Protein 8VSZ (pdb70)

Radius of gyration: 36.68 Å; Cα contacts (8 Å, |Δi|>4): 3116; chains: 5; bounding box: 72×72×105 Å

Structure (mmCIF, N/CA/C/O backbone):
data_8VSZ
#
_entry.id   8VSZ
#
_cell.length_a   1.00
_cell.length_b   1.00
_cell.length_c   1.00
_cell.angle_alpha   90.00
_cell.angle_beta   90.00
_cell.angle_gamma   90.00
#
_symmetry.space_group_name_H-M   'P 1'
#
loop_
_entity.id
_entity.type
_entity.pdbx_description
1 polymer 'Gamma-aminobutyric acid receptor subunit pi'
2 branched alpha-D-mannopyranose-(1-4)-beta-D-mannopyranose-(1-4)-2-acetamido-2-deoxy-beta-D-glucopyranose-(1-4)-2-acetamido-2-deoxy-beta-D-glucopyranose
3 non-polymer 2-acetamido-2-deoxy-beta-D-glucopyranose
#
loop_
_atom_site.group_PDB
_atom_site.id
_atom_site.type_symbol
_atom_site.label_atom_id
_atom_site.label_alt_id
_atom_site.label_comp_id
_atom_site.label_asym_id
_atom_site.label_entity_id
_atom_site.label_seq_id
_atom_site.pdbx_PDB_ins_code
_atom_site.Cartn_x
_atom_site.Cartn_y
_atom_site.Cartn_z
_atom_site.occupancy
_atom_site.B_iso_or_equiv
_atom_site.auth_seq_id
_atom_site.auth_comp_id
_atom_site.auth_asym_id
_atom_site.auth_atom_id
_atom_site.pdbx_PDB_model_num
ATOM 1 N N . THR A 1 45 ? 131.400 133.512 177.078 1.00 51.44 45 THR A N 1
ATOM 2 C CA . THR A 1 45 ? 130.550 134.559 177.633 1.00 50.39 45 THR A CA 1
ATOM 3 C C . THR A 1 45 ? 131.060 135.942 177.245 1.00 51.70 45 THR A C 1
ATOM 4 O O . THR A 1 45 ? 131.858 136.545 177.963 1.00 52.13 45 THR A O 1
ATOM 8 N N . ALA A 1 46 ? 130.594 136.441 176.102 1.00 52.04 46 ALA A N 1
ATOM 9 C CA . ALA A 1 46 ? 130.985 137.748 175.596 1.00 52.13 46 ALA A CA 1
ATOM 10 C C . ALA A 1 46 ? 129.742 138.558 175.263 1.00 52.77 46 ALA A C 1
ATOM 11 O O . ALA A 1 46 ? 128.747 138.012 174.775 1.00 49.49 46 ALA A O 1
ATOM 13 N N . GLY A 1 47 ? 129.804 139.860 175.529 1.00 57.91 47 GLY A N 1
ATOM 14 C CA . GLY A 1 47 ? 128.681 140.738 175.267 1.00 57.29 47 GLY A CA 1
ATOM 15 C C . GLY A 1 47 ? 128.897 141.654 174.080 1.00 59.75 47 GLY A C 1
ATOM 16 O O . GLY A 1 47 ? 128.971 141.195 172.937 1.00 62.01 47 GLY A O 1
ATOM 17 N N . TYR A 1 48 ? 129.000 142.955 174.342 1.00 61.66 48 TYR A N 1
ATOM 18 C CA . TYR A 1 48 ? 129.190 143.952 173.297 1.00 63.97 48 TYR A CA 1
ATOM 19 C C . TYR A 1 48 ? 130.657 144.246 173.013 1.00 63.53 48 TYR A C 1
ATOM 20 O O . TYR A 1 48 ? 130.950 145.097 172.167 1.00 58.13 48 TYR A O 1
ATOM 29 N N . ASN A 1 49 ? 131.582 143.568 173.693 1.00 61.44 49 ASN A N 1
ATOM 30 C CA . ASN A 1 49 ? 133.004 143.826 173.512 1.00 59.95 49 ASN A CA 1
ATOM 31 C C . ASN A 1 49 ? 133.621 143.026 172.372 1.00 59.16 49 ASN A C 1
ATOM 32 O O . ASN A 1 49 ? 134.816 143.187 172.104 1.00 57.15 49 ASN A O 1
ATOM 37 N N . LYS A 1 50 ? 132.847 142.173 171.699 1.00 56.87 50 LYS A N 1
ATOM 38 C CA . LYS A 1 50 ? 133.374 141.344 170.624 1.00 53.70 50 LYS A CA 1
ATOM 39 C C . LYS A 1 50 ? 132.506 141.310 169.375 1.00 58.37 50 LYS A C 1
ATOM 40 O O . LYS A 1 50 ? 132.953 140.769 168.357 1.00 53.98 50 LYS A O 1
ATOM 46 N N . PHE A 1 51 ? 131.294 141.861 169.411 1.00 61.13 51 PHE A N 1
ATOM 47 C CA . PHE A 1 51 ? 130.379 141.786 168.279 1.00 59.56 51 PHE A CA 1
ATOM 48 C C . PHE A 1 51 ? 130.307 143.073 167.470 1.00 55.37 51 PHE A C 1
ATOM 49 O O . PHE A 1 51 ? 130.033 143.019 166.267 1.00 47.29 51 PHE A O 1
ATOM 57 N N . LEU A 1 52 ? 130.546 144.222 168.095 1.00 55.76 52 LEU A N 1
ATOM 58 C CA . LEU A 1 52 ? 130.398 145.497 167.409 1.00 52.72 52 LEU A CA 1
ATOM 59 C C . LEU A 1 52 ? 131.494 145.695 166.367 1.00 50.76 52 LEU A C 1
ATOM 60 O O . LEU A 1 52 ? 132.608 145.178 166.493 1.00 51.23 52 LEU A O 1
ATOM 65 N N . ARG A 1 53 ? 131.159 146.451 165.325 1.00 42.54 53 ARG A N 1
ATOM 66 C CA . ARG A 1 53 ? 132.131 146.800 164.304 1.00 39.29 53 ARG A CA 1
ATOM 67 C C . ARG A 1 53 ? 133.224 147.685 164.904 1.00 40.50 53 ARG A C 1
ATOM 68 O O . ARG A 1 53 ? 132.956 148.490 165.801 1.00 38.17 53 ARG A O 1
ATOM 76 N N . PRO A 1 54 ? 134.468 147.537 164.444 1.00 44.21 54 PRO A N 1
ATOM 77 C CA . PRO A 1 54 ? 135.563 148.337 165.008 1.00 45.07 54 PRO A CA 1
ATOM 78 C C . PRO A 1 54 ? 135.291 149.829 164.879 1.00 47.49 54 PRO A C 1
ATOM 79 O O . PRO A 1 54 ? 134.794 150.302 163.855 1.00 43.11 54 PRO A O 1
ATOM 83 N N . ASN A 1 55 ? 135.631 150.565 165.936 1.00 45.62 55 ASN A N 1
ATOM 84 C CA . ASN A 1 55 ? 135.392 152.004 166.023 1.00 44.52 55 ASN A CA 1
ATOM 85 C C . ASN A 1 55 ? 133.924 152.331 165.750 1.00 44.59 55 ASN A C 1
ATOM 86 O O . ASN A 1 55 ? 133.583 153.149 164.893 1.00 48.18 55 ASN A O 1
ATOM 91 N N . PHE A 1 56 ? 133.050 151.665 166.502 1.00 39.70 56 PHE A N 1
ATOM 92 C CA . PHE A 1 56 ? 131.609 151.875 166.380 1.00 38.03 56 PHE A CA 1
ATOM 93 C C . PHE A 1 56 ? 131.268 153.242 166.958 1.00 38.61 56 PHE A C 1
ATOM 94 O O . PHE A 1 56 ? 131.150 153.407 168.174 1.00 37.66 56 PHE A O 1
ATOM 102 N N . GLY A 1 57 ? 131.107 154.229 166.082 1.00 38.46 57 GLY A N 1
ATOM 103 C CA . GLY A 1 57 ? 130.867 155.593 166.510 1.00 37.67 57 GLY A CA 1
ATOM 104 C C . GLY A 1 57 ? 132.132 156.426 166.493 1.00 41.50 57 GLY A C 1
ATOM 105 O O . GLY A 1 57 ? 132.989 156.284 167.3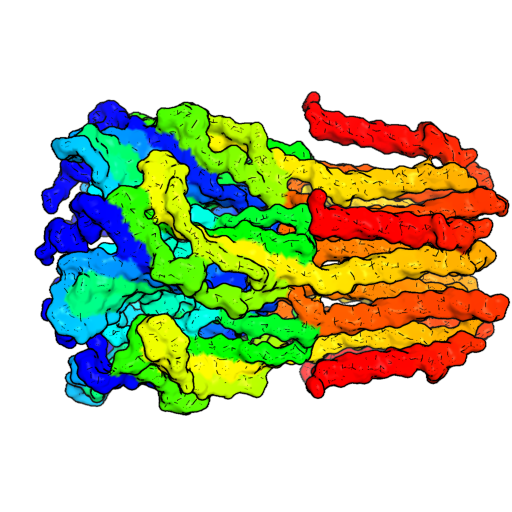70 1.00 43.42 57 GLY A O 1
ATOM 106 N N . GLY A 1 58 ? 132.259 157.300 165.499 1.00 41.72 58 GLY A N 1
ATOM 107 C CA . GLY A 1 58 ? 133.448 158.116 165.359 1.00 39.78 58 GLY A CA 1
ATOM 108 C C . GLY A 1 58 ? 134.126 157.945 164.016 1.00 44.70 58 GLY A C 1
ATOM 109 O O . GLY A 1 58 ? 133.482 158.065 162.969 1.00 42.69 58 GLY A O 1
ATOM 110 N N . GLU A 1 59 ? 135.424 157.670 164.032 1.00 50.56 59 GLU A N 1
ATOM 111 C CA . GLU A 1 59 ? 136.161 157.482 162.788 1.00 45.07 59 GLU A CA 1
ATOM 112 C C . GLU A 1 59 ? 135.714 156.194 162.105 1.00 47.10 59 GLU A C 1
ATOM 113 O O . GLU A 1 59 ? 135.622 155.150 162.761 1.00 51.35 59 GLU A O 1
ATOM 119 N N . PRO A 1 60 ? 135.426 156.223 160.806 1.00 38.87 60 PRO A N 1
ATOM 120 C CA . PRO A 1 60 ? 135.005 155.001 160.111 1.00 40.01 60 PRO A CA 1
ATOM 121 C C . PRO A 1 60 ? 136.157 154.016 159.973 1.00 39.04 60 PRO A C 1
ATOM 122 O O . PRO A 1 60 ? 137.329 154.341 160.172 1.00 44.37 60 PRO A O 1
ATOM 126 N N . VAL A 1 61 ? 135.799 152.785 159.623 1.00 33.09 61 VAL A N 1
ATOM 127 C CA . VAL A 1 61 ? 136.778 151.712 159.477 1.00 32.71 61 VAL A CA 1
ATOM 128 C C . VAL A 1 61 ? 137.487 151.871 158.138 1.00 32.15 61 VAL A C 1
ATOM 129 O O . VAL A 1 61 ? 136.845 151.912 157.083 1.00 33.40 61 VAL A O 1
ATOM 133 N N . GLN A 1 62 ? 138.814 151.962 158.179 1.00 20.16 62 GLN A N 1
ATOM 134 C CA . GLN A 1 62 ? 139.632 152.063 156.972 1.00 19.95 62 GLN A CA 1
ATOM 135 C C . GLN A 1 62 ? 140.035 150.653 156.557 1.00 14.50 62 GLN A C 1
ATOM 136 O O . GLN A 1 62 ? 140.981 150.078 157.101 1.00 17.61 62 GLN A O 1
ATOM 142 N N . ILE A 1 63 ? 139.315 150.092 155.590 1.00 6.11 63 ILE A N 1
ATOM 143 C CA . ILE A 1 63 ? 139.573 148.745 155.094 1.00 4.64 63 ILE A CA 1
ATOM 144 C C . ILE A 1 63 ? 140.306 148.860 153.765 1.00 14.24 63 ILE A C 1
ATOM 145 O O . ILE A 1 63 ? 139.789 149.451 152.810 1.00 24.96 63 ILE A O 1
ATOM 150 N N . ALA A 1 64 ? 141.509 148.295 153.703 1.00 6.17 64 ALA A N 1
ATOM 151 C CA . ALA A 1 64 ? 142.320 148.321 152.493 1.00 0.00 64 ALA A CA 1
ATOM 152 C C . ALA A 1 64 ? 142.133 147.012 151.736 1.00 0.00 64 ALA A C 1
ATOM 153 O O . ALA A 1 64 ? 142.351 145.930 152.292 1.00 5.20 64 ALA A O 1
ATOM 155 N N . LEU A 1 65 ? 141.732 147.112 150.472 1.00 0.00 65 LEU A N 1
ATOM 156 C CA . LEU A 1 65 ? 141.430 145.949 149.651 1.00 0.00 65 LEU A CA 1
ATOM 157 C C . LEU A 1 65 ? 142.578 145.648 148.697 1.00 0.00 65 LEU A C 1
ATOM 158 O O . LEU A 1 65 ? 143.168 146.558 148.108 1.00 9.80 65 LEU A O 1
ATOM 163 N N . THR A 1 66 ? 142.887 144.363 148.554 1.00 0.00 66 THR A N 1
ATOM 164 C CA . THR A 1 66 ? 143.843 143.880 147.570 1.00 0.00 66 THR A CA 1
ATOM 165 C C . THR A 1 66 ? 143.185 142.764 146.774 1.00 0.00 66 THR A C 1
ATOM 166 O O . THR A 1 66 ? 142.537 141.883 147.347 1.00 1.76 66 THR A O 1
ATOM 170 N N . LEU A 1 67 ? 143.347 142.804 145.456 1.00 0.00 67 LEU A N 1
ATOM 171 C CA . LEU A 1 67 ? 142.682 141.870 144.561 1.00 0.00 67 LEU A CA 1
ATOM 172 C C . LEU A 1 67 ? 143.712 141.098 143.751 1.00 7.70 67 LEU A C 1
ATOM 173 O O . LEU A 1 67 ? 144.768 141.633 143.397 1.00 16.29 67 LEU A O 1
ATOM 178 N N . ASP A 1 68 ? 143.398 139.836 143.466 1.00 5.58 68 ASP A N 1
ATOM 179 C CA . ASP A 1 68 ? 144.274 138.958 142.690 1.00 0.00 68 ASP A CA 1
ATOM 180 C C . ASP A 1 68 ? 143.381 138.097 141.803 1.00 0.79 68 ASP A C 1
ATOM 181 O O . ASP A 1 68 ? 142.824 137.095 142.261 1.00 13.99 68 ASP A O 1
ATOM 186 N N . ILE A 1 69 ? 143.247 138.490 140.538 1.00 11.83 69 ILE A N 1
ATOM 187 C CA . ILE A 1 69 ? 142.397 137.762 139.601 1.00 0.00 69 ILE A CA 1
ATOM 188 C C . ILE A 1 69 ? 143.100 136.456 139.243 1.00 0.00 69 ILE A C 1
ATOM 189 O O . ILE A 1 69 ? 144.134 136.460 138.569 1.00 16.37 69 ILE A O 1
ATOM 194 N N . ALA A 1 70 ? 142.553 135.335 139.717 1.00 0.00 70 ALA A N 1
ATOM 195 C CA . ALA A 1 70 ? 143.128 134.039 139.374 1.00 2.15 70 ALA A CA 1
ATOM 196 C C . ALA A 1 70 ? 142.833 133.667 137.927 1.00 12.52 70 ALA A C 1
ATOM 197 O O . ALA A 1 70 ? 143.728 133.220 137.200 1.00 18.54 70 ALA A O 1
ATOM 199 N N . SER A 1 71 ? 141.588 133.845 137.490 1.00 6.17 71 SER A N 1
ATOM 200 C CA . SER A 1 71 ? 141.199 133.490 136.132 1.00 0.00 71 SER A CA 1
ATOM 201 C C . SER A 1 71 ? 139.979 134.303 135.732 1.00 0.00 71 SER A C 1
ATOM 202 O O . SER A 1 71 ? 139.217 134.776 136.579 1.00 16.82 71 SER A O 1
ATOM 205 N N . ILE A 1 72 ? 139.812 134.465 134.421 1.00 8.17 72 ILE A N 1
ATOM 206 C CA . ILE A 1 72 ? 138.614 135.044 133.825 1.00 12.26 72 ILE A CA 1
ATOM 207 C C . ILE A 1 72 ? 138.162 134.111 132.712 1.00 9.72 72 ILE A C 1
ATOM 208 O O . ILE A 1 72 ? 138.968 133.730 131.856 1.00 23.53 72 ILE A O 1
ATOM 213 N N . SER A 1 73 ? 136.887 133.736 132.726 1.00 0.00 73 SER A N 1
ATOM 214 C CA . SER A 1 73 ? 136.372 132.776 131.758 1.00 0.00 73 SER A CA 1
ATOM 215 C C . SER A 1 73 ? 134.859 132.923 131.675 1.00 9.86 73 SER A C 1
ATOM 216 O O . SER A 1 73 ? 134.255 133.752 132.361 1.00 29.58 73 SER A O 1
ATOM 219 N N . SER A 1 74 ? 134.252 132.101 130.815 1.00 12.95 74 SER A N 1
ATOM 220 C CA . SER A 1 74 ? 132.799 132.056 130.640 1.00 21.22 74 SER A CA 1
ATOM 221 C C . SER A 1 74 ? 132.230 133.429 130.288 1.00 17.61 74 SER A C 1
ATOM 222 O O . SER A 1 74 ? 131.167 133.824 130.771 1.00 18.25 74 SER A O 1
ATOM 225 N N . ILE A 1 75 ? 132.944 134.166 129.439 1.00 10.46 75 ILE A N 1
ATOM 226 C CA . ILE A 1 75 ? 132.473 135.461 128.953 1.00 17.93 75 ILE A CA 1
ATOM 227 C C . ILE A 1 75 ? 131.470 135.182 127.838 1.00 26.01 75 ILE A C 1
ATOM 228 O O . ILE A 1 75 ? 131.847 134.825 126.721 1.00 25.72 75 ILE A O 1
ATOM 233 N N . SER A 1 76 ? 130.185 135.345 128.139 1.00 20.60 76 SER A N 1
ATOM 234 C CA . SER A 1 76 ? 129.112 135.049 127.200 1.00 21.69 76 SER A CA 1
ATOM 235 C C . SER A 1 76 ? 128.523 136.347 126.667 1.00 28.31 76 SER A C 1
ATOM 236 O O . SER A 1 76 ? 128.140 137.228 127.445 1.00 30.88 76 SER A O 1
ATOM 239 N N . GLU A 1 77 ? 128.457 136.462 125.339 1.00 27.92 77 GLU A N 1
ATOM 240 C CA . GLU A 1 77 ? 127.833 137.625 124.721 1.00 29.09 77 GLU A CA 1
ATOM 241 C C . GLU A 1 77 ? 126.315 137.589 124.834 1.00 33.46 77 GLU A C 1
ATOM 242 O O . GLU A 1 77 ? 125.671 138.636 124.709 1.00 38.07 77 GLU A O 1
ATOM 248 N N . SER A 1 78 ? 125.734 136.410 125.064 1.00 27.10 78 SER A N 1
ATOM 249 C CA . SER A 1 78 ? 124.284 136.304 125.191 1.00 28.98 78 SER A CA 1
ATOM 250 C C . SER A 1 78 ? 123.807 136.876 126.521 1.00 36.30 78 SER A C 1
ATOM 251 O O . SER A 1 78 ? 122.992 137.805 126.557 1.00 36.22 78 SER A O 1
ATOM 254 N N . ASN A 1 79 ? 124.307 136.329 127.629 1.00 32.68 79 ASN A N 1
ATOM 255 C CA . ASN A 1 79 ? 123.916 136.797 128.953 1.00 25.89 79 ASN A CA 1
ATOM 256 C C . ASN A 1 79 ? 124.622 138.082 129.363 1.00 26.57 79 ASN A C 1
ATOM 257 O O . ASN A 1 79 ? 124.222 138.691 130.362 1.00 29.87 79 ASN A O 1
ATOM 262 N N . MET A 1 80 ? 125.650 138.502 128.623 1.00 24.18 80 MET A N 1
ATOM 263 C CA . MET A 1 80 ? 126.397 139.728 128.905 1.00 22.94 80 MET A CA 1
ATOM 264 C C . MET A 1 80 ? 126.971 139.707 130.323 1.00 28.77 80 MET A C 1
ATOM 265 O O . MET A 1 80 ? 126.642 140.536 131.174 1.00 32.08 80 MET A O 1
ATOM 270 N N . ASP A 1 81 ? 127.844 138.731 130.563 1.00 24.45 81 ASP A N 1
ATOM 271 C CA . ASP A 1 81 ? 128.462 138.552 131.869 1.00 9.64 81 ASP A CA 1
ATOM 272 C C . ASP A 1 81 ? 129.852 137.955 131.684 1.00 15.45 81 ASP A C 1
ATOM 273 O O . ASP A 1 81 ? 130.276 137.649 130.566 1.00 26.30 81 ASP A O 1
ATOM 278 N N . TYR A 1 82 ? 130.562 137.791 132.798 1.00 16.35 82 TYR A N 1
ATOM 279 C CA . TYR A 1 82 ? 131.874 137.162 132.791 1.00 4.08 82 TYR A CA 1
ATOM 280 C C . TYR A 1 82 ? 132.110 136.511 134.145 1.00 1.59 82 TYR A C 1
ATOM 281 O O . TYR A 1 82 ? 131.729 137.063 135.181 1.00 18.73 82 TYR A O 1
ATOM 290 N N . THR A 1 83 ? 132.737 135.338 134.129 1.00 0.00 83 THR A N 1
ATOM 291 C CA . THR A 1 83 ? 133.045 134.597 135.345 1.00 3.22 83 THR A CA 1
ATOM 292 C C . THR A 1 83 ? 134.522 134.757 135.678 1.00 3.27 83 THR A C 1
ATOM 293 O O . THR A 1 83 ? 135.387 134.465 134.845 1.00 17.25 83 THR A O 1
ATOM 297 N N . ALA A 1 84 ? 134.806 135.220 136.893 1.00 0.00 84 ALA A N 1
ATOM 298 C CA . ALA A 1 84 ? 136.172 135.482 137.319 1.00 0.23 84 ALA A CA 1
ATOM 299 C C . ALA A 1 84 ? 136.391 134.940 138.722 1.00 0.00 84 ALA A C 1
ATOM 300 O O . ALA A 1 84 ? 135.509 135.035 139.580 1.00 12.18 84 ALA A O 1
ATOM 302 N N . THR A 1 85 ? 137.573 134.371 138.947 1.00 0.00 85 THR A N 1
ATOM 303 C CA . THR A 1 85 ? 137.994 133.911 140.264 1.00 0.00 85 THR A CA 1
ATOM 304 C C . THR A 1 85 ? 139.016 134.898 140.812 1.00 0.00 85 THR A C 1
ATOM 305 O O . THR A 1 85 ? 140.024 135.182 140.155 1.00 13.95 85 THR A O 1
ATOM 309 N N . ILE A 1 86 ? 138.757 135.419 142.010 1.00 0.00 86 ILE A N 1
ATOM 310 C CA . ILE A 1 86 ? 139.570 136.480 142.586 1.00 0.00 86 ILE A CA 1
ATOM 311 C C . ILE A 1 86 ? 139.983 136.097 143.999 1.00 0.00 86 ILE A C 1
ATOM 312 O O . ILE A 1 86 ? 139.317 135.302 144.670 1.00 0.87 86 ILE A O 1
ATOM 317 N N . TYR A 1 87 ? 141.097 136.672 144.447 1.00 0.00 87 TYR A N 1
ATOM 318 C CA . TYR A 1 87 ? 141.585 136.520 145.817 1.00 0.00 87 TYR A CA 1
ATOM 319 C C . TYR A 1 87 ? 141.350 137.852 146.521 1.00 0.00 87 TYR A C 1
ATOM 320 O O . TYR A 1 87 ? 142.137 138.792 146.371 1.00 12.71 87 TYR A O 1
ATOM 329 N N . LEU A 1 88 ? 140.266 137.931 147.288 1.00 0.00 88 LEU A N 1
ATOM 330 C CA . LEU A 1 88 ? 139.867 139.170 147.949 1.00 0.00 88 LEU A CA 1
ATOM 331 C C . LEU A 1 88 ? 140.592 139.276 149.284 1.00 0.00 88 LEU A C 1
ATOM 332 O O . LEU A 1 88 ? 140.250 138.578 150.244 1.00 1.31 88 LEU A O 1
ATOM 337 N N . ARG A 1 89 ? 141.592 140.150 149.347 1.00 0.00 89 ARG A N 1
ATOM 338 C CA . ARG A 1 89 ? 142.326 140.418 150.576 1.00 0.00 89 ARG A CA 1
ATOM 339 C C . ARG A 1 89 ? 141.864 141.746 151.159 1.00 0.00 89 ARG A C 1
ATOM 340 O O . ARG A 1 89 ? 141.903 142.776 150.476 1.00 7.81 89 ARG A O 1
ATOM 348 N N . GLN A 1 90 ? 141.428 141.719 152.416 1.00 0.00 90 GLN A N 1
ATOM 349 C CA . GLN A 1 90 ? 140.947 142.903 153.113 1.00 0.00 90 GLN A CA 1
ATOM 350 C C . GLN A 1 90 ? 141.820 143.154 154.333 1.00 0.00 90 GLN A C 1
ATOM 351 O O . GLN A 1 90 ? 142.047 142.242 155.135 1.00 24.48 90 GLN A O 1
ATOM 357 N N . ARG A 1 91 ? 142.305 144.387 154.471 1.00 7.16 91 ARG A N 1
ATOM 358 C CA . ARG A 1 91 ? 143.175 144.768 155.576 1.00 5.42 91 ARG A CA 1
ATOM 359 C C . ARG A 1 91 ? 142.578 145.972 156.287 1.00 4.25 91 ARG A C 1
ATOM 360 O O . ARG A 1 91 ? 142.386 147.026 155.672 1.00 22.20 91 ARG A O 1
ATOM 368 N N . TRP A 1 92 ? 142.286 145.814 157.576 1.00 3.66 92 TRP A N 1
ATOM 369 C CA . TRP A 1 92 ? 141.803 146.898 158.418 1.00 16.10 92 TRP A CA 1
ATOM 370 C C . TRP A 1 92 ? 142.465 146.794 159.786 1.00 26.50 92 TRP A C 1
ATOM 371 O O . TRP A 1 92 ? 143.109 145.794 160.116 1.00 35.37 92 TRP A O 1
ATOM 382 N N . MET A 1 93 ? 142.303 147.843 160.588 1.00 32.94 93 MET A N 1
ATOM 383 C CA . MET A 1 93 ? 142.904 147.923 161.913 1.00 33.11 93 MET A CA 1
ATOM 384 C C . MET A 1 93 ? 141.807 147.837 162.964 1.00 38.26 93 MET A C 1
ATOM 385 O O . MET A 1 93 ? 140.843 148.609 162.926 1.00 37.58 93 MET A O 1
ATOM 390 N N . ASP A 1 94 ? 141.958 146.901 163.898 1.00 46.97 94 ASP A N 1
ATOM 391 C CA . ASP A 1 94 ? 141.038 146.732 165.013 1.00 44.90 94 ASP A CA 1
ATOM 392 C C . ASP A 1 94 ? 141.811 146.896 166.314 1.00 47.83 94 ASP A C 1
ATOM 393 O O . ASP A 1 94 ? 142.872 146.288 166.490 1.00 45.35 94 ASP A O 1
ATOM 398 N N . GLN A 1 95 ? 141.277 147.713 167.219 1.00 54.97 95 GLN A N 1
ATOM 399 C CA . GLN A 1 95 ? 141.975 148.061 168.449 1.00 55.01 95 GLN A CA 1
ATOM 400 C C . GLN A 1 95 ? 141.713 147.091 169.594 1.00 61.01 95 GLN A C 1
ATOM 401 O O . GLN A 1 95 ? 142.369 147.201 170.635 1.00 63.65 95 GLN A O 1
ATOM 407 N N . ARG A 1 96 ? 140.782 146.150 169.437 1.00 56.87 96 ARG A N 1
ATOM 408 C CA . ARG A 1 96 ? 140.401 145.271 170.535 1.00 54.70 96 ARG A CA 1
ATOM 409 C C . ARG A 1 96 ? 141.132 143.932 170.533 1.00 50.07 96 ARG A C 1
ATOM 410 O O . ARG A 1 96 ? 140.926 143.136 171.455 1.00 53.92 96 ARG A O 1
ATOM 418 N N . LEU A 1 97 ? 141.977 143.662 169.541 1.00 45.29 97 LEU A N 1
ATOM 419 C CA . LEU A 1 97 ? 142.717 142.407 169.462 1.00 50.87 97 LEU A CA 1
ATOM 420 C C . LEU A 1 97 ? 144.221 142.653 169.441 1.00 53.28 97 LEU A C 1
ATOM 421 O O . LEU A 1 97 ? 144.955 142.070 168.640 1.00 52.36 97 LEU A O 1
ATOM 426 N N . VAL A 1 98 ? 144.696 143.526 170.324 1.00 49.49 98 VAL A N 1
ATOM 427 C CA . VAL A 1 98 ? 146.124 143.799 170.446 1.00 51.53 98 VAL A CA 1
ATOM 428 C C . VAL A 1 98 ? 146.731 142.797 171.421 1.00 50.52 98 VAL A C 1
ATOM 429 O O . VAL A 1 98 ? 146.391 142.787 172.608 1.00 48.71 98 VAL A O 1
ATOM 433 N N . PHE A 1 99 ? 147.630 141.951 170.922 1.00 52.47 99 PHE A N 1
ATOM 434 C CA . PHE A 1 99 ? 148.318 140.963 171.740 1.00 50.16 99 PHE A CA 1
ATOM 435 C C . PHE A 1 99 ? 149.815 141.236 171.724 1.00 51.88 99 PHE A C 1
ATOM 436 O O . PHE A 1 99 ? 150.376 141.625 170.694 1.00 48.72 99 PHE A O 1
ATOM 444 N N . GLU A 1 100 ? 150.453 141.037 172.874 1.00 54.28 100 GLU A N 1
ATOM 445 C CA . GLU A 1 100 ? 151.869 141.342 173.021 1.00 54.54 100 GLU A CA 1
ATOM 446 C C . GLU A 1 100 ? 152.724 140.383 172.199 1.00 52.94 100 GLU A C 1
ATOM 447 O O . GLU A 1 100 ? 152.397 139.204 172.034 1.00 54.18 100 GLU A O 1
ATOM 453 N N . GLY A 1 101 ? 153.833 140.906 171.680 1.00 50.99 101 GLY A N 1
ATOM 454 C CA . GLY A 1 101 ? 154.764 140.107 170.907 1.00 51.67 101 GLY A CA 1
ATOM 455 C C . GLY A 1 101 ? 154.498 140.154 169.418 1.00 51.66 101 GLY A C 1
ATOM 456 O O . GLY A 1 101 ? 153.378 139.886 168.973 1.00 52.53 101 GLY A O 1
ATOM 457 N N . ASN A 1 102 ? 155.519 140.495 168.634 1.00 52.91 102 ASN A N 1
ATOM 458 C CA . ASN A 1 102 ? 155.364 140.551 167.186 1.00 55.98 102 ASN A CA 1
ATOM 459 C C . ASN A 1 102 ? 155.316 139.136 166.616 1.00 58.64 102 ASN A C 1
ATOM 460 O O . ASN A 1 102 ? 156.253 138.349 166.791 1.00 57.73 102 ASN A O 1
ATOM 465 N N . LYS A 1 103 ? 154.206 138.808 165.960 1.00 58.43 103 LYS A N 1
ATOM 466 C CA . LYS A 1 103 ? 153.959 137.486 165.396 1.00 56.25 103 LYS A CA 1
ATOM 467 C C . LYS A 1 103 ? 152.638 137.555 164.639 1.00 56.16 103 LYS A C 1
ATOM 468 O O . LYS A 1 103 ? 151.899 138.540 164.732 1.00 59.42 103 LYS A O 1
ATOM 474 N N . SER A 1 104 ? 152.351 136.497 163.889 1.00 51.82 104 SER A N 1
ATOM 475 C CA . SER A 1 104 ? 151.117 136.384 163.128 1.00 50.60 104 SER A CA 1
ATOM 476 C C . SER A 1 104 ? 150.318 135.176 163.601 1.00 48.40 104 SER A C 1
ATOM 477 O O . SER A 1 104 ? 150.881 134.132 163.943 1.00 48.02 104 SER A O 1
ATOM 480 N N . PHE A 1 105 ? 148.997 135.330 163.618 1.00 39.39 105 PHE A N 1
ATOM 481 C CA . PHE A 1 105 ? 148.070 134.283 164.043 1.00 41.89 105 PHE A CA 1
ATOM 482 C C . PHE A 1 105 ? 147.183 133.929 162.854 1.00 38.97 105 PHE A C 1
ATOM 483 O O . PHE A 1 105 ? 146.117 134.519 162.662 1.00 43.11 105 PHE A O 1
ATOM 491 N N . THR A 1 106 ? 147.626 132.959 162.057 1.00 33.61 106 THR A N 1
ATOM 492 C CA . THR A 1 106 ? 146.874 132.511 160.885 1.00 28.87 106 THR A CA 1
ATOM 493 C C . THR A 1 106 ? 145.708 131.640 161.350 1.00 28.35 106 THR A C 1
ATOM 494 O O . THR A 1 106 ? 145.846 130.443 161.606 1.00 33.58 106 THR A O 1
ATOM 498 N N . LEU A 1 107 ? 144.539 132.261 161.469 1.00 31.49 107 LEU A N 1
ATOM 499 C CA . LEU A 1 107 ? 143.348 131.558 161.917 1.00 33.36 107 LEU A CA 1
ATOM 500 C C . LEU A 1 107 ? 142.725 130.766 160.771 1.00 33.30 107 LEU A C 1
ATOM 501 O O . LEU A 1 107 ? 142.976 131.022 159.590 1.00 31.97 107 LEU A O 1
ATOM 506 N N . ASP A 1 108 ? 141.900 129.788 161.138 1.00 31.05 108 ASP A N 1
ATOM 507 C CA . ASP A 1 108 ? 141.213 128.952 160.170 1.00 24.99 108 ASP A CA 1
ATOM 508 C C . ASP A 1 108 ? 139.890 129.597 159.761 1.00 10.55 108 ASP A C 1
ATOM 509 O O . ASP A 1 108 ? 139.531 130.688 160.212 1.00 19.42 108 ASP A O 1
ATOM 514 N N . ALA A 1 109 ? 139.151 128.912 158.888 1.00 14.54 109 ALA A N 1
ATOM 515 C CA . ALA A 1 109 ? 137.841 129.386 158.462 1.00 16.96 109 ALA A CA 1
ATOM 516 C C . ALA A 1 109 ? 136.768 129.193 159.522 1.00 21.82 109 ALA A C 1
ATOM 517 O O . ALA A 1 109 ? 135.715 129.835 159.439 1.00 18.47 109 ALA A O 1
ATOM 519 N N . ARG A 1 110 ? 137.006 128.328 160.509 1.00 28.50 110 ARG A N 1
ATOM 520 C CA . ARG A 1 110 ? 136.029 128.108 161.567 1.00 25.33 110 ARG A CA 1
ATOM 521 C C . ARG A 1 110 ? 135.992 129.262 162.560 1.00 28.73 110 ARG A C 1
ATOM 522 O O . ARG A 1 110 ? 134.943 129.523 163.161 1.00 31.02 110 ARG A O 1
ATOM 530 N N . LEU A 1 111 ? 137.111 129.959 162.744 1.00 29.04 111 LEU A N 1
ATOM 531 C CA . LEU A 1 111 ? 137.186 131.093 163.655 1.00 28.17 111 LEU A CA 1
ATOM 532 C C . LEU A 1 111 ? 136.892 132.422 162.972 1.00 29.48 111 LEU A C 1
ATOM 533 O O . LEU A 1 111 ? 136.934 133.464 163.634 1.00 34.59 111 LEU A O 1
ATOM 538 N N . VAL A 1 112 ? 136.603 132.412 161.669 1.00 25.41 112 VAL A N 1
ATOM 539 C CA . VAL A 1 112 ? 136.245 133.647 160.977 1.00 20.75 112 VAL A CA 1
ATOM 540 C C . VAL A 1 112 ? 134.923 134.188 161.507 1.00 27.78 112 VAL A C 1
ATOM 541 O O . VAL A 1 112 ? 134.770 135.397 161.720 1.00 28.57 112 VAL A O 1
ATOM 545 N N . GLU A 1 113 ? 133.952 133.302 161.742 1.00 33.55 113 GLU A N 1
ATOM 546 C CA . GLU A 1 113 ? 132.645 133.716 162.236 1.00 33.20 113 GLU A CA 1
ATOM 547 C C . GLU A 1 113 ? 132.695 134.280 163.650 1.00 34.26 113 GLU A C 1
ATOM 548 O O . GLU A 1 113 ? 131.742 134.950 164.062 1.00 28.79 113 GLU A O 1
ATOM 554 N N . PHE A 1 114 ? 133.769 134.030 164.398 1.00 32.46 114 PHE A N 1
ATOM 555 C CA . PHE A 1 114 ? 133.894 134.537 165.757 1.00 31.28 114 PHE A CA 1
ATOM 556 C C . PHE A 1 114 ? 134.410 135.968 165.816 1.00 30.67 114 PHE A C 1
ATOM 557 O O . PHE A 1 114 ? 134.354 136.586 166.885 1.00 34.76 114 PHE A O 1
ATOM 565 N N . LEU A 1 115 ? 134.906 136.507 164.707 1.00 22.06 115 LEU A N 1
ATOM 566 C CA . LEU A 1 115 ? 135.396 137.874 164.640 1.00 23.66 115 LEU A CA 1
ATOM 567 C C . LEU A 1 115 ? 134.556 138.673 163.652 1.00 30.46 115 LEU A C 1
ATOM 568 O O . LEU A 1 115 ? 133.702 138.133 162.944 1.00 28.92 115 LEU A O 1
ATOM 573 N N . TRP A 1 116 ? 134.809 139.978 163.611 1.00 25.51 116 TRP A N 1
ATOM 574 C CA . TRP A 1 116 ? 134.095 140.876 162.713 1.00 20.77 116 TRP A CA 1
ATOM 575 C C . TRP A 1 116 ? 134.827 140.937 161.379 1.00 24.10 116 TRP A C 1
ATOM 576 O O . TRP A 1 116 ? 136.041 141.168 161.340 1.00 27.23 116 TRP A O 1
ATOM 587 N N . VAL A 1 117 ? 134.091 140.731 160.292 1.00 16.35 117 VAL A N 1
ATOM 588 C CA . VAL A 1 117 ? 134.654 140.798 158.947 1.00 9.73 117 VAL A CA 1
ATOM 589 C C . VAL A 1 117 ? 133.802 141.756 158.121 1.00 13.02 117 VAL A C 1
ATOM 590 O O . VAL A 1 117 ? 132.605 141.915 158.402 1.00 18.74 117 VAL A O 1
ATOM 594 N N . PRO A 1 118 ? 134.364 142.417 157.112 1.00 10.84 118 PRO A N 1
ATOM 595 C CA . PRO A 1 118 ? 133.574 143.359 156.313 1.00 9.90 118 PRO A CA 1
ATOM 596 C C . PRO A 1 118 ? 132.496 142.642 155.515 1.00 19.38 118 PRO A C 1
ATOM 597 O O . PRO A 1 118 ? 132.496 141.421 155.347 1.00 24.67 118 PRO A O 1
ATOM 601 N N . ASP A 1 119 ? 131.558 143.441 155.014 1.00 8.47 119 ASP A N 1
ATOM 602 C CA . ASP A 1 119 ? 130.411 142.958 154.254 1.00 4.23 119 ASP A CA 1
ATOM 603 C C . ASP A 1 119 ? 130.538 143.321 152.778 1.00 7.24 119 ASP A C 1
ATOM 604 O O . ASP A 1 119 ? 129.570 143.727 152.133 1.00 4.28 119 ASP A O 1
ATOM 609 N N . THR A 1 120 ? 131.750 143.189 152.239 1.00 0.00 120 THR A N 1
ATOM 610 C CA . THR A 1 120 ? 132.002 143.510 150.840 1.00 0.00 120 THR A CA 1
ATOM 611 C C . THR A 1 120 ? 131.123 142.662 149.929 1.00 0.00 120 THR A C 1
ATOM 612 O O . THR A 1 120 ? 130.902 141.475 150.181 1.00 14.27 120 THR A O 1
ATOM 616 N N . TYR A 1 121 ? 130.615 143.279 148.863 1.00 0.00 121 TYR A N 1
ATOM 617 C CA . TYR A 1 121 ? 129.819 142.561 147.879 1.00 0.00 121 TYR A CA 1
ATOM 618 C C . TYR A 1 121 ? 130.158 143.077 146.491 1.00 0.00 121 TYR A C 1
ATOM 619 O O . TYR A 1 121 ? 130.541 144.239 146.329 1.00 13.11 121 TYR A O 1
ATOM 628 N N . ILE A 1 122 ? 130.026 142.207 145.497 1.00 0.00 122 ILE A N 1
ATOM 629 C CA . ILE A 1 122 ? 130.198 142.611 144.108 1.00 0.00 122 ILE A CA 1
ATOM 630 C C . ILE A 1 122 ? 128.886 143.205 143.615 1.00 5.16 122 ILE A C 1
ATOM 631 O O . ILE A 1 122 ? 127.828 142.573 143.715 1.00 12.47 122 ILE A O 1
ATOM 636 N N . VAL A 1 123 ? 128.957 144.427 143.082 1.00 0.00 123 VAL A N 1
ATOM 637 C CA . VAL A 1 123 ? 127.753 145.222 142.855 1.00 0.00 123 VAL A CA 1
ATOM 638 C C . VAL A 1 123 ? 126.831 144.544 141.846 1.00 5.29 123 VAL A C 1
ATOM 639 O O . VAL A 1 123 ? 125.620 144.429 142.069 1.00 31.94 123 VAL A O 1
ATOM 643 N N . GLU A 1 124 ? 127.386 144.075 140.729 1.00 0.00 124 GLU A N 1
ATOM 644 C CA . GLU A 1 124 ? 126.587 143.524 139.641 1.00 0.00 124 GLU A CA 1
ATOM 645 C C . GLU A 1 124 ? 126.799 142.022 139.464 1.00 1.25 124 GLU A C 1
ATOM 646 O O . GLU A 1 124 ? 126.738 141.510 138.344 1.00 9.17 124 GLU A O 1
ATOM 652 N N . SER A 1 125 ? 127.045 141.305 140.558 1.00 6.21 125 SER A N 1
ATOM 653 C CA . SER A 1 125 ? 127.216 139.858 140.498 1.00 0.00 125 SER A CA 1
ATOM 654 C C . SER A 1 125 ? 125.859 139.191 140.310 1.00 0.00 125 SER A C 1
ATOM 655 O O . SER A 1 125 ? 124.909 139.485 141.044 1.00 6.44 125 SER A O 1
ATOM 658 N N . LYS A 1 126 ? 125.766 138.296 139.325 1.00 0.00 126 LYS A N 1
ATOM 659 C CA . LYS A 1 126 ? 124.524 137.562 139.108 1.00 0.00 126 LYS A CA 1
ATOM 660 C C . LYS A 1 126 ? 124.506 136.252 139.888 1.00 2.92 126 LYS A C 1
ATOM 661 O O . LYS A 1 126 ? 123.456 135.845 140.398 1.00 17.27 126 LYS A O 1
ATOM 667 N N . LYS A 1 127 ? 125.652 135.583 139.988 1.00 4.58 127 LYS A N 1
ATOM 668 C CA . LYS A 1 127 ? 125.761 134.346 140.752 1.00 0.00 127 LYS A CA 1
ATOM 669 C C . LYS A 1 127 ? 127.215 134.161 141.157 1.00 1.09 127 LYS A C 1
ATOM 670 O O . LYS A 1 127 ? 128.109 134.245 140.310 1.00 11.70 127 LYS A O 1
ATOM 676 N N . SER A 1 128 ? 127.446 133.913 142.444 1.00 2.48 128 SER A N 1
ATOM 677 C CA . SER A 1 128 ? 128.802 133.785 142.953 1.00 5.56 128 SER A CA 1
ATOM 678 C C . SER A 1 128 ? 128.806 132.867 144.165 1.00 0.00 128 SER A C 1
ATOM 679 O O . SER A 1 128 ? 127.776 132.641 144.804 1.00 9.37 128 SER A O 1
ATOM 682 N N . PHE A 1 129 ? 129.988 132.338 144.472 1.00 0.00 129 PHE A N 1
ATOM 683 C CA . PHE A 1 129 ? 130.150 131.414 145.583 1.00 4.33 129 PHE A CA 1
ATOM 684 C C . PHE A 1 129 ? 131.590 131.472 146.069 1.00 0.00 129 PHE A C 1
ATOM 685 O O . PHE A 1 129 ? 132.506 131.772 145.300 1.00 0.00 129 PHE A O 1
ATOM 693 N N . LEU A 1 130 ? 131.775 131.183 147.353 1.00 5.54 130 LEU A N 1
ATOM 694 C CA . LEU A 1 130 ? 133.106 131.058 147.928 1.00 0.00 130 LEU A CA 1
ATOM 695 C C . LEU A 1 130 ? 133.580 129.617 147.803 1.00 8.95 130 LEU A C 1
ATOM 696 O O . LEU A 1 130 ? 132.815 128.676 148.037 1.00 9.26 130 LEU A O 1
ATOM 701 N N . HIS A 1 131 ? 134.847 129.449 147.433 1.00 3.48 131 HIS A N 1
ATOM 702 C CA . HIS A 1 131 ? 135.376 128.119 147.165 1.00 0.00 131 HIS A CA 1
ATOM 703 C C . HIS A 1 131 ? 135.507 127.317 148.453 1.00 4.31 131 HIS A C 1
ATOM 704 O O . HIS A 1 131 ? 136.008 127.817 149.464 1.00 0.86 131 HIS A O 1
ATOM 711 N N . GLU A 1 132 ? 135.050 126.063 148.410 1.00 4.91 132 GLU A N 1
ATOM 712 C CA . GLU A 1 132 ? 135.223 125.099 149.498 1.00 1.92 132 GLU A CA 1
ATOM 713 C C . GLU A 1 132 ? 135.795 123.832 148.867 1.00 11.34 132 GLU A C 1
ATOM 714 O O . GLU A 1 132 ? 135.056 122.913 148.506 1.00 21.36 132 GLU A O 1
ATOM 720 N N . VAL A 1 133 ? 137.119 123.789 148.733 1.00 8.11 133 VAL A N 1
ATOM 721 C CA . VAL A 1 133 ? 137.788 122.686 148.054 1.00 1.05 133 VAL A CA 1
ATOM 722 C C . VAL A 1 133 ? 138.057 121.551 149.039 1.00 6.87 133 VAL A C 1
ATOM 723 O O . VAL A 1 133 ? 137.663 120.404 148.799 1.00 23.53 133 VAL A O 1
ATOM 727 N N . THR A 1 134 ? 138.728 121.858 150.147 1.00 5.25 134 THR A N 1
ATOM 728 C CA . THR A 1 134 ? 138.921 120.928 151.253 1.00 10.65 134 THR A CA 1
ATOM 729 C C . THR A 1 134 ? 138.444 121.519 152.568 1.00 13.03 134 THR A C 1
ATOM 730 O O . THR A 1 134 ? 137.794 120.827 153.361 1.00 5.44 134 THR A O 1
ATOM 734 N N . VAL A 1 135 ? 138.741 122.793 152.811 1.00 9.75 135 VAL A N 1
ATOM 735 C CA . VAL A 1 135 ? 138.222 123.550 153.936 1.00 0.00 135 VAL A CA 1
ATOM 736 C C . VAL A 1 135 ? 137.669 124.868 153.403 1.00 7.75 135 VAL A C 1
ATOM 737 O O . VAL A 1 135 ? 137.693 125.132 152.201 1.00 16.27 135 VAL A O 1
ATOM 741 N N . GLY A 1 136 ? 137.164 125.695 154.313 1.00 8.00 136 GLY A N 1
ATOM 742 C CA . GLY A 1 136 ? 136.665 127.002 153.917 1.00 3.08 136 GLY A CA 1
ATOM 743 C C . GLY A 1 136 ? 137.809 127.914 153.512 1.00 0.00 136 GLY A C 1
ATOM 744 O O . GLY A 1 136 ? 138.833 127.994 154.201 1.00 0.00 136 GLY A O 1
ATOM 745 N N . ASN A 1 137 ? 137.641 128.609 152.386 1.00 2.19 137 ASN A N 1
ATOM 746 C CA . ASN A 1 137 ? 138.658 129.540 151.897 1.00 2.17 137 ASN A CA 1
ATOM 747 C C . ASN A 1 137 ? 138.438 130.908 152.546 1.00 5.92 137 ASN A C 1
ATOM 748 O O . ASN A 1 137 ? 138.094 131.904 151.905 1.00 3.04 137 ASN A O 1
ATOM 753 N N . ARG A 1 138 ? 138.648 130.937 153.863 1.00 7.15 138 ARG A N 1
ATOM 754 C CA . ARG A 1 138 ? 138.497 132.158 154.654 1.00 0.51 138 ARG A CA 1
ATOM 755 C C . ARG A 1 138 ? 139.581 132.132 155.731 1.00 12.36 138 ARG A C 1
ATOM 756 O O . ARG A 1 138 ? 139.502 131.328 156.664 1.00 25.65 138 ARG A O 1
ATOM 764 N N . LEU A 1 139 ? 140.586 132.994 155.596 1.00 4.50 139 LEU A N 1
ATOM 765 C CA . LEU A 1 139 ? 141.653 133.089 156.582 1.00 11.36 139 LEU A CA 1
ATOM 766 C C . LEU A 1 139 ? 141.656 134.471 157.218 1.00 14.52 139 LEU A C 1
ATOM 767 O O . LEU A 1 139 ? 141.366 135.471 156.555 1.00 11.42 139 LEU A O 1
ATOM 772 N N . ILE A 1 140 ? 141.985 134.516 158.505 1.00 16.37 140 ILE A N 1
ATOM 773 C CA . ILE A 1 140 ? 142.220 135.761 159.224 1.00 22.58 140 ILE A CA 1
ATOM 774 C C . ILE A 1 140 ? 143.592 135.655 159.870 1.00 16.40 140 ILE A C 1
ATOM 775 O O . ILE A 1 140 ? 143.842 134.738 160.663 1.00 32.05 140 ILE A O 1
ATOM 780 N N . ARG A 1 141 ? 144.483 136.584 159.528 1.00 16.03 141 ARG A N 1
ATOM 781 C CA . ARG A 1 141 ? 145.857 136.592 160.029 1.00 22.54 141 ARG A CA 1
ATOM 782 C C . ARG A 1 141 ? 146.039 137.862 160.854 1.00 27.39 141 ARG A C 1
ATOM 783 O O . ARG A 1 141 ? 146.401 138.914 160.322 1.00 33.43 141 ARG A O 1
ATOM 791 N N . LEU A 1 142 ? 145.782 137.758 162.154 1.00 31.35 142 LEU A N 1
ATOM 792 C CA . LEU A 1 142 ? 145.933 138.900 163.040 1.00 33.54 142 LEU A CA 1
ATOM 793 C C . LEU A 1 142 ? 147.410 139.208 163.270 1.00 35.88 142 LEU A C 1
ATOM 794 O O . LEU A 1 142 ? 148.285 138.350 163.123 1.00 38.17 142 LEU A O 1
ATOM 799 N N . PHE A 1 143 ? 147.680 140.457 163.639 1.00 32.73 143 PHE A N 1
ATOM 800 C CA . PHE A 1 143 ? 149.035 140.919 163.896 1.00 39.04 143 PHE A CA 1
ATOM 801 C C . PHE A 1 143 ? 149.072 141.671 165.219 1.00 47.01 143 PHE A C 1
ATOM 802 O O . PHE A 1 143 ? 148.044 141.893 165.865 1.00 45.39 143 PHE A O 1
ATOM 810 N N . SER A 1 144 ? 150.286 142.060 165.619 1.00 49.79 144 SER A N 1
ATOM 811 C CA . SER A 1 144 ? 150.496 142.599 166.959 1.00 47.42 144 SER A CA 1
ATOM 812 C C . SER A 1 144 ? 149.720 143.892 167.180 1.00 46.84 144 SER A C 1
ATOM 813 O O . SER A 1 144 ? 149.107 144.081 168.236 1.00 42.48 144 SER A O 1
ATOM 816 N N . ASN A 1 145 ? 149.727 144.791 166.199 1.00 39.44 145 ASN A N 1
ATOM 817 C CA . ASN A 1 145 ? 149.120 146.105 166.363 1.00 43.95 145 ASN A CA 1
ATOM 818 C C . ASN A 1 145 ? 147.632 146.121 166.031 1.00 46.96 145 ASN A C 1
ATOM 819 O O . ASN A 1 145 ? 147.001 147.179 166.128 1.00 44.85 145 ASN A O 1
ATOM 824 N N . GLY A 1 146 ? 147.061 144.983 165.643 1.00 37.02 146 GLY A N 1
ATOM 825 C CA . GLY A 1 146 ? 145.652 144.900 165.320 1.00 39.91 146 GLY A CA 1
ATOM 826 C C . GLY A 1 146 ? 145.330 144.773 163.848 1.00 35.08 146 GLY A C 1
ATOM 827 O O . GLY A 1 146 ? 144.146 144.798 163.490 1.00 32.06 146 GLY A O 1
ATOM 828 N N . THR A 1 147 ? 146.335 144.644 162.986 1.00 30.73 147 THR A N 1
ATOM 829 C CA . THR A 1 147 ? 146.081 144.472 161.562 1.00 29.60 147 THR A CA 1
ATOM 830 C C . THR A 1 147 ? 145.460 143.106 161.302 1.00 25.77 147 THR A C 1
ATOM 831 O O . THR A 1 147 ? 145.950 142.084 161.794 1.00 31.88 147 THR A O 1
ATOM 835 N N . VAL A 1 148 ? 144.376 143.088 160.532 1.00 17.77 148 VAL A N 1
ATOM 836 C CA . VAL A 1 148 ? 143.650 141.865 160.210 1.00 14.96 148 VAL A CA 1
ATOM 837 C C . VAL A 1 148 ? 143.704 141.664 158.702 1.00 15.31 148 VAL A C 1
ATOM 838 O O . VAL A 1 148 ? 143.308 142.551 157.936 1.00 31.63 148 VAL A O 1
ATOM 842 N N . LEU A 1 149 ? 144.190 140.500 158.278 1.00 10.88 149 LEU A N 1
ATOM 843 C CA . LEU A 1 149 ? 144.279 140.141 156.866 1.00 7.22 149 LEU A CA 1
ATOM 844 C C . LEU A 1 149 ? 143.228 139.076 156.582 1.00 8.10 149 LEU A C 1
ATOM 845 O O . LEU A 1 149 ? 143.375 137.923 157.001 1.00 19.22 149 LEU A O 1
ATOM 850 N N . TYR A 1 150 ? 142.173 139.462 155.869 1.00 1.65 150 TYR A N 1
ATOM 851 C CA . TYR A 1 150 ? 141.048 138.584 155.567 1.00 0.00 150 TYR A CA 1
ATOM 852 C C . TYR A 1 150 ? 141.092 138.251 154.081 1.00 6.73 150 TYR A C 1
ATOM 853 O O . TYR A 1 150 ? 140.791 139.104 153.239 1.00 17.51 150 TYR A O 1
ATOM 862 N N . ALA A 1 151 ? 141.465 137.016 153.761 1.00 5.32 151 ALA A N 1
ATOM 863 C CA . ALA A 1 151 ? 141.615 136.569 152.384 1.00 0.00 151 ALA A CA 1
ATOM 864 C C . ALA A 1 151 ? 140.543 135.544 152.043 1.00 0.00 151 ALA A C 1
ATOM 865 O O . ALA A 1 151 ? 140.261 134.638 152.834 1.00 14.20 151 ALA A O 1
ATOM 867 N N . LEU A 1 152 ? 139.947 135.695 150.862 1.00 0.00 152 LEU A N 1
ATOM 868 C CA . LEU A 1 152 ? 138.906 134.796 150.389 1.00 0.00 152 LEU A CA 1
ATOM 869 C C . LEU A 1 152 ? 139.168 134.438 148.934 1.00 0.00 152 LEU A C 1
ATOM 870 O O . LEU A 1 152 ? 139.795 135.200 148.195 1.00 4.54 152 LEU A O 1
ATOM 875 N N . ARG A 1 153 ? 138.673 133.271 148.529 1.00 0.00 153 ARG A N 1
ATOM 876 C CA . ARG A 1 153 ? 138.713 132.830 147.139 1.00 0.00 153 ARG A CA 1
ATOM 877 C C . ARG A 1 153 ? 137.275 132.757 146.642 1.00 0.00 153 ARG A C 1
ATOM 878 O O . ARG A 1 153 ? 136.516 131.870 147.049 1.00 15.59 153 ARG A O 1
ATOM 886 N N . ILE A 1 154 ? 136.901 133.688 145.767 1.00 0.00 154 ILE A N 1
ATOM 887 C CA . ILE A 1 154 ? 135.521 133.855 145.327 1.00 0.00 154 ILE A CA 1
ATOM 888 C C . ILE A 1 154 ? 135.475 133.770 143.809 1.00 0.00 154 ILE A C 1
ATOM 889 O O . ILE A 1 154 ? 136.272 134.419 143.120 1.00 14.61 154 ILE A O 1
ATOM 894 N N . THR A 1 155 ? 134.542 132.975 143.292 1.00 0.00 155 THR A N 1
ATOM 895 C CA . THR A 1 155 ? 134.246 132.924 141.866 1.00 0.00 155 THR A CA 1
ATOM 896 C C . THR A 1 155 ? 132.960 133.706 141.626 1.00 0.78 155 THR A C 1
ATOM 897 O O . THR A 1 155 ? 131.910 133.360 142.176 1.00 16.94 155 THR A O 1
ATOM 901 N N . THR A 1 156 ? 133.044 134.757 140.814 1.00 3.67 156 THR A N 1
ATOM 902 C CA . THR A 1 156 ? 131.942 135.687 140.619 1.00 4.10 156 THR A CA 1
ATOM 903 C C . THR A 1 156 ? 131.538 135.739 139.154 1.00 6.21 156 THR A C 1
ATOM 904 O O . THR A 1 156 ? 132.390 135.690 138.262 1.00 6.34 156 THR A O 1
ATOM 908 N N . THR A 1 157 ? 130.234 135.842 138.912 1.00 11.62 157 THR A N 1
ATOM 909 C CA . THR A 1 157 ? 129.684 136.062 137.578 1.00 0.30 157 THR A CA 1
ATOM 910 C C . THR A 1 157 ? 129.103 137.474 137.580 1.00 0.00 157 THR A C 1
ATOM 911 O O . THR A 1 157 ? 127.938 137.696 137.917 1.00 13.58 157 THR A O 1
ATOM 915 N N . VAL A 1 158 ? 129.942 138.441 137.230 1.00 0.00 158 VAL A N 1
ATOM 916 C CA . VAL A 1 158 ? 129.532 139.839 137.218 1.00 0.00 158 VAL A CA 1
ATOM 917 C C . VAL A 1 158 ? 128.909 140.169 135.868 1.00 4.35 158 VAL A C 1
ATOM 918 O O . VAL A 1 158 ? 129.253 139.578 134.839 1.00 10.95 158 VAL A O 1
ATOM 922 N N . ALA A 1 159 ? 127.982 141.122 135.868 1.00 7.36 159 ALA A N 1
ATOM 923 C CA . ALA A 1 159 ? 127.252 141.503 134.667 1.00 12.68 159 ALA A CA 1
ATOM 924 C C . ALA A 1 159 ? 127.839 142.792 134.106 1.00 20.82 159 ALA A C 1
ATOM 925 O O . ALA A 1 159 ? 127.859 143.821 134.789 1.00 23.28 159 ALA A O 1
ATOM 927 N N . CYS A 1 160 ? 128.319 142.729 132.866 1.00 19.46 160 CYS A N 1
ATOM 928 C CA . CYS A 1 160 ? 128.818 143.894 132.152 1.00 26.20 160 CYS A CA 1
ATOM 929 C C . CYS A 1 160 ? 128.197 143.925 130.763 1.00 27.44 160 CYS A C 1
ATOM 930 O O . CYS A 1 160 ? 128.023 142.881 130.127 1.00 27.88 160 CYS A O 1
ATOM 933 N N . ASN A 1 161 ? 127.852 145.125 130.305 1.00 33.93 161 ASN A N 1
ATOM 934 C CA . ASN A 1 161 ? 127.151 145.285 129.038 1.00 31.06 161 ASN A CA 1
ATOM 935 C C . ASN A 1 161 ? 128.085 144.998 127.868 1.00 29.64 161 ASN A C 1
ATOM 936 O O . ASN A 1 161 ? 129.234 145.450 127.852 1.00 39.08 161 ASN A O 1
ATOM 941 N N . MET A 1 162 ? 127.584 144.248 126.889 1.00 32.32 162 MET A N 1
ATOM 942 C CA . MET A 1 162 ? 128.334 143.915 125.678 1.00 39.07 162 MET A CA 1
ATOM 943 C C . MET A 1 162 ? 127.739 144.713 124.521 1.00 45.28 162 MET A C 1
ATOM 944 O O . MET A 1 162 ? 126.832 144.255 123.826 1.00 46.34 162 MET A O 1
ATOM 949 N N . ASP A 1 163 ? 128.260 145.921 124.316 1.00 46.04 163 ASP A N 1
ATOM 950 C CA . ASP A 1 163 ? 127.829 146.773 123.208 1.00 46.36 163 ASP A CA 1
ATOM 951 C C . ASP A 1 163 ? 128.478 146.240 121.938 1.00 44.44 163 ASP A C 1
ATOM 952 O O . ASP A 1 163 ? 129.539 146.700 121.510 1.00 47.85 163 ASP A O 1
ATOM 957 N N . LEU A 1 164 ? 127.829 145.254 121.327 1.00 41.55 164 LEU A N 1
ATOM 958 C CA . LEU A 1 164 ? 128.378 144.564 120.160 1.00 43.50 164 LEU A CA 1
ATOM 959 C C . LEU A 1 164 ? 127.969 145.238 118.853 1.00 46.69 164 LEU A C 1
ATOM 960 O O . LEU A 1 164 ? 127.451 144.602 117.937 1.00 46.39 164 LEU A O 1
ATOM 965 N N . SER A 1 165 ? 128.204 146.548 118.761 1.00 43.08 165 SER A N 1
ATOM 966 C CA . SER A 1 165 ? 127.994 147.245 117.497 1.00 42.21 165 SER A CA 1
ATOM 967 C C . SER A 1 165 ? 129.058 146.849 116.480 1.00 45.52 165 SER A C 1
ATOM 968 O O . SER A 1 165 ? 128.758 146.631 115.301 1.00 48.62 165 SER A O 1
ATOM 971 N N . LYS A 1 166 ? 130.310 146.753 116.924 1.00 42.46 166 LYS A N 1
ATOM 972 C CA . LYS A 1 166 ? 131.421 146.275 116.102 1.00 40.49 166 LYS A CA 1
ATOM 973 C C . LYS A 1 166 ? 131.879 144.955 116.715 1.00 41.08 166 LYS A C 1
ATOM 974 O O . LYS A 1 166 ? 132.776 144.921 117.558 1.00 40.63 166 LYS A O 1
ATOM 980 N N . TYR A 1 167 ? 131.254 143.861 116.279 1.00 37.84 167 TYR A N 1
ATOM 981 C CA . TYR A 1 167 ? 131.438 142.575 116.951 1.00 36.54 167 TYR A CA 1
ATOM 982 C C . TYR A 1 167 ? 132.886 142.097 116.983 1.00 41.07 167 TYR A C 1
ATOM 983 O O . TYR A 1 167 ? 133.354 141.707 118.067 1.00 51.68 167 TYR A O 1
ATOM 992 N N . PRO A 1 168 ? 133.644 142.086 115.880 1.00 39.07 168 PRO A N 1
ATOM 993 C CA . PRO A 1 168 ? 135.013 141.560 115.943 1.00 39.89 168 PRO A CA 1
ATOM 994 C C . PRO A 1 168 ? 136.073 142.564 116.364 1.00 43.27 168 PRO A C 1
ATOM 995 O O . PRO A 1 168 ? 137.208 142.150 116.636 1.00 49.20 168 PRO A O 1
ATOM 999 N N . MET A 1 169 ? 135.749 143.853 116.433 1.00 38.86 169 MET A N 1
ATOM 1000 C CA . MET A 1 169 ? 136.717 144.903 116.740 1.00 39.18 169 MET A CA 1
ATOM 1001 C C . MET A 1 169 ? 136.216 145.772 117.886 1.00 39.57 169 MET A C 1
ATOM 1002 O O . MET A 1 169 ? 136.233 147.003 117.823 1.00 44.96 169 MET A O 1
ATOM 1007 N N . ASP A 1 170 ? 135.760 145.132 118.958 1.00 32.92 170 ASP A N 1
ATOM 1008 C CA . ASP A 1 170 ? 135.227 145.827 120.120 1.00 35.21 170 ASP A CA 1
ATOM 1009 C C . ASP A 1 170 ? 136.135 145.628 121.327 1.00 40.25 170 ASP A C 1
ATOM 1010 O O . ASP A 1 170 ? 136.762 144.578 121.491 1.00 47.48 170 ASP A O 1
ATOM 1015 N N . THR A 1 171 ? 136.197 146.655 122.170 1.00 38.51 171 THR A N 1
ATOM 1016 C CA . THR A 1 171 ? 136.920 146.613 123.438 1.00 39.62 171 THR A CA 1
ATOM 1017 C C . THR A 1 171 ? 135.889 146.836 124.541 1.00 36.91 171 THR A C 1
ATOM 1018 O O . THR A 1 171 ? 135.629 147.973 124.942 1.00 37.18 171 THR A O 1
ATOM 1022 N N . GLN A 1 172 ? 135.302 145.745 125.028 1.00 35.39 172 GLN A N 1
ATOM 1023 C CA . GLN A 1 172 ? 134.270 145.839 126.053 1.00 38.08 172 GLN A CA 1
ATOM 1024 C C . GLN A 1 172 ? 134.886 146.284 127.373 1.00 32.99 172 GLN A C 1
ATOM 1025 O O . GLN A 1 172 ? 135.848 145.678 127.856 1.00 32.16 172 GLN A O 1
ATOM 1031 N N . THR A 1 173 ? 134.330 147.344 127.956 1.00 29.36 173 THR A N 1
ATOM 1032 C CA . THR A 1 173 ? 134.804 147.876 129.231 1.00 23.15 173 THR A CA 1
ATOM 1033 C C . THR A 1 173 ? 133.929 147.297 130.336 1.00 31.13 173 THR A C 1
ATOM 1034 O O . THR A 1 173 ? 132.827 147.786 130.595 1.00 35.51 173 THR A O 1
ATOM 1038 N N . CYS A 1 174 ? 134.420 146.249 130.990 1.00 15.63 174 CYS A N 1
ATOM 1039 C CA . CYS A 1 174 ? 133.697 145.575 132.058 1.00 13.02 174 CYS A CA 1
ATOM 1040 C C . CYS A 1 174 ? 134.373 145.853 133.393 1.00 14.60 174 CYS A C 1
ATOM 1041 O O . CYS A 1 174 ? 135.604 145.844 133.492 1.00 12.90 174 CYS A O 1
ATOM 1044 N N . LYS A 1 175 ? 133.561 146.100 134.416 1.00 7.85 175 LYS A N 1
ATOM 1045 C CA . LYS A 1 175 ? 134.048 146.470 135.735 1.00 0.00 175 LYS A CA 1
ATOM 1046 C C . LYS A 1 175 ? 133.752 145.370 136.745 1.00 0.00 175 LYS A C 1
ATOM 1047 O O . LYS A 1 175 ? 132.873 144.527 136.546 1.00 15.26 175 LYS A O 1
ATOM 1053 N N . LEU A 1 176 ? 134.509 145.391 137.842 1.00 1.62 176 LEU A N 1
ATOM 1054 C CA . LEU A 1 176 ? 134.302 144.498 138.983 1.00 7.69 176 LEU A CA 1
ATOM 1055 C C . LEU A 1 176 ? 134.290 145.385 140.224 1.00 0.00 176 LEU A C 1
ATOM 1056 O O . LEU A 1 176 ? 135.333 145.638 140.832 1.00 1.64 176 LEU A O 1
ATOM 1061 N N . GLN A 1 177 ? 133.105 145.858 140.593 1.00 0.00 177 GLN A N 1
ATOM 1062 C CA . GLN A 1 177 ? 132.958 146.803 141.689 1.00 0.00 177 GLN A CA 1
ATOM 1063 C C . GLN A 1 177 ? 132.736 146.070 143.005 1.00 0.00 177 GLN A C 1
ATOM 1064 O O . GLN A 1 177 ? 131.971 145.104 143.072 1.00 11.64 177 GLN A O 1
ATOM 1070 N N . LEU A 1 178 ? 133.413 146.538 144.050 1.00 1.03 178 LEU A N 1
ATOM 1071 C CA . LEU A 1 178 ? 133.278 145.993 145.394 1.00 8.19 178 LEU A CA 1
ATOM 1072 C C . LEU A 1 178 ? 132.822 147.101 146.329 1.00 4.76 178 LEU A C 1
ATOM 1073 O O . LEU A 1 178 ? 133.355 148.215 146.285 1.00 16.98 178 LEU A O 1
ATOM 1078 N N . GLU A 1 179 ? 131.840 146.794 147.173 1.00 0.00 179 GLU A N 1
ATOM 1079 C CA . GLU A 1 179 ? 131.223 147.798 148.024 1.00 0.00 179 GLU A CA 1
ATOM 1080 C C . GLU A 1 179 ? 130.798 147.160 149.337 1.00 0.00 179 GLU A C 1
ATOM 1081 O O . GLU A 1 179 ? 130.481 145.970 149.398 1.00 6.30 179 GLU A O 1
ATOM 1087 N N . SER A 1 180 ? 130.799 147.969 150.394 1.00 3.87 180 SER A N 1
ATOM 1088 C CA . SER A 1 180 ? 130.240 147.564 151.675 1.00 0.00 180 SER A CA 1
ATOM 1089 C C . SER A 1 180 ? 128.723 147.554 151.559 1.00 8.42 180 SER A C 1
ATOM 1090 O O . SER A 1 180 ? 128.088 148.612 151.565 1.00 29.33 180 SER A O 1
ATOM 1093 N N . TRP A 1 181 ? 128.150 146.356 151.452 1.00 4.16 181 TRP A N 1
ATOM 1094 C CA . TRP A 1 181 ? 126.766 146.236 151.007 1.00 9.49 181 TRP A CA 1
ATOM 1095 C C . TRP A 1 181 ? 125.800 146.797 152.045 1.00 12.54 181 TRP A C 1
ATOM 1096 O O . TRP A 1 181 ? 124.782 147.406 151.694 1.00 8.75 181 TRP A O 1
ATOM 1107 N N . GLY A 1 182 ? 126.102 146.605 153.326 1.00 8.45 182 GLY A N 1
ATOM 1108 C CA . GLY A 1 182 ? 125.215 147.045 154.387 1.00 2.80 182 GLY A CA 1
ATOM 1109 C C . GLY A 1 182 ? 125.613 148.347 155.052 1.00 15.39 182 GLY A C 1
ATOM 1110 O O . GLY A 1 182 ? 124.772 149.227 155.259 1.00 25.10 182 GLY A O 1
ATOM 1111 N N . TYR A 1 183 ? 126.891 148.480 155.397 1.00 12.93 183 TYR A N 1
ATOM 1112 C CA . TYR A 1 183 ? 127.353 149.661 156.113 1.00 12.04 183 TYR A CA 1
ATOM 1113 C C . TYR A 1 183 ? 127.655 150.787 155.133 1.00 15.08 183 TYR A C 1
ATOM 1114 O O . TYR A 1 183 ? 128.300 150.572 154.102 1.00 18.55 183 TYR A O 1
ATOM 1123 N N . ASP A 1 184 ? 127.196 151.991 155.462 1.00 26.66 184 ASP A N 1
ATOM 1124 C CA . ASP A 1 184 ? 127.322 153.135 154.569 1.00 29.42 184 ASP A CA 1
ATOM 1125 C C . ASP A 1 184 ? 128.736 153.710 154.657 1.00 28.07 184 ASP A C 1
ATOM 1126 O O . ASP A 1 184 ? 129.628 153.146 155.298 1.00 32.04 184 ASP A O 1
ATOM 1131 N N . GLY A 1 185 ? 128.954 154.851 154.000 1.00 30.67 185 GLY A N 1
ATOM 1132 C CA . GLY A 1 185 ? 130.285 155.435 153.966 1.00 33.19 185 GLY A CA 1
ATOM 1133 C C . GLY A 1 185 ? 130.760 155.919 155.322 1.00 32.53 185 GLY A C 1
ATOM 1134 O O . GLY A 1 185 ? 131.940 155.789 155.658 1.00 32.69 185 GLY A O 1
ATOM 1135 N N . ASN A 1 186 ? 129.853 156.486 156.120 1.00 33.47 186 ASN A N 1
ATOM 1136 C CA . ASN A 1 186 ? 130.225 156.988 157.437 1.00 35.95 186 ASN A CA 1
ATOM 1137 C C . ASN A 1 186 ? 130.592 155.877 158.412 1.00 38.15 186 ASN A C 1
ATOM 1138 O O . ASN A 1 186 ? 131.199 156.165 159.449 1.00 39.17 186 ASN A O 1
ATOM 1143 N N . ASP A 1 187 ? 130.244 154.627 158.110 1.00 35.37 187 ASP A N 1
ATOM 1144 C CA . ASP A 1 187 ? 130.587 153.488 158.952 1.00 29.18 187 ASP A CA 1
ATOM 1145 C C . ASP A 1 187 ? 131.813 152.737 158.446 1.00 33.79 187 ASP A C 1
ATOM 1146 O O . ASP A 1 187 ? 132.770 152.536 159.198 1.00 35.89 187 ASP A O 1
ATOM 1151 N N . VAL A 1 188 ? 131.803 152.318 157.183 1.00 31.98 188 VAL A N 1
ATOM 1152 C CA . VAL A 1 188 ? 132.908 151.584 156.577 1.00 26.38 188 VAL A CA 1
ATOM 1153 C C . VAL A 1 188 ? 133.419 152.384 155.386 1.00 28.92 188 VAL A C 1
ATOM 1154 O O . VAL A 1 188 ? 132.635 152.777 154.514 1.00 21.00 188 VAL A O 1
ATOM 1158 N N . GLU A 1 189 ? 134.728 152.631 155.357 1.00 21.38 189 GLU A N 1
ATOM 1159 C CA . GLU A 1 189 ? 135.375 153.382 154.285 1.00 19.44 189 GLU A CA 1
ATOM 1160 C C . GLU A 1 189 ? 136.352 152.460 153.565 1.00 14.07 189 GLU A C 1
ATOM 1161 O O . GLU A 1 189 ? 137.419 152.141 154.100 1.00 17.90 189 GLU A O 1
ATOM 1167 N N . PHE A 1 190 ? 135.987 152.034 152.359 1.00 5.83 190 PHE A N 1
ATOM 1168 C CA . PHE A 1 190 ? 136.854 151.174 151.569 1.00 5.90 190 PHE A CA 1
ATOM 1169 C C . PHE A 1 190 ? 137.988 151.975 150.942 1.00 13.13 190 PHE A C 1
ATOM 1170 O O . PHE A 1 190 ? 137.843 153.161 150.629 1.00 18.98 190 PHE A O 1
ATOM 1178 N N . THR A 1 191 ? 139.128 151.312 150.762 1.00 7.13 191 THR A N 1
ATOM 1179 C CA . THR A 1 191 ? 140.294 151.937 150.156 1.00 4.51 191 THR A CA 1
ATOM 1180 C C . THR A 1 191 ? 141.115 150.866 149.452 1.00 0.00 191 THR A C 1
ATOM 1181 O O . THR A 1 191 ? 141.098 149.696 149.842 1.00 15.06 191 THR A O 1
ATOM 1185 N N . TRP A 1 192 ? 141.823 151.276 148.403 1.00 0.00 192 TRP A N 1
ATOM 1186 C CA . TRP A 1 192 ? 142.782 150.398 147.750 1.00 4.17 192 TRP A CA 1
ATOM 1187 C C . TRP A 1 192 ? 144.108 150.443 148.498 1.00 5.13 192 TRP A C 1
ATOM 1188 O O . TRP A 1 192 ? 144.575 151.514 148.898 1.00 9.06 192 TRP A O 1
ATOM 1199 N N . LEU A 1 193 ? 144.712 149.269 148.692 1.00 0.00 193 LEU A N 1
ATOM 1200 C CA . LEU A 1 193 ? 145.905 149.180 149.529 1.00 0.00 193 LEU A CA 1
ATOM 1201 C C . LEU A 1 193 ? 147.073 149.952 148.925 1.00 12.54 193 LEU A C 1
ATOM 1202 O O . LEU A 1 193 ? 147.760 150.706 149.624 1.00 12.07 193 LEU A O 1
ATOM 1207 N N . ARG A 1 194 ? 147.312 149.783 147.627 1.00 18.20 194 ARG A N 1
ATOM 1208 C CA . ARG A 1 194 ? 148.476 150.364 146.968 1.00 7.54 194 ARG A CA 1
ATOM 1209 C C . ARG A 1 194 ? 148.096 150.992 145.634 1.00 16.28 194 ARG A C 1
ATOM 1210 O O . ARG A 1 194 ? 148.807 150.850 144.635 1.00 20.17 194 ARG A O 1
ATOM 1218 N N . GLY A 1 195 ? 146.974 151.703 145.601 1.00 11.29 195 GLY A N 1
ATOM 1219 C CA . GLY A 1 195 ? 146.605 152.436 144.398 1.00 4.10 195 GLY A CA 1
ATOM 1220 C C . GLY A 1 195 ? 146.288 151.512 143.238 1.00 6.58 195 GLY A C 1
ATOM 1221 O O . GLY A 1 195 ? 145.519 150.553 143.368 1.00 9.78 195 GLY A O 1
ATOM 1222 N N . ASN A 1 196 ? 146.888 151.803 142.080 1.00 14.08 196 ASN A N 1
ATOM 1223 C CA . ASN A 1 196 ? 146.568 151.052 140.870 1.00 14.91 196 ASN A CA 1
ATOM 1224 C C . ASN A 1 196 ? 147.113 149.632 140.920 1.00 18.04 196 ASN A C 1
ATOM 1225 O O . ASN A 1 196 ? 146.501 148.716 140.357 1.00 22.98 196 ASN A O 1
ATOM 1230 N N . ASP A 1 197 ? 148.250 149.425 141.579 1.00 10.48 197 ASP A N 1
ATOM 1231 C CA . ASP A 1 197 ? 148.912 148.128 141.595 1.00 8.06 197 ASP A CA 1
ATOM 1232 C C . ASP A 1 197 ? 148.361 147.195 142.666 1.00 17.75 197 ASP A C 1
ATOM 1233 O O . ASP A 1 197 ? 148.919 146.111 142.870 1.00 25.07 197 ASP A O 1
ATOM 1238 N N . SER A 1 198 ? 147.290 147.593 143.358 1.00 13.37 198 SER A N 1
ATOM 1239 C CA . SER A 1 198 ? 146.654 146.693 144.314 1.00 2.91 198 SER A CA 1
ATOM 1240 C C . SER A 1 198 ? 146.099 145.458 143.616 1.00 0.00 198 SER A C 1
ATOM 1241 O O . SER A 1 198 ? 146.212 144.339 144.132 1.00 2.74 198 SER A O 1
ATOM 1244 N N . VAL A 1 199 ? 145.497 145.640 142.447 1.00 4.87 199 VAL A N 1
ATOM 1245 C CA . VAL A 1 199 ? 144.993 144.522 141.659 1.00 8.59 199 VAL A CA 1
ATOM 1246 C C . VAL A 1 199 ? 146.157 143.867 140.930 1.00 15.09 199 VAL A C 1
ATOM 1247 O O . VAL A 1 199 ? 146.930 144.539 140.236 1.00 5.82 199 VAL A O 1
ATOM 1251 N N . ARG A 1 200 ? 146.286 142.551 141.086 1.00 17.35 200 ARG A N 1
ATOM 1252 C CA . ARG A 1 200 ? 147.357 141.792 140.462 1.00 7.55 200 ARG A CA 1
ATOM 1253 C C . ARG A 1 200 ? 146.776 140.599 139.717 1.00 8.44 200 ARG A C 1
ATOM 1254 O O . ARG A 1 200 ? 145.636 140.187 139.948 1.00 6.58 200 ARG A O 1
ATOM 1262 N N . GLY A 1 201 ? 147.580 140.050 138.809 1.00 17.70 201 GLY A N 1
ATOM 1263 C CA . GLY A 1 201 ? 147.207 138.878 138.052 1.00 21.20 201 GLY A CA 1
ATOM 1264 C C . GLY A 1 201 ? 146.537 139.151 136.724 1.00 19.62 201 GLY A C 1
ATOM 1265 O O . GLY A 1 201 ? 146.438 138.232 135.903 1.00 14.28 201 GLY A O 1
ATOM 1266 N N . LEU A 1 202 ? 146.088 140.384 136.476 1.00 22.02 202 LEU A N 1
ATOM 1267 C CA . LEU A 1 202 ? 145.400 140.687 135.227 1.00 21.36 202 LEU A CA 1
ATOM 1268 C C . LEU A 1 202 ? 146.338 140.680 134.028 1.00 25.98 202 LEU A C 1
ATOM 1269 O O . LEU A 1 202 ? 145.879 140.467 132.901 1.00 22.09 202 LEU A O 1
ATOM 1274 N N . GLU A 1 203 ? 147.636 140.906 134.240 1.00 27.88 203 GLU A N 1
ATOM 1275 C CA . GLU A 1 203 ? 148.580 140.925 133.129 1.00 22.13 203 GLU A CA 1
ATOM 1276 C C . GLU A 1 203 ? 148.884 139.530 132.594 1.00 21.51 203 GLU A C 1
ATOM 1277 O O . GLU A 1 203 ? 149.384 139.410 131.470 1.00 29.92 203 GLU A O 1
ATOM 1283 N N . HIS A 1 204 ? 148.599 138.480 133.363 1.00 26.80 204 HIS A N 1
ATOM 1284 C CA . HIS A 1 204 ? 148.841 137.108 132.936 1.00 26.73 204 HIS A CA 1
ATOM 1285 C C . HIS A 1 204 ? 147.612 136.455 132.317 1.00 32.47 204 HIS A C 1
ATOM 1286 O O . HIS A 1 204 ? 147.660 135.270 131.974 1.00 27.05 204 HIS A O 1
ATOM 1293 N N . LEU A 1 205 ? 146.515 137.193 132.166 1.00 37.31 205 LEU A N 1
ATOM 1294 C CA . LEU A 1 205 ? 145.276 136.642 131.627 1.00 33.93 205 LEU A CA 1
ATOM 1295 C C . LEU A 1 205 ? 145.319 136.685 130.104 1.00 34.78 205 LEU A C 1
ATOM 1296 O O . LEU A 1 205 ? 145.199 137.755 129.498 1.00 26.86 205 LEU A O 1
ATOM 1301 N N . ARG A 1 206 ? 145.493 135.518 129.489 1.00 42.82 206 ARG A N 1
ATOM 1302 C CA . ARG A 1 206 ? 145.314 135.339 128.054 1.00 41.09 206 ARG A CA 1
ATOM 1303 C C . ARG A 1 206 ? 144.129 134.407 127.854 1.00 42.47 206 ARG A C 1
ATOM 1304 O O . ARG A 1 206 ? 144.174 133.243 128.269 1.00 39.83 206 ARG A O 1
ATOM 1312 N N . LEU A 1 207 ? 143.077 134.914 127.226 1.00 37.89 207 LEU A N 1
ATOM 1313 C CA . LEU A 1 207 ? 141.802 134.220 127.138 1.00 37.90 207 LEU A CA 1
ATOM 1314 C C . LEU A 1 207 ? 141.610 133.638 125.741 1.00 40.93 207 LEU A C 1
ATOM 1315 O O . LEU A 1 207 ? 142.477 133.742 124.869 1.00 39.50 207 LEU A O 1
ATOM 1320 N N . ALA A 1 208 ? 140.448 133.009 125.542 1.00 42.43 208 ALA A N 1
ATOM 1321 C CA . ALA A 1 208 ? 140.164 132.355 124.269 1.00 42.07 208 ALA A CA 1
ATOM 1322 C C . ALA A 1 208 ? 140.092 133.362 123.128 1.00 44.76 208 ALA A C 1
ATOM 1323 O O . ALA A 1 208 ? 140.658 133.129 122.054 1.00 50.12 208 ALA A O 1
ATOM 1325 N N . GLN A 1 209 ? 139.406 134.482 123.337 1.00 40.74 209 GLN A N 1
ATOM 1326 C CA . GLN A 1 209 ? 139.324 135.537 122.335 1.00 44.38 209 GLN A CA 1
ATOM 1327 C C . GLN A 1 209 ? 139.973 136.830 122.795 1.00 49.02 209 GLN A C 1
ATOM 1328 O O . GLN A 1 209 ? 140.818 137.385 122.084 1.00 49.86 209 GLN A O 1
ATOM 1334 N N . TYR A 1 210 ? 139.603 137.321 123.971 1.00 35.91 210 TYR A N 1
ATOM 1335 C CA . TYR A 1 210 ? 139.956 138.664 124.397 1.00 36.37 210 TYR A CA 1
ATOM 1336 C C . TYR A 1 210 ? 141.369 138.710 124.969 1.00 37.75 210 TYR A C 1
ATOM 1337 O O . TYR A 1 210 ? 141.912 137.711 125.445 1.00 44.89 210 TYR A O 1
ATOM 1346 N N . THR A 1 211 ? 141.967 139.897 124.895 1.00 28.32 211 THR A N 1
ATOM 1347 C CA . THR A 1 211 ? 143.242 140.195 125.535 1.00 31.15 211 THR A CA 1
ATOM 1348 C C . THR A 1 211 ? 143.087 141.489 126.318 1.00 37.71 211 THR A C 1
ATOM 1349 O O . THR A 1 211 ? 142.576 142.479 125.785 1.00 41.21 211 THR A O 1
ATOM 1353 N N . ILE A 1 212 ? 143.518 141.480 127.578 1.00 34.13 212 ILE A N 1
ATOM 1354 C CA . ILE A 1 212 ? 143.430 142.681 128.402 1.00 29.88 212 ILE A CA 1
ATOM 1355 C C . ILE A 1 212 ? 144.407 143.717 127.861 1.00 37.23 212 ILE A C 1
ATOM 1356 O O . ILE A 1 212 ? 145.608 143.452 127.729 1.00 40.06 212 ILE A O 1
ATOM 1361 N N . GLU A 1 213 ? 143.890 144.901 127.528 1.00 41.83 213 GLU A N 1
ATOM 1362 C CA . GLU A 1 213 ? 144.713 145.990 127.024 1.00 45.12 213 GLU A CA 1
ATOM 1363 C C . GLU A 1 213 ? 144.899 147.123 128.020 1.00 41.46 213 GLU A C 1
ATOM 1364 O O . GLU A 1 213 ? 145.848 147.899 127.875 1.00 42.86 213 GLU A O 1
ATOM 1370 N N . ARG A 1 214 ? 144.026 147.237 129.017 1.00 31.02 214 ARG A N 1
ATOM 1371 C CA . ARG A 1 214 ? 144.158 148.266 130.038 1.00 33.60 214 ARG A CA 1
ATOM 1372 C C . ARG A 1 214 ? 143.449 147.799 131.298 1.00 35.78 214 ARG A C 1
ATOM 1373 O O . ARG A 1 214 ? 142.543 146.963 131.251 1.00 38.18 214 ARG A O 1
ATOM 1381 N N . TYR A 1 215 ? 143.875 148.357 132.429 1.00 29.61 215 TYR A N 1
ATOM 1382 C CA . TYR A 1 215 ? 143.240 148.083 133.709 1.00 21.59 215 TYR A CA 1
ATOM 1383 C C . TYR A 1 215 ? 143.611 149.195 134.678 1.00 23.24 215 TYR A C 1
ATOM 1384 O O . TYR A 1 215 ? 144.753 149.663 134.685 1.00 37.80 215 TYR A O 1
ATOM 1393 N N . PHE A 1 216 ? 142.639 149.623 135.480 1.00 8.32 216 PHE A N 1
ATOM 1394 C CA . PHE A 1 216 ? 142.865 150.680 136.454 1.00 10.03 216 PHE A CA 1
ATOM 1395 C C . PHE A 1 216 ? 141.831 150.562 137.563 1.00 7.79 216 PHE A C 1
ATOM 1396 O O . PHE A 1 216 ? 140.691 150.158 137.320 1.00 26.18 216 PHE A O 1
ATOM 1404 N N . THR A 1 217 ? 142.242 150.915 138.778 1.00 2.12 217 THR A N 1
ATOM 1405 C CA . THR A 1 217 ? 141.401 150.820 139.963 1.00 3.81 217 THR A CA 1
ATOM 1406 C C . THR A 1 217 ? 141.128 152.217 140.501 1.00 11.26 217 THR A C 1
ATOM 1407 O O . THR A 1 217 ? 142.046 153.037 140.604 1.00 8.76 217 THR A O 1
ATOM 1411 N N . LEU A 1 218 ? 139.870 152.483 140.839 1.00 16.44 218 LEU A N 1
ATOM 1412 C CA . LEU A 1 218 ? 139.454 153.779 141.353 1.00 9.33 218 LEU A CA 1
ATOM 1413 C C . LEU A 1 218 ? 138.473 153.582 142.502 1.00 4.88 218 LEU A C 1
ATOM 1414 O O . LEU A 1 218 ? 137.870 152.518 142.664 1.00 16.73 218 LEU A O 1
ATOM 1419 N N . VAL A 1 219 ? 138.322 154.632 143.306 1.00 2.90 219 VAL A N 1
ATOM 1420 C CA . VAL A 1 219 ? 137.387 154.655 144.423 1.00 3.98 219 VAL A CA 1
ATOM 1421 C C . VAL A 1 219 ? 136.359 155.747 144.164 1.00 15.85 219 VAL A C 1
ATOM 1422 O O . VAL A 1 219 ? 136.712 156.873 143.795 1.00 32.76 219 VAL A O 1
ATOM 1426 N N . THR A 1 220 ? 135.087 155.407 144.335 1.00 13.36 220 THR A N 1
ATOM 1427 C CA . THR A 1 220 ? 133.986 156.309 144.027 1.00 13.31 220 THR A CA 1
ATOM 1428 C C . THR A 1 220 ? 133.195 156.626 145.297 1.00 19.34 220 THR A C 1
ATOM 1429 O O . THR A 1 220 ? 133.566 156.235 146.408 1.00 24.93 220 THR A O 1
ATOM 1433 N N . ARG A 1 221 ? 132.092 157.346 145.115 1.00 19.94 221 ARG A N 1
ATOM 1434 C CA . ARG A 1 221 ? 131.194 157.784 146.179 1.00 23.11 221 ARG A CA 1
ATOM 1435 C C . ARG A 1 221 ? 129.751 157.489 145.784 1.00 24.88 221 ARG A C 1
ATOM 1436 O O . ARG A 1 221 ? 128.878 158.360 145.803 1.00 27.43 221 ARG A O 1
ATOM 1444 N N . SER A 1 222 ? 129.504 156.242 145.378 1.00 25.50 222 SER A N 1
ATOM 1445 C CA . SER A 1 222 ? 128.215 155.845 144.824 1.00 31.91 222 SER A CA 1
ATOM 1446 C C . SER A 1 222 ? 127.069 156.201 145.763 1.00 33.76 222 SER A C 1
ATOM 1447 O O . SER A 1 222 ? 127.096 155.878 146.955 1.00 25.31 222 SER A O 1
ATOM 1450 N N . GLN A 1 223 ? 126.061 156.871 145.209 1.00 44.09 223 GLN A N 1
ATOM 1451 C CA . GLN A 1 223 ? 124.900 157.335 145.955 1.00 39.01 223 GLN A CA 1
ATOM 1452 C C . GLN A 1 223 ? 123.692 156.486 145.584 1.00 41.42 223 GLN A C 1
ATOM 1453 O O . GLN A 1 223 ? 123.400 156.301 144.397 1.00 40.83 223 GLN A O 1
ATOM 1459 N N . GLN A 1 224 ? 122.997 155.971 146.594 1.00 39.80 224 GLN A N 1
ATOM 1460 C CA . GLN A 1 224 ? 121.789 155.188 146.374 1.00 35.98 224 GLN A CA 1
ATOM 1461 C C . GLN A 1 224 ? 120.800 155.500 147.493 1.00 38.34 224 GLN A C 1
ATOM 1462 O O . GLN A 1 224 ? 121.004 156.418 148.293 1.00 43.32 224 GLN A O 1
ATOM 1468 N N . GLU A 1 225 ? 119.714 154.724 147.538 1.00 38.49 225 GLU A N 1
ATOM 1469 C CA . GLU A 1 225 ? 118.634 154.999 148.481 1.00 34.67 225 GLU A CA 1
ATOM 1470 C C . GLU A 1 225 ? 119.092 154.846 149.927 1.00 38.00 225 GLU A C 1
ATOM 1471 O O . GLU A 1 225 ? 118.717 155.650 150.789 1.00 37.20 225 GLU A O 1
ATOM 1477 N N . THR A 1 226 ? 119.897 153.821 150.213 1.00 38.01 226 THR A N 1
ATOM 1478 C CA . THR A 1 226 ? 120.278 153.544 151.595 1.00 36.76 226 THR A CA 1
ATOM 1479 C C . THR A 1 226 ? 121.175 154.632 152.175 1.00 38.28 226 THR A C 1
ATOM 1480 O O . THR A 1 226 ? 121.072 154.943 153.367 1.00 34.11 226 THR A O 1
ATOM 1484 N N . GLY A 1 227 ? 122.046 155.214 151.371 1.00 36.04 227 GLY A N 1
ATOM 1485 C CA . GLY A 1 227 ? 122.907 156.279 151.852 1.00 33.58 227 GLY A CA 1
ATOM 1486 C C . GLY A 1 227 ? 124.149 156.400 150.984 1.00 32.76 227 GLY A C 1
ATOM 1487 O O . GLY A 1 227 ? 124.135 156.034 149.810 1.00 31.32 227 GLY A O 1
ATOM 1488 N N . ASN A 1 228 ? 125.212 156.918 151.594 1.00 35.68 228 ASN A N 1
ATOM 1489 C CA . ASN A 1 228 ? 126.481 157.149 150.915 1.00 29.86 228 ASN A CA 1
ATOM 1490 C C . ASN A 1 228 ? 127.390 155.944 151.109 1.00 36.89 228 ASN A C 1
ATOM 1491 O O . ASN A 1 228 ? 127.508 155.421 152.222 1.00 43.33 228 ASN A O 1
ATOM 1496 N N . TYR A 1 229 ? 128.028 155.505 150.027 1.00 25.33 229 TYR A N 1
ATOM 1497 C CA . TYR A 1 229 ? 128.858 154.312 150.051 1.00 18.49 229 TYR A CA 1
ATOM 1498 C C . TYR A 1 229 ? 130.134 154.552 149.259 1.00 19.22 229 TYR A C 1
ATOM 1499 O O . TYR A 1 229 ? 130.163 155.359 148.326 1.00 25.58 229 TYR A O 1
ATOM 1508 N N . THR A 1 230 ? 131.188 153.838 149.643 1.00 15.27 230 THR A N 1
ATOM 1509 C CA . THR A 1 230 ? 132.454 153.846 148.921 1.00 12.97 230 THR A CA 1
ATOM 1510 C C . THR A 1 230 ? 132.542 152.575 148.087 1.00 10.06 230 THR A C 1
ATOM 1511 O O . THR A 1 230 ? 132.496 151.466 148.631 1.00 15.20 230 THR A O 1
ATOM 1515 N N . ARG A 1 231 ? 132.668 152.737 146.774 1.00 0.00 231 ARG A N 1
ATOM 1516 C CA . ARG A 1 231 ? 132.712 151.619 145.843 1.00 5.11 231 ARG A CA 1
ATOM 1517 C C . ARG A 1 231 ? 134.093 151.541 145.209 1.00 12.39 231 ARG A C 1
ATOM 1518 O O . ARG A 1 231 ? 134.578 152.525 144.641 1.00 17.73 231 ARG A O 1
ATOM 1526 N N . LEU A 1 232 ? 134.720 150.371 145.306 1.00 3.54 232 LEU A N 1
ATOM 1527 C CA . LEU A 1 232 ? 136.031 150.125 144.715 1.00 0.00 232 LEU A CA 1
ATOM 1528 C C . LEU A 1 232 ? 135.821 149.458 143.361 1.00 1.74 232 LEU A C 1
ATOM 1529 O O . LEU A 1 232 ? 135.387 148.304 143.290 1.00 14.62 232 LEU A O 1
ATOM 1534 N N . VAL A 1 233 ? 136.133 150.183 142.291 1.00 4.71 233 VAL A N 1
ATOM 1535 C CA . VAL A 1 233 ? 135.862 149.746 140.927 1.00 0.00 233 VAL A CA 1
ATOM 1536 C C . VAL A 1 233 ? 137.175 149.370 140.258 1.00 3.23 233 VAL A C 1
ATOM 1537 O O . VAL A 1 233 ? 138.122 150.165 140.240 1.00 10.18 233 VAL A O 1
ATOM 1541 N N . LEU A 1 234 ? 137.230 148.159 139.712 1.00 4.11 234 LEU A N 1
ATOM 1542 C CA . LEU A 1 234 ? 138.330 147.716 138.866 1.00 3.50 234 LEU A CA 1
ATOM 1543 C C . LEU A 1 234 ? 137.818 147.640 137.435 1.00 13.44 234 LEU A C 1
ATOM 1544 O O . LEU A 1 234 ? 136.917 146.849 137.135 1.00 30.66 234 LEU A O 1
ATOM 1549 N N . GLN A 1 235 ? 138.386 148.463 136.559 1.00 5.20 235 GLN A N 1
ATOM 1550 C CA . GLN A 1 235 ? 137.924 148.596 135.184 1.00 9.00 235 GLN A CA 1
ATOM 1551 C C . GLN A 1 235 ? 138.979 148.025 134.247 1.00 6.75 235 GLN A C 1
ATOM 1552 O O . GLN A 1 235 ? 140.131 148.470 134.260 1.00 17.05 235 GLN A O 1
ATOM 1558 N N . PHE A 1 236 ? 138.583 147.047 133.435 1.00 9.88 236 PHE A N 1
ATOM 1559 C CA . PHE A 1 236 ? 139.476 146.434 132.464 1.00 15.98 236 PHE A CA 1
ATOM 1560 C C . PHE A 1 236 ? 138.755 146.303 131.131 1.00 24.65 236 PHE A C 1
ATOM 1561 O O . PHE A 1 236 ? 137.539 146.099 131.083 1.00 42.14 236 PHE A O 1
ATOM 1569 N N . GLU A 1 237 ? 139.518 146.422 130.049 1.00 24.70 237 GLU A N 1
ATOM 1570 C CA . GLU A 1 237 ? 138.991 146.350 128.693 1.00 25.05 237 GLU A CA 1
ATOM 1571 C C . GLU A 1 237 ? 139.404 145.032 128.054 1.00 30.65 237 GLU A C 1
ATOM 1572 O O . GLU A 1 237 ? 140.571 144.633 128.141 1.00 36.33 237 GLU A O 1
ATOM 1578 N N . LEU A 1 238 ? 138.449 144.363 127.416 1.00 37.00 238 LEU A N 1
ATOM 1579 C CA . LEU A 1 238 ? 138.662 143.062 126.785 1.00 35.74 238 LEU A CA 1
ATOM 1580 C C . LEU A 1 238 ? 138.654 143.260 125.270 1.00 36.80 238 LEU A C 1
ATOM 1581 O O . LEU A 1 238 ? 137.609 143.175 124.623 1.00 35.97 238 LEU A O 1
ATOM 1586 N N . ARG A 1 239 ? 139.830 143.530 124.708 1.00 38.75 239 ARG A N 1
ATOM 1587 C CA . ARG A 1 239 ? 139.960 143.697 123.266 1.00 37.17 239 ARG A CA 1
ATOM 1588 C C . ARG A 1 239 ? 139.940 142.336 122.581 1.00 40.11 239 ARG A C 1
ATOM 1589 O O . ARG A 1 239 ? 140.668 141.421 122.979 1.00 43.58 239 ARG A O 1
ATOM 1597 N N . ARG A 1 240 ? 139.114 142.208 121.546 1.00 36.22 240 ARG A N 1
ATOM 1598 C CA . ARG A 1 240 ? 138.969 140.948 120.836 1.00 35.84 240 ARG A CA 1
ATOM 1599 C C . ARG A 1 240 ? 140.158 140.708 119.907 1.00 35.61 240 ARG A C 1
ATOM 1600 O O . ARG A 1 240 ? 140.958 141.604 119.624 1.00 41.42 240 ARG A O 1
ATOM 1608 N N . ASN A 1 241 ? 140.266 139.469 119.430 1.00 34.59 241 ASN A N 1
ATOM 1609 C CA . ASN A 1 241 ? 141.314 139.065 118.494 1.00 43.00 241 ASN A CA 1
ATOM 1610 C C . ASN A 1 241 ? 140.755 139.196 117.082 1.00 42.45 241 ASN A C 1
ATOM 1611 O O . ASN A 1 241 ? 140.036 138.316 116.601 1.00 43.94 241 ASN A O 1
ATOM 1616 N N . VAL A 1 242 ? 141.090 140.303 116.417 1.00 39.35 242 VAL A N 1
ATOM 1617 C CA . VAL A 1 242 ? 140.576 140.561 115.076 1.00 38.18 242 VAL A CA 1
ATOM 1618 C C . VAL A 1 242 ? 141.254 139.695 114.021 1.00 42.31 242 VAL A C 1
ATOM 1619 O O . VAL A 1 242 ? 140.661 139.440 112.965 1.00 42.84 242 VAL A O 1
ATOM 1623 N N . LEU A 1 243 ? 142.476 139.222 114.283 1.00 46.22 243 LEU A N 1
ATOM 1624 C CA . LEU A 1 243 ? 143.227 138.491 113.266 1.00 43.90 243 LEU A CA 1
ATOM 1625 C C . LEU A 1 243 ? 142.519 137.203 112.860 1.00 43.07 243 LEU A C 1
ATOM 1626 O O . LEU A 1 243 ? 142.477 136.860 111.673 1.00 48.61 243 LEU A O 1
ATOM 1631 N N . TYR A 1 244 ? 141.964 136.472 113.830 1.00 40.98 244 TYR A N 1
ATOM 1632 C CA . TYR A 1 244 ? 141.239 135.247 113.504 1.00 43.27 244 TYR A CA 1
ATOM 1633 C C . TYR A 1 244 ? 140.011 135.549 112.655 1.00 40.64 244 TYR A C 1
ATOM 1634 O O . TYR A 1 244 ? 139.729 134.847 111.676 1.00 43.13 244 TYR A O 1
ATOM 1643 N N . PHE A 1 245 ? 139.265 136.595 113.017 1.00 36.97 245 PHE A N 1
ATOM 1644 C CA . PHE A 1 245 ? 138.047 136.923 112.285 1.00 42.81 245 PHE A CA 1
ATOM 1645 C C . PHE A 1 245 ? 138.348 137.465 110.895 1.00 47.26 245 PHE A C 1
ATOM 1646 O O . PHE A 1 245 ? 137.547 137.273 109.974 1.00 43.69 245 PHE A O 1
ATOM 1654 N N . ILE A 1 246 ? 139.482 138.149 110.725 1.00 49.10 246 ILE A N 1
ATOM 1655 C CA . ILE A 1 246 ? 139.843 138.665 109.407 1.00 46.20 246 ILE A CA 1
ATOM 1656 C C . ILE A 1 246 ? 140.022 137.514 108.425 1.00 41.07 246 ILE A C 1
ATOM 1657 O O . ILE A 1 246 ? 139.377 137.466 107.370 1.00 42.98 246 ILE A O 1
ATOM 1662 N N . LEU A 1 247 ? 140.856 136.539 108.790 1.00 35.43 247 LEU A N 1
ATOM 1663 C CA . LEU A 1 247 ? 141.132 135.385 107.946 1.00 42.40 247 LEU A CA 1
ATOM 1664 C C . LEU A 1 247 ? 139.934 134.457 107.805 1.00 46.10 247 LEU A C 1
ATOM 1665 O O . LEU A 1 247 ? 139.828 133.758 106.792 1.00 48.87 247 LEU A O 1
ATOM 1670 N N . GLU A 1 248 ? 139.032 134.439 108.784 1.00 44.48 248 GLU A N 1
ATOM 1671 C CA . GLU A 1 248 ? 137.874 133.555 108.738 1.00 45.59 248 GLU A CA 1
ATOM 1672 C C . GLU A 1 248 ? 136.816 134.025 107.748 1.00 45.43 248 GLU A C 1
ATOM 1673 O O . GLU A 1 248 ? 136.280 133.213 106.986 1.00 45.44 248 GLU A O 1
ATOM 1679 N N . THR A 1 249 ? 136.496 135.318 107.743 1.00 41.92 249 THR A N 1
ATOM 1680 C CA . THR A 1 249 ? 135.418 135.841 106.912 1.00 45.73 249 THR A CA 1
ATOM 1681 C C . THR A 1 249 ? 135.874 136.899 105.921 1.00 48.38 249 THR A C 1
ATOM 1682 O O . THR A 1 249 ? 135.503 136.830 104.743 1.00 51.09 249 THR A O 1
ATOM 1686 N N . TYR A 1 250 ? 136.663 137.884 106.357 1.00 47.09 250 TYR A N 1
ATOM 1687 C CA . TYR A 1 250 ? 136.997 138.998 105.474 1.00 45.60 250 TYR A CA 1
ATOM 1688 C C . TYR A 1 250 ? 137.893 138.549 104.325 1.00 43.32 250 TYR A C 1
ATOM 1689 O O . TYR A 1 250 ? 137.649 138.898 103.165 1.00 42.17 250 TYR A O 1
ATOM 1698 N N . VAL A 1 251 ? 138.936 137.772 104.626 1.00 48.70 251 VAL A N 1
ATOM 1699 C CA . VAL A 1 251 ? 139.838 137.302 103.571 1.00 48.81 251 VAL A CA 1
ATOM 1700 C C . VAL A 1 251 ? 139.127 136.403 102.562 1.00 51.65 251 VAL A C 1
ATOM 1701 O O . VAL A 1 251 ? 139.282 136.632 101.350 1.00 51.20 251 VAL A O 1
ATOM 1705 N N . PRO A 1 252 ? 138.359 135.380 102.965 1.00 47.49 252 PRO A N 1
ATOM 1706 C CA . PRO A 1 252 ? 137.676 134.559 101.946 1.00 48.62 252 PRO A CA 1
ATOM 1707 C C . PRO A 1 252 ? 136.693 135.344 101.096 1.00 45.70 252 PRO A C 1
ATOM 1708 O O . PRO A 1 252 ? 136.661 135.172 99.870 1.00 47.05 252 PRO A O 1
ATOM 1712 N N . SER A 1 253 ? 135.883 136.206 101.716 1.00 40.81 253 SER A N 1
ATOM 1713 C CA . SER A 1 253 ? 134.924 136.998 100.952 1.00 44.54 253 SER A CA 1
ATOM 1714 C C . SER A 1 253 ? 135.632 137.960 100.007 1.00 50.79 253 SER A C 1
ATOM 1715 O O . SER A 1 253 ? 135.207 138.140 98.858 1.00 49.01 253 SER A O 1
ATOM 1718 N N . THR A 1 254 ? 136.712 138.590 100.477 1.00 53.62 254 THR A N 1
ATOM 1719 C CA . THR A 1 254 ? 137.473 139.494 99.620 1.00 50.47 254 THR A CA 1
ATOM 1720 C C . THR A 1 254 ? 138.068 138.750 98.432 1.00 45.62 254 THR A C 1
ATOM 1721 O O . THR A 1 254 ? 138.016 139.238 97.298 1.00 44.57 254 THR A O 1
ATOM 1725 N N . PHE A 1 255 ? 138.625 137.561 98.667 1.00 48.34 255 PHE A N 1
ATOM 1726 C CA . PHE A 1 255 ? 139.175 136.781 97.563 1.00 52.49 255 PHE A CA 1
ATOM 1727 C C . PHE A 1 255 ? 138.083 136.368 96.584 1.00 52.01 255 PHE A C 1
ATOM 1728 O O . PHE A 1 255 ? 138.286 136.401 95.364 1.00 52.70 255 PHE A O 1
ATOM 1736 N N . LEU A 1 256 ? 136.914 135.980 97.101 1.00 46.39 256 LEU A N 1
ATOM 1737 C CA . LEU A 1 256 ? 135.812 135.573 96.234 1.00 48.76 256 LEU A CA 1
ATOM 1738 C C . LEU A 1 256 ? 135.354 136.723 95.345 1.00 48.63 256 LEU A C 1
ATOM 1739 O O . LEU A 1 256 ? 135.179 136.556 94.133 1.00 47.39 256 LEU A O 1
ATOM 1744 N N . VAL A 1 257 ? 135.167 137.908 95.928 1.00 49.87 257 VAL A N 1
ATOM 1745 C CA . VAL A 1 257 ? 134.692 139.037 95.131 1.00 53.84 257 VAL A CA 1
ATOM 1746 C C . VAL A 1 257 ? 135.783 139.517 94.177 1.00 55.28 257 VAL A C 1
ATOM 1747 O O . VAL A 1 257 ? 135.492 139.996 93.074 1.00 50.56 257 VAL A O 1
ATOM 1751 N N . VAL A 1 258 ? 137.054 139.397 94.578 1.00 55.40 258 VAL A N 1
ATOM 1752 C CA . VAL A 1 258 ? 138.151 139.742 93.677 1.00 53.03 258 VAL A CA 1
ATOM 1753 C C . VAL A 1 258 ? 138.139 138.826 92.462 1.00 55.70 258 VAL A C 1
ATOM 1754 O O . VAL A 1 258 ? 138.244 139.281 91.317 1.00 53.44 258 VAL A O 1
ATOM 1758 N N . LEU A 1 259 ? 137.991 137.520 92.696 1.00 56.10 259 LEU A N 1
ATOM 1759 C CA . LEU A 1 259 ? 137.865 136.580 91.587 1.00 56.96 259 LEU A CA 1
ATOM 1760 C C . LEU A 1 259 ? 136.640 136.900 90.739 1.00 57.44 259 LEU A C 1
ATOM 1761 O O . LEU A 1 259 ? 136.659 136.730 89.514 1.00 55.17 259 LEU A O 1
ATOM 1766 N N . SER A 1 260 ? 135.565 137.367 91.378 1.00 53.56 260 SER A N 1
ATOM 1767 C CA . SER A 1 260 ? 134.359 137.722 90.640 1.00 55.91 260 SER A CA 1
ATOM 1768 C C . SER A 1 260 ? 134.586 138.904 89.704 1.00 57.19 260 SER A C 1
ATOM 1769 O O . SER A 1 260 ? 134.160 138.862 88.545 1.00 58.19 260 SER A O 1
ATOM 1772 N N . TRP A 1 261 ? 135.247 139.965 90.176 1.00 54.27 261 TRP A N 1
ATOM 1773 C CA . TRP A 1 261 ? 135.383 141.149 89.334 1.00 56.87 261 TRP A CA 1
ATOM 1774 C C . TRP A 1 261 ? 136.589 141.096 88.405 1.00 61.39 261 TRP A C 1
ATOM 1775 O O . TRP A 1 261 ? 136.652 141.888 87.458 1.00 62.82 261 TRP A O 1
ATOM 1786 N N . VAL A 1 262 ? 137.545 140.187 88.635 1.00 59.01 262 VAL A N 1
ATOM 1787 C CA . VAL A 1 262 ? 138.615 139.989 87.656 1.00 63.44 262 VAL A CA 1
ATOM 1788 C C . VAL A 1 262 ? 138.201 139.056 86.534 1.00 64.13 262 VAL A C 1
ATOM 1789 O O . VAL A 1 262 ? 138.927 138.943 85.537 1.00 60.44 262 VAL A O 1
ATOM 1793 N N . SER A 1 263 ? 137.057 138.382 86.660 1.00 60.48 263 SER A N 1
ATOM 1794 C CA . SER A 1 263 ? 136.537 137.557 85.579 1.00 57.50 263 SER A CA 1
ATOM 1795 C C . SER A 1 263 ? 135.941 138.382 84.448 1.00 60.35 263 SER A C 1
ATOM 1796 O O . SER A 1 263 ? 135.606 137.818 83.401 1.00 62.08 263 SER A O 1
ATOM 1799 N N . PHE A 1 264 ? 135.791 139.695 84.637 1.00 58.22 264 PHE A N 1
ATOM 1800 C CA . PHE A 1 264 ? 135.329 140.549 83.548 1.00 60.40 264 PHE A CA 1
ATOM 1801 C C . PHE A 1 264 ? 136.366 140.639 82.436 1.00 60.80 264 PHE A C 1
ATOM 1802 O O . PHE A 1 264 ? 136.012 140.901 81.281 1.00 58.91 264 PHE A O 1
ATOM 1810 N N . TRP A 1 265 ? 137.646 140.439 82.766 1.00 63.50 265 TRP A N 1
ATOM 1811 C CA . TRP A 1 265 ? 138.675 140.379 81.733 1.00 63.71 265 TRP A CA 1
ATOM 1812 C C . TRP A 1 265 ? 138.427 139.230 80.767 1.00 65.95 265 TRP A C 1
ATOM 1813 O O . TRP A 1 265 ? 138.821 139.306 79.597 1.00 64.88 265 TRP A O 1
ATOM 1824 N N . ILE A 1 266 ? 137.783 138.159 81.233 1.00 62.47 266 ILE A N 1
ATOM 1825 C CA . ILE A 1 266 ? 137.360 137.092 80.337 1.00 62.05 266 ILE A CA 1
ATOM 1826 C C . ILE A 1 266 ? 136.285 137.631 79.405 1.00 62.11 266 ILE A C 1
ATOM 1827 O O . ILE A 1 266 ? 135.327 138.282 79.844 1.00 58.61 266 ILE A O 1
ATOM 1832 N N . SER A 1 267 ? 136.441 137.367 78.111 1.00 58.50 267 SER A N 1
ATOM 1833 C CA . SER A 1 267 ? 135.566 137.956 77.111 1.00 57.94 267 SER A CA 1
ATOM 1834 C C . SER A 1 267 ? 134.146 137.408 77.232 1.00 58.16 267 SER A C 1
ATOM 1835 O O . SER A 1 267 ? 133.910 136.312 77.749 1.00 57.75 267 SER A O 1
ATOM 1838 N N . LEU A 1 268 ? 133.190 138.202 76.744 1.00 53.29 268 LEU A N 1
ATOM 1839 C CA . LEU A 1 268 ? 131.792 137.789 76.737 1.00 54.46 268 LEU A CA 1
ATOM 1840 C C . LEU A 1 268 ? 131.550 136.598 75.818 1.00 52.86 268 LEU A C 1
ATOM 1841 O O . LEU A 1 268 ? 130.527 135.920 75.957 1.00 50.58 268 LEU A O 1
ATOM 1846 N N . ASP A 1 269 ? 132.476 136.321 74.894 1.00 53.51 269 ASP A N 1
ATOM 1847 C CA . ASP A 1 269 ? 132.316 135.185 73.992 1.00 55.71 269 ASP A CA 1
ATOM 1848 C C . ASP A 1 269 ? 132.211 133.870 74.753 1.00 53.64 269 ASP A C 1
ATOM 1849 O O . ASP A 1 269 ? 131.434 132.989 74.366 1.00 50.35 269 ASP A O 1
ATOM 1854 N N . SER A 1 270 ? 132.975 133.718 75.834 1.00 49.67 270 SER A N 1
ATOM 1855 C CA . SER A 1 270 ? 132.913 132.514 76.664 1.00 52.13 270 SER A CA 1
ATOM 1856 C C . SER A 1 270 ? 131.779 132.657 77.680 1.00 52.73 270 SER A C 1
ATOM 1857 O O . SER A 1 270 ? 131.984 132.830 78.883 1.00 51.52 270 SER A O 1
ATOM 1860 N N . VAL A 1 271 ? 130.552 132.592 77.158 1.00 52.11 271 VAL A N 1
ATOM 1861 C CA . VAL A 1 271 ? 129.372 132.722 78.016 1.00 53.51 271 VAL A CA 1
ATOM 1862 C C . VAL A 1 271 ? 129.286 131.606 79.053 1.00 53.21 271 VAL A C 1
ATOM 1863 O O . VAL A 1 271 ? 129.178 131.917 80.251 1.00 48.84 271 VAL A O 1
ATOM 1867 N N . PRO A 1 272 ? 129.344 130.313 78.687 1.00 56.96 272 PRO A N 1
ATOM 1868 C CA . PRO A 1 272 ? 129.167 129.270 79.715 1.00 57.92 272 PRO A CA 1
ATOM 1869 C C . PRO A 1 272 ? 130.188 129.348 80.834 1.00 54.77 272 PRO A C 1
ATOM 1870 O O . PRO A 1 272 ? 129.849 129.083 81.994 1.00 51.58 272 PRO A O 1
ATOM 1874 N N . ALA A 1 273 ? 131.429 129.721 80.519 1.00 50.17 273 ALA A N 1
ATOM 1875 C CA . ALA A 1 273 ? 132.434 129.889 81.562 1.00 51.81 273 ALA A CA 1
ATOM 1876 C C . ALA A 1 273 ? 132.030 130.990 82.535 1.00 52.01 273 ALA A C 1
ATOM 1877 O O . ALA A 1 273 ? 132.138 130.823 83.755 1.00 50.16 273 ALA A O 1
ATOM 1879 N N . ARG A 1 274 ? 131.555 132.123 82.011 1.00 54.31 274 ARG A N 1
ATOM 1880 C CA . ARG A 1 274 ? 131.139 133.219 82.880 1.00 55.04 274 ARG A CA 1
ATOM 1881 C C . ARG A 1 274 ? 129.958 132.818 83.753 1.00 53.23 274 ARG A C 1
ATOM 1882 O O . ARG A 1 274 ? 129.926 133.141 84.948 1.00 52.76 274 ARG A O 1
ATOM 1890 N N . THR A 1 275 ? 128.974 132.119 83.179 1.00 52.07 275 THR A N 1
ATOM 1891 C CA . THR A 1 275 ? 127.849 131.651 83.986 1.00 55.87 275 THR A CA 1
ATOM 1892 C C . THR A 1 275 ? 128.314 130.690 85.072 1.00 50.70 275 THR A C 1
ATOM 1893 O O . THR A 1 275 ? 127.835 130.743 86.209 1.00 49.13 275 THR A O 1
ATOM 1897 N N . CYS A 1 276 ? 129.253 129.801 84.738 1.00 45.87 276 CYS A N 1
ATOM 1898 C CA . CYS A 1 276 ? 129.769 128.866 85.733 1.00 49.63 276 CYS A CA 1
ATOM 1899 C C . CYS A 1 276 ? 130.460 129.597 86.878 1.00 48.95 276 CYS A C 1
ATOM 1900 O O . CYS A 1 276 ? 130.200 129.304 88.053 1.00 47.13 276 CYS A O 1
ATOM 1903 N N . ILE A 1 277 ? 131.333 130.558 86.559 1.00 49.51 277 ILE A N 1
ATOM 1904 C CA . ILE A 1 277 ? 132.030 131.301 87.610 1.00 47.37 277 ILE A CA 1
ATOM 1905 C C . ILE A 1 277 ? 131.033 132.071 88.466 1.00 46.61 277 ILE A C 1
ATOM 1906 O O . ILE A 1 277 ? 131.123 132.073 89.700 1.00 45.34 277 ILE A O 1
ATOM 1911 N N . GLY A 1 278 ? 130.068 132.736 87.827 1.00 44.24 278 GLY A N 1
ATOM 1912 C CA . GLY A 1 278 ? 129.097 133.510 88.583 1.00 40.75 278 GLY A CA 1
ATOM 1913 C C . GLY A 1 278 ? 128.255 132.647 89.503 1.00 42.60 278 GLY A C 1
ATOM 1914 O O . GLY A 1 278 ? 128.045 132.984 90.672 1.00 42.29 278 GLY A O 1
ATOM 1915 N N . VAL A 1 279 ? 127.771 131.514 88.990 1.00 42.51 279 VAL A N 1
ATOM 1916 C CA . VAL A 1 279 ? 126.939 130.623 89.794 1.00 43.76 279 VAL A CA 1
ATOM 1917 C C . VAL A 1 279 ? 127.740 130.055 90.958 1.00 43.00 279 VAL A C 1
ATOM 1918 O O . VAL A 1 279 ? 127.261 130.008 92.098 1.00 38.81 279 VAL A O 1
ATOM 1922 N N . THR A 1 280 ? 128.975 129.617 90.691 1.00 42.09 280 THR A N 1
ATOM 1923 C CA . THR A 1 280 ? 129.798 129.056 91.757 1.00 42.60 280 THR A CA 1
ATOM 1924 C C . THR A 1 280 ? 130.097 130.096 92.829 1.00 44.23 280 THR A C 1
ATOM 1925 O O . THR A 1 280 ? 130.013 129.802 94.027 1.00 40.95 280 THR A O 1
ATOM 1929 N N . THR A 1 281 ? 130.437 131.323 92.421 1.00 45.69 281 THR A N 1
ATOM 1930 C CA . THR A 1 281 ? 130.728 132.369 93.396 1.00 43.60 281 THR A CA 1
ATOM 1931 C C . THR A 1 281 ? 129.494 132.724 94.215 1.00 41.06 281 THR A C 1
ATOM 1932 O O . THR A 1 281 ? 129.584 132.902 95.436 1.00 40.97 281 THR A O 1
ATOM 1936 N N . VAL A 1 282 ? 128.332 132.827 93.566 1.00 41.90 282 VAL A N 1
ATOM 1937 C CA . VAL A 1 282 ? 127.107 133.173 94.284 1.00 45.83 282 VAL A CA 1
ATOM 1938 C C . VAL A 1 282 ? 126.749 132.078 95.282 1.00 45.99 282 VAL A C 1
ATOM 1939 O O . VAL A 1 282 ? 126.385 132.355 96.433 1.00 44.40 282 VAL A O 1
ATOM 1943 N N . LEU A 1 283 ? 126.852 130.815 94.858 1.00 45.59 283 LEU A N 1
ATOM 1944 C CA . LEU A 1 283 ? 126.539 129.706 95.753 1.00 46.11 283 LEU A CA 1
ATOM 1945 C C . LEU A 1 283 ? 127.515 129.648 96.922 1.00 47.65 283 LEU A C 1
ATOM 1946 O O . LEU A 1 283 ? 127.110 129.410 98.067 1.00 42.73 283 LEU A O 1
ATOM 1951 N N . SER A 1 284 ? 128.806 129.868 96.655 1.00 46.72 284 SER A N 1
ATOM 1952 C CA . SER A 1 284 ? 129.791 129.879 97.731 1.00 48.56 284 SER A CA 1
ATOM 1953 C C . SER A 1 284 ? 129.513 131.007 98.716 1.00 50.72 284 SER A C 1
ATOM 1954 O O . SER A 1 284 ? 129.619 130.818 99.933 1.00 46.79 284 SER A O 1
ATOM 1957 N N . MET A 1 285 ? 129.149 132.186 98.207 1.00 50.03 285 MET A N 1
ATOM 1958 C CA . MET A 1 285 ? 128.840 133.310 99.083 1.00 47.32 285 MET A CA 1
ATOM 1959 C C . MET A 1 285 ? 127.613 133.023 99.941 1.00 48.33 285 MET A C 1
ATOM 1960 O O . MET A 1 285 ? 127.603 133.322 101.142 1.00 50.97 285 MET A O 1
ATOM 1965 N N . THR A 1 286 ? 126.570 132.441 99.342 1.00 47.10 286 THR A N 1
ATOM 1966 C CA . THR A 1 286 ? 125.371 132.107 100.106 1.00 51.20 286 THR A CA 1
ATOM 1967 C C . THR A 1 286 ? 125.672 131.069 101.180 1.00 51.06 286 THR A C 1
ATOM 1968 O O . THR A 1 286 ? 125.199 131.186 102.318 1.00 48.77 286 THR A O 1
ATOM 1972 N N . THR A 1 287 ? 126.456 130.043 100.836 1.00 47.66 287 THR A N 1
ATOM 1973 C CA . THR A 1 287 ? 126.809 129.026 101.820 1.00 51.04 287 THR A CA 1
ATOM 1974 C C . THR A 1 287 ? 127.649 129.618 102.944 1.00 49.47 287 THR A C 1
ATOM 1975 O O . THR A 1 287 ? 127.468 129.264 104.114 1.00 46.52 287 THR A O 1
ATOM 1979 N N . LEU A 1 288 ? 128.575 130.521 102.608 1.00 45.16 288 LEU A N 1
ATOM 1980 C CA . LEU A 1 288 ? 129.373 131.179 103.637 1.00 43.99 288 LEU A CA 1
ATOM 1981 C C . LEU A 1 288 ? 128.497 132.010 104.565 1.00 44.87 288 LEU A C 1
ATOM 1982 O O . LEU A 1 288 ? 128.675 131.980 105.788 1.00 46.40 288 LEU A O 1
ATOM 1987 N N . MET A 1 289 ? 127.540 132.751 104.002 1.00 45.01 289 MET A N 1
ATOM 1988 C CA . MET A 1 289 ? 126.638 133.551 104.826 1.00 47.88 289 MET A CA 1
ATOM 1989 C C . MET A 1 289 ? 125.810 132.666 105.751 1.00 48.37 289 MET A C 1
ATOM 1990 O O . MET A 1 289 ? 125.658 132.962 106.943 1.00 41.21 289 MET A O 1
ATOM 1995 N N . ILE A 1 290 ? 125.275 131.565 105.219 1.00 48.96 290 ILE A N 1
ATOM 1996 C CA . ILE A 1 290 ? 124.452 130.672 106.031 1.00 48.92 290 ILE A CA 1
ATOM 1997 C C . ILE A 1 290 ? 125.282 130.031 107.137 1.00 50.98 290 ILE A C 1
ATOM 1998 O O . ILE A 1 290 ? 124.848 129.958 108.295 1.00 52.04 290 ILE A O 1
ATOM 2003 N N . GLY A 1 291 ? 126.487 129.562 106.806 1.00 50.47 291 GLY A N 1
ATOM 2004 C CA . GLY A 1 291 ? 127.344 128.970 107.818 1.00 49.53 291 GLY A CA 1
ATOM 2005 C C . GLY A 1 291 ? 127.737 129.957 108.898 1.00 45.87 291 GLY A C 1
ATOM 2006 O O . GLY A 1 291 ? 127.746 129.621 110.084 1.00 44.04 291 GLY A O 1
ATOM 2007 N N . SER A 1 292 ? 128.057 131.193 108.504 1.00 45.36 292 SER A N 1
ATOM 2008 C CA . SER A 1 292 ? 128.373 132.229 109.482 1.00 46.02 292 SER A CA 1
ATOM 2009 C C . SER A 1 292 ? 127.182 132.507 110.388 1.00 48.28 292 SER A C 1
ATOM 2010 O O . SER A 1 292 ? 127.342 132.694 111.599 1.00 48.28 292 SER A O 1
ATOM 2013 N N . ARG A 1 293 ? 125.977 132.544 109.815 1.00 50.42 293 ARG A N 1
ATOM 2014 C CA . ARG A 1 293 ? 124.780 132.710 110.632 1.00 51.37 293 ARG A CA 1
ATOM 2015 C C . ARG A 1 293 ? 124.632 131.562 111.622 1.00 54.82 293 ARG A C 1
ATOM 2016 O O . ARG A 1 293 ? 124.237 131.771 112.775 1.00 54.83 293 ARG A O 1
ATOM 2024 N N . THR A 1 294 ? 124.946 130.339 111.188 1.00 53.46 294 THR A N 1
ATOM 2025 C CA . THR A 1 294 ? 124.833 129.183 112.070 1.00 52.54 294 THR A CA 1
ATOM 2026 C C . THR A 1 294 ? 126.090 128.967 112.910 1.00 52.84 294 THR A C 1
ATOM 2027 O O . THR A 1 294 ? 126.043 128.231 113.903 1.00 54.25 294 THR A O 1
ATOM 2031 N N . SER A 1 295 ? 127.211 129.596 112.545 1.00 52.40 295 SER A N 1
ATOM 2032 C CA . SER A 1 295 ? 128.465 129.338 113.250 1.00 55.16 295 SER A CA 1
ATOM 2033 C C . SER A 1 295 ? 128.418 129.862 114.681 1.00 56.51 295 SER A C 1
ATOM 2034 O O . SER A 1 295 ? 128.780 129.152 115.625 1.00 54.30 295 SER A O 1
ATOM 2037 N N . LEU A 1 296 ? 127.976 131.108 114.863 1.00 53.82 296 LEU A N 1
ATOM 2038 C CA . LEU A 1 296 ? 127.889 131.679 116.198 1.00 51.28 296 LEU A CA 1
ATOM 2039 C C . LEU A 1 296 ? 126.428 131.810 116.603 1.00 49.88 296 LEU A C 1
ATOM 2040 O O . LEU A 1 296 ? 125.743 132.735 116.138 1.00 50.41 296 LEU A O 1
ATOM 2045 N N . PRO A 1 297 ? 125.899 130.911 117.447 1.00 48.68 297 PRO A N 1
ATOM 2046 C CA . PRO A 1 297 ? 124.511 131.010 117.912 1.00 49.85 297 PRO A CA 1
ATOM 2047 C C . PRO A 1 297 ? 124.373 131.829 119.194 1.00 47.87 297 PRO A C 1
ATOM 2048 O O . PRO A 1 297 ? 123.794 131.377 120.188 1.00 46.35 297 PRO A O 1
ATOM 2052 N N . ASN A 1 298 ? 124.906 133.046 119.180 1.00 44.76 298 ASN A N 1
ATOM 2053 C CA . ASN A 1 298 ? 124.878 133.919 120.342 1.00 47.94 298 ASN A CA 1
ATOM 2054 C C . ASN A 1 298 ? 123.618 134.775 120.339 1.00 44.28 298 ASN A C 1
ATOM 2055 O O . ASN A 1 298 ? 123.171 135.258 119.295 1.00 42.00 298 ASN A O 1
ATOM 2060 N N . THR A 1 299 ? 123.045 134.951 121.527 1.00 40.98 299 THR A N 1
ATOM 2061 C CA . THR A 1 299 ? 121.813 135.717 121.700 1.00 42.77 299 THR A CA 1
ATOM 2062 C C . THR A 1 299 ? 122.163 137.171 122.017 1.00 42.51 299 THR A C 1
ATOM 2063 O O . THR A 1 299 ? 121.974 137.670 123.126 1.00 45.49 299 THR A O 1
ATOM 2067 N N . ASN A 1 300 ? 122.699 137.848 121.004 1.00 39.29 300 ASN A N 1
ATOM 2068 C CA . ASN A 1 300 ? 123.262 139.187 121.162 1.00 38.04 300 ASN A CA 1
ATOM 2069 C C . ASN A 1 300 ? 122.840 140.089 120.005 1.00 40.67 300 ASN A C 1
ATOM 2070 O O . ASN A 1 300 ? 123.667 140.733 119.357 1.00 42.94 300 ASN A O 1
ATOM 2075 N N . CYS A 1 301 ? 121.538 140.141 119.726 1.00 42.93 301 CYS A N 1
ATOM 2076 C CA . CYS A 1 301 ? 121.053 140.861 118.554 1.00 40.34 301 CYS A CA 1
ATOM 2077 C C . CYS A 1 301 ? 121.351 142.352 118.657 1.00 39.99 301 CYS A C 1
ATOM 2078 O O . CYS A 1 301 ? 120.676 143.079 119.393 1.00 38.74 301 CYS A O 1
ATOM 2081 N N . PHE A 1 302 ? 122.361 142.816 117.913 1.00 43.51 302 PHE A N 1
ATOM 2082 C CA . PHE A 1 302 ? 122.762 144.219 117.927 1.00 39.62 302 PHE A CA 1
ATOM 2083 C C . PHE A 1 302 ? 123.181 144.702 116.543 1.00 42.58 302 PHE A C 1
ATOM 2084 O O . PHE A 1 302 ? 123.969 145.649 116.435 1.00 46.47 302 PHE A O 1
ATOM 2092 N N . ILE A 1 303 ? 122.630 144.093 115.485 1.00 38.40 303 ILE A N 1
ATOM 2093 C CA . ILE A 1 303 ? 123.085 144.210 114.095 1.00 37.63 303 ILE A CA 1
ATOM 2094 C C . ILE A 1 303 ? 124.594 144.448 114.041 1.00 45.98 303 ILE A C 1
ATOM 2095 O O . ILE A 1 303 ? 125.068 145.590 114.013 1.00 44.58 303 ILE A O 1
ATOM 2100 N N . LYS A 1 304 ? 125.355 143.358 114.010 1.00 44.65 304 LYS A N 1
ATOM 2101 C CA . LYS A 1 304 ? 126.792 143.405 114.240 1.00 37.72 304 LYS A CA 1
ATOM 2102 C C . LYS A 1 304 ? 127.529 143.849 112.976 1.00 38.81 304 LYS A C 1
ATOM 2103 O O . LYS A 1 304 ? 126.927 144.244 111.974 1.00 38.59 304 LYS A O 1
ATOM 2109 N N . ALA A 1 305 ? 128.862 143.782 113.023 1.00 43.48 305 ALA A N 1
ATOM 2110 C CA . ALA A 1 305 ? 129.695 144.250 111.921 1.00 40.23 305 ALA A CA 1
ATOM 2111 C C . ALA A 1 305 ? 129.866 143.184 110.846 1.00 38.96 305 ALA A C 1
ATOM 2112 O O . ALA A 1 305 ? 129.875 143.499 109.647 1.00 36.50 305 ALA A O 1
ATOM 2114 N N . ILE A 1 306 ? 130.020 141.922 111.258 1.00 38.80 306 ILE A N 1
ATOM 2115 C CA . ILE A 1 306 ? 130.134 140.836 110.291 1.00 40.46 306 ILE A CA 1
ATOM 2116 C C . ILE A 1 306 ? 128.880 140.756 109.438 1.00 41.73 306 ILE A C 1
ATOM 2117 O O . ILE A 1 306 ? 128.953 140.438 108.246 1.00 42.06 306 ILE A O 1
ATOM 2122 N N . ASP A 1 307 ? 127.718 141.059 110.019 1.00 40.51 307 ASP A N 1
ATOM 2123 C CA . ASP A 1 307 ? 126.486 141.101 109.239 1.00 40.26 307 ASP A CA 1
ATOM 2124 C C . ASP A 1 307 ? 126.568 142.159 108.146 1.00 41.18 307 ASP A C 1
ATOM 2125 O O . ASP A 1 307 ? 126.183 141.913 106.999 1.00 40.65 307 ASP A O 1
ATOM 2130 N N . VAL A 1 308 ? 127.086 143.343 108.483 1.00 41.29 308 VAL A N 1
ATOM 2131 C CA . VAL A 1 308 ? 127.186 144.424 107.503 1.00 42.31 308 VAL A CA 1
ATOM 2132 C C . VAL A 1 308 ? 128.147 144.042 106.383 1.00 43.39 308 VAL A C 1
ATOM 2133 O O . VAL A 1 308 ? 127.846 144.215 105.195 1.00 45.91 308 VAL A O 1
ATOM 2137 N N . TYR A 1 309 ? 129.319 143.511 106.744 1.00 43.74 309 TYR A N 1
ATOM 2138 C CA . TYR A 1 309 ? 130.294 143.139 105.720 1.00 43.39 309 TYR A CA 1
ATOM 2139 C C . TYR A 1 309 ? 129.766 142.014 104.836 1.00 45.77 309 TYR A C 1
ATOM 2140 O O . TYR A 1 309 ? 129.948 142.034 103.611 1.00 47.22 309 TYR A O 1
ATOM 2149 N N . LEU A 1 310 ? 129.110 141.022 105.441 1.00 43.35 310 LEU A N 1
ATOM 2150 C CA . LEU A 1 310 ? 128.562 139.911 104.675 1.00 42.01 310 LEU A CA 1
ATOM 2151 C C . LEU A 1 310 ? 127.450 140.382 103.750 1.00 43.19 310 LEU A C 1
ATOM 2152 O O . LEU A 1 310 ? 127.330 139.904 102.617 1.00 43.49 310 LEU A O 1
ATOM 2157 N N . GLY A 1 311 ? 126.623 141.320 104.218 1.00 40.34 311 GLY A N 1
ATOM 2158 C CA . GLY A 1 311 ? 125.611 141.897 103.351 1.00 41.70 311 GLY A CA 1
ATOM 2159 C C . GLY A 1 311 ? 126.219 142.662 102.194 1.00 40.02 311 GLY A C 1
ATOM 2160 O O . GLY A 1 311 ? 125.706 142.627 101.076 1.00 40.08 311 GLY A O 1
ATOM 2161 N N . ILE A 1 312 ? 127.329 143.359 102.447 1.00 43.44 312 ILE A N 1
ATOM 2162 C CA . ILE A 1 312 ? 128.021 144.070 101.373 1.00 46.64 312 ILE A CA 1
ATOM 2163 C C . ILE A 1 312 ? 128.532 143.085 100.327 1.00 45.61 312 ILE A C 1
ATOM 2164 O O . ILE A 1 312 ? 128.380 143.298 99.116 1.00 41.89 312 ILE A O 1
ATOM 2169 N N . CYS A 1 313 ? 129.143 141.988 100.780 1.00 46.84 313 CYS A N 1
ATOM 2170 C CA . CYS A 1 313 ? 129.664 140.992 99.845 1.00 43.86 313 CYS A CA 1
ATOM 2171 C C . CYS A 1 313 ? 128.539 140.321 99.060 1.00 48.85 313 CYS A C 1
ATOM 2172 O O . CYS A 1 313 ? 128.663 140.082 97.852 1.00 45.08 313 CYS A O 1
ATOM 2175 N N . PHE A 1 314 ? 127.431 140.002 99.736 1.00 49.21 314 PHE A N 1
ATOM 2176 C CA . PHE A 1 314 ? 126.277 139.423 99.053 1.00 47.10 314 PHE A CA 1
ATOM 2177 C C . PHE A 1 314 ? 125.706 140.396 98.029 1.00 48.04 314 PHE A C 1
ATOM 2178 O O . PHE A 1 314 ? 125.330 139.999 96.915 1.00 50.31 314 PHE A O 1
ATOM 2186 N N . SER A 1 315 ? 125.629 141.677 98.393 1.00 45.32 315 SER A N 1
ATOM 2187 C CA . SER A 1 315 ? 125.171 142.694 97.459 1.00 47.97 315 SER A CA 1
ATOM 2188 C C . SER A 1 315 ? 126.068 142.737 96.234 1.00 49.76 315 SER A C 1
ATOM 2189 O O . SER A 1 315 ? 125.584 142.775 95.100 1.00 49.22 315 SER A O 1
ATOM 2192 N N . PHE A 1 316 ? 127.383 142.698 96.442 1.00 48.97 316 PHE A N 1
ATOM 2193 C CA . PHE A 1 316 ? 128.291 142.764 95.305 1.00 50.67 316 PHE A CA 1
ATOM 2194 C C . PHE A 1 316 ? 128.176 141.530 94.418 1.00 51.17 316 PHE A C 1
ATOM 2195 O O . PHE A 1 316 ? 128.199 141.649 93.189 1.00 46.15 316 PHE A O 1
ATOM 2203 N N . VAL A 1 317 ? 128.025 140.341 95.004 1.00 49.80 317 VAL A N 1
ATOM 2204 C CA . VAL A 1 317 ? 127.975 139.143 94.165 1.00 49.52 317 VAL A CA 1
ATOM 2205 C C . VAL A 1 317 ? 126.668 139.079 93.371 1.00 50.08 317 VAL A C 1
ATOM 2206 O O . VAL A 1 317 ? 126.678 138.803 92.159 1.00 50.40 317 VAL A O 1
ATOM 2210 N N . PHE A 1 318 ? 125.522 139.351 94.010 1.00 49.65 318 PHE A N 1
ATOM 2211 C CA . PHE A 1 318 ? 124.295 139.246 93.225 1.00 53.71 318 PHE A CA 1
ATOM 2212 C C . PHE A 1 318 ? 124.144 140.444 92.295 1.00 52.66 318 PHE A C 1
ATOM 2213 O O . PHE A 1 318 ? 123.493 140.335 91.250 1.00 50.36 318 PHE A O 1
ATOM 2221 N N . GLY A 1 319 ? 124.774 141.576 92.625 1.00 50.20 319 GLY A N 1
ATOM 2222 C CA . GLY A 1 319 ? 124.857 142.668 91.675 1.00 52.28 319 GLY A CA 1
ATOM 2223 C C . GLY A 1 319 ? 125.730 142.330 90.485 1.00 51.71 319 GLY A C 1
ATOM 2224 O O . GLY A 1 319 ? 125.460 142.764 89.370 1.00 48.47 319 GLY A O 1
ATOM 2225 N N . ALA A 1 320 ? 126.793 141.555 90.708 1.00 50.43 320 ALA A N 1
ATOM 2226 C CA . ALA A 1 320 ? 127.607 141.076 89.596 1.00 53.75 320 ALA A CA 1
ATOM 2227 C C . ALA A 1 320 ? 126.794 140.168 88.683 1.00 53.36 320 ALA A C 1
ATOM 2228 O O . ALA A 1 320 ? 126.891 140.254 87.454 1.00 50.94 320 ALA A O 1
ATOM 2230 N N . LEU A 1 321 ? 125.978 139.292 89.270 1.00 52.27 321 LEU A N 1
ATOM 2231 C CA . LEU A 1 321 ? 125.099 138.445 88.461 1.00 54.16 321 LEU A CA 1
ATOM 2232 C C . LEU A 1 321 ? 124.088 139.284 87.675 1.00 57.15 321 LEU A C 1
ATOM 2233 O O . LEU A 1 321 ? 123.899 139.097 86.459 1.00 54.26 321 LEU A O 1
ATOM 2238 N N . LEU A 1 322 ? 123.435 140.227 88.358 1.00 55.28 322 LEU A N 1
ATOM 2239 C CA . LEU A 1 322 ? 122.456 141.090 87.706 1.00 52.04 322 LEU A CA 1
ATOM 2240 C C . LEU A 1 322 ? 123.104 141.919 86.605 1.00 51.79 322 LEU A C 1
ATOM 2241 O O . LEU A 1 322 ? 122.509 142.139 85.547 1.00 50.46 322 LEU A O 1
ATOM 2246 N N . GLU A 1 323 ? 124.333 142.386 86.837 1.00 53.58 323 GLU A N 1
ATOM 2247 C CA . GLU A 1 323 ? 125.027 143.185 85.838 1.00 58.99 323 GLU A CA 1
ATOM 2248 C C . GLU A 1 323 ? 125.529 142.332 84.686 1.00 57.95 323 GLU A C 1
ATOM 2249 O O . GLU A 1 323 ? 125.653 142.833 83.571 1.00 54.47 323 GLU A O 1
ATOM 2255 N N . TYR A 1 324 ? 125.813 141.051 84.922 1.00 55.47 324 TYR A N 1
ATOM 2256 C CA . TYR A 1 324 ? 126.037 140.135 83.808 1.00 55.72 324 TYR A CA 1
ATOM 2257 C C . TYR A 1 324 ? 124.807 140.083 82.909 1.00 54.48 324 TYR A C 1
ATOM 2258 O O . TYR A 1 324 ? 124.904 140.234 81.682 1.00 50.99 324 TYR A O 1
ATOM 2267 N N . ALA A 1 325 ? 123.632 139.895 83.516 1.00 53.36 325 ALA A N 1
ATOM 2268 C CA . ALA A 1 325 ? 122.402 139.860 82.725 1.00 55.95 325 ALA A CA 1
ATOM 2269 C C . ALA A 1 325 ? 122.168 141.183 81.995 1.00 56.82 325 ALA A C 1
ATOM 2270 O O . ALA A 1 325 ? 121.841 141.200 80.800 1.00 54.80 325 ALA A O 1
ATOM 2272 N N . VAL A 1 326 ? 122.353 142.303 82.698 1.00 55.41 326 VAL A N 1
ATOM 2273 C CA . VAL A 1 326 ? 122.091 143.618 82.117 1.00 54.60 326 VAL A CA 1
ATOM 2274 C C . VAL A 1 326 ? 123.104 143.929 81.020 1.00 55.12 326 VAL A C 1
ATOM 2275 O O . VAL A 1 326 ? 122.774 144.553 80.007 1.00 54.04 326 VAL A O 1
ATOM 2279 N N . ALA A 1 327 ? 124.356 143.507 81.210 1.00 55.04 327 ALA A N 1
ATOM 2280 C CA . ALA A 1 327 ? 125.378 143.710 80.193 1.00 56.64 327 ALA A CA 1
ATOM 2281 C C . ALA A 1 327 ? 125.067 142.912 78.939 1.00 56.07 327 ALA A C 1
ATOM 2282 O O . ALA A 1 327 ? 125.257 143.406 77.824 1.00 53.56 327 ALA A O 1
ATOM 2284 N N . HIS A 1 328 ? 124.589 141.675 79.097 1.00 57.15 328 HIS A N 1
ATOM 2285 C CA . HIS A 1 328 ? 124.154 140.917 77.927 1.00 59.03 328 HIS A CA 1
ATOM 2286 C C . HIS A 1 328 ? 123.009 141.630 77.216 1.00 55.38 328 HIS A C 1
ATOM 2287 O O . HIS A 1 328 ? 123.013 141.770 75.984 1.00 50.59 328 HIS A O 1
ATOM 2294 N N . TYR A 1 329 ? 122.031 142.116 77.986 1.00 54.92 329 TYR A N 1
ATOM 2295 C CA . TYR A 1 329 ? 120.890 142.808 77.391 1.00 55.98 329 TYR A CA 1
ATOM 2296 C C . TYR A 1 329 ? 121.322 144.069 76.648 1.00 54.85 329 TYR A C 1
ATOM 2297 O O . TYR A 1 329 ? 120.814 144.362 75.559 1.00 51.55 329 TYR A O 1
ATOM 2306 N N . SER A 1 330 ? 122.258 144.828 77.221 1.00 53.37 330 SER A N 1
ATOM 2307 C CA . SER A 1 330 ? 122.681 146.084 76.611 1.00 52.16 330 SER A CA 1
ATOM 2308 C C . SER A 1 330 ? 123.588 145.843 75.410 1.00 52.69 330 SER A C 1
ATOM 2309 O O . SER A 1 330 ? 123.539 146.595 74.430 1.00 51.03 330 SER A O 1
ATOM 2312 N N . SER A 1 331 ? 124.429 144.807 75.470 1.00 53.44 331 SER A N 1
ATOM 2313 C CA . SER A 1 331 ? 125.248 144.451 74.319 1.00 51.34 331 SER A CA 1
ATOM 2314 C C . SER A 1 331 ? 124.380 143.998 73.155 1.00 52.26 331 SER A C 1
ATOM 2315 O O . SER A 1 331 ? 124.674 144.313 71.996 1.00 48.55 331 SER A O 1
ATOM 2318 N N . LEU A 1 332 ? 123.305 143.262 73.451 1.00 53.15 332 LEU A N 1
ATOM 2319 C CA . LEU A 1 332 ? 122.303 142.833 72.466 1.00 52.42 332 LEU A CA 1
ATOM 2320 C C . LEU A 1 332 ? 122.902 142.355 71.143 1.00 51.39 332 LEU A C 1
ATOM 2321 O O . LEU A 1 332 ? 123.921 141.665 71.124 1.00 48.57 332 LEU A O 1
ATOM 2326 N N . ASN A 1 413 ? 131.916 146.755 76.058 1.00 62.52 413 ASN A N 1
ATOM 2327 C CA . ASN A 1 413 ? 132.933 145.922 76.687 1.00 61.88 413 ASN A CA 1
ATOM 2328 C C . ASN A 1 413 ? 132.574 145.633 78.141 1.00 59.95 413 ASN A C 1
ATOM 2329 O O . ASN A 1 413 ? 132.303 146.549 78.916 1.00 61.13 413 ASN A O 1
ATOM 2334 N N . VAL A 1 414 ? 132.571 144.349 78.504 1.00 57.40 414 VAL A N 1
ATOM 2335 C CA . VAL A 1 414 ? 132.283 143.974 79.884 1.00 62.23 414 VAL A CA 1
ATOM 2336 C C . VAL A 1 414 ? 133.403 144.435 80.810 1.00 60.93 414 VAL A C 1
ATOM 2337 O O . VAL A 1 414 ? 133.157 144.810 81.963 1.00 55.11 414 VAL A O 1
ATOM 2341 N N . ASP A 1 415 ? 134.649 144.422 80.326 1.00 63.73 415 ASP A N 1
ATOM 2342 C CA . ASP A 1 415 ? 135.765 144.879 81.146 1.00 63.03 415 ASP A CA 1
ATOM 2343 C C . ASP A 1 415 ? 135.754 146.389 81.337 1.00 62.89 415 ASP A C 1
ATOM 2344 O O . ASP A 1 415 ? 136.475 146.899 82.202 1.00 60.42 415 ASP A O 1
ATOM 2349 N N . HIS A 1 416 ? 134.968 147.119 80.541 1.00 62.82 416 HIS A N 1
ATOM 2350 C CA . HIS A 1 416 ? 134.789 148.542 80.800 1.00 63.96 416 HIS A CA 1
ATOM 2351 C C . HIS A 1 416 ? 134.019 148.773 82.093 1.00 65.44 416 HIS A C 1
ATOM 2352 O O . HIS A 1 416 ? 134.155 149.832 82.717 1.00 66.58 416 HIS A O 1
ATOM 2359 N N . TYR A 1 417 ? 133.213 147.797 82.513 1.00 62.21 417 TYR A N 1
ATOM 2360 C CA . TYR A 1 417 ? 132.514 147.841 83.790 1.00 64.09 417 TYR A CA 1
ATOM 2361 C C . TYR A 1 417 ? 133.328 147.224 84.922 1.00 63.04 417 TYR A C 1
ATOM 2362 O O . TYR A 1 417 ? 132.780 146.975 86.002 1.00 59.68 417 TYR A O 1
ATOM 2371 N N . SER A 1 418 ? 134.611 146.947 84.690 1.00 59.83 418 SER A N 1
ATOM 2372 C CA . SER A 1 418 ? 135.478 146.390 85.720 1.00 60.56 418 SER A CA 1
ATOM 2373 C C . SER A 1 418 ? 136.714 147.251 85.922 1.00 62.48 418 SER A C 1
ATOM 2374 O O . SER A 1 418 ? 137.234 147.349 87.036 1.00 64.73 418 SER A O 1
ATOM 2377 N N . LYS A 1 419 ? 137.206 147.854 84.843 1.00 56.45 419 LYS A N 1
ATOM 2378 C CA . LYS A 1 419 ? 138.418 148.658 84.918 1.00 53.74 419 LYS A CA 1
ATOM 2379 C C . LYS A 1 419 ? 138.230 149.821 85.885 1.00 54.22 419 LYS A C 1
ATOM 2380 O O . LYS A 1 419 ? 139.145 150.151 86.643 1.00 51.46 419 LYS A O 1
ATOM 2386 N N . LEU A 1 420 ? 137.058 150.456 85.874 1.00 53.62 420 LEU A N 1
ATOM 2387 C CA . LEU A 1 420 ? 136.788 151.571 86.770 1.00 56.37 420 LEU A CA 1
ATOM 2388 C C . LEU A 1 420 ? 135.360 151.505 87.320 1.00 58.42 420 LEU A C 1
ATOM 2389 O O . LEU A 1 420 ? 134.720 152.521 87.607 1.00 58.71 420 LEU A O 1
ATOM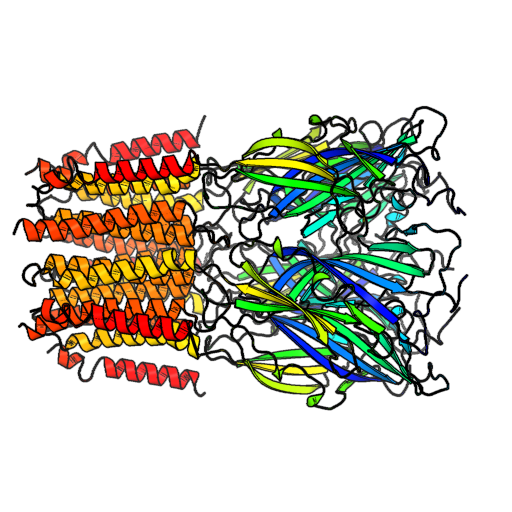 2394 N N . LEU A 1 421 ? 134.814 150.303 87.468 1.00 57.48 421 LEU A N 1
ATOM 2395 C CA . LEU A 1 421 ? 133.518 150.276 88.124 1.00 59.88 421 LEU A CA 1
ATOM 2396 C C . LEU A 1 421 ? 133.503 149.412 89.375 1.00 58.57 421 LEU A C 1
ATOM 2397 O O . LEU A 1 421 ? 133.352 149.936 90.480 1.00 55.78 421 LEU A O 1
ATOM 2402 N N . PHE A 1 422 ? 133.716 148.108 89.238 1.00 58.37 422 PHE A N 1
ATOM 2403 C CA . PHE A 1 422 ? 133.403 147.245 90.376 1.00 58.23 422 PHE A CA 1
ATOM 2404 C C . PHE A 1 422 ? 134.456 147.258 91.480 1.00 56.72 422 PHE A C 1
ATOM 2405 O O . PHE A 1 422 ? 134.110 147.538 92.636 1.00 51.74 422 PHE A O 1
ATOM 2413 N N . PRO A 1 423 ? 135.733 146.977 91.193 1.00 56.95 423 PRO A N 1
ATOM 2414 C CA . PRO A 1 423 ? 136.719 147.030 92.281 1.00 53.10 423 PRO A CA 1
ATOM 2415 C C . PRO A 1 423 ? 136.769 148.394 92.935 1.00 53.47 423 PRO A C 1
ATOM 2416 O O . PRO A 1 423 ? 137.019 148.483 94.138 1.00 54.59 423 PRO A O 1
ATOM 2420 N N . LEU A 1 424 ? 136.501 149.463 92.179 1.00 53.20 424 LEU A N 1
ATOM 2421 C CA . LEU A 1 424 ? 136.520 150.800 92.764 1.00 55.13 424 LEU A CA 1
ATOM 2422 C C . LEU A 1 424 ? 135.359 151.013 93.732 1.00 54.84 424 LEU A C 1
ATOM 2423 O O . LEU A 1 424 ? 135.545 151.592 94.809 1.00 53.50 424 LEU A O 1
ATOM 2428 N N . ILE A 1 425 ? 134.152 150.561 93.373 1.00 52.57 425 ILE A N 1
ATOM 2429 C CA . ILE A 1 425 ? 133.034 150.651 94.313 1.00 52.85 425 ILE A CA 1
ATOM 2430 C C . ILE A 1 425 ? 133.302 149.802 95.549 1.00 52.80 425 ILE A C 1
ATOM 2431 O O . ILE A 1 425 ? 132.990 150.208 96.674 1.00 53.62 425 ILE A O 1
ATOM 2436 N N . PHE A 1 426 ? 133.873 148.608 95.369 1.00 50.55 426 PHE A N 1
ATOM 2437 C CA . PHE A 1 426 ? 134.142 147.794 96.550 1.00 49.01 426 PHE A CA 1
ATOM 2438 C C . PHE A 1 426 ? 135.226 148.427 97.411 1.00 50.15 426 PHE A C 1
ATOM 2439 O O . PHE A 1 426 ? 135.189 148.326 98.643 1.00 52.42 426 PHE A O 1
ATOM 2447 N N . MET A 1 427 ? 136.204 149.079 96.782 1.00 48.12 427 MET A N 1
ATOM 2448 C CA . MET A 1 427 ? 137.239 149.777 97.533 1.00 47.64 427 MET A CA 1
ATOM 2449 C C . MET A 1 427 ? 136.641 150.921 98.337 1.00 51.48 427 MET A C 1
ATOM 2450 O O . MET A 1 427 ? 136.993 151.125 99.502 1.00 50.27 427 MET A O 1
ATOM 2455 N N . LEU A 1 428 ? 135.720 151.672 97.729 1.00 51.77 428 LEU A N 1
ATOM 2456 C CA . LEU A 1 428 ? 135.040 152.743 98.453 1.00 50.25 428 LEU A CA 1
ATOM 2457 C C . LEU A 1 428 ? 134.212 152.186 99.607 1.00 50.79 428 LEU A C 1
ATOM 2458 O O . LEU A 1 428 ? 134.176 152.765 100.700 1.00 48.55 428 LEU A O 1
ATOM 2463 N N . ALA A 1 429 ? 133.532 151.059 99.377 1.00 50.12 429 ALA A N 1
ATOM 2464 C CA . ALA A 1 429 ? 132.740 150.439 100.435 1.00 47.95 429 ALA A CA 1
ATOM 2465 C C . ALA A 1 429 ? 133.620 149.985 101.593 1.00 50.07 429 ALA A C 1
ATOM 2466 O O . ALA A 1 429 ? 133.272 150.182 102.762 1.00 50.74 429 ALA A O 1
ATOM 2468 N N . ASN A 1 430 ? 134.769 149.377 101.287 1.00 50.44 430 ASN A N 1
ATOM 2469 C CA . ASN A 1 430 ? 135.692 148.961 102.338 1.00 50.31 430 ASN A CA 1
ATOM 2470 C C . ASN A 1 430 ? 136.281 150.162 103.064 1.00 50.62 430 ASN A C 1
ATOM 2471 O O . ASN A 1 430 ? 136.506 150.113 104.279 1.00 49.98 430 ASN A O 1
ATOM 2476 N N . VAL A 1 431 ? 136.549 151.248 102.335 1.00 49.14 431 VAL A N 1
ATOM 2477 C CA . VAL A 1 431 ? 137.044 152.467 102.968 1.00 49.80 431 VAL A CA 1
ATOM 2478 C C . VAL A 1 431 ? 136.014 153.002 103.954 1.00 52.62 431 VAL A C 1
ATOM 2479 O O . VAL A 1 431 ? 136.349 153.384 105.079 1.00 52.73 431 VAL A O 1
ATOM 2483 N N . PHE A 1 432 ? 134.742 153.026 103.547 1.00 48.06 432 PHE A N 1
ATOM 2484 C CA . PHE A 1 432 ? 133.686 153.482 104.448 1.00 46.98 432 PHE A CA 1
ATOM 2485 C C . PHE A 1 432 ? 133.543 152.556 105.652 1.00 50.72 432 PHE A C 1
ATOM 2486 O O . PHE A 1 432 ? 133.362 153.019 106.784 1.00 49.54 432 PHE A O 1
ATOM 2494 N N . TYR A 1 433 ? 133.624 151.244 105.422 1.00 50.18 433 TYR A N 1
ATOM 2495 C CA . TYR A 1 433 ? 133.540 150.266 106.503 1.00 48.17 433 TYR A CA 1
ATOM 2496 C C . TYR A 1 433 ? 134.645 150.491 107.531 1.00 52.42 433 TYR A C 1
ATOM 2497 O O . TYR A 1 433 ? 134.391 150.579 108.743 1.00 52.23 433 TYR A O 1
ATOM 2506 N N . TRP A 1 434 ? 135.885 150.615 107.054 1.00 52.44 434 TRP A N 1
ATOM 2507 C CA . TRP A 1 434 ? 137.017 150.773 107.957 1.00 51.61 434 TRP A CA 1
ATOM 2508 C C . TRP A 1 434 ? 137.012 152.146 108.617 1.00 52.40 434 TRP A C 1
ATOM 2509 O O . TRP A 1 434 ? 137.440 152.286 109.763 1.00 55.52 434 TRP A O 1
ATOM 2520 N N . ALA A 1 435 ? 136.509 153.169 107.922 1.00 51.11 435 ALA A N 1
ATOM 2521 C CA . ALA A 1 435 ? 136.365 154.478 108.551 1.00 50.37 435 ALA A CA 1
ATOM 2522 C C . ALA A 1 435 ? 135.327 154.438 109.663 1.00 51.16 435 ALA A C 1
ATOM 2523 O O . ALA A 1 435 ? 135.500 155.075 110.709 1.00 50.73 435 ALA A O 1
ATOM 2525 N N . TYR A 1 436 ? 134.236 153.699 109.450 1.00 48.77 436 TYR A N 1
ATOM 2526 C CA . TYR A 1 436 ? 133.228 153.529 110.490 1.00 49.06 436 TYR A CA 1
ATOM 2527 C C . TYR A 1 436 ? 133.821 152.828 111.707 1.00 51.06 436 TYR A C 1
ATOM 2528 O O . TYR A 1 436 ? 133.579 153.229 112.851 1.00 50.13 436 TYR A O 1
ATOM 2537 N N . TYR A 1 437 ? 134.618 151.786 111.478 1.00 48.23 437 TYR A N 1
ATOM 2538 C CA . TYR A 1 437 ? 135.116 150.963 112.584 1.00 46.22 437 TYR A CA 1
ATOM 2539 C C . TYR A 1 437 ? 136.519 151.391 113.029 1.00 46.91 437 TYR A C 1
ATOM 2540 O O . TYR A 1 437 ? 137.203 150.706 113.788 1.00 50.94 437 TYR A O 1
ATOM 2549 N N . MET A 1 438 ? 136.942 152.553 112.535 1.00 49.66 438 MET A N 1
ATOM 2550 C CA . MET A 1 438 ? 138.216 153.134 112.942 1.00 50.28 438 MET A CA 1
ATOM 2551 C C . MET A 1 438 ? 138.015 154.362 113.821 1.00 53.17 438 MET A C 1
ATOM 2552 O O . MET A 1 438 ? 138.560 154.436 114.927 1.00 55.27 438 MET A O 1
ATOM 2557 N N . TYR A 1 439 ? 137.236 155.329 113.338 1.00 57.67 439 TYR A N 1
ATOM 2558 C CA . TYR A 1 439 ? 137.061 156.587 114.052 1.00 56.51 439 TYR A CA 1
ATOM 2559 C C . TYR A 1 439 ? 135.587 156.894 114.284 1.00 57.44 439 TYR A C 1
ATOM 2560 O O . TYR A 1 439 ? 134.717 156.075 113.970 1.00 58.20 439 TYR A O 1
ATOM 2569 N N . PHE A 1 440 ? 135.302 158.071 114.832 1.00 62.82 440 PHE A N 1
ATOM 2570 C CA . PHE A 1 440 ? 133.930 158.490 115.092 1.00 62.14 440 PHE A CA 1
ATOM 2571 C C . PHE A 1 440 ? 133.633 159.828 114.422 1.00 63.61 440 PHE A C 1
ATOM 2572 O O . PHE A 1 440 ? 134.545 160.551 114.019 1.00 60.94 440 PHE A O 1
ATOM 2581 N N . THR B 1 45 ? 135.172 119.464 177.022 1.00 51.44 45 THR B N 1
ATOM 2582 C CA . THR B 1 45 ? 135.901 120.595 177.584 1.00 50.39 45 THR B CA 1
ATOM 2583 C C . THR B 1 45 ? 137.378 120.537 177.207 1.00 51.70 45 THR B C 1
ATOM 2584 O O . THR B 1 45 ? 138.191 119.963 177.930 1.00 52.13 45 THR B O 1
ATOM 2588 N N . ALA B 1 46 ? 137.717 121.136 176.068 1.00 52.04 46 ALA B N 1
ATOM 2589 C CA . ALA B 1 46 ? 139.084 121.168 175.572 1.00 52.13 46 ALA B CA 1
ATOM 2590 C C . ALA B 1 46 ? 139.473 122.602 175.243 1.00 52.77 46 ALA B C 1
ATOM 2591 O O . ALA B 1 46 ? 138.651 123.380 174.751 1.00 49.49 46 ALA B O 1
ATOM 2593 N N . GLY B 1 47 ? 140.728 122.944 175.519 1.00 57.91 47 GLY B N 1
ATOM 2594 C CA . GLY B 1 47 ? 141.219 124.284 175.263 1.00 57.29 47 GLY B CA 1
ATOM 2595 C C . GLY B 1 47 ? 142.166 124.363 174.084 1.00 59.75 47 GLY B C 1
ATOM 2596 O O . GLY B 1 47 ? 141.760 124.152 172.936 1.00 62.01 47 GLY B O 1
ATOM 2597 N N . TYR B 1 48 ? 143.432 124.666 174.355 1.00 61.66 48 TYR B N 1
ATOM 2598 C CA . TYR B 1 48 ? 144.447 124.795 173.318 1.00 63.97 48 TYR B CA 1
ATOM 2599 C C . TYR B 1 48 ? 145.182 123.491 173.038 1.00 63.53 48 TYR B C 1
ATOM 2600 O O . TYR B 1 48 ? 146.089 123.477 172.199 1.00 58.13 48 TYR B O 1
ATOM 2609 N N . ASN B 1 49 ? 144.818 122.401 173.713 1.00 61.44 49 ASN B N 1
ATOM 2610 C CA . ASN B 1 49 ? 145.504 121.128 173.537 1.00 59.95 49 ASN B CA 1
ATOM 2611 C C . ASN B 1 49 ? 144.942 120.296 172.391 1.00 59.16 49 ASN B C 1
ATOM 2612 O O . ASN B 1 49 ? 145.467 119.209 172.125 1.00 57.15 49 ASN B O 1
ATOM 2617 N N . LYS B 1 50 ? 143.897 120.770 171.710 1.00 56.87 50 LYS B N 1
ATOM 2618 C CA . LYS B 1 50 ? 143.280 120.014 170.630 1.00 53.70 50 LYS B CA 1
ATOM 2619 C C . LYS B 1 50 ? 142.989 120.831 169.379 1.00 58.37 50 LYS B C 1
ATOM 2620 O O . LYS B 1 50 ? 142.620 120.240 168.358 1.00 53.98 50 LYS B O 1
ATOM 2626 N N . PHE B 1 51 ? 143.138 122.154 169.418 1.00 61.13 51 PHE B N 1
ATOM 2627 C CA . PHE B 1 51 ? 142.793 123.002 168.285 1.00 59.56 51 PHE B CA 1
ATOM 2628 C C . PHE B 1 51 ? 144.001 123.469 167.486 1.00 55.37 51 PHE B C 1
ATOM 2629 O O . PHE B 1 51 ? 143.874 123.715 166.282 1.00 47.29 51 PHE B O 1
ATOM 2637 N N . LEU B 1 52 ? 145.163 123.596 168.120 1.00 55.76 52 LEU B N 1
ATOM 2638 C CA . LEU B 1 52 ? 146.335 124.132 167.443 1.00 52.72 52 LEU B CA 1
ATOM 2639 C C . LEU B 1 52 ? 146.869 123.152 166.404 1.00 50.76 52 LEU B C 1
ATOM 2640 O O . LEU B 1 52 ? 146.721 121.932 166.527 1.00 51.23 52 LEU B O 1
ATOM 2645 N N . ARG B 1 53 ? 147.493 123.706 165.367 1.00 42.54 53 ARG B N 1
ATOM 2646 C CA . ARG B 1 53 ? 148.133 122.890 164.350 1.00 39.29 53 ARG B CA 1
ATOM 2647 C C . ARG B 1 53 ? 149.308 122.123 164.958 1.00 40.50 53 ARG B C 1
ATOM 2648 O O . ARG B 1 53 ? 149.984 122.625 165.861 1.00 38.17 53 ARG B O 1
ATOM 2656 N N . PRO B 1 54 ? 149.555 120.894 164.498 1.00 44.21 54 PRO B N 1
ATOM 2657 C CA . PRO B 1 54 ? 150.649 120.100 165.070 1.00 45.07 54 PRO B CA 1
ATOM 2658 C C . PRO B 1 54 ? 151.985 120.819 164.951 1.00 47.49 54 PRO B C 1
ATOM 2659 O O . PRO B 1 54 ? 152.289 121.440 163.931 1.00 43.11 54 PRO B O 1
ATOM 2663 N N . ASN B 1 55 ? 152.782 120.722 166.014 1.00 45.62 55 ASN B N 1
ATOM 2664 C CA . ASN B 1 55 ? 154.076 121.393 166.112 1.00 44.52 55 ASN B CA 1
ATOM 2665 C C . ASN B 1 55 ? 153.936 122.891 165.840 1.00 44.59 55 ASN B C 1
ATOM 2666 O O . ASN B 1 55 ? 154.615 123.470 164.989 1.00 48.18 55 ASN B O 1
ATOM 2671 N N . PHE B 1 56 ? 153.027 123.516 166.586 1.00 39.70 56 PHE B N 1
ATOM 2672 C CA . PHE B 1 56 ? 152.783 124.951 166.464 1.00 38.03 56 PHE B CA 1
ATOM 2673 C C . PHE B 1 56 ? 153.973 125.697 167.052 1.00 38.61 56 PHE B C 1
ATOM 2674 O O . PHE B 1 56 ? 154.084 125.859 168.269 1.00 37.66 56 PHE B O 1
ATOM 2682 N N . GLY B 1 57 ? 154.869 126.156 166.184 1.00 38.46 57 GLY B N 1
ATOM 2683 C CA . GLY B 1 57 ? 156.088 126.805 166.622 1.00 37.67 57 GLY B CA 1
ATOM 2684 C C . GLY B 1 57 ? 157.271 125.860 166.613 1.00 41.50 57 GLY B C 1
ATOM 2685 O O . GLY B 1 57 ? 157.394 124.999 167.489 1.00 43.42 57 GLY B O 1
ATOM 2686 N N . GLY B 1 58 ? 158.150 126.010 165.625 1.00 41.72 58 GLY B N 1
ATOM 2687 C CA . GLY B 1 58 ? 159.294 125.131 165.493 1.00 39.78 58 GLY B CA 1
ATOM 2688 C C . GLY B 1 58 ? 159.351 124.435 164.149 1.00 44.70 58 GLY B C 1
ATOM 2689 O O . GLY B 1 58 ? 159.273 125.087 163.102 1.00 42.69 58 GLY B O 1
ATOM 2690 N N . GLU B 1 59 ? 159.490 123.116 164.164 1.00 50.56 59 GLU B N 1
ATOM 2691 C CA . GLU B 1 59 ? 159.549 122.359 162.919 1.00 45.07 59 GLU B CA 1
ATOM 2692 C C . GLU B 1 59 ? 158.190 122.387 162.226 1.00 47.10 59 GLU B C 1
ATOM 2693 O O . GLU B 1 59 ? 157.164 122.151 162.875 1.00 51.35 59 GLU B O 1
ATOM 2699 N N . PRO B 1 60 ? 158.138 122.671 160.928 1.00 38.87 60 PRO B N 1
ATOM 2700 C CA . PRO B 1 60 ? 156.852 122.696 160.222 1.00 40.01 60 PRO B CA 1
ATOM 2701 C C . PRO B 1 60 ? 156.272 121.296 160.079 1.00 39.04 60 PRO B C 1
ATOM 2702 O O . PRO B 1 60 ? 156.942 120.281 160.281 1.00 44.37 60 PRO B O 1
ATOM 2706 N N . VAL B 1 61 ? 154.993 121.256 159.719 1.00 33.09 61 VAL B N 1
ATOM 2707 C CA . VAL B 1 61 ? 154.276 119.995 159.565 1.00 32.71 61 VAL B CA 1
ATOM 2708 C C . VAL B 1 61 ? 154.657 119.371 158.228 1.00 32.15 61 VAL B C 1
ATOM 2709 O O . VAL B 1 61 ? 154.505 119.996 157.173 1.00 33.40 61 VAL B O 1
ATOM 2713 N N . GLN B 1 62 ? 155.153 118.137 158.272 1.00 20.16 62 GLN B N 1
ATOM 2714 C CA . GLN B 1 62 ? 155.510 117.392 157.066 1.00 19.95 62 GLN B CA 1
ATOM 2715 C C . GLN B 1 62 ? 154.297 116.574 156.640 1.00 14.50 62 GLN B C 1
ATOM 2716 O O . GLN B 1 62 ? 154.038 115.496 157.182 1.00 17.61 62 GLN B O 1
ATOM 2722 N N . ILE B 1 63 ? 153.549 117.086 155.669 1.00 6.11 63 ILE B N 1
ATOM 2723 C CA . ILE B 1 63 ? 152.351 116.426 155.163 1.00 4.64 63 ILE B CA 1
ATOM 2724 C C . ILE B 1 63 ? 152.696 115.766 153.836 1.00 14.24 63 ILE B C 1
ATOM 2725 O O . ILE B 1 63 ? 153.106 116.441 152.884 1.00 24.96 63 ILE B O 1
ATOM 2730 N N . ALA B 1 64 ? 152.531 114.447 153.770 1.00 6.17 64 ALA B N 1
ATOM 2731 C CA . ALA B 1 64 ? 152.816 113.685 152.562 1.00 0.00 64 ALA B CA 1
ATOM 2732 C C . ALA B 1 64 ? 151.519 113.461 151.794 1.00 0.00 64 ALA B C 1
ATOM 2733 O O . ALA B 1 64 ? 150.553 112.918 152.342 1.00 5.20 64 ALA B O 1
ATOM 2735 N N . LEU B 1 65 ? 151.499 113.874 150.531 1.00 0.00 65 LEU B N 1
ATOM 2736 C CA . LEU B 1 65 ? 150.306 113.803 149.700 1.00 0.00 65 LEU B CA 1
ATOM 2737 C C . LEU B 1 65 ? 150.382 112.620 148.745 1.00 0.00 65 LEU B C 1
ATOM 2738 O O . LEU B 1 65 ? 151.434 112.341 148.163 1.00 9.80 65 LEU B O 1
ATOM 2743 N N . THR B 1 66 ? 149.256 111.929 148.593 1.00 0.00 66 THR B N 1
ATOM 2744 C CA . THR B 1 66 ? 149.099 110.872 147.606 1.00 0.00 66 THR B CA 1
ATOM 2745 C C . THR B 1 66 ? 147.841 111.155 146.801 1.00 0.00 66 THR B C 1
ATOM 2746 O O . THR B 1 66 ? 146.798 111.498 147.367 1.00 1.76 66 THR B O 1
ATOM 2750 N N . LEU B 1 67 ? 147.939 111.014 145.483 1.00 0.00 67 LEU B N 1
ATOM 2751 C CA . LEU B 1 67 ? 146.852 111.360 144.581 1.00 0.00 67 LEU B CA 1
ATOM 2752 C C . LEU B 1 67 ? 146.442 110.143 143.766 1.00 7.70 67 LEU B C 1
ATOM 2753 O O . LEU B 1 67 ? 147.279 109.305 143.417 1.00 16.29 67 LEU B O 1
ATOM 2758 N N . ASP B 1 68 ? 145.147 110.052 143.471 1.00 5.58 68 ASP B N 1
ATOM 2759 C CA . ASP B 1 68 ? 144.588 108.949 142.689 1.00 0.00 68 ASP B CA 1
ATOM 2760 C C . ASP B 1 68 ? 143.500 109.533 141.794 1.00 0.79 68 ASP B C 1
ATOM 2761 O O . ASP B 1 68 ? 142.372 109.754 142.244 1.00 13.99 68 ASP B O 1
ATOM 2766 N N . ILE B 1 69 ? 143.843 109.784 140.533 1.00 11.83 69 ILE B N 1
ATOM 2767 C CA . ILE B 1 69 ? 142.894 110.369 139.589 1.00 0.00 69 ILE B CA 1
ATOM 2768 C C . ILE B 1 69 ? 141.872 109.298 139.222 1.00 0.00 69 ILE B C 1
ATOM 2769 O O . ILE B 1 69 ? 142.200 108.317 138.549 1.00 16.37 69 ILE B O 1
ATOM 2774 N N . ALA B 1 70 ? 140.633 109.471 139.687 1.00 0.00 70 ALA B N 1
ATOM 2775 C CA . ALA B 1 70 ? 139.581 108.524 139.335 1.00 2.15 70 ALA B CA 1
ATOM 2776 C C . ALA B 1 70 ? 139.148 108.692 137.884 1.00 12.52 70 ALA B C 1
ATOM 2777 O O . ALA B 1 70 ? 139.004 107.703 137.155 1.00 18.54 70 ALA B O 1
ATOM 2779 N N . SER B 1 71 ? 138.935 109.932 137.447 1.00 6.17 71 SER B N 1
ATOM 2780 C CA . SER B 1 71 ? 138.487 110.193 136.087 1.00 0.00 71 SER B CA 1
ATOM 2781 C C . SER B 1 71 ? 138.887 111.607 135.691 1.00 0.00 71 SER B C 1
ATOM 2782 O O . SER B 1 71 ? 139.095 112.476 136.542 1.00 16.82 71 SER B O 1
ATOM 2785 N N . ILE B 1 72 ? 138.999 111.817 134.381 1.00 8.17 72 ILE B N 1
ATOM 2786 C CA . ILE B 1 72 ? 139.185 113.136 133.789 1.00 12.26 72 ILE B CA 1
ATOM 2787 C C . ILE B 1 72 ? 138.166 113.279 132.668 1.00 9.72 72 ILE B C 1
ATOM 2788 O O . ILE B 1 72 ? 138.059 112.396 131.810 1.00 23.53 72 ILE B O 1
ATOM 2793 N N . SER B 1 73 ? 137.416 114.376 132.678 1.00 0.00 73 SER B N 1
ATOM 2794 C CA . SER B 1 73 ? 136.351 114.570 131.703 1.00 0.00 73 SER B CA 1
ATOM 2795 C C . SER B 1 73 ? 136.024 116.055 131.619 1.00 9.86 73 SER B C 1
ATOM 2796 O O . SER B 1 73 ? 136.621 116.885 132.311 1.00 29.58 73 SER B O 1
ATOM 2799 N N . SER B 1 74 ? 135.061 116.380 130.752 1.00 12.95 74 SER B N 1
ATOM 2800 C CA . SER B 1 74 ? 134.571 117.748 130.575 1.00 21.22 74 SER B CA 1
ATOM 2801 C C . SER B 1 74 ? 135.704 118.714 130.233 1.00 17.61 74 SER B C 1
ATOM 2802 O O . SER B 1 74 ? 135.748 119.846 130.718 1.00 18.25 74 SER B O 1
ATOM 2805 N N . ILE B 1 75 ? 136.632 118.263 129.390 1.00 10.46 75 ILE B N 1
ATOM 2806 C CA . ILE B 1 75 ? 137.722 119.112 128.914 1.00 17.93 75 ILE B CA 1
ATOM 2807 C C . ILE B 1 75 ? 137.155 119.982 127.796 1.00 26.01 75 ILE B C 1
ATOM 2808 O O . ILE B 1 75 ? 136.941 119.514 126.676 1.00 25.72 75 ILE B O 1
ATOM 2813 N N . SER B 1 76 ? 136.910 121.253 128.097 1.00 20.60 76 SER B N 1
ATOM 2814 C CA . SER B 1 76 ? 136.305 122.184 127.155 1.00 21.69 76 SER B CA 1
ATOM 2815 C C . SER B 1 76 ? 137.362 123.146 126.631 1.00 28.31 76 SER B C 1
ATOM 2816 O O . SER B 1 76 ? 138.075 123.781 127.415 1.00 30.88 76 SER B O 1
ATOM 2819 N N . GLU B 1 77 ? 137.461 123.246 125.304 1.00 27.92 77 GLU B N 1
ATOM 2820 C CA . GLU B 1 77 ? 138.378 124.200 124.694 1.00 29.09 77 GLU B CA 1
ATOM 2821 C C . GLU B 1 77 ? 137.874 125.632 124.805 1.00 33.46 77 GLU B C 1
ATOM 2822 O O . GLU B 1 77 ? 138.672 126.568 124.688 1.00 38.07 77 GLU B O 1
ATOM 2828 N N . SER B 1 78 ? 136.572 125.821 125.026 1.00 27.10 78 SER B N 1
ATOM 2829 C CA . SER B 1 78 ? 136.022 127.167 125.150 1.00 28.98 78 SER B CA 1
ATOM 2830 C C . SER B 1 78 ? 136.409 127.795 126.484 1.00 36.30 78 SER B C 1
ATOM 2831 O O . SER B 1 78 ? 137.041 128.857 126.527 1.00 36.22 78 SER B O 1
ATOM 2834 N N . ASN B 1 79 ? 136.035 127.149 127.589 1.00 32.68 79 ASN B N 1
ATOM 2835 C CA . ASN B 1 79 ? 136.349 127.663 128.915 1.00 25.89 79 ASN B CA 1
ATOM 2836 C C . ASN B 1 79 ? 137.786 127.389 129.336 1.00 26.57 79 ASN B C 1
ATOM 2837 O O . ASN B 1 79 ? 138.234 127.955 130.340 1.00 29.87 79 ASN B O 1
ATOM 2842 N N . MET B 1 80 ? 138.509 126.542 128.601 1.00 24.18 80 MET B N 1
ATOM 2843 C CA . MET B 1 80 ? 139.904 126.209 128.892 1.00 22.94 80 MET B CA 1
ATOM 2844 C C . MET B 1 80 ? 140.050 125.654 130.311 1.00 28.77 80 MET B C 1
ATOM 2845 O O . MET B 1 80 ? 140.730 126.222 131.168 1.00 32.08 80 MET B O 1
ATOM 2850 N N . ASP B 1 81 ? 139.390 124.522 130.545 1.00 24.45 81 ASP B N 1
ATOM 2851 C CA . ASP B 1 81 ? 139.401 123.878 131.849 1.00 9.64 81 ASP B CA 1
ATOM 2852 C C . ASP B 1 81 ? 139.264 122.372 131.661 1.00 15.45 81 ASP B C 1
ATOM 2853 O O . ASP B 1 81 ? 139.111 121.875 130.542 1.00 26.30 81 ASP B O 1
ATOM 2858 N N . TYR B 1 82 ? 139.318 121.644 132.775 1.00 16.35 82 TYR B N 1
ATOM 2859 C CA . TYR B 1 82 ? 139.125 120.202 132.764 1.00 4.08 82 TYR B CA 1
ATOM 2860 C C . TYR B 1 82 ? 138.568 119.774 134.114 1.00 1.59 82 TYR B C 1
ATOM 2861 O O . TYR B 1 82 ? 138.968 120.306 135.153 1.00 18.73 82 TYR B O 1
ATOM 2870 N N . THR B 1 83 ? 137.647 118.816 134.089 1.00 0.00 83 THR B N 1
ATOM 2871 C CA . THR B 1 83 ? 137.028 118.292 135.299 1.00 3.22 83 THR B CA 1
ATOM 2872 C C . THR B 1 83 ? 137.634 116.936 135.635 1.00 3.27 83 THR B C 1
ATOM 2873 O O . THR B 1 83 ? 137.630 116.025 134.801 1.00 17.25 83 THR B O 1
ATOM 2877 N N . ALA B 1 84 ? 138.153 116.808 136.855 1.00 0.00 84 ALA B N 1
ATOM 2878 C CA . ALA B 1 84 ? 138.821 115.589 137.284 1.00 0.23 84 ALA B CA 1
ATOM 2879 C C . ALA B 1 84 ? 138.362 115.211 138.683 1.00 0.00 84 ALA B C 1
ATOM 2880 O O . ALA B 1 84 ? 138.173 116.078 139.540 1.00 12.18 84 ALA B O 1
ATOM 2882 N N . THR B 1 85 ? 138.184 113.911 138.905 1.00 0.00 85 THR B N 1
ATOM 2883 C CA . THR B 1 85 ? 137.867 113.366 140.218 1.00 0.00 85 THR B CA 1
ATOM 2884 C C . THR B 1 85 ? 139.118 112.699 140.775 1.00 0.00 85 THR B C 1
ATOM 2885 O O . THR B 1 85 ? 139.703 111.829 140.121 1.00 13.95 85 THR B O 1
ATOM 2889 N N . ILE B 1 86 ? 139.524 113.104 141.976 1.00 0.00 86 ILE B N 1
ATOM 2890 C CA . ILE B 1 86 ? 140.780 112.657 142.561 1.00 0.00 86 ILE B CA 1
ATOM 2891 C C . ILE B 1 86 ? 140.532 112.145 143.972 1.00 0.00 86 ILE B C 1
ATOM 2892 O O . ILE B 1 86 ? 139.565 112.531 144.636 1.00 0.87 86 ILE B O 1
ATOM 2897 N N . TYR B 1 87 ? 141.419 111.263 144.426 1.00 0.00 87 TYR B N 1
ATOM 2898 C CA . TYR B 1 87 ? 141.416 110.749 145.794 1.00 0.00 87 TYR B CA 1
ATOM 2899 C C . TYR B 1 87 ? 142.605 111.384 146.508 1.00 0.00 87 TYR B C 1
ATOM 2900 O O . TYR B 1 87 ? 143.742 110.925 146.366 1.00 12.71 87 TYR B O 1
ATOM 2909 N N . LEU B 1 88 ? 142.339 112.437 147.276 1.00 0.00 88 LEU B N 1
ATOM 2910 C CA . LEU B 1 88 ? 143.389 113.199 147.945 1.00 0.00 88 LEU B CA 1
ATOM 2911 C C . LEU B 1 88 ? 143.703 112.540 149.282 1.00 0.00 88 LEU B C 1
ATOM 2912 O O . LEU B 1 88 ? 142.927 112.648 150.236 1.00 1.31 88 LEU B O 1
ATOM 2917 N N . ARG B 1 89 ? 144.843 111.859 149.352 1.00 0.00 89 ARG B N 1
ATOM 2918 C CA . ARG B 1 89 ? 145.315 111.242 150.584 1.00 0.00 89 ARG B CA 1
ATOM 2919 C C . ARG B 1 89 ? 146.431 112.091 151.177 1.00 0.00 89 ARG B C 1
ATOM 2920 O O . ARG B 1 89 ? 147.428 112.373 150.502 1.00 7.81 89 ARG B O 1
ATOM 2928 N N . GLN B 1 90 ? 146.261 112.495 152.433 1.00 0.00 90 GLN B N 1
ATOM 2929 C CA . GLN B 1 90 ? 147.234 113.317 153.139 1.00 0.00 90 GLN B CA 1
ATOM 2930 C C . GLN B 1 90 ? 147.733 112.563 154.361 1.00 0.00 90 GLN B C 1
ATOM 2931 O O . GLN B 1 90 ? 146.930 112.064 155.157 1.00 24.48 90 GLN B O 1
ATOM 2937 N N . ARG B 1 91 ? 149.054 112.482 154.509 1.00 7.16 91 ARG B N 1
ATOM 2938 C CA . ARG B 1 91 ? 149.678 111.770 155.618 1.00 5.42 91 ARG B CA 1
ATOM 2939 C C . ARG B 1 91 ? 150.632 112.709 156.338 1.00 4.25 91 ARG B C 1
ATOM 2940 O O . ARG B 1 91 ? 151.580 113.218 155.730 1.00 22.20 91 ARG B O 1
ATOM 2948 N N . TRP B 1 92 ? 150.382 112.937 157.625 1.00 3.66 92 TRP B N 1
ATOM 2949 C CA . TRP B 1 92 ? 151.258 113.730 158.475 1.00 16.10 92 TRP B CA 1
ATOM 2950 C C . TRP B 1 92 ? 151.353 113.066 159.843 1.00 26.50 92 TRP B C 1
ATOM 2951 O O . TRP B 1 92 ? 150.598 112.144 160.166 1.00 35.37 92 TRP B O 1
ATOM 2962 N N . MET B 1 93 ? 152.295 113.543 160.652 1.00 32.94 93 MET B N 1
ATOM 2963 C CA . MET B 1 93 ? 152.546 112.995 161.979 1.00 33.11 93 MET B CA 1
ATOM 2964 C C . MET B 1 93 ? 152.118 114.009 163.028 1.00 38.26 93 MET B C 1
ATOM 2965 O O . MET B 1 93 ? 152.554 115.165 162.994 1.00 37.58 93 MET B O 1
ATOM 2970 N N . ASP B 1 94 ? 151.267 113.575 163.955 1.00 46.97 94 ASP B N 1
ATOM 2971 C CA . ASP B 1 94 ? 150.814 114.397 165.068 1.00 44.90 94 ASP B CA 1
ATOM 2972 C C . ASP B 1 94 ? 151.198 113.711 166.370 1.00 47.83 94 ASP B C 1
ATOM 2973 O O . ASP B 1 94 ? 150.947 112.513 166.543 1.00 45.35 94 ASP B O 1
ATOM 2978 N N . GLN B 1 95 ? 151.804 114.469 167.281 1.00 54.97 95 GLN B N 1
ATOM 2979 C CA . GLN B 1 95 ? 152.341 113.911 168.514 1.00 55.01 95 GLN B CA 1
ATOM 2980 C C . GLN B 1 95 ? 151.328 113.859 169.652 1.00 61.01 95 GLN B C 1
ATOM 2981 O O . GLN B 1 95 ? 151.628 113.268 170.695 1.00 63.65 95 GLN B O 1
ATOM 2987 N N . ARG B 1 96 ? 150.148 114.454 169.487 1.00 56.87 96 ARG B N 1
ATOM 2988 C CA . ARG B 1 96 ? 149.185 114.543 170.577 1.00 54.70 96 ARG B CA 1
ATOM 2989 C C . ARG B 1 96 ? 148.138 113.435 170.566 1.00 50.07 96 ARG B C 1
ATOM 2990 O O . ARG B 1 96 ? 147.311 113.383 171.482 1.00 53.92 96 ARG B O 1
ATOM 2998 N N . LEU B 1 97 ? 148.150 112.549 169.573 1.00 45.29 97 LEU B N 1
ATOM 2999 C CA . LEU B 1 97 ? 147.186 111.458 169.485 1.00 50.87 97 LEU B CA 1
ATOM 3000 C C . LEU B 1 97 ? 147.884 110.103 169.467 1.00 53.28 97 LEU B C 1
ATOM 3001 O O . LEU B 1 97 ? 147.562 109.226 168.663 1.00 52.36 97 LEU B O 1
ATOM 3006 N N . VAL B 1 98 ? 148.854 109.920 170.357 1.00 49.49 98 VAL B N 1
ATOM 3007 C CA . VAL B 1 98 ? 149.554 108.645 170.483 1.00 51.53 98 VAL B CA 1
ATOM 3008 C C . VAL B 1 98 ? 148.781 107.758 171.451 1.00 50.52 98 VAL B C 1
ATOM 3009 O O . VAL B 1 98 ? 148.658 108.077 172.638 1.00 48.71 98 VAL B O 1
ATOM 3013 N N . PHE B 1 99 ? 148.258 106.642 170.946 1.00 52.47 99 PHE B N 1
ATOM 3014 C CA . PHE B 1 99 ? 147.524 105.682 171.758 1.00 50.16 99 PHE B CA 1
ATOM 3015 C C . PHE B 1 99 ? 148.247 104.342 171.745 1.00 51.88 99 PHE B C 1
ATOM 3016 O O . PHE B 1 99 ? 148.798 103.930 170.719 1.00 48.72 99 PHE B O 1
ATOM 3024 N N . GLU B 1 100 ? 148.246 103.672 172.894 1.00 54.28 100 GLU B N 1
ATOM 3025 C CA . GLU B 1 100 ? 148.972 102.420 173.045 1.00 54.54 100 GLU B CA 1
ATOM 3026 C C . GLU B 1 100 ? 148.330 101.311 172.217 1.00 52.94 100 GLU B C 1
ATOM 3027 O O . GLU B 1 100 ? 147.110 101.258 172.042 1.00 54.18 100 GLU B O 1
ATOM 3033 N N . GLY B 1 101 ? 149.174 100.419 171.702 1.00 50.99 101 GLY B N 1
ATOM 3034 C CA . GLY B 1 101 ? 148.708 99.288 170.925 1.00 51.67 101 GLY B CA 1
ATOM 3035 C C . GLY B 1 101 ? 148.682 99.557 169.436 1.00 51.66 101 GLY B C 1
ATOM 3036 O O . GLY B 1 101 ? 148.084 100.540 168.988 1.00 52.53 101 GLY B O 1
ATOM 3037 N N . ASN B 1 102 ? 149.327 98.692 168.655 1.00 52.91 102 ASN B N 1
ATOM 3038 C CA . ASN B 1 102 ? 149.343 98.859 167.208 1.00 55.98 102 ASN B CA 1
ATOM 3039 C C . ASN B 1 102 ? 147.987 98.469 166.627 1.00 58.64 102 ASN B C 1
ATOM 3040 O O . ASN B 1 102 ? 147.527 97.334 166.796 1.00 57.73 102 ASN B O 1
ATOM 3045 N N . LYS B 1 103 ? 147.337 99.424 165.967 1.00 58.43 103 LYS B N 1
ATOM 3046 C CA . LYS B 1 103 ? 146.008 99.251 165.393 1.00 56.25 103 LYS B CA 1
ATOM 3047 C C . LYS B 1 103 ? 145.672 100.530 164.635 1.00 56.16 103 LYS B C 1
ATOM 3048 O O . LYS B 1 103 ? 146.379 101.537 164.735 1.00 59.42 103 LYS B O 1
ATOM 3054 N N . SER B 1 104 ? 144.582 100.478 163.876 1.00 51.82 104 SER B N 1
ATOM 3055 C CA . SER B 1 104 ? 144.099 101.617 163.114 1.00 50.60 104 SER B CA 1
ATOM 3056 C C . SER B 1 104 ? 142.700 102.003 163.577 1.00 48.40 104 SER B C 1
ATOM 3057 O O . SER B 1 104 ? 141.878 101.145 163.911 1.00 48.02 104 SER B O 1
ATOM 3060 N N . PHE B 1 105 ? 142.439 103.308 163.593 1.00 39.39 105 PHE B N 1
ATOM 3061 C CA . PHE B 1 105 ? 141.153 103.864 164.010 1.00 41.89 105 PHE B CA 1
ATOM 3062 C C . PHE B 1 105 ? 140.551 104.601 162.817 1.00 38.97 105 PHE B C 1
ATOM 3063 O O . PHE B 1 105 ? 140.784 105.797 162.629 1.00 43.11 105 PHE B O 1
ATOM 3071 N N . THR B 1 106 ? 139.772 103.881 162.013 1.00 33.61 106 THR B N 1
ATOM 3072 C CA . THR B 1 106 ? 139.122 104.460 160.837 1.00 28.87 106 THR B CA 1
ATOM 3073 C C . THR B 1 106 ? 137.930 105.298 161.294 1.00 28.35 106 THR B C 1
ATOM 3074 O O . THR B 1 106 ? 136.832 104.798 161.541 1.00 33.58 106 THR B O 1
ATOM 3078 N N . LEU B 1 107 ? 138.159 106.603 161.417 1.00 31.49 107 LEU B N 1
ATOM 3079 C CA . LEU B 1 107 ? 137.119 107.517 161.858 1.00 33.36 107 LEU B CA 1
ATOM 3080 C C . LEU B 1 107 ? 136.182 107.867 160.705 1.00 33.30 107 LEU B C 1
ATOM 3081 O O . LEU B 1 107 ? 136.512 107.709 159.527 1.00 31.97 107 LEU B O 1
ATOM 3086 N N . ASP B 1 108 ? 134.995 108.349 161.065 1.00 31.05 108 ASP B N 1
ATOM 3087 C CA . ASP B 1 108 ? 133.994 108.745 160.089 1.00 24.99 108 ASP B CA 1
ATOM 3088 C C . ASP B 1 108 ? 134.202 110.204 159.684 1.00 10.55 108 ASP B C 1
ATOM 3089 O O . ASP B 1 108 ? 135.125 110.881 160.143 1.00 19.42 108 ASP B O 1
ATOM 3094 N N . ALA B 1 109 ? 133.329 110.696 158.805 1.00 14.54 109 ALA B N 1
ATOM 3095 C CA . ALA B 1 109 ? 133.379 112.089 158.381 1.00 16.96 109 ALA B CA 1
ATOM 3096 C C . ALA B 1 109 ? 132.855 113.049 159.439 1.00 21.82 109 ALA B C 1
ATOM 3097 O O . ALA B 1 109 ? 133.142 114.248 159.360 1.00 18.47 109 ALA B O 1
ATOM 3099 N N . ARG B 1 110 ? 132.099 112.554 160.419 1.00 28.50 110 ARG B N 1
ATOM 3100 C CA . ARG B 1 110 ? 131.580 113.413 161.475 1.00 25.33 110 ARG B CA 1
ATOM 3101 C C . ARG B 1 110 ? 132.659 113.804 162.476 1.00 28.73 110 ARG B C 1
ATOM 3102 O O . ARG B 1 110 ? 132.578 114.881 163.078 1.00 31.02 110 ARG B O 1
ATOM 3110 N N . LEU B 1 111 ? 133.665 112.954 162.667 1.00 29.04 111 LEU B N 1
ATOM 3111 C CA . LEU B 1 111 ? 134.760 113.232 163.586 1.00 28.17 111 LEU B CA 1
ATOM 3112 C C . LEU B 1 111 ? 135.939 113.923 162.913 1.00 29.48 111 LEU B C 1
ATOM 3113 O O . LEU B 1 111 ? 136.938 114.204 163.583 1.00 34.59 111 LEU B O 1
ATOM 3118 N N . VAL B 1 112 ? 135.850 114.196 161.610 1.00 25.41 112 VAL B N 1
ATOM 3119 C CA . VAL B 1 112 ? 136.919 114.919 160.927 1.00 20.75 112 VAL B CA 1
ATOM 3120 C C . VAL B 1 112 ? 137.021 116.343 161.459 1.00 27.78 112 VAL B C 1
ATOM 3121 O O . VAL B 1 112 ? 138.122 116.862 161.682 1.00 28.57 112 VAL B O 1
ATOM 3125 N N . GLU B 1 113 ? 135.877 116.992 161.687 1.00 33.55 113 GLU B N 1
ATOM 3126 C CA . GLU B 1 113 ? 135.863 118.363 162.183 1.00 33.20 113 GLU B CA 1
ATOM 3127 C C . GLU B 1 113 ? 136.404 118.488 163.601 1.00 34.26 113 GLU B C 1
ATOM 3128 O O . GLU B 1 113 ? 136.744 119.600 164.018 1.00 28.79 113 GLU B O 1
ATOM 3134 N N . PHE B 1 114 ? 136.492 117.388 164.348 1.00 32.46 114 PHE B N 1
ATOM 3135 C CA . PHE B 1 114 ? 137.003 117.424 165.712 1.00 31.28 114 PHE B CA 1
ATOM 3136 C C . PHE B 1 114 ? 138.524 117.375 165.782 1.00 30.67 114 PHE B C 1
ATOM 3137 O O . PHE B 1 114 ? 139.086 117.618 166.855 1.00 34.76 114 PHE B O 1
ATOM 3145 N N . LEU B 1 115 ? 139.197 117.071 164.677 1.00 22.06 115 LEU B N 1
ATOM 3146 C CA . LEU B 1 115 ? 140.650 117.027 164.622 1.00 23.66 115 LEU B CA 1
ATOM 3147 C C . LEU B 1 115 ? 141.157 118.074 163.639 1.00 30.46 115 LEU B C 1
ATOM 3148 O O . LEU B 1 115 ? 140.385 118.721 162.925 1.00 28.92 115 LEU B O 1
ATOM 3153 N N . TRP B 1 116 ? 142.477 118.237 163.608 1.00 25.51 116 TRP B N 1
ATOM 3154 C CA . TRP B 1 116 ? 143.117 119.195 162.716 1.00 20.77 116 TRP B CA 1
ATOM 3155 C C . TRP B 1 116 ? 143.412 118.519 161.383 1.00 24.10 116 TRP B C 1
ATOM 3156 O O . TRP B 1 116 ? 144.006 117.436 161.347 1.00 27.23 116 TRP B O 1
ATOM 3167 N N . VAL B 1 117 ? 142.996 119.157 160.294 1.00 16.35 117 VAL B N 1
ATOM 3168 C CA . VAL B 1 117 ? 143.244 118.644 158.950 1.00 9.73 117 VAL B CA 1
ATOM 3169 C C . VAL B 1 117 ? 143.898 119.751 158.131 1.00 13.02 117 VAL B C 1
ATOM 3170 O O . VAL B 1 117 ? 143.677 120.938 158.412 1.00 18.74 117 VAL B O 1
ATOM 3174 N N . PRO B 1 118 ? 144.708 119.422 157.127 1.00 10.84 118 PRO B N 1
ATOM 3175 C CA . PRO B 1 118 ? 145.366 120.466 156.334 1.00 9.90 118 PRO B CA 1
ATOM 3176 C C . PRO B 1 118 ? 144.357 121.271 155.530 1.00 19.38 118 PRO B C 1
ATOM 3177 O O . PRO B 1 118 ? 143.197 120.894 155.353 1.00 24.67 118 PRO B O 1
ATOM 3181 N N . ASP B 1 119 ? 144.831 122.411 155.034 1.00 8.47 119 ASP B N 1
ATOM 3182 C CA . ASP B 1 119 ? 144.023 123.354 154.270 1.00 4.23 119 ASP B CA 1
ATOM 3183 C C . ASP B 1 119 ? 144.419 123.347 152.796 1.00 7.24 119 ASP B C 1
ATOM 3184 O O . ASP B 1 119 ? 144.511 124.393 152.154 1.00 4.28 119 ASP B O 1
ATOM 3189 N N . THR B 1 120 ? 144.672 122.155 152.258 1.00 0.00 120 THR B N 1
ATOM 3190 C CA . THR B 1 120 ? 145.066 122.016 150.861 1.00 0.00 120 THR B CA 1
ATOM 3191 C C . THR B 1 120 ? 143.995 122.591 149.943 1.00 0.00 120 THR B C 1
ATOM 3192 O O . THR B 1 120 ? 142.795 122.434 150.186 1.00 14.27 120 THR B O 1
ATOM 3196 N N . TYR B 1 121 ? 144.432 123.266 148.881 1.00 0.00 121 TYR B N 1
ATOM 3197 C CA . TYR B 1 121 ? 143.511 123.803 147.891 1.00 0.00 121 TYR B CA 1
ATOM 3198 C C . TYR B 1 121 ? 144.117 123.642 146.507 1.00 0.00 121 TYR B C 1
ATOM 3199 O O . TYR B 1 121 ? 145.342 123.636 146.354 1.00 13.11 121 TYR B O 1
ATOM 3208 N N . ILE B 1 122 ? 143.256 123.500 145.507 1.00 0.00 122 ILE B N 1
ATOM 3209 C CA . ILE B 1 122 ? 143.705 123.463 144.120 1.00 0.00 122 ILE B CA 1
ATOM 3210 C C . ILE B 1 122 ? 143.868 124.895 143.631 1.00 5.16 122 ILE B C 1
ATOM 3211 O O . ILE B 1 122 ? 142.939 125.706 143.726 1.00 12.47 122 ILE B O 1
ATOM 3216 N N . VAL B 1 123 ? 145.056 125.206 143.107 1.00 0.00 123 VAL B N 1
ATOM 3217 C CA . VAL B 1 123 ? 145.442 126.597 142.885 1.00 0.00 123 VAL B CA 1
ATOM 3218 C C . VAL B 1 123 ? 144.520 127.266 141.870 1.00 5.29 123 VAL B C 1
ATOM 3219 O O . VAL B 1 123 ? 144.035 128.382 142.091 1.00 31.94 123 VAL B O 1
ATOM 3223 N N . GLU B 1 124 ? 144.254 126.595 140.750 1.00 0.00 124 GLU B N 1
ATOM 3224 C CA . GLU B 1 124 ? 143.491 127.186 139.657 1.00 0.00 124 GLU B CA 1
ATOM 3225 C C . GLU B 1 124 ? 142.130 126.521 139.469 1.00 1.25 124 GLU B C 1
ATOM 3226 O O . GLU B 1 124 ? 141.632 126.422 138.345 1.00 9.17 124 GLU B O 1
ATOM 3232 N N . SER B 1 125 ? 141.515 126.063 140.558 1.00 6.21 125 SER B N 1
ATOM 3233 C CA . SER B 1 125 ? 140.193 125.454 140.487 1.00 0.00 125 SER B CA 1
ATOM 3234 C C . SER B 1 125 ? 139.141 126.539 140.293 1.00 0.00 125 SER B C 1
ATOM 3235 O O . SER B 1 125 ? 139.121 127.532 141.028 1.00 6.44 125 SER B O 1
ATOM 3238 N N . LYS B 1 126 ? 138.267 126.352 139.301 1.00 0.00 126 LYS B N 1
ATOM 3239 C CA . LYS B 1 126 ? 137.188 127.307 139.077 1.00 0.00 126 LYS B CA 1
ATOM 3240 C C . LYS B 1 126 ? 135.931 126.919 139.847 1.00 2.92 126 LYS B C 1
ATOM 3241 O O . LYS B 1 126 ? 135.215 127.791 140.352 1.00 17.27 126 LYS B O 1
ATOM 3247 N N . LYS B 1 127 ? 135.647 125.621 139.943 1.00 4.58 127 LYS B N 1
ATOM 3248 C CA . LYS B 1 127 ? 134.499 125.135 140.697 1.00 0.00 127 LYS B CA 1
ATOM 3249 C C . LYS B 1 127 ? 134.769 123.695 141.102 1.00 1.09 127 LYS B C 1
ATOM 3250 O O . LYS B 1 127 ? 135.131 122.872 140.257 1.00 11.70 127 LYS B O 1
ATOM 3256 N N . SER B 1 128 ? 134.594 123.396 142.387 1.00 2.48 128 SER B N 1
ATOM 3257 C CA . SER B 1 128 ? 134.888 122.066 142.897 1.00 5.56 128 SER B CA 1
ATOM 3258 C C . SER B 1 128 ? 134.006 121.777 144.102 1.00 0.00 128 SER B C 1
ATOM 3259 O O . SER B 1 128 ? 133.468 122.687 144.738 1.00 9.37 128 SER B O 1
ATOM 3262 N N . PHE B 1 129 ? 133.867 120.489 144.406 1.00 0.00 129 PHE B N 1
ATOM 3263 C CA . PHE B 1 129 ? 133.029 120.048 145.510 1.00 4.33 129 PHE B CA 1
ATOM 3264 C C . PHE B 1 129 ? 133.525 118.696 145.998 1.00 0.00 129 PHE B C 1
ATOM 3265 O O . PHE B 1 129 ? 134.099 117.918 145.232 1.00 0.00 129 PHE B O 1
ATOM 3273 N N . LEU B 1 130 ? 133.298 118.429 147.280 1.00 5.54 130 LEU B N 1
ATOM 3274 C CA . LEU B 1 130 ? 133.586 117.124 147.856 1.00 0.00 130 LEU B CA 1
ATOM 3275 C C . LEU B 1 130 ? 132.363 116.228 147.720 1.00 8.95 130 LEU B C 1
ATOM 3276 O O . LEU B 1 130 ? 131.230 116.664 147.946 1.00 9.26 130 LEU B O 1
ATOM 3281 N N . HIS B 1 131 ? 132.597 114.972 147.350 1.00 3.48 131 HIS B N 1
ATOM 3282 C CA . HIS B 1 131 ? 131.498 114.058 147.072 1.00 0.00 131 HIS B CA 1
ATOM 3283 C C . HIS B 1 131 ? 130.766 113.684 148.354 1.00 4.31 131 HIS B C 1
ATOM 3284 O O . HIS B 1 131 ? 131.389 113.360 149.369 1.00 0.86 131 HIS B O 1
ATOM 3291 N N . GLU B 1 132 ? 129.432 113.732 148.301 1.00 4.91 132 GLU B N 1
ATOM 3292 C CA . GLU B 1 132 ? 128.560 113.267 149.383 1.00 1.92 132 GLU B CA 1
ATOM 3293 C C . GLU B 1 132 ? 127.537 112.333 148.742 1.00 11.34 132 GLU B C 1
ATOM 3294 O O . GLU B 1 132 ? 126.437 112.752 148.373 1.00 21.36 132 GLU B O 1
ATOM 3300 N N . VAL B 1 133 ? 127.906 111.061 148.609 1.00 8.11 133 VAL B N 1
ATOM 3301 C CA . VAL B 1 133 ? 127.068 110.084 147.923 1.00 1.05 133 VAL B CA 1
ATOM 3302 C C . VAL B 1 133 ? 126.065 109.477 148.899 1.00 6.87 133 VAL B C 1
ATOM 3303 O O . VAL B 1 133 ? 124.854 109.498 148.650 1.00 23.53 133 VAL B O 1
ATOM 3307 N N . THR B 1 134 ? 126.555 108.932 150.010 1.00 5.25 134 THR B N 1
ATOM 3308 C CA . THR B 1 134 ? 125.723 108.459 151.109 1.00 10.65 134 THR B CA 1
ATOM 3309 C C . THR B 1 134 ? 126.128 109.094 152.428 1.00 13.03 134 THR B C 1
ATOM 3310 O O . THR B 1 134 ? 125.262 109.497 153.215 1.00 5.44 134 THR B O 1
ATOM 3314 N N . VAL B 1 135 ? 127.429 109.205 152.681 1.00 9.75 135 VAL B N 1
ATOM 3315 C CA . VAL B 1 135 ? 127.980 109.930 153.811 1.00 0.00 135 VAL B CA 1
ATOM 3316 C C . VAL B 1 135 ? 129.067 110.864 153.288 1.00 7.75 135 VAL B C 1
ATOM 3317 O O . VAL B 1 135 ? 129.334 110.925 152.088 1.00 16.27 135 VAL B O 1
ATOM 3321 N N . GLY B 1 136 ? 129.690 111.599 154.204 1.00 8.00 136 GLY B N 1
ATOM 3322 C CA . GLY B 1 136 ? 130.782 112.478 153.817 1.00 3.08 136 GLY B CA 1
ATOM 3323 C C . GLY B 1 136 ? 132.006 111.672 153.420 1.00 0.00 136 GLY B C 1
ATOM 3324 O O . GLY B 1 136 ? 132.393 110.721 154.110 1.00 0.00 136 GLY B O 1
ATOM 3325 N N . ASN B 1 137 ? 132.624 112.048 152.299 1.00 2.19 137 ASN B N 1
ATOM 3326 C CA . ASN B 1 137 ? 133.827 111.369 151.818 1.00 2.17 137 ASN B CA 1
ATOM 3327 C C . ASN B 1 137 ? 135.055 112.000 152.477 1.00 5.92 137 ASN B C 1
ATOM 3328 O O . ASN B 1 137 ? 135.901 112.635 151.843 1.00 3.04 137 ASN B O 1
ATOM 3333 N N . ARG B 1 138 ? 135.137 111.807 153.795 1.00 7.15 138 ARG B N 1
ATOM 3334 C CA . ARG B 1 138 ? 136.246 112.326 154.595 1.00 0.51 138 ARG B CA 1
ATOM 3335 C C . ARG B 1 138 ? 136.548 111.286 155.673 1.00 12.36 138 ARG B C 1
ATOM 3336 O O . ARG B 1 138 ? 135.752 111.111 156.600 1.00 25.65 138 ARG B O 1
ATOM 3344 N N . LEU B 1 139 ? 137.680 110.597 155.545 1.00 4.50 139 LEU B N 1
ATOM 3345 C CA . LEU B 1 139 ? 138.092 109.610 156.534 1.00 11.36 139 LEU B CA 1
ATOM 3346 C C . LEU B 1 139 ? 139.402 110.033 157.179 1.00 14.52 139 LEU B C 1
ATOM 3347 O O . LEU B 1 139 ? 140.269 110.618 156.524 1.00 11.42 139 LEU B O 1
ATOM 3352 N N . ILE B 1 140 ? 139.537 109.732 158.467 1.00 16.37 140 ILE B N 1
ATOM 3353 C CA . ILE B 1 140 ? 140.788 109.892 159.196 1.00 22.58 140 ILE B CA 1
ATOM 3354 C C . ILE B 1 140 ? 141.106 108.553 159.843 1.00 16.40 140 ILE B C 1
ATOM 3355 O O . ILE B 1 140 ? 140.305 108.032 160.629 1.00 32.05 140 ILE B O 1
ATOM 3360 N N . ARG B 1 141 ? 142.267 107.994 159.509 1.00 16.03 141 ARG B N 1
ATOM 3361 C CA . ARG B 1 141 ? 142.696 106.688 160.011 1.00 22.54 141 ARG B CA 1
ATOM 3362 C C . ARG B 1 141 ? 143.953 106.906 160.846 1.00 27.39 141 ARG B C 1
ATOM 3363 O O . ARG B 1 141 ? 145.070 106.888 160.322 1.00 33.43 141 ARG B O 1
ATOM 3371 N N . LEU B 1 142 ? 143.766 107.117 162.145 1.00 31.35 142 LEU B N 1
ATOM 3372 C CA . LEU B 1 142 ? 144.891 107.324 163.040 1.00 33.54 142 LEU B CA 1
ATOM 3373 C C . LEU B 1 142 ? 145.639 106.015 163.274 1.00 35.88 142 LEU B C 1
ATOM 3374 O O . LEU B 1 142 ? 145.095 104.918 163.121 1.00 38.17 142 LEU B O 1
ATOM 3379 N N . PHE B 1 143 ? 146.908 106.143 163.652 1.00 32.73 143 PHE B N 1
ATOM 3380 C CA . PHE B 1 143 ? 147.763 104.997 163.915 1.00 39.04 143 PHE B CA 1
ATOM 3381 C C . PHE B 1 143 ? 148.480 105.192 165.243 1.00 47.01 143 PHE B C 1
ATOM 3382 O O . PHE B 1 143 ? 148.369 106.238 165.890 1.00 45.39 143 PHE B O 1
ATOM 3390 N N . SER B 1 144 ? 149.222 104.157 165.647 1.00 49.79 144 SER B N 1
ATOM 3391 C CA . SER B 1 144 ? 149.789 104.122 166.992 1.00 47.42 144 SER B CA 1
ATOM 3392 C C . SER B 1 144 ? 150.778 105.259 167.221 1.00 46.84 144 SER B C 1
ATOM 3393 O O . SER B 1 144 ? 150.761 105.899 168.279 1.00 42.48 144 SER B O 1
ATOM 3396 N N . ASN B 1 145 ? 151.643 105.531 166.247 1.00 39.44 145 ASN B N 1
ATOM 3397 C CA . ASN B 1 145 ? 152.703 106.514 166.421 1.00 43.95 145 ASN B CA 1
ATOM 3398 C C . ASN B 1 145 ? 152.262 107.935 166.087 1.00 46.96 145 ASN B C 1
ATOM 3399 O O . ASN B 1 145 ? 153.072 108.862 166.192 1.00 44.85 145 ASN B O 1
ATOM 3404 N N . GLY B 1 146 ? 151.006 108.128 165.691 1.00 37.02 146 GLY B N 1
ATOM 3405 C CA . GLY B 1 146 ? 150.495 109.442 165.365 1.00 39.91 146 GLY B CA 1
ATOM 3406 C C . GLY B 1 146 ? 150.285 109.712 163.892 1.00 35.08 146 GLY B C 1
ATOM 3407 O O . GLY B 1 146 ? 149.946 110.846 163.533 1.00 32.06 146 GLY B O 1
ATOM 3408 N N . THR B 1 147 ? 150.479 108.717 163.030 1.00 30.73 147 THR B N 1
ATOM 3409 C CA . THR B 1 147 ? 150.248 108.907 161.604 1.00 29.60 147 THR B CA 1
ATOM 3410 C C . THR B 1 147 ? 148.759 109.076 161.333 1.00 25.77 147 THR B C 1
ATOM 3411 O O . THR B 1 147 ? 147.935 108.294 161.818 1.00 31.88 147 THR B O 1
ATOM 3415 N N . VAL B 1 148 ? 148.413 110.102 160.562 1.00 17.77 148 VAL B N 1
ATOM 3416 C CA . VAL B 1 148 ? 147.027 110.416 160.230 1.00 14.96 148 VAL B CA 1
ATOM 3417 C C . VAL B 1 148 ? 146.865 110.305 158.721 1.00 15.31 148 VAL B C 1
ATOM 3418 O O . VAL B 1 148 ? 147.592 110.956 157.961 1.00 31.63 148 VAL B O 1
ATOM 3422 N N . LEU B 1 149 ? 145.912 109.483 158.288 1.00 10.88 149 LEU B N 1
ATOM 3423 C CA . LEU B 1 149 ? 145.608 109.290 156.874 1.00 7.22 149 LEU B CA 1
ATOM 3424 C C . LEU B 1 149 ? 144.272 109.961 156.580 1.00 8.10 149 LEU B C 1
ATOM 3425 O O . LEU B 1 149 ? 143.218 109.464 156.991 1.00 19.22 149 LEU B O 1
ATOM 3430 N N . TYR B 1 150 ? 144.319 111.084 155.869 1.00 1.65 150 TYR B N 1
ATOM 3431 C CA . TYR B 1 150 ? 143.138 111.884 155.560 1.00 0.00 150 TYR B CA 1
ATOM 3432 C C . TYR B 1 150 ? 142.847 111.741 154.071 1.00 6.73 150 TYR B C 1
ATOM 3433 O O . TYR B 1 150 ? 143.572 112.292 153.236 1.00 17.51 150 TYR B O 1
ATOM 3442 N N . ALA B 1 151 ? 141.790 111.005 153.742 1.00 5.32 151 ALA B N 1
ATOM 3443 C CA . ALA B 1 151 ? 141.422 110.726 152.362 1.00 0.00 151 ALA B CA 1
ATOM 3444 C C . ALA B 1 151 ? 140.119 111.430 152.012 1.00 0.00 151 ALA B C 1
ATOM 3445 O O . ALA B 1 151 ? 139.164 111.417 152.796 1.00 14.20 151 ALA B O 1
ATOM 3447 N N . LEU B 1 152 ? 140.087 112.045 150.831 1.00 0.00 152 LEU B N 1
ATOM 3448 C CA . LEU B 1 152 ? 138.913 112.758 150.351 1.00 0.00 152 LEU B CA 1
ATOM 3449 C C . LEU B 1 152 ? 138.665 112.401 148.893 1.00 0.00 152 LEU B C 1
ATOM 3450 O O . LEU B 1 152 ? 139.589 112.040 148.161 1.00 4.54 152 LEU B O 1
ATOM 3455 N N . ARG B 1 153 ? 137.406 112.512 148.479 1.00 0.00 153 ARG B N 1
ATOM 3456 C CA . ARG B 1 153 ? 137.009 112.339 147.086 1.00 0.00 153 ARG B CA 1
ATOM 3457 C C . ARG B 1 153 ? 136.499 113.685 146.587 1.00 0.00 153 ARG B C 1
ATOM 3458 O O . ARG B 1 153 ? 135.418 114.132 146.986 1.00 15.59 153 ARG B O 1
ATOM 3466 N N . ILE B 1 154 ? 137.275 114.329 145.718 1.00 0.00 154 ILE B N 1
ATOM 3467 C CA . ILE B 1 154 ? 137.012 115.694 145.279 1.00 0.00 154 ILE B CA 1
ATOM 3468 C C . ILE B 1 154 ? 136.929 115.714 143.759 1.00 0.00 154 ILE B C 1
ATOM 3469 O O . ILE B 1 154 ? 137.797 115.157 143.077 1.00 14.61 154 ILE B O 1
ATOM 3474 N N . THR B 1 155 ? 135.888 116.356 143.235 1.00 0.00 155 THR B N 1
ATOM 3475 C CA . THR B 1 155 ? 135.759 116.625 141.809 1.00 0.00 155 THR B CA 1
ATOM 3476 C C . THR B 1 155 ? 136.107 118.089 141.574 1.00 0.78 155 THR B C 1
ATOM 3477 O O . THR B 1 155 ? 135.449 118.981 142.120 1.00 16.94 155 THR B O 1
ATOM 3481 N N . THR B 1 156 ? 137.138 118.335 140.770 1.00 3.67 156 THR B N 1
ATOM 3482 C CA . THR B 1 156 ? 137.684 119.671 140.581 1.00 4.10 156 THR B CA 1
ATOM 3483 C C . THR B 1 156 ? 137.620 120.073 139.115 1.00 6.21 156 THR B C 1
ATOM 3484 O O . THR B 1 156 ? 137.843 119.248 138.224 1.00 6.34 156 THR B O 1
ATOM 3488 N N . THR B 1 157 ? 137.317 121.345 138.874 1.00 11.62 157 THR B N 1
ATOM 3489 C CA . THR B 1 157 ? 137.366 121.938 137.540 1.00 0.30 157 THR B CA 1
ATOM 3490 C C . THR B 1 157 ? 138.530 122.927 137.552 1.00 0.00 157 THR B C 1
ATOM 3491 O O . THR B 1 157 ? 138.379 124.103 137.890 1.00 13.58 157 THR B O 1
ATOM 3495 N N . VAL B 1 158 ? 139.711 122.428 137.211 1.00 0.00 158 VAL B N 1
ATOM 3496 C CA . VAL B 1 158 ? 140.914 123.250 137.209 1.00 0.00 158 VAL B CA 1
ATOM 3497 C C . VAL B 1 158 ? 141.046 123.946 135.862 1.00 4.35 158 VAL B C 1
ATOM 3498 O O . VAL B 1 158 ? 140.597 123.438 134.828 1.00 10.95 158 VAL B O 1
ATOM 3502 N N . ALA B 1 159 ? 141.666 125.123 135.868 1.00 7.36 159 ALA B N 1
ATOM 3503 C CA . ALA B 1 159 ? 141.812 125.936 134.669 1.00 12.68 159 ALA B CA 1
ATOM 3504 C C . ALA B 1 159 ? 143.223 125.776 134.118 1.00 20.82 159 ALA B C 1
ATOM 3505 O O . ALA B 1 159 ? 144.203 126.075 134.809 1.00 23.28 159 ALA B O 1
ATOM 3507 N N . CYS B 1 160 ? 143.322 125.303 132.878 1.00 19.46 160 CYS B N 1
ATOM 3508 C CA . CYS B 1 160 ? 144.589 125.189 132.173 1.00 26.20 160 CYS B CA 1
ATOM 3509 C C . CYS B 1 160 ? 144.437 125.791 130.784 1.00 27.44 160 CYS B C 1
ATOM 3510 O O . CYS B 1 160 ? 143.396 125.634 130.141 1.00 27.88 160 CYS B O 1
ATOM 3513 N N . ASN B 1 161 ? 145.476 126.490 130.335 1.00 33.93 161 ASN B N 1
ATOM 3514 C CA . ASN B 1 161 ? 145.420 127.208 129.068 1.00 31.06 161 ASN B CA 1
ATOM 3515 C C . ASN B 1 161 ? 145.445 126.233 127.898 1.00 29.64 161 ASN B C 1
ATOM 3516 O O . ASN B 1 161 ? 146.230 125.279 127.886 1.00 39.08 161 ASN B O 1
ATOM 3521 N N . MET B 1 162 ? 144.584 126.479 126.912 1.00 32.32 162 MET B N 1
ATOM 3522 C CA . MET B 1 162 ? 144.508 125.665 125.699 1.00 39.07 162 MET B CA 1
ATOM 3523 C C . MET B 1 162 ? 145.093 126.478 124.548 1.00 45.28 162 MET B C 1
ATOM 3524 O O . MET B 1 162 ? 144.382 127.200 123.848 1.00 46.34 162 MET B O 1
ATOM 3529 N N . ASP B 1 163 ? 146.404 126.356 124.352 1.00 46.04 163 ASP B N 1
ATOM 3530 C CA . ASP B 1 163 ? 147.089 127.031 123.251 1.00 46.36 163 ASP B CA 1
ATOM 3531 C C . ASP B 1 163 ? 146.792 126.251 121.977 1.00 44.44 163 ASP B C 1
ATOM 3532 O O . ASP B 1 163 ? 147.560 125.385 121.554 1.00 47.85 163 ASP B O 1
ATOM 3537 N N . LEU B 1 164 ? 145.658 126.564 121.359 1.00 41.55 164 LEU B N 1
ATOM 3538 C CA . LEU B 1 164 ? 145.181 125.831 120.186 1.00 43.50 164 LEU B CA 1
ATOM 3539 C C . LEU B 1 164 ? 145.705 126.430 118.885 1.00 46.69 164 LEU B C 1
ATOM 3540 O O . LEU B 1 164 ? 144.947 126.727 117.963 1.00 46.39 164 LEU B O 1
ATOM 3545 N N . SER B 1 165 ? 147.025 126.611 118.803 1.00 43.08 165 SER B N 1
ATOM 3546 C CA . SER B 1 165 ? 147.632 127.028 117.543 1.00 42.21 165 SER B CA 1
ATOM 3547 C C . SER B 1 165 ? 147.592 125.895 116.525 1.00 45.52 165 SER B C 1
ATOM 3548 O O . SER B 1 165 ? 147.301 126.115 115.344 1.00 48.62 165 SER B O 1
ATOM 3551 N N . LYS B 1 166 ? 147.883 124.674 116.969 1.00 42.46 166 LYS B N 1
ATOM 3552 C CA . LYS B 1 166 ? 147.778 123.471 116.145 1.00 40.49 166 LYS B CA 1
ATOM 3553 C C . LYS B 1 166 ? 146.660 122.627 116.749 1.00 41.08 166 LYS B C 1
ATOM 3554 O O . LYS B 1 166 ? 146.898 121.762 117.592 1.00 40.63 166 LYS B O 1
ATOM 3560 N N . TYR B 1 167 ? 145.430 122.884 116.303 1.00 37.84 167 TYR B N 1
ATOM 3561 C CA . TYR B 1 167 ? 144.258 122.311 116.965 1.00 36.54 167 TYR B CA 1
ATOM 3562 C C . TYR B 1 167 ? 144.251 120.786 116.995 1.00 41.07 167 TYR B C 1
ATOM 3563 O O . TYR B 1 167 ? 144.017 120.218 118.076 1.00 51.68 167 TYR B O 1
ATOM 3572 N N . PRO B 1 168 ? 144.483 120.063 115.893 1.00 39.07 168 PRO B N 1
ATOM 3573 C CA . PRO B 1 168 ? 144.405 118.598 115.953 1.00 39.89 168 PRO B CA 1
ATOM 3574 C C . PRO B 1 168 ? 145.684 117.900 116.383 1.00 43.27 168 PRO B C 1
ATOM 3575 O O . PRO B 1 168 ? 145.639 116.692 116.653 1.00 49.20 168 PRO B O 1
ATOM 3579 N N . MET B 1 169 ? 146.809 118.606 116.461 1.00 38.86 169 MET B N 1
ATOM 3580 C CA . MET B 1 169 ? 148.105 118.009 116.777 1.00 39.18 169 MET B CA 1
ATOM 3581 C C . MET B 1 169 ? 148.768 118.753 117.930 1.00 39.57 169 MET B C 1
ATOM 3582 O O . MET B 1 169 ? 149.945 119.117 117.876 1.00 44.96 169 MET B O 1
ATOM 3587 N N . ASP B 1 170 ? 148.010 118.987 118.997 1.00 32.92 170 ASP B N 1
ATOM 3588 C CA . ASP B 1 170 ? 148.498 119.707 120.163 1.00 35.21 170 ASP B CA 1
ATOM 3589 C C . ASP B 1 170 ? 148.580 118.781 121.369 1.00 40.25 170 ASP B C 1
ATOM 3590 O O . ASP B 1 170 ? 147.774 117.859 121.526 1.00 47.48 170 ASP B O 1
ATOM 3595 N N . THR B 1 171 ? 149.569 119.037 122.220 1.00 38.51 171 THR B N 1
ATOM 3596 C CA . THR B 1 171 ? 149.743 118.335 123.489 1.00 39.62 171 THR B CA 1
ATOM 3597 C C . THR B 1 171 ? 149.628 119.382 124.593 1.00 36.91 171 THR B C 1
ATOM 3598 O O . THR B 1 171 ? 150.626 119.981 125.001 1.00 37.18 171 THR B O 1
ATOM 3602 N N . GLN B 1 172 ? 148.406 119.603 125.071 1.00 35.39 172 GLN B N 1
ATOM 3603 C CA . GLN B 1 172 ? 148.169 120.612 126.095 1.00 38.08 172 GLN B CA 1
ATOM 3604 C C . GLN B 1 172 ? 148.773 120.162 127.419 1.00 32.99 172 GLN B C 1
ATOM 3605 O O . GLN B 1 172 ? 148.489 119.059 127.898 1.00 32.16 172 GLN B O 1
ATOM 3611 N N . THR B 1 173 ? 149.604 121.017 128.009 1.00 29.36 173 THR B N 1
ATOM 3612 C CA . THR B 1 173 ? 150.247 120.730 129.289 1.00 23.15 173 THR B CA 1
ATOM 3613 C C . THR B 1 173 ? 149.418 121.381 130.389 1.00 31.13 173 THR B C 1
ATOM 3614 O O . THR B 1 173 ? 149.541 122.580 130.650 1.00 35.51 173 THR B O 1
ATOM 3618 N N . CYS B 1 174 ? 148.567 120.590 131.035 1.00 15.63 174 CYS B N 1
ATOM 3619 C CA . CYS B 1 174 ? 147.695 121.067 132.097 1.00 13.02 174 CYS B CA 1
ATOM 3620 C C . CYS B 1 174 ? 148.158 120.509 133.435 1.00 14.60 174 CYS B C 1
ATOM 3621 O O . CYS B 1 174 ? 148.529 119.335 133.536 1.00 12.90 174 CYS B O 1
ATOM 3624 N N . LYS B 1 175 ? 148.134 121.355 134.459 1.00 7.85 175 LYS B N 1
ATOM 3625 C CA . LYS B 1 175 ? 148.627 121.005 135.781 1.00 0.00 175 LYS B CA 1
ATOM 3626 C C . LYS B 1 175 ? 147.482 120.946 136.783 1.00 0.00 175 LYS B C 1
ATOM 3627 O O . LYS B 1 175 ? 146.410 121.521 136.577 1.00 15.26 175 LYS B O 1
ATOM 3633 N N . LEU B 1 176 ? 147.727 120.231 137.881 1.00 1.62 176 LEU B N 1
ATOM 3634 C CA . LEU B 1 176 ? 146.806 120.149 139.015 1.00 7.69 176 LEU B CA 1
ATOM 3635 C C . LEU B 1 176 ? 147.636 120.433 140.262 1.00 0.00 176 LEU B C 1
ATOM 3636 O O . LEU B 1 176 ? 148.194 119.518 140.873 1.00 1.64 176 LEU B O 1
ATOM 3641 N N . GLN B 1 177 ? 147.717 121.706 140.634 1.00 0.00 177 GLN B N 1
ATOM 3642 C CA . GLN B 1 177 ? 148.562 122.136 141.737 1.00 0.00 177 GLN B CA 1
ATOM 3643 C C . GLN B 1 177 ? 147.786 122.120 143.046 1.00 0.00 177 GLN B C 1
ATOM 3644 O O . GLN B 1 177 ? 146.631 122.549 143.105 1.00 11.64 177 GLN B O 1
ATOM 3650 N N . LEU B 1 178 ? 148.432 121.618 144.096 1.00 1.03 178 LEU B N 1
ATOM 3651 C CA . LEU B 1 178 ? 147.862 121.576 145.435 1.00 8.19 178 LEU B CA 1
ATOM 3652 C C . LEU B 1 178 ? 148.769 122.351 146.379 1.00 4.76 178 LEU B C 1
ATOM 3653 O O . LEU B 1 178 ? 149.993 122.188 146.344 1.00 16.98 178 LEU B O 1
ATOM 3658 N N . GLU B 1 179 ? 148.166 123.189 147.219 1.00 0.00 179 GLU B N 1
ATOM 3659 C CA . GLU B 1 179 ? 148.925 124.085 148.077 1.00 0.00 179 GLU B CA 1
ATOM 3660 C C . GLU B 1 179 ? 148.176 124.291 149.385 1.00 0.00 179 GLU B C 1
ATOM 3661 O O . GLU B 1 179 ? 146.946 124.224 149.436 1.00 6.30 179 GLU B O 1
ATOM 3667 N N . SER B 1 180 ? 148.938 124.538 150.448 1.00 3.87 180 SER B N 1
ATOM 3668 C CA . SER B 1 180 ? 148.371 124.942 151.726 1.00 0.00 180 SER B CA 1
ATOM 3669 C C . SER B 1 180 ? 147.894 126.382 151.608 1.00 8.42 180 SER B C 1
ATOM 3670 O O . SER B 1 180 ? 148.704 127.313 151.621 1.00 29.33 180 SER B O 1
ATOM 3673 N N . TRP B 1 181 ? 146.578 126.558 151.491 1.00 4.16 181 TRP B N 1
ATOM 3674 C CA . TRP B 1 181 ? 146.040 127.838 151.044 1.00 9.49 181 TRP B CA 1
ATOM 3675 C C . TRP B 1 181 ? 146.267 128.928 152.085 1.00 12.54 181 TRP B C 1
ATOM 3676 O O . TRP B 1 181 ? 146.534 130.085 151.737 1.00 8.75 181 TRP B O 1
ATOM 3687 N N . GLY B 1 182 ? 146.168 128.580 153.365 1.00 8.45 182 GLY B N 1
ATOM 3688 C CA . GLY B 1 182 ? 146.305 129.558 154.428 1.00 2.80 182 GLY B CA 1
ATOM 3689 C C . GLY B 1 182 ? 147.661 129.580 155.104 1.00 15.39 182 GLY B C 1
ATOM 3690 O O . GLY B 1 182 ? 148.236 130.651 155.316 1.00 25.10 182 GLY B O 1
ATOM 3691 N N . TYR B 1 183 ? 148.179 128.406 155.451 1.00 12.93 183 TYR B N 1
ATOM 3692 C CA . TYR B 1 183 ? 149.440 128.329 156.177 1.00 12.04 183 TYR B CA 1
ATOM 3693 C C . TYR B 1 183 ? 150.612 128.391 155.205 1.00 15.08 183 TYR B C 1
ATOM 3694 O O . TYR B 1 183 ? 150.614 127.713 154.173 1.00 18.55 183 TYR B O 1
ATOM 3703 N N . ASP B 1 184 ? 151.613 129.200 155.543 1.00 26.66 184 ASP B N 1
ATOM 3704 C CA . ASP B 1 184 ? 152.746 129.434 154.659 1.00 29.42 184 ASP B CA 1
ATOM 3705 C C . ASP B 1 184 ? 153.729 128.267 154.753 1.00 28.07 184 ASP B C 1
ATOM 3706 O O . ASP B 1 184 ? 153.463 127.244 155.390 1.00 32.04 184 ASP B O 1
ATOM 3711 N N . GLY B 1 185 ? 154.886 128.413 154.104 1.00 30.67 185 GLY B N 1
ATOM 3712 C CA . GLY B 1 185 ? 155.853 127.327 154.076 1.00 33.19 185 GLY B CA 1
ATOM 3713 C C . GLY B 1 185 ? 156.450 127.023 155.437 1.00 32.53 185 GLY B C 1
ATOM 3714 O O . GLY B 1 185 ? 156.688 125.860 155.773 1.00 32.69 185 GLY B O 1
ATOM 3715 N N . ASN B 1 186 ? 156.703 128.060 156.238 1.00 33.47 186 ASN B N 1
ATOM 3716 C CA . ASN B 1 186 ? 157.285 127.860 157.559 1.00 35.95 186 ASN B CA 1
ATOM 3717 C C . ASN B 1 186 ? 156.335 127.166 158.526 1.00 38.15 186 ASN B C 1
ATOM 3718 O O . ASN B 1 186 ? 156.788 126.676 159.566 1.00 39.17 186 ASN B O 1
ATOM 3723 N N . ASP B 1 187 ? 155.041 127.111 158.214 1.00 35.37 187 ASP B N 1
ATOM 3724 C CA . ASP B 1 187 ? 154.057 126.432 159.047 1.00 29.18 187 ASP B CA 1
ATOM 3725 C C . ASP B 1 187 ? 153.726 125.035 158.537 1.00 33.79 187 ASP B C 1
ATOM 3726 O O . ASP B 1 187 ? 153.825 124.061 159.289 1.00 35.89 187 ASP B O 1
ATOM 3731 N N . VAL B 1 188 ? 153.333 124.916 157.271 1.00 31.98 188 VAL B N 1
ATOM 3732 C CA . VAL B 1 188 ? 152.981 123.640 156.661 1.00 26.38 188 VAL B CA 1
ATOM 3733 C C . VAL B 1 188 ? 153.909 123.403 155.477 1.00 28.92 188 VAL B C 1
ATOM 3734 O O . VAL B 1 188 ? 154.047 124.271 154.607 1.00 21.00 188 VAL B O 1
ATOM 3738 N N . GLU B 1 189 ? 154.548 122.234 155.450 1.00 21.38 189 GLU B N 1
ATOM 3739 C CA . GLU B 1 189 ? 155.470 121.852 154.384 1.00 19.44 189 GLU B CA 1
ATOM 3740 C C . GLU B 1 189 ? 154.901 120.639 153.659 1.00 14.07 189 GLU B C 1
ATOM 3741 O O . GLU B 1 189 ? 154.923 119.524 154.192 1.00 17.90 189 GLU B O 1
ATOM 3747 N N . PHE B 1 190 ? 154.392 120.856 152.450 1.00 5.83 190 PHE B N 1
ATOM 3748 C CA . PHE B 1 190 ? 153.847 119.767 151.654 1.00 5.90 190 PHE B CA 1
ATOM 3749 C C . PHE B 1 190 ? 154.965 118.937 151.034 1.00 13.13 190 PHE B C 1
ATOM 3750 O O . PHE B 1 190 ? 156.050 119.441 150.730 1.00 18.98 190 PHE B O 1
ATOM 3758 N N . THR B 1 191 ? 154.688 117.648 150.850 1.00 7.13 191 THR B N 1
ATOM 3759 C CA . THR B 1 191 ? 155.646 116.732 150.250 1.00 4.51 191 THR B CA 1
ATOM 3760 C C . THR B 1 191 ? 154.887 115.622 149.539 1.00 0.00 191 THR B C 1
ATOM 3761 O O . THR B 1 191 ? 153.766 115.276 149.919 1.00 15.06 191 THR B O 1
ATOM 3765 N N . TRP B 1 192 ? 155.504 115.077 148.494 1.00 0.00 192 TRP B N 1
ATOM 3766 C CA . TRP B 1 192 ? 154.970 113.894 147.835 1.00 4.17 192 TRP B CA 1
ATOM 3767 C C . TRP B 1 192 ? 155.417 112.646 148.584 1.00 5.13 192 TRP B C 1
ATOM 3768 O O . TRP B 1 192 ? 156.576 112.533 148.993 1.00 9.06 192 TRP B O 1
ATOM 3779 N N . LEU B 1 193 ? 154.485 111.708 148.770 1.00 0.00 193 LEU B N 1
ATOM 3780 C CA . LEU B 1 193 ? 154.762 110.545 149.608 1.00 0.00 193 LEU B CA 1
ATOM 3781 C C . LEU B 1 193 ? 155.862 109.674 149.011 1.00 12.54 193 LEU B C 1
ATOM 3782 O O . LEU B 1 193 ? 156.786 109.252 149.716 1.00 12.07 193 LEU B O 1
ATOM 3787 N N . ARG B 1 194 ? 155.784 109.396 147.712 1.00 18.20 194 ARG B N 1
ATOM 3788 C CA . ARG B 1 194 ? 156.702 108.469 147.058 1.00 7.54 194 ARG B CA 1
ATOM 3789 C C . ARG B 1 194 ? 157.192 109.027 145.729 1.00 16.28 194 ARG B C 1
ATOM 3790 O O . ARG B 1 194 ? 157.284 108.308 144.729 1.00 20.17 194 ARG B O 1
ATOM 3798 N N . GLY B 1 195 ? 157.522 110.314 145.700 1.00 11.29 195 GLY B N 1
ATOM 3799 C CA . GLY B 1 195 ? 158.114 110.892 144.502 1.00 4.10 195 GLY B CA 1
ATOM 3800 C C . GLY B 1 195 ? 157.146 110.910 143.335 1.00 6.58 195 GLY B C 1
ATOM 3801 O O . GLY B 1 195 ? 155.995 111.345 143.457 1.00 9.78 195 GLY B O 1
ATOM 3802 N N . ASN B 1 196 ? 157.617 110.431 142.179 1.00 14.08 196 ASN B N 1
ATOM 3803 C CA . ASN B 1 196 ? 156.813 110.505 140.963 1.00 14.91 196 ASN B CA 1
ATOM 3804 C C . ASN B 1 196 ? 155.630 109.548 141.003 1.00 18.04 196 ASN B C 1
ATOM 3805 O O . ASN B 1 196 ? 154.575 109.848 140.433 1.00 22.98 196 ASN B O 1
ATOM 3810 N N . ASP B 1 197 ? 155.780 108.401 141.662 1.00 10.48 197 ASP B N 1
ATOM 3811 C CA . ASP B 1 197 ? 154.751 107.371 141.669 1.00 8.06 197 ASP B CA 1
ATOM 3812 C C . ASP B 1 197 ? 153.685 107.606 142.732 1.00 17.75 197 ASP B C 1
ATOM 3813 O O . ASP B 1 197 ? 152.825 106.741 142.929 1.00 25.07 197 ASP B O 1
ATOM 3818 N N . SER B 1 198 ? 153.728 108.747 143.426 1.00 13.37 198 SER B N 1
ATOM 3819 C CA . SER B 1 198 ? 152.668 109.072 144.374 1.00 2.91 198 SER B CA 1
ATOM 3820 C C . SER B 1 198 ? 151.327 109.219 143.667 1.00 0.00 198 SER B C 1
ATOM 3821 O O . SER B 1 198 ? 150.294 108.766 144.174 1.00 2.74 198 SER B O 1
ATOM 3824 N N . VAL B 1 199 ? 151.323 109.851 142.498 1.00 4.87 199 VAL B N 1
ATOM 3825 C CA . VAL B 1 199 ? 150.110 109.985 141.702 1.00 8.59 199 VAL B CA 1
ATOM 3826 C C . VAL B 1 199 ? 149.852 108.677 140.969 1.00 15.09 199 VAL B C 1
ATOM 3827 O O . VAL B 1 199 ? 150.735 108.150 140.281 1.00 5.82 199 VAL B O 1
ATOM 3831 N N . ARG B 1 200 ? 148.640 108.147 141.114 1.00 17.35 200 ARG B N 1
ATOM 3832 C CA . ARG B 1 200 ? 148.252 106.895 140.486 1.00 7.55 200 ARG B CA 1
ATOM 3833 C C . ARG B 1 200 ? 146.944 107.081 139.731 1.00 8.44 200 ARG B C 1
ATOM 3834 O O . ARG B 1 200 ? 146.199 108.037 139.958 1.00 6.58 200 ARG B O 1
ATOM 3842 N N . GLY B 1 201 ? 146.678 106.147 138.820 1.00 17.70 201 GLY B N 1
ATOM 3843 C CA . GLY B 1 201 ? 145.454 106.141 138.054 1.00 21.20 201 GLY B CA 1
ATOM 3844 C C . GLY B 1 201 ? 145.516 106.865 136.727 1.00 19.62 201 GLY B C 1
ATOM 3845 O O . GLY B 1 201 ? 144.618 106.676 135.899 1.00 14.28 201 GLY B O 1
ATOM 3846 N N . LEU B 1 202 ? 146.552 107.672 136.488 1.00 22.02 202 LEU B N 1
ATOM 3847 C CA . LEU B 1 202 ? 146.637 108.423 135.241 1.00 21.36 202 LEU B CA 1
ATOM 3848 C C . LEU B 1 202 ? 146.929 107.530 134.042 1.00 25.98 202 LEU B C 1
ATOM 3849 O O . LEU B 1 202 ? 146.593 107.903 132.913 1.00 22.09 202 LEU B O 1
ATOM 3854 N N . GLU B 1 203 ? 147.544 106.365 134.258 1.00 27.88 203 GLU B N 1
ATOM 3855 C CA . GLU B 1 203 ? 147.861 105.474 133.148 1.00 22.13 203 GLU B CA 1
ATOM 3856 C C . GLU B 1 203 ? 146.633 104.755 132.602 1.00 21.51 203 GLU B C 1
ATOM 3857 O O . GLU B 1 203 ? 146.681 104.244 131.478 1.00 29.92 203 GLU B O 1
ATOM 3863 N N . HIS B 1 204 ? 145.540 104.701 133.363 1.00 26.80 204 HIS B N 1
ATOM 3864 C CA . HIS B 1 204 ? 144.313 104.048 132.926 1.00 26.73 204 HIS B CA 1
ATOM 3865 C C . HIS B 1 204 ? 143.318 105.016 132.301 1.00 32.47 204 HIS B C 1
ATOM 3866 O O . HIS B 1 204 ? 142.208 104.604 131.949 1.00 27.05 204 HIS B O 1
ATOM 3873 N N . LEU B 1 205 ? 143.682 106.287 132.155 1.00 37.31 205 LEU B N 1
ATOM 3874 C CA . LEU B 1 205 ? 142.779 107.297 131.610 1.00 33.93 205 LEU B CA 1
ATOM 3875 C C . LEU B 1 205 ? 142.845 107.270 130.087 1.00 34.78 205 LEU B C 1
ATOM 3876 O O . LEU B 1 205 ? 143.830 107.716 129.490 1.00 26.86 205 LEU B O 1
ATOM 3881 N N . ARG B 1 206 ? 141.793 106.746 129.463 1.00 42.82 206 ARG B N 1
ATOM 3882 C CA . ARG B 1 206 ? 141.578 106.862 128.027 1.00 41.09 206 ARG B CA 1
ATOM 3883 C C . ARG B 1 206 ? 140.327 107.702 127.819 1.00 42.47 206 ARG B C 1
ATOM 3884 O O . ARG B 1 206 ? 139.231 107.299 128.225 1.00 39.83 206 ARG B O 1
ATOM 3892 N N . LEU B 1 207 ? 140.490 108.860 127.193 1.00 37.89 207 LEU B N 1
ATOM 3893 C CA . LEU B 1 207 ? 139.436 109.858 127.099 1.00 37.90 207 LEU B CA 1
ATOM 3894 C C . LEU B 1 207 ? 138.834 109.864 125.697 1.00 40.93 207 LEU B C 1
ATOM 3895 O O . LEU B 1 207 ? 139.208 109.072 124.827 1.00 39.50 207 LEU B O 1
ATOM 3900 N N . ALA B 1 208 ? 137.879 110.774 125.492 1.00 42.43 208 ALA B N 1
ATOM 3901 C CA . ALA B 1 208 ? 137.179 110.845 124.214 1.00 42.07 208 ALA B CA 1
ATOM 3902 C C . ALA B 1 208 ? 138.122 111.225 123.080 1.00 44.76 208 ALA B C 1
ATOM 3903 O O . ALA B 1 208 ? 138.084 110.616 122.005 1.00 50.12 208 ALA B O 1
ATOM 3905 N N . GLN B 1 209 ? 138.974 112.223 123.298 1.00 40.74 209 GLN B N 1
ATOM 3906 C CA . GLN B 1 209 ? 139.960 112.628 122.303 1.00 44.38 209 GLN B CA 1
ATOM 3907 C C . GLN B 1 209 ? 141.386 112.410 122.775 1.00 49.02 209 GLN B C 1
ATOM 3908 O O . GLN B 1 209 ? 142.181 111.779 122.068 1.00 49.86 209 GLN B O 1
ATOM 3914 N N . TYR B 1 210 ? 141.730 112.912 123.953 1.00 35.91 210 TYR B N 1
ATOM 3915 C CA . TYR B 1 210 ? 143.113 112.991 124.391 1.00 36.37 210 TYR B CA 1
ATOM 3916 C C . TYR B 1 210 ? 143.589 111.661 124.963 1.00 37.75 210 TYR B C 1
ATOM 3917 O O . TYR B 1 210 ? 142.803 110.835 125.432 1.00 44.89 210 TYR B O 1
ATOM 3926 N N . THR B 1 211 ? 144.904 111.458 124.900 1.00 28.32 211 THR B N 1
ATOM 3927 C CA . THR B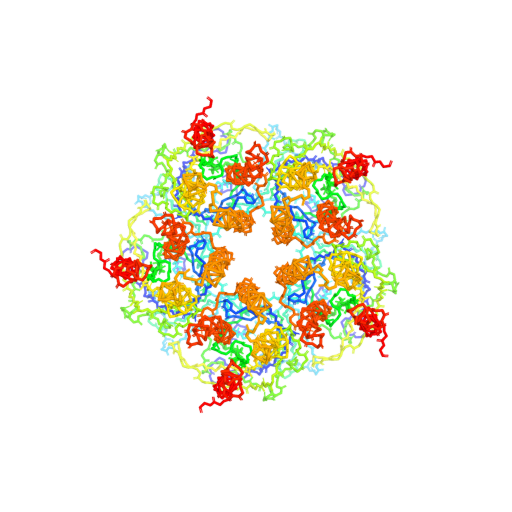 1 211 ? 145.575 110.337 125.543 1.00 31.15 211 THR B CA 1
ATOM 3928 C C . THR B 1 211 ? 146.752 110.883 126.336 1.00 37.71 211 THR B C 1
ATOM 3929 O O . THR B 1 211 ? 147.540 111.675 125.810 1.00 41.21 211 THR B O 1
ATOM 3933 N N . ILE B 1 212 ? 146.868 110.468 127.596 1.00 34.13 212 ILE B N 1
ATOM 3934 C CA . ILE B 1 212 ? 147.977 110.922 128.429 1.00 29.88 212 ILE B CA 1
ATOM 3935 C C . ILE B 1 212 ? 149.268 110.313 127.897 1.00 37.23 212 ILE B C 1
ATOM 3936 O O . ILE B 1 212 ? 149.388 109.089 127.764 1.00 40.06 212 ILE B O 1
ATOM 3941 N N . GLU B 1 213 ? 150.237 111.171 127.572 1.00 41.83 213 GLU B N 1
ATOM 3942 C CA . GLU B 1 213 ? 151.530 110.725 127.077 1.00 45.12 213 GLU B CA 1
ATOM 3943 C C . GLU B 1 213 ? 152.658 110.897 128.082 1.00 41.46 213 GLU B C 1
ATOM 3944 O O . GLU B 1 213 ? 153.690 110.234 127.944 1.00 42.86 213 GLU B O 1
ATOM 3950 N N . ARG B 1 214 ? 152.489 111.761 129.080 1.00 31.02 214 ARG B N 1
ATOM 3951 C CA . ARG B 1 214 ? 153.501 111.952 130.108 1.00 33.60 214 ARG B CA 1
ATOM 3952 C C . ARG B 1 214 ? 152.828 112.481 131.364 1.00 35.78 214 ARG B C 1
ATOM 3953 O O . ARG B 1 214 ? 151.753 113.084 131.309 1.00 38.18 214 ARG B O 1
ATOM 3961 N N . TYR B 1 215 ? 153.482 112.246 132.500 1.00 29.61 215 TYR B N 1
ATOM 3962 C CA . TYR B 1 215 ? 153.016 112.764 133.777 1.00 21.59 215 TYR B CA 1
ATOM 3963 C C . TYR B 1 215 ? 154.181 112.753 134.755 1.00 23.24 215 TYR B C 1
ATOM 3964 O O . TYR B 1 215 ? 154.978 111.811 134.766 1.00 37.80 215 TYR B O 1
ATOM 3973 N N . PHE B 1 216 ? 154.281 113.808 135.559 1.00 8.32 216 PHE B N 1
ATOM 3974 C CA . PHE B 1 216 ? 155.349 113.919 136.541 1.00 10.03 216 PHE B CA 1
ATOM 3975 C C . PHE B 1 216 ? 154.909 114.863 137.649 1.00 7.79 216 PHE B C 1
ATOM 3976 O O . PHE B 1 216 ? 154.175 115.824 137.401 1.00 26.18 216 PHE B O 1
ATOM 3984 N N . THR B 1 217 ? 155.362 114.580 138.866 1.00 2.12 217 THR B N 1
ATOM 3985 C CA . THR B 1 217 ? 155.003 115.349 140.050 1.00 3.81 217 THR B CA 1
ATOM 3986 C C . THR B 1 217 ? 156.243 116.040 140.598 1.00 11.26 217 THR B C 1
ATOM 3987 O O . THR B 1 217 ? 157.306 115.419 140.708 1.00 8.76 217 THR B O 1
ATOM 3991 N N . LEU B 1 218 ? 156.106 117.318 140.937 1.00 16.44 218 LEU B N 1
ATOM 3992 C CA . LEU B 1 218 ? 157.205 118.113 141.460 1.00 9.33 218 LEU B CA 1
ATOM 3993 C C . LEU B 1 218 ? 156.707 118.984 142.607 1.00 4.88 218 LEU B C 1
ATOM 3994 O O . LEU B 1 218 ? 155.507 119.228 142.760 1.00 16.73 218 LEU B O 1
ATOM 3999 N N . VAL B 1 219 ? 157.652 119.451 143.418 1.00 2.90 219 VAL B N 1
ATOM 4000 C CA . VAL B 1 219 ? 157.377 120.345 144.535 1.00 3.98 219 VAL B CA 1
ATOM 4001 C C . VAL B 1 219 ? 158.100 121.661 144.283 1.00 15.85 219 VAL B C 1
ATOM 4002 O O . VAL B 1 219 ? 159.282 121.673 143.923 1.00 32.76 219 VAL B O 1
ATOM 4006 N N . THR B 1 220 ? 157.382 122.765 144.450 1.00 13.36 220 THR B N 1
ATOM 4007 C CA . THR B 1 220 ? 157.902 124.091 144.148 1.00 13.31 220 THR B CA 1
ATOM 4008 C C . THR B 1 220 ? 157.950 124.940 145.420 1.00 19.34 220 THR B C 1
ATOM 4009 O O . THR B 1 220 ? 157.684 124.464 146.528 1.00 24.93 220 THR B O 1
ATOM 4013 N N . ARG B 1 221 ? 158.295 126.212 145.242 1.00 19.94 221 ARG B N 1
ATOM 4014 C CA . ARG B 1 221 ? 158.427 127.200 146.308 1.00 23.11 221 ARG B CA 1
ATOM 4015 C C . ARG B 1 221 ? 157.704 128.482 145.910 1.00 24.88 221 ARG B C 1
ATOM 4016 O O . ARG B 1 221 ? 158.262 129.580 145.935 1.00 27.43 221 ARG B O 1
ATOM 4024 N N . SER B 1 222 ? 156.445 128.332 145.494 1.00 25.50 222 SER B N 1
ATOM 4025 C CA . SER B 1 222 ? 155.673 129.436 144.936 1.00 31.91 222 SER B CA 1
ATOM 4026 C C . SER B 1 222 ? 155.651 130.634 145.876 1.00 33.76 222 SER B C 1
ATOM 4027 O O . SER B 1 222 ? 155.342 130.507 147.066 1.00 25.31 222 SER B O 1
ATOM 4030 N N . GLN B 1 223 ? 155.981 131.800 145.326 1.00 44.09 223 GLN B N 1
ATOM 4031 C CA . GLN B 1 223 ? 156.057 133.047 146.074 1.00 39.01 223 GLN B CA 1
ATOM 4032 C C . GLN B 1 223 ? 154.880 133.934 145.696 1.00 41.42 223 GLN B C 1
ATOM 4033 O O . GLN B 1 223 ? 154.622 134.157 144.508 1.00 40.83 223 GLN B O 1
ATOM 4039 N N . GLN B 1 224 ? 154.167 134.435 146.701 1.00 39.80 224 GLN B N 1
ATOM 4040 C CA . GLN B 1 224 ? 153.051 135.343 146.474 1.00 35.98 224 GLN B CA 1
ATOM 4041 C C . GLN B 1 224 ? 153.034 136.378 147.594 1.00 38.34 224 GLN B C 1
ATOM 4042 O O . GLN B 1 224 ? 153.965 136.466 148.402 1.00 43.32 224 GLN B O 1
ATOM 4048 N N . GLU B 1 225 ? 151.961 137.171 147.633 1.00 38.49 225 GLU B N 1
ATOM 4049 C CA . GLU B 1 225 ? 151.882 138.282 148.576 1.00 34.67 225 GLU B CA 1
ATOM 4050 C C . GLU B 1 225 ? 151.867 137.797 150.022 1.00 38.00 225 GLU B C 1
ATOM 4051 O O . GLU B 1 225 ? 152.509 138.400 150.890 1.00 37.20 225 GLU B O 1
ATOM 4057 N N . THR B 1 226 ? 151.139 136.714 150.301 1.00 38.01 226 THR B N 1
ATOM 4058 C CA . THR B 1 226 ? 150.982 136.264 151.681 1.00 36.76 226 THR B CA 1
ATOM 4059 C C . THR B 1 226 ? 152.290 135.746 152.270 1.00 38.28 226 THR B C 1
ATOM 4060 O O . THR B 1 226 ? 152.545 135.938 153.464 1.00 34.11 226 THR B O 1
ATOM 4064 N N . GLY B 1 227 ? 153.118 135.099 151.471 1.00 36.04 227 GLY B N 1
ATOM 4065 C CA . GLY B 1 227 ? 154.393 134.609 151.962 1.00 33.58 227 GLY B CA 1
ATOM 4066 C C . GLY B 1 227 ? 154.899 133.466 151.096 1.00 32.76 227 GLY B C 1
ATOM 4067 O O . GLY B 1 227 ? 154.555 133.368 149.919 1.00 31.32 227 GLY B O 1
ATOM 4068 N N . ASN B 1 228 ? 155.715 132.614 151.711 1.00 35.68 228 ASN B N 1
ATOM 4069 C CA . ASN B 1 228 ? 156.331 131.479 151.035 1.00 29.86 228 ASN B CA 1
ATOM 4070 C C . ASN B 1 228 ? 155.465 130.242 151.221 1.00 36.89 228 ASN B C 1
ATOM 4071 O O . ASN B 1 228 ? 154.996 129.967 152.330 1.00 43.33 228 ASN B O 1
ATOM 4076 N N . TYR B 1 229 ? 155.252 129.502 150.135 1.00 25.33 229 TYR B N 1
ATOM 4077 C CA . TYR B 1 229 ? 154.374 128.343 150.152 1.00 18.49 229 TYR B CA 1
ATOM 4078 C C . TYR B 1 229 ? 155.002 127.205 149.362 1.00 19.22 229 TYR B C 1
ATOM 4079 O O . TYR B 1 229 ? 155.786 127.428 148.436 1.00 25.58 229 TYR B O 1
ATOM 4088 N N . THR B 1 230 ? 154.646 125.981 149.742 1.00 15.27 230 THR B N 1
ATOM 4089 C CA . THR B 1 230 ? 155.050 124.781 149.022 1.00 12.97 230 THR B CA 1
ATOM 4090 C C . THR B 1 230 ? 153.875 124.306 148.178 1.00 10.06 230 THR B C 1
ATOM 4091 O O . THR B 1 230 ? 152.802 124.006 148.713 1.00 15.20 230 THR B O 1
ATOM 4095 N N . ARG B 1 231 ? 154.077 124.237 146.867 1.00 0.00 231 ARG B N 1
ATOM 4096 C CA . ARG B 1 231 ? 153.035 123.852 145.927 1.00 5.11 231 ARG B CA 1
ATOM 4097 C C . ARG B 1 231 ? 153.392 122.515 145.293 1.00 12.39 231 ARG B C 1
ATOM 4098 O O . ARG B 1 231 ? 154.482 122.359 144.734 1.00 17.73 231 ARG B O 1
ATOM 4106 N N . LEU B 1 232 ? 152.472 121.557 145.382 1.00 3.54 232 LEU B N 1
ATOM 4107 C CA . LEU B 1 232 ? 152.648 120.235 144.791 1.00 0.00 232 LEU B CA 1
ATOM 4108 C C . LEU B 1 232 ? 151.959 120.231 143.432 1.00 1.74 232 LEU B C 1
ATOM 4109 O O . LEU B 1 232 ? 150.728 120.288 143.352 1.00 14.62 232 LEU B O 1
ATOM 4114 N N . VAL B 1 233 ? 152.753 120.160 142.368 1.00 4.71 233 VAL B N 1
ATOM 4115 C CA . VAL B 1 233 ? 152.264 120.284 141.000 1.00 0.00 233 VAL B CA 1
ATOM 4116 C C . VAL B 1 233 ? 152.316 118.920 140.330 1.00 3.23 233 VAL B C 1
ATOM 4117 O O . VAL B 1 233 ? 153.366 118.265 140.319 1.00 10.18 233 VAL B O 1
ATOM 4121 N N . LEU B 1 234 ? 151.186 118.495 139.775 1.00 4.11 234 LEU B N 1
ATOM 4122 C CA . LEU B 1 234 ? 151.111 117.313 138.926 1.00 3.50 234 LEU B CA 1
ATOM 4123 C C . LEU B 1 234 ? 150.892 117.779 137.494 1.00 13.44 234 LEU B C 1
ATOM 4124 O O . LEU B 1 234 ? 149.863 118.391 137.187 1.00 30.66 234 LEU B O 1
ATOM 4129 N N . GLN B 1 235 ? 151.856 117.494 136.625 1.00 5.20 235 GLN B N 1
ATOM 4130 C CA . GLN B 1 235 ? 151.850 117.975 135.250 1.00 9.00 235 GLN B CA 1
ATOM 4131 C C . GLN B 1 235 ? 151.640 116.798 134.310 1.00 6.75 235 GLN B C 1
ATOM 4132 O O . GLN B 1 235 ? 152.419 115.839 134.327 1.00 17.05 235 GLN B O 1
ATOM 4138 N N . PHE B 1 236 ? 150.594 116.873 133.490 1.00 9.88 236 PHE B N 1
ATOM 4139 C CA . PHE B 1 236 ? 150.294 115.836 132.516 1.00 15.98 236 PHE B CA 1
ATOM 4140 C C . PHE B 1 236 ? 149.956 116.483 131.181 1.00 24.65 236 PHE B C 1
ATOM 4141 O O . PHE B 1 236 ? 149.388 117.577 131.130 1.00 42.14 236 PHE B O 1
ATOM 4149 N N . GLU B 1 237 ? 150.314 115.795 130.100 1.00 24.70 237 GLU B N 1
ATOM 4150 C CA . GLU B 1 237 ? 150.093 116.277 128.743 1.00 25.05 237 GLU B CA 1
ATOM 4151 C C . GLU B 1 237 ? 148.972 115.477 128.095 1.00 30.65 237 GLU B C 1
ATOM 4152 O O . GLU B 1 237 ? 148.952 114.244 128.180 1.00 36.33 237 GLU B O 1
ATOM 4158 N N . LEU B 1 238 ? 148.045 116.180 127.451 1.00 37.00 238 LEU B N 1
ATOM 4159 C CA . LEU B 1 238 ? 146.879 115.576 126.810 1.00 35.74 238 LEU B CA 1
ATOM 4160 C C . LEU B 1 238 ? 147.076 115.647 125.297 1.00 36.80 238 LEU B C 1
ATOM 4161 O O . LEU B 1 238 ? 146.677 116.616 124.648 1.00 35.97 238 LEU B O 1
ATOM 4166 N N . ARG B 1 239 ? 147.700 114.613 124.738 1.00 38.75 239 ARG B N 1
ATOM 4167 C CA . ARG B 1 239 ? 147.910 114.544 123.298 1.00 37.17 239 ARG B CA 1
ATOM 4168 C C . ARG B 1 239 ? 146.615 114.143 122.603 1.00 40.11 239 ARG B C 1
ATOM 4169 O O . ARG B 1 239 ? 145.967 113.167 122.994 1.00 43.58 239 ARG B O 1
ATOM 4177 N N . ARG B 1 240 ? 146.246 114.890 121.565 1.00 36.22 240 ARG B N 1
ATOM 4178 C CA . ARG B 1 240 ? 145.008 114.640 120.845 1.00 35.84 240 ARG B CA 1
ATOM 4179 C C . ARG B 1 240 ? 145.154 113.436 119.916 1.00 35.61 240 ARG B C 1
ATOM 4180 O O . ARG B 1 240 ? 146.255 112.952 119.640 1.00 41.42 240 ARG B O 1
ATOM 4188 N N . ASN B 1 241 ? 144.013 112.951 119.430 1.00 34.59 241 ASN B N 1
ATOM 4189 C CA . ASN B 1 241 ? 143.959 111.831 118.492 1.00 43.00 241 ASN B CA 1
ATOM 4190 C C . ASN B 1 241 ? 143.921 112.405 117.080 1.00 42.45 241 ASN B C 1
ATOM 4191 O O . ASN B 1 241 ? 142.866 112.818 116.592 1.00 43.94 241 ASN B O 1
ATOM 4196 N N . VAL B 1 242 ? 145.083 112.430 116.424 1.00 39.35 242 VAL B N 1
ATOM 4197 C CA . VAL B 1 242 ? 145.179 113.000 115.084 1.00 38.18 242 VAL B CA 1
ATOM 4198 C C . VAL B 1 242 ? 144.573 112.089 114.023 1.00 42.31 242 VAL B C 1
ATOM 4199 O O . VAL B 1 242 ? 144.156 112.576 112.965 1.00 42.84 242 VAL B O 1
ATOM 4203 N N . LEU B 1 243 ? 144.499 110.780 114.284 1.00 46.22 243 LEU B N 1
ATOM 4204 C CA . LEU B 1 243 ? 144.043 109.842 113.262 1.00 43.90 243 LEU B CA 1
ATOM 4205 C C . LEU B 1 243 ? 142.603 110.118 112.845 1.00 43.07 243 LEU B C 1
ATOM 4206 O O . LEU B 1 243 ? 142.272 110.054 111.655 1.00 48.61 243 LEU B O 1
ATOM 4211 N N . TYR B 1 244 ? 141.729 110.419 113.809 1.00 40.98 244 TYR B N 1
ATOM 4212 C CA . TYR B 1 244 ? 140.343 110.730 113.473 1.00 43.27 244 TYR B CA 1
ATOM 4213 C C . TYR B 1 244 ? 140.256 111.993 112.625 1.00 40.64 244 TYR B C 1
ATOM 4214 O O . TYR B 1 244 ? 139.510 112.045 111.640 1.00 43.13 244 TYR B O 1
ATOM 4223 N N . PHE B 1 245 ? 141.018 113.025 112.994 1.00 36.97 245 PHE B N 1
ATOM 4224 C CA . PHE B 1 245 ? 140.959 114.286 112.264 1.00 42.81 245 PHE B CA 1
ATOM 4225 C C . PHE B 1 245 ? 141.578 114.169 110.878 1.00 47.26 245 PHE B C 1
ATOM 4226 O O . PHE B 1 245 ? 141.156 114.873 109.954 1.00 43.69 245 PHE B O 1
ATOM 4234 N N . ILE B 1 246 ? 142.581 113.302 110.714 1.00 49.10 246 ILE B N 1
ATOM 4235 C CA . ILE B 1 246 ? 143.193 113.119 109.400 1.00 46.20 246 ILE B CA 1
ATOM 4236 C C . ILE B 1 246 ? 142.161 112.595 108.410 1.00 41.07 246 ILE B C 1
ATOM 4237 O O . ILE B 1 246 ? 141.924 113.196 107.354 1.00 42.98 246 ILE B O 1
ATOM 4242 N N . LEU B 1 247 ? 141.488 111.500 108.768 1.00 35.43 247 LEU B N 1
ATOM 4243 C CA . LEU B 1 247 ? 140.483 110.883 107.915 1.00 42.40 247 LEU B CA 1
ATOM 4244 C C . LEU B 1 247 ? 139.231 111.736 107.767 1.00 46.10 247 LEU B C 1
ATOM 4245 O O . LEU B 1 247 ? 138.541 111.622 106.748 1.00 48.87 247 LEU B O 1
ATOM 4250 N N . GLU B 1 248 ? 138.927 112.587 108.745 1.00 44.48 248 GLU B N 1
ATOM 4251 C CA . GLU B 1 248 ? 137.730 113.415 108.690 1.00 45.59 248 GLU B CA 1
ATOM 4252 C C . GLU B 1 248 ? 137.857 114.568 107.703 1.00 45.43 248 GLU B C 1
ATOM 4253 O O . GLU B 1 248 ? 136.925 114.827 106.934 1.00 45.44 248 GLU B O 1
ATOM 4259 N N . THR B 1 249 ? 138.989 115.271 107.708 1.00 41.92 249 THR B N 1
ATOM 4260 C CA . THR B 1 249 ? 139.159 116.459 106.880 1.00 45.73 249 THR B CA 1
ATOM 4261 C C . THR B 1 249 ? 140.314 116.354 105.897 1.00 48.38 249 THR B C 1
ATOM 4262 O O . THR B 1 249 ? 140.142 116.687 104.719 1.00 51.09 249 THR B O 1
ATOM 4266 N N . TYR B 1 250 ? 141.491 115.907 106.341 1.00 47.09 250 TYR B N 1
ATOM 4267 C CA . TYR B 1 250 ? 142.660 115.934 105.467 1.00 45.60 250 TYR B CA 1
ATOM 4268 C C . TYR B 1 250 ? 142.519 114.946 104.316 1.00 43.32 250 TYR B C 1
ATOM 4269 O O . TYR B 1 250 ? 142.784 115.287 103.158 1.00 42.17 250 TYR B O 1
ATOM 4278 N N . VAL B 1 251 ? 142.100 113.713 104.612 1.00 48.70 251 VAL B N 1
ATOM 4279 C CA . VAL B 1 251 ? 141.939 112.712 103.554 1.00 48.81 251 VAL B CA 1
ATOM 4280 C C . VAL B 1 251 ? 140.873 113.111 102.537 1.00 51.65 251 VAL B C 1
ATOM 4281 O O . VAL B 1 251 ? 141.147 113.037 101.328 1.00 51.20 251 VAL B O 1
ATOM 4285 N N . PRO B 1 252 ? 139.659 113.526 102.933 1.00 47.49 252 PRO B N 1
ATOM 4286 C CA . PRO B 1 252 ? 138.675 113.922 101.906 1.00 48.62 252 PRO B CA 1
ATOM 4287 C C . PRO B 1 252 ? 139.124 115.102 101.061 1.00 45.70 252 PRO B C 1
ATOM 4288 O O . PRO B 1 252 ? 138.960 115.080 99.834 1.00 47.05 252 PRO B O 1
ATOM 4292 N N . SER B 1 253 ? 139.689 116.137 101.686 1.00 40.81 253 SER B N 1
ATOM 4293 C CA . SER B 1 253 ? 140.152 117.295 100.928 1.00 44.54 253 SER B CA 1
ATOM 4294 C C . SER B 1 253 ? 141.292 116.920 99.991 1.00 50.79 253 SER B C 1
ATOM 4295 O O . SER B 1 253 ? 141.341 117.381 98.843 1.00 49.01 253 SER B O 1
ATOM 4298 N N . THR B 1 254 ? 142.223 116.086 100.467 1.00 53.62 254 THR B N 1
ATOM 4299 C CA . THR B 1 254 ? 143.323 115.643 99.618 1.00 50.47 254 THR B CA 1
ATOM 4300 C C . THR B 1 254 ? 142.809 114.850 98.425 1.00 45.62 254 THR B C 1
ATOM 4301 O O . THR B 1 254 ? 143.266 115.051 97.295 1.00 44.57 254 THR B O 1
ATOM 4305 N N . PHE B 1 255 ? 141.847 113.952 98.651 1.00 48.34 255 PHE B N 1
ATOM 4306 C CA . PHE B 1 255 ? 141.285 113.189 97.542 1.00 52.49 255 PHE B CA 1
ATOM 4307 C C . PHE B 1 255 ? 140.561 114.102 96.558 1.00 52.01 255 PHE B C 1
ATOM 4308 O O . PHE B 1 255 ? 140.665 113.921 95.339 1.00 52.70 255 PHE B O 1
ATOM 4316 N N . LEU B 1 256 ? 139.827 115.093 97.071 1.00 46.39 256 LEU B N 1
ATOM 4317 C CA . LEU B 1 256 ? 139.106 116.017 96.200 1.00 48.76 256 LEU B CA 1
ATOM 4318 C C . LEU B 1 256 ? 140.066 116.809 95.320 1.00 48.63 256 LEU B C 1
ATOM 4319 O O . LEU B 1 256 ? 139.862 116.925 94.106 1.00 47.39 256 LEU B O 1
ATOM 4324 N N . VAL B 1 257 ? 141.131 117.352 95.911 1.00 49.87 257 VAL B N 1
ATOM 4325 C CA . VAL B 1 257 ? 142.064 118.153 95.122 1.00 53.84 257 VAL B CA 1
ATOM 4326 C C . VAL B 1 257 ? 142.865 117.265 94.174 1.00 55.28 257 VAL B C 1
ATOM 4327 O O . VAL B 1 257 ? 143.239 117.692 93.073 1.00 50.56 257 VAL B O 1
ATOM 4331 N N . VAL B 1 258 ? 143.140 116.019 94.575 1.00 55.40 258 VAL B N 1
ATOM 4332 C CA . VAL B 1 258 ? 143.814 115.084 93.677 1.00 53.03 258 VAL B CA 1
ATOM 4333 C C . VAL B 1 258 ? 142.948 114.813 92.456 1.00 55.70 258 VAL B C 1
ATOM 4334 O O . VAL B 1 258 ? 143.421 114.856 91.314 1.00 53.44 258 VAL B O 1
ATOM 4338 N N . LEU B 1 259 ? 141.658 114.551 92.679 1.00 56.10 259 LEU B N 1
ATOM 4339 C CA . LEU B 1 259 ? 140.734 114.382 91.563 1.00 56.96 259 LEU B CA 1
ATOM 4340 C C . LEU B 1 259 ? 140.666 115.647 90.717 1.00 57.44 259 LEU B C 1
ATOM 4341 O O . LEU B 1 259 ? 140.520 115.578 89.491 1.00 55.17 259 LEU B O 1
ATOM 4346 N N . SER B 1 260 ? 140.774 116.812 91.358 1.00 53.56 260 SER B N 1
ATOM 4347 C CA . SER B 1 260 ? 140.744 118.071 90.622 1.00 55.91 260 SER B CA 1
ATOM 4348 C C . SER B 1 260 ? 141.946 118.221 89.695 1.00 57.19 260 SER B C 1
ATOM 4349 O O . SER B 1 260 ? 141.782 118.615 88.535 1.00 58.19 260 SER B O 1
ATOM 4352 N N . TRP B 1 261 ? 143.155 117.919 90.175 1.00 54.27 261 TRP B N 1
ATOM 4353 C CA . TRP B 1 261 ? 144.330 118.157 89.342 1.00 56.87 261 TRP B CA 1
ATOM 4354 C C . TRP B 1 261 ? 144.658 116.994 88.414 1.00 61.39 261 TRP B C 1
ATOM 4355 O O . TRP B 1 261 ? 145.439 117.181 87.473 1.00 62.82 261 TRP B O 1
ATOM 4366 N N . VAL B 1 262 ? 144.088 115.804 88.639 1.00 59.01 262 VAL B N 1
ATOM 4367 C CA . VAL B 1 262 ? 144.237 114.727 87.659 1.00 63.44 262 VAL B CA 1
ATOM 4368 C C . VAL B 1 262 ? 143.230 114.834 86.529 1.00 64.13 262 VAL B C 1
ATOM 4369 O O . VAL B 1 262 ? 143.355 114.110 85.533 1.00 60.44 262 VAL B O 1
ATOM 4373 N N . SER B 1 263 ? 142.235 115.714 86.649 1.00 60.48 263 SER B N 1
ATOM 4374 C CA . SER B 1 263 ? 141.298 115.955 85.562 1.00 57.50 263 SER B CA 1
ATOM 4375 C C . SER B 1 263 ? 141.907 116.779 84.436 1.00 60.35 263 SER B C 1
ATOM 4376 O O . SER B 1 263 ? 141.275 116.925 83.385 1.00 62.08 263 SER B O 1
ATOM 4379 N N . PHE B 1 264 ? 143.108 117.327 84.635 1.00 58.22 264 PHE B N 1
ATOM 4380 C CA . PHE B 1 264 ? 143.786 118.031 83.552 1.00 60.40 264 PHE B CA 1
ATOM 4381 C C . PHE B 1 264 ? 144.200 117.074 82.442 1.00 60.80 264 PHE B C 1
ATOM 4382 O O . PHE B 1 264 ? 144.349 117.493 81.289 1.00 58.91 264 PHE B O 1
ATOM 4390 N N . TRP B 1 265 ? 144.403 115.794 82.771 1.00 63.50 265 TRP B N 1
ATOM 4391 C CA . TRP B 1 265 ? 144.672 114.798 81.739 1.00 63.71 265 TRP B CA 1
ATOM 4392 C C . TRP B 1 265 ? 143.509 114.681 80.764 1.00 65.95 265 TRP B C 1
ATOM 4393 O O . TRP B 1 265 ? 143.712 114.331 79.595 1.00 64.88 265 TRP B O 1
ATOM 4404 N N . ILE B 1 266 ? 142.289 114.962 81.222 1.00 62.47 266 ILE B N 1
ATOM 4405 C CA . ILE B 1 266 ? 141.150 115.036 80.317 1.00 62.05 266 ILE B CA 1
ATOM 4406 C C . ILE B 1 266 ? 141.338 116.226 79.388 1.00 62.11 266 ILE B C 1
ATOM 4407 O O . ILE B 1 266 ? 141.657 117.337 79.831 1.00 58.61 266 ILE B O 1
ATOM 4412 N N . SER B 1 267 ? 141.145 115.998 78.092 1.00 58.50 267 SER B N 1
ATOM 4413 C CA . SER B 1 267 ? 141.442 117.014 77.095 1.00 57.94 267 SER B CA 1
ATOM 4414 C C . SER B 1 267 ? 140.481 118.195 77.211 1.00 58.16 267 SER B C 1
ATOM 4415 O O . SER B 1 267 ? 139.362 118.080 77.719 1.00 57.75 267 SER B O 1
ATOM 4418 N N . LEU B 1 268 ? 140.945 119.350 76.728 1.00 53.29 268 LEU B N 1
ATOM 4419 C CA . LEU B 1 268 ? 140.120 120.552 76.717 1.00 54.46 268 LEU B CA 1
ATOM 4420 C C . LEU B 1 268 ? 138.919 120.415 75.788 1.00 52.86 268 LEU B C 1
ATOM 4421 O O . LEU B 1 268 ? 137.957 121.179 75.921 1.00 50.58 268 LEU B O 1
ATOM 4426 N N . ASP B 1 269 ? 138.949 119.451 74.863 1.00 53.51 269 ASP B N 1
ATOM 4427 C CA . ASP B 1 269 ? 137.826 119.254 73.952 1.00 55.71 269 ASP B CA 1
ATOM 4428 C C . ASP B 1 269 ? 136.537 118.946 74.704 1.00 53.64 269 ASP B C 1
ATOM 4429 O O . ASP B 1 269 ? 135.463 119.413 74.309 1.00 50.35 269 ASP B O 1
ATOM 4434 N N . SER B 1 270 ? 136.621 118.170 75.784 1.00 49.67 270 SER B N 1
ATOM 4435 C CA . SER B 1 270 ? 135.450 117.856 76.605 1.00 52.13 270 SER B CA 1
ATOM 4436 C C . SER B 1 270 ? 135.228 118.978 77.621 1.00 52.73 270 SER B C 1
ATOM 4437 O O . SER B 1 270 ? 135.447 118.835 78.825 1.00 51.52 270 SER B O 1
ATOM 4440 N N . VAL B 1 271 ? 134.791 120.126 77.096 1.00 52.11 271 VAL B N 1
ATOM 4441 C CA . VAL B 1 271 ? 134.544 121.286 77.955 1.00 53.51 271 VAL B CA 1
ATOM 4442 C C . VAL B 1 271 ? 133.448 121.022 78.983 1.00 53.21 271 VAL B C 1
ATOM 4443 O O . VAL B 1 271 ? 133.701 121.220 80.183 1.00 48.84 271 VAL B O 1
ATOM 4447 N N . PRO B 1 272 ? 132.239 120.568 78.607 1.00 56.96 272 PRO B N 1
ATOM 4448 C CA . PRO B 1 272 ? 131.185 120.413 79.627 1.00 57.92 272 PRO B CA 1
ATOM 4449 C C . PRO B 1 272 ? 131.566 119.465 80.747 1.00 54.77 272 PRO B C 1
ATOM 4450 O O . PRO B 1 272 ? 131.200 119.703 81.905 1.00 51.58 272 PRO B O 1
ATOM 4454 N N . ALA B 1 273 ? 132.307 118.400 80.437 1.00 50.17 273 ALA B N 1
ATOM 4455 C CA . ALA B 1 273 ? 132.769 117.495 81.482 1.00 51.81 273 ALA B CA 1
ATOM 4456 C C . ALA B 1 273 ? 133.683 118.217 82.463 1.00 52.01 273 ALA B C 1
ATOM 4457 O O . ALA B 1 273 ? 133.549 118.061 83.682 1.00 50.16 273 ALA B O 1
ATOM 4459 N N . ARG B 1 274 ? 134.618 119.020 81.947 1.00 54.31 274 ARG B N 1
ATOM 4460 C CA . ARG B 1 274 ? 135.526 119.753 82.824 1.00 55.04 274 ARG B CA 1
ATOM 4461 C C . ARG B 1 274 ? 134.773 120.751 83.693 1.00 53.23 274 ARG B C 1
ATOM 4462 O O . ARG B 1 274 ? 135.061 120.880 84.890 1.00 52.76 274 ARG B O 1
ATOM 4470 N N . THR B 1 275 ? 133.808 121.472 83.112 1.00 52.07 275 THR B N 1
ATOM 4471 C CA . THR B 1 275 ? 133.010 122.397 83.914 1.00 55.87 275 THR B CA 1
ATOM 4472 C C . THR B 1 275 ? 132.231 121.655 84.994 1.00 50.70 275 THR B C 1
ATOM 4473 O O . THR B 1 275 ? 132.125 122.126 86.131 1.00 49.13 275 THR B O 1
ATOM 4477 N N . CYS B 1 276 ? 131.678 120.488 84.654 1.00 45.87 276 CYS B N 1
ATOM 4478 C CA . CYS B 1 276 ? 130.941 119.708 85.642 1.00 49.63 276 CYS B CA 1
ATOM 4479 C C . CYS B 1 276 ? 131.841 119.274 86.793 1.00 48.95 276 CYS B C 1
ATOM 4480 O O . CYS B 1 276 ? 131.473 119.430 87.966 1.00 47.13 276 CYS B O 1
ATOM 4483 N N . ILE B 1 277 ? 133.027 118.742 86.482 1.00 49.51 277 ILE B N 1
ATOM 4484 C CA . ILE B 1 277 ? 133.941 118.306 87.540 1.00 47.37 277 ILE B CA 1
ATOM 4485 C C . ILE B 1 277 ? 134.359 119.491 88.401 1.00 46.61 277 ILE B C 1
ATOM 4486 O O . ILE B 1 277 ? 134.379 119.405 89.635 1.00 45.34 277 ILE B O 1
ATOM 4491 N N . GLY B 1 278 ? 134.698 120.615 87.766 1.00 44.24 278 GLY B N 1
ATOM 4492 C CA . GLY B 1 278 ? 135.128 121.777 88.527 1.00 40.75 278 GLY B CA 1
ATOM 4493 C C . GLY B 1 278 ? 134.041 122.310 89.440 1.00 42.60 278 GLY B C 1
ATOM 4494 O O . GLY B 1 278 ? 134.288 122.612 90.611 1.00 42.29 278 GLY B O 1
ATOM 4495 N N . VAL B 1 279 ? 132.817 122.421 88.918 1.00 42.51 279 VAL B N 1
ATOM 4496 C CA . VAL B 1 279 ? 131.707 122.936 89.713 1.00 43.76 279 VAL B CA 1
ATOM 4497 C C . VAL B 1 279 ? 131.405 121.997 90.874 1.00 43.00 279 VAL B C 1
ATOM 4498 O O . VAL B 1 279 ? 131.205 122.436 92.013 1.00 38.81 279 VAL B O 1
ATOM 4502 N N . THR B 1 280 ? 131.372 120.687 90.605 1.00 42.09 280 THR B N 1
ATOM 4503 C CA . THR B 1 280 ? 131.085 119.730 91.668 1.00 42.60 280 THR B CA 1
ATOM 4504 C C . THR B 1 280 ? 132.159 119.765 92.748 1.00 44.23 280 THR B C 1
ATOM 4505 O O . THR B 1 280 ? 131.843 119.753 93.943 1.00 40.95 280 THR B O 1
ATOM 4509 N N . THR B 1 281 ? 133.433 119.822 92.349 1.00 45.69 281 THR B N 1
ATOM 4510 C CA . THR B 1 281 ? 134.511 119.866 93.332 1.00 43.60 281 THR B CA 1
ATOM 4511 C C . THR B 1 281 ? 134.461 121.149 94.154 1.00 41.06 281 THR B C 1
ATOM 4512 O O . THR B 1 281 ? 134.648 121.117 95.375 1.00 40.97 281 THR B O 1
ATOM 4516 N N . VAL B 1 282 ? 134.205 122.287 93.504 1.00 41.90 282 VAL B N 1
ATOM 4517 C CA . VAL B 1 282 ? 134.150 123.558 94.223 1.00 45.83 282 VAL B CA 1
ATOM 4518 C C . VAL B 1 282 ? 132.991 123.559 95.213 1.00 45.99 282 VAL B C 1
ATOM 4519 O O . VAL B 1 282 ? 133.133 123.988 96.365 1.00 44.40 282 VAL B O 1
ATOM 4523 N N . LEU B 1 283 ? 131.825 123.071 94.779 1.00 45.59 283 LEU B N 1
ATOM 4524 C CA . LEU B 1 283 ? 130.667 123.025 95.665 1.00 46.11 283 LEU B CA 1
ATOM 4525 C C . LEU B 1 283 ? 130.904 122.077 96.835 1.00 47.65 283 LEU B C 1
ATOM 4526 O O . LEU B 1 283 ? 130.544 122.387 97.977 1.00 42.73 283 LEU B O 1
ATOM 4531 N N . SER B 1 284 ? 131.514 120.918 96.571 1.00 46.72 284 SER B N 1
ATOM 4532 C CA . SER B 1 284 ? 131.821 119.983 97.648 1.00 48.56 284 SER B CA 1
ATOM 4533 C C . SER B 1 284 ? 132.799 120.594 98.641 1.00 50.72 284 SER B C 1
ATOM 4534 O O . SER B 1 284 ? 132.643 120.433 99.856 1.00 46.79 284 SER B O 1
ATOM 4537 N N . MET B 1 285 ? 133.813 121.306 98.141 1.00 50.03 285 MET B N 1
ATOM 4538 C CA . MET B 1 285 ? 134.780 121.946 99.025 1.00 47.32 285 MET B CA 1
ATOM 4539 C C . MET B 1 285 ? 134.121 123.022 99.880 1.00 48.33 285 MET B C 1
ATOM 4540 O O . MET B 1 285 ? 134.394 123.122 101.083 1.00 50.97 285 MET B O 1
ATOM 4545 N N . THR B 1 286 ? 133.250 123.836 99.275 1.00 47.10 286 THR B N 1
ATOM 4546 C CA . THR B 1 286 ? 132.556 124.872 100.035 1.00 51.20 286 THR B CA 1
ATOM 4547 C C . THR B 1 286 ? 131.654 124.263 101.101 1.00 51.06 286 THR B C 1
ATOM 4548 O O . THR B 1 286 ? 131.610 124.747 102.240 1.00 48.77 286 THR B O 1
ATOM 4552 N N . THR B 1 287 ? 130.923 123.201 100.751 1.00 47.66 287 THR B N 1
ATOM 4553 C CA . THR B 1 287 ? 130.057 122.550 101.727 1.00 51.04 287 THR B CA 1
ATOM 4554 C C . THR B 1 287 ? 130.871 121.932 102.856 1.00 49.47 287 THR B C 1
ATOM 4555 O O . THR B 1 287 ? 130.470 121.994 104.023 1.00 46.52 287 THR B O 1
ATOM 4559 N N . LEU B 1 288 ? 132.018 121.331 102.529 1.00 45.16 288 LEU B N 1
ATOM 4560 C CA . LEU B 1 288 ? 132.883 120.774 103.563 1.00 43.99 288 LEU B CA 1
ATOM 4561 C C . LEU B 1 288 ? 133.395 121.862 104.497 1.00 44.87 288 LEU B C 1
ATOM 4562 O O . LEU B 1 288 ? 133.413 121.682 105.720 1.00 46.40 288 LEU B O 1
ATOM 4567 N N . MET B 1 289 ? 133.809 123.002 103.938 1.00 45.01 289 MET B N 1
ATOM 4568 C CA . MET B 1 289 ? 134.285 124.106 104.767 1.00 47.88 289 MET B CA 1
ATOM 4569 C C . MET B 1 289 ? 133.181 124.618 105.685 1.00 48.37 289 MET B C 1
ATOM 4570 O O . MET B 1 289 ? 133.407 124.853 106.879 1.00 41.21 289 MET B O 1
ATOM 4575 N N . ILE B 1 290 ? 131.972 124.788 105.144 1.00 48.96 290 ILE B N 1
ATOM 4576 C CA . ILE B 1 290 ? 130.863 125.294 105.948 1.00 48.92 290 ILE B CA 1
ATOM 4577 C C . ILE B 1 290 ? 130.501 124.305 107.050 1.00 50.98 290 ILE B C 1
ATOM 4578 O O . ILE B 1 290 ? 130.289 124.693 108.207 1.00 52.04 290 ILE B O 1
ATOM 4583 N N . GLY B 1 291 ? 130.430 123.014 106.716 1.00 50.47 291 GLY B N 1
ATOM 4584 C CA . GLY B 1 291 ? 130.123 122.015 107.725 1.00 49.53 291 GLY B CA 1
ATOM 4585 C C . GLY B 1 291 ? 131.176 121.945 108.813 1.00 45.87 291 GLY B C 1
ATOM 4586 O O . GLY B 1 291 ? 130.849 121.831 109.996 1.00 44.04 291 GLY B O 1
ATOM 4587 N N . SER B 1 292 ? 132.453 122.022 108.429 1.00 45.36 292 SER B N 1
ATOM 4588 C CA . SER B 1 292 ? 133.528 122.041 109.414 1.00 46.02 292 SER B CA 1
ATOM 4589 C C . SER B 1 292 ? 133.418 123.258 110.321 1.00 48.28 292 SER B C 1
ATOM 4590 O O . SER B 1 292 ? 133.636 123.162 111.534 1.00 48.28 292 SER B O 1
ATOM 4593 N N . ARG B 1 293 ? 133.086 124.417 109.748 1.00 50.42 293 ARG B N 1
ATOM 4594 C CA . ARG B 1 293 ? 132.868 125.605 110.565 1.00 51.37 293 ARG B CA 1
ATOM 4595 C C . ARG B 1 293 ? 131.722 125.390 111.546 1.00 54.82 293 ARG B C 1
ATOM 4596 O O . ARG B 1 293 ? 131.790 125.829 112.700 1.00 54.83 293 ARG B O 1
ATOM 4604 N N . THR B 1 294 ? 130.660 124.714 111.103 1.00 53.46 294 THR B N 1
ATOM 4605 C CA . THR B 1 294 ? 129.519 124.463 111.976 1.00 52.54 294 THR B CA 1
ATOM 4606 C C . THR B 1 294 ? 129.695 123.200 112.816 1.00 52.84 294 THR B C 1
ATOM 4607 O O . THR B 1 294 ? 128.973 123.016 113.803 1.00 54.25 294 THR B O 1
ATOM 4611 N N . SER B 1 295 ? 130.642 122.328 112.456 1.00 52.40 295 SER B N 1
ATOM 4612 C CA . SER B 1 295 ? 130.779 121.055 113.161 1.00 55.16 295 SER B CA 1
ATOM 4613 C C . SER B 1 295 ? 131.252 121.260 114.595 1.00 56.51 295 SER B C 1
ATOM 4614 O O . SER B 1 295 ? 130.681 120.694 115.535 1.00 54.30 295 SER B O 1
ATOM 4617 N N . LEU B 1 296 ? 132.299 122.065 114.787 1.00 53.82 296 LEU B N 1
ATOM 4618 C CA . LEU B 1 296 ? 132.805 122.322 116.126 1.00 51.28 296 LEU B CA 1
ATOM 4619 C C . LEU B 1 296 ? 132.475 123.752 116.531 1.00 49.88 296 LEU B C 1
ATOM 4620 O O . LEU B 1 296 ? 133.147 124.689 116.071 1.00 50.41 296 LEU B O 1
ATOM 4625 N N . PRO B 1 297 ? 131.451 123.975 117.367 1.00 48.68 297 PRO B N 1
ATOM 4626 C CA . PRO B 1 297 ? 131.113 125.325 117.832 1.00 49.85 297 PRO B CA 1
ATOM 4627 C C . PRO B 1 297 ? 131.839 125.708 119.119 1.00 47.87 297 PRO B C 1
ATOM 4628 O O . PRO B 1 297 ? 131.223 126.117 120.109 1.00 46.35 297 PRO B O 1
ATOM 4632 N N . ASN B 1 298 ? 133.161 125.577 119.115 1.00 44.76 298 ASN B N 1
ATOM 4633 C CA . ASN B 1 298 ? 133.974 125.871 120.284 1.00 47.94 298 ASN B CA 1
ATOM 4634 C C . ASN B 1 298 ? 134.399 127.335 120.286 1.00 44.28 298 ASN B C 1
ATOM 4635 O O . ASN B 1 298 ? 134.728 127.910 119.246 1.00 42.00 298 ASN B O 1
ATOM 4640 N N . THR B 1 299 ? 134.380 127.932 121.475 1.00 40.98 299 THR B N 1
ATOM 4641 C CA . THR B 1 299 ? 134.727 129.341 121.652 1.00 42.77 299 THR B CA 1
ATOM 4642 C C . THR B 1 299 ? 136.216 129.456 121.981 1.00 42.51 299 THR B C 1
ATOM 4643 O O . THR B 1 299 ? 136.624 129.788 123.094 1.00 45.49 299 THR B O 1
ATOM 4647 N N . ASN B 1 300 ? 137.033 129.156 120.974 1.00 39.29 300 ASN B N 1
ATOM 4648 C CA . ASN B 1 300 ? 138.480 129.035 121.143 1.00 38.04 300 ASN B CA 1
ATOM 4649 C C . ASN B 1 300 ? 139.215 129.716 119.992 1.00 40.67 300 ASN B C 1
ATOM 4650 O O . ASN B 1 300 ? 140.088 129.130 119.350 1.00 42.94 300 ASN B O 1
ATOM 4655 N N . CYS B 1 301 ? 138.865 130.971 119.712 1.00 42.93 301 CYS B N 1
ATOM 4656 C CA . CYS B 1 301 ? 139.409 131.656 118.545 1.00 40.34 301 CYS B CA 1
ATOM 4657 C C . CYS B 1 301 ? 140.918 131.833 118.660 1.00 39.99 301 CYS B C 1
ATOM 4658 O O . CYS B 1 301 ? 141.396 132.699 119.401 1.00 38.74 301 CYS B O 1
ATOM 4661 N N . PHE B 1 302 ? 141.677 131.017 117.920 1.00 43.51 302 PHE B N 1
ATOM 4662 C CA . PHE B 1 302 ? 143.135 131.069 117.946 1.00 39.62 302 PHE B CA 1
ATOM 4663 C C . PHE B 1 302 ? 143.734 130.822 116.566 1.00 42.58 302 PHE B C 1
ATOM 4664 O O . PHE B 1 302 ? 144.879 130.365 116.466 1.00 46.47 302 PHE B O 1
ATOM 4672 N N . ILE B 1 303 ? 142.993 131.159 115.503 1.00 38.40 303 ILE B N 1
ATOM 4673 C CA . ILE B 1 303 ? 143.255 130.764 114.114 1.00 37.63 303 ILE B CA 1
ATOM 4674 C C . ILE B 1 303 ? 143.948 129.403 114.063 1.00 45.98 303 ILE B C 1
ATOM 4675 O O . ILE B 1 303 ? 145.181 129.304 114.044 1.00 44.58 303 ILE B O 1
ATOM 4680 N N . LYS B 1 304 ? 143.146 128.342 114.024 1.00 44.65 304 LYS B N 1
ATOM 4681 C CA . LYS B 1 304 ? 143.633 126.989 114.257 1.00 37.72 304 LYS B CA 1
ATOM 4682 C C . LYS B 1 304 ? 144.293 126.428 112.997 1.00 38.81 304 LYS B C 1
ATOM 4683 O O . LYS B 1 304 ? 144.490 127.124 111.997 1.00 38.59 304 LYS B O 1
ATOM 4689 N N . ALA B 1 305 ? 144.641 125.139 113.045 1.00 43.48 305 ALA B N 1
ATOM 4690 C CA . ALA B 1 305 ? 145.352 124.493 111.947 1.00 40.23 305 ALA B CA 1
ATOM 4691 C C . ALA B 1 305 ? 144.398 124.002 110.864 1.00 38.96 305 ALA B C 1
ATOM 4692 O O . ALA B 1 305 ? 144.709 124.093 109.668 1.00 36.50 305 ALA B O 1
ATOM 4694 N N . ILE B 1 306 ? 143.243 123.466 111.267 1.00 38.80 306 ILE B N 1
ATOM 4695 C CA . ILE B 1 306 ? 142.253 123.023 110.292 1.00 40.46 306 ILE B CA 1
ATOM 4696 C C . ILE B 1 306 ? 141.796 124.192 109.436 1.00 41.73 306 ILE B C 1
ATOM 4697 O O . ILE B 1 306 ? 141.524 124.026 108.242 1.00 42.06 306 ILE B O 1
ATOM 4702 N N . ASP B 1 307 ? 141.720 125.391 110.019 1.00 40.51 307 ASP B N 1
ATOM 4703 C CA . ASP B 1 307 ? 141.385 126.576 109.237 1.00 40.26 307 ASP B CA 1
ATOM 4704 C C . ASP B 1 307 ? 142.426 126.826 108.153 1.00 41.18 307 ASP B C 1
ATOM 4705 O O . ASP B 1 307 ? 142.081 127.119 107.003 1.00 40.65 307 ASP B O 1
ATOM 4710 N N . VAL B 1 308 ? 143.709 126.699 108.500 1.00 41.29 308 VAL B N 1
ATOM 4711 C CA . VAL B 1 308 ? 144.775 126.939 107.528 1.00 42.31 308 VAL B CA 1
ATOM 4712 C C . VAL B 1 308 ? 144.717 125.909 106.406 1.00 43.39 308 VAL B C 1
ATOM 4713 O O . VAL B 1 308 ? 144.798 126.251 105.218 1.00 45.91 308 VAL B O 1
ATOM 4717 N N . TYR B 1 309 ? 144.572 124.629 106.764 1.00 43.74 309 TYR B N 1
ATOM 4718 C CA . TYR B 1 309 ? 144.527 123.589 105.738 1.00 43.39 309 TYR B CA 1
ATOM 4719 C C . TYR B 1 309 ? 143.300 123.744 104.845 1.00 45.77 309 TYR B C 1
ATOM 4720 O O . TYR B 1 309 ? 143.385 123.579 103.620 1.00 47.22 309 TYR B O 1
ATOM 4729 N N . LEU B 1 310 ? 142.150 124.061 105.441 1.00 43.35 310 LEU B N 1
ATOM 4730 C CA . LEU B 1 310 ? 140.929 124.240 104.667 1.00 42.01 310 LEU B CA 1
ATOM 4731 C C . LEU B 1 310 ? 141.041 125.445 103.744 1.00 43.19 310 LEU B C 1
ATOM 4732 O O . LEU B 1 310 ? 140.558 125.413 102.607 1.00 43.49 310 LEU B O 1
ATOM 4737 N N . GLY B 1 311 ? 141.674 126.521 104.219 1.00 40.34 311 GLY B N 1
ATOM 4738 C CA . GLY B 1 311 ? 141.917 127.662 103.355 1.00 41.70 311 GLY B CA 1
ATOM 4739 C C . GLY B 1 311 ? 142.841 127.322 102.204 1.00 40.02 311 GLY B C 1
ATOM 4740 O O . GLY B 1 311 ? 142.658 127.801 101.086 1.00 40.08 311 GLY B O 1
ATOM 4741 N N . ILE B 1 312 ? 143.845 126.481 102.464 1.00 43.44 312 ILE B N 1
ATOM 4742 C CA . ILE B 1 312 ? 144.743 126.044 101.396 1.00 46.64 312 ILE B CA 1
ATOM 4743 C C . ILE B 1 312 ? 143.972 125.255 100.343 1.00 45.61 312 ILE B C 1
ATOM 4744 O O . ILE B 1 312 ? 144.136 125.467 99.134 1.00 41.89 312 ILE B O 1
ATOM 4749 N N . CYS B 1 313 ? 143.114 124.335 100.788 1.00 46.84 313 CYS B N 1
ATOM 4750 C CA . CYS B 1 313 ? 142.334 123.533 99.846 1.00 43.86 313 CYS B CA 1
ATOM 4751 C C . CYS B 1 313 ? 141.355 124.397 99.055 1.00 48.85 313 CYS B C 1
ATOM 4752 O O . CYS B 1 313 ? 141.175 124.207 97.845 1.00 45.08 313 CYS B O 1
ATOM 4755 N N . PHE B 1 314 ? 140.704 125.351 99.727 1.00 49.21 314 PHE B N 1
ATOM 4756 C CA . PHE B 1 314 ? 139.802 126.271 99.039 1.00 47.10 314 PHE B CA 1
ATOM 4757 C C . PHE B 1 314 ? 140.558 127.116 98.022 1.00 48.04 314 PHE B C 1
ATOM 4758 O O . PHE B 1 314 ? 140.073 127.352 96.905 1.00 50.31 314 PHE B O 1
ATOM 4766 N N . SER B 1 315 ? 141.751 127.584 98.396 1.00 45.32 315 SER B N 1
ATOM 4767 C CA . SER B 1 315 ? 142.584 128.335 97.469 1.00 47.97 315 SER B CA 1
ATOM 4768 C C . SER B 1 315 ? 142.910 127.497 96.245 1.00 49.76 315 SER B C 1
ATOM 4769 O O . SER B 1 315 ? 142.806 127.971 95.111 1.00 49.22 315 SER B O 1
ATOM 4772 N N . PHE B 1 316 ? 143.278 126.234 96.454 1.00 48.97 316 PHE B N 1
ATOM 4773 C CA . PHE B 1 316 ? 143.630 125.393 95.318 1.00 50.67 316 PHE B CA 1
ATOM 4774 C C . PHE B 1 316 ? 142.428 125.122 94.422 1.00 51.17 316 PHE B C 1
ATOM 4775 O O . PHE B 1 316 ? 142.557 125.139 93.194 1.00 46.15 316 PHE B O 1
ATOM 4783 N N . VAL B 1 317 ? 141.245 124.898 94.999 1.00 49.80 317 VAL B N 1
ATOM 4784 C CA . VAL B 1 317 ? 140.097 124.576 94.150 1.00 49.52 317 VAL B CA 1
ATOM 4785 C C . VAL B 1 317 ? 139.639 125.800 93.354 1.00 50.08 317 VAL B C 1
ATOM 4786 O O . VAL B 1 317 ? 139.388 125.707 92.141 1.00 50.40 317 VAL B O 1
ATOM 4790 N N . PHE B 1 318 ? 139.539 126.973 93.995 1.00 49.65 318 PHE B N 1
ATOM 4791 C CA . PHE B 1 318 ? 139.066 128.109 93.208 1.00 53.71 318 PHE B CA 1
ATOM 4792 C C . PHE B 1 318 ? 140.166 128.625 92.287 1.00 52.66 318 PHE B C 1
ATOM 4793 O O . PHE B 1 318 ? 139.869 129.211 91.240 1.00 50.36 318 PHE B O 1
ATOM 4801 N N . GLY B 1 319 ? 141.434 128.374 92.626 1.00 50.20 319 GLY B N 1
ATOM 4802 C CA . GLY B 1 319 ? 142.506 128.634 91.685 1.00 52.28 319 GLY B CA 1
ATOM 4803 C C . GLY B 1 319 ? 142.463 127.701 90.493 1.00 51.71 319 GLY B C 1
ATOM 4804 O O . GLY B 1 319 ? 142.801 128.093 89.381 1.00 48.47 319 GLY B O 1
ATOM 4805 N N . ALA B 1 320 ? 142.052 126.450 90.711 1.00 50.43 320 ALA B N 1
ATOM 4806 C CA . ALA B 1 320 ? 141.856 125.530 89.596 1.00 53.75 320 ALA B CA 1
ATOM 4807 C C . ALA B 1 320 ? 140.749 126.024 88.675 1.00 53.36 320 ALA B C 1
ATOM 4808 O O . ALA B 1 320 ? 140.870 125.960 87.448 1.00 50.94 320 ALA B O 1
ATOM 4810 N N . LEU B 1 321 ? 139.659 126.529 89.255 1.00 52.27 321 LEU B N 1
ATOM 4811 C CA . LEU B 1 321 ? 138.588 127.104 88.438 1.00 54.16 321 LEU B CA 1
ATOM 4812 C C . LEU B 1 321 ? 139.080 128.326 87.658 1.00 57.15 321 LEU B C 1
ATOM 4813 O O . LEU B 1 321 ? 138.853 128.449 86.440 1.00 54.26 321 LEU B O 1
ATOM 4818 N N . LEU B 1 322 ? 139.770 129.237 88.348 1.00 55.28 322 LEU B N 1
ATOM 4819 C CA . LEU B 1 322 ? 140.293 130.436 87.701 1.00 52.04 322 LEU B CA 1
ATOM 4820 C C . LEU B 1 322 ? 141.290 130.077 86.607 1.00 51.79 322 LEU B C 1
ATOM 4821 O O . LEU B 1 322 ? 141.324 130.712 85.550 1.00 50.46 322 LEU B O 1
ATOM 4826 N N . GLU B 1 323 ? 142.112 129.052 86.844 1.00 53.58 323 GLU B N 1
ATOM 4827 C CA . GLU B 1 323 ? 143.094 128.641 85.852 1.00 58.99 323 GLU B CA 1
ATOM 4828 C C . GLU B 1 323 ? 142.446 127.901 84.694 1.00 57.95 323 GLU B C 1
ATOM 4829 O O . GLU B 1 323 ? 142.970 127.940 83.583 1.00 54.47 323 GLU B O 1
ATOM 4835 N N . TYR B 1 324 ? 141.314 127.234 84.920 1.00 55.47 324 TYR B N 1
ATOM 4836 C CA . TYR B 1 324 ? 140.520 126.740 83.799 1.00 55.72 324 TYR B CA 1
ATOM 4837 C C . TYR B 1 324 ? 140.098 127.895 82.899 1.00 54.48 324 TYR B C 1
ATOM 4838 O O . TYR B 1 324 ? 140.281 127.851 81.673 1.00 50.99 324 TYR B O 1
ATOM 4847 N N . ALA B 1 325 ? 139.551 128.954 83.503 1.00 53.36 325 ALA B N 1
ATOM 4848 C CA . ALA B 1 325 ? 139.145 130.115 82.710 1.00 55.95 325 ALA B CA 1
ATOM 4849 C C . ALA B 1 325 ? 140.336 130.746 81.991 1.00 56.82 325 ALA B C 1
ATOM 4850 O O . ALA B 1 325 ? 140.260 131.065 80.795 1.00 54.80 325 ALA B O 1
ATOM 4852 N N . VAL B 1 326 ? 141.453 130.916 82.702 1.00 55.41 326 VAL B N 1
ATOM 4853 C CA . VAL B 1 326 ? 142.627 131.571 82.131 1.00 54.60 326 VAL B CA 1
ATOM 4854 C C . VAL B 1 326 ? 143.244 130.706 81.038 1.00 55.12 326 VAL B C 1
ATOM 4855 O O . VAL B 1 326 ? 143.743 131.214 80.029 1.00 54.04 326 VAL B O 1
ATOM 4859 N N . ALA B 1 327 ? 143.228 129.385 81.226 1.00 55.04 327 ALA B N 1
ATOM 4860 C CA . ALA B 1 327 ? 143.745 128.476 80.212 1.00 56.64 327 ALA B CA 1
ATOM 4861 C C . ALA B 1 327 ? 142.899 128.528 78.951 1.00 56.07 327 ALA B C 1
ATOM 4862 O O . ALA B 1 327 ? 143.435 128.501 77.839 1.00 53.56 327 ALA B O 1
ATOM 4864 N N . HIS B 1 328 ? 141.573 128.600 79.099 1.00 57.15 328 HIS B N 1
ATOM 4865 C CA . HIS B 1 328 ? 140.726 128.781 77.923 1.00 59.03 328 HIS B CA 1
ATOM 4866 C C . HIS B 1 328 ? 141.057 130.091 77.216 1.00 55.38 328 HIS B C 1
ATOM 4867 O O . HIS B 1 328 ? 141.200 130.132 75.985 1.00 50.59 328 HIS B O 1
ATOM 4874 N N . TYR B 1 329 ? 141.211 131.171 77.989 1.00 54.92 329 TYR B N 1
ATOM 4875 C CA . TYR B 1 329 ? 141.522 132.471 77.398 1.00 55.98 329 TYR B CA 1
ATOM 4876 C C . TYR B 1 329 ? 142.859 132.450 76.665 1.00 54.85 329 TYR B C 1
ATOM 4877 O O . TYR B 1 329 ? 142.990 133.026 75.578 1.00 51.55 329 TYR B O 1
ATOM 4886 N N . SER B 1 330 ? 143.866 131.793 77.245 1.00 53.37 330 SER B N 1
ATOM 4887 C CA . SER B 1 330 ? 145.196 131.780 76.645 1.00 52.16 330 SER B CA 1
ATOM 4888 C C . SER B 1 330 ? 145.256 130.845 75.443 1.00 52.69 330 SER B C 1
ATOM 4889 O O . SER B 1 330 ? 145.964 131.125 74.468 1.00 51.03 330 SER B O 1
ATOM 4892 N N . SER B 1 331 ? 144.530 129.725 75.496 1.00 53.44 331 SER B N 1
ATOM 4893 C CA . SER B 1 331 ? 144.454 128.837 74.343 1.00 51.34 331 SER B CA 1
ATOM 4894 C C . SER B 1 331 ? 143.763 129.525 73.175 1.00 52.26 331 SER B C 1
ATOM 4895 O O . SER B 1 331 ? 144.163 129.343 72.018 1.00 48.55 331 SER B O 1
ATOM 4898 N N . LEU B 1 332 ? 142.729 130.319 73.464 1.00 53.15 332 LEU B N 1
ATOM 4899 C CA . LEU B 1 332 ? 142.018 131.141 72.474 1.00 52.42 332 LEU B CA 1
ATOM 4900 C C . LEU B 1 332 ? 141.760 130.425 71.148 1.00 51.39 332 LEU B C 1
ATOM 4901 O O . LEU B 1 332 ? 141.418 129.243 71.126 1.00 48.57 332 LEU B O 1
ATOM 4906 N N . ASN B 1 413 ? 148.691 123.204 76.106 1.00 62.52 413 ASN B N 1
ATOM 4907 C CA . ASN B 1 413 ? 148.208 121.979 76.730 1.00 61.88 413 ASN B CA 1
ATOM 4908 C C . ASN B 1 413 ? 147.811 122.229 78.181 1.00 59.95 413 ASN B C 1
ATOM 4909 O O . ASN B 1 413 ? 148.593 122.769 78.963 1.00 61.13 413 ASN B O 1
ATOM 4914 N N . VAL B 1 414 ? 146.586 121.835 78.534 1.00 57.40 414 VAL B N 1
ATOM 4915 C CA . VAL B 1 414 ? 146.131 121.991 79.912 1.00 62.23 414 VAL B CA 1
ATOM 4916 C C . VAL B 1 414 ? 146.908 121.067 80.842 1.00 60.93 414 VAL B C 1
ATOM 4917 O O . VAL B 1 414 ? 147.180 121.415 81.998 1.00 55.11 414 VAL B O 1
ATOM 4921 N N . ASP B 1 415 ? 147.284 119.879 80.359 1.00 63.73 415 ASP B N 1
ATOM 4922 C CA . ASP B 1 415 ? 148.057 118.958 81.183 1.00 63.03 415 ASP B CA 1
ATOM 4923 C C . ASP B 1 415 ? 149.489 119.434 81.386 1.00 62.89 415 ASP B C 1
ATOM 4924 O O . ASP B 1 415 ? 150.189 118.904 82.256 1.00 60.42 415 ASP B O 1
ATOM 4929 N N . HIS B 1 416 ? 149.945 120.408 80.595 1.00 62.82 416 HIS B N 1
ATOM 4930 C CA . HIS B 1 416 ? 151.242 121.017 80.864 1.00 63.96 416 HIS B CA 1
ATOM 4931 C C . HIS B 1 416 ? 151.215 121.819 82.159 1.00 65.44 416 HIS B C 1
ATOM 4932 O O . HIS B 1 416 ? 152.259 122.016 82.791 1.00 66.58 416 HIS B O 1
ATOM 4939 N N . TYR B 1 417 ? 150.034 122.284 82.570 1.00 62.21 417 TYR B N 1
ATOM 4940 C CA . TYR B 1 417 ? 149.850 122.960 83.847 1.00 64.09 417 TYR B CA 1
ATOM 4941 C C . TYR B 1 417 ? 149.506 121.994 84.975 1.00 63.04 417 TYR B C 1
ATOM 4942 O O . TYR B 1 417 ? 149.091 122.437 86.053 1.00 59.68 417 TYR B O 1
ATOM 4951 N N . SER B 1 418 ? 149.640 120.689 84.742 1.00 59.83 418 SER B N 1
ATOM 4952 C CA . SER B 1 418 ? 149.371 119.690 85.768 1.00 60.56 418 SER B CA 1
ATOM 4953 C C . SER B 1 418 ? 150.570 118.780 85.978 1.00 62.48 418 SER B C 1
ATOM 4954 O O . SER B 1 418 ? 150.815 118.315 87.094 1.00 64.73 418 SER B O 1
ATOM 4957 N N . LYS B 1 419 ? 151.304 118.500 84.905 1.00 56.45 419 LYS B N 1
ATOM 4958 C CA . LYS B 1 419 ? 152.442 117.596 84.987 1.00 53.74 419 LYS B CA 1
ATOM 4959 C C . LYS B 1 419 ? 153.483 118.133 85.962 1.00 54.22 419 LYS B C 1
ATOM 4960 O O . LYS B 1 419 ? 154.073 117.363 86.724 1.00 51.46 419 LYS B O 1
ATOM 4966 N N . LEU B 1 420 ? 153.725 119.443 85.955 1.00 53.62 420 LEU B N 1
ATOM 4967 C CA . LEU B 1 420 ? 154.695 120.043 86.859 1.00 56.37 420 LEU B CA 1
ATOM 4968 C C . LEU B 1 420 ? 154.187 121.380 87.408 1.00 58.42 420 LEU B C 1
ATOM 4969 O O . LEU B 1 420 ? 154.954 122.302 87.701 1.00 58.71 420 LEU B O 1
ATOM 4974 N N . LEU B 1 421 ? 152.874 121.528 87.546 1.00 57.48 421 LEU B N 1
ATOM 4975 C CA . LEU B 1 421 ? 152.443 122.752 88.200 1.00 59.88 421 LEU B CA 1
ATOM 4976 C C . LEU B 1 421 ? 151.608 122.497 89.445 1.00 58.57 421 LEU B C 1
ATOM 4977 O O . LEU B 1 421 ? 152.051 122.801 90.553 1.00 55.78 421 LEU B O 1
ATOM 4982 N N . PHE B 1 422 ? 150.435 121.892 89.298 1.00 58.37 422 PHE B N 1
ATOM 4983 C CA . PHE B 1 422 ? 149.508 121.921 90.429 1.00 58.23 422 PHE B CA 1
ATOM 4984 C C . PHE B 1 422 ? 149.837 120.922 91.535 1.00 56.72 422 PHE B C 1
ATOM 4985 O O . PHE B 1 422 ? 149.988 121.336 92.692 1.00 51.74 422 PHE B O 1
ATOM 4993 N N . PRO B 1 423 ? 149.967 119.621 91.246 1.00 56.95 423 PRO B N 1
ATOM 4994 C CA . PRO B 1 423 ? 150.314 118.698 92.336 1.00 53.10 423 PRO B CA 1
ATOM 4995 C C . PRO B 1 423 ? 151.621 119.071 93.000 1.00 53.47 423 PRO B C 1
ATOM 4996 O O . PRO B 1 423 ? 151.773 118.859 94.204 1.00 54.59 423 PRO B O 1
ATOM 5000 N N . LEU B 1 424 ? 152.561 119.657 92.252 1.00 53.20 424 LEU B N 1
ATOM 5001 C CA . LEU B 1 424 ? 153.834 120.051 92.847 1.00 55.13 424 LEU B CA 1
ATOM 5002 C C . LEU B 1 424 ? 153.670 121.220 93.815 1.00 54.84 424 LEU B C 1
ATOM 5003 O O . LEU B 1 424 ? 154.271 121.221 94.897 1.00 53.50 424 LEU B O 1
ATOM 5008 N N . ILE B 1 425 ? 152.870 122.229 93.452 1.00 52.57 425 ILE B N 1
ATOM 5009 C CA . ILE B 1 425 ? 152.603 123.318 94.391 1.00 52.85 425 ILE B CA 1
ATOM 5010 C C . ILE B 1 425 ? 151.870 122.800 95.621 1.00 52.80 425 ILE B C 1
ATOM 5011 O O . ILE B 1 425 ? 152.151 123.221 96.749 1.00 53.62 425 ILE B O 1
ATOM 5016 N N . PHE B 1 426 ? 150.912 121.888 95.433 1.00 50.55 426 PHE B N 1
ATOM 5017 C CA . PHE B 1 426 ? 150.212 121.379 96.608 1.00 49.01 426 PHE B CA 1
ATOM 5018 C C . PHE B 1 426 ? 151.142 120.543 97.475 1.00 50.15 426 PHE B C 1
ATOM 5019 O O . PHE B 1 426 ? 151.025 120.545 98.705 1.00 52.42 426 PHE B O 1
ATOM 5027 N N . MET B 1 427 ? 152.069 119.814 96.851 1.00 48.12 427 MET B N 1
ATOM 5028 C CA . MET B 1 427 ? 153.047 119.045 97.609 1.00 47.64 427 MET B CA 1
ATOM 5029 C C . MET B 1 427 ? 153.944 119.966 98.421 1.00 51.48 427 MET B C 1
ATOM 5030 O O . MET B 1 427 ? 154.238 119.692 99.588 1.00 50.27 427 MET B O 1
ATOM 5035 N N . LEU B 1 428 ? 154.379 121.075 97.818 1.00 51.77 428 LEU B N 1
ATOM 5036 C CA . LEU B 1 428 ? 155.182 122.051 98.549 1.00 50.25 428 LEU B CA 1
ATOM 5037 C C . LEU B 1 428 ? 154.387 122.665 99.698 1.00 50.79 428 LEU B C 1
ATOM 5038 O O . LEU B 1 428 ? 154.918 122.876 100.795 1.00 48.55 428 LEU B O 1
ATOM 5043 N N . ALA B 1 429 ? 153.107 122.964 99.459 1.00 50.12 429 ALA B N 1
ATOM 5044 C CA . ALA B 1 429 ? 152.265 123.524 100.511 1.00 47.95 429 ALA B CA 1
ATOM 5045 C C . ALA B 1 429 ? 152.096 122.545 101.666 1.00 50.07 429 ALA B C 1
ATOM 5046 O O . ALA B 1 429 ? 152.167 122.936 102.837 1.00 50.74 429 ALA B O 1
ATOM 5048 N N . ASN B 1 430 ? 151.875 121.265 101.357 1.00 50.44 430 ASN B N 1
ATOM 5049 C CA . ASN B 1 430 ? 151.756 120.257 102.406 1.00 50.31 430 ASN B CA 1
ATOM 5050 C C . ASN B 1 430 ? 153.075 120.067 103.142 1.00 50.62 430 ASN B C 1
ATOM 5051 O O . ASN B 1 430 ? 153.089 119.837 104.357 1.00 49.98 430 ASN B O 1
ATOM 5056 N N . VAL B 1 431 ? 154.196 120.149 102.422 1.00 49.14 431 VAL B N 1
ATOM 5057 C CA . VAL B 1 431 ? 155.504 120.053 103.064 1.00 49.80 431 VAL B CA 1
ATOM 5058 C C . VAL B 1 431 ? 155.688 121.197 104.053 1.00 52.62 431 VAL B C 1
ATOM 5059 O O . VAL B 1 431 ? 156.145 120.995 105.182 1.00 52.73 431 VAL B O 1
ATOM 5063 N N . PHE B 1 432 ? 155.320 122.415 103.645 1.00 48.06 432 PHE B N 1
ATOM 5064 C CA . PHE B 1 432 ? 155.421 123.559 104.548 1.00 46.98 432 PHE B CA 1
ATOM 5065 C C . PHE B 1 432 ? 154.487 123.407 105.745 1.00 50.72 432 PHE B C 1
ATOM 5066 O O . PHE B 1 432 ? 154.862 123.721 106.880 1.00 49.54 432 PHE B O 1
ATOM 5074 N N . TYR B 1 433 ? 153.266 122.925 105.505 1.00 50.18 433 TYR B N 1
ATOM 5075 C CA . TYR B 1 433 ? 152.301 122.701 106.579 1.00 48.17 433 TYR B CA 1
ATOM 5076 C C . TYR B 1 433 ? 152.849 121.718 107.610 1.00 52.42 433 TYR B C 1
ATOM 5077 O O . TYR B 1 433 ? 152.845 121.986 108.822 1.00 52.23 433 TYR B O 1
ATOM 5086 N N . TRP B 1 434 ? 153.353 120.578 107.135 1.00 52.44 434 TRP B N 1
ATOM 5087 C CA . TRP B 1 434 ? 153.846 119.549 108.040 1.00 51.61 434 TRP B CA 1
ATOM 5088 C C . TRP B 1 434 ? 155.145 119.977 108.710 1.00 52.40 434 TRP B C 1
ATOM 5089 O O . TRP B 1 434 ? 155.403 119.612 109.858 1.00 55.52 434 TRP B O 1
ATOM 5100 N N . ALA B 1 435 ? 155.969 120.772 108.023 1.00 51.11 435 ALA B N 1
ATOM 5101 C CA . ALA B 1 435 ? 157.164 121.312 108.661 1.00 50.37 435 ALA B CA 1
ATOM 5102 C C . ALA B 1 435 ? 156.797 122.286 109.773 1.00 51.16 435 ALA B C 1
ATOM 5103 O O . ALA B 1 435 ? 157.448 122.317 110.824 1.00 50.73 435 ALA B O 1
ATOM 5105 N N . TYR B 1 436 ? 155.759 123.096 109.553 1.00 48.77 436 TYR B N 1
ATOM 5106 C CA . TYR B 1 436 ? 155.279 124.001 110.590 1.00 49.06 436 TYR B CA 1
ATOM 5107 C C . TYR B 1 436 ? 154.786 123.219 111.802 1.00 51.06 436 TYR B C 1
ATOM 5108 O O . TYR B 1 436 ? 155.084 123.571 112.949 1.00 50.13 436 TYR B O 1
ATOM 5117 N N . TYR B 1 437 ? 154.042 122.139 111.566 1.00 48.23 437 TYR B N 1
ATOM 5118 C CA . TYR B 1 437 ? 153.405 121.409 112.666 1.00 46.22 437 TYR B CA 1
ATOM 5119 C C . TYR B 1 437 ? 154.242 120.207 113.116 1.00 46.91 437 TYR B C 1
ATOM 5120 O O . TYR B 1 437 ? 153.797 119.343 113.870 1.00 50.94 437 TYR B O 1
ATOM 5129 N N . MET B 1 438 ? 155.482 120.163 112.631 1.00 49.66 438 MET B N 1
ATOM 5130 C CA . MET B 1 438 ? 156.424 119.131 113.044 1.00 50.28 438 MET B CA 1
ATOM 5131 C C . MET B 1 438 ? 157.524 119.700 113.932 1.00 53.17 438 MET B C 1
ATOM 5132 O O . MET B 1 438 ? 157.754 119.203 115.039 1.00 55.27 438 MET B O 1
ATOM 5137 N N . TYR B 1 439 ? 158.207 120.740 113.456 1.00 57.67 439 TYR B N 1
ATOM 5138 C CA . TYR B 1 439 ? 159.344 121.294 114.179 1.00 56.51 439 TYR B CA 1
ATOM 5139 C C . TYR B 1 439 ? 159.178 122.790 114.412 1.00 57.44 439 TYR B C 1
ATOM 5140 O O . TYR B 1 439 ? 158.133 123.366 114.091 1.00 58.20 439 TYR B O 1
ATOM 5149 N N . PHE B 1 440 ? 160.205 123.425 114.968 1.00 62.82 440 PHE B N 1
ATOM 5150 C CA . PHE B 1 440 ? 160.178 124.858 115.230 1.00 62.14 440 PHE B CA 1
ATOM 5151 C C . PHE B 1 440 ? 161.364 125.555 114.570 1.00 63.61 440 PHE B C 1
ATOM 5152 O O . PHE B 1 440 ? 162.336 124.912 114.174 1.00 60.94 440 PHE B O 1
ATOM 5161 N N . THR C 1 45 ? 123.202 111.543 177.013 1.00 51.44 45 THR C N 1
ATOM 5162 C CA . THR C 1 45 ? 124.502 111.200 177.576 1.00 50.39 45 THR C CA 1
ATOM 5163 C C . THR C 1 45 ? 124.904 109.778 177.199 1.00 51.70 45 THR C C 1
ATOM 5164 O O . THR C 1 45 ? 124.609 108.826 177.923 1.00 52.13 45 THR C O 1
ATOM 5168 N N . ALA C 1 46 ? 125.579 109.640 176.060 1.00 52.04 46 ALA C N 1
ATOM 5169 C CA . ALA C 1 46 ? 126.032 108.349 175.564 1.00 52.13 46 ALA C CA 1
ATOM 5170 C C . ALA C 1 46 ? 127.515 108.422 175.236 1.00 52.77 46 ALA C C 1
ATOM 5171 O O . ALA C 1 46 ? 128.001 109.444 174.743 1.00 49.49 46 ALA C O 1
ATOM 5173 N N . GLY C 1 47 ? 128.229 107.334 175.513 1.00 57.91 47 GLY C N 1
ATOM 5174 C CA . GLY C 1 47 ? 129.654 107.281 175.257 1.00 57.29 47 GLY C CA 1
ATOM 5175 C C . GLY C 1 47 ? 130.022 106.405 174.078 1.00 59.75 47 GLY C C 1
ATOM 5176 O O . GLY C 1 47 ? 129.697 106.725 172.930 1.00 62.01 47 GLY C O 1
ATOM 5177 N N . TYR C 1 48 ? 130.702 105.294 174.349 1.00 61.66 48 TYR C N 1
ATOM 5178 C CA . TYR C 1 48 ? 131.139 104.368 173.313 1.00 63.97 48 TYR C CA 1
ATOM 5179 C C . TYR C 1 48 ? 130.125 103.266 173.033 1.00 63.53 48 TYR C C 1
ATOM 5180 O O . TYR C 1 48 ? 130.392 102.399 172.194 1.00 58.13 48 TYR C O 1
ATOM 5189 N N . ASN C 1 49 ? 128.976 103.276 173.708 1.00 61.44 49 ASN C N 1
ATOM 5190 C CA . ASN C 1 49 ? 127.978 102.230 173.532 1.00 59.95 49 ASN C CA 1
ATOM 5191 C C . ASN C 1 49 ? 127.013 102.507 172.386 1.00 59.16 49 ASN C C 1
ATOM 5192 O O . ASN C 1 49 ? 126.141 101.672 172.121 1.00 57.15 49 ASN C O 1
ATOM 5197 N N . LYS C 1 50 ? 127.141 103.647 171.704 1.00 56.87 50 LYS C N 1
ATOM 5198 C CA . LYS C 1 50 ? 126.231 104.000 170.624 1.00 53.70 50 LYS C CA 1
ATOM 5199 C C . LYS C 1 50 ? 126.918 104.529 169.373 1.00 58.37 50 LYS C C 1
ATOM 5200 O O . LYS C 1 50 ? 126.242 104.696 168.352 1.00 53.98 50 LYS C O 1
ATOM 5206 N N . PHE C 1 51 ? 128.222 104.796 169.413 1.00 61.13 51 PHE C N 1
ATOM 5207 C CA . PHE C 1 51 ? 128.922 105.386 168.279 1.00 59.56 51 PHE C CA 1
ATOM 5208 C C . PHE C 1 51 ? 129.740 104.381 167.480 1.00 55.37 51 PHE C C 1
ATOM 5209 O O . PHE C 1 51 ? 129.935 104.578 166.276 1.00 47.29 51 PHE C O 1
ATOM 5217 N N . LEU C 1 52 ? 130.219 103.315 168.115 1.00 55.76 52 LEU C N 1
ATOM 5218 C CA . LEU C 1 52 ? 131.091 102.366 167.439 1.00 52.72 52 LEU C CA 1
ATOM 5219 C C . LEU C 1 52 ? 130.325 101.554 166.400 1.00 50.76 52 LEU C C 1
ATOM 5220 O O . LEU C 1 52 ? 129.119 101.319 166.523 1.00 51.23 52 LEU C O 1
ATOM 5225 N N . ARG C 1 53 ? 131.044 101.132 165.363 1.00 42.54 53 ARG C N 1
ATOM 5226 C CA . ARG C 1 53 ? 130.466 100.271 164.347 1.00 39.29 53 ARG C CA 1
ATOM 5227 C C . ARG C 1 53 ? 130.100 98.917 164.955 1.00 40.50 53 ARG C C 1
ATOM 5228 O O . ARG C 1 53 ? 130.786 98.429 165.857 1.00 38.17 53 ARG C O 1
ATOM 5236 N N . PRO C 1 54 ? 129.008 98.302 164.495 1.00 44.21 54 PRO C N 1
ATOM 5237 C CA . PRO C 1 54 ? 128.590 97.016 165.067 1.00 45.07 54 PRO C CA 1
ATOM 5238 C C . PRO C 1 54 ? 129.687 95.968 164.949 1.00 47.49 54 PRO C C 1
ATOM 5239 O O . PRO C 1 54 ? 130.371 95.870 163.928 1.00 43.11 54 PRO C O 1
ATOM 5243 N N . ASN C 1 55 ? 129.841 95.180 166.012 1.00 45.62 55 ASN C N 1
ATOM 5244 C CA . ASN C 1 55 ? 130.879 94.156 166.111 1.00 44.52 55 ASN C CA 1
ATOM 5245 C C . ASN C 1 55 ? 132.261 94.753 165.838 1.00 44.59 55 ASN C C 1
ATOM 5246 O O . ASN C 1 55 ? 133.021 94.286 164.988 1.00 48.18 55 ASN C O 1
ATOM 5251 N N . PHE C 1 56 ? 132.574 95.811 166.584 1.00 39.70 56 PHE C N 1
ATOM 5252 C CA . PHE C 1 56 ? 133.864 96.486 166.462 1.00 38.03 56 PHE C CA 1
ATOM 5253 C C . PHE C 1 56 ? 134.940 95.585 167.051 1.00 38.61 56 PHE C C 1
ATOM 5254 O O . PHE C 1 56 ? 135.129 95.530 168.268 1.00 37.66 56 PHE C O 1
ATOM 5262 N N . GLY C 1 57 ? 135.654 94.874 166.182 1.00 38.46 57 GLY C N 1
ATOM 5263 C CA . GLY C 1 57 ? 136.647 93.916 166.621 1.00 37.67 57 GLY C CA 1
ATOM 5264 C C . GLY C 1 57 ? 136.115 92.498 166.612 1.00 41.50 57 GLY C C 1
ATOM 5265 O O . GLY C 1 57 ? 135.334 92.116 167.489 1.00 43.42 57 GLY C O 1
ATOM 5266 N N . GLY C 1 58 ? 136.529 91.709 165.625 1.00 41.72 58 GLY C N 1
ATOM 5267 C CA . GLY C 1 58 ? 136.046 90.349 165.493 1.00 39.78 58 GLY C CA 1
ATOM 5268 C C . GLY C 1 58 ? 135.403 90.080 164.149 1.00 44.70 58 GLY C C 1
ATOM 5269 O O . GLY C 1 58 ? 135.998 90.354 163.103 1.00 42.69 58 GLY C O 1
ATOM 5270 N N . GLU C 1 59 ? 134.191 89.540 164.164 1.00 50.56 59 GLU C N 1
ATOM 5271 C CA . GLU C 1 59 ? 133.489 89.249 162.920 1.00 45.07 59 GLU C CA 1
ATOM 5272 C C . GLU C 1 59 ? 133.096 90.550 162.226 1.00 47.10 59 GLU C C 1
ATOM 5273 O O . GLU C 1 59 ? 132.554 91.453 162.874 1.00 51.35 59 GLU C O 1
ATOM 5279 N N . PRO C 1 60 ? 133.351 90.686 160.928 1.00 38.87 60 PRO C N 1
ATOM 5280 C CA . PRO C 1 60 ? 132.976 91.917 160.222 1.00 40.01 60 PRO C CA 1
ATOM 5281 C C . PRO C 1 60 ? 131.466 92.036 160.078 1.00 39.04 60 PRO C C 1
ATOM 5282 O O . PRO C 1 60 ? 130.707 91.086 160.280 1.00 44.37 60 PRO C O 1
ATOM 5286 N N . VAL C 1 61 ? 131.033 93.240 159.717 1.00 33.09 61 VAL C N 1
ATOM 5287 C CA . VAL C 1 61 ? 129.612 93.532 159.564 1.00 32.71 61 VAL C CA 1
ATOM 5288 C C . VAL C 1 61 ? 129.136 92.977 158.227 1.00 32.15 61 VAL C C 1
ATOM 5289 O O . VAL C 1 61 ? 129.683 93.314 157.172 1.00 33.40 61 VAL C O 1
ATOM 5293 N N . GLN C 1 62 ? 128.116 92.124 158.2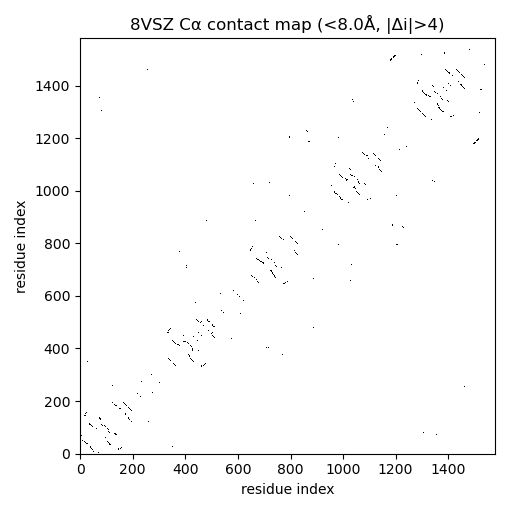70 1.00 20.16 62 GLN C N 1
ATOM 5294 C CA . GLN C 1 62 ? 127.518 91.553 157.065 1.00 19.95 62 GLN C CA 1
ATOM 5295 C C . GLN C 1 62 ? 126.365 92.454 156.639 1.00 14.50 62 GLN C C 1
ATOM 5296 O O . GLN C 1 62 ? 125.260 92.367 157.180 1.00 17.61 62 GLN C O 1
ATOM 5302 N N . ILE C 1 63 ? 126.621 93.324 155.667 1.00 6.11 63 ILE C N 1
ATOM 5303 C CA . ILE C 1 63 ? 125.623 94.258 155.161 1.00 4.64 63 ILE C CA 1
ATOM 5304 C C . ILE C 1 63 ? 125.102 93.726 153.834 1.00 14.24 63 ILE C C 1
ATOM 5305 O O . ILE C 1 63 ? 125.871 93.544 152.882 1.00 24.96 63 ILE C O 1
ATOM 5310 N N . ALA C 1 64 ? 123.797 93.475 153.768 1.00 6.17 64 ALA C N 1
ATOM 5311 C CA . ALA C 1 64 ? 123.161 92.969 152.560 1.00 0.00 64 ALA C CA 1
ATOM 5312 C C . ALA C 1 64 ? 122.546 94.133 151.792 1.00 0.00 64 ALA C C 1
ATOM 5313 O O . ALA C 1 64 ? 121.732 94.883 152.339 1.00 5.20 64 ALA C O 1
ATOM 5315 N N . LEU C 1 65 ? 122.934 94.278 150.528 1.00 0.00 65 LEU C N 1
ATOM 5316 C CA . LEU C 1 65 ? 122.497 95.391 149.698 1.00 0.00 65 LEU C CA 1
ATOM 5317 C C . LEU C 1 65 ? 121.396 94.953 148.743 1.00 0.00 65 LEU C C 1
ATOM 5318 O O . LEU C 1 65 ? 121.455 93.866 148.161 1.00 9.80 65 LEU C O 1
ATOM 5323 N N . THR C 1 66 ? 120.391 95.810 148.589 1.00 0.00 66 THR C N 1
ATOM 5324 C CA . THR C 1 66 ? 119.337 95.632 147.603 1.00 0.00 66 THR C CA 1
ATOM 5325 C C . THR C 1 66 ? 119.217 96.916 146.797 1.00 0.00 66 THR C C 1
ATOM 5326 O O . THR C 1 66 ? 119.221 98.014 147.363 1.00 1.76 66 THR C O 1
ATOM 5330 N N . LEU C 1 67 ? 119.114 96.779 145.480 1.00 0.00 67 LEU C N 1
ATOM 5331 C CA . LEU C 1 67 ? 119.107 97.920 144.577 1.00 0.00 67 LEU C CA 1
ATOM 5332 C C . LEU C 1 67 ? 117.823 97.932 143.762 1.00 7.70 67 LEU C C 1
ATOM 5333 O O . LEU C 1 67 ? 117.284 96.877 143.413 1.00 16.29 67 LEU C O 1
ATOM 5338 N N . ASP C 1 68 ? 117.336 99.136 143.466 1.00 5.58 68 ASP C N 1
ATOM 5339 C CA . ASP C 1 68 ? 116.115 99.326 142.684 1.00 0.00 68 ASP C CA 1
ATOM 5340 C C . ASP C 1 68 ? 116.334 100.541 141.789 1.00 0.79 68 ASP C C 1
ATOM 5341 O O . ASP C 1 68 ? 116.195 101.683 142.238 1.00 13.99 68 ASP C O 1
ATOM 5346 N N . ILE C 1 69 ? 116.679 100.293 140.528 1.00 11.83 69 ILE C N 1
ATOM 5347 C CA . ILE C 1 69 ? 116.942 101.375 139.584 1.00 0.00 69 ILE C CA 1
ATOM 5348 C C . ILE C 1 69 ? 115.607 102.016 139.216 1.00 0.00 69 ILE C C 1
ATOM 5349 O O . ILE C 1 69 ? 114.776 101.400 138.543 1.00 16.37 69 ILE C O 1
ATOM 5354 N N . ALA C 1 70 ? 115.389 103.248 139.680 1.00 0.00 70 ALA C N 1
ATOM 5355 C CA . ALA C 1 70 ? 114.164 103.956 139.328 1.00 2.15 70 ALA C CA 1
ATOM 5356 C C . ALA C 1 70 ? 114.189 104.420 137.877 1.00 12.52 70 ALA C C 1
ATOM 5357 O O . ALA C 1 70 ? 113.205 104.250 137.148 1.00 18.54 70 ALA C O 1
ATOM 5359 N N . SER C 1 71 ? 115.303 105.005 137.440 1.00 6.17 71 SER C N 1
ATOM 5360 C CA . SER C 1 71 ? 115.413 105.511 136.079 1.00 0.00 71 SER C CA 1
ATOM 5361 C C . SER C 1 71 ? 116.881 105.567 135.684 1.00 0.00 71 SER C C 1
ATOM 5362 O O . SER C 1 71 ? 117.772 105.638 136.535 1.00 16.82 71 SER C O 1
ATOM 5365 N N . ILE C 1 72 ? 117.116 105.525 134.374 1.00 8.17 72 ILE C N 1
ATOM 5366 C CA . ILE C 1 72 ? 118.428 105.756 133.782 1.00 12.26 72 ILE C CA 1
ATOM 5367 C C . ILE C 1 72 ? 118.249 106.768 132.661 1.00 9.72 72 ILE C C 1
ATOM 5368 O O . ILE C 1 72 ? 117.376 106.597 131.802 1.00 23.53 72 ILE C O 1
ATOM 5373 N N . SER C 1 73 ? 119.060 107.821 132.670 1.00 0.00 73 SER C N 1
ATOM 5374 C CA . SER C 1 73 ? 118.916 108.894 131.695 1.00 0.00 73 SER C CA 1
ATOM 5375 C C . SER C 1 73 ? 120.227 109.664 131.611 1.00 9.86 73 SER C C 1
ATOM 5376 O O . SER C 1 73 ? 121.201 109.352 132.303 1.00 29.58 73 SER C O 1
ATOM 5379 N N . SER C 1 74 ? 120.239 110.679 130.744 1.00 12.95 74 SER C N 1
ATOM 5380 C CA . SER C 1 74 ? 121.389 111.568 130.566 1.00 21.22 74 SER C CA 1
ATOM 5381 C C . SER C 1 74 ? 122.657 110.789 130.225 1.00 17.61 74 SER C C 1
ATOM 5382 O O . SER C 1 74 ? 123.748 111.097 130.710 1.00 18.25 74 SER C O 1
ATOM 5385 N N . ILE C 1 75 ? 122.515 109.767 129.382 1.00 10.46 75 ILE C N 1
ATOM 5386 C CA . ILE C 1 75 ? 123.660 108.992 128.906 1.00 17.93 75 ILE C CA 1
ATOM 5387 C C . ILE C 1 75 ? 124.312 109.800 127.788 1.00 26.01 75 ILE C C 1
ATOM 5388 O O . ILE C 1 75 ? 123.801 109.859 126.668 1.00 25.72 75 ILE C O 1
ATOM 5393 N N . SER C 1 76 ? 125.445 110.425 128.089 1.00 20.60 76 SER C N 1
ATOM 5394 C CA . SER C 1 76 ? 126.143 111.288 127.147 1.00 21.69 76 SER C CA 1
ATOM 5395 C C . SER C 1 76 ? 127.385 110.580 126.623 1.00 28.31 76 SER C C 1
ATOM 5396 O O . SER C 1 76 ? 128.209 110.098 127.408 1.00 30.88 76 SER C O 1
ATOM 5399 N N . GLU C 1 77 ? 127.511 110.517 125.296 1.00 27.92 77 GLU C N 1
ATOM 5400 C CA . GLU C 1 77 ? 128.702 109.938 124.686 1.00 29.09 77 GLU C CA 1
ATOM 5401 C C . GLU C 1 77 ? 129.908 110.860 124.797 1.00 33.46 77 GLU C C 1
ATOM 5402 O O . GLU C 1 77 ? 131.045 110.391 124.680 1.00 38.07 77 GLU C O 1
ATOM 5408 N N . SER C 1 78 ? 129.685 112.157 125.017 1.00 27.10 78 SER C N 1
ATOM 5409 C CA . SER C 1 78 ? 130.795 113.096 125.141 1.00 28.98 78 SER C CA 1
ATOM 5410 C C . SER C 1 78 ? 131.512 112.923 126.475 1.00 36.30 78 SER C C 1
ATOM 5411 O O . SER C 1 78 ? 132.717 112.650 126.518 1.00 36.22 78 SER C O 1
ATOM 5414 N N . ASN C 1 79 ? 130.782 113.079 127.580 1.00 32.68 79 ASN C N 1
ATOM 5415 C CA . ASN C 1 79 ? 131.368 112.941 128.907 1.00 25.89 79 ASN C CA 1
ATOM 5416 C C . ASN C 1 79 ? 131.551 111.489 129.329 1.00 26.57 79 ASN C C 1
ATOM 5417 O O . ASN C 1 79 ? 132.228 111.238 130.332 1.00 29.87 79 ASN C O 1
ATOM 5422 N N . MET C 1 80 ? 130.969 110.540 128.593 1.00 24.18 80 MET C N 1
ATOM 5423 C CA . MET C 1 80 ? 131.083 109.110 128.885 1.00 22.94 80 MET C CA 1
ATOM 5424 C C . MET C 1 80 ? 130.601 108.800 130.304 1.00 28.77 80 MET C C 1
ATOM 5425 O O . MET C 1 80 ? 131.351 108.329 131.161 1.00 32.08 80 MET C O 1
ATOM 5430 N N . ASP C 1 81 ? 129.320 109.078 130.538 1.00 24.45 81 ASP C N 1
ATOM 5431 C CA . ASP C 1 81 ? 128.711 108.869 131.842 1.00 9.64 81 ASP C CA 1
ATOM 5432 C C . ASP C 1 81 ? 127.236 108.534 131.654 1.00 15.45 81 ASP C C 1
ATOM 5433 O O . ASP C 1 81 ? 126.717 108.525 130.535 1.00 26.30 81 ASP C O 1
ATOM 5438 N N . TYR C 1 82 ? 126.561 108.258 132.768 1.00 16.35 82 TYR C N 1
ATOM 5439 C CA . TYR C 1 82 ? 125.130 107.996 132.757 1.00 4.08 82 TYR C CA 1
ATOM 5440 C C . TYR C 1 82 ? 124.551 108.394 134.106 1.00 1.59 82 TYR C C 1
ATOM 5441 O O . TYR C 1 82 ? 125.180 108.178 135.146 1.00 18.73 82 TYR C O 1
ATOM 5450 N N . THR C 1 83 ? 123.354 108.973 134.082 1.00 0.00 83 THR C N 1
ATOM 5451 C CA . THR C 1 83 ? 122.665 109.401 135.291 1.00 3.22 83 THR C CA 1
ATOM 5452 C C . THR C 1 83 ? 121.563 108.406 135.628 1.00 3.27 83 THR C C 1
ATOM 5453 O O . THR C 1 83 ? 120.695 108.128 134.794 1.00 17.25 83 THR C O 1
ATOM 5457 N N . ALA C 1 84 ? 121.601 107.873 136.847 1.00 0.00 84 ALA C N 1
ATOM 5458 C CA . ALA C 1 84 ? 120.648 106.861 137.277 1.00 0.23 84 ALA C CA 1
ATOM 5459 C C . ALA C 1 84 ? 120.146 107.181 138.676 1.00 0.00 84 ALA C C 1
ATOM 5460 O O . ALA C 1 84 ? 120.913 107.629 139.533 1.00 12.18 84 ALA C O 1
ATOM 5462 N N . THR C 1 85 ? 118.855 106.949 138.897 1.00 0.00 85 THR C N 1
ATOM 5463 C CA . THR C 1 85 ? 118.239 107.083 140.211 1.00 0.00 85 THR C CA 1
ATOM 5464 C C . THR C 1 85 ? 117.991 105.687 140.768 1.00 0.00 85 THR C C 1
ATOM 5465 O O . THR C 1 85 ? 117.344 104.861 140.114 1.00 13.95 85 THR C O 1
ATOM 5469 N N . ILE C 1 86 ? 118.501 105.427 141.969 1.00 0.00 86 ILE C N 1
ATOM 5470 C CA . ILE C 1 86 ? 118.465 104.094 142.555 1.00 0.00 86 ILE C CA 1
ATOM 5471 C C . ILE C 1 86 ? 117.900 104.172 143.965 1.00 0.00 86 ILE C C 1
ATOM 5472 O O . ILE C 1 86 ? 117.969 105.211 144.629 1.00 0.87 86 ILE C O 1
ATOM 5477 N N . TYR C 1 87 ? 117.335 103.056 144.420 1.00 0.00 87 TYR C N 1
ATOM 5478 C CA . TYR C 1 87 ? 116.846 102.901 145.788 1.00 0.00 87 TYR C CA 1
ATOM 5479 C C . TYR C 1 87 ? 117.817 101.967 146.503 1.00 0.00 87 TYR C C 1
ATOM 5480 O O . TYR C 1 87 ? 117.732 100.743 146.361 1.00 12.71 87 TYR C O 1
ATOM 5489 N N . LEU C 1 88 ? 118.736 102.545 147.270 1.00 0.00 88 LEU C N 1
ATOM 5490 C CA . LEU C 1 88 ? 119.785 101.782 147.939 1.00 0.00 88 LEU C CA 1
ATOM 5491 C C . LEU C 1 88 ? 119.256 101.280 149.277 1.00 0.00 88 LEU C C 1
ATOM 5492 O O . LEU C 1 88 ? 119.118 102.052 150.231 1.00 1.31 88 LEU C O 1
ATOM 5497 N N . ARG C 1 89 ? 118.960 99.985 149.347 1.00 0.00 89 ARG C N 1
ATOM 5498 C CA . ARG C 1 89 ? 118.519 99.346 150.579 1.00 0.00 89 ARG C CA 1
ATOM 5499 C C . ARG C 1 89 ? 119.671 98.547 151.172 1.00 0.00 89 ARG C C 1
ATOM 5500 O O . ARG C 1 89 ? 120.247 97.686 150.498 1.00 7.81 89 ARG C O 1
ATOM 5508 N N . GLN C 1 90 ? 120.003 98.835 152.429 1.00 0.00 90 GLN C N 1
ATOM 5509 C CA . GLN C 1 90 ? 121.086 98.163 153.135 1.00 0.00 90 GLN C CA 1
ATOM 5510 C C . GLN C 1 90 ? 120.522 97.456 154.357 1.00 0.00 90 GLN C C 1
ATOM 5511 O O . GLN C 1 90 ? 119.799 98.066 155.153 1.00 24.48 90 GLN C O 1
ATOM 5517 N N . ARG C 1 91 ? 120.853 96.175 154.506 1.00 7.16 91 ARG C N 1
ATOM 5518 C CA . ARG C 1 91 ? 120.369 95.363 155.615 1.00 5.42 91 ARG C CA 1
ATOM 5519 C C . ARG C 1 91 ? 121.557 94.745 156.335 1.00 4.25 91 ARG C C 1
ATOM 5520 O O . ARG C 1 91 ? 122.334 94.001 155.728 1.00 22.20 91 ARG C O 1
ATOM 5528 N N . TRP C 1 92 ? 121.696 95.054 157.622 1.00 3.66 92 TRP C N 1
ATOM 5529 C CA . TRP C 1 92 ? 122.721 94.466 158.473 1.00 16.10 92 TRP C CA 1
ATOM 5530 C C . TRP C 1 92 ? 122.119 94.171 159.840 1.00 26.50 92 TRP C C 1
ATOM 5531 O O . TRP C 1 92 ? 121.009 94.604 160.163 1.00 35.37 92 TRP C O 1
ATOM 5542 N N . MET C 1 93 ? 122.863 93.423 160.650 1.00 32.94 93 MET C N 1
ATOM 5543 C CA . MET C 1 93 ? 122.420 93.015 161.977 1.00 33.11 93 MET C CA 1
ATOM 5544 C C . MET C 1 93 ? 123.252 93.736 163.026 1.00 38.26 93 MET C C 1
ATOM 5545 O O . MET C 1 93 ? 124.486 93.678 162.992 1.00 37.58 93 MET C O 1
ATOM 5550 N N . ASP C 1 94 ? 122.576 94.411 163.952 1.00 46.97 94 ASP C N 1
ATOM 5551 C CA . ASP C 1 94 ? 123.217 95.097 165.065 1.00 44.90 94 ASP C CA 1
ATOM 5552 C C . ASP C 1 94 ? 122.683 94.520 166.368 1.00 47.83 94 ASP C C 1
ATOM 5553 O O . ASP C 1 94 ? 121.467 94.389 166.540 1.00 45.35 94 ASP C O 1
ATOM 5558 N N . GLN C 1 95 ? 123.592 94.178 167.278 1.00 54.97 95 GLN C N 1
ATOM 5559 C CA . GLN C 1 95 ? 123.227 93.496 168.512 1.00 55.01 95 GLN C CA 1
ATOM 5560 C C . GLN C 1 95 ? 122.865 94.443 169.649 1.00 61.01 95 GLN C C 1
ATOM 5561 O O . GLN C 1 95 ? 122.395 93.976 170.692 1.00 63.65 95 GLN C O 1
ATOM 5567 N N . ARG C 1 96 ? 123.066 95.750 169.484 1.00 56.87 96 ARG C N 1
ATOM 5568 C CA . ARG C 1 96 ? 122.853 96.693 170.574 1.00 54.70 96 ARG C CA 1
ATOM 5569 C C . ARG C 1 96 ? 121.475 97.347 170.562 1.00 50.07 96 ARG C C 1
ATOM 5570 O O . ARG C 1 96 ? 121.170 98.118 171.478 1.00 53.92 96 ARG C O 1
ATOM 5578 N N . LEU C 1 97 ? 120.637 97.061 169.569 1.00 45.29 97 LEU C N 1
ATOM 5579 C CA . LEU C 1 97 ? 119.301 97.641 169.481 1.00 50.87 97 LEU C CA 1
ATOM 5580 C C . LEU C 1 97 ? 118.228 96.558 169.463 1.00 53.28 97 LEU C C 1
ATOM 5581 O O . LEU C 1 97 ? 117.294 96.593 168.659 1.00 52.36 97 LEU C O 1
ATOM 5586 N N . VAL C 1 98 ? 118.353 95.579 170.354 1.00 49.49 98 VAL C N 1
ATOM 5587 C CA . VAL C 1 98 ? 117.358 94.520 170.480 1.00 51.53 98 VAL C CA 1
ATOM 5588 C C . VAL C 1 98 ? 116.274 94.981 171.447 1.00 50.52 98 VAL C C 1
ATOM 5589 O O . VAL C 1 98 ? 116.539 95.197 172.634 1.00 48.71 98 VAL C O 1
ATOM 5593 N N . PHE C 1 99 ? 115.052 95.133 170.943 1.00 52.47 99 PHE C N 1
ATOM 5594 C CA . PHE C 1 99 ? 113.912 95.535 171.754 1.00 50.16 99 PHE C CA 1
ATOM 5595 C C . PHE C 1 99 ? 112.860 94.434 171.742 1.00 51.88 99 PHE C C 1
ATOM 5596 O O . PHE C 1 99 ? 112.639 93.782 170.716 1.00 48.72 99 PHE C O 1
ATOM 5604 N N . GLU C 1 100 ? 112.223 94.228 172.891 1.00 54.28 100 GLU C N 1
ATOM 5605 C CA . GLU C 1 100 ? 111.257 93.150 173.042 1.00 54.54 100 GLU C CA 1
ATOM 5606 C C . GLU C 1 100 ? 110.004 93.418 172.213 1.00 52.94 100 GLU C C 1
ATOM 5607 O O . GLU C 1 100 ? 109.576 94.562 172.039 1.00 54.18 100 GLU C O 1
ATOM 5613 N N . GLY C 1 101 ? 109.416 92.340 171.699 1.00 50.99 101 GLY C N 1
ATOM 5614 C CA . GLY C 1 101 ? 108.196 92.433 170.922 1.00 51.67 101 GLY C CA 1
ATOM 5615 C C . GLY C 1 101 ? 108.445 92.540 169.432 1.00 51.66 101 GLY C C 1
ATOM 5616 O O . GLY C 1 101 ? 109.195 93.413 168.984 1.00 52.53 101 GLY C O 1
ATOM 5617 N N . ASN C 1 102 ? 107.822 91.660 168.653 1.00 52.91 102 ASN C N 1
ATOM 5618 C CA . ASN C 1 102 ? 107.985 91.695 167.205 1.00 55.98 102 ASN C CA 1
ATOM 5619 C C . ASN C 1 102 ? 107.195 92.864 166.623 1.00 58.64 102 ASN C C 1
ATOM 5620 O O . ASN C 1 102 ? 105.974 92.951 166.793 1.00 57.73 102 ASN C O 1
ATOM 5625 N N . LYS C 1 103 ? 107.903 93.777 165.963 1.00 58.43 103 LYS C N 1
ATOM 5626 C CA . LYS C 1 103 ? 107.328 94.987 165.388 1.00 56.25 103 LYS C CA 1
ATOM 5627 C C . LYS C 1 103 ? 108.440 95.702 164.631 1.00 56.16 103 LYS C C 1
ATOM 5628 O O . LYS C 1 103 ? 109.616 95.341 164.731 1.00 59.42 103 LYS C O 1
ATOM 5634 N N . SER C 1 104 ? 108.054 96.722 163.872 1.00 51.82 104 SER C N 1
ATOM 5635 C CA . SER C 1 104 ? 108.988 97.533 163.109 1.00 50.60 104 SER C CA 1
ATOM 5636 C C . SER C 1 104 ? 108.923 98.983 163.572 1.00 48.40 104 SER C C 1
ATOM 5637 O O . SER C 1 104 ? 107.853 99.500 163.906 1.00 48.02 104 SER C O 1
ATOM 5640 N N . PHE C 1 105 ? 110.083 99.635 163.588 1.00 39.39 105 PHE C N 1
ATOM 5641 C CA . PHE C 1 105 ? 110.215 101.030 164.004 1.00 41.89 105 PHE C CA 1
ATOM 5642 C C . PHE C 1 105 ? 110.730 101.830 162.811 1.00 38.97 105 PHE C C 1
ATOM 5643 O O . PHE C 1 105 ? 111.939 101.977 162.623 1.00 43.11 105 PHE C O 1
ATOM 5651 N N . THR C 1 106 ? 109.805 102.348 162.006 1.00 33.61 106 THR C N 1
ATOM 5652 C CA . THR C 1 106 ? 110.154 103.144 160.831 1.00 28.87 106 THR C CA 1
ATOM 5653 C C . THR C 1 106 ? 110.583 104.537 161.287 1.00 28.35 106 THR C C 1
ATOM 5654 O O . THR C 1 106 ? 109.768 105.427 161.533 1.00 33.58 106 THR C O 1
ATOM 5658 N N . LEU C 1 107 ? 111.895 104.723 161.410 1.00 31.49 107 LEU C N 1
ATOM 5659 C CA . LEU C 1 107 ? 112.443 105.995 161.851 1.00 33.36 107 LEU C CA 1
ATOM 5660 C C . LEU C 1 107 ? 112.485 106.994 160.697 1.00 33.30 107 LEU C C 1
ATOM 5661 O O . LEU C 1 107 ? 112.438 106.630 159.519 1.00 31.97 107 LEU C O 1
ATOM 5666 N N . ASP C 1 108 ? 112.577 108.271 161.056 1.00 31.05 108 ASP C N 1
ATOM 5667 C CA . ASP C 1 108 ? 112.645 109.346 160.081 1.00 24.99 108 ASP C CA 1
ATOM 5668 C C . ASP C 1 108 ? 114.097 109.598 159.675 1.00 10.55 108 ASP C C 1
ATOM 5669 O O . ASP C 1 108 ? 115.026 108.929 160.135 1.00 19.42 108 ASP C O 1
ATOM 5674 N N . ALA C 1 109 ? 114.295 110.580 158.796 1.00 14.54 109 ALA C N 1
ATOM 5675 C CA . ALA C 1 109 ? 115.635 110.963 158.372 1.00 16.96 109 ALA C CA 1
ATOM 5676 C C . ALA C 1 109 ? 116.386 111.758 159.430 1.00 21.82 109 ALA C C 1
ATOM 5677 O O . ALA C 1 109 ? 117.616 111.856 159.351 1.00 18.47 109 ALA C O 1
ATOM 5679 N N . ARG C 1 110 ? 115.682 112.325 160.409 1.00 28.50 110 ARG C N 1
ATOM 5680 C CA . ARG C 1 110 ? 116.339 113.085 161.465 1.00 25.33 110 ARG C CA 1
ATOM 5681 C C . ARG C 1 110 ? 117.044 112.180 162.467 1.00 28.73 110 ARG C C 1
ATOM 5682 O O . ARG C 1 110 ? 118.043 112.589 163.068 1.00 31.02 110 ARG C O 1
ATOM 5690 N N . LEU C 1 111 ? 116.546 110.960 162.658 1.00 29.04 111 LEU C N 1
ATOM 5691 C CA . LEU C 1 111 ? 117.149 110.004 163.578 1.00 28.17 111 LEU C CA 1
ATOM 5692 C C . LEU C 1 111 ? 118.170 109.097 162.905 1.00 29.48 111 LEU C C 1
ATOM 5693 O O . LEU C 1 111 ? 118.746 108.234 163.575 1.00 34.59 111 LEU C O 1
ATOM 5698 N N . VAL C 1 112 ? 118.403 109.265 161.601 1.00 25.41 112 VAL C N 1
ATOM 5699 C CA . VAL C 1 112 ? 119.421 108.472 160.919 1.00 20.75 112 VAL C CA 1
ATOM 5700 C C . VAL C 1 112 ? 120.807 108.815 161.452 1.00 27.78 112 VAL C C 1
ATOM 5701 O O . VAL C 1 112 ? 121.640 107.928 161.675 1.00 28.57 112 VAL C O 1
ATOM 5705 N N . GLU C 1 113 ? 121.070 110.104 161.679 1.00 33.55 113 GLU C N 1
ATOM 5706 C CA . GLU C 1 113 ? 122.369 110.541 162.175 1.00 33.20 113 GLU C CA 1
ATOM 5707 C C . GLU C 1 113 ? 122.655 110.065 163.593 1.00 34.26 113 GLU C C 1
ATOM 5708 O O . GLU C 1 113 ? 123.819 110.086 164.010 1.00 28.79 113 GLU C O 1
ATOM 5714 N N . PHE C 1 114 ? 121.637 109.642 164.340 1.00 32.46 114 PHE C N 1
ATOM 5715 C CA . PHE C 1 114 ? 121.828 109.167 165.704 1.00 31.28 114 PHE C CA 1
ATOM 5716 C C . PHE C 1 114 ? 122.252 107.706 165.774 1.00 30.67 114 PHE C C 1
ATOM 5717 O O . PHE C 1 114 ? 122.656 107.247 166.848 1.00 34.76 114 PHE C O 1
ATOM 5725 N N . LEU C 1 115 ? 122.171 106.971 164.670 1.00 22.06 115 LEU C N 1
ATOM 5726 C CA . LEU C 1 115 ? 122.578 105.576 164.615 1.00 23.66 115 LEU C CA 1
ATOM 5727 C C . LEU C 1 115 ? 123.731 105.417 163.632 1.00 30.46 115 LEU C C 1
ATOM 5728 O O . LEU C 1 115 ? 124.107 106.351 162.919 1.00 28.92 115 LEU C O 1
ATOM 5733 N N . TRP C 1 116 ? 124.294 104.212 163.602 1.00 25.51 116 TRP C N 1
ATOM 5734 C CA . TRP C 1 116 ? 125.403 103.899 162.711 1.00 20.77 116 TRP C CA 1
ATOM 5735 C C . TRP C 1 116 ? 124.851 103.410 161.377 1.00 24.10 116 TRP C C 1
ATOM 5736 O O . TRP C 1 116 ? 124.005 102.509 161.342 1.00 27.23 116 TRP C O 1
ATOM 5747 N N . VAL C 1 117 ? 125.329 104.001 160.288 1.00 16.35 117 VAL C N 1
ATOM 5748 C CA . VAL C 1 117 ? 124.919 103.606 158.944 1.00 9.73 117 VAL C CA 1
ATOM 5749 C C . VAL C 1 117 ? 126.173 103.327 158.125 1.00 13.02 117 VAL C C 1
ATOM 5750 O O . VAL C 1 117 ? 127.234 103.903 158.407 1.00 18.74 117 VAL C O 1
ATOM 5754 N N . PRO C 1 118 ? 126.111 102.454 157.122 1.00 10.84 118 PRO C N 1
ATOM 5755 C CA . PRO C 1 118 ? 127.307 102.151 156.329 1.00 9.90 118 PRO C CA 1
ATOM 5756 C C . PRO C 1 118 ? 127.761 103.359 155.524 1.00 19.38 118 PRO C C 1
ATOM 5757 O O . PRO C 1 118 ? 127.044 104.345 155.347 1.00 24.67 118 PRO C O 1
ATOM 5761 N N . ASP C 1 119 ? 128.991 103.260 155.029 1.00 8.47 119 ASP C N 1
ATOM 5762 C CA . ASP C 1 119 ? 129.638 104.319 154.264 1.00 4.23 119 ASP C CA 1
ATOM 5763 C C . ASP C 1 119 ? 129.754 103.940 152.791 1.00 7.24 119 ASP C C 1
ATOM 5764 O O . ASP C 1 119 ? 130.778 104.176 152.149 1.00 4.28 119 ASP C O 1
ATOM 5769 N N . THR C 1 120 ? 128.699 103.331 152.253 1.00 0.00 120 THR C N 1
ATOM 577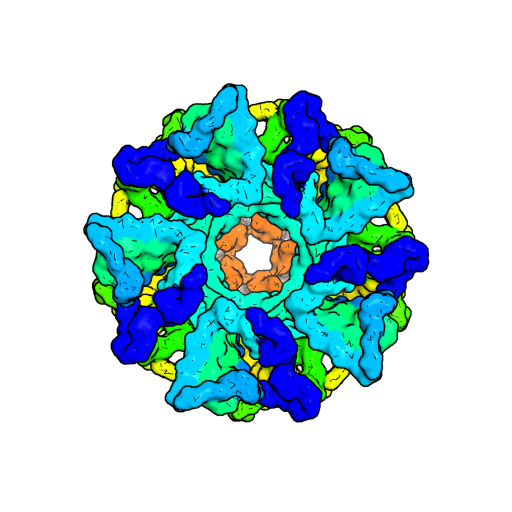0 C CA . THR C 1 120 ? 128.689 102.913 150.857 1.00 0.00 120 THR C CA 1
ATOM 5771 C C . THR C 1 120 ? 128.905 104.109 149.937 1.00 0.00 120 THR C C 1
ATOM 5772 O O . THR C 1 120 ? 128.385 105.201 150.180 1.00 14.27 120 THR C O 1
ATOM 5776 N N . TYR C 1 121 ? 129.682 103.901 148.876 1.00 0.00 121 TYR C N 1
ATOM 5777 C CA . TYR C 1 121 ? 129.908 104.943 147.885 1.00 0.00 121 TYR C CA 1
ATOM 5778 C C . TYR C 1 121 ? 129.942 104.316 146.502 1.00 0.00 121 TYR C C 1
ATOM 5779 O O . TYR C 1 121 ? 130.315 103.150 146.349 1.00 13.11 121 TYR C O 1
ATOM 5788 N N . ILE C 1 122 ? 129.542 105.091 145.501 1.00 0.00 122 ILE C N 1
ATOM 5789 C CA . ILE C 1 122 ? 129.645 104.652 144.115 1.00 0.00 122 ILE C CA 1
ATOM 5790 C C . ILE C 1 122 ? 131.057 104.939 143.625 1.00 5.16 122 ILE C C 1
ATOM 5791 O O . ILE C 1 122 ? 131.542 106.073 143.720 1.00 12.47 122 ILE C O 1
ATOM 5796 N N . VAL C 1 123 ? 131.720 103.905 143.102 1.00 0.00 123 VAL C N 1
ATOM 5797 C CA . VAL C 1 123 ? 133.163 103.968 142.880 1.00 0.00 123 VAL C CA 1
ATOM 5798 C C . VAL C 1 123 ? 133.514 105.051 141.865 1.00 5.29 123 VAL C C 1
ATOM 5799 O O . VAL C 1 123 ? 134.425 105.857 142.086 1.00 31.94 123 VAL C O 1
ATOM 5803 N N . GLU C 1 124 ? 132.793 105.097 140.745 1.00 0.00 124 GLU C N 1
ATOM 5804 C CA . GLU C 1 124 ? 133.120 106.004 139.651 1.00 0.00 124 GLU C CA 1
ATOM 5805 C C . GLU C 1 124 ? 132.067 107.093 139.463 1.00 1.25 124 GLU C C 1
ATOM 5806 O O . GLU C 1 124 ? 131.819 107.535 138.338 1.00 9.17 124 GLU C O 1
ATOM 5812 N N . SER C 1 125 ? 131.442 107.537 140.551 1.00 6.21 125 SER C N 1
ATOM 5813 C CA . SER C 1 125 ? 130.454 108.606 140.480 1.00 0.00 125 SER C CA 1
ATOM 5814 C C . SER C 1 125 ? 131.161 109.942 140.285 1.00 0.00 125 SER C C 1
ATOM 5815 O O . SER C 1 125 ? 132.099 110.267 141.021 1.00 6.44 125 SER C O 1
ATOM 5818 N N . LYS C 1 126 ? 130.713 110.714 139.293 1.00 0.00 126 LYS C N 1
ATOM 5819 C CA . LYS C 1 126 ? 131.287 112.036 139.069 1.00 0.00 126 LYS C CA 1
ATOM 5820 C C . LYS C 1 126 ? 130.530 113.112 139.838 1.00 2.92 126 LYS C C 1
ATOM 5821 O O . LYS C 1 126 ? 131.138 114.062 140.343 1.00 17.27 126 LYS C O 1
ATOM 5827 N N . LYS C 1 127 ? 129.208 112.981 139.934 1.00 4.58 127 LYS C N 1
ATOM 5828 C CA . LYS C 1 127 ? 128.390 113.923 140.688 1.00 0.00 127 LYS C CA 1
ATOM 5829 C C . LYS C 1 127 ? 127.104 113.222 141.094 1.00 1.09 127 LYS C C 1
ATOM 5830 O O . LYS C 1 127 ? 126.434 112.622 140.249 1.00 11.70 127 LYS C O 1
ATOM 5836 N N . SER C 1 128 ? 126.766 113.295 142.378 1.00 2.48 128 SER C N 1
ATOM 5837 C CA . SER C 1 128 ? 125.592 112.606 142.888 1.00 5.56 128 SER C CA 1
ATOM 5838 C C . SER C 1 128 ? 125.044 113.355 144.093 1.00 0.00 128 SER C C 1
ATOM 5839 O O . SER C 1 128 ? 125.743 114.148 144.729 1.00 9.37 128 SER C O 1
ATOM 5842 N N . PHE C 1 129 ? 123.777 113.090 144.397 1.00 0.00 129 PHE C N 1
ATOM 5843 C CA . PHE C 1 129 ? 123.098 113.751 145.501 1.00 4.33 129 PHE C CA 1
ATOM 5844 C C . PHE C 1 129 ? 121.966 112.861 145.989 1.00 0.00 129 PHE C C 1
ATOM 5845 O O . PHE C 1 129 ? 121.403 112.075 145.223 1.00 0.00 129 PHE C O 1
ATOM 5853 N N . LEU C 1 130 ? 121.641 112.995 147.271 1.00 5.54 130 LEU C N 1
ATOM 5854 C CA . LEU C 1 130 ? 120.489 112.318 147.846 1.00 0.00 130 LEU C CA 1
ATOM 5855 C C . LEU C 1 130 ? 119.259 113.205 147.710 1.00 8.95 130 LEU C C 1
ATOM 5856 O O . LEU C 1 130 ? 119.324 114.417 147.936 1.00 9.26 130 LEU C O 1
ATOM 5861 N N . HIS C 1 131 ? 118.137 112.593 147.341 1.00 3.48 131 HIS C N 1
ATOM 5862 C CA . HIS C 1 131 ? 116.928 113.357 147.062 1.00 0.00 131 HIS C CA 1
ATOM 5863 C C . HIS C 1 131 ? 116.346 113.938 148.344 1.00 4.31 131 HIS C C 1
ATOM 5864 O O . HIS C 1 131 ? 116.230 113.245 149.359 1.00 0.86 131 HIS C O 1
ATOM 5871 N N . GLU C 1 132 ? 115.979 115.220 148.291 1.00 4.91 132 GLU C N 1
ATOM 5872 C CA . GLU C 1 132 ? 115.268 115.907 149.372 1.00 1.92 132 GLU C CA 1
ATOM 5873 C C . GLU C 1 132 ? 114.063 116.591 148.730 1.00 11.34 132 GLU C C 1
ATOM 5874 O O . GLU C 1 132 ? 114.122 117.766 148.361 1.00 21.36 132 GLU C O 1
ATOM 5880 N N . VAL C 1 133 ? 112.967 115.847 148.598 1.00 8.11 133 VAL C N 1
ATOM 5881 C CA . VAL C 1 133 ? 111.780 116.341 147.911 1.00 1.05 133 VAL C CA 1
ATOM 5882 C C . VAL C 1 133 ? 110.892 117.109 148.887 1.00 6.87 133 VAL C C 1
ATOM 5883 O O . VAL C 1 133 ? 110.538 118.266 148.638 1.00 23.53 133 VAL C O 1
ATOM 5887 N N . THR C 1 134 ? 110.525 116.474 149.998 1.00 5.25 134 THR C N 1
ATOM 5888 C CA . THR C 1 134 ? 109.818 117.120 151.097 1.00 10.65 134 THR C CA 1
ATOM 5889 C C . THR C 1 134 ? 110.547 116.932 152.416 1.00 13.03 134 THR C C 1
ATOM 5890 O O . THR C 1 134 ? 110.663 117.880 153.203 1.00 5.44 134 THR C O 1
ATOM 5894 N N . VAL C 1 135 ? 111.055 115.728 152.670 1.00 9.75 135 VAL C N 1
ATOM 5895 C CA . VAL C 1 135 ? 111.914 115.429 153.800 1.00 0.00 135 VAL C CA 1
ATOM 5896 C C . VAL C 1 135 ? 113.138 114.684 153.277 1.00 7.75 135 VAL C C 1
ATOM 5897 O O . VAL C 1 135 ? 113.279 114.448 152.078 1.00 16.27 135 VAL C O 1
ATOM 5901 N N . GLY C 1 136 ? 114.030 114.318 154.193 1.00 8.00 136 GLY C N 1
ATOM 5902 C CA . GLY C 1 136 ? 115.203 113.551 153.807 1.00 3.08 136 GLY C CA 1
ATOM 5903 C C . GLY C 1 136 ? 114.815 112.138 153.410 1.00 0.00 136 GLY C C 1
ATOM 5904 O O . GLY C 1 136 ? 114.030 111.476 154.101 1.00 0.00 136 GLY C O 1
ATOM 5905 N N . ASN C 1 137 ? 115.364 111.667 152.290 1.00 2.19 137 ASN C N 1
ATOM 5906 C CA . ASN C 1 137 ? 115.089 110.312 151.809 1.00 2.17 137 ASN C CA 1
ATOM 5907 C C . ASN C 1 137 ? 116.069 109.339 152.469 1.00 5.92 137 ASN C C 1
ATOM 5908 O O . ASN C 1 137 ? 116.935 108.731 151.835 1.00 3.04 137 ASN C O 1
ATOM 5913 N N . ARG C 1 138 ? 115.911 109.202 153.787 1.00 7.15 138 ARG C N 1
ATOM 5914 C CA . ARG C 1 138 ? 116.747 108.308 154.587 1.00 0.51 138 ARG C CA 1
ATOM 5915 C C . ARG C 1 138 ? 115.852 107.700 155.665 1.00 12.36 138 ARG C C 1
ATOM 5916 O O . ARG C 1 138 ? 115.439 108.403 156.592 1.00 25.65 138 ARG C O 1
ATOM 5924 N N . LEU C 1 139 ? 115.546 106.411 155.538 1.00 4.50 139 LEU C N 1
ATOM 5925 C CA . LEU C 1 139 ? 114.734 105.714 156.526 1.00 11.36 139 LEU C CA 1
ATOM 5926 C C . LEU C 1 139 ? 115.541 104.599 157.173 1.00 14.52 139 LEU C C 1
ATOM 5927 O O . LEU C 1 139 ? 116.366 103.955 156.517 1.00 11.42 139 LEU C O 1
ATOM 5932 N N . ILE C 1 140 ? 115.296 104.378 158.460 1.00 16.37 140 ILE C N 1
ATOM 5933 C CA . ILE C 1 140 ? 115.836 103.238 159.190 1.00 22.58 140 ILE C CA 1
ATOM 5934 C C . ILE C 1 140 ? 114.660 102.522 159.837 1.00 16.40 140 ILE C C 1
ATOM 5935 O O . ILE C 1 140 ? 113.917 103.123 160.623 1.00 32.05 140 ILE C O 1
ATOM 5940 N N . ARG C 1 141 ? 114.487 101.244 159.503 1.00 16.03 141 ARG C N 1
ATOM 5941 C CA . ARG C 1 141 ? 113.378 100.433 160.006 1.00 22.54 141 ARG C CA 1
ATOM 5942 C C . ARG C 1 141 ? 113.974 99.305 160.841 1.00 27.39 141 ARG C C 1
ATOM 5943 O O . ARG C 1 141 ? 114.301 98.238 160.318 1.00 33.43 141 ARG C O 1
ATOM 5951 N N . LEU C 1 142 ? 114.116 99.550 162.140 1.00 31.35 142 LEU C N 1
ATOM 5952 C CA . LEU C 1 142 ? 114.661 98.543 163.035 1.00 33.54 142 LEU C CA 1
ATOM 5953 C C . LEU C 1 142 ? 113.647 97.428 163.269 1.00 35.88 142 LEU C C 1
ATOM 5954 O O . LEU C 1 142 ? 112.435 97.606 163.117 1.00 38.17 142 LEU C O 1
ATOM 5959 N N . PHE C 1 143 ? 114.161 96.261 163.648 1.00 32.73 143 PHE C N 1
ATOM 5960 C CA . PHE C 1 143 ? 113.335 95.093 163.911 1.00 39.04 143 PHE C CA 1
ATOM 5961 C C . PHE C 1 143 ? 113.742 94.472 165.240 1.00 47.01 143 PHE C C 1
ATOM 5962 O O . PHE C 1 143 ? 114.702 94.901 165.887 1.00 45.39 143 PHE C O 1
ATOM 5970 N N . SER C 1 144 ? 112.987 93.447 165.644 1.00 49.79 144 SER C N 1
ATOM 5971 C CA . SER C 1 144 ? 113.129 92.897 166.989 1.00 47.42 144 SER C CA 1
ATOM 5972 C C . SER C 1 144 ? 114.515 92.308 167.219 1.00 46.84 144 SER C C 1
ATOM 5973 O O . SER C 1 144 ? 115.118 92.523 168.276 1.00 42.48 144 SER C O 1
ATOM 5976 N N . ASN C 1 145 ? 115.041 91.569 166.245 1.00 39.44 145 ASN C N 1
ATOM 5977 C CA . ASN C 1 145 ? 116.304 90.865 166.419 1.00 43.95 145 ASN C CA 1
ATOM 5978 C C . ASN C 1 145 ? 117.519 91.723 166.085 1.00 46.96 145 ASN C C 1
ATOM 5979 O O . ASN C 1 145 ? 118.651 91.240 166.191 1.00 44.85 145 ASN C O 1
ATOM 5984 N N . GLY C 1 146 ? 117.314 92.977 165.688 1.00 37.02 146 GLY C N 1
ATOM 5985 C CA . GLY C 1 146 ? 118.406 93.869 165.363 1.00 39.91 146 GLY C CA 1
ATOM 5986 C C . GLY C 1 146 ? 118.598 94.151 163.889 1.00 35.08 146 GLY C C 1
ATOM 5987 O O . GLY C 1 146 ? 119.572 94.825 163.530 1.00 32.06 146 GLY C O 1
ATOM 5988 N N . THR C 1 147 ? 117.712 93.659 163.027 1.00 30.73 147 THR C N 1
ATOM 5989 C CA . THR C 1 147 ? 117.822 93.937 161.601 1.00 29.60 147 THR C CA 1
ATOM 5990 C C . THR C 1 147 ? 117.522 95.406 161.330 1.00 25.77 147 THR C C 1
ATOM 5991 O O . THR C 1 147 ? 116.524 95.948 161.814 1.00 31.88 147 THR C O 1
ATOM 5995 N N . VAL C 1 148 ? 118.391 96.052 160.558 1.00 17.77 148 VAL C N 1
ATOM 5996 C CA . VAL C 1 148 ? 118.262 97.466 160.226 1.00 14.96 148 VAL C CA 1
ATOM 5997 C C . VAL C 1 148 ? 118.106 97.586 158.717 1.00 15.31 148 VAL C C 1
ATOM 5998 O O . VAL C 1 148 ? 118.950 97.095 157.957 1.00 31.63 148 VAL C O 1
ATOM 6002 N N . LEU C 1 149 ? 117.030 98.238 158.284 1.00 10.88 149 LEU C N 1
ATOM 6003 C CA . LEU C 1 149 ? 116.753 98.467 156.869 1.00 7.22 149 LEU C CA 1
ATOM 6004 C C . LEU C 1 149 ? 116.978 99.945 156.575 1.00 8.10 149 LEU C C 1
ATOM 6005 O O . LEU C 1 149 ? 116.180 100.794 156.986 1.00 19.22 149 LEU C O 1
ATOM 6010 N N . TYR C 1 150 ? 118.061 100.247 155.864 1.00 1.65 150 TYR C N 1
ATOM 6011 C CA . TYR C 1 150 ? 118.457 101.617 155.554 1.00 0.00 150 TYR C CA 1
ATOM 6012 C C . TYR C 1 150 ? 118.231 101.849 154.066 1.00 6.73 150 TYR C C 1
ATOM 6013 O O . TYR C 1 150 ? 118.979 101.330 153.230 1.00 17.51 150 TYR C O 1
ATOM 6022 N N . ALA C 1 151 ? 117.204 102.627 153.736 1.00 5.32 151 ALA C N 1
ATOM 6023 C CA . ALA C 1 151 ? 116.826 102.890 152.356 1.00 0.00 151 ALA C CA 1
ATOM 6024 C C . ALA C 1 151 ? 117.092 104.347 152.006 1.00 0.00 151 ALA C C 1
ATOM 6025 O O . ALA C 1 151 ? 116.785 105.252 152.789 1.00 14.20 151 ALA C O 1
ATOM 6027 N N . LEU C 1 152 ? 117.667 104.567 150.825 1.00 0.00 152 LEU C N 1
ATOM 6028 C CA . LEU C 1 152 ? 117.983 105.903 150.344 1.00 0.00 152 LEU C CA 1
ATOM 6029 C C . LEU C 1 152 ? 117.567 106.029 148.886 1.00 0.00 152 LEU C C 1
ATOM 6030 O O . LEU C 1 152 ? 117.509 105.038 148.154 1.00 4.54 152 LEU C O 1
ATOM 6035 N N . ARG C 1 153 ? 117.283 107.260 148.472 1.00 0.00 153 ARG C N 1
ATOM 6036 C CA . ARG C 1 153 ? 116.996 107.584 147.078 1.00 0.00 153 ARG C CA 1
ATOM 6037 C C . ARG C 1 153 ? 118.119 108.485 146.579 1.00 0.00 153 ARG C C 1
ATOM 6038 O O . ARG C 1 153 ? 118.210 109.651 146.978 1.00 15.59 153 ARG C O 1
ATOM 6046 N N . ILE C 1 154 ? 118.971 107.945 145.710 1.00 0.00 154 ILE C N 1
ATOM 6047 C CA . ILE C 1 154 ? 120.188 108.617 145.271 1.00 0.00 154 ILE C CA 1
ATOM 6048 C C . ILE C 1 154 ? 120.181 108.702 143.751 1.00 0.00 154 ILE C C 1
ATOM 6049 O O . ILE C 1 154 ? 119.920 107.704 143.069 1.00 14.61 154 ILE C O 1
ATOM 6054 N N . THR C 1 155 ? 120.470 109.890 143.227 1.00 0.00 155 THR C N 1
ATOM 6055 C CA . THR C 1 155 ? 120.686 110.095 141.801 1.00 0.00 155 THR C CA 1
ATOM 6056 C C . THR C 1 155 ? 122.187 110.216 141.565 1.00 0.78 155 THR C C 1
ATOM 6057 O O . THR C 1 155 ? 122.831 111.117 142.111 1.00 16.94 155 THR C O 1
ATOM 6061 N N . THR C 1 156 ? 122.739 109.311 140.762 1.00 3.67 156 THR C N 1
ATOM 6062 C CA . THR C 1 156 ? 124.179 109.205 140.574 1.00 4.10 156 THR C CA 1
ATOM 6063 C C . THR C 1 156 ? 124.541 109.389 139.108 1.00 6.21 156 THR C C 1
ATOM 6064 O O . THR C 1 156 ? 123.826 108.923 138.217 1.00 6.34 156 THR C O 1
ATOM 6068 N N . THR C 1 157 ? 125.657 110.071 138.866 1.00 11.62 157 THR C N 1
ATOM 6069 C CA . THR C 1 157 ? 126.237 110.207 137.532 1.00 0.30 157 THR C CA 1
ATOM 6070 C C . THR C 1 157 ? 127.537 109.406 137.545 1.00 0.00 157 THR C C 1
ATOM 6071 O O . THR C 1 157 ? 128.608 109.913 137.882 1.00 13.58 157 THR C O 1
ATOM 6075 N N . VAL C 1 158 ? 127.427 108.128 137.204 1.00 0.00 158 VAL C N 1
ATOM 6076 C CA . VAL C 1 158 ? 128.581 107.238 137.203 1.00 0.00 158 VAL C CA 1
ATOM 6077 C C . VAL C 1 158 ? 129.284 107.327 135.855 1.00 4.35 158 VAL C C 1
ATOM 6078 O O . VAL C 1 158 ? 128.662 107.596 134.821 1.00 10.95 158 VAL C O 1
ATOM 6082 N N . ALA C 1 159 ? 130.594 107.101 135.862 1.00 7.36 159 ALA C N 1
ATOM 6083 C CA . ALA C 1 159 ? 131.413 107.213 134.662 1.00 12.68 159 ALA C CA 1
ATOM 6084 C C . ALA C 1 159 ? 131.697 105.821 134.112 1.00 20.82 159 ALA C C 1
ATOM 6085 O O . ALA C 1 159 ? 132.284 104.982 134.804 1.00 23.28 159 ALA C O 1
ATOM 6087 N N . CYS C 1 160 ? 131.277 105.581 132.872 1.00 19.46 160 CYS C N 1
ATOM 6088 C CA . CYS C 1 160 ? 131.561 104.340 132.168 1.00 26.20 160 CYS C CA 1
ATOM 6089 C C . CYS C 1 160 ? 132.086 104.670 130.779 1.00 27.44 160 CYS C C 1
ATOM 6090 O O . CYS C 1 160 ? 131.616 105.612 130.135 1.00 27.88 160 CYS C O 1
ATOM 6093 N N . ASN C 1 161 ? 133.073 103.898 130.330 1.00 33.93 161 ASN C N 1
ATOM 6094 C CA . ASN C 1 161 ? 133.738 104.172 129.063 1.00 31.06 161 ASN C CA 1
ATOM 6095 C C . ASN C 1 161 ? 132.819 103.847 127.893 1.00 29.64 161 ASN C C 1
ATOM 6096 O O . ASN C 1 161 ? 132.154 102.806 127.881 1.00 39.08 161 ASN C O 1
ATOM 6101 N N . MET C 1 162 ? 132.787 104.742 126.907 1.00 32.32 162 MET C N 1
ATOM 6102 C CA . MET C 1 162 ? 131.989 104.562 125.694 1.00 39.07 162 MET C CA 1
ATOM 6103 C C . MET C 1 162 ? 132.944 104.257 124.543 1.00 45.28 162 MET C C 1
ATOM 6104 O O . MET C 1 162 ? 133.410 105.156 123.843 1.00 46.34 162 MET C O 1
ATOM 6109 N N . ASP C 1 163 ? 133.233 102.972 124.348 1.00 46.04 163 ASP C N 1
ATOM 6110 C CA . ASP C 1 163 ? 134.086 102.528 123.246 1.00 46.36 163 ASP C CA 1
ATOM 6111 C C . ASP C 1 163 ? 133.253 102.569 121.973 1.00 44.44 163 ASP C C 1
ATOM 6112 O O . ASP C 1 163 ? 132.666 101.571 121.550 1.00 47.85 163 ASP C O 1
ATOM 6117 N N . LEU C 1 164 ? 133.200 103.744 121.354 1.00 41.55 164 LEU C N 1
ATOM 6118 C CA . LEU C 1 164 ? 132.356 103.972 120.181 1.00 43.50 164 LEU C CA 1
ATOM 6119 C C . LEU C 1 164 ? 133.087 103.657 118.880 1.00 46.69 164 LEU C C 1
ATOM 6120 O O . LEU C 1 164 ? 133.136 104.470 117.958 1.00 46.39 164 LEU C O 1
ATOM 6125 N N . SER C 1 165 ? 133.667 102.458 118.798 1.00 43.08 165 SER C N 1
ATOM 6126 C CA . SER C 1 165 ? 134.251 102.009 117.539 1.00 42.21 165 SER C CA 1
ATOM 6127 C C . SER C 1 165 ? 133.162 101.696 116.521 1.00 45.52 165 SER C C 1
ATOM 6128 O O . SER C 1 165 ? 133.281 102.041 115.340 1.00 48.62 165 SER C O 1
ATOM 6131 N N . LYS C 1 166 ? 132.091 101.042 116.966 1.00 42.46 166 LYS C N 1
ATOM 6132 C CA . LYS C 1 166 ? 130.914 100.770 116.141 1.00 40.49 166 LYS C CA 1
ATOM 6133 C C . LYS C 1 166 ? 129.765 101.573 116.744 1.00 41.08 166 LYS C C 1
ATOM 6134 O O . LYS C 1 166 ? 129.017 101.080 117.588 1.00 40.63 166 LYS C O 1
ATOM 6140 N N . TYR C 1 167 ? 129.630 102.822 116.298 1.00 37.84 167 TYR C N 1
ATOM 6141 C CA . TYR C 1 167 ? 128.723 103.760 116.960 1.00 36.54 167 TYR C CA 1
ATOM 6142 C C . TYR C 1 167 ? 127.270 103.296 116.990 1.00 41.07 167 TYR C C 1
ATOM 6143 O O . TYR C 1 167 ? 126.658 103.343 118.071 1.00 51.68 167 TYR C O 1
ATOM 6152 N N . PRO C 1 168 ? 126.654 102.851 115.888 1.00 39.07 168 PRO C N 1
ATOM 6153 C CA . PRO C 1 168 ? 125.237 102.473 115.948 1.00 39.89 168 PRO C CA 1
ATOM 6154 C C . PRO C 1 168 ? 124.968 101.040 116.378 1.00 43.27 168 PRO C C 1
ATOM 6155 O O . PRO C 1 168 ? 123.805 100.710 116.648 1.00 49.20 168 PRO C O 1
ATOM 6159 N N . MET C 1 169 ? 125.988 100.188 116.457 1.00 38.86 169 MET C N 1
ATOM 6160 C CA . MET C 1 169 ? 125.820 98.772 116.774 1.00 39.18 169 MET C CA 1
ATOM 6161 C C . MET C 1 169 ? 126.732 98.372 117.926 1.00 39.57 169 MET C C 1
ATOM 6162 O O . MET C 1 169 ? 127.442 97.365 117.873 1.00 44.96 169 MET C O 1
ATOM 6167 N N . ASP C 1 170 ? 126.721 99.165 118.993 1.00 32.92 170 ASP C N 1
ATOM 6168 C CA . ASP C 1 170 ? 127.556 98.924 120.159 1.00 35.21 170 ASP C CA 1
ATOM 6169 C C . ASP C 1 170 ? 126.700 98.560 121.365 1.00 40.25 170 ASP C C 1
ATOM 6170 O O . ASP C 1 170 ? 125.575 99.042 121.522 1.00 47.48 170 ASP C O 1
ATOM 6175 N N . THR C 1 171 ? 127.250 97.699 122.217 1.00 38.51 171 THR C N 1
ATOM 6176 C CA . THR C 1 171 ? 126.636 97.317 123.486 1.00 39.62 171 THR C CA 1
ATOM 6177 C C . THR C 1 171 ? 127.596 97.750 124.590 1.00 36.91 171 THR C C 1
ATOM 6178 O O . THR C 1 171 ? 128.474 96.986 124.998 1.00 37.18 171 THR C O 1
ATOM 6182 N N . GLN C 1 172 ? 127.429 98.981 125.067 1.00 35.39 172 GLN C N 1
ATOM 6183 C CA . GLN C 1 172 ? 128.315 99.519 126.092 1.00 38.08 172 GLN C CA 1
ATOM 6184 C C . GLN C 1 172 ? 128.074 98.806 127.416 1.00 32.99 172 GLN C C 1
ATOM 6185 O O . GLN C 1 172 ? 126.937 98.735 127.894 1.00 32.16 172 GLN C O 1
ATOM 6191 N N . THR C 1 173 ? 129.143 98.280 128.006 1.00 29.36 173 THR C N 1
ATOM 6192 C CA . THR C 1 173 ? 129.068 97.580 129.286 1.00 23.15 173 THR C CA 1
ATOM 6193 C C . THR C 1 173 ? 129.432 98.570 130.386 1.00 31.13 173 THR C C 1
ATOM 6194 O O . THR C 1 173 ? 130.610 98.824 130.647 1.00 35.51 173 THR C O 1
ATOM 6198 N N . CYS C 1 174 ? 128.416 99.135 131.031 1.00 15.63 174 CYS C N 1
ATOM 6199 C CA . CYS C 1 174 ? 128.601 100.112 132.093 1.00 13.02 174 CYS C CA 1
ATOM 6200 C C . CYS C 1 174 ? 128.213 99.500 133.432 1.00 14.60 174 CYS C C 1
ATOM 6201 O O . CYS C 1 174 ? 127.210 98.785 133.532 1.00 12.90 174 CYS C O 1
ATOM 6204 N N . LYS C 1 175 ? 129.010 99.785 134.456 1.00 7.85 175 LYS C N 1
ATOM 6205 C CA . LYS C 1 175 ? 128.829 99.208 135.777 1.00 0.00 175 LYS C CA 1
ATOM 6206 C C . LYS C 1 175 ? 128.419 100.279 136.779 1.00 0.00 175 LYS C C 1
ATOM 6207 O O . LYS C 1 175 ? 128.635 101.477 136.572 1.00 15.26 175 LYS C O 1
ATOM 6213 N N . LEU C 1 176 ? 127.815 99.825 137.877 1.00 1.62 176 LEU C N 1
ATOM 6214 C CA . LEU C 1 176 ? 127.452 100.677 139.010 1.00 7.69 176 LEU C CA 1
ATOM 6215 C C . LEU C 1 176 ? 127.979 99.976 140.258 1.00 0.00 176 LEU C C 1
ATOM 6216 O O . LEU C 1 176 ? 127.281 99.162 140.870 1.00 1.64 176 LEU C O 1
ATOM 6221 N N . GLN C 1 177 ? 129.214 100.292 140.630 1.00 0.00 177 GLN C N 1
ATOM 6222 C CA . GLN C 1 177 ? 129.884 99.622 141.733 1.00 0.00 177 GLN C CA 1
ATOM 6223 C C . GLN C 1 177 ? 129.629 100.355 143.043 1.00 0.00 177 GLN C C 1
ATOM 6224 O O . GLN C 1 177 ? 129.680 101.586 143.101 1.00 11.64 177 GLN C O 1
ATOM 6230 N N . LEU C 1 178 ? 129.351 99.586 144.092 1.00 1.03 178 LEU C N 1
ATOM 6231 C CA . LEU C 1 178 ? 129.135 100.115 145.431 1.00 8.19 178 LEU C CA 1
ATOM 6232 C C . LEU C 1 178 ? 130.152 99.493 146.376 1.00 4.76 178 LEU C C 1
ATOM 6233 O O . LEU C 1 178 ? 130.376 98.279 146.341 1.00 16.98 178 LEU C O 1
ATOM 6238 N N . GLU C 1 179 ? 130.762 100.325 147.215 1.00 0.00 179 GLU C N 1
ATOM 6239 C CA . GLU C 1 179 ? 131.849 99.881 148.074 1.00 0.00 179 GLU C CA 1
ATOM 6240 C C . GLU C 1 179 ? 131.813 100.657 149.381 1.00 0.00 179 GLU C C 1
ATOM 6241 O O . GLU C 1 179 ? 131.370 101.807 149.432 1.00 6.30 179 GLU C O 1
ATOM 6247 N N . SER C 1 180 ? 132.284 100.009 150.444 1.00 3.87 180 SER C N 1
ATOM 6248 C CA . SER C 1 180 ? 132.493 100.674 151.722 1.00 0.00 180 SER C CA 1
ATOM 6249 C C . SER C 1 180 ? 133.715 101.573 151.604 1.00 8.42 180 SER C C 1
ATOM 6250 O O . SER C 1 180 ? 134.851 101.090 151.617 1.00 29.33 180 SER C O 1
ATOM 6253 N N . TRP C 1 181 ? 133.475 102.879 151.487 1.00 4.16 181 TRP C N 1
ATOM 6254 C CA . TRP C 1 181 ? 134.526 103.786 151.039 1.00 9.49 181 TRP C CA 1
ATOM 6255 C C . TRP C 1 181 ? 135.634 103.907 152.080 1.00 12.54 181 TRP C C 1
ATOM 6256 O O . TRP C 1 181 ? 136.816 104.010 151.733 1.00 8.75 181 TRP C O 1
ATOM 6267 N N . GLY C 1 182 ? 135.272 103.894 153.360 1.00 8.45 182 GLY C N 1
ATOM 6268 C CA . GLY C 1 182 ? 136.244 104.066 154.423 1.00 2.80 182 GLY C CA 1
ATOM 6269 C C . GLY C 1 182 ? 136.684 102.784 155.100 1.00 15.39 182 GLY C C 1
ATOM 6270 O O . GLY C 1 182 ? 137.881 102.568 155.312 1.00 25.10 182 GLY C O 1
ATOM 6271 N N . TYR C 1 183 ? 135.727 101.928 155.447 1.00 12.93 183 TYR C N 1
ATOM 6272 C CA . TYR C 1 183 ? 136.044 100.705 156.173 1.00 12.04 183 TYR C CA 1
ATOM 6273 C C . TYR C 1 183 ? 136.465 99.610 155.202 1.00 15.08 183 TYR C C 1
ATOM 6274 O O . TYR C 1 183 ? 135.821 99.398 154.170 1.00 18.55 183 TYR C O 1
ATOM 6283 N N . ASP C 1 184 ? 137.543 98.908 155.540 1.00 26.66 184 ASP C N 1
ATOM 6284 C CA . ASP C 1 184 ? 138.117 97.902 154.657 1.00 29.42 184 ASP C CA 1
ATOM 6285 C C . ASP C 1 184 ? 137.310 96.607 154.751 1.00 28.07 184 ASP C C 1
ATOM 6286 O O . ASP C 1 184 ? 136.255 96.544 155.388 1.00 32.04 184 ASP C O 1
ATOM 6291 N N . GLY C 1 185 ? 137.807 95.551 154.103 1.00 30.67 185 GLY C N 1
ATOM 6292 C CA . GLY C 1 185 ? 137.073 94.296 154.075 1.00 33.19 185 GLY C CA 1
ATOM 6293 C C . GLY C 1 185 ? 136.968 93.635 155.436 1.00 32.53 185 GLY C C 1
ATOM 6294 O O . GLY C 1 185 ? 135.935 93.049 155.772 1.00 32.69 185 GLY C O 1
ATOM 6295 N N . ASN C 1 186 ? 138.033 93.715 156.237 1.00 33.47 186 ASN C N 1
ATOM 6296 C CA . ASN C 1 186 ? 138.022 93.100 157.559 1.00 35.95 186 ASN C CA 1
ATOM 6297 C C . ASN C 1 186 ? 137.068 93.789 158.525 1.00 38.15 186 ASN C C 1
ATOM 6298 O O . ASN C 1 186 ? 136.742 93.207 159.566 1.00 39.17 186 ASN C O 1
ATOM 6303 N N . ASP C 1 187 ? 136.616 95.003 158.212 1.00 35.37 187 ASP C N 1
ATOM 6304 C CA . ASP C 1 187 ? 135.666 95.730 159.046 1.00 29.18 187 ASP C CA 1
ATOM 6305 C C . ASP C 1 187 ? 134.235 95.613 158.535 1.00 33.79 187 ASP C C 1
ATOM 6306 O O . ASP C 1 187 ? 133.339 95.218 159.287 1.00 35.89 187 ASP C O 1
ATOM 6311 N N . VAL C 1 188 ? 134.001 95.949 157.269 1.00 31.98 188 VAL C N 1
ATOM 6312 C CA . VAL C 1 188 ? 132.678 95.889 156.659 1.00 26.38 188 VAL C CA 1
ATOM 6313 C C . VAL C 1 188 ? 132.740 94.933 155.475 1.00 28.92 188 VAL C C 1
ATOM 6314 O O . VAL C 1 188 ? 133.608 95.069 154.605 1.00 21.00 188 VAL C O 1
ATOM 6318 N N . GLU C 1 189 ? 131.826 93.964 155.449 1.00 21.38 189 GLU C N 1
ATOM 6319 C CA . GLU C 1 189 ? 131.747 92.968 154.383 1.00 19.44 189 GLU C CA 1
ATOM 6320 C C . GLU C 1 189 ? 130.418 93.135 153.658 1.00 14.07 189 GLU C C 1
ATOM 6321 O O . GLU C 1 189 ? 129.365 92.770 154.191 1.00 17.90 189 GLU C O 1
ATOM 6327 N N . PHE C 1 190 ? 130.467 93.686 152.448 1.00 5.83 190 PHE C N 1
ATOM 6328 C CA . PHE C 1 190 ? 129.263 93.866 151.652 1.00 5.90 190 PHE C CA 1
ATOM 6329 C C . PHE C 1 190 ? 128.820 92.547 151.033 1.00 13.13 190 PHE C C 1
ATOM 6330 O O . PHE C 1 190 ? 129.634 91.671 150.729 1.00 18.98 190 PHE C O 1
ATOM 6338 N N . THR C 1 191 ? 127.508 92.412 150.849 1.00 7.13 191 THR C N 1
ATOM 6339 C CA . THR C 1 191 ? 126.933 91.217 150.250 1.00 4.51 191 THR C CA 1
ATOM 6340 C C . THR C 1 191 ? 125.643 91.596 149.538 1.00 0.00 191 THR C C 1
ATOM 6341 O O . THR C 1 191 ? 124.967 92.555 149.918 1.00 15.06 191 THR C O 1
ATOM 6345 N N . TRP C 1 192 ? 125.315 90.841 148.493 1.00 0.00 192 TRP C N 1
ATOM 6346 C CA . TRP C 1 192 ? 124.025 90.983 147.834 1.00 4.17 192 TRP C CA 1
ATOM 6347 C C . TRP C 1 192 ? 122.976 90.172 148.584 1.00 5.13 192 TRP C C 1
ATOM 6348 O O . TRP C 1 192 ? 123.227 89.035 148.993 1.00 9.06 192 TRP C O 1
ATOM 6359 N N . LEU C 1 193 ? 121.796 90.769 148.769 1.00 0.00 193 LEU C N 1
ATOM 6360 C CA . LEU C 1 193 ? 120.776 90.146 149.607 1.00 0.00 193 LEU C CA 1
ATOM 6361 C C . LEU C 1 193 ? 120.287 88.831 149.010 1.00 12.54 193 LEU C C 1
ATOM 6362 O O . LEU C 1 193 ? 120.171 87.822 149.716 1.00 12.07 193 LEU C O 1
ATOM 6367 N N . ARG C 1 194 ? 119.999 88.818 147.711 1.00 18.20 194 ARG C N 1
ATOM 6368 C CA . ARG C 1 194 ? 119.401 87.659 147.058 1.00 7.54 194 ARG C CA 1
ATOM 6369 C C . ARG C 1 194 ? 120.083 87.364 145.729 1.00 16.28 194 ARG C C 1
ATOM 6370 O O . ARG C 1 194 ? 119.428 87.054 144.729 1.00 20.17 194 ARG C O 1
ATOM 6378 N N . GLY C 1 195 ? 121.409 87.449 145.700 1.00 11.29 195 GLY C N 1
ATOM 6379 C CA . GLY C 1 195 ? 122.142 87.064 144.502 1.00 4.10 195 GLY C CA 1
ATOM 6380 C C . GLY C 1 195 ? 121.860 87.990 143.335 1.00 6.58 195 GLY C C 1
ATOM 6381 O O . GLY C 1 195 ? 121.919 89.218 143.457 1.00 9.78 195 GLY C O 1
ATOM 6382 N N . ASN C 1 196 ? 121.550 87.393 142.179 1.00 14.08 196 ASN C N 1
ATOM 6383 C CA . ASN C 1 196 ? 121.373 88.180 140.963 1.00 14.91 196 ASN C CA 1
ATOM 6384 C C . ASN C 1 196 ? 120.097 89.010 141.003 1.00 18.04 196 ASN C C 1
ATOM 6385 O O . ASN C 1 196 ? 120.056 90.105 140.432 1.00 22.98 196 ASN C O 1
ATOM 6390 N N . ASP C 1 197 ? 119.052 88.513 141.662 1.00 10.48 197 ASP C N 1
ATOM 6391 C CA . ASP C 1 197 ? 117.755 89.173 141.668 1.00 8.06 197 ASP C CA 1
ATOM 6392 C C . ASP C 1 197 ? 117.648 90.260 142.730 1.00 17.75 197 ASP C C 1
ATOM 6393 O O . ASP C 1 197 ? 116.559 90.810 142.927 1.00 25.07 197 ASP C O 1
ATOM 6398 N N . SER C 1 198 ? 118.746 90.572 143.424 1.00 13.37 198 SER C N 1
ATOM 6399 C CA . SER C 1 198 ? 118.728 91.681 144.373 1.00 2.91 198 SER C CA 1
ATOM 6400 C C . SER C 1 198 ? 118.454 93.001 143.665 1.00 0.00 198 SER C C 1
ATOM 6401 O O . SER C 1 198 ? 117.703 93.844 144.171 1.00 2.74 198 SER C O 1
ATOM 6404 N N . VAL C 1 199 ? 119.053 93.199 142.496 1.00 4.87 199 VAL C N 1
ATOM 6405 C CA . VAL C 1 199 ? 118.806 94.395 141.699 1.00 8.59 199 VAL C CA 1
ATOM 6406 C C . VAL C 1 199 ? 117.482 94.236 140.966 1.00 15.09 199 VAL C C 1
ATOM 6407 O O . VAL C 1 199 ? 117.255 93.233 140.278 1.00 5.82 199 VAL C O 1
ATOM 6411 N N . ARG C 1 200 ? 116.604 95.225 141.111 1.00 17.35 200 ARG C N 1
ATOM 6412 C CA . ARG C 1 200 ? 115.293 95.206 140.482 1.00 7.55 200 ARG C CA 1
ATOM 6413 C C . ARG C 1 200 ? 115.066 96.507 139.727 1.00 8.44 200 ARG C C 1
ATOM 6414 O O . ARG C 1 200 ? 115.745 97.512 139.954 1.00 6.58 200 ARG C O 1
ATOM 6422 N N . GLY C 1 201 ? 114.096 96.472 138.816 1.00 17.70 201 GLY C N 1
ATOM 6423 C CA . GLY C 1 201 ? 113.712 97.634 138.049 1.00 21.20 201 GLY C CA 1
ATOM 6424 C C . GLY C 1 201 ? 114.420 97.798 136.723 1.00 19.62 201 GLY C C 1
ATOM 6425 O O . GLY C 1 201 ? 113.962 98.593 135.894 1.00 14.28 201 GLY C O 1
ATOM 6426 N N . LEU C 1 202 ? 115.508 97.062 136.484 1.00 22.02 202 LEU C N 1
ATOM 6427 C CA . LEU C 1 202 ? 116.248 97.212 135.237 1.00 21.36 202 LEU C CA 1
ATOM 6428 C C . LEU C 1 202 ? 115.489 96.659 134.038 1.00 25.98 202 LEU C C 1
ATOM 6429 O O . LEU C 1 202 ? 115.740 97.092 132.909 1.00 22.09 202 LEU C O 1
ATOM 6434 N N . GLU C 1 203 ? 114.571 95.714 134.254 1.00 27.88 203 GLU C N 1
ATOM 6435 C CA . GLU C 1 203 ? 113.822 95.137 133.144 1.00 22.13 203 GLU C CA 1
ATOM 6436 C C . GLU C 1 203 ? 112.759 96.082 132.598 1.00 21.51 203 GLU C C 1
ATOM 6437 O O . GLU C 1 203 ? 112.288 95.878 131.474 1.00 29.92 203 GLU C O 1
ATOM 6443 N N . HIS C 1 204 ? 112.370 97.105 133.359 1.00 26.80 204 HIS C N 1
ATOM 6444 C CA . HIS C 1 204 ? 111.370 98.070 132.921 1.00 26.73 204 HIS C CA 1
ATOM 6445 C C . HIS C 1 204 ? 111.983 99.316 132.295 1.00 32.47 204 HIS C C 1
ATOM 6446 O O . HIS C 1 204 ? 111.248 100.244 131.943 1.00 27.05 204 HIS C O 1
ATOM 6453 N N . LEU C 1 205 ? 113.304 99.362 132.149 1.00 37.31 205 LEU C N 1
ATOM 6454 C CA . LEU C 1 205 ? 113.985 100.532 131.604 1.00 33.93 205 LEU C CA 1
ATOM 6455 C C . LEU C 1 205 ? 113.980 100.461 130.082 1.00 34.78 205 LEU C C 1
ATOM 6456 O O . LEU C 1 205 ? 114.709 99.662 129.484 1.00 26.86 205 LEU C O 1
ATOM 6461 N N . ARG C 1 206 ? 113.157 101.299 129.457 1.00 42.82 206 ARG C N 1
ATOM 6462 C CA . ARG C 1 206 ? 113.201 101.539 128.021 1.00 41.09 206 ARG C CA 1
ATOM 6463 C C . ARG C 1 206 ? 113.613 102.988 127.812 1.00 42.47 206 ARG C C 1
ATOM 6464 O O . ARG C 1 206 ? 112.891 103.906 128.218 1.00 39.83 206 ARG C O 1
ATOM 6472 N N . LEU C 1 207 ? 114.765 103.191 127.187 1.00 37.89 207 LEU C N 1
ATOM 6473 C CA . LEU C 1 207 ? 115.389 104.501 127.092 1.00 37.90 207 LEU C CA 1
ATOM 6474 C C . LEU C 1 207 ? 115.208 105.075 125.690 1.00 40.93 207 LEU C C 1
ATOM 6475 O O . LEU C 1 207 ? 114.571 104.475 124.820 1.00 39.50 207 LEU C O 1
ATOM 6480 N N . ALA C 1 208 ? 115.779 106.265 125.485 1.00 42.43 208 ALA C N 1
ATOM 6481 C CA . ALA C 1 208 ? 115.630 106.952 124.206 1.00 42.07 208 ALA C CA 1
ATOM 6482 C C . ALA C 1 208 ? 116.283 106.172 123.073 1.00 44.76 208 ALA C C 1
ATOM 6483 O O . ALA C 1 208 ? 115.692 106.020 121.998 1.00 50.12 208 ALA C O 1
ATOM 6485 N N . GLN C 1 209 ? 117.496 105.670 123.291 1.00 40.74 209 GLN C N 1
ATOM 6486 C CA . GLN C 1 209 ? 118.186 104.858 122.297 1.00 44.38 209 GLN C CA 1
ATOM 6487 C C . GLN C 1 209 ? 118.419 103.434 122.768 1.00 49.02 209 GLN C C 1
ATOM 6488 O O . GLN C 1 209 ? 118.064 102.483 122.062 1.00 49.86 209 GLN C O 1
ATOM 6494 N N . TYR C 1 210 ? 119.002 103.262 123.947 1.00 35.91 210 TYR C N 1
ATOM 6495 C CA . TYR C 1 210 ? 119.504 101.972 124.385 1.00 36.37 210 TYR C CA 1
ATOM 6496 C C . TYR C 1 210 ? 118.386 101.108 124.958 1.00 37.75 210 TYR C C 1
ATOM 6497 O O . TYR C 1 210 ? 117.358 101.601 125.427 1.00 44.89 210 TYR C O 1
ATOM 6506 N N . THR C 1 211 ? 118.600 99.795 124.895 1.00 28.32 211 THR C N 1
ATOM 6507 C CA . THR C 1 211 ? 117.741 98.810 125.539 1.00 31.15 211 THR C CA 1
ATOM 6508 C C . THR C 1 211 ? 118.624 97.860 126.332 1.00 37.71 211 THR C C 1
ATOM 6509 O O . THR C 1 211 ? 119.621 97.355 125.806 1.00 41.21 211 THR C O 1
ATOM 6513 N N . ILE C 1 212 ? 118.265 97.622 127.592 1.00 34.13 212 ILE C N 1
ATOM 6514 C CA . ILE C 1 212 ? 119.039 96.708 128.426 1.00 29.88 212 ILE C CA 1
ATOM 6515 C C . ILE C 1 212 ? 118.859 95.292 127.894 1.00 37.23 212 ILE C C 1
ATOM 6516 O O . ILE C 1 212 ? 117.732 94.800 127.761 1.00 40.06 212 ILE C O 1
ATOM 6521 N N . GLU C 1 213 ? 119.975 94.635 127.569 1.00 41.83 213 GLU C N 1
ATOM 6522 C CA . GLU C 1 213 ? 119.950 93.267 127.075 1.00 45.12 213 GLU C CA 1
ATOM 6523 C C . GLU C 1 213 ? 120.462 92.248 128.080 1.00 41.46 213 GLU C C 1
ATOM 6524 O O . GLU C 1 213 ? 120.151 91.062 127.943 1.00 42.86 213 GLU C O 1
ATOM 6530 N N . ARG C 1 214 ? 121.232 92.676 129.078 1.00 31.02 214 ARG C N 1
ATOM 6531 C CA . ARG C 1 214 ? 121.725 91.773 130.106 1.00 33.60 214 ARG C CA 1
ATOM 6532 C C . ARG C 1 214 ? 122.021 92.577 131.363 1.00 35.78 214 ARG C C 1
ATOM 6533 O O . ARG C 1 214 ? 122.262 93.785 131.307 1.00 38.18 214 ARG C O 1
ATOM 6541 N N . TYR C 1 215 ? 121.999 91.883 132.498 1.00 29.61 215 TYR C N 1
ATOM 6542 C CA . TYR C 1 215 ? 122.348 92.487 133.775 1.00 21.59 215 TYR C CA 1
ATOM 6543 C C . TYR C 1 215 ? 122.697 91.376 134.753 1.00 23.24 215 TYR C C 1
ATOM 6544 O O . TYR C 1 215 ? 122.048 90.327 134.765 1.00 37.80 215 TYR C O 1
ATOM 6553 N N . PHE C 1 216 ? 123.732 91.607 135.558 1.00 8.32 216 PHE C N 1
ATOM 6554 C CA . PHE C 1 216 ? 124.167 90.626 136.540 1.00 10.03 216 PHE C CA 1
ATOM 6555 C C . PHE C 1 216 ? 124.929 91.336 137.648 1.00 7.79 216 PHE C C 1
ATOM 6556 O O . PHE C 1 216 ? 125.616 92.332 137.400 1.00 26.18 216 PHE C O 1
ATOM 6564 N N . THR C 1 217 ? 124.800 90.818 138.865 1.00 2.12 217 THR C N 1
ATOM 6565 C CA . THR C 1 217 ? 125.420 91.398 140.048 1.00 3.81 217 THR C CA 1
ATOM 6566 C C . THR C 1 217 ? 126.460 90.432 140.597 1.00 11.26 217 THR C C 1
ATOM 6567 O O . THR C 1 217 ? 126.198 89.229 140.708 1.00 8.76 217 THR C O 1
ATOM 6571 N N . LEU C 1 218 ? 127.633 90.958 140.937 1.00 16.44 218 LEU C N 1
ATOM 6572 C CA . LEU C 1 218 ? 128.729 90.158 141.460 1.00 9.33 218 LEU C CA 1
ATOM 6573 C C . LEU C 1 218 ? 129.403 90.901 142.606 1.00 4.88 218 LEU C C 1
ATOM 6574 O O . LEU C 1 218 ? 129.265 92.118 142.759 1.00 16.73 218 LEU C O 1
ATOM 6579 N N . VAL C 1 219 ? 130.139 90.147 143.418 1.00 2.90 219 VAL C N 1
ATOM 6580 C CA . VAL C 1 219 ? 130.904 90.685 144.535 1.00 3.98 219 VAL C CA 1
ATOM 6581 C C . VAL C 1 219 ? 132.379 90.404 144.283 1.00 15.85 219 VAL C C 1
ATOM 6582 O O . VAL C 1 219 ? 132.756 89.284 143.924 1.00 32.76 219 VAL C O 1
ATOM 6586 N N . THR C 1 220 ? 133.208 91.429 144.450 1.00 13.36 220 THR C N 1
ATOM 6587 C CA . THR C 1 220 ? 134.630 91.343 144.148 1.00 13.31 220 THR C CA 1
ATOM 6588 C C . THR C 1 220 ? 135.451 91.561 145.420 1.00 19.34 220 THR C C 1
ATOM 6589 O O . THR C 1 220 ? 134.917 91.667 146.527 1.00 24.93 220 THR C O 1
ATOM 6593 N N . ARG C 1 221 ? 136.768 91.625 145.242 1.00 19.94 221 ARG C N 1
ATOM 6594 C CA . ARG C 1 221 ? 137.748 91.806 146.308 1.00 23.11 221 ARG C CA 1
ATOM 6595 C C . ARG C 1 221 ? 138.744 92.890 145.909 1.00 24.88 221 ARG C C 1
ATOM 6596 O O . ARG C 1 221 ? 139.961 92.698 145.935 1.00 27.43 221 ARG C O 1
ATOM 6604 N N . SER C 1 222 ? 138.212 94.040 145.493 1.00 25.50 222 SER C N 1
ATOM 6605 C CA . SER C 1 222 ? 139.024 95.115 144.935 1.00 31.91 222 SER C CA 1
ATOM 6606 C C . SER C 1 222 ? 140.156 95.507 145.875 1.00 33.76 222 SER C C 1
ATOM 6607 O O . SER C 1 222 ? 139.940 95.762 147.065 1.00 25.31 222 SER C O 1
ATOM 6610 N N . GLN C 1 223 ? 141.367 95.554 145.325 1.00 44.09 223 GLN C N 1
ATOM 6611 C CA . GLN C 1 223 ? 142.577 95.867 146.073 1.00 39.01 223 GLN C CA 1
ATOM 6612 C C . GLN C 1 223 ? 143.057 97.260 145.694 1.00 41.42 223 GLN C C 1
ATOM 6613 O O . GLN C 1 223 ? 143.189 97.574 144.506 1.00 40.83 223 GLN C O 1
ATOM 6619 N N . GLN C 1 224 ? 143.313 98.093 146.699 1.00 39.80 224 GLN C N 1
ATOM 6620 C CA . GLN C 1 224 ? 143.831 99.435 146.471 1.00 35.98 224 GLN C CA 1
ATOM 6621 C C . GLN C 1 224 ? 144.810 99.771 147.592 1.00 38.34 224 GLN C C 1
ATOM 6622 O O . GLN C 1 224 ? 145.182 98.914 148.400 1.00 43.32 224 GLN C O 1
ATOM 6628 N N . GLU C 1 225 ? 145.232 101.037 147.630 1.00 38.49 225 GLU C N 1
ATOM 6629 C CA . GLU C 1 225 ? 146.265 101.456 148.574 1.00 34.67 225 GLU C CA 1
ATOM 6630 C C . GLU C 1 225 ? 145.800 101.321 150.019 1.00 38.00 225 GLU C C 1
ATOM 6631 O O . GLU C 1 225 ? 146.571 100.897 150.887 1.00 37.20 225 GLU C O 1
ATOM 6637 N N . THR C 1 226 ? 144.544 101.679 150.298 1.00 38.01 226 THR C N 1
ATOM 6638 C CA . THR C 1 226 ? 144.068 101.689 151.678 1.00 36.76 226 THR C CA 1
ATOM 6639 C C . THR C 1 226 ? 143.979 100.286 152.267 1.00 38.28 226 THR C C 1
ATOM 6640 O O . THR C 1 226 ? 144.241 100.103 153.462 1.00 34.11 226 THR C O 1
ATOM 6644 N N . GLY C 1 227 ? 143.620 99.298 151.469 1.00 36.04 227 GLY C N 1
ATOM 6645 C CA . GLY C 1 227 ? 143.547 97.934 151.960 1.00 33.58 227 GLY C CA 1
ATOM 6646 C C . GLY C 1 227 ? 142.617 97.100 151.094 1.00 32.76 227 GLY C C 1
ATOM 6647 O O . GLY C 1 227 ? 142.417 97.396 149.917 1.00 31.32 227 GLY C O 1
ATOM 6648 N N . ASN C 1 228 ? 142.058 96.060 151.710 1.00 35.68 228 ASN C N 1
ATOM 6649 C CA . ASN C 1 228 ? 141.170 95.123 151.034 1.00 29.86 228 ASN C CA 1
ATOM 6650 C C . ASN C 1 228 ? 139.725 95.565 151.220 1.00 36.89 228 ASN C C 1
ATOM 6651 O O . ASN C 1 228 ? 139.319 95.927 152.328 1.00 43.33 228 ASN C O 1
ATOM 6656 N N . TYR C 1 229 ? 138.956 95.538 150.134 1.00 25.33 229 TYR C N 1
ATOM 6657 C CA . TYR C 1 229 ? 137.583 96.015 150.150 1.00 18.49 229 TYR C CA 1
ATOM 6658 C C . TYR C 1 229 ? 136.695 95.066 149.361 1.00 19.22 229 TYR C C 1
ATOM 6659 O O . TYR C 1 229 ? 137.148 94.389 148.435 1.00 25.58 229 TYR C O 1
ATOM 6668 N N . THR C 1 230 ? 135.420 95.026 149.741 1.00 15.27 230 THR C N 1
ATOM 6669 C CA . THR C 1 230 ? 134.404 94.271 149.021 1.00 12.97 230 THR C CA 1
ATOM 6670 C C . THR C 1 230 ? 133.589 95.242 148.176 1.00 10.06 230 THR C C 1
ATOM 6671 O O . THR C 1 230 ? 132.972 96.170 148.711 1.00 15.20 230 THR C O 1
ATOM 6675 N N . ARG C 1 231 ? 133.586 95.027 146.865 1.00 0.00 231 ARG C N 1
ATOM 6676 C CA . ARG C 1 231 ? 132.898 95.899 145.925 1.00 5.11 231 ARG C CA 1
ATOM 6677 C C . ARG C 1 231 ? 131.737 95.147 145.292 1.00 12.39 231 ARG C C 1
ATOM 6678 O O . ARG C 1 231 ? 131.925 94.061 144.732 1.00 17.73 231 ARG C O 1
ATOM 6686 N N . LEU C 1 232 ? 130.541 95.726 145.380 1.00 3.54 232 LEU C N 1
ATOM 6687 C CA . LEU C 1 232 ? 129.338 95.150 144.789 1.00 0.00 232 LEU C CA 1
ATOM 6688 C C . LEU C 1 232 ? 129.122 95.803 143.430 1.00 1.74 232 LEU C C 1
ATOM 6689 O O . LEU C 1 232 ? 128.795 96.991 143.349 1.00 14.62 232 LEU C O 1
ATOM 6694 N N . VAL C 1 233 ? 129.300 95.025 142.366 1.00 4.71 233 VAL C N 1
ATOM 6695 C CA . VAL C 1 233 ? 129.267 95.529 140.998 1.00 0.00 233 VAL C CA 1
ATOM 6696 C C . VAL C 1 233 ? 127.986 95.057 140.328 1.00 3.23 233 VAL C C 1
ATOM 6697 O O . VAL C 1 233 ? 127.687 93.856 140.317 1.00 10.18 233 VAL C O 1
ATOM 6701 N N . LEU C 1 234 ? 127.232 96.001 139.772 1.00 4.11 234 LEU C N 1
ATOM 6702 C CA . LEU C 1 234 ? 126.085 95.706 138.923 1.00 3.50 234 LEU C CA 1
ATOM 6703 C C . LEU C 1 234 ? 126.460 96.058 137.491 1.00 13.44 234 LEU C C 1
ATOM 6704 O O . LEU C 1 234 ? 126.725 97.225 137.184 1.00 30.66 234 LEU C O 1
ATOM 6709 N N . GLN C 1 235 ? 126.487 95.053 136.623 1.00 5.20 235 GLN C N 1
ATOM 6710 C CA . GLN C 1 235 ? 126.944 95.206 135.248 1.00 9.00 235 GLN C CA 1
ATOM 6711 C C . GLN C 1 235 ? 125.759 95.042 134.307 1.00 6.75 235 GLN C C 1
ATOM 6712 O O . GLN C 1 235 ? 125.088 94.005 134.325 1.00 17.05 235 GLN C O 1
ATOM 6718 N N . PHE C 1 236 ? 125.508 96.060 133.487 1.00 9.88 236 PHE C N 1
ATOM 6719 C CA . PHE C 1 236 ? 124.428 96.024 132.513 1.00 15.98 236 PHE C CA 1
ATOM 6720 C C . PHE C 1 236 ? 124.940 96.545 131.178 1.00 24.65 236 PHE C C 1
ATOM 6721 O O . PHE C 1 236 ? 125.805 97.424 131.127 1.00 42.14 236 PHE C O 1
ATOM 6729 N N . GLU C 1 237 ? 124.396 95.992 130.098 1.00 24.70 237 GLU C N 1
ATOM 6730 C CA . GLU C 1 237 ? 124.786 96.350 128.741 1.00 25.05 237 GLU C CA 1
ATOM 6731 C C . GLU C 1 237 ? 123.679 97.169 128.092 1.00 30.65 237 GLU C C 1
ATOM 6732 O O . GLU C 1 237 ? 122.501 96.807 128.177 1.00 36.33 237 GLU C O 1
ATOM 6738 N N . LEU C 1 238 ? 124.062 98.268 127.448 1.00 37.00 238 LEU C N 1
ATOM 6739 C CA . LEU C 1 238 ? 123.127 99.190 126.806 1.00 35.74 238 LEU C CA 1
ATOM 6740 C C . LEU C 1 238 ? 123.255 99.024 125.293 1.00 36.80 238 LEU C C 1
ATOM 6741 O O . LEU C 1 238 ? 124.053 99.702 124.644 1.00 35.97 238 LEU C O 1
ATOM 6746 N N . ARG C 1 239 ? 122.465 98.110 124.734 1.00 38.75 239 ARG C N 1
ATOM 6747 C CA . ARG C 1 239 ? 122.464 97.889 123.294 1.00 37.17 239 ARG C CA 1
ATOM 6748 C C . ARG C 1 239 ? 121.682 98.997 122.598 1.00 40.11 239 ARG C C 1
ATOM 6749 O O . ARG C 1 239 ? 120.554 99.312 122.989 1.00 43.58 239 ARG C O 1
ATOM 6757 N N . ARG C 1 240 ? 122.279 99.578 121.561 1.00 36.22 240 ARG C N 1
ATOM 6758 C CA . ARG C 1 240 ? 121.659 100.677 120.841 1.00 35.84 240 ARG C CA 1
ATOM 6759 C C . ARG C 1 240 ? 120.559 100.167 119.911 1.00 35.61 240 ARG C C 1
ATOM 6760 O O . ARG C 1 240 ? 120.439 98.970 119.636 1.00 41.42 240 ARG C O 1
ATOM 6768 N N . ASN C 1 241 ? 119.745 101.102 119.424 1.00 34.59 241 ASN C N 1
ATOM 6769 C CA . ASN C 1 241 ? 118.664 100.807 118.487 1.00 43.00 241 ASN C CA 1
ATOM 6770 C C . ASN C 1 241 ? 119.198 101.019 117.075 1.00 42.45 241 ASN C C 1
ATOM 6771 O O . ASN C 1 241 ? 119.264 102.151 116.586 1.00 43.94 241 ASN C O 1
ATOM 6776 N N . VAL C 1 242 ? 119.580 99.922 116.419 1.00 39.35 242 VAL C N 1
ATOM 6777 C CA . VAL C 1 242 ? 120.153 100.006 115.080 1.00 38.18 242 VAL C CA 1
ATOM 6778 C C . VAL C 1 242 ? 119.099 100.300 114.018 1.00 42.31 242 VAL C C 1
ATOM 6779 O O . VAL C 1 242 ? 119.433 100.847 112.960 1.00 42.84 242 VAL C O 1
ATOM 6783 N N . LEU C 1 243 ? 117.831 99.967 114.279 1.00 46.22 243 LEU C N 1
ATOM 6784 C CA . LEU C 1 243 ? 116.798 100.110 113.256 1.00 43.90 243 LEU C CA 1
ATOM 6785 C C . LEU C 1 243 ? 116.616 101.565 112.840 1.00 43.07 243 LEU C C 1
ATOM 6786 O O . LEU C 1 243 ? 116.452 101.859 111.649 1.00 48.61 243 LEU C O 1
ATOM 6791 N N . TYR C 1 244 ? 116.631 102.489 113.803 1.00 40.98 244 TYR C N 1
ATOM 6792 C CA . TYR C 1 244 ? 116.499 103.904 113.467 1.00 43.27 244 TYR C CA 1
ATOM 6793 C C . TYR C 1 244 ? 117.673 104.376 112.618 1.00 40.64 244 TYR C C 1
ATOM 6794 O O . TYR C 1 244 ? 117.493 105.102 111.633 1.00 43.13 244 TYR C O 1
ATOM 6803 N N . PHE C 1 245 ? 118.891 103.970 112.988 1.00 36.97 245 PHE C N 1
ATOM 6804 C CA . PHE C 1 245 ? 120.072 104.416 112.257 1.00 42.81 245 PHE C CA 1
ATOM 6805 C C . PHE C 1 245 ? 120.152 103.790 110.872 1.00 47.26 245 PHE C C 1
ATOM 6806 O O . PHE C 1 245 ? 120.691 104.410 109.948 1.00 43.69 245 PHE C O 1
ATOM 6814 N N . ILE C 1 246 ? 119.637 102.569 110.709 1.00 49.10 246 ILE C N 1
ATOM 6815 C CA . ILE C 1 246 ? 119.652 101.930 109.395 1.00 46.20 246 ILE C CA 1
ATOM 6816 C C . ILE C 1 246 ? 118.835 102.749 108.404 1.00 41.07 246 ILE C C 1
ATOM 6817 O O . ILE C 1 246 ? 119.334 103.159 107.348 1.00 42.98 246 ILE C O 1
ATOM 6822 N N . LEU C 1 247 ? 117.586 103.051 108.762 1.00 35.43 247 LEU C N 1
ATOM 6823 C CA . LEU C 1 247 ? 116.688 103.816 107.909 1.00 42.40 247 LEU C CA 1
ATOM 6824 C C . LEU C 1 247 ? 117.112 105.270 107.760 1.00 46.10 247 LEU C C 1
ATOM 6825 O O . LEU C 1 247 ? 116.791 105.891 106.741 1.00 48.87 247 LEU C O 1
ATOM 6830 N N . GLU C 1 248 ? 117.828 105.822 108.738 1.00 44.48 248 GLU C N 1
ATOM 6831 C CA . GLU C 1 248 ? 118.245 107.217 108.683 1.00 45.59 248 GLU C CA 1
ATOM 6832 C C . GLU C 1 248 ? 119.382 107.451 107.695 1.00 45.43 248 GLU C C 1
ATOM 6833 O O . GLU C 1 248 ? 119.341 108.418 106.926 1.00 45.44 248 GLU C O 1
ATOM 6839 N N . THR C 1 249 ? 120.400 106.593 107.701 1.00 41.92 249 THR C N 1
ATOM 6840 C CA . THR C 1 249 ? 121.583 106.798 106.873 1.00 45.73 249 THR C CA 1
ATOM 6841 C C . THR C 1 249 ? 121.840 105.667 105.890 1.00 48.38 249 THR C C 1
ATOM 6842 O O . THR C 1 249 ? 122.104 105.932 104.712 1.00 51.09 249 THR C O 1
ATOM 6846 N N . TYR C 1 250 ? 121.778 104.409 106.335 1.00 47.09 250 TYR C N 1
ATOM 6847 C CA . TYR C 1 250 ? 122.165 103.305 105.461 1.00 45.60 250 TYR C CA 1
ATOM 6848 C C . TYR C 1 250 ? 121.182 103.134 104.310 1.00 43.32 250 TYR C C 1
ATOM 6849 O O . TYR C 1 250 ? 121.589 102.986 103.152 1.00 42.17 250 TYR C O 1
ATOM 6858 N N . VAL C 1 251 ? 119.880 103.151 104.606 1.00 48.70 251 VAL C N 1
ATOM 6859 C CA . VAL C 1 251 ? 118.878 102.995 103.548 1.00 48.81 251 VAL C CA 1
ATOM 6860 C C . VAL C 1 251 ? 118.929 104.132 102.531 1.00 51.65 251 VAL C C 1
ATOM 6861 O O . VAL C 1 251 ? 118.943 103.847 101.321 1.00 51.20 251 VAL C O 1
ATOM 6865 N N . PRO C 1 252 ? 118.948 105.414 102.926 1.00 47.49 252 PRO C N 1
ATOM 6866 C CA . PRO C 1 252 ? 119.021 106.473 101.899 1.00 48.62 252 PRO C CA 1
ATOM 6867 C C . PRO C 1 252 ? 120.282 106.409 101.054 1.00 45.70 252 PRO C C 1
ATOM 6868 O O . PRO C 1 252 ? 120.210 106.558 99.827 1.00 47.05 252 PRO C O 1
ATOM 6872 N N . SER C 1 253 ? 121.441 106.192 101.680 1.00 40.81 253 SER C N 1
ATOM 6873 C CA . SER C 1 253 ? 122.685 106.110 100.921 1.00 44.54 253 SER C CA 1
ATOM 6874 C C . SER C 1 253 ? 122.681 104.908 99.985 1.00 50.79 253 SER C C 1
ATOM 6875 O O . SER C 1 253 ? 123.135 105.004 98.836 1.00 49.01 253 SER C O 1
ATOM 6878 N N . THR C 1 254 ? 122.176 103.766 100.461 1.00 53.62 254 THR C N 1
ATOM 6879 C CA . THR C 1 254 ? 122.094 102.582 99.612 1.00 50.47 254 THR C CA 1
ATOM 6880 C C . THR C 1 254 ? 121.181 102.826 98.419 1.00 45.62 254 THR C C 1
ATOM 6881 O O . THR C 1 254 ? 121.513 102.453 97.289 1.00 44.57 254 THR C O 1
ATOM 6885 N N . PHE C 1 255 ? 120.030 103.463 98.645 1.00 48.34 255 PHE C N 1
ATOM 6886 C CA . PHE C 1 255 ? 119.131 103.762 97.535 1.00 52.49 255 PHE C CA 1
ATOM 6887 C C . PHE C 1 255 ? 119.776 104.732 96.552 1.00 52.01 255 PHE C C 1
ATOM 6888 O O . PHE C 1 255 ? 119.635 104.577 95.332 1.00 52.70 255 PHE C O 1
ATOM 6896 N N . LEU C 1 256 ? 120.491 105.736 97.064 1.00 46.39 256 LEU C N 1
ATOM 6897 C CA . LEU C 1 256 ? 121.147 106.707 96.193 1.00 48.76 256 LEU C CA 1
ATOM 6898 C C . LEU C 1 256 ? 122.196 106.039 95.313 1.00 48.63 256 LEU C C 1
ATOM 6899 O O . LEU C 1 256 ? 122.244 106.268 94.099 1.00 47.39 256 LEU C O 1
ATOM 6904 N N . VAL C 1 257 ? 123.043 105.194 95.905 1.00 49.87 257 VAL C N 1
ATOM 6905 C CA . VAL C 1 257 ? 124.093 104.554 95.116 1.00 53.84 257 VAL C CA 1
ATOM 6906 C C . VAL C 1 257 ? 123.496 103.517 94.168 1.00 55.28 257 VAL C C 1
ATOM 6907 O O . VAL C 1 257 ? 124.017 103.293 93.068 1.00 50.56 257 VAL C O 1
ATOM 6911 N N . VAL C 1 258 ? 122.395 102.871 94.569 1.00 55.40 258 VAL C N 1
ATOM 6912 C CA . VAL C 1 258 ? 121.714 101.941 93.672 1.00 53.03 258 VAL C CA 1
ATOM 6913 C C . VAL C 1 258 ? 121.190 102.680 92.450 1.00 55.70 258 VAL C C 1
ATOM 6914 O O . VAL C 1 258 ? 121.376 102.243 91.308 1.00 53.44 258 VAL C O 1
ATOM 6918 N N . LEU C 1 259 ? 120.542 103.826 92.673 1.00 56.10 259 LEU C N 1
ATOM 6919 C CA . LEU C 1 259 ? 120.096 104.652 91.557 1.00 56.96 259 LEU C CA 1
ATOM 6920 C C . LEU C 1 259 ? 121.277 105.107 90.710 1.00 57.44 259 LEU C C 1
ATOM 6921 O O . LEU C 1 259 ? 121.167 105.225 89.484 1.00 55.17 259 LEU C O 1
ATOM 6926 N N . SER C 1 260 ? 122.419 105.365 91.352 1.00 53.56 260 SER C N 1
ATOM 6927 C CA . SER C 1 260 ? 123.607 105.782 90.615 1.00 55.91 260 SER C CA 1
ATOM 6928 C C . SER C 1 260 ? 124.121 104.685 89.689 1.00 57.19 260 SER C C 1
ATOM 6929 O O . SER C 1 260 ? 124.446 104.962 88.528 1.00 58.19 260 SER C O 1
ATOM 6932 N N . TRP C 1 261 ? 124.208 103.442 90.170 1.00 54.27 261 TRP C N 1
ATOM 6933 C CA . TRP C 1 261 ? 124.797 102.398 89.337 1.00 56.87 261 TRP C CA 1
ATOM 6934 C C . TRP C 1 261 ? 123.793 101.726 88.409 1.00 61.39 261 TRP C C 1
ATOM 6935 O O . TRP C 1 261 ? 124.212 101.041 87.469 1.00 62.82 261 TRP C O 1
ATOM 6946 N N . VAL C 1 262 ? 122.485 101.901 88.634 1.00 59.01 262 VAL C N 1
ATOM 6947 C CA . VAL C 1 262 ? 121.507 101.425 87.654 1.00 63.44 262 VAL C CA 1
ATOM 6948 C C . VAL C 1 262 ? 121.297 102.416 86.524 1.00 64.13 262 VAL C C 1
ATOM 6949 O O . VAL C 1 262 ? 120.647 102.073 85.527 1.00 60.44 262 VAL C O 1
ATOM 6953 N N . SER C 1 263 ? 121.826 103.634 86.644 1.00 60.48 263 SER C N 1
ATOM 6954 C CA . SER C 1 263 ? 121.766 104.600 85.556 1.00 57.50 263 SER C CA 1
ATOM 6955 C C . SER C 1 263 ? 122.738 104.274 84.430 1.00 60.35 263 SER C C 1
ATOM 6956 O O . SER C 1 263 ? 122.682 104.920 83.379 1.00 62.08 263 SER C O 1
ATOM 6959 N N . PHE C 1 264 ? 123.630 103.302 84.629 1.00 58.22 264 PHE C N 1
ATOM 6960 C CA . PHE C 1 264 ? 124.510 102.874 83.547 1.00 60.40 264 PHE C CA 1
ATOM 6961 C C . PHE C 1 264 ? 123.728 102.184 82.437 1.00 60.80 264 PHE C C 1
ATOM 6962 O O . PHE C 1 264 ? 124.172 102.172 81.284 1.00 58.91 264 PHE C O 1
ATOM 6970 N N . TRP C 1 265 ? 122.573 101.596 82.766 1.00 63.50 265 TRP C N 1
ATOM 6971 C CA . TRP C 1 265 ? 121.709 101.032 81.734 1.00 63.71 265 TRP C CA 1
ATOM 6972 C C . TRP C 1 265 ? 121.239 102.101 80.759 1.00 65.95 265 TRP C C 1
ATOM 6973 O O . TRP C 1 265 ? 120.969 101.800 79.590 1.00 64.88 265 TRP C O 1
ATOM 6984 N N . ILE C 1 266 ? 121.129 103.349 81.216 1.00 62.47 266 ILE C N 1
ATOM 6985 C CA . ILE C 1 266 ? 120.847 104.454 80.310 1.00 62.05 266 ILE C CA 1
ATOM 6986 C C . ILE C 1 266 ? 122.037 104.644 79.381 1.00 62.11 266 ILE C C 1
ATOM 6987 O O . ILE C 1 266 ? 123.193 104.683 79.825 1.00 58.61 266 ILE C O 1
ATOM 6992 N N . SER C 1 267 ? 121.761 104.756 78.086 1.00 58.50 267 SER C N 1
ATOM 6993 C CA . SER C 1 267 ? 122.818 104.787 77.089 1.00 57.94 267 SER C CA 1
ATOM 6994 C C . SER C 1 267 ? 123.645 106.065 77.204 1.00 58.16 267 SER C C 1
ATOM 6995 O O . SER C 1 267 ? 123.190 107.094 77.712 1.00 57.75 267 SER C O 1
ATOM 6998 N N . LEU C 1 268 ? 124.887 105.981 76.722 1.00 53.29 268 LEU C N 1
ATOM 6999 C CA . LEU C 1 268 ? 125.775 107.137 76.710 1.00 54.46 268 LEU C CA 1
ATOM 7000 C C . LEU C 1 268 ? 125.274 108.237 75.781 1.00 52.86 268 LEU C C 1
ATOM 7001 O O . LEU C 1 268 ? 125.703 109.387 75.914 1.00 50.58 268 LEU C O 1
ATOM 7006 N N . ASP C 1 269 ? 124.367 107.910 74.856 1.00 53.51 269 ASP C N 1
ATOM 7007 C CA . ASP C 1 269 ? 123.832 108.917 73.944 1.00 55.71 269 ASP C CA 1
ATOM 7008 C C . ASP C 1 269 ? 123.141 110.047 74.696 1.00 53.64 269 ASP C C 1
ATOM 7009 O O . ASP C 1 269 ? 123.253 111.214 74.300 1.00 50.35 269 ASP C O 1
ATOM 7014 N N . SER C 1 270 ? 122.429 109.729 75.776 1.00 49.67 270 SER C N 1
ATOM 7015 C CA . SER C 1 270 ? 121.768 110.746 76.596 1.00 52.13 270 SER C CA 1
ATOM 7016 C C . SER C 1 270 ? 122.766 111.303 77.612 1.00 52.73 270 SER C C 1
ATOM 7017 O O . SER C 1 270 ? 122.698 111.052 78.817 1.00 51.52 270 SER C O 1
ATOM 7020 N N . VAL C 1 271 ? 123.723 112.074 77.088 1.00 52.11 271 VAL C N 1
ATOM 7021 C CA . VAL C 1 271 ? 124.751 112.668 77.946 1.00 53.51 271 VAL C CA 1
ATOM 7022 C C . VAL C 1 271 ? 124.160 113.629 78.974 1.00 53.21 271 VAL C C 1
ATOM 7023 O O . VAL C 1 271 ? 124.426 113.449 80.174 1.00 48.84 271 VAL C O 1
ATOM 7027 N N . PRO C 1 272 ? 123.355 114.638 78.597 1.00 56.96 272 PRO C N 1
ATOM 7028 C CA . PRO C 1 272 ? 122.882 115.593 79.616 1.00 57.92 272 PRO C CA 1
ATOM 7029 C C . PRO C 1 272 ? 122.098 114.938 80.737 1.00 54.77 272 PRO C C 1
ATOM 7030 O O . PRO C 1 272 ? 122.211 115.360 81.895 1.00 51.58 272 PRO C O 1
ATOM 7034 N N . ALA C 1 273 ? 121.314 113.904 80.427 1.00 50.17 273 ALA C N 1
ATOM 7035 C CA . ALA C 1 273 ? 120.595 113.186 81.473 1.00 51.81 273 ALA C CA 1
ATOM 7036 C C . ALA C 1 273 ? 121.565 112.539 82.453 1.00 52.01 273 ALA C C 1
ATOM 7037 O O . ALA C 1 273 ? 121.375 112.620 83.672 1.00 50.16 273 ALA C O 1
ATOM 7039 N N . ARG C 1 274 ? 122.618 111.898 81.938 1.00 54.31 274 ARG C N 1
ATOM 7040 C CA . ARG C 1 274 ? 123.595 111.262 82.815 1.00 55.04 274 ARG C CA 1
ATOM 7041 C C . ARG C 1 274 ? 124.312 112.287 83.684 1.00 53.23 274 ARG C C 1
ATOM 7042 O O . ARG C 1 274 ? 124.523 112.053 84.881 1.00 52.76 274 ARG C O 1
ATOM 7050 N N . THR C 1 275 ? 124.699 113.427 83.103 1.00 52.07 275 THR C N 1
ATOM 7051 C CA . THR C 1 275 ? 125.332 114.472 83.905 1.00 55.87 275 THR C CA 1
ATOM 7052 C C . THR C 1 275 ? 124.386 114.984 84.984 1.00 50.70 275 THR C C 1
ATOM 7053 O O . THR C 1 275 ? 124.800 115.231 86.121 1.00 49.13 275 THR C O 1
ATOM 7057 N N . CYS C 1 276 ? 123.105 115.149 84.644 1.00 45.87 276 CYS C N 1
ATOM 7058 C CA . CYS C 1 276 ? 122.135 115.610 85.632 1.00 49.63 276 CYS C CA 1
ATOM 7059 C C . CYS C 1 276 ? 122.001 114.620 86.784 1.00 48.95 276 CYS C C 1
ATOM 7060 O O . CYS C 1 276 ? 122.035 115.018 87.956 1.00 47.13 276 CYS C O 1
ATOM 7063 N N . ILE C 1 277 ? 121.861 113.327 86.473 1.00 49.51 277 ILE C N 1
ATOM 7064 C CA . ILE C 1 277 ? 121.729 112.324 87.531 1.00 47.37 277 ILE C CA 1
ATOM 7065 C C . ILE C 1 277 ? 122.985 112.293 88.392 1.00 46.61 277 ILE C C 1
ATOM 7066 O O . ILE C 1 277 ? 122.909 112.248 89.626 1.00 45.34 277 ILE C O 1
ATOM 7071 N N . GLY C 1 278 ? 124.159 112.317 87.757 1.00 44.24 278 GLY C N 1
ATOM 7072 C CA . GLY C 1 278 ? 125.396 112.268 88.518 1.00 40.75 278 GLY C CA 1
ATOM 7073 C C . GLY C 1 278 ? 125.567 113.466 89.431 1.00 42.60 278 GLY C C 1
ATOM 7074 O O . GLY C 1 278 ? 125.931 113.326 90.602 1.00 42.29 278 GLY C O 1
ATOM 7075 N N . VAL C 1 279 ? 125.295 114.665 88.908 1.00 42.51 279 VAL C N 1
ATOM 7076 C CA . VAL C 1 279 ? 125.442 115.880 89.703 1.00 43.76 279 VAL C CA 1
ATOM 7077 C C . VAL C 1 279 ? 124.455 115.877 90.864 1.00 43.00 279 VAL C C 1
ATOM 7078 O O . VAL C 1 279 ? 124.811 116.204 92.003 1.00 38.81 279 VAL C O 1
ATOM 7082 N N . THR C 1 280 ? 123.199 115.504 90.595 1.00 42.09 280 THR C N 1
ATOM 7083 C CA . THR C 1 280 ? 122.200 115.481 91.657 1.00 42.60 280 THR C CA 1
ATOM 7084 C C . THR C 1 280 ? 122.565 114.472 92.738 1.00 44.23 280 THR C C 1
ATOM 7085 O O . THR C 1 280 ? 122.456 114.768 93.933 1.00 40.95 280 THR C O 1
ATOM 7089 N N . THR C 1 281 ? 123.013 113.277 92.340 1.00 45.69 281 THR C N 1
ATOM 7090 C CA . THR C 1 281 ? 123.388 112.266 93.323 1.00 43.60 281 THR C CA 1
ATOM 7091 C C . THR C 1 281 ? 124.592 112.710 94.145 1.00 41.06 281 THR C C 1
ATOM 7092 O O . THR C 1 281 ? 124.620 112.522 95.366 1.00 40.97 281 THR C O 1
ATOM 7096 N N . VAL C 1 282 ? 125.596 113.305 93.495 1.00 41.90 282 VAL C N 1
ATOM 7097 C CA . VAL C 1 282 ? 126.788 113.750 94.214 1.00 45.83 282 VAL C CA 1
ATOM 7098 C C . VAL C 1 282 ? 126.430 114.853 95.203 1.00 45.99 282 VAL C C 1
ATOM 7099 O O . VAL C 1 282 ? 126.882 114.851 96.355 1.00 44.40 282 VAL C O 1
ATOM 7103 N N . LEU C 1 283 ? 125.606 115.811 94.769 1.00 45.59 283 LEU C N 1
ATOM 7104 C CA . LEU C 1 283 ? 125.204 116.899 95.655 1.00 46.11 283 LEU C CA 1
ATOM 7105 C C . LEU C 1 283 ? 124.376 116.380 96.824 1.00 47.65 283 LEU C C 1
ATOM 7106 O O . LEU C 1 283 ? 124.559 116.819 97.967 1.00 42.73 283 LEU C O 1
ATOM 7111 N N . SER C 1 284 ? 123.462 115.442 96.561 1.00 46.72 284 SER C N 1
ATOM 7112 C CA . SER C 1 284 ? 122.668 114.862 97.638 1.00 48.56 284 SER C CA 1
ATOM 7113 C C . SER C 1 284 ? 123.551 114.121 98.631 1.00 50.72 284 SER C C 1
ATOM 7114 O O . SER C 1 284 ? 123.349 114.220 99.847 1.00 46.79 284 SER C O 1
ATOM 7117 N N . MET C 1 285 ? 124.541 113.377 98.132 1.00 50.03 285 MET C N 1
ATOM 7118 C CA . MET C 1 285 ? 125.448 112.655 99.016 1.00 47.32 285 MET C CA 1
ATOM 7119 C C . MET C 1 285 ? 126.268 113.615 99.871 1.00 48.33 285 MET C C 1
ATOM 7120 O O . MET C 1 285 ? 126.448 113.386 101.074 1.00 50.97 285 MET C O 1
ATOM 7125 N N . THR C 1 286 ? 126.773 114.694 99.266 1.00 47.10 286 THR C N 1
ATOM 7126 C CA . THR C 1 286 ? 127.544 115.675 100.025 1.00 51.20 286 THR C CA 1
ATOM 7127 C C . THR C 1 286 ? 126.686 116.345 101.091 1.00 51.06 286 THR C C 1
ATOM 7128 O O . THR C 1 286 ? 127.133 116.536 102.230 1.00 48.77 286 THR C O 1
ATOM 7132 N N . THR C 1 287 ? 125.450 116.711 100.740 1.00 47.66 287 THR C N 1
ATOM 7133 C CA . THR C 1 287 ? 124.563 117.334 101.717 1.00 51.04 287 THR C CA 1
ATOM 7134 C C . THR C 1 287 ? 124.227 116.370 102.846 1.00 49.47 287 THR C C 1
ATOM 7135 O O . THR C 1 287 ? 124.162 116.771 104.013 1.00 46.52 287 THR C O 1
ATOM 7139 N N . LEU C 1 288 ? 124.010 115.092 102.519 1.00 45.16 288 LEU C N 1
ATOM 7140 C CA . LEU C 1 288 ? 123.747 114.098 103.554 1.00 43.99 288 LEU C CA 1
ATOM 7141 C C . LEU C 1 288 ? 124.940 113.948 104.487 1.00 44.87 288 LEU C C 1
ATOM 7142 O O . LEU C 1 288 ? 124.774 113.876 105.710 1.00 46.40 288 LEU C O 1
ATOM 7147 N N . MET C 1 289 ? 126.153 113.906 103.929 1.00 45.01 289 MET C N 1
ATOM 7148 C CA . MET C 1 289 ? 127.349 113.795 104.758 1.00 47.88 289 MET C CA 1
ATOM 7149 C C . MET C 1 289 ? 127.495 115.004 105.675 1.00 48.37 289 MET C C 1
ATOM 7150 O O . MET C 1 289 ? 127.788 114.862 106.869 1.00 41.21 289 MET C O 1
ATOM 7155 N N . ILE C 1 290 ? 127.283 116.206 105.134 1.00 48.96 290 ILE C N 1
ATOM 7156 C CA . ILE C 1 290 ? 127.422 117.417 105.937 1.00 48.92 290 ILE C CA 1
ATOM 7157 C C . ILE C 1 290 ? 126.369 117.456 107.040 1.00 50.98 290 ILE C C 1
ATOM 7158 O O . ILE C 1 290 ? 126.673 117.778 108.197 1.00 52.04 290 ILE C O 1
ATOM 7163 N N . GLY C 1 291 ? 125.120 117.125 106.706 1.00 50.47 291 GLY C N 1
ATOM 7164 C CA . GLY C 1 291 ? 124.075 117.108 107.714 1.00 49.53 291 GLY C CA 1
ATOM 7165 C C . GLY C 1 291 ? 124.333 116.086 108.803 1.00 45.87 291 GLY C C 1
ATOM 7166 O O . GLY C 1 291 ? 124.124 116.362 109.986 1.00 44.04 291 GLY C O 1
ATOM 7167 N N . SER C 1 292 ? 124.801 114.895 108.419 1.00 45.36 292 SER C N 1
ATOM 7168 C CA . SER C 1 292 ? 125.151 113.879 109.405 1.00 46.02 292 SER C CA 1
ATOM 7169 C C . SER C 1 292 ? 126.274 114.360 110.312 1.00 48.28 292 SER C C 1
ATOM 7170 O O . SER C 1 292 ? 126.251 114.123 111.525 1.00 48.28 292 SER C O 1
ATOM 7173 N N . ARG C 1 293 ? 127.274 115.033 109.738 1.00 50.42 293 ARG C N 1
ATOM 7174 C CA . ARG C 1 293 ? 128.337 115.609 110.555 1.00 51.37 293 ARG C CA 1
ATOM 7175 C C . ARG C 1 293 ? 127.778 116.631 111.535 1.00 54.82 293 ARG C C 1
ATOM 7176 O O . ARG C 1 293 ? 128.216 116.703 112.690 1.00 54.83 293 ARG C O 1
ATOM 7184 N N . THR C 1 294 ? 126.807 117.433 111.092 1.00 53.46 294 THR C N 1
ATOM 7185 C CA . THR C 1 294 ? 126.215 118.441 111.965 1.00 52.54 294 THR C CA 1
ATOM 7186 C C . THR C 1 294 ? 125.068 117.884 112.805 1.00 52.84 294 THR C C 1
ATOM 7187 O O . THR C 1 294 ? 124.670 118.513 113.792 1.00 54.25 294 THR C O 1
ATOM 7191 N N . SER C 1 295 ? 124.532 116.714 112.446 1.00 52.40 295 SER C N 1
ATOM 7192 C CA . SER C 1 295 ? 123.363 116.190 113.151 1.00 55.16 295 SER C CA 1
ATOM 7193 C C . SER C 1 295 ? 123.705 115.804 114.585 1.00 56.51 295 SER C C 1
ATOM 7194 O O . SER C 1 295 ? 122.990 116.172 115.524 1.00 54.30 295 SER C O 1
ATOM 7197 N N . LEU C 1 296 ? 124.794 115.057 114.777 1.00 53.82 296 LEU C N 1
ATOM 7198 C CA . LEU C 1 296 ? 125.194 114.655 116.116 1.00 51.28 296 LEU C CA 1
ATOM 7199 C C . LEU C 1 296 ? 126.452 115.411 116.521 1.00 49.88 296 LEU C C 1
ATOM 7200 O O . LEU C 1 296 ? 127.551 115.062 116.062 1.00 50.41 296 LEU C O 1
ATOM 7205 N N . PRO C 1 297 ? 126.348 116.455 117.357 1.00 48.68 297 PRO C N 1
ATOM 7206 C CA . PRO C 1 297 ? 127.527 117.194 117.821 1.00 49.85 297 PRO C CA 1
ATOM 7207 C C . PRO C 1 297 ? 128.116 116.621 119.109 1.00 47.87 297 PRO C C 1
ATOM 7208 O O . PRO C 1 297 ? 128.315 117.335 120.099 1.00 46.35 297 PRO C O 1
ATOM 7212 N N . ASN C 1 298 ? 128.399 115.324 119.106 1.00 44.76 298 ASN C N 1
ATOM 7213 C CA . ASN C 1 298 ? 128.931 114.642 120.275 1.00 47.94 298 ASN C CA 1
ATOM 7214 C C . ASN C 1 298 ? 130.454 114.690 120.277 1.00 44.28 298 ASN C C 1
ATOM 7215 O O . ASN C 1 298 ? 131.103 114.554 119.237 1.00 42.00 298 ASN C O 1
ATOM 7220 N N . THR C 1 299 ? 131.016 114.893 121.466 1.00 40.98 299 THR C N 1
ATOM 7221 C CA . THR C 1 299 ? 132.463 114.998 121.643 1.00 42.77 299 THR C CA 1
ATOM 7222 C C . THR C 1 299 ? 133.033 113.618 121.972 1.00 42.51 299 THR C C 1
ATOM 7223 O O . THR C 1 299 ? 133.474 113.334 123.086 1.00 45.49 299 THR C O 1
ATOM 7227 N N . ASN C 1 300 ? 133.000 112.748 120.966 1.00 39.29 300 ASN C N 1
ATOM 7228 C CA . ASN C 1 300 ? 133.331 111.335 121.135 1.00 38.04 300 ASN C CA 1
ATOM 7229 C C . ASN C 1 300 ? 134.207 110.845 119.984 1.00 40.67 300 ASN C C 1
ATOM 7230 O O . ASN C 1 300 ? 133.919 109.834 119.343 1.00 42.94 300 ASN C O 1
ATOM 7235 N N . CYS C 1 301 ? 135.293 111.566 119.705 1.00 42.93 301 CYS C N 1
ATOM 7236 C CA . CYS C 1 301 ? 136.112 111.260 118.537 1.00 40.34 301 CYS C CA 1
ATOM 7237 C C . CYS C 1 301 ? 136.747 109.879 118.653 1.00 39.99 301 CYS C C 1
ATOM 7238 O O . CYS C 1 301 ? 137.717 109.693 119.394 1.00 38.74 301 CYS C O 1
ATOM 7241 N N . PHE C 1 302 ? 136.205 108.905 117.914 1.00 43.51 302 PHE C N 1
ATOM 7242 C CA . PHE C 1 302 ? 136.705 107.535 117.940 1.00 39.62 302 PHE C CA 1
ATOM 7243 C C . PHE C 1 302 ? 136.655 106.888 116.560 1.00 42.58 302 PHE C C 1
ATOM 7244 O O . PHE C 1 302 ? 136.574 105.658 116.461 1.00 46.47 302 PHE C O 1
ATOM 7252 N N . ILE C 1 303 ? 136.747 107.697 115.497 1.00 38.40 303 ILE C N 1
ATOM 7253 C CA . ILE C 1 303 ? 136.452 107.325 114.108 1.00 37.63 303 ILE C CA 1
ATOM 7254 C C . ILE C 1 303 ? 135.372 106.245 114.058 1.00 45.98 303 ILE C C 1
ATOM 7255 O O . ILE C 1 303 ? 135.659 105.042 114.039 1.00 44.58 303 ILE C O 1
ATOM 7260 N N . LYS C 1 304 ? 134.116 106.680 114.019 1.00 44.65 304 LYS C N 1
ATOM 7261 C CA . LYS C 1 304 ? 132.980 105.799 114.251 1.00 37.72 304 LYS C CA 1
ATOM 7262 C C . LYS C 1 304 ? 132.649 104.997 112.991 1.00 38.81 304 LYS C C 1
ATOM 7263 O O . LYS C 1 304 ? 133.372 105.025 111.991 1.00 38.59 304 LYS C O 1
ATOM 7269 N N . ALA C 1 305 ? 131.531 104.268 113.040 1.00 43.48 305 ALA C N 1
ATOM 7270 C CA . ALA C 1 305 ? 131.136 103.392 111.942 1.00 40.23 305 ALA C CA 1
ATOM 7271 C C . ALA C 1 305 ? 130.375 104.147 110.859 1.00 38.96 305 ALA C C 1
ATOM 7272 O O . ALA C 1 305 ? 130.558 103.879 109.663 1.00 36.50 305 ALA C O 1
ATOM 7274 N N . ILE C 1 306 ? 129.508 105.080 111.261 1.00 38.80 306 ILE C N 1
ATOM 7275 C CA . ILE C 1 306 ? 128.781 105.885 110.286 1.00 40.46 306 ILE C CA 1
ATOM 7276 C C . ILE C 1 306 ? 129.752 106.680 109.430 1.00 41.73 306 ILE C C 1
ATOM 7277 O O . ILE C 1 306 ? 129.510 106.887 108.236 1.00 42.06 306 ILE C O 1
ATOM 7282 N N . ASP C 1 307 ? 130.868 107.123 110.012 1.00 40.51 307 ASP C N 1
ATOM 7283 C CA . ASP C 1 307 ? 131.892 107.807 109.231 1.00 40.26 307 ASP C CA 1
ATOM 7284 C C . ASP C 1 307 ? 132.452 106.895 108.147 1.00 41.18 307 ASP C C 1
ATOM 7285 O O . ASP C 1 307 ? 132.624 107.312 106.997 1.00 40.65 307 ASP C O 1
ATOM 7290 N N . VAL C 1 308 ? 132.727 105.635 108.494 1.00 41.29 308 VAL C N 1
ATOM 7291 C CA . VAL C 1 308 ? 133.285 104.695 107.523 1.00 42.31 308 VAL C CA 1
ATOM 7292 C C . VAL C 1 308 ? 132.287 104.431 106.401 1.00 43.39 308 VAL C C 1
ATOM 7293 O O . VAL C 1 308 ? 132.638 104.460 105.213 1.00 45.91 308 VAL C O 1
ATOM 7297 N N . TYR C 1 309 ? 131.026 104.174 106.758 1.00 43.74 309 TYR C N 1
ATOM 7298 C CA . TYR C 1 309 ? 130.022 103.895 105.733 1.00 43.39 309 TYR C CA 1
ATOM 7299 C C . TYR C 1 309 ? 129.791 105.109 104.839 1.00 45.77 309 TYR C C 1
ATOM 7300 O O . TYR C 1 309 ? 129.660 104.978 103.615 1.00 47.22 309 TYR C O 1
ATOM 7309 N N . LEU C 1 310 ? 129.737 106.302 105.435 1.00 43.35 310 LEU C N 1
ATOM 7310 C CA . LEU C 1 310 ? 129.530 107.517 104.660 1.00 42.01 310 LEU C CA 1
ATOM 7311 C C . LEU C 1 310 ? 130.711 107.783 103.738 1.00 43.19 310 LEU C C 1
ATOM 7312 O O . LEU C 1 310 ? 130.531 108.232 102.601 1.00 43.49 310 LEU C O 1
ATOM 7317 N N . GLY C 1 311 ? 131.929 107.514 104.212 1.00 40.34 311 GLY C N 1
ATOM 7318 C CA . GLY C 1 311 ? 133.090 107.635 103.349 1.00 41.70 311 GLY C CA 1
ATOM 7319 C C . GLY C 1 311 ? 133.052 106.651 102.198 1.00 40.02 311 GLY C C 1
ATOM 7320 O O . GLY C 1 311 ? 133.451 106.972 101.080 1.00 40.08 311 GLY C O 1
ATOM 7321 N N . ILE C 1 312 ? 132.562 105.437 102.458 1.00 43.44 312 ILE C N 1
ATOM 7322 C CA . ILE C 1 312 ? 132.425 104.446 101.391 1.00 46.64 312 ILE C CA 1
ATOM 7323 C C . ILE C 1 312 ? 131.436 104.936 100.337 1.00 45.61 312 ILE C C 1
ATOM 7324 O O . ILE C 1 312 ? 131.689 104.844 99.129 1.00 41.89 312 ILE C O 1
ATOM 7329 N N . CYS C 1 313 ? 130.296 105.468 100.782 1.00 46.84 313 CYS C N 1
ATOM 7330 C CA . CYS C 1 313 ? 129.292 105.961 99.840 1.00 43.86 313 CYS C CA 1
ATOM 7331 C C . CYS C 1 313 ? 129.812 107.159 99.049 1.00 48.85 313 CYS C C 1
ATOM 7332 O O . CYS C 1 313 ? 129.575 107.271 97.839 1.00 45.08 313 CYS C O 1
ATOM 7335 N N . PHE C 1 314 ? 130.518 108.073 99.721 1.00 49.21 314 PHE C N 1
ATOM 7336 C CA . PHE C 1 314 ? 131.113 109.215 99.032 1.00 47.10 314 PHE C CA 1
ATOM 7337 C C . PHE C 1 314 ? 132.151 108.756 98.015 1.00 48.04 314 PHE C C 1
ATOM 7338 O O . PHE C 1 314 ? 132.226 109.290 96.898 1.00 50.31 314 PHE C O 1
ATOM 7346 N N . SER C 1 315 ? 132.965 107.767 98.390 1.00 45.32 315 SER C N 1
ATOM 7347 C CA . SER C 1 315 ? 133.936 107.207 97.463 1.00 47.97 315 SER C CA 1
ATOM 7348 C C . SER C 1 315 ? 133.241 106.637 96.239 1.00 49.76 315 SER C C 1
ATOM 7349 O O . SER C 1 315 ? 133.659 106.882 95.105 1.00 49.22 315 SER C O 1
ATOM 7352 N N . PHE C 1 316 ? 132.153 105.897 96.449 1.00 48.97 316 PHE C N 1
ATOM 7353 C CA . PHE C 1 316 ? 131.462 105.302 95.313 1.00 50.67 316 PHE C CA 1
ATOM 7354 C C . PHE C 1 316 ? 130.833 106.361 94.416 1.00 51.17 316 PHE C C 1
ATOM 7355 O O . PHE C 1 316 ? 130.889 106.243 93.188 1.00 46.15 316 PHE C O 1
ATOM 7363 N N . VAL C 1 317 ? 130.254 107.417 94.993 1.00 49.80 317 VAL C N 1
ATOM 7364 C CA . VAL C 1 317 ? 129.594 108.409 94.144 1.00 49.52 317 VAL C CA 1
ATOM 7365 C C . VAL C 1 317 ? 130.616 109.223 93.347 1.00 50.08 317 VAL C C 1
ATOM 7366 O O . VAL C 1 317 ? 130.450 109.432 92.134 1.00 50.40 317 VAL C O 1
ATOM 7370 N N . PHE C 1 318 ? 131.701 109.681 93.987 1.00 49.65 318 PHE C N 1
ATOM 7371 C CA . PHE C 1 318 ? 132.635 110.481 93.200 1.00 53.71 318 PHE C CA 1
ATOM 7372 C C . PHE C 1 318 ? 133.465 109.594 92.280 1.00 52.66 318 PHE C C 1
ATOM 7373 O O . PHE C 1 318 ? 133.932 110.057 91.233 1.00 50.36 318 PHE C O 1
ATOM 7381 N N . GLY C 1 319 ? 133.619 108.311 92.620 1.00 50.20 319 GLY C N 1
ATOM 7382 C CA . GLY C 1 319 ? 134.197 107.371 91.679 1.00 52.28 319 GLY C CA 1
ATOM 7383 C C . GLY C 1 319 ? 133.297 107.123 90.487 1.00 51.71 319 GLY C C 1
ATOM 7384 O O . GLY C 1 319 ? 133.775 106.922 89.375 1.00 48.47 319 GLY C O 1
ATOM 7385 N N . ALA C 1 320 ? 131.980 107.128 90.705 1.00 50.43 320 ALA C N 1
ATOM 7386 C CA . ALA C 1 320 ? 131.045 107.029 89.590 1.00 53.75 320 ALA C CA 1
ATOM 7387 C C . ALA C 1 320 ? 131.172 108.234 88.668 1.00 53.36 320 ALA C C 1
ATOM 7388 O O . ALA C 1 320 ? 131.149 108.099 87.441 1.00 50.94 320 ALA C O 1
ATOM 7390 N N . LEU C 1 321 ? 131.316 109.427 89.248 1.00 52.27 321 LEU C N 1
ATOM 7391 C CA . LEU C 1 321 ? 131.532 110.623 88.431 1.00 54.16 321 LEU C CA 1
ATOM 7392 C C . LEU C 1 321 ? 132.846 110.533 87.650 1.00 57.15 321 LEU C C 1
ATOM 7393 O O . LEU C 1 321 ? 132.893 110.786 86.433 1.00 54.26 321 LEU C O 1
ATOM 7398 N N . LEU C 1 322 ? 133.926 110.158 88.341 1.00 55.28 322 LEU C N 1
ATOM 7399 C CA . LEU C 1 322 ? 135.227 110.031 87.694 1.00 52.04 322 LEU C CA 1
ATOM 7400 C C . LEU C 1 322 ? 135.194 108.971 86.601 1.00 51.79 322 LEU C C 1
ATOM 7401 O O . LEU C 1 322 ? 135.809 109.135 85.543 1.00 50.46 322 LEU C O 1
ATOM 7406 N N . GLU C 1 323 ? 134.474 107.874 86.838 1.00 53.58 323 GLU C N 1
ATOM 7407 C CA . GLU C 1 323 ? 134.386 106.812 85.846 1.00 58.99 323 GLU C CA 1
ATOM 7408 C C . GLU C 1 323 ? 133.482 107.198 84.688 1.00 57.95 323 GLU C C 1
ATOM 7409 O O . GLU C 1 323 ? 133.681 106.712 83.577 1.00 54.47 323 GLU C O 1
ATOM 7415 N N . TYR C 1 324 ? 132.499 108.070 84.913 1.00 55.47 324 TYR C N 1
ATOM 7416 C CA . TYR C 1 324 ? 131.783 108.672 83.792 1.00 55.72 324 TYR C CA 1
ATOM 7417 C C . TYR C 1 324 ? 132.751 109.430 82.892 1.00 54.48 324 TYR C C 1
ATOM 7418 O O . TYR C 1 324 ? 132.766 109.242 81.666 1.00 50.99 324 TYR C O 1
ATOM 7427 N N . ALA C 1 325 ? 133.589 110.277 83.496 1.00 53.36 325 ALA C N 1
ATOM 7428 C CA . ALA C 1 325 ? 134.568 111.022 82.703 1.00 55.95 325 ALA C CA 1
ATOM 7429 C C . ALA C 1 325 ? 135.537 110.084 81.984 1.00 56.82 325 ALA C C 1
ATOM 7430 O O . ALA C 1 325 ? 135.816 110.254 80.788 1.00 54.80 325 ALA C O 1
ATOM 7432 N N . VAL C 1 326 ? 136.043 109.075 82.696 1.00 55.41 326 VAL C N 1
ATOM 7433 C CA . VAL C 1 326 ? 137.029 108.160 82.125 1.00 54.60 326 VAL C CA 1
ATOM 7434 C C . VAL C 1 326 ? 136.397 107.305 81.032 1.00 55.12 326 VAL C C 1
ATOM 7435 O O . VAL C 1 326 ? 137.034 106.988 80.023 1.00 54.04 326 VAL C O 1
ATOM 7439 N N . ALA C 1 327 ? 135.135 106.913 81.220 1.00 55.04 327 ALA C N 1
ATOM 7440 C CA . ALA C 1 327 ? 134.431 106.140 80.206 1.00 56.64 327 ALA C CA 1
ATOM 7441 C C . ALA C 1 327 ? 134.219 106.960 78.945 1.00 56.07 327 ALA C C 1
ATOM 7442 O O . ALA C 1 327 ? 134.360 106.441 77.834 1.00 53.56 327 ALA C O 1
ATOM 7444 N N . HIS C 1 328 ? 133.878 108.243 79.092 1.00 57.15 328 HIS C N 1
ATOM 7445 C CA . HIS C 1 328 ? 133.789 109.104 77.916 1.00 59.03 328 HIS C CA 1
ATOM 7446 C C . HIS C 1 328 ? 135.137 109.194 77.209 1.00 55.38 328 HIS C C 1
ATOM 7447 O O . HIS C 1 328 ? 135.220 109.070 75.979 1.00 50.59 328 HIS C O 1
ATOM 7454 N N . TYR C 1 329 ? 136.211 109.381 77.982 1.00 54.92 329 TYR C N 1
ATOM 7455 C CA . TYR C 1 329 ? 137.544 109.488 77.392 1.00 55.98 329 TYR C CA 1
ATOM 7456 C C . TYR C 1 329 ? 137.937 108.208 76.659 1.00 54.85 329 TYR C C 1
ATOM 7457 O O . TYR C 1 329 ? 138.525 108.262 75.572 1.00 51.55 329 TYR C O 1
ATOM 7466 N N . SER C 1 330 ? 137.624 107.049 77.239 1.00 53.37 330 SER C N 1
ATOM 7467 C CA . SER C 1 330 ? 138.022 105.779 76.639 1.00 52.16 330 SER C CA 1
ATOM 7468 C C . SER C 1 330 ? 137.151 105.433 75.438 1.00 52.69 330 SER C C 1
ATOM 7469 O O . SER C 1 330 ? 137.636 104.846 74.464 1.00 51.03 330 SER C O 1
ATOM 7472 N N . SER C 1 331 ? 135.862 105.777 75.491 1.00 53.44 331 SER C N 1
ATOM 7473 C CA . SER C 1 331 ? 134.994 105.575 74.337 1.00 51.34 331 SER C CA 1
ATOM 7474 C C . SER C 1 331 ? 135.435 106.444 73.169 1.00 52.26 331 SER C C 1
ATOM 7475 O O . SER C 1 331 ? 135.386 106.007 72.013 1.00 48.55 331 SER C O 1
ATOM 7478 N N . LEU C 1 332 ? 135.870 107.673 73.458 1.00 53.15 332 LEU C N 1
ATOM 7479 C CA . LEU C 1 332 ? 136.433 108.603 72.468 1.00 52.42 332 LEU C CA 1
ATOM 7480 C C . LEU C 1 332 ? 135.673 108.627 71.142 1.00 51.39 332 LEU C C 1
ATOM 7481 O O . LEU C 1 332 ? 134.442 108.586 71.119 1.00 48.57 332 LEU C O 1
ATOM 7486 N N . ASN C 1 413 ? 130.946 99.805 76.102 1.00 62.52 413 ASN C N 1
ATOM 7487 C CA . ASN C 1 413 ? 129.631 99.886 76.726 1.00 61.88 413 ASN C CA 1
ATOM 7488 C C . ASN C 1 413 ? 129.746 100.341 78.177 1.00 59.95 413 ASN C C 1
ATOM 7489 O O . ASN C 1 413 ? 130.502 99.765 78.959 1.00 61.13 413 ASN C O 1
ATOM 7494 N N . VAL C 1 414 ? 128.993 101.385 78.530 1.00 57.40 414 VAL C N 1
ATOM 7495 C CA . VAL C 1 414 ? 129.001 101.867 79.907 1.00 62.23 414 VAL C CA 1
ATOM 7496 C C . VAL C 1 414 ? 128.362 100.842 80.838 1.00 60.93 414 VAL C C 1
ATOM 7497 O O . VAL C 1 414 ? 128.777 100.691 81.993 1.00 55.11 414 VAL C O 1
ATOM 7501 N N . ASP C 1 415 ? 127.348 100.117 80.355 1.00 63.73 415 ASP C N 1
ATOM 7502 C CA . ASP C 1 415 ? 126.711 99.098 81.180 1.00 63.03 415 ASP C CA 1
ATOM 7503 C C . ASP C 1 415 ? 127.606 97.883 81.383 1.00 62.89 415 ASP C C 1
ATOM 7504 O O . ASP C 1 415 ? 127.319 97.053 82.253 1.00 60.42 415 ASP C O 1
ATOM 7509 N N . HIS C 1 416 ? 128.674 97.750 80.592 1.00 62.82 416 HIS C N 1
ATOM 7510 C CA . HIS C 1 416 ? 129.654 96.705 80.862 1.00 63.96 416 HIS C CA 1
ATOM 7511 C C . HIS C 1 416 ? 130.408 96.979 82.156 1.00 65.44 416 HIS C C 1
ATOM 7512 O O . HIS C 1 416 ? 130.918 96.047 82.789 1.00 66.58 416 HIS C O 1
ATOM 7519 N N . TYR C 1 417 ? 130.485 98.246 82.567 1.00 62.21 417 TYR C N 1
ATOM 7520 C CA . TYR C 1 417 ? 131.071 98.630 83.843 1.00 64.09 417 TYR C CA 1
ATOM 7521 C C . TYR C 1 417 ? 130.046 98.659 84.972 1.00 63.04 417 TYR C C 1
ATOM 7522 O O . TYR C 1 417 ? 130.339 99.191 86.049 1.00 59.68 417 TYR C O 1
ATOM 7531 N N . SER C 1 418 ? 128.846 98.128 84.739 1.00 59.83 418 SER C N 1
ATOM 7532 C CA . SER C 1 418 ? 127.813 98.076 85.765 1.00 60.56 418 SER C CA 1
ATOM 7533 C C . SER C 1 418 ? 127.318 96.655 85.975 1.00 62.48 418 SER C C 1
ATOM 7534 O O . SER C 1 418 ? 126.951 96.278 87.091 1.00 64.73 418 SER C O 1
ATOM 7537 N N . LYS C 1 419 ? 127.279 95.869 84.902 1.00 56.45 419 LYS C N 1
ATOM 7538 C CA . LYS C 1 419 ? 126.771 94.508 84.985 1.00 53.74 419 LYS C CA 1
ATOM 7539 C C . LYS C 1 419 ? 127.603 93.684 85.961 1.00 54.22 419 LYS C C 1
ATOM 7540 O O . LYS C 1 419 ? 127.053 92.885 86.723 1.00 51.46 419 LYS C O 1
ATOM 7546 N N . LEU C 1 420 ? 128.924 93.858 85.954 1.00 53.62 420 LEU C N 1
ATOM 7547 C CA . LEU C 1 420 ? 129.794 93.122 86.858 1.00 56.37 420 LEU C CA 1
ATOM 7548 C C . LEU C 1 420 ? 130.909 94.018 87.406 1.00 58.42 420 LEU C C 1
ATOM 7549 O O . LEU C 1 420 ? 132.023 93.575 87.700 1.00 58.71 420 LEU C O 1
ATOM 7554 N N . LEU C 1 421 ? 130.644 95.313 87.544 1.00 57.48 421 LEU C N 1
ATOM 7555 C CA . LEU C 1 421 ? 131.674 96.101 88.198 1.00 59.88 421 LEU C CA 1
ATOM 7556 C C . LEU C 1 421 ? 131.174 96.818 89.442 1.00 58.57 421 LEU C C 1
ATOM 7557 O O . LEU C 1 421 ? 131.599 96.491 90.551 1.00 55.78 421 LEU C O 1
ATOM 7562 N N . PHE C 1 422 ? 130.235 97.746 89.295 1.00 58.37 422 PHE C N 1
ATOM 7563 C CA . PHE C 1 422 ? 129.977 98.636 90.426 1.00 58.23 422 PHE C CA 1
ATOM 7564 C C . PHE C 1 422 ? 129.128 98.015 91.531 1.00 56.72 422 PHE C C 1
ATOM 7565 O O . PHE C 1 422 ? 129.569 98.001 92.689 1.00 51.74 422 PHE C O 1
ATOM 7573 N N . PRO C 1 423 ? 127.931 97.490 91.243 1.00 56.95 423 PRO C N 1
ATOM 7574 C CA . PRO C 1 423 ? 127.161 96.876 92.333 1.00 53.10 423 PRO C CA 1
ATOM 7575 C C . PRO C 1 423 ? 127.919 95.748 92.997 1.00 53.47 423 PRO C C 1
ATOM 7576 O O . PRO C 1 423 ? 127.764 95.537 94.201 1.00 54.59 423 PRO C O 1
ATOM 7580 N N . LEU C 1 424 ? 128.767 95.035 92.250 1.00 53.20 424 LEU C N 1
ATOM 7581 C CA . LEU C 1 424 ? 129.535 93.946 92.846 1.00 55.13 424 LEU C CA 1
ATOM 7582 C C . LEU C 1 424 ? 130.596 94.463 93.814 1.00 54.84 424 LEU C C 1
ATOM 7583 O O . LEU C 1 424 ? 130.782 93.892 94.895 1.00 53.50 424 LEU C O 1
ATOM 7588 N N . ILE C 1 425 ? 131.308 95.535 93.450 1.00 52.57 425 ILE C N 1
ATOM 7589 C CA . ILE C 1 425 ? 132.262 96.126 94.389 1.00 52.85 425 ILE C CA 1
ATOM 7590 C C . ILE C 1 425 ? 131.542 96.664 95.619 1.00 52.80 425 ILE C C 1
ATOM 7591 O O . ILE C 1 425 ? 132.029 96.527 96.747 1.00 53.62 425 ILE C O 1
ATOM 7596 N N . PHE C 1 426 ? 130.379 97.293 95.430 1.00 50.55 426 PHE C N 1
ATOM 7597 C CA . PHE C 1 426 ? 129.679 97.802 96.605 1.00 49.01 426 PHE C CA 1
ATOM 7598 C C . PHE C 1 426 ? 129.170 96.659 97.472 1.00 50.15 426 PHE C C 1
ATOM 7599 O O . PHE C 1 426 ? 129.136 96.772 98.703 1.00 52.42 426 PHE C O 1
ATOM 7607 N N . MET C 1 427 ? 128.764 95.553 96.849 1.00 48.12 427 MET C N 1
ATOM 7608 C CA . MET C 1 427 ? 128.334 94.385 97.607 1.00 47.64 427 MET C CA 1
ATOM 7609 C C . MET C 1 427 ? 129.487 93.817 98.419 1.00 51.48 427 MET C C 1
ATOM 7610 O O . MET C 1 427 ? 129.318 93.453 99.586 1.00 50.27 427 MET C O 1
ATOM 7615 N N . LEU C 1 428 ? 130.676 93.746 97.817 1.00 51.77 428 LEU C N 1
ATOM 7616 C CA . LEU C 1 428 ? 131.853 93.284 98.548 1.00 50.25 428 LEU C CA 1
ATOM 7617 C C . LEU C 1 428 ? 132.191 94.230 99.696 1.00 50.79 428 LEU C C 1
ATOM 7618 O O . LEU C 1 428 ? 132.556 93.790 100.794 1.00 48.55 428 LEU C O 1
ATOM 7623 N N . ALA C 1 429 ? 132.080 95.539 99.457 1.00 50.12 429 ALA C N 1
ATOM 7624 C CA . ALA C 1 429 ? 132.353 96.514 100.509 1.00 47.95 429 ALA C CA 1
ATOM 7625 C C . ALA C 1 429 ? 131.369 96.372 101.664 1.00 50.07 429 ALA C C 1
ATOM 7626 O O . ALA C 1 429 ? 131.763 96.426 102.834 1.00 50.74 429 ALA C O 1
ATOM 7628 N N . ASN C 1 430 ? 130.084 96.187 101.355 1.00 50.44 430 ASN C N 1
ATOM 7629 C CA . ASN C 1 430 ? 129.088 95.989 102.404 1.00 50.31 430 ASN C CA 1
ATOM 7630 C C . ASN C 1 430 ? 129.315 94.676 103.140 1.00 50.62 430 ASN C C 1
ATOM 7631 O O . ASN C 1 430 ? 129.100 94.592 104.355 1.00 49.98 430 ASN C O 1
ATOM 7636 N N . VAL C 1 431 ? 129.739 93.635 102.420 1.00 49.14 431 VAL C N 1
ATOM 7637 C CA . VAL C 1 431 ? 130.052 92.362 103.063 1.00 49.80 431 VAL C CA 1
ATOM 7638 C C . VAL C 1 431 ? 131.196 92.541 104.052 1.00 52.62 431 VAL C C 1
ATOM 7639 O O . VAL C 1 431 ? 131.146 92.044 105.181 1.00 52.73 431 VAL C O 1
ATOM 7643 N N . PHE C 1 432 ? 132.241 93.266 103.644 1.00 48.06 432 PHE C N 1
ATOM 7644 C CA . PHE C 1 432 ? 133.361 93.525 104.547 1.00 46.98 432 PHE C CA 1
ATOM 7645 C C . PHE C 1 432 ? 132.927 94.366 105.744 1.00 50.72 432 PHE C C 1
ATOM 7646 O O . PHE C 1 432 ? 133.342 94.107 106.879 1.00 49.54 432 PHE C O 1
ATOM 7654 N N . TYR C 1 433 ? 132.091 95.379 105.503 1.00 50.18 433 TYR C N 1
ATOM 7655 C CA . TYR C 1 433 ? 131.581 96.227 106.577 1.00 48.17 433 TYR C CA 1
ATOM 7656 C C . TYR C 1 433 ? 130.815 95.403 107.608 1.00 52.42 433 TYR C C 1
ATOM 7657 O O . TYR C 1 433 ? 131.068 95.490 108.820 1.00 52.23 433 TYR C O 1
ATOM 7666 N N . TRP C 1 434 ? 129.886 94.571 107.133 1.00 52.44 434 TRP C N 1
ATOM 7667 C CA . TRP C 1 434 ? 129.060 93.784 108.039 1.00 51.61 434 TRP C CA 1
ATOM 7668 C C . TRP C 1 434 ? 129.868 92.681 108.709 1.00 52.40 434 TRP C C 1
ATOM 7669 O O . TRP C 1 434 ? 129.600 92.324 109.857 1.00 55.52 434 TRP C O 1
ATOM 7680 N N . ALA C 1 435 ? 130.879 92.144 108.022 1.00 51.11 435 ALA C N 1
ATOM 7681 C CA . ALA C 1 435 ? 131.762 91.174 108.661 1.00 50.37 435 ALA C CA 1
ATOM 7682 C C . ALA C 1 435 ? 132.575 91.824 109.772 1.00 51.16 435 ALA C C 1
ATOM 7683 O O . ALA C 1 435 ? 132.805 91.215 110.823 1.00 50.73 435 ALA C O 1
ATOM 7685 N N . TYR C 1 436 ? 133.024 93.061 109.552 1.00 48.77 436 TYR C N 1
ATOM 7686 C CA . TYR C 1 436 ? 133.736 93.799 110.589 1.00 49.06 436 TYR C CA 1
ATOM 7687 C C . TYR C 1 436 ? 132.840 94.026 111.801 1.00 51.06 436 TYR C C 1
ATOM 7688 O O . TYR C 1 436 ? 133.267 93.852 112.948 1.00 50.13 436 TYR C O 1
ATOM 7697 N N . TYR C 1 437 ? 131.583 94.399 111.564 1.00 48.23 437 TYR C N 1
ATOM 7698 C CA . TYR C 1 437 ? 130.692 94.780 112.665 1.00 46.22 437 TYR C CA 1
ATOM 7699 C C . TYR C 1 437 ? 129.808 93.613 113.115 1.00 46.91 437 TYR C C 1
ATOM 7700 O O . TYR C 1 437 ? 128.848 93.770 113.869 1.00 50.94 437 TYR C O 1
ATOM 7709 N N . MET C 1 438 ? 130.149 92.420 112.630 1.00 49.66 438 MET C N 1
ATOM 7710 C CA . MET C 1 438 ? 129.459 91.205 113.043 1.00 50.28 438 MET C CA 1
ATOM 7711 C C . MET C 1 438 ? 130.339 90.336 113.932 1.00 53.17 438 MET C C 1
ATOM 7712 O O . MET C 1 438 ? 129.938 89.963 115.039 1.00 55.27 438 MET C O 1
ATOM 7717 N N . TYR C 1 439 ? 131.540 90.007 113.456 1.00 57.67 439 TYR C N 1
ATOM 7718 C CA . TYR C 1 439 ? 132.418 89.097 114.180 1.00 56.51 439 TYR C CA 1
ATOM 7719 C C . TYR C 1 439 ? 133.790 89.717 114.412 1.00 57.44 439 TYR C C 1
ATOM 7720 O O . TYR C 1 439 ? 134.014 90.889 114.091 1.00 58.20 439 TYR C O 1
ATOM 7729 N N . PHE C 1 440 ? 134.710 88.936 114.969 1.00 62.82 440 PHE C N 1
ATOM 7730 C CA . PHE C 1 440 ? 136.065 89.405 115.231 1.00 62.14 440 PHE C CA 1
ATOM 7731 C C . PHE C 1 440 ? 137.095 88.492 114.571 1.00 63.61 440 PHE C C 1
ATOM 7732 O O . PHE C 1 440 ? 136.783 87.369 114.175 1.00 60.94 440 PHE C O 1
ATOM 7741 N N . THR D 1 45 ? 111.881 120.399 177.070 1.00 51.44 45 THR D N 1
ATOM 7742 C CA . THR D 1 45 ? 111.952 119.054 177.630 1.00 50.39 45 THR D CA 1
ATOM 7743 C C . THR D 1 45 ? 110.722 118.237 177.248 1.00 51.70 45 THR D C 1
ATOM 7744 O O . THR D 1 45 ? 109.725 118.223 177.970 1.00 52.13 45 THR D O 1
ATOM 7748 N N . ALA D 1 46 ? 110.801 117.554 176.108 1.00 52.04 46 ALA D N 1
ATOM 7749 C CA . ALA D 1 46 ? 109.713 116.728 175.608 1.00 52.13 46 ALA D CA 1
ATOM 7750 C C . ALA D 1 46 ? 110.239 115.340 175.278 1.00 52.77 46 ALA D C 1
ATOM 7751 O O . ALA D 1 46 ? 111.362 115.192 174.787 1.00 49.49 46 ALA D O 1
ATOM 7753 N N . GLY D 1 47 ? 109.421 114.326 175.550 1.00 57.91 47 GLY D N 1
ATOM 7754 C CA . GLY D 1 47 ? 109.809 112.954 175.292 1.00 57.29 47 GLY D CA 1
ATOM 7755 C C . GLY D 1 47 ? 109.091 112.337 174.110 1.00 59.75 47 GLY D C 1
ATOM 7756 O O . GLY D 1 47 ? 109.299 112.747 172.964 1.00 62.01 47 GLY D O 1
ATOM 7757 N N . TYR D 1 48 ? 108.241 111.349 174.377 1.00 61.66 48 TYR D N 1
ATOM 7758 C CA . TYR D 1 48 ? 107.497 110.652 173.337 1.00 63.97 48 TYR D CA 1
ATOM 7759 C C . TYR D 1 48 ? 106.138 111.278 173.055 1.00 63.53 48 TYR D C 1
ATOM 7760 O O . TYR D 1 48 ? 105.397 110.761 172.213 1.00 58.13 48 TYR D O 1
ATOM 7769 N N . ASN D 1 49 ? 105.793 112.374 173.732 1.00 61.44 49 ASN D N 1
ATOM 7770 C CA . ASN D 1 49 ? 104.491 113.004 173.553 1.00 59.95 49 ASN D CA 1
ATOM 7771 C C . ASN D 1 49 ? 104.462 114.009 172.409 1.00 59.16 49 ASN D C 1
ATOM 7772 O O . ASN D 1 49 ? 103.401 114.583 172.143 1.00 57.15 49 ASN D O 1
ATOM 7777 N N . LYS D 1 50 ? 105.588 114.239 171.731 1.00 56.87 50 LYS D N 1
ATOM 7778 C CA . LYS D 1 50 ? 105.648 115.216 170.653 1.00 53.70 50 LYS D CA 1
ATOM 7779 C C . LYS D 1 50 ? 106.365 114.727 169.403 1.00 58.37 50 LYS D C 1
ATOM 7780 O O . LYS D 1 50 ? 106.320 115.423 168.383 1.00 53.98 50 LYS D O 1
ATOM 7786 N N . PHE D 1 51 ? 107.019 113.567 169.442 1.00 61.13 51 PHE D N 1
ATOM 7787 C CA . PHE D 1 51 ? 107.799 113.084 168.309 1.00 59.56 51 PHE D CA 1
ATOM 7788 C C . PHE D 1 51 ? 107.096 111.999 167.506 1.00 55.37 51 PHE D C 1
ATOM 7789 O O . PHE D 1 51 ? 107.345 111.877 166.303 1.00 47.29 51 PHE D O 1
ATOM 7797 N N . LEU D 1 52 ? 106.227 111.215 168.137 1.00 55.76 52 LEU D N 1
ATOM 7798 C CA . LEU D 1 52 ? 105.592 110.095 167.457 1.00 52.72 52 LEU D CA 1
ATOM 7799 C C . LEU D 1 52 ? 104.587 110.578 166.416 1.00 50.76 52 LEU D C 1
ATOM 7800 O O . LEU D 1 52 ? 103.993 111.653 166.540 1.00 51.23 52 LEU D O 1
ATOM 7805 N N . ARG D 1 53 ? 104.409 109.766 165.377 1.00 42.54 53 ARG D N 1
ATOM 7806 C CA . ARG D 1 53 ? 103.415 110.054 164.359 1.00 39.29 53 ARG D CA 1
ATOM 7807 C C . ARG D 1 53 ? 102.012 109.986 164.963 1.00 40.50 53 ARG D C 1
ATOM 7808 O O . ARG D 1 53 ? 101.756 109.181 165.863 1.00 38.17 53 ARG D O 1
ATOM 7816 N N . PRO D 1 54 ? 101.093 110.838 164.502 1.00 44.21 54 PRO D N 1
ATOM 7817 C CA . PRO D 1 54 ? 99.739 110.840 165.071 1.00 45.07 54 PRO D CA 1
ATOM 7818 C C . PRO D 1 54 ? 99.078 109.475 164.948 1.00 47.49 54 PRO D C 1
ATOM 7819 O O . PRO D 1 54 ? 99.198 108.795 163.926 1.00 43.11 54 PRO D O 1
ATOM 7823 N N . ASN D 1 55 ? 98.373 109.084 166.008 1.00 45.62 55 ASN D N 1
ATOM 7824 C CA . ASN D 1 55 ? 97.717 107.782 166.103 1.00 44.52 55 ASN D CA 1
ATOM 7825 C C . ASN D 1 55 ? 98.709 106.650 165.830 1.00 44.59 55 ASN D C 1
ATOM 7826 O O . ASN D 1 55 ? 98.500 105.786 164.977 1.00 48.18 55 ASN D O 1
ATOM 7831 N N . PHE D 1 56 ? 99.810 106.675 166.579 1.00 39.70 56 PHE D N 1
ATOM 7832 C CA . PHE D 1 56 ? 100.849 105.655 166.458 1.00 38.03 56 PHE D CA 1
ATOM 7833 C C . PHE D 1 56 ? 100.320 104.353 167.042 1.00 38.61 56 PHE D C 1
ATOM 7834 O O . PHE D 1 56 ? 100.322 104.154 168.258 1.00 37.66 56 PHE D O 1
ATOM 7842 N N . GLY D 1 57 ? 99.865 103.457 166.170 1.00 38.46 57 GLY D N 1
ATOM 7843 C CA . GLY D 1 57 ? 99.256 102.217 166.604 1.00 37.67 57 GLY D CA 1
ATOM 7844 C C . GLY D 1 57 ? 97.744 102.289 166.592 1.00 41.50 57 GLY D C 1
ATOM 7845 O O . GLY D 1 57 ? 97.138 102.913 167.469 1.00 43.42 57 GLY D O 1
ATOM 7846 N N . GLY D 1 58 ? 97.122 101.655 165.602 1.00 41.72 58 GLY D N 1
ATOM 7847 C CA . GLY D 1 58 ? 95.680 101.697 165.466 1.00 39.78 58 GLY D CA 1
ATOM 7848 C C . GLY D 1 58 ? 95.230 102.230 164.122 1.00 44.70 58 GLY D C 1
ATOM 7849 O O . GLY D 1 58 ? 95.676 101.749 163.076 1.00 42.69 58 GLY D O 1
ATOM 7850 N N . GLU D 1 59 ? 94.344 103.218 164.137 1.00 50.56 59 GLU D N 1
ATOM 7851 C CA . GLU D 1 59 ? 93.856 103.799 162.892 1.00 45.07 59 GLU D CA 1
ATOM 7852 C C . GLU D 1 59 ? 94.974 104.574 162.204 1.00 47.10 59 GLU D C 1
ATOM 7853 O O . GLU D 1 59 ? 95.667 105.365 162.855 1.00 51.35 59 GLU D O 1
ATOM 7859 N N . PRO D 1 60 ? 95.186 104.376 160.905 1.00 38.87 60 PRO D N 1
ATOM 7860 C CA . PRO D 1 60 ? 96.244 105.112 160.204 1.00 40.01 60 PRO D CA 1
ATOM 7861 C C . PRO D 1 60 ? 95.895 106.586 160.062 1.00 39.04 60 PRO D C 1
ATOM 7862 O O . PRO D 1 60 ? 94.757 107.016 160.263 1.00 44.37 60 PRO D O 1
ATOM 7866 N N . VAL D 1 61 ? 96.909 107.368 159.706 1.00 33.09 61 VAL D N 1
ATOM 7867 C CA . VAL D 1 61 ? 96.751 108.811 159.555 1.00 32.71 61 VAL D CA 1
ATOM 7868 C C . VAL D 1 61 ? 96.080 109.096 158.217 1.00 32.15 61 VAL D C 1
ATOM 7869 O O . VAL D 1 61 ? 96.572 108.681 157.163 1.00 33.40 61 VAL D O 1
ATOM 7873 N N . GLN D 1 62 ? 94.955 109.806 158.259 1.00 20.16 62 GLN D N 1
ATOM 7874 C CA . GLN D 1 62 ? 94.232 110.203 157.053 1.00 19.95 62 GLN D CA 1
ATOM 7875 C C . GLN D 1 62 ? 94.737 111.577 156.631 1.00 14.50 62 GLN D C 1
ATOM 7876 O O . GLN D 1 62 ? 94.314 112.601 157.174 1.00 17.61 62 GLN D O 1
ATOM 7882 N N . ILE D 1 63 ? 95.646 111.602 155.662 1.00 6.11 63 ILE D N 1
ATOM 7883 C CA . ILE D 1 63 ? 96.230 112.840 155.160 1.00 4.64 63 ILE D CA 1
ATOM 7884 C C . ILE D 1 63 ? 95.567 113.175 153.832 1.00 14.24 63 ILE D C 1
ATOM 7885 O O . ILE D 1 63 ? 95.633 112.389 152.879 1.00 24.96 63 ILE D O 1
ATOM 7890 N N . ALA D 1 64 ? 94.929 114.340 153.767 1.00 6.17 64 ALA D N 1
ATOM 7891 C CA . ALA D 1 64 ? 94.254 114.794 152.558 1.00 0.00 64 ALA D CA 1
ATOM 7892 C C . ALA D 1 64 ? 95.176 115.737 151.794 1.00 0.00 64 ALA D C 1
ATOM 7893 O O . ALA D 1 64 ? 95.639 116.742 152.345 1.00 5.20 64 ALA D O 1
ATOM 7895 N N . LEU D 1 65 ? 95.437 115.416 150.531 1.00 0.00 65 LEU D N 1
ATOM 7896 C CA . LEU D 1 65 ? 96.364 116.174 149.704 1.00 0.00 65 LEU D CA 1
ATOM 7897 C C . LEU D 1 65 ? 95.612 117.090 148.749 1.00 0.00 65 LEU D C 1
ATOM 7898 O O . LEU D 1 65 ? 94.597 116.702 148.164 1.00 9.80 65 LEU D O 1
ATOM 7903 N N . THR D 1 66 ? 96.119 118.310 148.600 1.00 0.00 66 THR D N 1
ATOM 7904 C CA . THR D 1 66 ? 95.630 119.261 147.614 1.00 0.00 66 THR D CA 1
ATOM 7905 C C . THR D 1 66 ? 96.817 119.771 146.813 1.00 0.00 66 THR D C 1
ATOM 7906 O O . THR D 1 66 ? 97.861 120.102 147.382 1.00 1.76 66 THR D O 1
ATOM 7910 N N . LEU D 1 67 ? 96.658 119.830 145.495 1.00 0.00 67 LEU D N 1
ATOM 7911 C CA . LEU D 1 67 ? 97.744 120.188 144.596 1.00 0.00 67 LEU D CA 1
ATOM 7912 C C . LEU D 1 67 ? 97.364 121.416 143.783 1.00 7.70 67 LEU D C 1
ATOM 7913 O O . LEU D 1 67 ? 96.196 121.606 143.431 1.00 16.29 67 LEU D O 1
ATOM 7918 N N . ASP D 1 68 ? 98.362 122.249 143.491 1.00 5.58 68 ASP D N 1
ATOM 7919 C CA . ASP D 1 68 ? 98.170 123.472 142.712 1.00 0.00 68 ASP D CA 1
ATOM 7920 C C . ASP D 1 68 ? 99.396 123.638 141.820 1.00 0.79 68 ASP D C 1
ATOM 7921 O O . ASP D 1 68 ? 100.439 124.119 142.273 1.00 13.99 68 ASP D O 1
ATOM 7926 N N . ILE D 1 69 ? 99.269 123.236 140.558 1.00 11.83 69 ILE D N 1
ATOM 7927 C CA . ILE D 1 69 ? 100.382 123.320 139.617 1.00 0.00 69 ILE D CA 1
ATOM 7928 C C . ILE D 1 69 ? 100.584 124.788 139.253 1.00 0.00 69 ILE D C 1
ATOM 7929 O O . ILE D 1 69 ? 99.744 125.392 138.579 1.00 16.37 69 ILE D O 1
ATOM 7934 N N . ALA D 1 70 ? 101.688 125.373 139.721 1.00 0.00 70 ALA D N 1
ATOM 7935 C CA . ALA D 1 70 ? 101.986 126.757 139.373 1.00 2.15 70 ALA D CA 1
ATOM 7936 C C . ALA D 1 70 ? 102.440 126.878 137.924 1.00 12.52 70 ALA D C 1
ATOM 7937 O O . ALA D 1 70 ? 101.979 127.764 137.195 1.00 18.54 70 ALA D O 1
ATOM 7939 N N . SER D 1 71 ? 103.339 125.998 137.487 1.00 6.17 71 SER D N 1
ATOM 7940 C CA . SER D 1 71 ? 103.859 126.051 136.128 1.00 0.00 71 SER D CA 1
ATOM 7941 C C . SER D 1 71 ? 104.363 124.673 135.731 1.00 0.00 71 SER D C 1
ATOM 7942 O O . SER D 1 71 ? 104.702 123.845 136.580 1.00 16.82 71 SER D O 1
ATOM 7945 N N . ILE D 1 72 ? 104.399 124.439 134.421 1.00 8.17 72 ILE D N 1
ATOM 7946 C CA . ILE D 1 72 ? 105.023 123.263 133.827 1.00 12.26 72 ILE D CA 1
ATOM 7947 C C . ILE D 1 72 ? 105.934 123.746 132.710 1.00 9.72 72 ILE D C 1
ATOM 7948 O O . ILE D 1 72 ? 105.506 124.526 131.852 1.00 23.53 72 ILE D O 1
ATOM 7953 N N . SER D 1 73 ? 107.185 123.296 132.721 1.00 0.00 73 SER D N 1
ATOM 7954 C CA . SER D 1 73 ? 108.165 123.765 131.749 1.00 0.00 73 SER D CA 1
ATOM 7955 C C . SER D 1 73 ? 109.300 122.753 131.666 1.00 9.86 73 SER D C 1
ATOM 7956 O O . SER D 1 73 ? 109.300 121.730 132.356 1.00 29.58 73 SER D O 1
ATOM 7959 N N . SER D 1 74 ? 110.272 123.056 130.802 1.00 12.95 74 SER D N 1
ATOM 7960 C CA . SER D 1 74 ? 111.471 122.234 130.626 1.00 21.22 74 SER D CA 1
ATOM 7961 C C . SER D 1 74 ? 111.120 120.789 130.280 1.00 17.61 74 SER D C 1
ATOM 7962 O O . SER D 1 74 ? 111.747 119.844 130.765 1.00 18.25 74 SER D O 1
ATOM 7965 N N . ILE D 1 75 ? 110.106 120.612 129.435 1.00 10.46 75 ILE D N 1
ATOM 7966 C CA . ILE D 1 75 ? 109.721 119.287 128.955 1.00 17.93 75 ILE D CA 1
ATOM 7967 C C . ILE D 1 75 ? 110.693 118.916 127.838 1.00 26.01 75 ILE D C 1
ATOM 7968 O O . ILE D 1 75 ? 110.595 119.423 126.720 1.00 25.72 75 ILE D O 1
ATOM 7973 N N . SER D 1 76 ? 111.635 118.028 128.140 1.00 20.60 76 SER D N 1
ATOM 7974 C CA . SER D 1 76 ? 112.673 117.631 127.200 1.00 21.69 76 SER D CA 1
ATOM 7975 C C . SER D 1 76 ? 112.381 116.233 126.672 1.00 28.31 76 SER D C 1
ATOM 7976 O O . SER D 1 76 ? 112.174 115.299 127.454 1.00 30.88 76 SER D O 1
ATOM 7979 N N . GLU D 1 77 ? 112.363 116.097 125.345 1.00 27.92 77 GLU D N 1
ATOM 7980 C CA . GLU D 1 77 ? 112.180 114.787 124.732 1.00 29.09 77 GLU D CA 1
ATOM 7981 C C . GLU D 1 77 ? 113.427 113.922 124.844 1.00 33.46 77 GLU D C 1
ATOM 7982 O O . GLU D 1 77 ? 113.329 112.696 124.724 1.00 38.07 77 GLU D O 1
ATOM 7988 N N . SER D 1 78 ? 114.592 114.531 125.068 1.00 27.10 78 SER D N 1
ATOM 7989 C CA . SER D 1 78 ? 115.826 113.762 125.194 1.00 28.98 78 SER D CA 1
ATOM 7990 C C . SER D 1 78 ? 115.878 113.024 126.527 1.00 36.30 78 SER D C 1
ATOM 7991 O O . SER D 1 78 ? 115.988 111.794 126.567 1.00 36.22 78 SER D O 1
ATOM 7994 N N . ASN D 1 79 ? 115.800 113.765 127.633 1.00 32.68 79 ASN D N 1
ATOM 7995 C CA . ASN D 1 79 ? 115.844 113.161 128.958 1.00 25.89 79 ASN D CA 1
ATOM 7996 C C . ASN D 1 79 ? 114.517 112.541 129.375 1.00 26.57 79 ASN D C 1
ATOM 7997 O O . ASN D 1 79 ? 114.483 111.817 130.377 1.00 29.87 79 ASN D O 1
ATOM 8002 N N . MET D 1 80 ? 113.437 112.805 128.637 1.00 24.18 80 MET D N 1
ATOM 8003 C CA . MET D 1 80 ? 112.111 112.257 128.925 1.00 22.94 80 MET D CA 1
ATOM 8004 C C . MET D 1 80 ? 111.664 112.618 130.344 1.00 28.77 80 MET D C 1
ATOM 8005 O O . MET D 1 80 ? 111.443 111.758 131.198 1.00 32.08 80 MET D O 1
ATOM 8010 N N . ASP D 1 81 ? 111.535 113.922 130.579 1.00 24.45 81 ASP D N 1
ATOM 8011 C CA . ASP D 1 81 ? 111.146 114.435 131.884 1.00 9.64 81 ASP D CA 1
ATOM 8012 C C . ASP D 1 81 ? 110.375 115.736 131.697 1.00 15.45 81 ASP D C 1
ATOM 8013 O O . ASP D 1 81 ? 110.210 116.230 130.578 1.00 26.30 81 ASP D O 1
ATOM 8018 N N . TYR D 1 82 ? 109.902 116.291 132.811 1.00 16.35 82 TYR D N 1
ATOM 8019 C CA . TYR D 1 82 ? 109.214 117.573 132.801 1.00 4.08 82 TYR D CA 1
ATOM 8020 C C . TYR D 1 82 ? 109.411 118.243 134.152 1.00 1.59 82 TYR D C 1
ATOM 8021 O O . TYR D 1 82 ? 109.396 117.577 135.190 1.00 18.73 82 TYR D O 1
ATOM 8030 N N . THR D 1 83 ? 109.596 119.560 134.131 1.00 0.00 83 THR D N 1
ATOM 8031 C CA . THR D 1 83 ? 109.788 120.344 135.343 1.00 3.22 83 THR D CA 1
ATOM 8032 C C . THR D 1 83 ? 108.502 121.088 135.677 1.00 3.27 83 THR D C 1
ATOM 8033 O O . THR D 1 83 ? 107.973 121.831 134.844 1.00 17.25 83 THR D O 1
ATOM 8037 N N . ALA D 1 84 ? 108.003 120.885 136.895 1.00 0.00 84 ALA D N 1
ATOM 8038 C CA . ALA D 1 84 ? 106.747 121.481 137.323 1.00 0.23 84 ALA D CA 1
ATOM 8039 C C . ALA D 1 84 ? 106.894 122.054 138.723 1.00 0.00 84 ALA D C 1
ATOM 8040 O O . ALA D 1 84 ? 107.553 121.460 139.581 1.00 12.18 84 ALA D O 1
ATOM 8042 N N . THR D 1 85 ? 106.276 123.210 138.946 1.00 0.00 85 THR D N 1
ATOM 8043 C CA . THR D 1 85 ? 106.211 123.835 140.260 1.00 0.00 85 THR D CA 1
ATOM 8044 C C . THR D 1 85 ? 104.805 123.642 140.813 1.00 0.00 85 THR D C 1
ATOM 8045 O O . THR D 1 85 ? 103.822 124.005 140.158 1.00 13.95 85 THR D O 1
ATOM 8049 N N . ILE D 1 86 ? 104.710 123.074 142.013 1.00 0.00 86 ILE D N 1
ATOM 8050 C CA . ILE D 1 86 ? 103.429 122.698 142.595 1.00 0.00 86 ILE D CA 1
ATOM 8051 C C . ILE D 1 86 ? 103.327 123.256 144.006 1.00 0.00 86 ILE D C 1
ATOM 8052 O O . ILE D 1 86 ? 104.335 123.508 144.673 1.00 0.87 86 ILE D O 1
ATOM 8057 N N . TYR D 1 87 ? 102.089 123.450 144.458 1.00 0.00 87 TYR D N 1
ATOM 8058 C CA . TYR D 1 87 ? 101.789 123.866 145.826 1.00 0.00 87 TYR D CA 1
ATOM 8059 C C . TYR D 1 87 ? 101.195 122.654 146.536 1.00 0.00 87 TYR D C 1
ATOM 8060 O O . TYR D 1 87 ? 100.005 122.359 146.391 1.00 12.71 87 TYR D O 1
ATOM 8069 N N . LEU D 1 88 ? 102.026 121.954 147.304 1.00 0.00 88 LEU D N 1
ATOM 8070 C CA . LEU D 1 88 ? 101.620 120.720 147.970 1.00 0.00 88 LEU D CA 1
ATOM 8071 C C . LEU D 1 88 ? 100.976 121.067 149.306 1.00 0.00 88 LEU D C 1
ATOM 8072 O O . LEU D 1 88 ? 101.666 121.432 150.263 1.00 1.31 88 LEU D O 1
ATOM 8077 N N . ARG D 1 89 ? 99.652 120.951 149.373 1.00 0.00 89 ARG D N 1
ATOM 8078 C CA . ARG D 1 89 ? 98.906 121.172 150.604 1.00 0.00 89 ARG D CA 1
ATOM 8079 C C . ARG D 1 89 ? 98.497 119.829 151.193 1.00 0.00 89 ARG D C 1
ATOM 8080 O O . ARG D 1 89 ? 97.856 119.018 150.515 1.00 7.81 89 ARG D O 1
ATOM 8088 N N . GLN D 1 90 ? 98.869 119.598 152.449 1.00 0.00 90 GLN D N 1
ATOM 8089 C CA . GLN D 1 90 ? 98.561 118.361 153.152 1.00 0.00 90 GLN D CA 1
ATOM 8090 C C . GLN D 1 90 ? 97.712 118.678 154.373 1.00 0.00 90 GLN D C 1
ATOM 8091 O O . GLN D 1 90 ? 98.068 119.551 155.171 1.00 24.48 90 GLN D O 1
ATOM 8097 N N . ARG D 1 91 ? 96.593 117.969 154.517 1.00 7.16 91 ARG D N 1
ATOM 8098 C CA . ARG D 1 91 ? 95.669 118.178 155.624 1.00 5.42 91 ARG D CA 1
ATOM 8099 C C . ARG D 1 91 ? 95.444 116.856 156.341 1.00 4.25 91 ARG D C 1
ATOM 8100 O O . ARG D 1 91 ? 94.975 115.890 155.730 1.00 22.20 91 ARG D O 1
ATOM 8108 N N . TRP D 1 92 ? 95.776 116.816 157.629 1.00 3.66 92 TRP D N 1
ATOM 8109 C CA . TRP D 1 92 ? 95.529 115.659 158.476 1.00 16.10 92 TRP D CA 1
ATOM 8110 C C . TRP D 1 92 ? 95.060 116.138 159.843 1.00 26.50 92 TRP D C 1
ATOM 8111 O O . TRP D 1 92 ? 95.131 117.327 160.169 1.00 35.37 92 TRP D O 1
ATOM 8122 N N . MET D 1 93 ? 94.574 115.198 160.650 1.00 32.94 93 MET D N 1
ATOM 8123 C CA . MET D 1 93 ? 94.046 115.492 161.976 1.00 33.11 93 MET D CA 1
ATOM 8124 C C . MET D 1 93 ? 94.985 114.919 163.026 1.00 38.26 93 MET D C 1
ATOM 8125 O O . MET D 1 93 ? 95.309 113.727 162.991 1.00 37.58 93 MET D O 1
ATOM 8130 N N . ASP D 1 94 ? 95.418 115.767 163.955 1.00 46.97 94 ASP D N 1
ATOM 8131 C CA . ASP D 1 94 ? 96.264 115.365 165.070 1.00 44.90 94 ASP D CA 1
ATOM 8132 C C . ASP D 1 94 ? 95.548 115.693 166.371 1.00 47.83 94 ASP D C 1
ATOM 8133 O O . ASP D 1 94 ? 95.049 116.810 166.545 1.00 45.35 94 ASP D O 1
ATOM 8138 N N . GLN D 1 95 ? 95.499 114.722 167.280 1.00 54.97 95 GLN D N 1
ATOM 8139 C CA . GLN D 1 95 ? 94.734 114.857 168.512 1.00 55.01 95 GLN D CA 1
ATOM 8140 C C . GLN D 1 95 ? 95.522 115.490 169.652 1.00 61.01 95 GLN D C 1
ATOM 8141 O O . GLN D 1 95 ? 94.930 115.791 170.695 1.00 63.65 95 GLN D O 1
ATOM 8147 N N . ARG D 1 96 ? 96.828 115.700 169.491 1.00 56.87 96 ARG D N 1
ATOM 8148 C CA . ARG D 1 96 ? 97.657 116.189 170.584 1.00 54.70 96 ARG D CA 1
ATOM 8149 C C . ARG D 1 96 ? 97.857 117.701 170.576 1.00 50.07 96 ARG D C 1
ATOM 8150 O O . ARG D 1 96 ? 98.495 118.226 171.495 1.00 53.92 96 ARG D O 1
ATOM 8158 N N . LEU D 1 97 ? 97.331 118.414 169.583 1.00 45.29 97 LEU D N 1
ATOM 8159 C CA . LEU D 1 97 ? 97.473 119.863 169.499 1.00 50.87 97 LEU D CA 1
ATOM 8160 C C . LEU D 1 97 ? 96.113 120.552 169.479 1.00 53.28 97 LEU D C 1
ATOM 8161 O O . LEU D 1 97 ? 95.861 121.453 168.676 1.00 52.36 97 LEU D O 1
ATOM 8166 N N . VAL D 1 98 ? 95.217 120.131 170.367 1.00 49.49 98 VAL D N 1
ATOM 8167 C CA . VAL D 1 98 ? 93.903 120.753 170.490 1.00 51.53 98 VAL D CA 1
ATOM 8168 C C . VAL D 1 98 ? 94.007 121.923 171.461 1.00 50.52 98 VAL D C 1
ATOM 8169 O O . VAL D 1 98 ? 94.291 121.735 172.648 1.00 48.71 98 VAL D O 1
ATOM 8173 N N . PHE D 1 99 ? 93.778 123.135 170.958 1.00 52.47 99 PHE D N 1
ATOM 8174 C CA . PHE D 1 99 ? 93.809 124.341 171.772 1.00 50.16 99 PHE D CA 1
ATOM 8175 C C . PHE D 1 99 ? 92.438 125.004 171.757 1.00 51.88 99 PHE D C 1
ATOM 8176 O O . PHE D 1 99 ? 91.753 125.017 170.730 1.00 48.72 99 PHE D O 1
ATOM 8184 N N . GLU D 1 100 ? 92.044 125.545 172.907 1.00 54.28 100 GLU D N 1
ATOM 8185 C CA . GLU D 1 100 ? 90.721 126.134 173.056 1.00 54.54 100 GLU D CA 1
ATOM 8186 C C . GLU D 1 100 ? 90.594 127.410 172.230 1.00 52.94 100 GLU D C 1
ATOM 8187 O O . GLU D 1 100 ? 91.552 128.169 172.059 1.00 54.18 100 GLU D O 1
ATOM 8193 N N . GLY D 1 101 ? 89.389 127.640 171.713 1.00 50.99 101 GLY D N 1
ATOM 8194 C CA . GLY D 1 101 ? 89.105 128.831 170.937 1.00 51.67 101 GLY D CA 1
ATOM 8195 C C . GLY D 1 101 ? 89.287 128.631 169.448 1.00 51.66 101 GLY D C 1
ATOM 8196 O O . GLY D 1 101 ? 90.349 128.186 169.002 1.00 52.53 101 GLY D O 1
ATOM 8197 N N . ASN D 1 102 ? 88.260 128.956 168.666 1.00 52.91 102 ASN D N 1
ATOM 8198 C CA . ASN D 1 102 ? 88.348 128.814 167.219 1.00 55.98 102 ASN D CA 1
ATOM 8199 C C . ASN D 1 102 ? 89.219 129.926 166.642 1.00 58.64 102 ASN D C 1
ATOM 8200 O O . ASN D 1 102 ? 88.927 131.115 166.813 1.00 57.73 102 ASN D O 1
ATOM 8205 N N . LYS D 1 103 ? 90.307 129.534 165.983 1.00 58.43 103 LYS D N 1
ATOM 8206 C CA . LYS D 1 103 ? 91.284 130.454 165.413 1.00 56.25 103 LYS D CA 1
ATOM 8207 C C . LYS D 1 103 ? 92.308 129.616 164.656 1.00 56.16 103 LYS D C 1
ATOM 8208 O O . LYS D 1 103 ? 92.325 128.386 164.754 1.00 59.42 103 LYS D O 1
ATOM 8214 N N . SER D 1 104 ? 93.162 130.298 163.901 1.00 51.82 104 SER D N 1
ATOM 8215 C CA . SER D 1 104 ? 94.223 129.659 163.140 1.00 50.60 104 SER D CA 1
ATOM 8216 C C . SER D 1 104 ? 95.582 130.165 163.607 1.00 48.40 104 SER D C 1
ATOM 8217 O O . SER D 1 104 ? 95.744 131.342 163.944 1.00 48.02 104 SER D O 1
ATOM 8220 N N . PHE D 1 105 ? 96.558 129.261 163.624 1.00 39.39 105 PHE D N 1
ATOM 8221 C CA . PHE D 1 105 ? 97.925 129.563 164.044 1.00 41.89 105 PHE D CA 1
ATOM 8222 C C . PHE D 1 105 ? 98.847 129.321 162.853 1.00 38.97 105 PHE D C 1
ATOM 8223 O O . PHE D 1 105 ? 99.359 128.215 162.664 1.00 43.11 105 PHE D O 1
ATOM 8231 N N . THR D 1 106 ? 99.059 130.362 162.051 1.00 33.61 106 THR D N 1
ATOM 8232 C CA . THR D 1 106 ? 99.927 130.276 160.878 1.00 28.87 106 THR D CA 1
ATOM 8233 C C . THR D 1 106 ? 101.383 130.294 161.338 1.00 28.35 106 THR D C 1
ATOM 8234 O O . THR D 1 106 ? 101.979 131.343 161.589 1.00 33.58 106 THR D O 1
ATOM 8238 N N . LEU D 1 107 ? 101.962 129.103 161.460 1.00 31.49 107 LEU D N 1
ATOM 8239 C CA . LEU D 1 107 ? 103.340 128.970 161.904 1.00 33.36 107 LEU D CA 1
ATOM 8240 C C . LEU D 1 107 ? 104.306 129.238 160.754 1.00 33.30 107 LEU D C 1
ATOM 8241 O O . LEU D 1 107 ? 103.949 129.175 159.574 1.00 31.97 107 LEU D O 1
ATOM 8246 N N . ASP D 1 108 ? 105.550 129.542 161.117 1.00 31.05 108 ASP D N 1
ATOM 8247 C CA . ASP D 1 108 ? 106.596 129.809 160.145 1.00 24.99 108 ASP D CA 1
ATOM 8248 C C . ASP D 1 108 ? 107.282 128.506 159.738 1.00 10.55 108 ASP D C 1
ATOM 8249 O O . ASP D 1 108 ? 106.930 127.416 160.194 1.00 19.42 108 ASP D O 1
ATOM 8254 N N . ALA D 1 109 ? 108.280 128.621 158.862 1.00 14.54 109 ALA D N 1
ATOM 8255 C CA . ALA D 1 109 ? 109.057 127.464 158.437 1.00 16.96 109 ALA D CA 1
ATOM 8256 C C . ALA D 1 109 ? 110.041 126.990 159.496 1.00 21.82 109 ALA D C 1
ATOM 8257 O O . ALA D 1 109 ? 110.512 125.851 159.416 1.00 18.47 109 ALA D O 1
ATOM 8259 N N . ARG D 1 110 ? 110.362 127.832 160.479 1.00 28.50 110 ARG D N 1
ATOM 8260 C CA . ARG D 1 110 ? 111.284 127.438 161.536 1.00 25.33 110 ARG D CA 1
ATOM 8261 C C . ARG D 1 110 ? 110.636 126.487 162.534 1.00 28.73 110 ARG D C 1
ATOM 8262 O O . ARG D 1 110 ? 111.331 125.661 163.136 1.00 31.02 110 ARG D O 1
ATOM 8270 N N . LEU D 1 111 ? 109.322 126.586 162.722 1.00 29.04 111 LEU D N 1
ATOM 8271 C CA . LEU D 1 111 ? 108.595 125.717 163.638 1.00 28.17 111 LEU D CA 1
ATOM 8272 C C . LEU D 1 111 ? 108.047 124.468 162.961 1.00 29.48 111 LEU D C 1
ATOM 8273 O O . LEU D 1 111 ? 107.400 123.654 163.628 1.00 34.59 111 LEU D O 1
ATOM 8278 N N . VAL D 1 112 ? 108.282 124.301 161.658 1.00 25.41 112 VAL D N 1
ATOM 8279 C CA . VAL D 1 112 ? 107.841 123.091 160.972 1.00 20.75 112 VAL D CA 1
ATOM 8280 C C . VAL D 1 112 ? 108.591 121.876 161.503 1.00 27.78 112 VAL D C 1
ATOM 8281 O O . VAL D 1 112 ? 108.002 120.810 161.722 1.00 28.57 112 VAL D O 1
ATOM 8285 N N . GLU D 1 113 ? 109.898 122.020 161.734 1.00 33.55 113 GLU D N 1
ATOM 8286 C CA . GLU D 1 113 ? 110.711 120.916 162.230 1.00 33.20 113 GLU D CA 1
ATOM 8287 C C . GLU D 1 113 ? 110.342 120.495 163.647 1.00 34.26 113 GLU D C 1
ATOM 8288 O O . GLU D 1 113 ? 110.718 119.393 164.061 1.00 28.79 113 GLU D O 1
ATOM 8294 N N . PHE D 1 114 ? 109.625 121.333 164.393 1.00 32.46 114 PHE D N 1
ATOM 8295 C CA . PHE D 1 114 ? 109.228 121.002 165.755 1.00 31.28 114 PHE D CA 1
ATOM 8296 C C . PHE D 1 114 ? 107.968 120.151 165.821 1.00 30.67 114 PHE D C 1
ATOM 8297 O O . PHE D 1 114 ? 107.652 119.622 166.892 1.00 34.76 114 PHE D O 1
ATOM 8305 N N . LEU D 1 115 ? 107.246 120.005 164.714 1.00 22.06 115 LEU D N 1
ATOM 8306 C CA . LEU D 1 115 ? 106.044 119.189 164.654 1.00 23.66 115 LEU D CA 1
ATOM 8307 C C . LEU D 1 115 ? 106.248 118.045 163.669 1.00 30.46 115 LEU D C 1
ATOM 8308 O O . LEU D 1 115 ? 107.254 117.975 162.958 1.00 28.92 115 LEU D O 1
ATOM 8313 N N . TRP D 1 116 ? 105.274 117.140 163.635 1.00 25.51 116 TRP D N 1
ATOM 8314 C CA . TRP D 1 116 ? 105.318 115.990 162.741 1.00 20.77 116 TRP D CA 1
ATOM 8315 C C . TRP D 1 116 ? 104.687 116.369 161.407 1.00 24.10 116 TRP D C 1
ATOM 8316 O O . TRP D 1 116 ? 103.570 116.898 161.370 1.00 27.23 116 TRP D O 1
ATOM 8327 N N . VAL D 1 117 ? 105.400 116.097 160.319 1.00 16.35 117 VAL D N 1
ATOM 8328 C CA . VAL D 1 117 ? 104.902 116.370 158.974 1.00 9.73 117 VAL D CA 1
ATOM 8329 C C . VAL D 1 117 ? 105.022 115.091 158.152 1.00 13.02 117 VAL D C 1
ATOM 8330 O O . VAL D 1 117 ? 105.896 114.258 158.434 1.00 18.74 117 VAL D O 1
ATOM 8334 N N . PRO D 1 118 ? 104.175 114.886 157.147 1.00 10.84 118 PRO D N 1
ATOM 8335 C CA . PRO D 1 118 ? 104.256 113.656 156.351 1.00 9.90 118 PRO D CA 1
ATOM 8336 C C . PRO D 1 118 ? 105.547 113.596 155.550 1.00 19.38 118 PRO D C 1
ATOM 8337 O O . PRO D 1 118 ? 106.266 114.582 155.377 1.00 24.67 118 PRO D O 1
ATOM 8341 N N . ASP D 1 119 ? 105.832 112.396 155.053 1.00 8.47 119 ASP D N 1
ATOM 8342 C CA . ASP D 1 119 ? 107.040 112.106 154.290 1.00 4.23 119 ASP D CA 1
ATOM 8343 C C . ASP D 1 119 ? 106.719 111.883 152.816 1.00 7.24 119 ASP D C 1
ATOM 8344 O O . ASP D 1 119 ? 107.259 110.982 152.173 1.00 4.28 119 ASP D O 1
ATOM 8349 N N . THR D 1 120 ? 105.817 112.702 152.277 1.00 0.00 120 THR D N 1
ATOM 8350 C CA . THR D 1 120 ? 105.420 112.587 150.879 1.00 0.00 120 THR D CA 1
ATOM 8351 C C . THR D 1 120 ? 106.627 112.750 149.964 1.00 0.00 120 THR D C 1
ATOM 8352 O O . THR D 1 120 ? 107.506 113.579 150.210 1.00 14.27 120 THR D O 1
ATOM 8356 N N . TYR D 1 121 ? 106.670 111.948 148.900 1.00 0.00 121 TYR D N 1
ATOM 8357 C CA . TYR D 1 121 ? 107.734 112.055 147.913 1.00 0.00 121 TYR D CA 1
ATOM 8358 C C . TYR D 1 121 ? 107.151 111.833 146.528 1.00 0.00 121 TYR D C 1
ATOM 8359 O O . TYR D 1 121 ? 106.156 111.121 146.371 1.00 13.11 121 TYR D O 1
ATOM 8368 N N . ILE D 1 122 ? 107.768 112.455 145.530 1.00 0.00 122 ILE D N 1
ATOM 8369 C CA . ILE D 1 122 ? 107.386 112.225 144.142 1.00 0.00 122 ILE D CA 1
ATOM 8370 C C . ILE D 1 122 ? 108.094 110.970 143.651 1.00 5.16 122 ILE D C 1
ATOM 8371 O O . ILE D 1 122 ? 109.322 110.856 143.749 1.00 12.47 122 ILE D O 1
ATOM 8376 N N . VAL D 1 123 ? 107.315 110.023 143.124 1.00 0.00 123 VAL D N 1
ATOM 8377 C CA . VAL D 1 123 ? 107.817 108.670 142.901 1.00 0.00 123 VAL D CA 1
ATOM 8378 C C . VAL D 1 123 ? 108.958 108.670 141.888 1.00 5.29 123 VAL D C 1
ATOM 8379 O O . VAL D 1 123 ? 110.005 108.049 142.110 1.00 31.94 123 VAL D O 1
ATOM 8383 N N . GLU D 1 124 ? 108.784 109.372 140.769 1.00 0.00 124 GLU D N 1
ATOM 8384 C CA . GLU D 1 124 ? 109.751 109.342 139.678 1.00 0.00 124 GLU D CA 1
ATOM 8385 C C . GLU D 1 124 ? 110.465 110.679 139.495 1.00 1.25 124 GLU D C 1
ATOM 8386 O O . GLU D 1 124 ? 110.813 111.053 138.372 1.00 9.17 124 GLU D O 1
ATOM 8392 N N . SER D 1 125 ? 110.692 111.408 140.585 1.00 6.21 125 SER D N 1
ATOM 8393 C CA . SER D 1 125 ? 111.407 112.676 140.518 1.00 0.00 125 SER D CA 1
ATOM 8394 C C . SER D 1 125 ? 112.896 112.414 140.327 1.00 0.00 125 SER D C 1
ATOM 8395 O O . SER D 1 125 ? 113.492 111.619 141.063 1.00 6.44 125 SER D O 1
ATOM 8398 N N . LYS D 1 126 ? 113.497 113.079 139.339 1.00 0.00 126 LYS D N 1
ATOM 8399 C CA . LYS D 1 126 ? 114.931 112.938 139.118 1.00 0.00 126 LYS D CA 1
ATOM 8400 C C . LYS D 1 126 ? 115.721 113.987 139.891 1.00 2.92 126 LYS D C 1
ATOM 8401 O O . LYS D 1 126 ? 116.811 113.699 140.399 1.00 17.27 126 LYS D O 1
ATOM 8407 N N . LYS D 1 127 ? 115.190 115.205 139.988 1.00 4.58 127 LYS D N 1
ATOM 8408 C CA . LYS D 1 127 ? 115.834 116.270 140.747 1.00 0.00 127 LYS D CA 1
ATOM 8409 C C . LYS D 1 127 ? 114.771 117.278 141.151 1.00 1.09 127 LYS D C 1
ATOM 8410 O O . LYS D 1 127 ? 113.997 117.735 140.305 1.00 11.70 127 LYS D O 1
ATOM 8416 N N . SER D 1 128 ? 114.734 117.620 142.437 1.00 2.48 128 SER D N 1
ATOM 8417 C CA . SER D 1 128 ? 113.716 118.525 142.946 1.00 5.56 128 SER D CA 1
ATOM 8418 C C . SER D 1 128 ? 114.258 119.273 144.153 1.00 0.00 128 SER D C 1
ATOM 8419 O O . SER D 1 128 ? 115.225 118.850 144.791 1.00 9.37 128 SER D O 1
ATOM 8422 N N . PHE D 1 129 ? 113.616 120.398 144.459 1.00 0.00 129 PHE D N 1
ATOM 8423 C CA . PHE D 1 129 ? 114.034 121.244 145.565 1.00 4.33 129 PHE D CA 1
ATOM 8424 C C . PHE D 1 129 ? 112.839 122.048 146.052 1.00 0.00 129 PHE D C 1
ATOM 8425 O O . PHE D 1 129 ? 111.919 122.344 145.284 1.00 0.00 129 PHE D O 1
ATOM 8433 N N . LEU D 1 130 ? 112.863 122.395 147.335 1.00 5.54 130 LEU D N 1
ATOM 8434 C CA . LEU D 1 130 ? 111.864 123.283 147.910 1.00 0.00 130 LEU D CA 1
ATOM 8435 C C . LEU D 1 130 ? 112.330 124.726 147.778 1.00 8.95 130 LEU D C 1
ATOM 8436 O O . LEU D 1 130 ? 113.503 125.035 148.008 1.00 9.26 130 LEU D O 1
ATOM 8441 N N . HIS D 1 131 ? 111.405 125.607 147.408 1.00 3.48 131 HIS D N 1
ATOM 8442 C CA . HIS D 1 131 ? 111.762 126.992 147.133 1.00 0.00 131 HIS D CA 1
ATOM 8443 C C . HIS D 1 131 ? 112.133 127.722 148.418 1.00 4.31 131 HIS D C 1
ATOM 8444 O O . HIS D 1 131 ? 111.436 127.617 149.431 1.00 0.86 131 HIS D O 1
ATOM 8451 N N . GLU D 1 132 ? 113.241 128.465 148.369 1.00 4.91 132 GLU D N 1
ATOM 8452 C CA . GLU D 1 132 ? 113.673 129.350 149.453 1.00 1.92 132 GLU D CA 1
ATOM 8453 C C . GLU D 1 132 ? 113.957 130.708 148.816 1.00 11.34 132 GLU D C 1
ATOM 8454 O O . GLU D 1 132 ? 115.094 131.013 148.450 1.00 21.36 132 GLU D O 1
ATOM 8460 N N . VAL D 1 133 ? 112.913 131.523 148.682 1.00 8.11 133 VAL D N 1
ATOM 8461 C CA . VAL D 1 133 ? 113.021 132.806 147.999 1.00 1.05 133 VAL D CA 1
ATOM 8462 C C . VAL D 1 133 ? 113.476 133.884 148.978 1.00 6.87 133 VAL D C 1
ATOM 8463 O O . VAL D 1 133 ? 114.470 134.577 148.733 1.00 23.53 133 VAL D O 1
ATOM 8467 N N . THR D 1 134 ? 112.757 134.036 150.088 1.00 5.25 134 THR D N 1
ATOM 8468 C CA . THR D 1 134 ? 113.152 134.905 151.189 1.00 10.65 134 THR D CA 1
ATOM 8469 C C . THR D 1 134 ? 113.192 134.151 152.507 1.00 13.03 134 THR D C 1
ATOM 8470 O O . THR D 1 134 ? 114.128 134.330 153.297 1.00 5.44 134 THR D O 1
ATOM 8474 N N . VAL D 1 135 ? 112.202 133.298 152.756 1.00 9.75 135 VAL D N 1
ATOM 8475 C CA . VAL D 1 135 ? 112.178 132.385 153.884 1.00 0.00 135 VAL D CA 1
ATOM 8476 C C . VAL D 1 135 ? 111.846 130.993 153.358 1.00 7.75 135 VAL D C 1
ATOM 8477 O O . VAL D 1 135 ? 111.667 130.789 152.157 1.00 16.27 135 VAL D O 1
ATOM 8481 N N . GLY D 1 136 ? 111.769 130.030 154.271 1.00 8.00 136 GLY D N 1
ATOM 8482 C CA . GLY D 1 136 ? 111.400 128.679 153.881 1.00 3.08 136 GLY D CA 1
ATOM 8483 C C . GLY D 1 136 ? 109.937 128.616 153.480 1.00 0.00 136 GLY D C 1
ATOM 8484 O O . GLY D 1 136 ? 109.064 129.158 154.170 1.00 0.00 136 GLY D O 1
ATOM 8485 N N . ASN D 1 137 ? 109.659 127.951 152.358 1.00 2.19 137 ASN D N 1
ATOM 8486 C CA . ASN D 1 137 ? 108.287 127.798 151.873 1.00 2.17 137 ASN D CA 1
ATOM 8487 C C . ASN D 1 137 ? 107.660 126.565 152.528 1.00 5.92 137 ASN D C 1
ATOM 8488 O O . ASN D 1 137 ? 107.349 125.556 151.892 1.00 3.04 137 ASN D O 1
ATOM 8493 N N . ARG D 1 138 ? 107.477 126.671 153.846 1.00 7.15 138 ARG D N 1
ATOM 8494 C CA . ARG D 1 138 ? 106.881 125.599 154.643 1.00 0.51 138 ARG D CA 1
ATOM 8495 C C . ARG D 1 138 ? 106.025 126.263 155.719 1.00 12.36 138 ARG D C 1
ATOM 8496 O O . ARG D 1 138 ? 106.565 126.869 156.649 1.00 25.65 138 ARG D O 1
ATOM 8504 N N . LEU D 1 139 ? 104.704 126.159 155.589 1.00 4.50 139 LEU D N 1
ATOM 8505 C CA . LEU D 1 139 ? 103.789 126.715 156.576 1.00 11.36 139 LEU D CA 1
ATOM 8506 C C . LEU D 1 139 ? 102.974 125.603 157.218 1.00 14.52 139 LEU D C 1
ATOM 8507 O O . LEU D 1 139 ? 102.616 124.622 156.559 1.00 11.42 139 LEU D O 1
ATOM 8512 N N . ILE D 1 140 ? 102.685 125.766 158.505 1.00 16.37 140 ILE D N 1
ATOM 8513 C CA . ILE D 1 140 ? 101.764 124.901 159.230 1.00 22.58 140 ILE D CA 1
ATOM 8514 C C . ILE D 1 140 ? 100.720 125.799 159.876 1.00 16.40 140 ILE D C 1
ATOM 8515 O O . ILE D 1 140 ? 101.062 126.689 160.665 1.00 32.05 140 ILE D O 1
ATOM 8520 N N . ARG D 1 141 ? 99.452 125.572 159.539 1.00 16.03 141 ARG D N 1
ATOM 8521 C CA . ARG D 1 141 ? 98.338 126.378 160.040 1.00 22.54 141 ARG D CA 1
ATOM 8522 C C . ARG D 1 141 ? 97.445 125.463 160.871 1.00 27.39 141 ARG D C 1
ATOM 8523 O O . ARG D 1 141 ? 96.531 124.825 160.344 1.00 33.43 141 ARG D O 1
ATOM 8531 N N . LEU D 1 142 ? 97.718 125.399 162.171 1.00 31.35 142 LEU D N 1
ATOM 8532 C CA . LEU D 1 142 ? 96.925 124.570 163.062 1.00 33.54 142 LEU D CA 1
ATOM 8533 C C . LEU D 1 142 ? 95.551 125.193 163.294 1.00 35.88 142 LEU D C 1
ATOM 8534 O O . LEU D 1 142 ? 95.350 126.402 163.143 1.00 38.17 142 LEU D O 1
ATOM 8539 N N . PHE D 1 143 ? 94.597 124.345 163.668 1.00 32.73 143 PHE D N 1
ATOM 8540 C CA . PHE D 1 143 ? 93.232 124.772 163.928 1.00 39.04 143 PHE D CA 1
ATOM 8541 C C . PHE D 1 143 ? 92.762 124.191 165.255 1.00 47.01 143 PHE D C 1
ATOM 8542 O O . PHE D 1 143 ? 93.464 123.408 165.902 1.00 45.39 143 PHE D O 1
ATOM 8550 N N . SER D 1 144 ? 91.554 124.594 165.656 1.00 49.79 144 SER D N 1
ATOM 8551 C CA . SER D 1 144 ? 91.070 124.288 166.999 1.00 47.42 144 SER D CA 1
ATOM 8552 C C . SER D 1 144 ? 90.934 122.787 167.226 1.00 46.84 144 SER D C 1
ATOM 8553 O O . SER D 1 144 ? 91.321 122.276 168.283 1.00 42.48 144 SER D O 1
ATOM 8556 N N . ASN D 1 145 ? 90.396 122.062 166.249 1.00 39.44 145 ASN D N 1
ATOM 8557 C CA . ASN D 1 145 ? 90.112 120.644 166.419 1.00 43.95 145 ASN D CA 1
ATOM 8558 C C . ASN D 1 145 ? 91.302 119.751 166.087 1.00 46.96 145 ASN D C 1
ATOM 8559 O O . ASN D 1 145 ? 91.189 118.525 166.189 1.00 44.85 145 ASN D O 1
ATOM 8564 N N . GLY D 1 146 ? 92.434 120.332 165.694 1.00 37.02 146 GLY D N 1
ATOM 8565 C CA . GLY D 1 146 ? 93.619 119.567 165.370 1.00 39.91 146 GLY D CA 1
ATOM 8566 C C . GLY D 1 146 ? 93.951 119.474 163.897 1.00 35.08 146 GLY D C 1
ATOM 8567 O O . GLY D 1 146 ? 94.891 118.755 163.538 1.00 32.06 146 GLY D O 1
ATOM 8568 N N . THR D 1 147 ? 93.213 120.168 163.034 1.00 30.73 147 THR D N 1
ATOM 8569 C CA . THR D 1 147 ? 93.514 120.152 161.609 1.00 29.60 147 THR D CA 1
ATOM 8570 C C . THR D 1 147 ? 94.821 120.889 161.343 1.00 25.77 147 THR D C 1
ATOM 8571 O O . THR D 1 147 ? 95.029 122.004 161.831 1.00 31.88 147 THR D O 1
ATOM 8575 N N . VAL D 1 148 ? 95.705 120.261 160.572 1.00 17.77 148 VAL D N 1
ATOM 8576 C CA . VAL D 1 148 ? 97.012 120.819 160.245 1.00 14.96 148 VAL D CA 1
ATOM 8577 C C . VAL D 1 148 ? 97.082 121.008 158.736 1.00 15.31 148 VAL D C 1
ATOM 8578 O O . VAL D 1 148 ? 96.876 120.055 157.974 1.00 31.63 148 VAL D O 1
ATOM 8582 N N . LEU D 1 149 ? 97.374 122.233 158.306 1.00 10.88 149 LEU D N 1
ATOM 8583 C CA . LEU D 1 149 ? 97.510 122.570 156.893 1.00 7.22 149 LEU D CA 1
ATOM 8584 C C . LEU D 1 149 ? 98.987 122.810 156.603 1.00 8.10 149 LEU D C 1
ATOM 8585 O O . LEU D 1 149 ? 99.549 123.829 157.018 1.00 19.22 149 LEU D O 1
ATOM 8590 N N . TYR D 1 150 ? 99.609 121.873 155.892 1.00 1.65 150 TYR D N 1
ATOM 8591 C CA . TYR D 1 150 ? 101.035 121.917 155.586 1.00 0.00 150 TYR D CA 1
ATOM 8592 C C . TYR D 1 150 ? 101.191 122.207 154.098 1.00 6.73 150 TYR D C 1
ATOM 8593 O O . TYR D 1 150 ? 100.928 121.337 153.260 1.00 17.51 150 TYR D O 1
ATOM 8602 N N . ALA D 1 151 ? 101.617 123.424 153.773 1.00 5.32 151 ALA D N 1
ATOM 8603 C CA . ALA D 1 151 ? 101.755 123.867 152.394 1.00 0.00 151 ALA D CA 1
ATOM 8604 C C . ALA D 1 151 ? 103.224 124.061 152.048 1.00 0.00 151 ALA D C 1
ATOM 8605 O O . ALA D 1 151 ? 103.989 124.630 152.834 1.00 14.20 151 ALA D O 1
ATOM 8607 N N . LEU D 1 152 ? 103.613 123.584 150.867 1.00 0.00 152 LEU D N 1
ATOM 8608 C CA . LEU D 1 152 ? 104.983 123.695 150.390 1.00 0.00 152 LEU D CA 1
ATOM 8609 C C . LEU D 1 152 ? 104.978 124.133 148.933 1.00 0.00 152 LEU D C 1
ATOM 8610 O O . LEU D 1 152 ? 104.020 123.885 148.198 1.00 4.54 152 LEU D O 1
ATOM 8615 N N . ARG D 1 153 ? 106.065 124.781 148.523 1.00 0.00 153 ARG D N 1
ATOM 8616 C CA . ARG D 1 153 ? 106.288 125.156 147.131 1.00 0.00 153 ARG D CA 1
ATOM 8617 C C . ARG D 1 153 ? 107.491 124.365 146.633 1.00 0.00 153 ARG D C 1
ATOM 8618 O O . ARG D 1 153 ? 108.628 124.635 147.036 1.00 15.59 153 ARG D O 1
ATOM 8626 N N . ILE D 1 154 ? 107.241 123.390 145.762 1.00 0.00 154 ILE D N 1
ATOM 8627 C CA . ILE D 1 154 ? 108.255 122.440 145.323 1.00 0.00 154 ILE D CA 1
ATOM 8628 C C . ILE D 1 154 ? 108.338 122.476 143.804 1.00 0.00 154 ILE D C 1
ATOM 8629 O O . ILE D 1 154 ? 107.310 122.420 143.119 1.00 14.61 154 ILE D O 1
ATOM 8634 N N . THR D 1 155 ? 109.559 122.566 143.283 1.00 0.00 155 THR D N 1
ATOM 8635 C CA . THR D 1 155 ? 109.824 122.427 141.857 1.00 0.00 155 THR D CA 1
ATOM 8636 C C . THR D 1 155 ? 110.400 121.036 141.620 1.00 0.78 155 THR D C 1
ATOM 8637 O O . THR D 1 155 ? 111.455 120.698 142.168 1.00 16.94 155 THR D O 1
ATOM 8641 N N . THR D 1 156 ? 109.711 120.234 140.813 1.00 3.67 156 THR D N 1
ATOM 8642 C CA . THR D 1 156 ? 110.052 118.832 140.622 1.00 4.10 156 THR D CA 1
ATOM 8643 C C . THR D 1 156 ? 110.342 118.547 139.157 1.00 6.21 156 THR D C 1
ATOM 8644 O O . THR D 1 156 ? 109.681 119.087 138.265 1.00 6.34 156 THR D O 1
ATOM 8648 N N . THR D 1 157 ? 111.335 117.694 138.915 1.00 11.62 157 THR D N 1
ATOM 8649 C CA . THR D 1 157 ? 111.645 117.187 137.582 1.00 0.30 157 THR D CA 1
ATOM 8650 C C . THR D 1 157 ? 111.281 115.704 137.590 1.00 0.00 157 THR D C 1
ATOM 8651 O O . THR D 1 157 ? 112.092 114.839 137.928 1.00 13.58 157 THR D O 1
ATOM 8655 N N . VAL D 1 158 ? 110.033 115.417 137.245 1.00 0.00 158 VAL D N 1
ATOM 8656 C CA . VAL D 1 158 ? 109.539 114.046 137.239 1.00 0.00 158 VAL D CA 1
ATOM 8657 C C . VAL D 1 158 ? 109.843 113.408 135.891 1.00 4.35 158 VAL D C 1
ATOM 8658 O O . VAL D 1 158 ? 109.911 114.084 134.859 1.00 10.95 158 VAL D O 1
ATOM 8662 N N . ALA D 1 159 ? 110.030 112.091 135.895 1.00 7.36 159 ALA D N 1
ATOM 8663 C CA . ALA D 1 159 ? 110.391 111.348 134.695 1.00 12.68 159 ALA D CA 1
ATOM 8664 C C . ALA D 1 159 ? 109.155 110.652 134.140 1.00 20.82 159 ALA D C 1
ATOM 8665 O O . ALA D 1 159 ? 108.534 109.835 134.829 1.00 23.28 159 ALA D O 1
ATOM 8667 N N . CYS D 1 160 ? 108.801 110.981 132.900 1.00 19.46 160 CYS D N 1
ATOM 8668 C CA . CYS D 1 160 ? 107.708 110.332 132.192 1.00 26.20 160 CYS D CA 1
ATOM 8669 C C . CYS D 1 160 ? 108.187 109.936 130.803 1.00 27.44 160 CYS D C 1
ATOM 8670 O O . CYS D 1 160 ? 108.941 110.674 130.163 1.00 27.88 160 CYS D O 1
ATOM 8673 N N . ASN D 1 161 ? 107.757 108.762 130.350 1.00 33.93 161 ASN D N 1
ATOM 8674 C CA . ASN D 1 161 ? 108.225 108.215 129.084 1.00 31.06 161 ASN D CA 1
ATOM 8675 C C . ASN D 1 161 ? 107.637 108.993 127.913 1.00 29.64 161 ASN D C 1
ATOM 8676 O O . ASN D 1 161 ? 106.442 109.306 127.899 1.00 39.08 161 ASN D O 1
ATOM 8681 N N . MET D 1 162 ? 108.481 109.300 126.930 1.00 32.32 162 MET D N 1
ATOM 8682 C CA . MET D 1 162 ? 108.068 110.006 125.718 1.00 39.07 162 MET D CA 1
ATOM 8683 C C . MET D 1 162 ? 108.074 109.007 124.565 1.00 45.28 162 MET D C 1
ATOM 8684 O O . MET D 1 162 ? 109.074 108.840 123.867 1.00 46.34 162 MET D O 1
ATOM 8689 N N . ASP D 1 163 ? 106.940 108.338 124.365 1.00 46.04 163 ASP D N 1
ATOM 8690 C CA . ASP D 1 163 ? 106.782 107.393 123.261 1.00 46.36 163 ASP D CA 1
ATOM 8691 C C . ASP D 1 163 ? 106.569 108.201 121.989 1.00 44.44 163 ASP D C 1
ATOM 8692 O O . ASP D 1 163 ? 105.440 108.454 121.563 1.00 47.85 163 ASP D O 1
ATOM 8697 N N . LEU D 1 164 ? 107.673 108.613 121.373 1.00 41.55 164 LEU D N 1
ATOM 8698 C CA . LEU D 1 164 ? 107.633 109.489 120.203 1.00 43.50 164 LEU D CA 1
ATOM 8699 C C . LEU D 1 164 ? 107.562 108.699 118.899 1.00 46.69 164 LEU D C 1
ATOM 8700 O O . LEU D 1 164 ? 108.353 108.904 117.980 1.00 46.39 164 LEU D O 1
ATOM 8705 N N . SER D 1 165 ? 106.599 107.779 118.813 1.00 43.08 165 SER D N 1
ATOM 8706 C CA . SER D 1 165 ? 106.354 107.088 117.552 1.00 42.21 165 SER D CA 1
ATOM 8707 C C . SER D 1 165 ? 105.725 108.032 116.534 1.00 45.52 165 SER D C 1
ATOM 8708 O O . SER D 1 165 ? 106.093 108.027 115.354 1.00 48.62 165 SER D O 1
ATOM 8711 N N . LYS D 1 166 ? 104.773 108.850 116.978 1.00 42.46 166 LYS D N 1
ATOM 8712 C CA . LYS D 1 166 ? 104.155 109.888 116.155 1.00 40.49 166 LYS D CA 1
ATOM 8713 C C . LYS D 1 166 ? 104.565 111.226 116.762 1.00 41.08 166 LYS D C 1
ATOM 8714 O O . LYS D 1 166 ? 103.864 111.785 117.604 1.00 40.63 166 LYS D O 1
ATOM 8720 N N . TYR D 1 167 ? 105.714 111.739 116.320 1.00 37.84 167 TYR D N 1
ATOM 8721 C CA . TYR D 1 167 ? 106.326 112.889 116.986 1.00 36.54 167 TYR D CA 1
ATOM 8722 C C . TYR D 1 167 ? 105.439 114.129 117.016 1.00 41.07 167 TYR D C 1
ATOM 8723 O O . TYR D 1 167 ? 105.293 114.724 118.098 1.00 51.68 167 TYR D O 1
ATOM 8732 N N . PRO D 1 168 ? 104.829 114.581 115.913 1.00 39.07 168 PRO D N 1
ATOM 8733 C CA . PRO D 1 168 ? 104.035 115.814 115.974 1.00 39.89 168 PRO D CA 1
ATOM 8734 C C . PRO D 1 168 ? 102.587 115.629 116.400 1.00 43.27 168 PRO D C 1
ATOM 8735 O O . PRO D 1 168 ? 101.916 116.635 116.670 1.00 49.20 168 PRO D O 1
ATOM 8739 N N . MET D 1 169 ? 102.089 114.398 116.475 1.00 38.86 169 MET D N 1
ATOM 8740 C CA . MET D 1 169 ? 100.689 114.122 116.787 1.00 39.18 169 MET D CA 1
ATOM 8741 C C . MET D 1 169 ? 100.584 113.128 117.937 1.00 39.57 169 MET D C 1
ATOM 8742 O O . MET D 1 169 ? 99.844 112.144 117.880 1.00 44.96 169 MET D O 1
ATOM 8747 N N . ASP D 1 170 ? 101.333 113.380 119.006 1.00 32.92 170 ASP D N 1
ATOM 8748 C CA . ASP D 1 170 ? 101.357 112.509 120.171 1.00 35.21 170 ASP D CA 1
ATOM 8749 C C . ASP D 1 170 ? 100.745 113.209 121.377 1.00 40.25 170 ASP D C 1
ATOM 8750 O O . ASP D 1 170 ? 100.858 114.428 121.536 1.00 47.48 170 ASP D O 1
ATOM 8755 N N . THR D 1 171 ? 100.092 112.419 122.225 1.00 38.51 171 THR D N 1
ATOM 8756 C CA . THR D 1 171 ? 99.536 112.884 123.494 1.00 39.62 171 THR D CA 1
ATOM 8757 C C . THR D 1 171 ? 100.240 112.100 124.597 1.00 36.91 171 THR D C 1
ATOM 8758 O O . THR D 1 171 ? 99.782 111.030 125.003 1.00 37.18 171 THR D O 1
ATOM 8762 N N . GLN D 1 172 ? 101.359 112.636 125.079 1.00 35.39 172 GLN D N 1
ATOM 8763 C CA . GLN D 1 172 ? 102.141 111.956 126.104 1.00 38.08 172 GLN D CA 1
ATOM 8764 C C . GLN D 1 172 ? 101.384 111.964 127.426 1.00 32.99 172 GLN D C 1
ATOM 8765 O O . GLN D 1 172 ? 100.967 113.023 127.906 1.00 32.16 172 GLN D O 1
ATOM 8771 N N . THR D 1 173 ? 101.210 110.783 128.013 1.00 29.36 173 THR D N 1
ATOM 8772 C CA . THR D 1 173 ? 100.518 110.637 129.291 1.00 23.15 173 THR D CA 1
ATOM 8773 C C . THR D 1 173 ? 101.569 110.592 130.394 1.00 31.13 173 THR D C 1
ATOM 8774 O O . THR D 1 173 ? 102.171 109.548 130.654 1.00 35.51 173 THR D O 1
ATOM 8778 N N . CYS D 1 174 ? 101.793 111.731 131.042 1.00 15.63 174 CYS D N 1
ATOM 8779 C CA . CYS D 1 174 ? 102.777 111.853 132.107 1.00 13.02 174 CYS D CA 1
ATOM 8780 C C . CYS D 1 174 ? 102.071 112.031 133.444 1.00 14.60 174 CYS D C 1
ATOM 8781 O O . CYS D 1 174 ? 101.083 112.765 133.544 1.00 12.90 174 CYS D O 1
ATOM 8784 N N . LYS D 1 175 ? 102.584 111.357 134.468 1.00 7.85 175 LYS D N 1
ATOM 8785 C CA . LYS D 1 175 ? 101.977 111.350 135.788 1.00 0.00 175 LYS D CA 1
ATOM 8786 C C . LYS D 1 175 ? 102.868 112.067 136.794 1.00 0.00 175 LYS D C 1
ATOM 8787 O O . LYS D 1 175 ? 104.074 112.229 136.590 1.00 15.26 175 LYS D O 1
ATOM 8793 N N . LEU D 1 176 ? 102.247 112.500 137.891 1.00 1.62 176 LEU D N 1
ATOM 8794 C CA . LEU D 1 176 ? 102.944 113.103 139.028 1.00 7.69 176 LEU D CA 1
ATOM 8795 C C . LEU D 1 176 ? 102.435 112.385 140.273 1.00 0.00 176 LEU D C 1
ATOM 8796 O O . LEU D 1 176 ? 101.445 112.798 140.882 1.00 1.64 176 LEU D O 1
ATOM 8801 N N . GLN D 1 177 ? 103.113 111.305 140.644 1.00 0.00 177 GLN D N 1
ATOM 8802 C CA . GLN D 1 177 ? 102.678 110.459 141.744 1.00 0.00 177 GLN D CA 1
ATOM 8803 C C . GLN D 1 177 ? 103.294 110.924 143.056 1.00 0.00 177 GLN D C 1
ATOM 8804 O O . GLN D 1 177 ? 104.482 111.254 143.118 1.00 11.64 177 GLN D O 1
ATOM 8810 N N . LEU D 1 178 ? 102.474 110.950 144.104 1.00 1.03 178 LEU D N 1
ATOM 8811 C CA . LEU D 1 178 ? 102.908 111.315 145.445 1.00 8.19 178 LEU D CA 1
ATOM 8812 C C . LEU D 1 178 ? 102.626 110.155 146.385 1.00 4.76 178 LEU D C 1
ATOM 8813 O O . LEU D 1 178 ? 101.538 109.569 146.347 1.00 16.98 178 LEU D O 1
ATOM 8818 N N . GLU D 1 179 ? 103.602 109.827 147.227 1.00 0.00 179 GLU D N 1
ATOM 8819 C CA . GLU D 1 179 ? 103.511 108.654 148.082 1.00 0.00 179 GLU D CA 1
ATOM 8820 C C . GLU D 1 179 ? 104.235 108.924 149.393 1.00 0.00 179 GLU D C 1
ATOM 8821 O O . GLU D 1 179 ? 105.193 109.698 149.448 1.00 6.30 179 GLU D O 1
ATOM 8827 N N . SER D 1 180 ? 103.760 108.275 150.453 1.00 3.87 180 SER D N 1
ATOM 8828 C CA . SER D 1 180 ? 104.453 108.277 151.733 1.00 0.00 180 SER D CA 1
ATOM 8829 C C . SER D 1 180 ? 105.684 107.390 151.616 1.00 8.42 180 SER D C 1
ATOM 8830 O O . SER D 1 180 ? 105.573 106.161 151.626 1.00 29.33 180 SER D O 1
ATOM 8833 N N . TRP D 1 181 ? 106.854 108.019 151.503 1.00 4.16 181 TRP D N 1
ATOM 8834 C CA . TRP D 1 181 ? 108.041 107.298 151.057 1.00 9.49 181 TRP D CA 1
ATOM 8835 C C . TRP D 1 181 ? 108.493 106.279 152.097 1.00 12.54 181 TRP D C 1
ATOM 8836 O O . TRP D 1 181 ? 108.955 105.185 151.749 1.00 8.75 181 TRP D O 1
ATOM 8847 N N . GLY D 1 182 ? 108.366 106.616 153.378 1.00 8.45 182 GLY D N 1
ATOM 8848 C CA . GLY D 1 182 ? 108.826 105.742 154.440 1.00 2.80 182 GLY D CA 1
ATOM 8849 C C . GLY D 1 182 ? 107.739 104.928 155.112 1.00 15.39 182 GLY D C 1
ATOM 8850 O O . GLY D 1 182 ? 107.900 103.722 155.322 1.00 25.10 182 GLY D O 1
ATOM 8851 N N . TYR D 1 183 ? 106.630 105.575 155.458 1.00 12.93 183 TYR D N 1
ATOM 8852 C CA . TYR D 1 183 ? 105.561 104.897 156.179 1.00 12.04 183 TYR D CA 1
ATOM 8853 C C . TYR D 1 183 ? 104.650 104.162 155.204 1.00 15.08 183 TYR D C 1
ATOM 8854 O O . TYR D 1 183 ? 104.253 104.712 154.172 1.00 18.55 183 TYR D O 1
ATOM 8863 N N . ASP D 1 184 ? 104.312 102.920 155.539 1.00 26.66 184 ASP D N 1
ATOM 8864 C CA . ASP D 1 184 ? 103.533 102.068 154.651 1.00 29.42 184 ASP D CA 1
ATOM 8865 C C . ASP D 1 184 ? 102.052 102.437 154.743 1.00 28.07 184 ASP D C 1
ATOM 8866 O O . ASP D 1 184 ? 101.667 103.421 155.381 1.00 32.04 184 ASP D O 1
ATOM 8871 N N . GLY D 1 185 ? 101.202 101.642 154.090 1.00 30.67 185 GLY D N 1
ATOM 8872 C CA . GLY D 1 185 ? 99.782 101.956 154.059 1.00 33.19 185 GLY D CA 1
ATOM 8873 C C . GLY D 1 185 ? 99.117 101.850 155.418 1.00 32.53 185 GLY D C 1
ATOM 8874 O O . GLY D 1 185 ? 98.242 102.652 155.754 1.00 32.69 185 GLY D O 1
ATOM 8875 N N . ASN D 1 186 ? 99.518 100.860 156.219 1.00 33.47 186 ASN D N 1
ATOM 8876 C CA . ASN D 1 186 ? 98.925 100.678 157.538 1.00 35.95 186 ASN D CA 1
ATOM 8877 C C . ASN D 1 186 ? 99.286 101.795 158.508 1.00 38.15 186 ASN D C 1
ATOM 8878 O O . ASN D 1 186 ? 98.630 101.925 159.547 1.00 39.17 186 ASN D O 1
ATOM 8883 N N . ASP D 1 187 ? 100.304 102.598 158.200 1.00 35.37 187 ASP D N 1
ATOM 8884 C CA . ASP D 1 187 ? 100.702 103.724 159.036 1.00 29.18 187 ASP D CA 1
ATOM 8885 C C . ASP D 1 187 ? 100.153 105.051 158.527 1.00 33.79 187 ASP D C 1
ATOM 8886 O O . ASP D 1 187 ? 99.500 105.781 159.279 1.00 35.89 187 ASP D O 1
ATOM 8891 N N . VAL D 1 188 ? 100.404 105.379 157.262 1.00 31.98 188 VAL D N 1
ATOM 8892 C CA . VAL D 1 188 ? 99.943 106.622 156.654 1.00 26.38 188 VAL D CA 1
ATOM 8893 C C . VAL D 1 188 ? 99.055 106.272 155.467 1.00 28.92 188 VAL D C 1
ATOM 8894 O O . VAL D 1 188 ? 99.453 105.490 154.596 1.00 21.00 188 VAL D O 1
ATOM 8898 N N . GLU D 1 189 ? 97.852 106.845 155.439 1.00 21.38 189 GLU D N 1
ATOM 8899 C CA . GLU D 1 189 ? 96.883 106.617 154.370 1.00 19.44 189 GLU D CA 1
ATOM 8900 C C . GLU D 1 189 ? 96.636 107.934 153.647 1.00 14.07 189 GLU D C 1
ATOM 8901 O O . GLU D 1 189 ? 95.964 108.824 154.180 1.00 17.90 189 GLU D O 1
ATOM 8907 N N . PHE D 1 190 ? 97.178 108.060 152.439 1.00 5.83 190 PHE D N 1
ATOM 8908 C CA . PHE D 1 190 ? 96.983 109.263 151.645 1.00 5.90 190 PHE D CA 1
ATOM 8909 C C . PHE D 1 190 ? 95.593 109.282 151.022 1.00 13.13 190 PHE D C 1
ATOM 8910 O O . PHE D 1 190 ? 95.010 108.238 150.714 1.00 18.98 190 PHE D O 1
ATOM 8918 N N . THR D 1 191 ? 95.063 110.489 150.839 1.00 7.13 191 THR D N 1
ATOM 8919 C CA . THR D 1 191 ? 93.751 110.671 150.237 1.00 4.51 191 THR D CA 1
ATOM 8920 C C . THR D 1 191 ? 93.717 112.016 149.528 1.00 0.00 191 THR D C 1
ATOM 8921 O O . THR D 1 191 ? 94.422 112.953 149.912 1.00 15.06 191 THR D O 1
ATOM 8925 N N . TRP D 1 192 ? 92.901 112.100 148.481 1.00 0.00 192 TRP D N 1
ATOM 8926 C CA . TRP D 1 192 ? 92.642 113.372 147.824 1.00 4.17 192 TRP D CA 1
ATOM 8927 C C . TRP D 1 192 ? 91.547 114.120 148.573 1.00 5.13 192 TRP D C 1
ATOM 8928 O O . TRP D 1 192 ? 90.540 113.532 148.978 1.00 9.06 192 TRP D O 1
ATOM 8939 N N . LEU D 1 193 ? 91.753 115.426 148.762 1.00 0.00 193 LEU D N 1
ATOM 8940 C CA . LEU D 1 193 ? 90.844 116.204 149.599 1.00 0.00 193 LEU D CA 1
ATOM 8941 C C . LEU D 1 193 ? 89.444 116.267 148.999 1.00 12.54 193 LEU D C 1
ATOM 8942 O O . LEU D 1 193 ? 88.446 116.066 149.702 1.00 12.07 193 LEU D O 1
ATOM 8947 N N . ARG D 1 194 ? 89.347 116.540 147.700 1.00 18.20 194 ARG D N 1
ATOM 8948 C CA . ARG D 1 194 ? 88.062 116.755 147.044 1.00 7.54 194 ARG D CA 1
ATOM 8949 C C . ARG D 1 194 ? 87.994 116.019 145.713 1.00 16.28 194 ARG D C 1
ATOM 8950 O O . ARG D 1 194 ? 87.501 116.549 144.713 1.00 20.17 194 ARG D O 1
ATOM 8958 N N . GLY D 1 195 ? 88.482 114.783 145.683 1.00 11.29 195 GLY D N 1
ATOM 8959 C CA . GLY D 1 195 ? 88.343 113.969 144.483 1.00 4.10 195 GLY D CA 1
ATOM 8960 C C . GLY D 1 195 ? 89.141 114.524 143.318 1.00 6.58 195 GLY D C 1
ATOM 8961 O O . GLY D 1 195 ? 90.328 114.845 143.444 1.00 9.78 195 GLY D O 1
ATOM 8962 N N . ASN D 1 196 ? 88.481 114.639 142.162 1.00 14.08 196 ASN D N 1
ATOM 8963 C CA . ASN D 1 196 ? 89.179 115.052 140.948 1.00 14.91 196 ASN D CA 1
ATOM 8964 C C . ASN D 1 196 ? 89.577 116.521 140.992 1.00 18.04 196 ASN D C 1
ATOM 8965 O O . ASN D 1 196 ? 90.609 116.897 140.425 1.00 22.98 196 ASN D O 1
ATOM 8970 N N . ASP D 1 197 ? 88.782 117.361 141.651 1.00 10.48 197 ASP D N 1
ATOM 8971 C CA . ASP D 1 197 ? 89.012 118.799 141.661 1.00 8.06 197 ASP D CA 1
ATOM 8972 C C . ASP D 1 197 ? 90.011 119.231 142.727 1.00 17.75 197 ASP D C 1
ATOM 8973 O O . ASP D 1 197 ? 90.201 120.436 142.927 1.00 25.07 197 ASP D O 1
ATOM 8978 N N . SER D 1 198 ? 90.643 118.280 143.420 1.00 13.37 198 SER D N 1
ATOM 8979 C CA . SER D 1 198 ? 91.691 118.635 144.372 1.00 2.91 198 SER D CA 1
ATOM 8980 C C . SER D 1 198 ? 92.865 119.303 143.669 1.00 0.00 198 SER D C 1
ATOM 8981 O O . SER D 1 198 ? 93.435 120.275 144.179 1.00 2.74 198 SER D O 1
ATOM 8984 N N . VAL D 1 199 ? 93.241 118.796 142.500 1.00 4.87 199 VAL D N 1
ATOM 8985 C CA . VAL D 1 199 ? 94.305 119.399 141.707 1.00 8.59 199 VAL D CA 1
ATOM 8986 C C . VAL D 1 199 ? 93.749 120.613 140.975 1.00 15.09 199 VAL D C 1
ATOM 8987 O O . VAL D 1 199 ? 92.727 120.523 140.285 1.00 5.82 199 VAL D O 1
ATOM 8991 N N . ARG D 1 200 ? 94.421 121.752 141.125 1.00 17.35 200 ARG D N 1
ATOM 8992 C CA . ARG D 1 200 ? 94.002 122.994 140.498 1.00 7.55 200 ARG D CA 1
ATOM 8993 C C . ARG D 1 200 ? 95.173 123.612 139.747 1.00 8.44 200 ARG D C 1
ATOM 8994 O O . ARG D 1 200 ? 96.337 123.273 139.976 1.00 6.58 200 ARG D O 1
ATOM 9002 N N . GLY D 1 201 ? 94.844 124.526 138.837 1.00 17.70 201 GLY D N 1
ATOM 9003 C CA . GLY D 1 201 ? 95.835 125.250 138.075 1.00 21.20 201 GLY D CA 1
ATOM 9004 C C . GLY D 1 201 ? 96.211 124.630 136.748 1.00 19.62 201 GLY D C 1
ATOM 9005 O O . GLY D 1 201 ? 96.830 125.311 135.922 1.00 14.28 201 GLY D O 1
ATOM 9006 N N . LEU D 1 202 ? 95.845 123.369 136.505 1.00 22.02 202 LEU D N 1
ATOM 9007 C CA . LEU D 1 202 ? 96.219 122.713 135.257 1.00 21.36 202 LEU D CA 1
ATOM 9008 C C . LEU D 1 202 ? 95.462 123.268 134.058 1.00 25.98 202 LEU D C 1
ATOM 9009 O O . LEU D 1 202 ? 95.955 123.165 132.930 1.00 22.09 202 LEU D O 1
ATOM 9014 N N . GLU D 1 203 ? 94.281 123.852 134.272 1.00 27.88 203 GLU D N 1
ATOM 9015 C CA . GLU D 1 203 ? 93.504 124.390 133.161 1.00 22.13 203 GLU D CA 1
ATOM 9016 C C . GLU D 1 203 ? 94.080 125.693 132.620 1.00 21.51 203 GLU D C 1
ATOM 9017 O O . GLU D 1 203 ? 93.744 126.081 131.496 1.00 29.92 203 GLU D O 1
ATOM 9023 N N . HIS D 1 204 ? 94.932 126.376 133.384 1.00 26.80 204 HIS D N 1
ATOM 9024 C CA . HIS D 1 204 ? 95.544 127.624 132.951 1.00 26.73 204 HIS D CA 1
ATOM 9025 C C . HIS D 1 204 ? 96.920 127.425 132.328 1.00 32.47 204 HIS D C 1
ATOM 9026 O O . HIS D 1 204 ? 97.579 128.410 131.980 1.00 27.05 204 HIS D O 1
ATOM 9033 N N . LEU D 1 205 ? 97.370 126.181 132.181 1.00 37.31 205 LEU D N 1
ATOM 9034 C CA . LEU D 1 205 ? 98.694 125.894 131.638 1.00 33.93 205 LEU D CA 1
ATOM 9035 C C . LEU D 1 205 ? 98.629 125.879 130.116 1.00 34.78 205 LEU D C 1
ATOM 9036 O O . LEU D 1 205 ? 98.093 124.942 129.515 1.00 26.86 205 LEU D O 1
ATOM 9041 N N . ARG D 1 206 ? 99.175 126.922 129.495 1.00 42.82 206 ARG D N 1
ATOM 9042 C CA . ARG D 1 206 ? 99.421 126.956 128.059 1.00 41.09 206 ARG D CA 1
ATOM 9043 C C . ARG D 1 206 ? 100.927 127.009 127.855 1.00 42.47 206 ARG D C 1
ATOM 9044 O O . ARG D 1 206 ? 101.578 127.977 128.264 1.00 39.83 206 ARG D O 1
ATOM 9052 N N . LEU D 1 207 ? 101.476 125.977 127.229 1.00 37.89 207 LEU D N 1
ATOM 9053 C CA . LEU D 1 207 ? 102.914 125.785 127.137 1.00 37.90 207 LEU D CA 1
ATOM 9054 C C . LEU D 1 207 ? 103.409 126.136 125.737 1.00 40.93 207 LEU D C 1
ATOM 9055 O O . LEU D 1 207 ? 102.644 126.561 124.866 1.00 39.50 207 LEU D O 1
ATOM 9060 N N . ALA D 1 208 ? 104.717 125.959 125.535 1.00 42.43 208 ALA D N 1
ATOM 9061 C CA . ALA D 1 208 ? 105.329 126.314 124.259 1.00 42.07 208 ALA D CA 1
ATOM 9062 C C . ALA D 1 208 ? 104.789 125.455 123.122 1.00 44.76 208 ALA D C 1
ATOM 9063 O O . ALA D 1 208 ? 104.466 125.973 122.047 1.00 50.12 208 ALA D O 1
ATOM 9065 N N . GLN D 1 209 ? 104.683 124.147 123.337 1.00 40.74 209 GLN D N 1
ATOM 9066 C CA . GLN D 1 209 ? 104.124 123.243 122.339 1.00 44.38 209 GLN D CA 1
ATOM 9067 C C . GLN D 1 209 ? 102.839 122.583 122.806 1.00 49.02 209 GLN D C 1
ATOM 9068 O O . GLN D 1 209 ? 101.827 122.631 122.098 1.00 49.86 209 GLN D O 1
ATOM 9074 N N . TYR D 1 210 ? 102.852 121.972 123.984 1.00 35.91 210 TYR D N 1
ATOM 9075 C CA . TYR D 1 210 ? 101.776 121.098 124.417 1.00 36.37 210 TYR D CA 1
ATOM 9076 C C . TYR D 1 210 ? 100.610 121.896 124.989 1.00 37.75 210 TYR D C 1
ATOM 9077 O O . TYR D 1 210 ? 100.762 123.024 125.460 1.00 44.89 210 TYR D O 1
ATOM 9086 N N . THR D 1 211 ? 99.426 121.290 124.921 1.00 28.32 211 THR D N 1
ATOM 9087 C CA . THR D 1 211 ? 98.223 121.803 125.563 1.00 31.15 211 THR D CA 1
ATOM 9088 C C . THR D 1 211 ? 97.587 120.670 126.351 1.00 37.71 211 THR D C 1
ATOM 9089 O O . THR D 1 211 ? 97.414 119.567 125.823 1.00 41.21 211 THR D O 1
ATOM 9093 N N . ILE D 1 212 ? 97.247 120.936 127.611 1.00 34.13 212 ILE D N 1
ATOM 9094 C CA . ILE D 1 212 ? 96.613 119.917 128.441 1.00 29.88 212 ILE D CA 1
ATOM 9095 C C . ILE D 1 212 ? 95.212 119.655 127.905 1.00 37.23 212 ILE D C 1
ATOM 9096 O O . ILE D 1 212 ? 94.398 120.577 127.772 1.00 40.06 212 ILE D O 1
ATOM 9101 N N . GLU D 1 213 ? 94.929 118.392 127.577 1.00 41.83 213 GLU D N 1
ATOM 9102 C CA . GLU D 1 213 ? 93.621 117.997 127.078 1.00 45.12 213 GLU D CA 1
ATOM 9103 C C . GLU D 1 213 ? 92.806 117.195 128.080 1.00 41.46 213 GLU D C 1
ATOM 9104 O O . GLU D 1 213 ? 91.581 117.128 127.938 1.00 42.86 213 GLU D O 1
ATOM 9110 N N . ARG D 1 214 ? 93.446 116.592 129.078 1.00 31.02 214 ARG D N 1
ATOM 9111 C CA . ARG D 1 214 ? 92.736 115.843 130.103 1.00 33.60 214 ARG D CA 1
ATOM 9112 C C . ARG D 1 214 ? 93.588 115.805 131.361 1.00 35.78 214 ARG D C 1
ATOM 9113 O O . ARG D 1 214 ? 94.813 115.946 131.309 1.00 38.18 214 ARG D O 1
ATOM 9121 N N . TYR D 1 215 ? 92.918 115.610 132.494 1.00 29.61 215 TYR D N 1
ATOM 9122 C CA . TYR D 1 215 ? 93.596 115.461 133.773 1.00 21.59 215 TYR D CA 1
ATOM 9123 C C . TYR D 1 215 ? 92.643 114.786 134.747 1.00 23.24 215 TYR D C 1
ATOM 9124 O O . TYR D 1 215 ? 91.446 115.081 134.756 1.00 37.80 215 TYR D O 1
ATOM 9133 N N . PHE D 1 216 ? 93.179 113.870 135.551 1.00 8.32 216 PHE D N 1
ATOM 9134 C CA . PHE D 1 216 ? 92.376 113.153 136.529 1.00 10.03 216 PHE D CA 1
ATOM 9135 C C . PHE D 1 216 ? 93.283 112.643 137.638 1.00 7.79 216 PHE D C 1
ATOM 9136 O O . PHE D 1 216 ? 94.441 112.295 137.393 1.00 26.18 216 PHE D O 1
ATOM 9144 N N . THR D 1 217 ? 92.747 112.604 138.855 1.00 2.12 217 THR D N 1
ATOM 9145 C CA . THR D 1 217 ? 93.486 112.189 140.039 1.00 3.81 217 THR D CA 1
ATOM 9146 C C . THR D 1 217 ? 92.884 110.902 140.583 1.00 11.26 217 THR D C 1
ATOM 9147 O O . THR D 1 217 ? 91.659 110.781 140.690 1.00 8.76 217 THR D O 1
ATOM 9151 N N . LEU D 1 218 ? 93.744 109.945 140.922 1.00 16.44 218 LEU D N 1
ATOM 9152 C CA . LEU D 1 218 ? 93.317 108.656 141.442 1.00 9.33 218 LEU D CA 1
ATOM 9153 C C . LEU D 1 218 ? 94.228 108.240 142.590 1.00 4.88 218 LEU D C 1
ATOM 9154 O O . LEU D 1 218 ? 95.344 108.745 142.747 1.00 16.73 218 LEU D O 1
ATOM 9159 N N . VAL D 1 219 ? 93.734 107.306 143.398 1.00 2.90 219 VAL D N 1
ATOM 9160 C CA . VAL D 1 219 ? 94.478 106.741 144.516 1.00 3.98 219 VAL D CA 1
ATOM 9161 C C . VAL D 1 219 ? 94.664 105.251 144.261 1.00 15.85 219 VAL D C 1
ATOM 9162 O O . VAL D 1 219 ? 93.714 104.549 143.897 1.00 32.76 219 VAL D O 1
ATOM 9166 N N . THR D 1 220 ? 95.892 104.776 144.430 1.00 13.36 220 THR D N 1
ATOM 9167 C CA . THR D 1 220 ? 96.248 103.398 144.126 1.00 13.31 220 THR D CA 1
ATOM 9168 C C . THR D 1 220 ? 96.704 102.679 145.397 1.00 19.34 220 THR D C 1
ATOM 9169 O O . THR D 1 220 ? 96.638 103.218 146.506 1.00 24.93 220 THR D O 1
ATOM 9173 N N . ARG D 1 221 ? 97.170 101.447 145.218 1.00 19.94 221 ARG D N 1
ATOM 9174 C CA . ARG D 1 221 ? 97.639 100.567 146.284 1.00 23.11 221 ARG D CA 1
ATOM 9175 C C . ARG D 1 221 ? 98.978 99.953 145.887 1.00 24.88 221 ARG D C 1
ATOM 9176 O O . ARG D 1 221 ? 99.169 98.735 145.910 1.00 27.43 221 ARG D O 1
ATOM 9184 N N . SER D 1 222 ? 99.911 100.812 145.475 1.00 25.50 222 SER D N 1
ATOM 9185 C CA . SER D 1 222 ? 101.185 100.370 144.919 1.00 31.91 222 SER D CA 1
ATOM 9186 C C . SER D 1 222 ? 101.902 99.411 145.859 1.00 33.76 222 SER D C 1
ATOM 9187 O O . SER D 1 222 ? 102.076 99.692 147.050 1.00 25.31 222 SER D O 1
ATOM 9190 N N . GLN D 1 223 ? 102.320 98.274 145.308 1.00 44.09 223 GLN D N 1
ATOM 9191 C CA . GLN D 1 223 ? 102.986 97.217 146.056 1.00 39.01 223 GLN D CA 1
ATOM 9192 C C . GLN D 1 223 ? 104.461 97.189 145.680 1.00 41.42 223 GLN D C 1
ATOM 9193 O O . GLN D 1 223 ? 104.803 97.161 144.493 1.00 40.83 223 GLN D O 1
ATOM 9199 N N . GLN D 1 224 ? 105.330 97.198 146.688 1.00 39.80 224 GLN D N 1
ATOM 9200 C CA . GLN D 1 224 ? 106.767 97.117 146.464 1.00 35.98 224 GLN D CA 1
ATOM 9201 C C . GLN D 1 224 ? 107.384 96.286 147.584 1.00 38.34 224 GLN D C 1
ATOM 9202 O O . GLN D 1 224 ? 106.680 95.667 148.388 1.00 43.32 224 GLN D O 1
ATOM 9208 N N . GLU D 1 225 ? 108.719 96.272 147.626 1.00 38.49 225 GLU D N 1
ATOM 9209 C CA . GLU D 1 225 ? 109.431 95.416 148.569 1.00 34.67 225 GLU D CA 1
ATOM 9210 C C . GLU D 1 225 ? 109.156 95.814 150.015 1.00 38.00 225 GLU D C 1
ATOM 9211 O O . GLU D 1 225 ? 108.987 94.948 150.880 1.00 37.20 225 GLU D O 1
ATOM 9217 N N . THR D 1 226 ? 109.111 97.119 150.297 1.00 38.01 226 THR D N 1
ATOM 9218 C CA . THR D 1 226 ? 108.971 97.572 151.677 1.00 36.76 226 THR D CA 1
ATOM 9219 C C . THR D 1 226 ? 107.606 97.225 152.262 1.00 38.28 226 THR D C 1
ATOM 9220 O O . THR D 1 226 ? 107.510 96.917 153.455 1.00 34.11 226 THR D O 1
ATOM 9224 N N . GLY D 1 227 ? 106.558 97.265 151.461 1.00 36.04 227 GLY D N 1
ATOM 9225 C CA . GLY D 1 227 ? 105.236 96.914 151.948 1.00 33.58 227 GLY D CA 1
ATOM 9226 C C . GLY D 1 227 ? 104.159 97.546 151.080 1.00 32.76 227 GLY D C 1
ATOM 9227 O O . GLY D 1 227 ? 104.383 97.829 149.905 1.00 31.32 227 GLY D O 1
ATOM 9228 N N . ASN D 1 228 ? 102.996 97.757 151.693 1.00 35.68 228 ASN D N 1
ATOM 9229 C CA . ASN D 1 228 ? 101.834 98.317 151.016 1.00 29.86 228 ASN D CA 1
ATOM 9230 C C . ASN D 1 228 ? 101.811 99.827 151.204 1.00 36.89 228 ASN D C 1
ATOM 9231 O O . ASN D 1 228 ? 102.028 100.322 152.315 1.00 43.33 228 ASN D O 1
ATOM 9236 N N . TYR D 1 229 ? 101.552 100.553 150.120 1.00 25.33 229 TYR D N 1
ATOM 9237 C CA . TYR D 1 229 ? 101.585 102.007 150.140 1.00 18.49 229 TYR D CA 1
ATOM 9238 C C . TYR D 1 229 ? 100.411 102.563 149.348 1.00 19.22 229 TYR D C 1
ATOM 9239 O O . TYR D 1 229 ? 99.908 101.925 148.419 1.00 25.58 229 TYR D O 1
ATOM 9248 N N . THR D 1 230 ? 99.981 103.762 149.730 1.00 15.27 230 THR D N 1
ATOM 9249 C CA . THR D 1 230 ? 98.953 104.500 149.009 1.00 12.97 230 THR D CA 1
ATOM 9250 C C . THR D 1 230 ? 99.629 105.575 148.168 1.00 10.06 230 THR D C 1
ATOM 9251 O O . THR D 1 230 ? 100.321 106.446 148.707 1.00 15.20 230 THR D O 1
ATOM 9255 N N . ARG D 1 231 ? 99.427 105.515 146.856 1.00 0.00 231 ARG D N 1
ATOM 9256 C CA . ARG D 1 231 ? 100.049 106.439 145.919 1.00 5.11 231 ARG D CA 1
ATOM 9257 C C . ARG D 1 231 ? 98.978 107.315 145.286 1.00 12.39 231 ARG D C 1
ATOM 9258 O O . ARG D 1 231 ? 98.004 106.804 144.722 1.00 17.73 231 ARG D O 1
ATOM 9266 N N . LEU D 1 232 ? 99.162 108.630 145.378 1.00 3.54 232 LEU D N 1
ATOM 9267 C CA . LEU D 1 232 ? 98.246 109.600 144.786 1.00 0.00 232 LEU D CA 1
ATOM 9268 C C . LEU D 1 232 ? 98.805 110.009 143.429 1.00 1.74 232 LEU D C 1
ATOM 9269 O O . LEU D 1 232 ? 99.836 110.685 143.353 1.00 14.62 232 LEU D O 1
ATOM 9274 N N . VAL D 1 233 ? 98.122 109.604 142.362 1.00 4.71 233 VAL D N 1
ATOM 9275 C CA . VAL D 1 233 ? 98.595 109.793 140.997 1.00 0.00 233 VAL D CA 1
ATOM 9276 C C . VAL D 1 233 ? 97.755 110.869 140.326 1.00 3.23 233 VAL D C 1
ATOM 9277 O O . VAL D 1 233 ? 96.520 110.784 140.312 1.00 10.18 233 VAL D O 1
ATOM 9281 N N . LEU D 1 234 ? 98.423 111.877 139.775 1.00 4.11 234 LEU D N 1
ATOM 9282 C CA . LEU D 1 234 ? 97.793 112.880 138.926 1.00 3.50 234 LEU D CA 1
ATOM 9283 C C . LEU D 1 234 ? 98.247 112.634 137.495 1.00 13.44 234 LEU D C 1
ATOM 9284 O O . LEU D 1 234 ? 99.440 112.741 137.191 1.00 30.66 234 LEU D O 1
ATOM 9289 N N . GLN D 1 235 ? 97.301 112.302 136.623 1.00 5.20 235 GLN D N 1
ATOM 9290 C CA . GLN D 1 235 ? 97.591 111.917 135.248 1.00 9.00 235 GLN D CA 1
ATOM 9291 C C . GLN D 1 235 ? 97.073 112.997 134.309 1.00 6.75 235 GLN D C 1
ATOM 9292 O O . GLN D 1 235 ? 95.880 113.317 134.324 1.00 17.05 235 GLN D O 1
ATOM 9298 N N . PHE D 1 236 ? 97.967 113.550 133.492 1.00 9.88 236 PHE D N 1
ATOM 9299 C CA . PHE D 1 236 ? 97.604 114.568 132.519 1.00 15.98 236 PHE D CA 1
ATOM 9300 C C . PHE D 1 236 ? 98.261 114.244 131.185 1.00 24.65 236 PHE D C 1
ATOM 9301 O O . PHE D 1 236 ? 99.363 113.691 131.136 1.00 42.14 236 PHE D O 1
ATOM 9309 N N . GLU D 1 237 ? 97.571 114.595 130.104 1.00 24.70 237 GLU D N 1
ATOM 9310 C CA . GLU D 1 237 ? 98.035 114.337 128.747 1.00 25.05 237 GLU D CA 1
ATOM 9311 C C . GLU D 1 237 ? 98.477 115.643 128.103 1.00 30.65 237 GLU D C 1
ATOM 9312 O O . GLU D 1 237 ? 97.770 116.653 128.188 1.00 36.33 237 GLU D O 1
ATOM 9318 N N . LEU D 1 238 ? 99.641 115.617 127.462 1.00 37.00 238 LEU D N 1
ATOM 9319 C CA . LEU D 1 238 ? 100.234 116.791 126.824 1.00 35.74 238 LEU D CA 1
ATOM 9320 C C . LEU D 1 238 ? 100.119 116.621 125.310 1.00 36.80 238 LEU D C 1
ATOM 9321 O O . LEU D 1 238 ? 101.011 116.072 124.663 1.00 35.97 238 LEU D O 1
ATOM 9326 N N . ARG D 1 239 ? 99.008 117.095 124.749 1.00 38.75 239 ARG D N 1
ATOM 9327 C CA . ARG D 1 239 ? 98.801 117.031 123.309 1.00 37.17 239 ARG D CA 1
ATOM 9328 C C . ARG D 1 239 ? 99.618 118.116 122.618 1.00 40.11 239 ARG D C 1
ATOM 9329 O O . ARG D 1 239 ? 99.570 119.286 123.011 1.00 43.58 239 ARG D O 1
ATOM 9337 N N . ARG D 1 240 ? 100.357 117.729 121.581 1.00 36.22 240 ARG D N 1
ATOM 9338 C CA . ARG D 1 240 ? 101.215 118.658 120.865 1.00 35.84 240 ARG D CA 1
ATOM 9339 C C . ARG D 1 240 ? 100.394 119.550 119.936 1.00 35.61 240 ARG D C 1
ATOM 9340 O O . ARG D 1 240 ? 99.219 119.298 119.657 1.00 41.42 240 ARG D O 1
ATOM 9348 N N . ASN D 1 241 ? 101.036 120.613 119.453 1.00 34.59 241 ASN D N 1
ATOM 9349 C CA . ASN D 1 241 ? 100.425 121.554 118.516 1.00 43.00 241 ASN D CA 1
ATOM 9350 C C . ASN D 1 241 ? 100.795 121.113 117.104 1.00 42.45 241 ASN D C 1
ATOM 9351 O O . ASN D 1 241 ? 101.894 121.398 116.619 1.00 43.94 241 ASN D O 1
ATOM 9356 N N . VAL D 1 242 ? 99.870 120.414 116.444 1.00 39.35 242 VAL D N 1
ATOM 9357 C CA . VAL D 1 242 ? 100.129 119.898 115.104 1.00 38.18 242 VAL D CA 1
ATOM 9358 C C . VAL D 1 242 ? 100.088 120.994 114.045 1.00 42.31 242 VAL D C 1
ATOM 9359 O O . VAL D 1 242 ? 100.715 120.846 112.988 1.00 42.84 242 VAL D O 1
ATOM 9363 N N . LEU D 1 243 ? 99.381 122.098 114.306 1.00 46.22 243 LEU D N 1
ATOM 9364 C CA . LEU D 1 243 ? 99.204 123.127 113.286 1.00 43.90 243 LEU D CA 1
ATOM 9365 C C . LEU D 1 243 ? 100.534 123.748 112.874 1.00 43.07 243 LEU D C 1
ATOM 9366 O O . LEU D 1 243 ? 100.766 123.996 111.685 1.00 48.61 243 LEU D O 1
ATOM 9371 N N . TYR D 1 244 ? 101.416 124.014 113.840 1.00 40.98 244 TYR D N 1
ATOM 9372 C CA . TYR D 1 244 ? 102.722 124.575 113.508 1.00 43.27 244 TYR D CA 1
ATOM 9373 C C . TYR D 1 244 ? 103.534 123.604 112.660 1.00 40.64 244 TYR D C 1
ATOM 9374 O O . TYR D 1 244 ? 104.172 124.001 111.678 1.00 43.13 244 TYR D O 1
ATOM 9383 N N . PHE D 1 245 ? 103.521 122.320 113.027 1.00 36.97 245 PHE D N 1
ATOM 9384 C CA . PHE D 1 245 ? 104.309 121.334 112.296 1.00 42.81 245 PHE D CA 1
ATOM 9385 C C . PHE D 1 245 ? 103.741 121.069 110.909 1.00 47.26 245 PHE D C 1
ATOM 9386 O O . PHE D 1 245 ? 104.499 120.748 109.986 1.00 43.69 245 PHE D O 1
ATOM 9394 N N . ILE D 1 246 ? 102.422 121.185 110.742 1.00 49.10 246 ILE D N 1
ATOM 9395 C CA . ILE D 1 246 ? 101.822 120.977 109.426 1.00 46.20 246 ILE D CA 1
ATOM 9396 C C . ILE D 1 246 ? 102.354 122.008 108.439 1.00 41.07 246 ILE D C 1
ATOM 9397 O O . ILE D 1 246 ? 102.899 121.662 107.384 1.00 42.98 246 ILE D O 1
ATOM 9402 N N . LEU D 1 247 ? 102.256 123.289 108.800 1.00 35.43 247 LEU D N 1
ATOM 9403 C CA . LEU D 1 247 ? 102.711 124.380 107.950 1.00 42.40 247 LEU D CA 1
ATOM 9404 C C . LEU D 1 247 ? 104.226 124.423 107.805 1.00 46.10 247 LEU D C 1
ATOM 9405 O O . LEU D 1 247 ? 104.721 124.921 106.789 1.00 48.87 247 LEU D O 1
ATOM 9410 N N . GLU D 1 248 ? 104.968 123.909 108.784 1.00 44.48 248 GLU D N 1
ATOM 9411 C CA . GLU D 1 248 ? 106.424 123.940 108.733 1.00 45.59 248 GLU D CA 1
ATOM 9412 C C . GLU D 1 248 ? 106.998 122.932 107.745 1.00 45.43 248 GLU D C 1
ATOM 9413 O O . GLU D 1 248 ? 107.907 123.270 106.979 1.00 45.44 248 GLU D O 1
ATOM 9419 N N . THR D 1 249 ? 106.494 121.699 107.746 1.00 41.92 249 THR D N 1
ATOM 9420 C CA . THR D 1 249 ? 107.054 120.639 106.917 1.00 45.73 249 THR D CA 1
ATOM 9421 C C . THR D 1 249 ? 106.059 120.049 105.931 1.00 48.38 249 THR D C 1
ATOM 9422 O O . THR D 1 249 ? 106.395 119.882 104.753 1.00 51.09 249 THR D O 1
ATOM 9426 N N . TYR D 1 250 ? 104.841 119.721 106.372 1.00 47.09 250 TYR D N 1
ATOM 9427 C CA . TYR D 1 250 ? 103.912 119.016 105.494 1.00 45.60 250 TYR D CA 1
ATOM 9428 C C . TYR D 1 250 ? 103.450 119.902 104.343 1.00 43.32 250 TYR D C 1
ATOM 9429 O O . TYR D 1 250 ? 103.438 119.472 103.185 1.00 42.17 250 TYR D O 1
ATOM 9438 N N . VAL D 1 251 ? 103.067 121.145 104.641 1.00 48.70 251 VAL D N 1
ATOM 9439 C CA . VAL D 1 251 ? 102.613 122.054 103.584 1.00 48.81 251 VAL D CA 1
ATOM 9440 C C . VAL D 1 251 ? 103.714 122.356 102.570 1.00 51.65 251 VAL D C 1
ATOM 9441 O O . VAL D 1 251 ? 103.450 122.258 101.360 1.00 51.20 251 VAL D O 1
ATOM 9445 N N . PRO D 1 252 ? 104.939 122.731 102.969 1.00 47.49 252 PRO D N 1
ATOM 9446 C CA . PRO D 1 252 ? 105.971 122.988 101.946 1.00 48.62 252 PRO D CA 1
ATOM 9447 C C . PRO D 1 252 ? 106.300 121.771 101.099 1.00 45.70 252 PRO D C 1
ATOM 9448 O O . PRO D 1 252 ? 106.423 121.887 99.873 1.00 47.05 252 PRO D O 1
ATOM 9452 N N . SER D 1 253 ? 106.447 120.599 101.722 1.00 40.81 253 SER D N 1
ATOM 9453 C CA . SER D 1 253 ? 106.753 119.391 100.962 1.00 44.54 253 SER D CA 1
ATOM 9454 C C . SER D 1 253 ? 105.611 119.029 100.022 1.00 50.79 253 SER D C 1
ATOM 9455 O O . SER D 1 253 ? 105.844 118.629 98.873 1.00 49.01 253 SER D O 1
ATOM 9458 N N . THR D 1 254 ? 104.367 119.159 100.495 1.00 53.62 254 THR D N 1
ATOM 9459 C CA . THR D 1 254 ? 103.218 118.875 99.643 1.00 50.47 254 THR D CA 1
ATOM 9460 C C . THR D 1 254 ? 103.172 119.822 98.451 1.00 45.62 254 THR D C 1
ATOM 9461 O O . THR D 1 254 ? 102.923 119.393 97.320 1.00 44.57 254 THR D O 1
ATOM 9465 N N . PHE D 1 255 ? 103.425 121.112 98.681 1.00 48.34 255 PHE D N 1
ATOM 9466 C CA . PHE D 1 255 ? 103.437 122.062 97.573 1.00 52.49 255 PHE D CA 1
ATOM 9467 C C . PHE D 1 255 ? 104.560 121.748 96.592 1.00 52.01 255 PHE D C 1
ATOM 9468 O O . PHE D 1 255 ? 104.373 121.837 95.372 1.00 52.70 255 PHE D O 1
ATOM 9476 N N . LEU D 1 256 ? 105.735 121.374 97.107 1.00 46.39 256 LEU D N 1
ATOM 9477 C CA . LEU D 1 256 ? 106.862 121.050 96.238 1.00 48.76 256 LEU D CA 1
ATOM 9478 C C . LEU D 1 256 ? 106.550 119.847 95.355 1.00 48.63 256 LEU D C 1
ATOM 9479 O O . LEU D 1 256 ? 106.787 119.875 94.141 1.00 47.39 256 LEU D O 1
ATOM 9484 N N . VAL D 1 257 ? 106.004 118.782 95.943 1.00 49.87 257 VAL D N 1
ATOM 9485 C CA . VAL D 1 257 ? 105.719 117.588 95.151 1.00 53.84 257 VAL D CA 1
ATOM 9486 C C . VAL D 1 257 ? 104.552 117.840 94.200 1.00 55.28 257 VAL D C 1
ATOM 9487 O O . VAL D 1 257 ? 104.502 117.278 93.098 1.00 50.56 257 VAL D O 1
ATOM 9491 N N . VAL D 1 258 ? 103.598 118.688 94.600 1.00 55.40 258 VAL D N 1
ATOM 9492 C CA . VAL D 1 258 ? 102.506 119.053 93.701 1.00 53.03 258 VAL D CA 1
ATOM 9493 C C . VAL D 1 258 ? 103.053 119.782 92.482 1.00 55.70 258 VAL D C 1
ATOM 9494 O O . VAL D 1 258 ? 102.696 119.472 91.339 1.00 53.44 258 VAL D O 1
ATOM 9498 N N . LEU D 1 259 ? 103.944 120.750 92.709 1.00 56.10 259 LEU D N 1
ATOM 9499 C CA . LEU D 1 259 ? 104.596 121.430 91.596 1.00 56.96 259 LEU D CA 1
ATOM 9500 C C . LEU D 1 259 ? 105.394 120.447 90.750 1.00 57.44 259 LEU D C 1
ATOM 9501 O O . LEU D 1 259 ? 105.475 120.590 89.524 1.00 55.17 259 LEU D O 1
ATOM 9506 N N . SER D 1 260 ? 105.988 119.437 91.391 1.00 53.56 260 SER D N 1
ATOM 9507 C CA . SER D 1 260 ? 106.751 118.436 90.654 1.00 55.91 260 SER D CA 1
ATOM 9508 C C . SER D 1 260 ? 105.867 117.613 89.723 1.00 57.19 260 SER D C 1
ATOM 9509 O O . SER D 1 260 ? 106.233 117.391 88.564 1.00 58.19 260 SER D O 1
ATOM 9512 N N . TRP D 1 261 ? 104.710 117.148 90.200 1.00 54.27 261 TRP D N 1
ATOM 9513 C CA . TRP D 1 261 ? 103.898 116.268 89.363 1.00 56.87 261 TRP D CA 1
ATOM 9514 C C . TRP D 1 261 ? 102.953 117.020 88.435 1.00 61.39 261 TRP D C 1
ATOM 9515 O O . TRP D 1 261 ? 102.433 116.413 87.492 1.00 62.82 261 TRP D O 1
ATOM 9526 N N . VAL D 1 262 ? 102.718 118.318 88.661 1.00 59.01 262 VAL D N 1
ATOM 9527 C CA . VAL D 1 262 ? 101.968 119.105 87.682 1.00 63.44 262 VAL D CA 1
ATOM 9528 C C . VAL D 1 262 ? 102.849 119.612 86.555 1.00 64.13 262 VAL D C 1
ATOM 9529 O O . VAL D 1 262 ? 102.326 120.127 85.558 1.00 60.44 262 VAL D O 1
ATOM 9533 N N . SER D 1 263 ? 104.171 119.481 86.678 1.00 60.48 263 SER D N 1
ATOM 9534 C CA . SER D 1 263 ? 105.075 119.837 85.593 1.00 57.50 263 SER D CA 1
ATOM 9535 C C . SER D 1 263 ? 105.066 118.815 84.466 1.00 60.35 263 SER D C 1
ATOM 9536 O O . SER D 1 263 ? 105.666 119.069 83.416 1.00 62.08 263 SER D O 1
ATOM 9539 N N . PHE D 1 264 ? 104.413 117.667 84.660 1.00 58.22 264 PHE D N 1
ATOM 9540 C CA . PHE D 1 264 ? 104.279 116.701 83.575 1.00 60.40 264 PHE D CA 1
ATOM 9541 C C . PHE D 1 264 ? 103.386 117.236 82.464 1.00 60.80 264 PHE D C 1
ATOM 9542 O O . PHE D 1 264 ? 103.513 116.812 81.310 1.00 58.91 264 PHE D O 1
ATOM 9550 N N . TRP D 1 265 ? 102.470 118.153 82.793 1.00 63.50 265 TRP D N 1
ATOM 9551 C CA . TRP D 1 265 ? 101.671 118.805 81.760 1.00 63.71 265 TRP D CA 1
ATOM 9552 C C . TRP D 1 265 ? 102.547 119.583 80.789 1.00 65.95 265 TRP D C 1
ATOM 9553 O O . TRP D 1 265 ? 102.181 119.750 79.620 1.00 64.88 265 TRP D O 1
ATOM 9564 N N . ILE D 1 266 ? 103.700 120.070 81.250 1.00 62.47 266 ILE D N 1
ATOM 9565 C CA . ILE D 1 266 ? 104.668 120.679 80.349 1.00 62.05 266 ILE D CA 1
ATOM 9566 C C . ILE D 1 266 ? 105.216 119.606 79.419 1.00 62.11 266 ILE D C 1
ATOM 9567 O O . ILE D 1 266 ? 105.607 118.518 79.861 1.00 58.61 266 ILE D O 1
ATOM 9572 N N . SER D 1 267 ? 105.241 119.907 78.124 1.00 58.50 267 SER D N 1
ATOM 9573 C CA . SER D 1 267 ? 105.598 118.912 77.126 1.00 57.94 267 SER D CA 1
ATOM 9574 C C . SER D 1 267 ? 107.068 118.517 77.244 1.00 58.16 267 SER D C 1
ATOM 9575 O O . SER D 1 267 ? 107.906 119.264 77.756 1.00 57.75 267 SER D O 1
ATOM 9578 N N . LEU D 1 268 ? 107.370 117.310 76.760 1.00 53.29 268 LEU D N 1
ATOM 9579 C CA . LEU D 1 268 ? 108.743 116.819 76.751 1.00 54.46 268 LEU D CA 1
ATOM 9580 C C . LEU D 1 268 ? 109.638 117.636 75.826 1.00 52.86 268 LEU D C 1
ATOM 9581 O O . LEU D 1 268 ? 110.865 117.580 75.962 1.00 50.58 268 LEU D O 1
ATOM 9586 N N . ASP D 1 269 ? 109.051 118.401 74.901 1.00 53.51 269 ASP D N 1
ATOM 9587 C CA . ASP D 1 269 ? 109.848 119.221 73.993 1.00 55.71 269 ASP D CA 1
ATOM 9588 C C . ASP D 1 269 ? 110.710 120.224 74.749 1.00 53.64 269 ASP D C 1
ATOM 9589 O O . ASP D 1 269 ? 111.856 120.476 74.357 1.00 50.35 269 ASP D O 1
ATOM 9594 N N . SER D 1 270 ? 110.186 120.801 75.829 1.00 49.67 270 SER D N 1
ATOM 9595 C CA . SER D 1 270 ? 110.948 121.740 76.653 1.00 52.13 270 SER D CA 1
ATOM 9596 C C . SER D 1 270 ? 111.783 120.959 77.670 1.00 52.73 270 SER D C 1
ATOM 9597 O O . SER D 1 270 ? 111.519 120.945 78.874 1.00 51.52 270 SER D O 1
ATOM 9600 N N . VAL D 1 271 ? 112.811 120.286 77.146 1.00 52.11 271 VAL D N 1
ATOM 9601 C CA . VAL D 1 271 ? 113.689 119.488 78.005 1.00 53.51 271 VAL D CA 1
ATOM 9602 C C . VAL D 1 271 ? 114.420 120.343 79.037 1.00 53.21 271 VAL D C 1
ATOM 9603 O O . VAL D 1 271 ? 114.328 120.032 80.236 1.00 48.84 271 VAL D O 1
ATOM 9607 N N . PRO D 1 272 ? 115.134 121.420 78.665 1.00 56.96 272 PRO D N 1
ATOM 9608 C CA . PRO D 1 272 ? 115.896 122.161 79.688 1.00 57.92 272 PRO D CA 1
ATOM 9609 C C . PRO D 1 272 ? 115.029 122.704 80.807 1.00 54.77 272 PRO D C 1
ATOM 9610 O O . PRO D 1 272 ? 115.462 122.722 81.966 1.00 51.58 272 PRO D O 1
ATOM 9614 N N . ALA D 1 273 ? 113.805 123.134 80.495 1.00 50.17 273 ALA D N 1
ATOM 9615 C CA . ALA D 1 273 ? 112.898 123.594 81.539 1.00 51.81 273 ALA D CA 1
ATOM 9616 C C . ALA D 1 273 ? 112.578 122.471 82.517 1.00 52.01 273 ALA D C 1
ATOM 9617 O O . ALA D 1 273 ? 112.593 122.674 83.736 1.00 50.16 273 ALA D O 1
ATOM 9619 N N . ARG D 1 274 ? 112.292 121.274 81.998 1.00 54.31 274 ARG D N 1
ATOM 9620 C CA . ARG D 1 274 ? 111.984 120.146 82.872 1.00 55.04 274 ARG D CA 1
ATOM 9621 C C . ARG D 1 274 ? 113.177 119.777 83.743 1.00 53.23 274 ARG D C 1
ATOM 9622 O O . ARG D 1 274 ? 113.016 119.501 84.939 1.00 52.76 274 ARG D O 1
ATOM 9630 N N . THR D 1 275 ? 114.382 119.759 83.165 1.00 52.07 275 THR D N 1
ATOM 9631 C CA . THR D 1 275 ? 115.569 119.476 83.969 1.00 55.87 275 THR D CA 1
ATOM 9632 C C . THR D 1 275 ? 115.764 120.531 85.051 1.00 50.70 275 THR D C 1
ATOM 9633 O O . THR D 1 275 ? 116.122 120.209 86.189 1.00 49.13 275 THR D O 1
ATOM 9637 N N . CYS D 1 276 ? 115.528 121.801 84.713 1.00 45.87 276 CYS D N 1
ATOM 9638 C CA . CYS D 1 276 ? 115.666 122.864 85.704 1.00 49.63 276 CYS D CA 1
ATOM 9639 C C . CYS D 1 276 ? 114.680 122.685 86.853 1.00 48.95 276 CYS D C 1
ATOM 9640 O O . CYS D 1 276 ? 115.067 122.772 88.026 1.00 47.13 276 CYS D O 1
ATOM 9643 N N . ILE D 1 277 ? 113.407 122.423 86.538 1.00 49.51 277 ILE D N 1
ATOM 9644 C CA . ILE D 1 277 ? 112.410 122.238 87.593 1.00 47.37 277 ILE D CA 1
ATOM 9645 C C . ILE D 1 277 ? 112.763 121.031 88.453 1.00 46.61 277 ILE D C 1
ATOM 9646 O O . ILE D 1 277 ? 112.693 121.086 89.686 1.00 45.34 277 ILE D O 1
ATOM 9651 N N . GLY D 1 278 ? 113.148 119.923 87.816 1.00 44.24 278 GLY D N 1
ATOM 9652 C CA . GLY D 1 278 ? 113.478 118.728 88.575 1.00 40.75 278 GLY D CA 1
ATOM 9653 C C . GLY D 1 278 ? 114.669 118.931 89.492 1.00 42.60 278 GLY D C 1
ATOM 9654 O O . GLY D 1 278 ? 114.644 118.539 90.661 1.00 42.29 278 GLY D O 1
ATOM 9655 N N . VAL D 1 279 ? 115.728 119.558 88.973 1.00 42.51 279 VAL D N 1
ATOM 9656 C CA . VAL D 1 279 ? 116.928 119.790 89.772 1.00 43.76 279 VAL D CA 1
ATOM 9657 C C . VAL D 1 279 ? 116.619 120.726 90.934 1.00 43.00 279 VAL D C 1
ATOM 9658 O O . VAL D 1 279 ? 117.036 120.485 92.073 1.00 38.81 279 VAL D O 1
ATOM 9662 N N . THR D 1 280 ? 115.879 121.807 90.665 1.00 42.09 280 THR D N 1
ATOM 9663 C CA . THR D 1 280 ? 115.548 122.749 91.729 1.00 42.60 280 THR D CA 1
ATOM 9664 C C . THR D 1 280 ? 114.696 122.089 92.806 1.00 44.23 280 THR D C 1
ATOM 9665 O O . THR D 1 280 ? 114.942 122.281 94.002 1.00 40.95 280 THR D O 1
ATOM 9669 N N . THR D 1 281 ? 113.698 121.297 92.404 1.00 45.69 281 THR D N 1
ATOM 9670 C CA . THR D 1 281 ? 112.848 120.628 93.383 1.00 43.60 281 THR D CA 1
ATOM 9671 C C . THR D 1 281 ? 113.638 119.616 94.204 1.00 41.06 281 THR D C 1
ATOM 9672 O O . THR D 1 281 ? 113.464 119.530 95.426 1.00 40.97 281 THR D O 1
ATOM 9676 N N . VAL D 1 282 ? 114.514 118.845 93.555 1.00 41.90 282 VAL D N 1
ATOM 9677 C CA . VAL D 1 282 ? 115.301 117.846 94.274 1.00 45.83 282 VAL D CA 1
ATOM 9678 C C . VAL D 1 282 ? 116.239 118.522 95.267 1.00 45.99 282 VAL D C 1
ATOM 9679 O O . VAL D 1 282 ? 116.372 118.089 96.419 1.00 44.40 282 VAL D O 1
ATOM 9683 N N . LEU D 1 283 ? 116.899 119.601 94.837 1.00 45.59 283 LEU D N 1
ATOM 9684 C CA . LEU D 1 283 ? 117.808 120.316 95.727 1.00 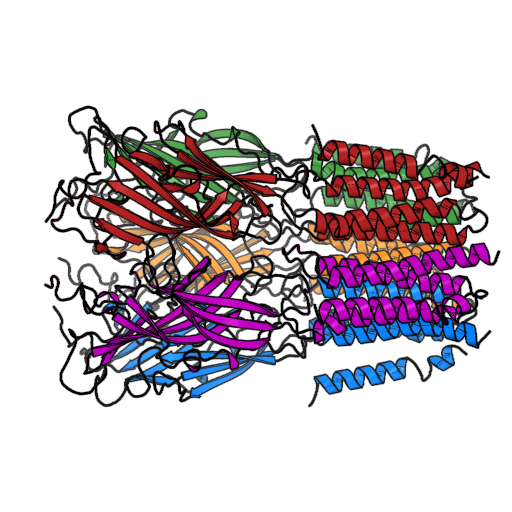46.11 283 LEU D CA 1
ATOM 9685 C C . LEU D 1 283 ? 117.058 120.943 96.896 1.00 47.65 283 LEU D C 1
ATOM 9686 O O . LEU D 1 283 ? 117.529 120.900 98.040 1.00 42.73 283 LEU D O 1
ATOM 9691 N N . SER D 1 284 ? 115.885 121.525 96.631 1.00 46.72 284 SER D N 1
ATOM 9692 C CA . SER D 1 284 ? 115.087 122.101 97.707 1.00 48.56 284 SER D CA 1
ATOM 9693 C C . SER D 1 284 ? 114.649 121.030 98.697 1.00 50.72 284 SER D C 1
ATOM 9694 O O . SER D 1 284 ? 114.678 121.250 99.913 1.00 46.79 284 SER D O 1
ATOM 9697 N N . MET D 1 285 ? 114.246 119.861 98.193 1.00 50.03 285 MET D N 1
ATOM 9698 C CA . MET D 1 285 ? 113.835 118.774 99.075 1.00 47.32 285 MET D CA 1
ATOM 9699 C C . MET D 1 285 ? 114.998 118.286 99.931 1.00 48.33 285 MET D C 1
ATOM 9700 O O . MET D 1 285 ? 114.833 118.042 101.133 1.00 50.97 285 MET D O 1
ATOM 9705 N N . THR D 1 286 ? 116.181 118.138 99.329 1.00 47.10 286 THR D N 1
ATOM 9706 C CA . THR D 1 286 ? 117.349 117.704 100.090 1.00 51.20 286 THR D CA 1
ATOM 9707 C C . THR D 1 286 ? 117.721 118.723 101.160 1.00 51.06 286 THR D C 1
ATOM 9708 O O . THR D 1 286 ? 118.038 118.354 102.298 1.00 48.77 286 THR D O 1
ATOM 9712 N N . THR D 1 287 ? 117.692 120.013 100.812 1.00 47.66 287 THR D N 1
ATOM 9713 C CA . THR D 1 287 ? 118.010 121.046 101.791 1.00 51.04 287 THR D CA 1
ATOM 9714 C C . THR D 1 287 ? 116.986 121.067 102.918 1.00 49.47 287 THR D C 1
ATOM 9715 O O . THR D 1 287 ? 117.344 121.250 104.086 1.00 46.52 287 THR D O 1
ATOM 9719 N N . LEU D 1 288 ? 115.705 120.883 102.587 1.00 45.16 288 LEU D N 1
ATOM 9720 C CA . LEU D 1 288 ? 114.675 120.826 103.619 1.00 43.99 288 LEU D CA 1
ATOM 9721 C C . LEU D 1 288 ? 114.895 119.642 104.550 1.00 44.87 288 LEU D C 1
ATOM 9722 O O . LEU D 1 288 ? 114.772 119.775 105.773 1.00 46.40 288 LEU D O 1
ATOM 9727 N N . MET D 1 289 ? 115.229 118.477 103.990 1.00 45.01 289 MET D N 1
ATOM 9728 C CA . MET D 1 289 ? 115.489 117.302 104.818 1.00 47.88 289 MET D CA 1
ATOM 9729 C C . MET D 1 289 ? 116.681 117.531 105.739 1.00 48.37 289 MET D C 1
ATOM 9730 O O . MET D 1 289 ? 116.633 117.207 106.932 1.00 41.21 289 MET D O 1
ATOM 9735 N N . ILE D 1 290 ? 117.761 118.103 105.201 1.00 48.96 290 ILE D N 1
ATOM 9736 C CA . ILE D 1 290 ? 118.955 118.341 106.008 1.00 48.92 290 ILE D CA 1
ATOM 9737 C C . ILE D 1 290 ? 118.666 119.353 107.113 1.00 50.98 290 ILE D C 1
ATOM 9738 O O . ILE D 1 290 ? 119.063 119.160 108.270 1.00 52.04 290 ILE D O 1
ATOM 9743 N N . GLY D 1 291 ? 117.968 120.441 106.779 1.00 50.47 291 GLY D N 1
ATOM 9744 C CA . GLY D 1 291 ? 117.629 121.428 107.789 1.00 49.53 291 GLY D CA 1
ATOM 9745 C C . GLY D 1 291 ? 116.733 120.866 108.874 1.00 45.87 291 GLY D C 1
ATOM 9746 O O . GLY D 1 291 ? 116.927 121.148 110.058 1.00 44.04 291 GLY D O 1
ATOM 9747 N N . SER D 1 292 ? 115.744 120.056 108.486 1.00 45.36 292 SER D N 1
ATOM 9748 C CA . SER D 1 292 ? 114.881 119.409 109.468 1.00 46.02 292 SER D CA 1
ATOM 9749 C C . SER D 1 292 ? 115.681 118.486 110.375 1.00 48.28 292 SER D C 1
ATOM 9750 O O . SER D 1 292 ? 115.445 118.433 111.587 1.00 48.28 292 SER D O 1
ATOM 9753 N N . ARG D 1 293 ? 116.631 117.742 109.802 1.00 50.42 293 ARG D N 1
ATOM 9754 C CA . ARG D 1 293 ? 117.502 116.905 110.619 1.00 51.37 293 ARG D CA 1
ATOM 9755 C C . ARG D 1 293 ? 118.301 117.749 111.604 1.00 54.82 293 ARG D C 1
ATOM 9756 O O . ARG D 1 293 ? 118.501 117.351 112.757 1.00 54.83 293 ARG D O 1
ATOM 9764 N N . THR D 1 294 ? 118.767 118.920 111.164 1.00 53.46 294 THR D N 1
ATOM 9765 C CA . THR D 1 294 ? 119.543 119.790 112.041 1.00 52.54 294 THR D CA 1
ATOM 9766 C C . THR D 1 294 ? 118.659 120.709 112.881 1.00 52.84 294 THR D C 1
ATOM 9767 O O . THR D 1 294 ? 119.133 121.279 113.870 1.00 54.25 294 THR D O 1
ATOM 9771 N N . SER D 1 295 ? 117.381 120.861 112.518 1.00 52.40 295 SER D N 1
ATOM 9772 C CA . SER D 1 295 ? 116.523 121.812 113.223 1.00 55.16 295 SER D CA 1
ATOM 9773 C C . SER D 1 295 ? 116.256 121.365 114.656 1.00 56.51 295 SER D C 1
ATOM 9774 O O . SER D 1 295 ? 116.385 122.156 115.597 1.00 54.30 295 SER D O 1
ATOM 9777 N N . LEU D 1 296 ? 115.879 120.099 114.844 1.00 53.82 296 LEU D N 1
ATOM 9778 C CA . LEU D 1 296 ? 115.616 119.591 116.181 1.00 51.28 296 LEU D CA 1
ATOM 9779 C C . LEU D 1 296 ? 116.720 118.625 116.587 1.00 49.88 296 LEU D C 1
ATOM 9780 O O . LEU D 1 296 ? 116.726 117.474 116.125 1.00 50.41 296 LEU D O 1
ATOM 9785 N N . PRO D 1 297 ? 117.679 119.043 117.426 1.00 48.68 297 PRO D N 1
ATOM 9786 C CA . PRO D 1 297 ? 118.743 118.146 117.891 1.00 49.85 297 PRO D CA 1
ATOM 9787 C C . PRO D 1 297 ? 118.375 117.408 119.177 1.00 47.87 297 PRO D C 1
ATOM 9788 O O . PRO D 1 297 ? 119.113 117.435 120.168 1.00 46.35 297 PRO D O 1
ATOM 9792 N N . ASN D 1 298 ? 117.227 116.739 119.169 1.00 44.76 298 ASN D N 1
ATOM 9793 C CA . ASN D 1 298 ? 116.739 116.022 120.335 1.00 47.94 298 ASN D CA 1
ATOM 9794 C C . ASN D 1 298 ? 117.251 114.587 120.335 1.00 44.28 298 ASN D C 1
ATOM 9795 O O . ASN D 1 298 ? 117.324 113.930 119.294 1.00 42.00 298 ASN D O 1
ATOM 9800 N N . THR D 1 299 ? 117.613 114.112 121.524 1.00 40.98 299 THR D N 1
ATOM 9801 C CA . THR D 1 299 ? 118.157 112.767 121.700 1.00 42.77 299 THR D CA 1
ATOM 9802 C C . THR D 1 299 ? 117.018 111.800 122.024 1.00 42.51 299 THR D C 1
ATOM 9803 O O . THR D 1 299 ? 116.880 111.290 123.136 1.00 45.49 299 THR D O 1
ATOM 9807 N N . ASN D 1 300 ? 116.183 111.566 121.015 1.00 39.29 300 ASN D N 1
ATOM 9808 C CA . ASN D 1 300 ? 114.938 110.817 121.179 1.00 38.04 300 ASN D CA 1
ATOM 9809 C C . ASN D 1 300 ? 114.744 109.836 120.026 1.00 40.67 300 ASN D C 1
ATOM 9810 O O . ASN D 1 300 ? 113.695 109.801 119.381 1.00 42.94 300 ASN D O 1
ATOM 9815 N N . CYS D 1 301 ? 115.764 109.025 119.747 1.00 42.93 301 CYS D N 1
ATOM 9816 C CA . CYS D 1 301 ? 115.728 108.153 118.577 1.00 40.34 301 CYS D CA 1
ATOM 9817 C C . CYS D 1 301 ? 114.608 107.125 118.688 1.00 39.99 301 CYS D C 1
ATOM 9818 O O . CYS D 1 301 ? 114.726 106.143 119.427 1.00 38.74 301 CYS D O 1
ATOM 9821 N N . PHE D 1 302 ? 113.516 107.344 117.946 1.00 43.51 302 PHE D N 1
ATOM 9822 C CA . PHE D 1 302 ? 112.366 106.447 117.967 1.00 39.62 302 PHE D CA 1
ATOM 9823 C C . PHE D 1 302 ? 111.738 106.299 116.585 1.00 42.58 302 PHE D C 1
ATOM 9824 O O . PHE D 1 302 ? 110.543 105.999 116.482 1.00 46.47 302 PHE D O 1
ATOM 9832 N N . ILE D 1 303 ? 112.539 106.463 115.525 1.00 38.40 303 ILE D N 1
ATOM 9833 C CA . ILE D 1 303 ? 112.098 106.632 114.135 1.00 37.63 303 ILE D CA 1
ATOM 9834 C C . ILE D 1 303 ? 110.739 107.329 114.082 1.00 45.98 303 ILE D C 1
ATOM 9835 O O . ILE D 1 303 ? 109.682 106.687 114.060 1.00 44.58 303 ILE D O 1
ATOM 9840 N N . LYS D 1 304 ? 110.768 108.658 114.047 1.00 44.65 304 LYS D N 1
ATOM 9841 C CA . LYS D 1 304 ? 109.580 109.469 114.278 1.00 37.72 304 LYS D CA 1
ATOM 9842 C C . LYS D 1 304 ? 108.719 109.540 113.016 1.00 38.81 304 LYS D C 1
ATOM 9843 O O . LYS D 1 304 ? 108.969 108.863 112.015 1.00 38.59 304 LYS D O 1
ATOM 9849 N N . ALA D 1 305 ? 107.682 110.380 113.063 1.00 43.48 305 ALA D N 1
ATOM 9850 C CA . ALA D 1 305 ? 106.730 110.490 111.963 1.00 40.23 305 ALA D CA 1
ATOM 9851 C C . ALA D 1 305 ? 107.218 111.448 110.883 1.00 38.96 305 ALA D C 1
ATOM 9852 O O . ALA D 1 305 ? 107.022 111.195 109.686 1.00 36.50 305 ALA D O 1
ATOM 9854 N N . ILE D 1 306 ? 107.839 112.559 111.290 1.00 38.80 306 ILE D N 1
ATOM 9855 C CA . ILE D 1 306 ? 108.384 113.500 110.318 1.00 40.46 306 ILE D CA 1
ATOM 9856 C C . ILE D 1 306 ? 109.441 112.822 109.463 1.00 41.73 306 ILE D C 1
ATOM 9857 O O . ILE D 1 306 ? 109.567 113.118 108.271 1.00 42.06 306 ILE D O 1
ATOM 9862 N N . ASP D 1 307 ? 110.203 111.894 110.046 1.00 40.51 307 ASP D N 1
ATOM 9863 C CA . ASP D 1 307 ? 111.171 111.131 109.265 1.00 40.26 307 ASP D CA 1
ATOM 9864 C C . ASP D 1 307 ? 110.477 110.321 108.178 1.00 41.18 307 ASP D C 1
ATOM 9865 O O . ASP D 1 307 ? 110.930 110.288 107.029 1.00 40.65 307 ASP D O 1
ATOM 9870 N N . VAL D 1 308 ? 109.362 109.672 108.521 1.00 41.29 308 VAL D N 1
ATOM 9871 C CA . VAL D 1 308 ? 108.641 108.855 107.546 1.00 42.31 308 VAL D CA 1
ATOM 9872 C C . VAL D 1 308 ? 108.087 109.726 106.424 1.00 43.39 308 VAL D C 1
ATOM 9873 O O . VAL D 1 308 ? 108.224 109.403 105.236 1.00 45.91 308 VAL D O 1
ATOM 9877 N N . TYR D 1 309 ? 107.454 110.847 106.782 1.00 43.74 309 TYR D N 1
ATOM 9878 C CA . TYR D 1 309 ? 106.883 111.718 105.757 1.00 43.39 309 TYR D CA 1
ATOM 9879 C C . TYR D 1 309 ? 107.970 112.313 104.868 1.00 45.77 309 TYR D C 1
ATOM 9880 O O . TYR D 1 309 ? 107.808 112.400 103.643 1.00 47.22 309 TYR D O 1
ATOM 9889 N N . LEU D 1 310 ? 109.087 112.729 105.468 1.00 43.35 310 LEU D N 1
ATOM 9890 C CA . LEU D 1 310 ? 110.183 113.300 104.697 1.00 42.01 310 LEU D CA 1
ATOM 9891 C C . LEU D 1 310 ? 110.801 112.260 103.774 1.00 43.19 310 LEU D C 1
ATOM 9892 O O . LEU D 1 310 ? 111.176 112.572 102.638 1.00 43.49 310 LEU D O 1
ATOM 9897 N N . GLY D 1 311 ? 110.917 111.017 104.246 1.00 40.34 311 GLY D N 1
ATOM 9898 C CA . GLY D 1 311 ? 111.390 109.951 103.381 1.00 41.70 311 GLY D CA 1
ATOM 9899 C C . GLY D 1 311 ? 110.445 109.688 102.228 1.00 40.02 311 GLY D C 1
ATOM 9900 O O . GLY D 1 311 ? 110.876 109.409 101.110 1.00 40.08 311 GLY D O 1
ATOM 9901 N N . ILE D 1 312 ? 109.138 109.781 102.484 1.00 43.44 312 ILE D N 1
ATOM 9902 C CA . ILE D 1 312 ? 108.156 109.611 101.414 1.00 46.64 312 ILE D CA 1
ATOM 9903 C C . ILE D 1 312 ? 108.322 110.704 100.363 1.00 45.61 312 ILE D C 1
ATOM 9904 O O . ILE D 1 312 ? 108.315 110.438 99.154 1.00 41.89 312 ILE D O 1
ATOM 9909 N N . CYS D 1 313 ? 108.477 111.951 100.812 1.00 46.84 313 CYS D N 1
ATOM 9910 C CA . CYS D 1 313 ? 108.641 113.060 99.872 1.00 43.86 313 CYS D CA 1
ATOM 9911 C C . CYS D 1 313 ? 109.943 112.935 99.084 1.00 48.85 313 CYS D C 1
ATOM 9912 O O . CYS D 1 313 ? 109.980 113.197 97.875 1.00 45.08 313 CYS D O 1
ATOM 9915 N N . PHE D 1 314 ? 111.027 112.542 99.758 1.00 49.21 314 PHE D N 1
ATOM 9916 C CA . PHE D 1 314 ? 112.299 112.327 99.072 1.00 47.10 314 PHE D CA 1
ATOM 9917 C C . PHE D 1 314 ? 112.184 111.200 98.052 1.00 48.04 314 PHE D C 1
ATOM 9918 O O . PHE D 1 314 ? 112.718 111.296 96.937 1.00 50.31 314 PHE D O 1
ATOM 9926 N N . SER D 1 315 ? 111.491 110.122 98.423 1.00 45.32 315 SER D N 1
ATOM 9927 C CA . SER D 1 315 ? 111.258 109.027 97.493 1.00 47.97 315 SER D CA 1
ATOM 9928 C C . SER D 1 315 ? 110.506 109.517 96.268 1.00 49.76 315 SER D C 1
ATOM 9929 O O . SER D 1 315 ? 110.870 109.197 95.134 1.00 49.22 315 SER D O 1
ATOM 9932 N N . PHE D 1 316 ? 109.467 110.325 96.477 1.00 48.97 316 PHE D N 1
ATOM 9933 C CA . PHE D 1 316 ? 108.691 110.803 95.340 1.00 50.67 316 PHE D CA 1
ATOM 9934 C C . PHE D 1 316 ? 109.509 111.728 94.447 1.00 51.17 316 PHE D C 1
ATOM 9935 O O . PHE D 1 316 ? 109.417 111.641 93.219 1.00 46.15 316 PHE D O 1
ATOM 9943 N N . VAL D 1 317 ? 110.335 112.602 95.028 1.00 49.80 317 VAL D N 1
ATOM 9944 C CA . VAL D 1 317 ? 111.078 113.537 94.183 1.00 49.52 317 VAL D CA 1
ATOM 9945 C C . VAL D 1 317 ? 112.169 112.815 93.388 1.00 50.08 317 VAL D C 1
ATOM 9946 O O . VAL D 1 317 ? 112.320 113.039 92.175 1.00 50.40 317 VAL D O 1
ATOM 9950 N N . PHE D 1 318 ? 112.936 111.921 94.028 1.00 49.65 318 PHE D N 1
ATOM 9951 C CA . PHE D 1 318 ? 113.987 111.280 93.243 1.00 53.71 318 PHE D CA 1
ATOM 9952 C C . PHE D 1 318 ? 113.399 110.219 92.318 1.00 52.66 318 PHE D C 1
ATOM 9953 O O . PHE D 1 318 ? 113.986 109.920 91.272 1.00 50.36 318 PHE D O 1
ATOM 9961 N N . GLY D 1 319 ? 112.224 109.678 92.654 1.00 50.20 319 GLY D N 1
ATOM 9962 C CA . GLY D 1 319 ? 111.510 108.842 91.709 1.00 52.28 319 GLY D CA 1
ATOM 9963 C C . GLY D 1 319 ? 111.001 109.626 90.518 1.00 51.71 319 GLY D C 1
ATOM 9964 O O . GLY D 1 319 ? 110.959 109.112 89.404 1.00 48.47 319 GLY D O 1
ATOM 9965 N N . ALA D 1 320 ? 110.600 110.880 90.737 1.00 50.43 320 ALA D N 1
ATOM 9966 C CA . ALA D 1 320 ? 110.222 111.742 89.623 1.00 53.75 320 ALA D CA 1
ATOM 9967 C C . ALA D 1 320 ? 111.411 111.992 88.705 1.00 53.36 320 ALA D C 1
ATOM 9968 O O . ALA D 1 320 ? 111.279 111.976 87.477 1.00 50.94 320 ALA D O 1
ATOM 9970 N N . LEU D 1 321 ? 112.589 112.221 89.289 1.00 52.27 321 LEU D N 1
ATOM 9971 C CA . LEU D 1 321 ? 113.795 112.384 88.475 1.00 54.16 321 LEU D CA 1
ATOM 9972 C C . LEU D 1 321 ? 114.115 111.107 87.692 1.00 57.15 321 LEU D C 1
ATOM 9973 O O . LEU D 1 321 ? 114.374 111.143 86.476 1.00 54.26 321 LEU D O 1
ATOM 9978 N N . LEU D 1 322 ? 114.088 109.963 88.380 1.00 55.28 322 LEU D N 1
ATOM 9979 C CA . LEU D 1 322 ? 114.368 108.686 87.731 1.00 52.04 322 LEU D CA 1
ATOM 9980 C C . LEU D 1 322 ? 113.352 108.395 86.635 1.00 51.79 322 LEU D C 1
ATOM 9981 O O . LEU D 1 322 ? 113.699 107.863 85.577 1.00 50.46 322 LEU D O 1
ATOM 9986 N N . GLU D 1 323 ? 112.086 108.744 86.869 1.00 53.58 323 GLU D N 1
ATOM 9987 C CA . GLU D 1 323 ? 111.051 108.504 85.875 1.00 58.99 323 GLU D CA 1
ATOM 9988 C C . GLU D 1 323 ? 111.144 109.485 84.718 1.00 57.95 323 GLU D C 1
ATOM 9989 O O . GLU D 1 323 ? 110.746 109.149 83.606 1.00 54.47 323 GLU D O 1
ATOM 9995 N N . TYR D 1 324 ? 111.671 110.688 84.948 1.00 55.47 324 TYR D N 1
ATOM 9996 C CA . TYR D 1 324 ? 112.028 111.556 83.830 1.00 55.72 324 TYR D CA 1
ATOM 9997 C C . TYR D 1 324 ? 113.049 110.869 82.931 1.00 54.48 324 TYR D C 1
ATOM 9998 O O . TYR D 1 324 ? 112.878 110.800 81.704 1.00 50.99 324 TYR D O 1
ATOM 10007 N N . ALA D 1 325 ? 114.111 110.330 83.536 1.00 53.36 325 ALA D N 1
ATOM 10008 C CA . ALA D 1 325 ? 115.122 109.629 82.745 1.00 55.95 325 ALA D CA 1
ATOM 10009 C C . ALA D 1 325 ? 114.528 108.421 82.021 1.00 56.82 325 ALA D C 1
ATOM 10010 O O . ALA D 1 325 ? 114.779 108.210 80.826 1.00 54.80 325 ALA D O 1
ATOM 10012 N N . VAL D 1 326 ? 113.721 107.628 82.729 1.00 55.41 326 VAL D N 1
ATOM 10013 C CA . VAL D 1 326 ? 113.154 106.410 82.154 1.00 54.60 326 VAL D CA 1
ATOM 10014 C C . VAL D 1 326 ? 112.150 106.752 81.059 1.00 55.12 326 VAL D C 1
ATOM 10015 O O . VAL D 1 326 ? 112.046 106.050 80.049 1.00 54.04 326 VAL D O 1
ATOM 10019 N N . ALA D 1 327 ? 111.389 107.832 81.247 1.00 55.04 327 ALA D N 1
ATOM 10020 C CA . ALA D 1 327 ? 110.440 108.267 80.232 1.00 56.64 327 ALA D CA 1
ATOM 10021 C C . ALA D 1 327 ? 111.158 108.723 78.974 1.00 56.07 327 ALA D C 1
ATOM 10022 O O . ALA D 1 327 ? 110.711 108.433 77.861 1.00 53.56 327 ALA D O 1
ATOM 10024 N N . HIS D 1 328 ? 112.275 109.441 79.126 1.00 57.15 328 HIS D N 1
ATOM 10025 C CA . HIS D 1 328 ? 113.070 109.793 77.953 1.00 59.03 328 HIS D CA 1
ATOM 10026 C C . HIS D 1 328 ? 113.571 108.539 77.244 1.00 55.38 328 HIS D C 1
ATOM 10027 O O . HIS D 1 328 ? 113.482 108.424 76.013 1.00 50.59 328 HIS D O 1
ATOM 10034 N N . TYR D 1 329 ? 114.077 107.572 78.016 1.00 54.92 329 TYR D N 1
ATOM 10035 C CA . TYR D 1 329 ? 114.589 106.338 77.424 1.00 55.98 329 TYR D CA 1
ATOM 10036 C C . TYR D 1 329 ? 113.494 105.572 76.687 1.00 54.85 329 TYR D C 1
ATOM 10037 O O . TYR D 1 329 ? 113.728 105.032 75.599 1.00 51.55 329 TYR D O 1
ATOM 10046 N N . SER D 1 330 ? 112.292 105.514 77.264 1.00 53.37 330 SER D N 1
ATOM 10047 C CA . SER D 1 330 ? 111.208 104.746 76.660 1.00 52.16 330 SER D CA 1
ATOM 10048 C C . SER D 1 330 ? 110.614 105.472 75.458 1.00 52.69 330 SER D C 1
ATOM 10049 O O . SER D 1 330 ? 110.207 104.832 74.481 1.00 51.03 330 SER D O 1
ATOM 10052 N N . SER D 1 331 ? 110.546 106.804 75.514 1.00 53.44 331 SER D N 1
ATOM 10053 C CA . SER D 1 331 ? 110.091 107.571 74.361 1.00 51.34 331 SER D CA 1
ATOM 10054 C C . SER D 1 331 ? 111.056 107.421 73.195 1.00 52.26 331 SER D C 1
ATOM 10055 O O . SER D 1 331 ? 110.628 107.336 72.037 1.00 48.55 331 SER D O 1
ATOM 10058 N N . LEU D 1 332 ? 112.359 107.383 73.487 1.00 53.15 332 LEU D N 1
ATOM 10059 C CA . LEU D 1 332 ? 113.419 107.134 72.499 1.00 52.42 332 LEU D CA 1
ATOM 10060 C C . LEU D 1 332 ? 113.212 107.869 71.175 1.00 51.39 332 LEU D C 1
ATOM 10061 O O . LEU D 1 332 ? 112.796 109.027 71.153 1.00 48.57 332 LEU D O 1
ATOM 10066 N N . ASN D 1 413 ? 103.353 109.650 76.112 1.00 62.52 413 ASN D N 1
ATOM 10067 C CA . ASN D 1 413 ? 103.025 110.925 76.739 1.00 61.88 413 ASN D CA 1
ATOM 10068 C C . ASN D 1 413 ? 103.489 110.952 78.190 1.00 59.95 413 ASN D C 1
ATOM 10069 O O . ASN D 1 413 ? 103.170 110.054 78.970 1.00 61.13 413 ASN D O 1
ATOM 10074 N N . VAL D 1 414 ? 104.250 111.988 78.548 1.00 57.40 414 VAL D N 1
ATOM 10075 C CA . VAL D 1 414 ? 104.708 112.125 79.926 1.00 62.23 414 VAL D CA 1
ATOM 10076 C C . VAL D 1 414 ? 103.534 112.417 80.855 1.00 60.93 414 VAL D C 1
ATOM 10077 O O . VAL D 1 414 ? 103.515 111.973 82.009 1.00 55.11 414 VAL D O 1
ATOM 10081 N N . ASP D 1 415 ? 102.535 113.160 80.371 1.00 63.73 415 ASP D N 1
ATOM 10082 C CA . ASP D 1 415 ? 101.366 113.452 81.193 1.00 63.03 415 ASP D CA 1
ATOM 10083 C C . ASP D 1 415 ? 100.485 112.227 81.391 1.00 62.89 415 ASP D C 1
ATOM 10084 O O . ASP D 1 415 ? 99.604 112.244 82.259 1.00 60.42 415 ASP D O 1
ATOM 10089 N N . HIS D 1 416 ? 100.687 111.172 80.599 1.00 62.82 416 HIS D N 1
ATOM 10090 C CA . HIS D 1 416 ? 99.993 109.918 80.864 1.00 63.96 416 HIS D CA 1
ATOM 10091 C C . HIS D 1 416 ? 100.482 109.282 82.158 1.00 65.44 416 HIS D C 1
ATOM 10092 O O . HIS D 1 416 ? 99.749 108.509 82.787 1.00 66.58 416 HIS D O 1
ATOM 10099 N N . TYR D 1 417 ? 101.710 109.596 82.573 1.00 62.21 417 TYR D N 1
ATOM 10100 C CA . TYR D 1 417 ? 102.252 109.153 83.850 1.00 64.09 417 TYR D CA 1
ATOM 10101 C C . TYR D 1 417 ? 101.962 110.135 84.980 1.00 63.04 417 TYR D C 1
ATOM 10102 O O . TYR D 1 417 ? 102.555 110.017 86.058 1.00 59.68 417 TYR D O 1
ATOM 10111 N N . SER D 1 418 ? 101.089 111.115 84.746 1.00 59.83 418 SER D N 1
ATOM 10112 C CA . SER D 1 418 ? 100.720 112.080 85.774 1.00 60.56 418 SER D CA 1
ATOM 10113 C C . SER D 1 418 ? 99.215 112.115 85.980 1.00 62.48 418 SER D C 1
ATOM 10114 O O . SER D 1 418 ? 98.741 112.346 87.095 1.00 64.73 418 SER D O 1
ATOM 10117 N N . LYS D 1 419 ? 98.458 111.913 84.905 1.00 56.45 419 LYS D N 1
ATOM 10118 C CA . LYS D 1 419 ? 97.006 111.979 84.984 1.00 53.74 419 LYS D CA 1
ATOM 10119 C C . LYS D 1 419 ? 96.475 110.932 85.956 1.00 54.22 419 LYS D C 1
ATOM 10120 O O . LYS D 1 419 ? 95.544 111.209 86.716 1.00 51.46 419 LYS D O 1
ATOM 10126 N N . LEU D 1 420 ? 97.046 109.729 85.947 1.00 53.62 420 LEU D N 1
ATOM 10127 C CA . LEU D 1 420 ? 96.609 108.672 86.848 1.00 56.37 420 LEU D CA 1
ATOM 10128 C C . LEU D 1 420 ? 97.803 107.885 87.398 1.00 58.42 420 LEU D C 1
ATOM 10129 O O . LEU D 1 420 ? 97.722 106.688 87.689 1.00 58.71 420 LEU D O 1
ATOM 10134 N N . LEU D 1 421 ? 98.954 108.534 87.540 1.00 57.48 421 LEU D N 1
ATOM 10135 C CA . LEU D 1 421 ? 100.018 107.794 88.196 1.00 59.88 421 LEU D CA 1
ATOM 10136 C C . LEU D 1 421 ? 100.543 108.487 89.443 1.00 58.57 421 LEU D C 1
ATOM 10137 O O . LEU D 1 421 ? 100.360 107.979 90.549 1.00 55.78 421 LEU D O 1
ATOM 10142 N N . PHE D 1 422 ? 101.140 109.665 89.300 1.00 58.37 422 PHE D N 1
ATOM 10143 C CA . PHE D 1 422 ? 101.905 110.182 90.434 1.00 58.23 422 PHE D CA 1
ATOM 10144 C C . PHE D 1 422 ? 101.050 110.797 91.538 1.00 56.72 422 PHE D C 1
ATOM 10145 O O . PHE D 1 422 ? 101.168 110.371 92.695 1.00 51.74 422 PHE D O 1
ATOM 10153 N N . PRO D 1 423 ? 100.184 111.775 91.250 1.00 56.95 423 PRO D N 1
ATOM 10154 C CA . PRO D 1 423 ? 99.360 112.318 92.339 1.00 53.10 423 PRO D CA 1
ATOM 10155 C C . PRO D 1 423 ? 98.517 111.249 92.998 1.00 53.47 423 PRO D C 1
ATOM 10156 O O . PRO D 1 423 ? 98.266 111.329 94.202 1.00 54.59 423 PRO D O 1
ATOM 10160 N N . LEU D 1 424 ? 98.101 110.225 92.247 1.00 53.20 424 LEU D N 1
ATOM 10161 C CA . LEU D 1 424 ? 97.299 109.158 92.839 1.00 55.13 424 LEU D CA 1
ATOM 10162 C C . LEU D 1 424 ? 98.114 108.305 93.807 1.00 54.84 424 LEU D C 1
ATOM 10163 O O . LEU D 1 424 ? 97.625 107.950 94.887 1.00 53.50 424 LEU D O 1
ATOM 10168 N N . ILE D 1 425 ? 99.353 107.957 93.446 1.00 52.57 425 ILE D N 1
ATOM 10169 C CA . ILE D 1 425 ? 100.206 107.228 94.386 1.00 52.85 425 ILE D CA 1
ATOM 10170 C C . ILE D 1 425 ? 100.494 108.076 95.618 1.00 52.80 425 ILE D C 1
ATOM 10171 O O . ILE D 1 425 ? 100.510 107.568 96.745 1.00 53.62 425 ILE D O 1
ATOM 10176 N N . PHE D 1 426 ? 100.736 109.376 95.433 1.00 50.55 426 PHE D N 1
ATOM 10177 C CA . PHE D 1 426 ? 101.003 110.196 96.610 1.00 49.01 426 PHE D CA 1
ATOM 10178 C C . PHE D 1 426 ? 99.757 110.327 97.475 1.00 50.15 426 PHE D C 1
ATOM 10179 O O . PHE D 1 426 ? 99.850 110.392 98.705 1.00 52.42 426 PHE D O 1
ATOM 10187 N N . MET D 1 427 ? 98.581 110.376 96.848 1.00 48.12 427 MET D N 1
ATOM 10188 C CA . MET D 1 427 ? 97.335 110.425 97.603 1.00 47.64 427 MET D CA 1
ATOM 10189 C C . MET D 1 427 ? 97.146 109.152 98.412 1.00 51.48 427 MET D C 1
ATOM 10190 O O . MET D 1 427 ? 96.745 109.198 99.578 1.00 50.27 427 MET D O 1
ATOM 10195 N N . LEU D 1 428 ? 97.445 108.000 97.808 1.00 51.77 428 LEU D N 1
ATOM 10196 C CA . LEU D 1 428 ? 97.364 106.736 98.536 1.00 50.25 428 LEU D CA 1
ATOM 10197 C C . LEU D 1 428 ? 98.365 106.702 99.687 1.00 50.79 428 LEU D C 1
ATOM 10198 O O . LEU D 1 428 ? 98.056 106.218 100.783 1.00 48.55 428 LEU D O 1
ATOM 10203 N N . ALA D 1 429 ? 99.578 107.210 99.452 1.00 50.12 429 ALA D N 1
ATOM 10204 C CA . ALA D 1 429 ? 100.587 107.247 100.507 1.00 47.95 429 ALA D CA 1
ATOM 10205 C C . ALA D 1 429 ? 100.147 108.137 101.663 1.00 50.07 429 ALA D C 1
ATOM 10206 O O . ALA D 1 429 ? 100.316 107.777 102.833 1.00 50.74 429 ALA D O 1
ATOM 10208 N N . ASN D 1 430 ? 99.578 109.305 101.354 1.00 50.44 430 ASN D N 1
ATOM 10209 C CA . ASN D 1 430 ? 99.080 110.190 102.404 1.00 50.31 430 ASN D CA 1
ATOM 10210 C C . ASN D 1 430 ? 97.898 109.569 103.136 1.00 50.62 430 ASN D C 1
ATOM 10211 O O . ASN D 1 430 ? 97.750 109.745 104.351 1.00 49.98 430 ASN D O 1
ATOM 10216 N N . VAL D 1 431 ? 97.040 108.848 102.412 1.00 49.14 431 VAL D N 1
ATOM 10217 C CA . VAL D 1 431 ? 95.922 108.157 103.050 1.00 49.80 431 VAL D CA 1
ATOM 10218 C C . VAL D 1 431 ? 96.441 107.121 104.038 1.00 52.62 431 VAL D C 1
ATOM 10219 O O . VAL D 1 431 ? 95.949 107.014 105.166 1.00 52.73 431 VAL D O 1
ATOM 10223 N N . PHE D 1 432 ? 97.453 106.350 103.632 1.00 48.06 432 PHE D N 1
ATOM 10224 C CA . PHE D 1 432 ? 98.040 105.362 104.534 1.00 46.98 432 PHE D CA 1
ATOM 10225 C C . PHE D 1 432 ? 98.705 106.030 105.734 1.00 50.72 432 PHE D C 1
ATOM 10226 O O . PHE D 1 432 ? 98.582 105.554 106.868 1.00 49.54 432 PHE D O 1
ATOM 10234 N N . TYR D 1 433 ? 99.413 107.137 105.498 1.00 50.18 433 TYR D N 1
ATOM 10235 C CA . TYR D 1 433 ? 100.061 107.881 106.574 1.00 48.17 433 TYR D CA 1
ATOM 10236 C C . TYR D 1 433 ? 99.038 108.354 107.604 1.00 52.42 433 TYR D C 1
ATOM 10237 O O . TYR D 1 433 ? 99.196 108.137 108.816 1.00 52.23 433 TYR D O 1
ATOM 10246 N N . TRP D 1 434 ? 97.963 108.984 107.128 1.00 52.44 434 TRP D N 1
ATOM 10247 C CA . TRP D 1 434 ? 96.958 109.528 108.032 1.00 51.61 434 TRP D CA 1
ATOM 10248 C C . TRP D 1 434 ? 96.155 108.418 108.698 1.00 52.40 434 TRP D C 1
ATOM 10249 O O . TRP D 1 434 ? 95.730 108.561 109.845 1.00 55.52 434 TRP D O 1
ATOM 10260 N N . ALA D 1 435 ? 95.955 107.293 108.008 1.00 51.11 435 ALA D N 1
ATOM 10261 C CA . ALA D 1 435 ? 95.301 106.153 108.642 1.00 50.37 435 ALA D CA 1
ATOM 10262 C C . ALA D 1 435 ? 96.167 105.577 109.754 1.00 51.16 435 ALA D C 1
ATOM 10263 O O . ALA D 1 435 ? 95.655 105.168 110.803 1.00 50.73 435 ALA D O 1
ATOM 10265 N N . TYR D 1 436 ? 97.483 105.529 109.538 1.00 48.77 436 TYR D N 1
ATOM 10266 C CA . TYR D 1 436 ? 98.400 105.076 110.576 1.00 49.06 436 TYR D CA 1
ATOM 10267 C C . TYR D 1 436 ? 98.338 105.996 111.790 1.00 51.06 436 TYR D C 1
ATOM 10268 O O . TYR D 1 436 ? 98.300 105.533 112.936 1.00 50.13 436 TYR D O 1
ATOM 10277 N N . TYR D 1 437 ? 98.309 107.307 111.556 1.00 48.23 437 TYR D N 1
ATOM 10278 C CA . TYR D 1 437 ? 98.395 108.270 112.659 1.00 46.22 437 TYR D CA 1
ATOM 10279 C C . TYR D 1 437 ? 97.011 108.752 113.106 1.00 46.91 437 TYR D C 1
ATOM 10280 O O . TYR D 1 437 ? 96.865 109.712 113.862 1.00 50.94 437 TYR D O 1
ATOM 10289 N N . MET D 1 438 ? 95.982 108.062 112.618 1.00 49.66 438 MET D N 1
ATOM 10290 C CA . MET D 1 438 ? 94.613 108.346 113.028 1.00 50.28 438 MET D CA 1
ATOM 10291 C C . MET D 1 438 ? 94.053 107.239 113.912 1.00 53.17 438 MET D C 1
ATOM 10292 O O . MET D 1 438 ? 93.573 107.504 115.019 1.00 55.27 438 MET D O 1
ATOM 10297 N N . TYR D 1 439 ? 94.110 105.996 113.434 1.00 57.67 439 TYR D N 1
ATOM 10298 C CA . TYR D 1 439 ? 93.511 104.880 114.154 1.00 56.51 439 TYR D CA 1
ATOM 10299 C C . TYR D 1 439 ? 94.522 103.764 114.386 1.00 57.44 439 TYR D C 1
ATOM 10300 O O . TYR D 1 439 ? 95.706 103.911 114.068 1.00 58.20 439 TYR D O 1
ATOM 10309 N N . PHE D 1 440 ? 94.060 102.647 114.939 1.00 62.82 440 PHE D N 1
ATOM 10310 C CA . PHE D 1 440 ? 94.921 101.500 115.201 1.00 62.14 440 PHE D CA 1
ATOM 10311 C C . PHE D 1 440 ? 94.370 100.242 114.537 1.00 63.61 440 PHE D C 1
ATOM 10312 O O . PHE D 1 440 ? 93.206 100.195 114.138 1.00 60.94 440 PHE D O 1
ATOM 10321 N N . THR E 1 45 ? 117.029 133.915 177.036 1.00 51.44 45 THR E N 1
ATOM 10322 C CA . THR E 1 45 ? 115.774 133.431 177.598 1.00 50.39 45 THR E CA 1
ATOM 10323 C C . THR E 1 45 ? 114.615 134.349 177.221 1.00 51.70 45 THR E C 1
ATOM 10324 O O . THR E 1 45 ? 114.297 135.292 177.945 1.00 52.13 45 THR E O 1
ATOM 10328 N N . ALA E 1 46 ? 113.988 134.065 176.082 1.00 52.04 46 ALA E N 1
ATOM 10329 C CA . ALA E 1 46 ? 112.864 134.846 175.587 1.00 52.13 46 ALA E CA 1
ATOM 10330 C C . ALA E 1 46 ? 111.705 133.918 175.259 1.00 52.77 46 ALA E C 1
ATOM 10331 O O . ALA E 1 46 ? 111.910 132.805 174.766 1.00 49.49 46 ALA E O 1
ATOM 10333 N N . GLY E 1 47 ? 110.489 134.382 175.535 1.00 57.91 47 GLY E N 1
ATOM 10334 C CA . GLY E 1 47 ? 109.303 133.590 175.279 1.00 57.29 47 GLY E CA 1
ATOM 10335 C C . GLY E 1 47 ? 108.491 134.085 174.100 1.00 59.75 47 GLY E C 1
ATOM 10336 O O . GLY E 1 47 ? 108.942 134.016 172.952 1.00 62.01 47 GLY E O 1
ATOM 10337 N N . TYR E 1 48 ? 107.290 134.587 174.372 1.00 61.66 48 TYR E N 1
ATOM 10338 C CA . TYR E 1 48 ? 106.394 135.082 173.335 1.00 63.97 48 TYR E CA 1
ATOM 10339 C C . TYR E 1 48 ? 106.570 136.569 173.055 1.00 63.53 48 TYR E C 1
ATOM 10340 O O . TYR E 1 48 ? 105.846 137.115 172.216 1.00 58.13 48 TYR E O 1
ATOM 10349 N N . ASN E 1 49 ? 107.507 137.234 173.730 1.00 61.44 49 ASN E N 1
ATOM 10350 C CA . ASN E 1 49 ? 107.704 138.666 173.554 1.00 59.95 49 ASN E CA 1
ATOM 10351 C C . ASN E 1 49 ? 108.648 139.007 172.408 1.00 59.16 49 ASN E C 1
ATOM 10352 O O . ASN E 1 49 ? 108.865 140.194 172.142 1.00 57.15 49 ASN E O 1
ATOM 10357 N N . LYS E 1 50 ? 109.212 138.008 171.726 1.00 56.87 50 LYS E N 1
ATOM 10358 C CA . LYS E 1 50 ? 110.156 138.255 170.646 1.00 53.70 50 LYS E CA 1
ATOM 10359 C C . LYS E 1 50 ? 109.909 137.423 169.395 1.00 58.37 50 LYS E C 1
ATOM 10360 O O . LYS E 1 50 ? 110.555 137.683 168.374 1.00 53.98 50 LYS E O 1
ATOM 10366 N N . PHE E 1 51 ? 109.008 136.443 169.435 1.00 61.13 51 PHE E N 1
ATOM 10367 C CA . PHE E 1 51 ? 108.786 135.555 168.301 1.00 59.56 51 PHE E CA 1
ATOM 10368 C C . PHE E 1 51 ? 107.535 135.890 167.502 1.00 55.37 51 PHE E C 1
ATOM 10369 O O . PHE E 1 51 ? 107.493 135.617 166.298 1.00 47.29 51 PHE E O 1
ATOM 10377 N N . LEU E 1 52 ? 106.523 136.473 168.137 1.00 55.76 52 LEU E N 1
ATOM 10378 C CA . LEU E 1 52 ? 105.260 136.732 167.461 1.00 52.72 52 LEU E CA 1
ATOM 10379 C C . LEU E 1 52 ? 105.406 137.839 166.422 1.00 50.76 52 LEU E C 1
ATOM 10380 O O . LEU E 1 52 ? 106.245 138.736 166.545 1.00 51.23 52 LEU E O 1
ATOM 10385 N N . ARG E 1 53 ? 104.575 137.759 165.385 1.00 42.54 53 ARG E N 1
ATOM 10386 C CA . ARG E 1 53 ? 104.540 138.796 164.368 1.00 39.29 53 ARG E CA 1
ATOM 10387 C C . ARG E 1 53 ? 104.043 140.108 164.976 1.00 40.50 53 ARG E C 1
ATOM 10388 O O . ARG E 1 53 ? 103.201 140.101 165.879 1.00 38.17 53 ARG E O 1
ATOM 10396 N N . PRO E 1 54 ? 104.569 141.246 164.516 1.00 44.21 54 PRO E N 1
ATOM 10397 C CA . PRO E 1 54 ? 104.154 142.533 165.088 1.00 45.07 54 PRO E CA 1
ATOM 10398 C C . PRO E 1 54 ? 102.651 142.740 164.970 1.00 47.49 54 PRO E C 1
ATOM 10399 O O . PRO E 1 54 ? 102.039 142.419 163.949 1.00 43.11 54 PRO E O 1
ATOM 10403 N N . ASN E 1 55 ? 102.065 143.289 166.033 1.00 45.62 55 ASN E N 1
ATOM 10404 C CA . ASN E 1 55 ? 100.624 143.510 166.132 1.00 44.52 55 ASN E CA 1
ATOM 10405 C C . ASN E 1 55 ? 99.853 142.217 165.859 1.00 44.59 55 ASN E C 1
ATOM 10406 O O . ASN E 1 55 ? 98.964 142.151 165.009 1.00 48.18 55 ASN E O 1
ATOM 10411 N N . PHE E 1 56 ? 100.219 141.177 166.605 1.00 39.70 56 PHE E N 1
ATOM 10412 C CA . PHE E 1 56 ? 99.569 139.874 166.483 1.00 38.03 56 PHE E CA 1
ATOM 10413 C C . PHE E 1 56 ? 98.169 139.974 167.072 1.00 38.61 56 PHE E C 1
ATOM 10414 O O . PHE E 1 56 ? 97.984 139.909 168.289 1.00 37.66 56 PHE E O 1
ATOM 10422 N N . GLY E 1 57 ? 97.174 140.132 166.203 1.00 38.46 57 GLY E N 1
ATOM 10423 C CA . GLY E 1 57 ? 95.807 140.327 166.642 1.00 37.67 57 GLY E CA 1
ATOM 10424 C C . GLY E 1 57 ? 95.409 141.788 166.633 1.00 41.50 57 GLY E C 1
ATOM 10425 O O . GLY E 1 57 ? 95.818 142.556 167.510 1.00 43.42 57 GLY E O 1
ATOM 10426 N N . GLY E 1 58 ? 94.611 142.185 165.646 1.00 41.72 58 GLY E N 1
ATOM 10427 C CA . GLY E 1 58 ? 94.206 143.570 165.514 1.00 39.78 58 GLY E CA 1
ATOM 10428 C C . GLY E 1 58 ? 94.570 144.165 164.170 1.00 44.70 58 GLY E C 1
ATOM 10429 O O . GLY E 1 58 ? 94.248 143.594 163.123 1.00 42.69 58 GLY E O 1
ATOM 10430 N N . GLU E 1 59 ? 95.236 145.313 164.185 1.00 50.56 59 GLU E N 1
ATOM 10431 C CA . GLU E 1 59 ? 95.635 145.959 162.940 1.00 45.07 59 GLU E CA 1
ATOM 10432 C C . GLU E 1 59 ? 96.715 145.135 162.247 1.00 47.10 59 GLU E C 1
ATOM 10433 O O . GLU E 1 59 ? 97.683 144.720 162.895 1.00 51.35 59 GLU E O 1
ATOM 10439 N N . PRO E 1 60 ? 96.589 144.875 160.948 1.00 38.87 60 PRO E N 1
ATOM 10440 C CA . PRO E 1 60 ? 97.613 144.097 160.243 1.00 40.01 60 PRO E CA 1
ATOM 10441 C C . PRO E 1 60 ? 98.907 144.885 160.099 1.00 39.04 60 PRO E C 1
ATOM 10442 O O . PRO E 1 60 ? 98.965 146.100 160.301 1.00 44.37 60 PRO E O 1
ATOM 10446 N N . VAL E 1 61 ? 99.963 144.162 159.738 1.00 33.09 61 VAL E N 1
ATOM 10447 C CA . VAL E 1 61 ? 101.286 144.758 159.585 1.00 32.71 61 VAL E CA 1
ATOM 10448 C C . VAL E 1 61 ? 101.346 145.487 158.248 1.00 32.15 61 VAL E C 1
ATOM 10449 O O . VAL E 1 61 ? 101.100 144.893 157.193 1.00 33.40 61 VAL E O 1
ATOM 10453 N N . GLN E 1 62 ? 101.674 146.776 158.291 1.00 20.16 62 GLN E N 1
ATOM 10454 C CA . GLN E 1 62 ? 101.824 147.589 157.086 1.00 19.95 62 GLN E CA 1
ATOM 10455 C C . GLN E 1 62 ? 103.286 147.534 156.660 1.00 14.50 62 GLN E C 1
ATOM 10456 O O . GLN E 1 62 ? 104.131 148.251 157.201 1.00 17.61 62 GLN E O 1
ATOM 10462 N N . ILE E 1 63 ? 103.588 146.678 155.688 1.00 6.11 63 ILE E N 1
ATOM 10463 C CA . ILE E 1 63 ? 104.945 146.505 155.182 1.00 4.64 63 ILE E CA 1
ATOM 10464 C C . ILE E 1 63 ? 105.055 147.242 153.855 1.00 14.24 63 ILE E C 1
ATOM 10465 O O . ILE E 1 63 ? 104.325 146.938 152.903 1.00 24.96 63 ILE E O 1
ATOM 10470 N N . ALA E 1 64 ? 105.966 148.209 153.789 1.00 6.17 64 ALA E N 1
ATOM 10471 C CA . ALA E 1 64 ? 106.185 148.992 152.581 1.00 0.00 64 ALA E CA 1
ATOM 10472 C C . ALA E 1 64 ? 107.365 148.409 151.813 1.00 0.00 64 ALA E C 1
ATOM 10473 O O . ALA E 1 64 ? 108.465 148.277 152.360 1.00 5.20 64 ALA E O 1
ATOM 10475 N N . LEU E 1 65 ? 107.136 148.064 150.549 1.00 0.00 65 LEU E N 1
ATOM 10476 C CA . LEU E 1 65 ? 108.142 147.417 149.719 1.00 0.00 65 LEU E CA 1
ATOM 10477 C C . LEU E 1 65 ? 108.778 148.417 148.764 1.00 0.00 65 LEU E C 1
ATOM 10478 O O . LEU E 1 65 ? 108.093 149.264 148.182 1.00 9.80 65 LEU E O 1
ATOM 10483 N N . THR E 1 66 ? 110.095 148.311 148.611 1.00 0.00 66 THR E N 1
ATOM 10484 C CA . THR E 1 66 ? 110.845 149.072 147.624 1.00 0.00 66 THR E CA 1
ATOM 10485 C C . THR E 1 66 ? 111.694 148.102 146.819 1.00 0.00 66 THR E C 1
ATOM 10486 O O . THR E 1 66 ? 112.334 147.210 147.384 1.00 1.76 66 THR E O 1
ATOM 10490 N N . LEU E 1 67 ? 111.697 148.273 145.501 1.00 0.00 67 LEU E N 1
ATOM 10491 C CA . LEU E 1 67 ? 112.371 147.353 144.598 1.00 0.00 67 LEU E CA 1
ATOM 10492 C C . LEU E 1 67 ? 113.420 148.095 143.783 1.00 7.70 67 LEU E C 1
ATOM 10493 O O . LEU E 1 67 ? 113.238 149.265 143.434 1.00 16.29 67 LEU E O 1
ATOM 10498 N N . ASP E 1 68 ? 114.519 147.403 143.488 1.00 5.58 68 ASP E N 1
ATOM 10499 C CA . ASP E 1 68 ? 115.620 147.965 142.706 1.00 0.00 68 ASP E CA 1
ATOM 10500 C C . ASP E 1 68 ? 116.154 146.852 141.811 1.00 0.79 68 ASP E C 1
ATOM 10501 O O . ASP E 1 68 ? 116.935 146.008 142.260 1.00 13.99 68 ASP E O 1
ATOM 10506 N N . ILE E 1 69 ? 115.729 146.851 140.549 1.00 11.83 69 ILE E N 1
ATOM 10507 C CA . ILE E 1 69 ? 116.150 145.820 139.606 1.00 0.00 69 ILE E CA 1
ATOM 10508 C C . ILE E 1 69 ? 117.607 146.082 139.238 1.00 0.00 69 ILE E C 1
ATOM 10509 O O . ILE E 1 69 ? 117.921 147.068 138.565 1.00 16.37 69 ILE E O 1
ATOM 10514 N N . ALA E 1 70 ? 118.506 145.211 139.702 1.00 0.00 70 ALA E N 1
ATOM 10515 C CA . ALA E 1 70 ? 119.913 145.355 139.350 1.00 2.15 70 ALA E CA 1
ATOM 10516 C C . ALA E 1 70 ? 120.164 144.964 137.899 1.00 12.52 70 ALA E C 1
ATOM 10517 O O . ALA E 1 70 ? 120.863 145.677 137.170 1.00 18.54 70 ALA E O 1
ATOM 10519 N N . SER E 1 71 ? 119.605 143.837 137.462 1.00 6.17 71 SER E N 1
ATOM 10520 C CA . SER E 1 71 ? 119.811 143.362 136.102 1.00 0.00 71 SER E CA 1
ATOM 10521 C C . SER E 1 71 ? 118.655 142.457 135.706 1.00 0.00 71 SER E C 1
ATOM 10522 O O . SER E 1 71 ? 117.974 141.878 136.557 1.00 16.82 71 SER E O 1
ATOM 10525 N N . ILE E 1 72 ? 118.440 142.354 134.397 1.00 8.17 72 ILE E N 1
ATOM 10526 C CA . ILE E 1 72 ? 117.512 141.398 133.804 1.00 12.26 72 ILE E CA 1
ATOM 10527 C C . ILE E 1 72 ? 118.250 140.682 132.683 1.00 9.72 72 ILE E C 1
ATOM 10528 O O . ILE E 1 72 ? 118.857 141.332 131.825 1.00 23.53 72 ILE E O 1
ATOM 10533 N N . SER E 1 73 ? 118.208 139.353 132.693 1.00 0.00 73 SER E N 1
ATOM 10534 C CA . SER E 1 73 ? 118.954 138.569 131.717 1.00 0.00 73 SER E CA 1
ATOM 10535 C C . SER E 1 73 ? 118.342 137.176 131.634 1.00 9.86 73 SER E C 1
ATOM 10536 O O . SER E 1 73 ? 117.370 136.859 132.325 1.00 29.58 73 SER E O 1
ATOM 10539 N N . SER E 1 74 ? 118.927 136.347 130.766 1.00 12.95 74 SER E N 1
ATOM 10540 C CA . SER E 1 74 ? 118.516 134.953 130.589 1.00 21.22 74 SER E CA 1
ATOM 10541 C C . SER E 1 74 ? 117.031 134.841 130.247 1.00 17.61 74 SER E C 1
ATOM 10542 O O . SER E 1 74 ? 116.328 133.952 130.732 1.00 18.25 74 SER E O 1
ATOM 10545 N N . ILE E 1 75 ? 116.548 135.753 129.405 1.00 10.46 75 ILE E N 1
ATOM 10546 C CA . ILE E 1 75 ? 115.167 135.710 128.929 1.00 17.93 75 ILE E CA 1
ATOM 10547 C C . ILE E 1 75 ? 115.111 134.674 127.811 1.00 26.01 75 ILE E C 1
ATOM 10548 O O . ILE E 1 75 ? 115.560 134.925 126.691 1.00 25.72 75 ILE E O 1
ATOM 10553 N N . SER E 1 76 ? 114.559 133.503 128.112 1.00 20.60 76 SER E N 1
ATOM 10554 C CA . SER E 1 76 ? 114.498 132.395 127.169 1.00 21.69 76 SER E CA 1
ATOM 10555 C C . SER E 1 76 ? 113.077 132.241 126.646 1.00 28.31 76 SER E C 1
ATOM 10556 O O . SER E 1 76 ? 112.127 132.149 127.430 1.00 30.88 76 SER E O 1
ATOM 10559 N N . GLU E 1 77 ? 112.938 132.219 125.318 1.00 27.92 77 GLU E N 1
ATOM 10560 C CA . GLU E 1 77 ? 111.634 131.990 124.709 1.00 29.09 77 GLU E CA 1
ATOM 10561 C C . GLU E 1 77 ? 111.197 130.536 124.820 1.00 33.46 77 GLU E C 1
ATOM 10562 O O . GLU E 1 77 ? 110.000 130.251 124.703 1.00 38.07 77 GLU E O 1
ATOM 10568 N N . SER E 1 78 ? 112.136 129.616 125.040 1.00 27.10 78 SER E N 1
ATOM 10569 C CA . SER E 1 78 ? 111.787 128.205 125.164 1.00 28.98 78 SER E CA 1
ATOM 10570 C C . SER E 1 78 ? 111.104 127.925 126.498 1.00 36.30 78 SER E C 1
ATOM 10571 O O . SER E 1 78 ? 109.968 127.440 126.541 1.00 36.22 78 SER E O 1
ATOM 10574 N N . ASN E 1 79 ? 111.788 128.226 127.603 1.00 32.68 79 ASN E N 1
ATOM 10575 C CA . ASN E 1 79 ? 111.231 127.995 128.930 1.00 25.89 79 ASN E CA 1
ATOM 10576 C C . ASN E 1 79 ? 110.233 129.065 129.351 1.00 26.57 79 ASN E C 1
ATOM 10577 O O . ASN E 1 79 ? 109.537 128.872 130.355 1.00 29.87 79 ASN E O 1
ATOM 10582 N N . MET E 1 80 ? 110.149 130.175 128.616 1.00 24.18 80 MET E N 1
ATOM 10583 C CA . MET E 1 80 ? 109.218 131.267 128.908 1.00 22.94 80 MET E CA 1
ATOM 10584 C C . MET E 1 80 ? 109.428 131.801 130.327 1.00 28.77 80 MET E C 1
ATOM 10585 O O . MET E 1 80 ? 108.544 131.744 131.184 1.00 32.08 80 MET E O 1
ATOM 10590 N N . ASP E 1 81 ? 110.629 132.325 130.560 1.00 24.45 81 ASP E N 1
ATOM 10591 C CA . ASP E 1 81 ? 111.000 132.852 131.865 1.00 9.64 81 ASP E CA 1
ATOM 10592 C C . ASP E 1 81 ? 111.999 133.987 131.677 1.00 15.45 81 ASP E C 1
ATOM 10593 O O . ASP E 1 81 ? 112.415 134.299 130.557 1.00 26.30 81 ASP E O 1
ATOM 10598 N N . TYR E 1 82 ? 112.385 134.606 132.790 1.00 16.35 82 TYR E N 1
ATOM 10599 C CA . TYR E 1 82 ? 113.392 135.657 132.780 1.00 4.08 82 TYR E CA 1
ATOM 10600 C C . TYR E 1 82 ? 114.094 135.674 134.129 1.00 1.59 82 TYR E C 1
ATOM 10601 O O . TYR E 1 82 ? 113.458 135.480 135.168 1.00 18.73 82 TYR E O 1
ATOM 10610 N N . THR E 1 83 ? 115.403 135.905 134.104 1.00 0.00 83 THR E N 1
ATOM 10611 C CA . THR E 1 83 ? 116.212 135.962 135.314 1.00 3.22 83 THR E CA 1
ATOM 10612 C C . THR E 1 83 ? 116.522 137.414 135.650 1.00 3.27 83 THR E C 1
ATOM 10613 O O . THR E 1 83 ? 117.064 138.148 134.816 1.00 17.25 83 THR E O 1
ATOM 10617 N N . ALA E 1 84 ? 116.179 137.824 136.869 1.00 0.00 84 ALA E N 1
ATOM 10618 C CA . ALA E 1 84 ? 116.359 139.202 137.299 1.00 0.23 84 ALA E CA 1
ATOM 10619 C C . ALA E 1 84 ? 116.954 139.237 138.698 1.00 0.00 84 ALA E C 1
ATOM 10620 O O . ALA E 1 84 ? 116.594 138.425 139.555 1.00 12.18 84 ALA E O 1
ATOM 10622 N N . THR E 1 85 ? 117.864 140.181 138.920 1.00 0.00 85 THR E N 1
ATOM 10623 C CA . THR E 1 85 ? 118.442 140.433 140.233 1.00 0.00 85 THR E CA 1
ATOM 10624 C C . THR E 1 85 ? 117.825 141.710 140.790 1.00 0.00 85 THR E C 1
ATOM 10625 O O 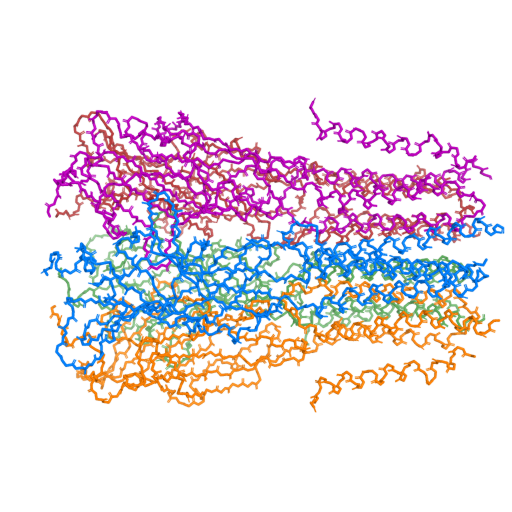. THR E 1 85 ? 117.865 142.759 140.137 1.00 13.95 85 THR E O 1
ATOM 10629 N N . ILE E 1 86 ? 117.259 141.623 141.992 1.00 0.00 86 ILE E N 1
ATOM 10630 C CA . ILE E 1 86 ? 116.508 142.724 142.577 1.00 0.00 86 ILE E CA 1
ATOM 10631 C C . ILE E 1 86 ? 117.011 142.992 143.987 1.00 0.00 86 ILE E C 1
ATOM 10632 O O . ILE E 1 86 ? 117.564 142.109 144.651 1.00 0.87 86 ILE E O 1
ATOM 10637 N N . TYR E 1 87 ? 116.815 144.227 144.442 1.00 0.00 87 TYR E N 1
ATOM 10638 C CA . TYR E 1 87 ? 117.121 144.639 145.810 1.00 0.00 87 TYR E CA 1
ATOM 10639 C C . TYR E 1 87 ? 115.787 144.828 146.524 1.00 0.00 87 TYR E C 1
ATOM 10640 O O . TYR E 1 87 ? 115.139 145.869 146.383 1.00 12.71 87 TYR E O 1
ATOM 10649 N N . LEU E 1 88 ? 115.380 143.821 147.292 1.00 0.00 88 LEU E N 1
ATOM 10650 C CA . LEU E 1 88 ? 114.083 143.825 147.961 1.00 0.00 88 LEU E CA 1
ATOM 10651 C C . LEU E 1 88 ? 114.218 144.542 149.299 1.00 0.00 88 LEU E C 1
ATOM 10652 O O . LEU E 1 88 ? 114.782 143.997 150.252 1.00 1.31 88 LEU E O 1
ATOM 10657 N N . ARG E 1 89 ? 113.700 145.765 149.369 1.00 0.00 89 ARG E N 1
ATOM 10658 C CA . ARG E 1 89 ? 113.683 146.541 150.601 1.00 0.00 89 ARG E CA 1
ATOM 10659 C C . ARG E 1 89 ? 112.281 146.514 151.194 1.00 0.00 89 ARG E C 1
ATOM 10660 O O . ARG E 1 89 ? 111.310 146.875 150.520 1.00 7.81 89 ARG E O 1
ATOM 10668 N N . GLN E 1 90 ? 112.180 146.087 152.450 1.00 0.00 90 GLN E N 1
ATOM 10669 C CA . GLN E 1 90 ? 110.909 145.997 153.156 1.00 0.00 90 GLN E CA 1
ATOM 10670 C C . GLN E 1 90 ? 110.952 146.900 154.379 1.00 0.00 90 GLN E C 1
ATOM 10671 O O . GLN E 1 90 ? 111.895 146.829 155.174 1.00 24.48 90 GLN E O 1
ATOM 10677 N N . ARG E 1 91 ? 109.933 147.745 154.527 1.00 7.16 91 ARG E N 1
ATOM 10678 C CA . ARG E 1 91 ? 109.850 148.687 155.636 1.00 5.42 91 ARG E CA 1
ATOM 10679 C C . ARG E 1 91 ? 108.525 148.492 156.356 1.00 4.25 91 ARG E C 1
ATOM 10680 O O . ARG E 1 91 ? 107.460 148.640 155.749 1.00 22.20 91 ARG E O 1
ATOM 10688 N N . TRP E 1 92 ? 108.593 148.161 157.644 1.00 3.66 92 TRP E N 1
ATOM 10689 C CA . TRP E 1 92 ? 107.419 148.037 158.494 1.00 16.10 92 TRP E CA 1
ATOM 10690 C C . TRP E 1 92 ? 107.734 148.629 159.861 1.00 26.50 92 TRP E C 1
ATOM 10691 O O . TRP E 1 92 ? 108.887 148.927 160.184 1.00 35.37 92 TRP E O 1
ATOM 10702 N N . MET E 1 93 ? 106.692 148.799 160.671 1.00 32.94 93 MET E N 1
ATOM 10703 C CA . MET E 1 93 ? 106.812 149.390 161.998 1.00 33.11 93 MET E CA 1
ATOM 10704 C C . MET E 1 93 ? 106.560 148.318 163.047 1.00 38.26 93 MET E C 1
ATOM 10705 O O . MET E 1 93 ? 105.526 147.642 163.013 1.00 37.58 93 MET E O 1
ATOM 10710 N N . ASP E 1 94 ? 107.503 148.166 163.973 1.00 46.97 94 ASP E N 1
ATOM 10711 C CA . ASP E 1 94 ? 107.385 147.235 165.086 1.00 44.90 94 ASP E CA 1
ATOM 10712 C C . ASP E 1 94 ? 107.480 148.016 166.389 1.00 47.83 94 ASP E C 1
ATOM 10713 O O . ASP E 1 94 ? 108.389 148.835 166.561 1.00 45.35 94 ASP E O 1
ATOM 10718 N N . GLN E 1 95 ? 106.543 147.761 167.299 1.00 54.97 95 GLN E N 1
ATOM 10719 C CA . GLN E 1 95 ? 106.439 148.528 168.533 1.00 55.01 95 GLN E CA 1
ATOM 10720 C C . GLN E 1 95 ? 107.288 147.972 169.670 1.00 61.01 95 GLN E C 1
ATOM 10721 O O . GLN E 1 95 ? 107.395 148.626 170.713 1.00 63.65 95 GLN E O 1
ATOM 10727 N N . ARG E 1 96 ? 107.890 146.795 169.505 1.00 56.87 96 ARG E N 1
ATOM 10728 C CA . ARG E 1 96 ? 108.615 146.155 170.595 1.00 54.70 96 ARG E CA 1
ATOM 10729 C C . ARG E 1 96 ? 110.114 146.432 170.584 1.00 50.07 96 ARG E C 1
ATOM 10730 O O . ARG E 1 96 ? 110.813 145.986 171.500 1.00 53.92 96 ARG E O 1
ATOM 10738 N N . LEU E 1 97 ? 110.627 147.155 169.590 1.00 45.29 97 LEU E N 1
ATOM 10739 C CA . LEU E 1 97 ? 112.049 147.467 169.502 1.00 50.87 97 LEU E CA 1
ATOM 10740 C C . LEU E 1 97 ? 112.285 148.973 169.485 1.00 53.28 97 LEU E C 1
ATOM 10741 O O . LEU E 1 97 ? 113.062 149.492 168.680 1.00 52.36 97 LEU E O 1
ATOM 10746 N N . VAL E 1 98 ? 111.610 149.693 170.375 1.00 49.49 98 VAL E N 1
ATOM 10747 C CA . VAL E 1 98 ? 111.796 151.135 170.501 1.00 51.53 98 VAL E CA 1
ATOM 10748 C C . VAL E 1 98 ? 112.944 151.396 171.468 1.00 50.52 98 VAL E C 1
ATOM 10749 O O . VAL E 1 98 ? 112.856 151.066 172.655 1.00 48.71 98 VAL E O 1
ATOM 10753 N N . PHE E 1 99 ? 114.024 151.988 170.964 1.00 52.47 99 PHE E N 1
ATOM 10754 C CA . PHE E 1 99 ? 115.184 152.331 171.775 1.00 50.16 99 PHE E CA 1
ATOM 10755 C C . PHE E 1 99 ? 115.391 153.839 171.763 1.00 51.88 99 PHE E C 1
ATOM 10756 O O . PHE E 1 99 ? 115.189 154.497 170.737 1.00 48.72 99 PHE E O 1
ATOM 10764 N N . GLU E 1 100 ? 115.787 154.379 172.912 1.00 54.28 100 GLU E N 1
ATOM 10765 C CA . GLU E 1 100 ? 115.939 155.819 173.063 1.00 54.54 100 GLU E CA 1
ATOM 10766 C C . GLU E 1 100 ? 117.111 156.335 172.234 1.00 52.94 100 GLU E C 1
ATOM 10767 O O . GLU E 1 100 ? 118.128 155.658 172.060 1.00 54.18 100 GLU E O 1
ATOM 10773 N N . GLY E 1 101 ? 116.957 157.553 171.720 1.00 50.99 101 GLY E N 1
ATOM 10774 C CA . GLY E 1 101 ? 118.000 158.192 170.943 1.00 51.67 101 GLY E CA 1
ATOM 10775 C C . GLY E 1 101 ? 117.862 157.960 169.453 1.00 51.66 101 GLY E C 1
ATOM 10776 O O . GLY E 1 101 ? 117.765 156.813 169.005 1.00 52.53 101 GLY E O 1
ATOM 10777 N N . ASN E 1 102 ? 117.851 159.038 168.673 1.00 52.91 102 ASN E N 1
ATOM 10778 C CA . ASN E 1 102 ? 117.739 158.914 167.226 1.00 55.98 102 ASN E CA 1
ATOM 10779 C C . ASN E 1 102 ? 119.064 158.429 166.644 1.00 58.64 102 ASN E C 1
ATOM 10780 O O . ASN E 1 102 ? 120.105 159.074 166.814 1.00 57.73 102 ASN E O 1
ATOM 10785 N N . LYS E 1 103 ? 119.025 157.274 165.984 1.00 58.43 103 LYS E N 1
ATOM 10786 C CA . LYS E 1 103 ? 120.200 156.630 165.409 1.00 56.25 103 LYS E CA 1
ATOM 10787 C C . LYS E 1 103 ? 119.717 155.399 164.652 1.00 56.16 103 LYS E C 1
ATOM 10788 O O . LYS E 1 103 ? 118.552 155.003 164.752 1.00 59.42 103 LYS E O 1
ATOM 10794 N N . SER E 1 104 ? 120.628 154.799 163.893 1.00 51.82 104 SER E N 1
ATOM 10795 C CA . SER E 1 104 ? 120.345 153.594 163.130 1.00 50.60 104 SER E CA 1
ATOM 10796 C C . SER E 1 104 ? 121.247 152.457 163.593 1.00 48.40 104 SER E C 1
ATOM 10797 O O . SER E 1 104 ? 122.417 152.665 163.927 1.00 48.02 104 SER E O 1
ATOM 10800 N N . PHE E 1 105 ? 120.689 151.249 163.609 1.00 39.39 105 PHE E N 1
ATOM 10801 C CA . PHE E 1 105 ? 121.399 150.041 164.025 1.00 41.89 105 PHE E CA 1
ATOM 10802 C C . PHE E 1 105 ? 121.450 149.091 162.832 1.00 38.97 105 PHE E C 1
ATOM 10803 O O . PHE E 1 105 ? 120.556 148.263 162.644 1.00 43.11 105 PHE E O 1
ATOM 10811 N N . THR E 1 106 ? 122.504 149.213 162.028 1.00 33.61 106 THR E N 1
ATOM 10812 C CA . THR E 1 106 ? 122.687 148.363 160.852 1.00 28.87 106 THR E CA 1
ATOM 10813 C C . THR E 1 106 ? 123.155 146.982 161.309 1.00 28.35 106 THR E C 1
ATOM 10814 O O . THR E 1 106 ? 124.337 146.739 161.556 1.00 33.58 106 THR E O 1
ATOM 10818 N N . LEU E 1 107 ? 122.200 146.064 161.432 1.00 31.49 107 LEU E N 1
ATOM 10819 C CA . LEU E 1 107 ? 122.501 144.712 161.873 1.00 33.36 107 LEU E CA 1
ATOM 10820 C C . LEU E 1 107 ? 123.051 143.877 160.720 1.00 33.30 107 LEU E C 1
ATOM 10821 O O . LEU E 1 107 ? 122.878 144.200 159.541 1.00 31.97 107 LEU E O 1
ATOM 10826 N N . ASP E 1 108 ? 123.725 142.788 161.079 1.00 31.05 108 ASP E N 1
ATOM 10827 C CA . ASP E 1 108 ? 124.299 141.877 160.103 1.00 24.99 108 ASP E CA 1
ATOM 10828 C C . ASP E 1 108 ? 123.271 140.822 159.698 1.00 10.55 108 ASP E C 1
ATOM 10829 O O . ASP E 1 108 ? 122.126 140.820 160.157 1.00 19.42 108 ASP E O 1
ATOM 10834 N N . ALA E 1 109 ? 123.685 139.910 158.819 1.00 14.54 109 ALA E N 1
ATOM 10835 C CA . ALA E 1 109 ? 122.823 138.815 158.395 1.00 16.96 109 ALA E CA 1
ATOM 10836 C C . ALA E 1 109 ? 122.680 137.731 159.452 1.00 21.82 109 ALA E C 1
ATOM 10837 O O . ALA E 1 109 ? 121.741 136.931 159.373 1.00 18.47 109 ALA E O 1
ATOM 10839 N N . ARG E 1 110 ? 123.583 137.684 160.432 1.00 28.50 110 ARG E N 1
ATOM 10840 C CA . ARG E 1 110 ? 123.496 136.684 161.488 1.00 25.33 110 ARG E CA 1
ATOM 10841 C C . ARG E 1 110 ? 122.394 137.004 162.490 1.00 28.73 110 ARG E C 1
ATOM 10842 O O . ARG E 1 110 ? 121.824 136.087 163.091 1.00 31.02 110 ARG E O 1
ATOM 10850 N N . LEU E 1 111 ? 122.083 138.284 162.680 1.00 29.04 111 LEU E N 1
ATOM 10851 C CA . LEU E 1 111 ? 121.034 138.706 163.600 1.00 28.17 111 LEU E CA 1
ATOM 10852 C C . LEU E 1 111 ? 119.675 138.843 162.927 1.00 29.48 111 LEU E C 1
ATOM 10853 O O . LEU E 1 111 ? 118.703 139.206 163.598 1.00 34.59 111 LEU E O 1
ATOM 10858 N N . VAL E 1 112 ? 119.585 138.570 161.624 1.00 25.41 112 VAL E N 1
ATOM 10859 C CA . VAL E 1 112 ? 118.296 138.617 160.942 1.00 20.75 112 VAL E CA 1
ATOM 10860 C C . VAL E 1 112 ? 117.374 137.527 161.474 1.00 27.78 112 VAL E C 1
ATOM 10861 O O . VAL E 1 112 ? 116.178 137.758 161.697 1.00 28.57 112 VAL E O 1
ATOM 10865 N N . GLU E 1 113 ? 117.914 136.328 161.701 1.00 33.55 113 GLU E N 1
ATOM 10866 C CA . GLU E 1 113 ? 117.117 135.213 162.197 1.00 33.20 113 GLU E CA 1
ATOM 10867 C C . GLU E 1 113 ? 116.607 135.432 163.616 1.00 34.26 113 GLU E C 1
ATOM 10868 O O . GLU E 1 113 ? 115.676 134.734 164.032 1.00 28.79 113 GLU E O 1
ATOM 10874 N N . PHE E 1 114 ? 117.185 136.372 164.363 1.00 32.46 114 PHE E N 1
ATOM 10875 C CA . PHE E 1 114 ? 116.751 136.644 165.726 1.00 31.28 114 PHE E CA 1
ATOM 10876 C C . PHE E 1 114 ? 115.553 137.580 165.797 1.00 30.67 114 PHE E C 1
ATOM 10877 O O . PHE E 1 114 ? 114.956 137.715 166.870 1.00 34.76 114 PHE E O 1
ATOM 10885 N N . LEU E 1 115 ? 115.188 138.223 164.692 1.00 22.06 115 LEU E N 1
ATOM 10886 C CA . LEU E 1 115 ? 114.040 139.115 164.637 1.00 23.66 115 LEU E CA 1
ATOM 10887 C C . LEU E 1 115 ? 113.013 138.569 163.654 1.00 30.46 115 LEU E C 1
ATOM 10888 O O . LEU E 1 115 ? 113.255 137.592 162.941 1.00 28.92 115 LEU E O 1
ATOM 10893 N N . TRP E 1 116 ? 111.851 139.216 163.624 1.00 25.51 116 TRP E N 1
ATOM 10894 C CA . TRP E 1 116 ? 110.769 138.821 162.733 1.00 20.77 116 TRP E CA 1
ATOM 10895 C C . TRP E 1 116 ? 110.930 139.540 161.399 1.00 24.10 116 TRP E C 1
ATOM 10896 O O . TRP E 1 116 ? 111.088 140.766 161.364 1.00 27.23 116 TRP E O 1
ATOM 10907 N N . VAL E 1 117 ? 110.889 138.781 160.310 1.00 16.35 117 VAL E N 1
ATOM 10908 C CA . VAL E 1 117 ? 110.990 139.341 158.966 1.00 9.73 117 VAL E CA 1
ATOM 10909 C C . VAL E 1 117 ? 109.809 138.833 158.147 1.00 13.02 117 VAL E C 1
ATOM 10910 O O . VAL E 1 117 ? 109.287 137.744 158.428 1.00 18.74 117 VAL E O 1
ATOM 10914 N N . PRO E 1 118 ? 109.349 139.577 157.144 1.00 10.84 118 PRO E N 1
ATOM 10915 C CA . PRO E 1 118 ? 108.202 139.122 156.351 1.00 9.90 118 PRO E CA 1
ATOM 10916 C C . PRO E 1 118 ? 108.541 137.877 155.546 1.00 19.38 118 PRO E C 1
ATOM 10917 O O . PRO E 1 118 ? 109.700 137.497 155.369 1.00 24.67 118 PRO E O 1
ATOM 10921 N N . ASP E 1 119 ? 107.486 137.236 155.051 1.00 8.47 119 ASP E N 1
ATOM 10922 C CA . ASP E 1 119 ? 107.582 135.999 154.286 1.00 4.23 119 ASP E CA 1
ATOM 10923 C C . ASP E 1 119 ? 107.266 136.238 152.813 1.00 7.24 119 ASP E C 1
ATOM 10924 O O . ASP E 1 119 ? 106.575 135.447 152.171 1.00 4.28 119 ASP E O 1
ATOM 10929 N N . THR E 1 120 ? 107.765 137.350 152.275 1.00 0.00 120 THR E N 1
ATOM 10930 C CA . THR E 1 120 ? 107.529 137.694 150.878 1.00 0.00 120 THR E CA 1
ATOM 10931 C C . THR E 1 120 ? 108.054 136.598 149.959 1.00 0.00 120 THR E C 1
ATOM 10932 O O . THR E 1 120 ? 109.115 136.018 150.202 1.00 14.27 120 THR E O 1
ATOM 10936 N N . TYR E 1 121 ? 107.302 136.311 148.898 1.00 0.00 121 TYR E N 1
ATOM 10937 C CA . TYR E 1 121 ? 107.729 135.335 147.907 1.00 0.00 121 TYR E CA 1
ATOM 10938 C C . TYR E 1 121 ? 107.334 135.822 146.524 1.00 0.00 121 TYR E C 1
ATOM 10939 O O . TYR E 1 121 ? 106.349 136.549 146.371 1.00 13.11 121 TYR E O 1
ATOM 10948 N N . ILE E 1 122 ? 108.113 135.429 145.523 1.00 0.00 122 ILE E N 1
ATOM 10949 C CA . ILE E 1 122 ? 107.773 135.724 144.137 1.00 0.00 122 ILE E CA 1
ATOM 10950 C C . ILE E 1 122 ? 106.796 134.664 143.647 1.00 5.16 122 ILE E C 1
ATOM 10951 O O . ILE E 1 122 ? 107.067 133.461 143.742 1.00 12.47 122 ILE E O 1
ATOM 10956 N N . VAL E 1 123 ? 105.653 135.114 143.124 1.00 0.00 123 VAL E N 1
ATOM 10957 C CA . VAL E 1 123 ? 104.520 134.219 142.902 1.00 0.00 123 VAL E CA 1
ATOM 10958 C C . VAL E 1 123 ? 104.870 133.135 141.887 1.00 5.29 123 VAL E C 1
ATOM 10959 O O . VAL E 1 123 ? 104.604 131.947 142.108 1.00 31.94 123 VAL E O 1
ATOM 10963 N N . GLU E 1 124 ? 105.481 133.520 140.767 1.00 0.00 124 GLU E N 1
ATOM 10964 C CA . GLU E 1 124 ? 105.748 132.593 139.673 1.00 0.00 124 GLU E CA 1
ATOM 10965 C C . GLU E 1 124 ? 107.239 132.327 139.485 1.00 1.25 124 GLU E C 1
ATOM 10966 O O . GLU E 1 124 ? 107.699 132.113 138.361 1.00 9.17 124 GLU E O 1
ATOM 10972 N N . SER E 1 125 ? 108.006 132.333 140.574 1.00 6.21 125 SER E N 1
ATOM 10973 C CA . SER E 1 125 ? 109.433 132.045 140.502 1.00 0.00 125 SER E CA 1
ATOM 10974 C C . SER E 1 125 ? 109.642 130.548 140.308 1.00 0.00 125 SER E C 1
ATOM 10975 O O . SER E 1 125 ? 109.072 129.735 141.043 1.00 6.44 125 SER E O 1
ATOM 10978 N N . LYS E 1 126 ? 110.458 130.184 139.316 1.00 0.00 126 LYS E N 1
ATOM 10979 C CA . LYS E 1 126 ? 110.766 128.776 139.092 1.00 0.00 126 LYS E CA 1
ATOM 10980 C C . LYS E 1 126 ? 112.010 128.348 139.861 1.00 2.92 126 LYS E C 1
ATOM 10981 O O . LYS E 1 126 ? 112.074 127.222 140.367 1.00 17.27 126 LYS E O 1
ATOM 10987 N N . LYS E 1 127 ? 113.005 129.228 139.957 1.00 4.58 127 LYS E N 1
ATOM 10988 C CA . LYS E 1 127 ? 114.219 128.944 140.711 1.00 0.00 127 LYS E CA 1
ATOM 10989 C C . LYS E 1 127 ? 114.851 130.266 141.116 1.00 1.09 127 LYS E C 1
ATOM 10990 O O . LYS E 1 127 ? 115.043 131.145 140.272 1.00 11.70 127 LYS E O 1
ATOM 10996 N N . SER E 1 128 ? 115.168 130.404 142.401 1.00 2.48 128 SER E N 1
ATOM 10997 C CA . SER E 1 128 ? 115.716 131.651 142.911 1.00 5.56 128 SER E CA 1
ATOM 10998 C C . SER E 1 128 ? 116.598 131.364 144.116 1.00 0.00 128 SER E C 1
ATOM 10999 O O . SER E 1 128 ? 116.496 130.312 144.752 1.00 9.37 128 SER E O 1
ATOM 11002 N N . PHE E 1 129 ? 117.471 132.322 144.420 1.00 0.00 129 PHE E N 1
ATOM 11003 C CA . PHE E 1 129 ? 118.408 132.183 145.524 1.00 4.33 129 PHE E CA 1
ATOM 11004 C C . PHE E 1 129 ? 118.805 133.568 146.012 1.00 0.00 129 PHE E C 1
ATOM 11005 O O . PHE E 1 129 ? 118.800 134.535 145.246 1.00 0.00 129 PHE E O 1
ATOM 11013 N N . LEU E 1 130 ? 119.146 133.650 147.294 1.00 5.54 130 LEU E N 1
ATOM 11014 C CA . LEU E 1 130 ? 119.683 134.873 147.869 1.00 0.00 130 LEU E CA 1
ATOM 11015 C C . LEU E 1 130 ? 121.200 134.875 147.733 1.00 8.95 130 LEU E C 1
ATOM 11016 O O . LEU E 1 130 ? 121.857 133.854 147.959 1.00 9.26 130 LEU E O 1
ATOM 11021 N N . HIS E 1 131 ? 121.751 136.028 147.364 1.00 3.48 131 HIS E N 1
ATOM 11022 C CA . HIS E 1 131 ? 123.178 136.117 147.085 1.00 0.00 131 HIS E CA 1
ATOM 11023 C C . HIS E 1 131 ? 123.990 135.987 148.367 1.00 4.31 131 HIS E C 1
ATOM 11024 O O . HIS E 1 131 ? 123.678 136.616 149.382 1.00 0.86 131 HIS E O 1
ATOM 11031 N N . GLU E 1 132 ? 125.039 135.162 148.314 1.00 4.91 132 GLU E N 1
ATOM 11032 C CA . GLU E 1 132 ? 126.017 135.022 149.395 1.00 1.92 132 GLU E CA 1
ATOM 11033 C C . GLU E 1 132 ? 127.394 135.173 148.754 1.00 11.34 132 GLU E C 1
ATOM 11034 O O . GLU E 1 132 ? 128.035 134.186 148.385 1.00 21.36 132 GLU E O 1
ATOM 11040 N N . VAL E 1 133 ? 127.847 136.418 148.621 1.00 8.11 133 VAL E N 1
ATOM 11041 C CA . VAL E 1 133 ? 129.099 136.713 147.934 1.00 1.05 133 VAL E CA 1
ATOM 11042 C C . VAL E 1 133 ? 130.268 136.611 148.910 1.00 6.87 133 VAL E C 1
ATOM 11043 O O . VAL E 1 133 ? 131.233 135.880 148.661 1.00 23.53 133 VAL E O 1
ATOM 11047 N N . THR E 1 134 ? 130.193 137.340 150.022 1.00 5.25 134 THR E N 1
ATOM 11048 C CA . THR E 1 134 ? 131.145 137.230 151.120 1.00 10.65 134 THR E CA 1
ATOM 11049 C C . THR E 1 134 ? 130.444 136.957 152.440 1.00 13.03 134 THR E C 1
ATOM 11050 O O . THR E 1 134 ? 130.905 136.120 153.227 1.00 5.44 134 THR E O 1
ATOM 11054 N N . VAL E 1 135 ? 129.328 137.635 152.693 1.00 9.75 135 VAL E N 1
ATOM 11055 C CA . VAL E 1 135 ? 128.455 137.374 153.823 1.00 0.00 135 VAL E CA 1
ATOM 11056 C C . VAL E 1 135 ? 127.027 137.261 153.300 1.00 7.75 135 VAL E C 1
ATOM 11057 O O . VAL E 1 135 ? 126.775 137.370 152.101 1.00 16.27 135 VAL E O 1
ATOM 11061 N N . GLY E 1 136 ? 126.090 137.035 154.216 1.00 8.00 136 GLY E N 1
ATOM 11062 C CA . GLY E 1 136 ? 124.690 136.970 153.830 1.00 3.08 136 GLY E CA 1
ATOM 11063 C C . GLY E 1 136 ? 124.177 138.342 153.433 1.00 0.00 136 GLY E C 1
ATOM 11064 O O . GLY E 1 136 ? 124.425 139.338 154.124 1.00 0.00 136 GLY E O 1
ATOM 11065 N N . ASN E 1 137 ? 123.456 138.403 152.313 1.00 2.19 137 ASN E N 1
ATOM 11066 C CA . ASN E 1 137 ? 122.885 139.662 151.832 1.00 2.17 137 ASN E CA 1
ATOM 11067 C C . ASN E 1 137 ? 121.521 139.876 152.491 1.00 5.92 137 ASN E C 1
ATOM 11068 O O . ASN E 1 137 ? 120.463 139.862 151.858 1.00 3.04 137 ASN E O 1
ATOM 11073 N N . ARG E 1 138 ? 121.569 140.081 153.809 1.00 7.15 138 ARG E N 1
ATOM 11074 C CA . ARG E 1 138 ? 120.367 140.315 154.610 1.00 0.51 138 ARG E CA 1
ATOM 11075 C C . ARG E 1 138 ? 120.737 141.333 155.687 1.00 12.36 138 ARG E C 1
ATOM 11076 O O . ARG E 1 138 ? 121.483 141.004 156.614 1.00 25.65 138 ARG E O 1
ATOM 11084 N N . LEU E 1 139 ? 120.230 142.557 155.560 1.00 4.50 139 LEU E N 1
ATOM 11085 C CA . LEU E 1 139 ? 120.480 143.597 156.548 1.00 11.36 139 LEU E CA 1
ATOM 11086 C C . LEU E 1 139 ? 119.172 144.028 157.195 1.00 14.52 139 LEU E C 1
ATOM 11087 O O . LEU E 1 139 ? 118.127 144.067 156.539 1.00 11.42 139 LEU E O 1
ATOM 11092 N N . ILE E 1 140 ? 119.241 144.351 158.482 1.00 16.37 140 ILE E N 1
ATOM 11093 C CA . ILE E 1 140 ? 118.137 144.959 159.212 1.00 22.58 140 ILE E CA 1
ATOM 11094 C C . ILE E 1 140 ? 118.670 146.228 159.859 1.00 16.40 140 ILE E C 1
ATOM 11095 O O . ILE E 1 140 ? 119.624 146.176 160.644 1.00 32.05 140 ILE E O 1
ATOM 11100 N N . ARG E 1 141 ? 118.062 147.365 159.525 1.00 16.03 141 ARG E N 1
ATOM 11101 C CA . ARG E 1 141 ? 118.486 148.672 160.027 1.00 22.54 141 ARG E CA 1
ATOM 11102 C C . ARG E 1 141 ? 117.343 149.237 160.862 1.00 27.39 141 ARG E C 1
ATOM 11103 O O . ARG E 1 141 ? 116.452 149.911 160.339 1.00 33.43 141 ARG E O 1
ATOM 11111 N N . LEU E 1 142 ? 117.370 148.956 162.161 1.00 31.35 142 LEU E N 1
ATOM 11112 C CA . LEU E 1 142 ? 116.339 149.453 163.057 1.00 33.54 142 LEU E CA 1
ATOM 11113 C C . LEU E 1 142 ? 116.508 150.951 163.291 1.00 35.88 142 LEU E C 1
ATOM 11114 O O . LEU E 1 142 ? 117.595 151.516 163.138 1.00 38.17 142 LEU E O 1
ATOM 11119 N N . PHE E 1 143 ? 115.408 151.596 163.669 1.00 32.73 143 PHE E N 1
ATOM 11120 C CA . PHE E 1 143 ? 115.393 153.026 163.932 1.00 39.04 143 PHE E CA 1
ATOM 11121 C C . PHE E 1 143 ? 114.699 153.291 165.261 1.00 47.01 143 PHE E C 1
ATOM 11122 O O . PHE E 1 143 ? 114.173 152.381 165.908 1.00 45.39 143 PHE E O 1
ATOM 11130 N N . SER E 1 144 ? 114.711 154.564 165.665 1.00 49.79 144 SER E N 1
ATOM 11131 C CA . SER E 1 144 ? 114.274 154.927 167.010 1.00 47.42 144 SER E CA 1
ATOM 11132 C C . SER E 1 144 ? 112.805 154.593 167.239 1.00 46.84 144 SER E C 1
ATOM 11133 O O . SER E 1 144 ? 112.442 154.065 168.297 1.00 42.48 144 SER E O 1
ATOM 11136 N N . ASN E 1 145 ? 111.946 154.883 166.266 1.00 39.44 145 ASN E N 1
ATOM 11137 C CA . ASN E 1 145 ? 110.510 154.715 166.440 1.00 43.95 145 ASN E CA 1
ATOM 11138 C C . ASN E 1 145 ? 110.028 153.307 166.106 1.00 46.96 145 ASN E C 1
ATOM 11139 O O . ASN E 1 145 ? 108.827 153.036 166.211 1.00 44.85 145 ASN E O 1
ATOM 11144 N N . GLY E 1 146 ? 110.928 152.411 165.709 1.00 37.02 146 GLY E N 1
ATOM 11145 C CA . GLY E 1 146 ? 110.566 151.048 165.384 1.00 39.91 146 GLY E CA 1
ATOM 11146 C C . GLY E 1 146 ? 110.576 150.707 163.910 1.00 35.08 146 GLY E C 1
ATOM 11147 O O . GLY E 1 146 ? 110.181 149.591 163.551 1.00 32.06 146 GLY E O 1
ATOM 11148 N N . THR E 1 147 ? 111.006 151.625 163.048 1.00 30.73 147 THR E N 1
ATOM 11149 C CA . THR E 1 147 ? 111.079 151.335 161.622 1.00 29.60 147 THR E CA 1
ATOM 11150 C C . THR E 1 147 ? 112.183 150.320 161.351 1.00 25.77 147 THR E C 1
ATOM 11151 O O . THR E 1 147 ? 113.309 150.465 161.836 1.00 31.88 147 THR E O 1
ATOM 11155 N N . VAL E 1 148 ? 111.856 149.287 160.579 1.00 17.77 148 VAL E N 1
ATOM 11156 C CA . VAL E 1 148 ? 112.790 148.217 160.247 1.00 14.96 148 VAL E CA 1
ATOM 11157 C C . VAL E 1 148 ? 112.986 148.211 158.738 1.00 15.31 148 VAL E C 1
ATOM 11158 O O . VAL E 1 148 ? 112.015 148.114 157.979 1.00 31.63 148 VAL E O 1
ATOM 11162 N N . LEU E 1 149 ? 114.241 148.312 158.305 1.00 10.88 149 LEU E N 1
ATOM 11163 C CA . LEU E 1 149 ? 114.599 148.289 156.891 1.00 7.22 149 LEU E CA 1
ATOM 11164 C C . LEU E 1 149 ? 115.282 146.959 156.597 1.00 8.10 149 LEU E C 1
ATOM 11165 O O . LEU E 1 149 ? 116.426 146.738 157.008 1.00 19.22 149 LEU E O 1
ATOM 11170 N N . TYR E 1 150 ? 114.582 146.080 155.886 1.00 1.65 150 TYR E N 1
ATOM 11171 C CA . TYR E 1 150 ? 115.063 144.738 155.576 1.00 0.00 150 TYR E CA 1
ATOM 11172 C C . TYR E 1 150 ? 115.382 144.681 154.087 1.00 6.73 150 TYR E C 1
ATOM 11173 O O . TYR E 1 150 ? 114.472 144.664 153.252 1.00 17.51 150 TYR E O 1
ATOM 11182 N N . ALA E 1 151 ? 116.670 144.653 153.758 1.00 5.32 151 ALA E N 1
ATOM 11183 C CA . ALA E 1 151 ? 117.131 144.661 152.378 1.00 0.00 151 ALA E CA 1
ATOM 11184 C C . ALA E 1 151 ? 117.768 143.323 152.028 1.00 0.00 151 ALA E C 1
ATOM 11185 O O . ALA E 1 151 ? 118.547 142.771 152.811 1.00 14.20 151 ALA E O 1
ATOM 11187 N N . LEU E 1 152 ? 117.431 142.809 150.847 1.00 0.00 152 LEU E N 1
ATOM 11188 C CA . LEU E 1 152 ? 117.958 141.541 150.366 1.00 0.00 152 LEU E CA 1
ATOM 11189 C C . LEU E 1 152 ? 118.369 141.683 148.909 1.00 0.00 152 LEU E C 1
ATOM 11190 O O . LEU E 1 152 ? 117.835 142.519 148.176 1.00 4.54 152 LEU E O 1
ATOM 11195 N N . ARG E 1 153 ? 119.320 140.850 148.494 1.00 0.00 153 ARG E N 1
ATOM 11196 C CA . ARG E 1 153 ? 119.742 140.756 147.100 1.00 0.00 153 ARG E CA 1
ATOM 11197 C C . ARG E 1 153 ? 119.359 139.368 146.601 1.00 0.00 153 ARG E C 1
ATOM 11198 O O . ARG E 1 153 ? 119.968 138.370 147.000 1.00 15.59 153 ARG E O 1
ATOM 11206 N N . ILE E 1 154 ? 118.352 139.306 145.733 1.00 0.00 154 ILE E N 1
ATOM 11207 C CA . ILE E 1 154 ? 117.760 138.049 145.293 1.00 0.00 154 ILE E CA 1
ATOM 11208 C C . ILE E 1 154 ? 117.815 137.984 143.774 1.00 0.00 154 ILE E C 1
ATOM 11209 O O . ILE E 1 154 ? 117.443 138.946 143.092 1.00 14.61 154 ILE E O 1
ATOM 11214 N N . THR E 1 155 ? 118.277 136.852 143.250 1.00 0.00 155 THR E N 1
ATOM 11215 C CA . THR E 1 155 ? 118.222 136.559 141.823 1.00 0.00 155 THR E CA 1
ATOM 11216 C C . THR E 1 155 ? 117.077 135.582 141.588 1.00 0.78 155 THR E C 1
ATOM 11217 O O . THR E 1 155 ? 117.082 134.474 142.134 1.00 16.94 155 THR E O 1
ATOM 11221 N N . THR E 1 156 ? 116.099 135.992 140.784 1.00 3.67 156 THR E N 1
ATOM 11222 C CA . THR E 1 156 ? 114.870 135.235 140.596 1.00 4.10 156 THR E CA 1
ATOM 11223 C C . THR E 1 156 ? 114.684 134.873 139.130 1.00 6.21 156 THR E C 1
ATOM 11224 O O . THR E 1 156 ? 114.991 135.670 138.239 1.00 6.34 156 THR E O 1
ATOM 11228 N N . THR E 1 157 ? 114.179 133.666 138.889 1.00 11.62 157 THR E N 1
ATOM 11229 C CA . THR E 1 157 ? 113.788 133.217 137.555 1.00 0.30 157 THR E CA 1
ATOM 11230 C C . THR E 1 157 ? 112.265 133.105 137.567 1.00 0.00 157 THR E C 1
ATOM 11231 O O . THR E 1 157 ? 111.694 132.067 137.905 1.00 13.58 157 THR E O 1
ATOM 11235 N N . VAL E 1 158 ? 111.606 134.205 137.226 1.00 0.00 158 VAL E N 1
ATOM 11236 C CA . VAL E 1 158 ? 110.150 134.251 137.225 1.00 0.00 158 VAL E CA 1
ATOM 11237 C C . VAL E 1 158 ? 109.633 133.766 135.877 1.00 4.35 158 VAL E C 1
ATOM 11238 O O . VAL E 1 158 ? 110.294 133.913 134.843 1.00 10.95 158 VAL E O 1
ATOM 11242 N N . ALA E 1 159 ? 108.438 133.182 135.884 1.00 7.36 159 ALA E N 1
ATOM 11243 C CA . ALA E 1 159 ? 107.839 132.612 134.685 1.00 12.68 159 ALA E CA 1
ATOM 11244 C C . ALA E 1 159 ? 106.794 133.574 134.134 1.00 20.82 159 ALA E C 1
ATOM 11245 O O . ALA E 1 159 ? 105.827 133.911 134.826 1.00 23.28 159 ALA E O 1
ATOM 11247 N N . CYS E 1 160 ? 106.994 134.014 132.895 1.00 19.46 160 CYS E N 1
ATOM 11248 C CA . CYS E 1 160 ? 106.038 134.854 132.190 1.00 26.20 160 CYS E CA 1
ATOM 11249 C C . CYS E 1 160 ? 105.805 134.279 130.801 1.00 27.44 160 CYS E C 1
ATOM 11250 O O . CYS E 1 160 ? 106.738 133.790 130.157 1.00 27.88 160 CYS E O 1
ATOM 11253 N N . ASN E 1 161 ? 104.554 134.326 130.352 1.00 33.93 161 ASN E N 1
ATOM 11254 C CA . ASN E 1 161 ? 104.175 133.715 129.085 1.00 31.06 161 ASN E CA 1
ATOM 11255 C C . ASN E 1 161 ? 104.729 134.516 127.915 1.00 29.64 161 ASN E C 1
ATOM 11256 O O . ASN E 1 161 ? 104.658 135.750 127.903 1.00 39.08 161 ASN E O 1
ATOM 11261 N N . MET E 1 162 ? 105.280 133.810 126.929 1.00 32.32 162 MET E N 1
ATOM 11262 C CA . MET E 1 162 ? 105.820 134.423 125.716 1.00 39.07 162 MET E CA 1
ATOM 11263 C C . MET E 1 162 ? 104.869 134.111 124.565 1.00 45.28 162 MET E C 1
ATOM 11264 O O . MET E 1 162 ? 105.017 133.109 123.865 1.00 46.34 162 MET E O 1
ATOM 11269 N N . ASP E 1 163 ? 103.882 134.983 124.370 1.00 46.04 163 ASP E N 1
ATOM 11270 C CA . ASP E 1 163 ? 102.930 134.843 123.268 1.00 46.36 163 ASP E CA 1
ATOM 11271 C C . ASP E 1 163 ? 103.630 135.298 121.995 1.00 44.44 163 ASP E C 1
ATOM 11272 O O . ASP E 1 163 ? 103.520 136.450 121.571 1.00 47.85 163 ASP E O 1
ATOM 11277 N N . LEU E 1 164 ? 104.360 134.376 121.376 1.00 41.55 164 LEU E N 1
ATOM 11278 C CA . LEU E 1 164 ? 105.178 134.686 120.203 1.00 43.50 164 LEU E CA 1
ATOM 11279 C C . LEU E 1 164 ? 104.401 134.512 118.902 1.00 46.69 164 LEU E C 1
ATOM 11280 O O . LEU E 1 164 ? 104.838 133.825 117.980 1.00 46.39 164 LEU E O 1
ATOM 11285 N N . SER E 1 165 ? 103.229 135.144 118.820 1.00 43.08 165 SER E N 1
ATOM 11286 C CA . SER E 1 165 ? 102.492 135.167 117.561 1.00 42.21 165 SER E CA 1
ATOM 11287 C C . SER E 1 165 ? 103.192 136.058 116.543 1.00 45.52 165 SER E C 1
ATOM 11288 O O . SER E 1 165 ? 103.298 135.709 115.361 1.00 48.62 165 SER E O 1
ATOM 11291 N N . LYS E 1 166 ? 103.678 137.215 116.987 1.00 42.46 166 LYS E N 1
ATOM 11292 C CA . LYS E 1 166 ? 104.472 138.125 116.163 1.00 40.49 166 LYS E CA 1
ATOM 11293 C C . LYS E 1 166 ? 105.873 138.147 116.766 1.00 41.08 166 LYS E C 1
ATOM 11294 O O . LYS E 1 166 ? 106.191 138.985 117.609 1.00 40.63 166 LYS E O 1
ATOM 11300 N N . TYR E 1 167 ? 106.715 137.214 116.320 1.00 37.84 167 TYR E N 1
ATOM 11301 C CA . TYR E 1 167 ? 107.999 136.985 116.982 1.00 36.54 167 TYR E CA 1
ATOM 11302 C C . TYR E 1 167 ? 108.905 138.212 117.012 1.00 41.07 167 TYR E C 1
ATOM 11303 O O . TYR E 1 167 ? 109.428 138.532 118.093 1.00 51.68 167 TYR E O 1
ATOM 11312 N N . PRO E 1 168 ? 109.143 138.933 115.910 1.00 39.07 168 PRO E N 1
ATOM 11313 C CA . PRO E 1 168 ? 110.071 140.069 115.970 1.00 39.89 168 PRO E CA 1
ATOM 11314 C C . PRO E 1 168 ? 109.449 141.388 116.400 1.00 43.27 168 PRO E C 1
ATOM 11315 O O . PRO E 1 168 ? 110.199 142.337 116.670 1.00 49.20 168 PRO E O 1
ATOM 11319 N N . MET E 1 169 ? 108.124 141.482 116.479 1.00 38.86 169 MET E N 1
ATOM 11320 C CA . MET E 1 169 ? 107.431 142.728 116.795 1.00 39.18 169 MET E CA 1
ATOM 11321 C C . MET E 1 169 ? 106.457 142.518 117.947 1.00 39.57 169 MET E C 1
ATOM 11322 O O . MET E 1 169 ? 105.292 142.919 117.895 1.00 44.96 169 MET E O 1
ATOM 11327 N N . ASP E 1 170 ? 106.930 141.882 119.014 1.00 32.92 170 ASP E N 1
ATOM 11328 C CA . ASP E 1 170 ? 106.113 141.588 120.181 1.00 35.21 170 ASP E CA 1
ATOM 11329 C C . ASP E 1 170 ? 106.593 142.384 121.387 1.00 40.25 170 ASP E C 1
ATOM 11330 O O . ASP E 1 170 ? 107.787 142.653 121.543 1.00 47.48 170 ASP E O 1
ATOM 11335 N N . THR E 1 171 ? 105.643 142.760 122.238 1.00 38.51 171 THR E N 1
ATOM 11336 C CA . THR E 1 171 ? 105.917 143.430 123.507 1.00 39.62 171 THR E CA 1
ATOM 11337 C C . THR E 1 171 ? 105.392 142.517 124.611 1.00 36.91 171 THR E C 1
ATOM 11338 O O . THR E 1 171 ? 104.233 142.622 125.020 1.00 37.18 171 THR E O 1
ATOM 11342 N N . GLN E 1 172 ? 106.249 141.617 125.089 1.00 35.39 172 GLN E N 1
ATOM 11343 C CA . GLN E 1 172 ? 105.845 140.662 126.113 1.00 38.08 172 GLN E CA 1
ATOM 11344 C C . GLN E 1 172 ? 105.624 141.381 127.437 1.00 32.99 172 GLN E C 1
ATOM 11345 O O . GLN E 1 172 ? 106.503 142.105 127.916 1.00 32.16 172 GLN E O 1
ATOM 11351 N N . THR E 1 173 ? 104.448 141.182 128.027 1.00 29.36 173 THR E N 1
ATOM 11352 C CA . THR E 1 173 ? 104.099 141.793 129.308 1.00 23.15 173 THR E CA 1
ATOM 11353 C C . THR E 1 173 ? 104.384 140.777 130.407 1.00 31.13 173 THR E C 1
ATOM 11354 O O . THR E 1 173 ? 103.578 139.882 130.668 1.00 35.51 173 THR E O 1
ATOM 11358 N N . CYS E 1 174 ? 105.538 140.915 131.053 1.00 15.63 174 CYS E N 1
ATOM 11359 C CA . CYS E 1 174 ? 105.961 140.014 132.115 1.00 13.02 174 CYS E CA 1
ATOM 11360 C C . CYS E 1 174 ? 105.917 140.738 133.453 1.00 14.60 174 CYS E C 1
ATOM 11361 O O . CYS E 1 174 ? 106.310 141.905 133.553 1.00 12.90 174 CYS E O 1
ATOM 11364 N N . LYS E 1 175 ? 105.437 140.040 134.477 1.00 7.85 175 LYS E N 1
ATOM 11365 C CA . LYS E 1 175 ? 105.246 140.614 135.799 1.00 0.00 175 LYS E CA 1
ATOM 11366 C C . LYS E 1 175 ? 106.206 139.986 136.801 1.00 0.00 175 LYS E C 1
ATOM 11367 O O . LYS E 1 175 ? 106.732 138.889 136.594 1.00 15.26 175 LYS E O 1
ATOM 11373 N N . LEU E 1 176 ? 106.430 140.708 137.898 1.00 1.62 176 LEU E N 1
ATOM 11374 C CA . LEU E 1 176 ? 107.222 140.230 139.032 1.00 7.69 176 LEU E CA 1
ATOM 11375 C C . LEU E 1 176 ? 106.385 140.490 140.280 1.00 0.00 176 LEU E C 1
ATOM 11376 O O . LEU E 1 176 ? 106.474 141.558 140.891 1.00 1.64 176 LEU E O 1
ATOM 11381 N N . GLN E 1 177 ? 105.568 139.510 140.652 1.00 0.00 177 GLN E N 1
ATOM 11382 C CA . GLN E 1 177 ? 104.632 139.661 141.755 1.00 0.00 177 GLN E CA 1
ATOM 11383 C C . GLN E 1 177 ? 105.269 139.217 143.064 1.00 0.00 177 GLN E C 1
ATOM 11384 O O . GLN E 1 177 ? 105.949 138.189 143.123 1.00 11.64 177 GLN E O 1
ATOM 11390 N N . LEU E 1 178 ? 105.043 140.003 144.114 1.00 1.03 178 LEU E N 1
ATOM 11391 C CA . LEU E 1 178 ? 105.529 139.700 145.453 1.00 8.19 178 LEU E CA 1
ATOM 11392 C C . LEU E 1 178 ? 104.340 139.609 146.397 1.00 4.76 178 LEU E C 1
ATOM 11393 O O . LEU E 1 178 ? 103.447 140.462 146.362 1.00 16.98 178 LEU E O 1
ATOM 11398 N N . GLU E 1 179 ? 104.332 138.577 147.237 1.00 0.00 179 GLU E N 1
ATOM 11399 C CA . GLU E 1 179 ? 103.191 138.301 148.095 1.00 0.00 179 GLU E CA 1
ATOM 11400 C C . GLU E 1 179 ? 103.675 137.693 149.403 1.00 0.00 179 GLU E C 1
ATOM 11401 O O . GLU E 1 179 ? 104.708 137.020 149.454 1.00 6.30 179 GLU E O 1
ATOM 11407 N N . SER E 1 180 ? 102.914 137.942 150.466 1.00 3.87 180 SER E N 1
ATOM 11408 C CA . SER E 1 180 ? 103.134 137.281 151.744 1.00 0.00 180 SER E CA 1
ATOM 11409 C C . SER E 1 180 ? 102.670 135.837 151.626 1.00 8.42 180 SER E C 1
ATOM 11410 O O . SER E 1 180 ? 101.466 135.563 151.639 1.00 29.33 180 SER E O 1
ATOM 11413 N N . TRP E 1 181 ? 103.629 134.919 151.509 1.00 4.16 181 TRP E N 1
ATOM 11414 C CA . TRP E 1 181 ? 103.308 133.568 151.061 1.00 9.49 181 TRP E CA 1
ATOM 11415 C C . TRP E 1 181 ? 102.481 132.821 152.102 1.00 12.54 181 TRP E C 1
ATOM 11416 O O . TRP E 1 181 ? 101.583 132.045 151.755 1.00 8.75 181 TRP E O 1
ATOM 11427 N N . GLY E 1 182 ? 102.767 133.044 153.382 1.00 8.45 182 GLY E N 1
ATOM 11428 C CA . GLY E 1 182 ? 102.080 132.335 154.445 1.00 2.80 182 GLY E CA 1
ATOM 11429 C C . GLY E 1 182 ? 100.972 133.116 155.121 1.00 15.39 182 GLY E C 1
ATOM 11430 O O . GLY E 1 182 ? 99.876 132.591 155.334 1.00 25.10 182 GLY E O 1
ATOM 11431 N N . TYR E 1 183 ? 101.247 134.371 155.469 1.00 12.93 183 TYR E N 1
ATOM 11432 C CA . TYR E 1 183 ? 100.273 135.176 156.195 1.00 12.04 183 TYR E CA 1
ATOM 11433 C C . TYR E 1 183 ? 99.291 135.817 155.223 1.00 15.08 183 TYR E C 1
ATOM 11434 O O . TYR E 1 183 ? 99.688 136.367 154.192 1.00 18.55 183 TYR E O 1
ATOM 11443 N N . ASP E 1 184 ? 98.006 135.755 155.562 1.00 26.66 184 ASP E N 1
ATOM 11444 C CA . ASP E 1 184 ? 96.952 136.234 154.678 1.00 29.42 184 ASP E CA 1
ATOM 11445 C C . ASP E 1 184 ? 96.847 137.757 154.773 1.00 28.07 184 ASP E C 1
ATOM 11446 O O . ASP E 1 184 ? 97.665 138.426 155.410 1.00 32.04 184 ASP E O 1
ATOM 11451 N N . GLY E 1 185 ? 95.826 138.322 154.124 1.00 30.67 185 GLY E N 1
ATOM 11452 C CA . GLY E 1 185 ? 95.686 139.768 154.096 1.00 33.19 185 GLY E CA 1
ATOM 11453 C C . GLY E 1 185 ? 95.383 140.366 155.457 1.00 32.53 185 GLY E C 1
ATOM 11454 O O . GLY E 1 185 ? 95.878 141.446 155.793 1.00 32.69 185 GLY E O 1
ATOM 11455 N N . ASN E 1 186 ? 94.568 139.678 156.258 1.00 33.47 186 ASN E N 1
ATOM 11456 C CA . ASN E 1 186 ? 94.216 140.183 157.580 1.00 35.95 186 ASN E CA 1
ATOM 11457 C C . ASN E 1 186 ? 95.393 140.183 158.546 1.00 38.15 186 ASN E C 1
ATOM 11458 O O . ASN E 1 186 ? 95.316 140.845 159.586 1.00 39.17 186 ASN E O 1
ATOM 11463 N N . ASP E 1 187 ? 96.470 139.463 158.233 1.00 35.37 187 ASP E N 1
ATOM 11464 C CA . ASP E 1 187 ? 97.666 139.431 159.067 1.00 29.18 187 ASP E CA 1
ATOM 11465 C C . ASP E 1 187 ? 98.757 140.364 158.556 1.00 33.79 187 ASP E C 1
ATOM 11466 O O . ASP E 1 187 ? 99.252 141.209 159.308 1.00 35.89 187 ASP E O 1
ATOM 11471 N N . VAL E 1 188 ? 99.143 140.228 157.290 1.00 31.98 188 VAL E N 1
ATOM 11472 C CA . VAL E 1 188 ? 100.181 141.052 156.680 1.00 26.38 188 VAL E CA 1
ATOM 11473 C C . VAL E 1 188 ? 99.571 141.791 155.496 1.00 28.92 188 VAL E C 1
ATOM 11474 O O . VAL E 1 188 ? 98.947 141.171 154.626 1.00 21.00 188 VAL E O 1
ATOM 11478 N N . GLU E 1 189 ? 99.744 143.111 155.470 1.00 21.38 189 GLU E N 1
ATOM 11479 C CA . GLU E 1 189 ? 99.225 143.964 154.404 1.00 19.44 189 GLU E CA 1
ATOM 11480 C C . GLU E 1 189 ? 100.400 144.607 153.679 1.00 14.07 189 GLU E C 1
ATOM 11481 O O . GLU E 1 189 ? 101.040 145.520 154.212 1.00 17.90 189 GLU E O 1
ATOM 11487 N N . PHE E 1 190 ? 100.683 144.132 152.469 1.00 5.83 190 PHE E N 1
ATOM 11488 C CA . PHE E 1 190 ? 101.765 144.691 151.673 1.00 5.90 190 PHE E CA 1
ATOM 11489 C C . PHE E 1 190 ? 101.352 146.020 151.053 1.00 13.13 190 PHE E C 1
ATOM 11490 O O . PHE E 1 190 ? 100.178 146.253 150.750 1.00 18.98 190 PHE E O 1
ATOM 11498 N N . THR E 1 191 ? 102.336 146.897 150.870 1.00 7.13 191 THR E N 1
ATOM 11499 C CA . THR E 1 191 ? 102.102 148.202 150.270 1.00 4.51 191 THR E CA 1
ATOM 11500 C C . THR E 1 191 ? 103.369 148.651 149.558 1.00 0.00 191 THR E C 1
ATOM 11501 O O . THR E 1 191 ? 104.479 148.269 149.939 1.00 15.06 191 THR E O 1
ATOM 11505 N N . TRP E 1 192 ? 103.193 149.455 148.514 1.00 0.00 192 TRP E N 1
ATOM 11506 C CA . TRP E 1 192 ? 104.322 150.095 147.854 1.00 4.17 192 TRP E CA 1
ATOM 11507 C C . TRP E 1 192 ? 104.698 151.367 148.604 1.00 5.13 192 TRP E C 1
ATOM 11508 O O . TRP E 1 192 ? 103.828 152.142 149.013 1.00 9.06 192 TRP E O 1
ATOM 11519 N N . LEU E 1 193 ? 106.003 151.574 148.789 1.00 0.00 193 LEU E N 1
ATOM 11520 C CA . LEU E 1 193 ? 106.465 152.677 149.627 1.00 0.00 193 LEU E CA 1
ATOM 11521 C C . LEU E 1 193 ? 106.091 154.029 149.031 1.00 12.54 193 LEU E C 1
ATOM 11522 O O . LEU E 1 193 ? 105.594 154.915 149.736 1.00 12.07 193 LEU E O 1
ATOM 11527 N N . ARG E 1 194 ? 106.317 154.208 147.731 1.00 18.20 194 ARG E N 1
ATOM 11528 C CA . ARG E 1 194 ? 106.123 155.498 147.078 1.00 7.54 194 ARG E CA 1
ATOM 11529 C C . ARG E 1 194 ? 105.398 155.337 145.749 1.00 16.28 194 ARG E C 1
ATOM 11530 O O . ARG E 1 194 ? 105.747 155.971 144.749 1.00 20.17 194 ARG E O 1
ATOM 11538 N N . GLY E 1 195 ? 104.373 154.492 145.720 1.00 11.29 195 GLY E N 1
ATOM 11539 C CA . GLY E 1 195 ? 103.553 154.375 144.523 1.00 4.10 195 GLY E CA 1
ATOM 11540 C C . GLY E 1 195 ? 104.324 153.789 143.355 1.00 6.58 195 GLY E C 1
ATOM 11541 O O . GLY E 1 195 ? 104.996 152.759 143.477 1.00 9.78 195 GLY E O 1
ATOM 11542 N N . ASN E 1 196 ? 104.226 154.454 142.200 1.00 14.08 196 ASN E N 1
ATOM 11543 C CA . ASN E 1 196 ? 104.831 153.920 140.984 1.00 14.91 196 ASN E CA 1
ATOM 11544 C C . ASN E 1 196 ? 106.351 153.995 141.023 1.00 18.04 196 ASN E C 1
ATOM 11545 O O . ASN E 1 196 ? 107.026 153.131 140.453 1.00 22.98 196 ASN E O 1
ATOM 11550 N N . ASP E 1 197 ? 106.906 155.009 141.682 1.00 10.48 197 ASP E N 1
ATOM 11551 C CA . ASP E 1 197 ? 108.345 155.234 141.688 1.00 8.06 197 ASP E CA 1
ATOM 11552 C C . ASP E 1 197 ? 109.068 154.416 142.751 1.00 17.75 197 ASP E C 1
ATOM 11553 O O . ASP E 1 197 ? 110.272 154.607 142.948 1.00 25.07 197 ASP E O 1
ATOM 11558 N N . SER E 1 198 ? 108.360 153.520 143.445 1.00 13.37 198 SER E N 1
ATOM 11559 C CA . SER E 1 198 ? 109.024 152.631 144.393 1.00 2.91 198 SER E CA 1
ATOM 11560 C C . SER E 1 198 ? 110.020 151.722 143.686 1.00 0.00 198 SER E C 1
ATOM 11561 O O . SER E 1 198 ? 111.122 151.479 144.192 1.00 2.74 198 SER E O 1
ATOM 11564 N N . VAL E 1 199 ? 109.650 151.210 142.517 1.00 4.87 199 VAL E N 1
ATOM 11565 C CA . VAL E 1 199 ? 110.551 150.385 141.720 1.00 8.59 199 VAL E CA 1
ATOM 11566 C C . VAL E 1 199 ? 111.531 151.290 140.987 1.00 15.09 199 VAL E C 1
ATOM 11567 O O . VAL E 1 199 ? 111.128 152.236 140.299 1.00 5.82 199 VAL E O 1
ATOM 11571 N N . ARG E 1 200 ? 112.822 151.003 141.132 1.00 17.35 200 ARG E N 1
ATOM 11572 C CA . ARG E 1 200 ? 113.873 151.786 140.503 1.00 7.55 200 ARG E CA 1
ATOM 11573 C C . ARG E 1 200 ? 114.820 150.864 139.749 1.00 8.44 200 ARG E C 1
ATOM 11574 O O . ARG E 1 200 ? 114.858 149.652 139.975 1.00 6.58 200 ARG E O 1
ATOM 11582 N N . GLY E 1 201 ? 115.585 151.461 138.837 1.00 17.70 201 GLY E N 1
ATOM 11583 C CA . GLY E 1 201 ? 116.577 150.743 138.071 1.00 21.20 201 GLY E CA 1
ATOM 11584 C C . GLY E 1 201 ? 116.100 150.196 136.744 1.00 19.62 201 GLY E C 1
ATOM 11585 O O . GLY E 1 201 ? 116.936 149.819 135.915 1.00 14.28 201 GLY E O 1
ATOM 11586 N N . LEU E 1 202 ? 114.787 150.155 136.506 1.00 22.02 202 LEU E N 1
ATOM 11587 C CA . LEU E 1 202 ? 114.275 149.600 135.258 1.00 21.36 202 LEU E CA 1
ATOM 11588 C C . LEU E 1 202 ? 114.566 150.493 134.059 1.00 25.98 202 LEU E C 1
ATOM 11589 O O . LEU E 1 202 ? 114.617 149.995 132.930 1.00 22.09 202 LEU E O 1
ATOM 11594 N N . GLU E 1 203 ? 114.757 151.797 134.275 1.00 27.88 203 GLU E N 1
ATOM 11595 C CA . GLU E 1 203 ? 115.025 152.703 133.165 1.00 22.13 203 GLU E CA 1
ATOM 11596 C C . GLU E 1 203 ? 116.441 152.559 132.619 1.00 21.51 203 GLU E C 1
ATOM 11597 O O . GLU E 1 203 ? 116.703 153.000 131.495 1.00 29.92 203 GLU E O 1
ATOM 11603 N N . HIS E 1 204 ? 117.356 151.958 133.380 1.00 26.80 204 HIS E N 1
ATOM 11604 C CA . HIS E 1 204 ? 118.731 151.762 132.942 1.00 26.73 204 HIS E CA 1
ATOM 11605 C C . HIS E 1 204 ? 118.964 150.393 132.317 1.00 32.47 204 HIS E C 1
ATOM 11606 O O . HIS E 1 204 ? 120.104 150.071 131.965 1.00 27.05 204 HIS E O 1
ATOM 11613 N N . LEU E 1 205 ? 117.920 149.581 132.171 1.00 37.31 205 LEU E N 1
ATOM 11614 C CA . LEU E 1 205 ? 118.054 148.234 131.626 1.00 33.93 205 LEU E CA 1
ATOM 11615 C C . LEU E 1 205 ? 118.016 148.294 130.103 1.00 34.78 205 LEU E C 1
ATOM 11616 O O . LEU E 1 205 ? 116.957 148.515 129.506 1.00 26.86 205 LEU E O 1
ATOM 11621 N N . ARG E 1 206 ? 119.174 148.097 129.479 1.00 42.82 206 ARG E N 1
ATOM 11622 C CA . ARG E 1 206 ? 119.279 147.877 128.043 1.00 41.09 206 ARG E CA 1
ATOM 11623 C C . ARG E 1 206 ? 119.794 146.461 127.834 1.00 42.47 206 ARG E C 1
ATOM 11624 O O . ARG E 1 206 ? 120.916 146.140 128.240 1.00 39.83 206 ARG E O 1
ATOM 11632 N N . LEU E 1 207 ? 118.979 145.621 127.209 1.00 37.89 207 LEU E N 1
ATOM 11633 C CA . LEU E 1 207 ? 119.241 144.194 127.114 1.00 37.90 207 LEU E CA 1
ATOM 11634 C C . LEU E 1 207 ? 119.723 143.835 125.712 1.00 40.93 207 LEU E C 1
ATOM 11635 O O . LEU E 1 207 ? 119.889 144.694 124.842 1.00 39.50 207 LEU E O 1
ATOM 11640 N N . ALA E 1 208 ? 119.958 142.536 125.507 1.00 42.43 208 ALA E N 1
ATOM 11641 C CA . ALA E 1 208 ? 120.481 142.066 124.229 1.00 42.07 208 ALA E CA 1
ATOM 11642 C C . ALA E 1 208 ? 119.495 142.316 123.095 1.00 44.76 208 ALA E C 1
ATOM 11643 O O . ALA E 1 208 ? 119.884 142.785 122.020 1.00 50.12 208 ALA E O 1
ATOM 11645 N N . GLN E 1 209 ? 118.218 142.012 123.313 1.00 40.74 209 GLN E N 1
ATOM 11646 C CA . GLN E 1 209 ? 117.183 142.267 122.319 1.00 44.38 209 GLN E CA 1
ATOM 11647 C C . GLN E 1 209 ? 116.160 143.284 122.790 1.00 49.02 209 GLN E C 1
ATOM 11648 O O . GLN E 1 209 ? 115.890 144.263 122.084 1.00 49.86 209 GLN E O 1
ATOM 11654 N N . TYR E 1 210 ? 115.586 143.082 123.969 1.00 35.91 210 TYR E N 1
ATOM 11655 C CA . TYR E 1 210 ? 114.423 143.834 124.407 1.00 36.37 210 TYR E CA 1
ATOM 11656 C C . TYR E 1 210 ? 114.824 145.189 124.980 1.00 37.75 210 TYR E C 1
ATOM 11657 O O . TYR E 1 210 ? 115.946 145.392 125.449 1.00 44.89 210 TYR E O 1
ATOM 11666 N N . THR E 1 211 ? 113.882 146.128 124.916 1.00 28.32 211 THR E N 1
ATOM 11667 C CA . THR E 1 211 ? 114.001 147.429 125.560 1.00 31.15 211 THR E CA 1
ATOM 11668 C C . THR E 1 211 ? 112.729 147.683 126.353 1.00 37.71 211 THR E C 1
ATOM 11669 O O . THR E 1 211 ? 111.625 147.508 125.827 1.00 41.21 211 THR E O 1
ATOM 11673 N N . ILE E 1 212 ? 112.880 148.086 127.613 1.00 34.13 212 ILE E N 1
ATOM 11674 C CA . ILE E 1 212 ? 111.717 148.374 128.447 1.00 29.88 212 ILE E CA 1
ATOM 11675 C C . ILE E 1 212 ? 111.034 149.626 127.915 1.00 37.23 212 ILE E C 1
ATOM 11676 O O . ILE E 1 212 ? 111.659 150.685 127.782 1.00 40.06 212 ILE E O 1
ATOM 11681 N N . GLU E 1 213 ? 109.745 149.505 127.590 1.00 41.83 213 GLU E N 1
ATOM 11682 C CA . GLU E 1 213 ? 108.964 150.629 127.096 1.00 45.12 213 GLU E CA 1
ATOM 11683 C C . GLU E 1 213 ? 107.952 151.155 128.101 1.00 41.46 213 GLU E C 1
ATOM 11684 O O . GLU E 1 213 ? 107.509 152.299 127.963 1.00 42.86 213 GLU E O 1
ATOM 11690 N N . ARG E 1 214 ? 107.579 150.357 129.099 1.00 31.02 214 ARG E N 1
ATOM 11691 C CA . ARG E 1 214 ? 106.650 150.800 130.127 1.00 33.60 214 ARG E CA 1
ATOM 11692 C C . ARG E 1 214 ? 106.881 149.976 131.383 1.00 35.78 214 ARG E C 1
ATOM 11693 O O . ARG E 1 214 ? 107.393 148.855 131.328 1.00 38.18 214 ARG E O 1
ATOM 11701 N N . TYR E 1 215 ? 106.492 150.551 132.519 1.00 29.61 215 TYR E N 1
ATOM 11702 C CA . TYR E 1 215 ? 106.563 149.858 133.796 1.00 21.59 215 TYR E CA 1
ATOM 11703 C C . TYR E 1 215 ? 105.629 150.554 134.774 1.00 23.24 215 TYR E C 1
ATOM 11704 O O . TYR E 1 215 ? 105.541 151.784 134.786 1.00 37.80 215 TYR E O 1
ATOM 11713 N N . PHE E 1 216 ? 104.926 149.760 135.578 1.00 8.32 216 PHE E N 1
ATOM 11714 C CA . PHE E 1 216 ? 103.999 150.301 136.561 1.00 10.03 216 PHE E CA 1
ATOM 11715 C C . PHE E 1 216 ? 103.797 149.278 137.668 1.00 7.79 216 PHE E C 1
ATOM 11716 O O . PHE E 1 216 ? 103.823 148.070 137.421 1.00 26.18 216 PHE E O 1
ATOM 11724 N N . THR E 1 217 ? 103.598 149.774 138.886 1.00 2.12 217 THR E N 1
ATOM 11725 C CA . THR E 1 217 ? 103.435 148.941 140.069 1.00 3.81 217 THR E CA 1
ATOM 11726 C C . THR E 1 217 ? 102.026 149.115 140.618 1.00 11.26 217 THR E C 1
ATOM 11727 O O . THR E 1 217 ? 101.534 150.243 140.729 1.00 8.76 217 THR E O 1
ATOM 11731 N N . LEU E 1 218 ? 101.383 148.002 140.957 1.00 16.44 218 LEU E N 1
ATOM 11732 C CA . LEU E 1 218 ? 100.027 148.008 141.481 1.00 9.33 218 LEU E CA 1
ATOM 11733 C C . LEU E 1 218 ? 99.916 147.011 142.627 1.00 4.88 218 LEU E C 1
ATOM 11734 O O . LEU E 1 218 ? 100.740 146.106 142.780 1.00 16.73 218 LEU E O 1
ATOM 11739 N N . VAL E 1 219 ? 98.877 147.192 143.439 1.00 2.90 219 VAL E N 1
ATOM 11740 C CA . VAL E 1 219 ? 98.572 146.307 144.555 1.00 3.98 219 VAL E CA 1
ATOM 11741 C C . VAL E 1 219 ? 97.212 145.671 144.304 1.00 15.85 219 VAL E C 1
ATOM 11742 O O . VAL E 1 219 ? 96.250 146.359 143.944 1.00 32.76 219 VAL E O 1
ATOM 11746 N N . THR E 1 220 ? 97.140 144.356 144.471 1.00 13.36 220 THR E N 1
ATOM 11747 C CA . THR E 1 220 ? 95.938 143.592 144.169 1.00 13.31 220 THR E CA 1
ATOM 11748 C C . THR E 1 220 ? 95.399 142.934 145.441 1.00 19.34 220 THR E C 1
ATOM 11749 O O . THR E 1 220 ? 95.894 143.162 146.548 1.00 24.93 220 THR E O 1
ATOM 11753 N N . ARG E 1 221 ? 94.370 142.111 145.262 1.00 19.94 221 ARG E N 1
ATOM 11754 C CA . ARG E 1 221 ? 93.681 141.391 146.329 1.00 23.11 221 ARG E CA 1
ATOM 11755 C C . ARG E 1 221 ? 93.509 139.930 145.930 1.00 24.88 221 ARG E C 1
ATOM 11756 O O . ARG E 1 221 ? 92.410 139.372 145.956 1.00 27.43 221 ARG E O 1
ATOM 11764 N N . SER E 1 222 ? 94.613 139.308 145.514 1.00 25.50 222 SER E N 1
ATOM 11765 C CA . SER E 1 222 ? 94.585 137.961 144.956 1.00 31.91 222 SER E CA 1
ATOM 11766 C C . SER E 1 222 ? 93.896 136.980 145.896 1.00 33.76 222 SER E C 1
ATOM 11767 O O . SER E 1 222 ? 94.221 136.900 147.086 1.00 25.31 222 SER E O 1
ATOM 11770 N N . GLN E 1 223 ? 92.942 136.233 145.346 1.00 44.09 223 GLN E N 1
ATOM 11771 C CA . GLN E 1 223 ? 92.145 135.272 146.094 1.00 39.01 223 GLN E CA 1
ATOM 11772 C C . GLN E 1 223 ? 92.572 133.861 145.715 1.00 41.42 223 GLN E C 1
ATOM 11773 O O . GLN E 1 223 ? 92.649 133.529 144.527 1.00 40.83 223 GLN E O 1
ATOM 11779 N N . GLN E 1 224 ? 92.852 133.036 146.720 1.00 39.80 224 GLN E N 1
ATOM 11780 C CA . GLN E 1 224 ? 93.218 131.645 146.493 1.00 35.98 224 GLN E CA 1
ATOM 11781 C C . GLN E 1 224 ? 92.622 130.799 147.614 1.00 38.34 224 GLN E C 1
ATOM 11782 O O . GLN E 1 224 ? 91.818 131.276 148.421 1.00 43.32 224 GLN E O 1
ATOM 11788 N N . GLU E 1 225 ? 93.021 129.525 147.652 1.00 38.49 225 GLU E N 1
ATOM 11789 C CA . GLU E 1 225 ? 92.429 128.581 148.595 1.00 34.67 225 GLU E CA 1
ATOM 11790 C C . GLU E 1 225 ? 92.727 128.963 150.041 1.00 38.00 225 GLU E C 1
ATOM 11791 O O . GLU E 1 225 ? 91.853 128.855 150.909 1.00 37.20 225 GLU E O 1
ATOM 11797 N N . THR E 1 226 ? 93.954 129.408 150.320 1.00 38.01 226 THR E N 1
ATOM 11798 C CA . THR E 1 226 ? 94.346 129.679 151.700 1.00 36.76 226 THR E CA 1
ATOM 11799 C C . THR E 1 226 ? 93.596 130.869 152.289 1.00 38.28 226 THR E C 1
ATOM 11800 O O . THR E 1 226 ? 93.277 130.864 153.483 1.00 34.11 226 THR E O 1
ATOM 11804 N N . GLY E 1 227 ? 93.309 131.880 151.491 1.00 36.04 227 GLY E N 1
ATOM 11805 C CA . GLY E 1 227 ? 92.569 133.028 151.981 1.00 33.58 227 GLY E CA 1
ATOM 11806 C C . GLY E 1 227 ? 92.835 134.249 151.116 1.00 32.76 227 GLY E C 1
ATOM 11807 O O . GLY E 1 227 ? 93.170 134.126 149.939 1.00 31.32 227 GLY E O 1
ATOM 11808 N N . ASN E 1 228 ? 92.678 135.419 151.731 1.00 35.68 228 ASN E N 1
ATOM 11809 C CA . ASN E 1 228 ? 92.850 136.698 151.055 1.00 29.86 228 ASN E CA 1
ATOM 11810 C C . ASN E 1 228 ? 94.279 137.186 151.241 1.00 36.89 228 ASN E C 1
ATOM 11811 O O . ASN E 1 228 ? 94.820 137.131 152.349 1.00 43.33 228 ASN E O 1
ATOM 11816 N N . TYR E 1 229 ? 94.887 137.659 150.155 1.00 25.33 229 TYR E N 1
ATOM 11817 C CA . TYR E 1 229 ? 96.280 138.076 150.172 1.00 18.49 229 TYR E CA 1
ATOM 11818 C C . TYR E 1 229 ? 96.444 139.366 149.382 1.00 19.22 229 TYR E C 1
ATOM 11819 O O . TYR E 1 229 ? 95.679 139.649 148.456 1.00 25.58 229 TYR E O 1
ATOM 11828 N N . THR E 1 230 ? 97.453 140.144 149.762 1.00 15.27 230 THR E N 1
ATOM 11829 C CA . THR E 1 230 ? 97.835 141.351 149.042 1.00 12.97 230 THR E CA 1
ATOM 11830 C C . THR E 1 230 ? 99.064 141.042 148.197 1.00 10.06 230 THR E C 1
ATOM 11831 O O . THR E 1 230 ? 100.107 140.651 148.732 1.00 15.20 230 THR E O 1
ATOM 11835 N N . ARG E 1 231 ? 98.941 141.217 146.886 1.00 0.00 231 ARG E N 1
ATOM 11836 C CA . ARG E 1 231 ? 100.009 140.914 145.946 1.00 5.11 231 ARG E CA 1
ATOM 11837 C C . ARG E 1 231 ? 100.510 142.204 145.313 1.00 12.39 231 ARG E C 1
ATOM 11838 O O . ARG E 1 231 ? 99.721 142.973 144.753 1.00 17.73 231 ARG E O 1
ATOM 11846 N N . LEU E 1 232 ? 101.818 142.435 145.401 1.00 3.54 232 LEU E N 1
ATOM 11847 C CA . LEU E 1 232 ? 102.456 143.606 144.810 1.00 0.00 232 LEU E CA 1
ATOM 11848 C C . LEU E 1 232 ? 103.014 143.203 143.451 1.00 1.74 232 LEU E C 1
ATOM 11849 O O . LEU E 1 232 ? 103.975 142.431 143.370 1.00 14.62 232 LEU E O 1
ATOM 11854 N N . VAL E 1 233 ? 102.414 143.729 142.387 1.00 4.71 233 VAL E N 1
ATOM 11855 C CA . VAL E 1 233 ? 102.736 143.340 141.019 1.00 0.00 233 VAL E CA 1
ATOM 11856 C C . VAL E 1 233 ? 103.498 144.473 140.349 1.00 3.23 233 VAL E C 1
ATOM 11857 O O . VAL E 1 233 ? 103.037 145.621 140.338 1.00 10.18 233 VAL E O 1
ATOM 11861 N N . LEU E 1 234 ? 104.662 144.149 139.793 1.00 4.11 234 LEU E N 1
ATOM 11862 C CA . LEU E 1 234 ? 105.419 145.060 138.945 1.00 3.50 234 LEU E CA 1
ATOM 11863 C C . LEU E 1 234 ? 105.321 144.555 137.512 1.00 13.44 234 LEU E C 1
ATOM 11864 O O . LEU E 1 234 ? 105.790 143.453 137.206 1.00 30.66 234 LEU E O 1
ATOM 11869 N N . GLN E 1 235 ? 104.710 145.354 136.644 1.00 5.20 235 GLN E N 1
ATOM 11870 C CA . GLN E 1 235 ? 104.430 144.962 135.269 1.00 9.00 235 GLN E CA 1
ATOM 11871 C C . GLN E 1 235 ? 105.295 145.789 134.328 1.00 6.75 235 GLN E C 1
ATOM 11872 O O . GLN E 1 235 ? 105.231 147.022 134.346 1.00 17.05 235 GLN E O 1
ATOM 11878 N N . PHE E 1 236 ? 106.095 145.110 133.509 1.00 9.88 236 PHE E N 1
ATOM 11879 C CA . PHE E 1 236 ? 106.948 145.772 132.534 1.00 15.98 236 PHE E CA 1
ATOM 11880 C C . PHE E 1 236 ? 106.839 145.050 131.199 1.00 24.65 236 PHE E C 1
ATOM 11881 O O . PHE E 1 236 ? 106.653 143.831 131.148 1.00 42.14 236 PHE E O 1
ATOM 11889 N N . GLU E 1 237 ? 106.956 145.816 130.119 1.00 24.70 237 GLU E N 1
ATOM 11890 C CA . GLU E 1 237 ? 106.850 145.298 128.762 1.00 25.05 237 GLU E CA 1
ATOM 11891 C C . GLU E 1 237 ? 108.227 145.282 128.113 1.00 30.65 237 GLU E C 1
ATOM 11892 O O . GLU E 1 237 ? 108.970 146.265 128.198 1.00 36.33 237 GLU E O 1
ATOM 11898 N N . LEU E 1 238 ? 108.560 144.167 127.469 1.00 37.00 238 LEU E N 1
ATOM 11899 C CA . LEU E 1 238 ? 109.858 143.967 126.828 1.00 35.74 238 LEU E CA 1
ATOM 11900 C C . LEU E 1 238 ? 109.656 144.027 125.314 1.00 36.80 238 LEU E C 1
ATOM 11901 O O . LEU E 1 238 ? 109.407 143.010 124.666 1.00 35.97 238 LEU E O 1
ATOM 11906 N N . ARG E 1 239 ? 109.763 145.230 124.755 1.00 38.75 239 ARG E N 1
ATOM 11907 C CA . ARG E 1 239 ? 109.634 145.410 123.316 1.00 37.17 239 ARG E CA 1
ATOM 11908 C C . ARG E 1 239 ? 110.916 144.970 122.620 1.00 40.11 239 ARG E C 1
ATOM 11909 O O . ARG E 1 239 ? 112.015 145.375 123.011 1.00 43.58 239 ARG E O 1
ATOM 11917 N N . ARG E 1 240 ? 110.773 144.149 121.583 1.00 36.22 240 ARG E N 1
ATOM 11918 C CA . ARG E 1 240 ? 111.919 143.621 120.862 1.00 35.84 240 ARG E CA 1
ATOM 11919 C C . ARG E 1 240 ? 112.512 144.679 119.933 1.00 35.61 240 ARG E C 1
ATOM 11920 O O . ARG E 1 240 ? 111.908 145.719 119.657 1.00 41.42 240 ARG E O 1
ATOM 11928 N N . ASN E 1 241 ? 113.719 144.397 119.446 1.00 34.59 241 ASN E N 1
ATOM 11929 C CA . ASN E 1 241 ? 114.423 145.270 118.509 1.00 43.00 241 ASN E CA 1
ATOM 11930 C C . ASN E 1 241 ? 114.114 144.785 117.096 1.00 42.45 241 ASN E C 1
ATOM 11931 O O . ASN E 1 241 ? 114.723 143.829 116.608 1.00 43.94 241 ASN E O 1
ATOM 11936 N N . VAL E 1 242 ? 113.162 145.450 116.440 1.00 39.35 242 VAL E N 1
ATOM 11937 C CA . VAL E 1 242 ? 112.747 145.047 115.101 1.00 38.18 242 VAL E CA 1
ATOM 11938 C C . VAL E 1 242 ? 113.774 145.426 114.040 1.00 42.31 242 VAL E C 1
ATOM 11939 O O . VAL E 1 242 ? 113.823 144.786 112.981 1.00 42.84 242 VAL E O 1
ATOM 11943 N N . LEU E 1 243 ? 114.606 146.438 114.300 1.00 46.22 243 LEU E N 1
ATOM 11944 C CA . LEU E 1 243 ? 115.527 146.927 113.278 1.00 43.90 243 LEU E CA 1
ATOM 11945 C C . LEU E 1 243 ? 116.527 145.854 112.861 1.00 43.07 243 LEU E C 1
ATOM 11946 O O . LEU E 1 243 ? 116.832 145.712 111.671 1.00 48.61 243 LEU E O 1
ATOM 11951 N N . TYR E 1 244 ? 117.056 145.096 113.825 1.00 40.98 244 TYR E N 1
ATOM 11952 C CA . TYR E 1 244 ? 117.991 144.027 113.488 1.00 43.27 244 TYR E CA 1
ATOM 11953 C C . TYR E 1 244 ? 117.316 142.956 112.640 1.00 40.64 244 TYR E C 1
ATOM 11954 O O . TYR E 1 244 ? 117.888 142.474 111.656 1.00 43.13 244 TYR E O 1
ATOM 11963 N N . PHE E 1 245 ? 116.092 142.572 113.010 1.00 36.97 245 PHE E N 1
ATOM 11964 C CA . PHE E 1 245 ? 115.395 141.520 112.279 1.00 42.81 245 PHE E CA 1
ATOM 11965 C C . PHE E 1 245 ? 114.965 141.980 110.894 1.00 47.26 245 PHE E C 1
ATOM 11966 O O . PHE E 1 245 ? 114.890 141.162 109.970 1.00 43.69 245 PHE E O 1
ATOM 11974 N N . ILE E 1 246 ? 114.667 143.271 110.731 1.00 49.10 246 ILE E N 1
ATOM 11975 C CA . ILE E 1 246 ? 114.280 143.780 109.417 1.00 46.20 246 ILE E CA 1
ATOM 11976 C C . ILE E 1 246 ? 115.422 143.594 108.426 1.00 41.07 246 ILE E C 1
ATOM 11977 O O . ILE E 1 246 ? 115.258 142.970 107.370 1.00 42.98 246 ILE E O 1
ATOM 11982 N N . LEU E 1 247 ? 116.611 144.081 108.784 1.00 35.43 247 LEU E N 1
ATOM 11983 C CA . LEU E 1 247 ? 117.787 143.987 107.931 1.00 42.40 247 LEU E CA 1
ATOM 11984 C C . LEU E 1 247 ? 118.295 142.560 107.782 1.00 46.10 247 LEU E C 1
ATOM 11985 O O . LEU E 1 247 ? 118.919 142.245 106.763 1.00 48.87 247 LEU E O 1
ATOM 11990 N N . GLU E 1 248 ? 118.038 141.694 108.760 1.00 44.48 248 GLU E N 1
ATOM 11991 C CA . GLU E 1 248 ? 118.516 140.319 108.705 1.00 45.59 248 GLU E CA 1
ATOM 11992 C C . GLU E 1 248 ? 117.733 139.463 107.717 1.00 45.43 248 GLU E C 1
ATOM 11993 O O . GLU E 1 248 ? 118.332 138.704 106.949 1.00 45.44 248 GLU E O 1
ATOM 11999 N N . THR E 1 249 ? 116.404 139.562 107.723 1.00 41.92 249 THR E N 1
ATOM 12000 C CA . THR E 1 249 ? 115.566 138.703 106.895 1.00 45.73 249 THR E CA 1
ATOM 12001 C C . THR E 1 249 ? 114.695 139.470 105.912 1.00 48.38 249 THR E C 1
ATOM 12002 O O . THR E 1 249 ? 114.637 139.100 104.734 1.00 51.09 249 THR E O 1
ATOM 12006 N N . TYR E 1 250 ? 114.009 140.525 106.357 1.00 47.09 250 TYR E N 1
ATOM 12007 C CA . TYR E 1 250 ? 113.048 141.193 105.483 1.00 45.60 250 TYR E CA 1
ATOM 12008 C C . TYR E 1 250 ? 113.745 141.908 104.332 1.00 43.32 250 TYR E C 1
ATOM 12009 O O . TYR E 1 250 ? 113.329 141.789 103.174 1.00 42.17 250 TYR E O 1
ATOM 12018 N N . VAL E 1 251 ? 114.811 142.656 104.628 1.00 48.70 251 VAL E N 1
ATOM 12019 C CA . VAL E 1 251 ? 115.531 143.370 103.570 1.00 48.81 251 VAL E CA 1
ATOM 12020 C C . VAL E 1 251 ? 116.156 142.418 102.553 1.00 51.65 251 VAL E C 1
ATOM 12021 O O . VAL E 1 251 ? 115.978 142.641 101.343 1.00 51.20 251 VAL E O 1
ATOM 12025 N N . PRO E 1 252 ? 116.892 141.368 102.948 1.00 47.49 252 PRO E N 1
ATOM 12026 C CA . PRO E 1 252 ? 117.453 140.467 101.921 1.00 48.62 252 PRO E CA 1
ATOM 12027 C C . PRO E 1 252 ? 116.394 139.780 101.076 1.00 45.70 252 PRO E C 1
ATOM 12028 O O . PRO E 1 252 ? 116.539 139.701 99.849 1.00 47.05 252 PRO E O 1
ATOM 12032 N N . SER E 1 253 ? 115.326 139.277 101.702 1.00 40.81 253 SER E N 1
ATOM 12033 C CA . SER E 1 253 ? 114.270 138.615 100.943 1.00 44.54 253 SER E CA 1
ATOM 12034 C C . SER E 1 253 ? 113.570 139.591 100.007 1.00 50.79 253 SER E C 1
ATOM 12035 O O . SER E 1 253 ? 113.258 139.248 98.858 1.00 49.01 253 SER E O 1
ATOM 12038 N N . THR E 1 254 ? 113.311 140.813 100.483 1.00 53.62 254 THR E N 1
ATOM 12039 C CA . THR E 1 254 ? 112.683 141.820 99.634 1.00 50.47 254 THR E CA 1
ATOM 12040 C C . THR E 1 254 ? 113.566 142.158 98.441 1.00 45.62 254 THR E C 1
ATOM 12041 O O . THR E 1 254 ? 113.079 142.265 97.311 1.00 44.57 254 THR E O 1
ATOM 12045 N N . PHE E 1 255 ? 114.872 142.316 98.667 1.00 48.34 255 PHE E N 1
ATOM 12046 C CA . PHE E 1 255 ? 115.776 142.599 97.557 1.00 52.49 255 PHE E CA 1
ATOM 12047 C C . PHE E 1 255 ? 115.822 141.436 96.574 1.00 52.01 255 PHE E C 1
ATOM 12048 O O . PHE E 1 255 ? 115.845 141.644 95.354 1.00 52.70 255 PHE E O 1
ATOM 12056 N N . LEU E 1 256 ? 115.830 140.202 97.086 1.00 46.39 256 LEU E N 1
ATOM 12057 C CA . LEU E 1 256 ? 115.867 139.032 96.215 1.00 48.76 256 LEU E CA 1
ATOM 12058 C C . LEU E 1 256 ? 114.625 138.958 95.335 1.00 48.63 256 LEU E C 1
ATOM 12059 O O . LEU E 1 256 ? 114.721 138.744 94.122 1.00 47.39 256 LEU E O 1
ATOM 12064 N N . VAL E 1 257 ? 113.444 139.147 95.927 1.00 49.87 257 VAL E N 1
ATOM 12065 C CA . VAL E 1 257 ? 112.218 139.051 95.138 1.00 53.84 257 VAL E CA 1
ATOM 12066 C C . VAL E 1 257 ? 112.095 140.241 94.190 1.00 55.28 257 VAL E C 1
ATOM 12067 O O . VAL E 1 257 ? 111.542 140.117 93.090 1.00 50.56 257 VAL E O 1
ATOM 12071 N N . VAL E 1 258 ? 112.609 141.409 94.591 1.00 55.40 258 VAL E N 1
ATOM 12072 C CA . VAL E 1 258 ? 112.616 142.562 93.694 1.00 53.03 258 VAL E CA 1
ATOM 12073 C C . VAL E 1 258 ? 113.474 142.270 92.472 1.00 55.70 258 VAL E C 1
ATOM 12074 O O . VAL E 1 258 ? 113.067 142.515 91.330 1.00 53.44 258 VAL E O 1
ATOM 12078 N N . LEU E 1 259 ? 114.671 141.721 92.695 1.00 56.10 259 LEU E N 1
ATOM 12079 C CA . LEU E 1 259 ? 115.516 141.312 91.579 1.00 56.96 259 LEU E CA 1
ATOM 12080 C C . LEU E 1 259 ? 114.825 140.251 90.732 1.00 57.44 259 LEU E C 1
ATOM 12081 O O . LEU E 1 259 ? 114.983 140.221 89.506 1.00 55.17 259 LEU E O 1
ATOM 12086 N N . SER E 1 260 ? 114.050 139.374 91.374 1.00 53.56 260 SER E N 1
ATOM 12087 C CA . SER E 1 260 ? 113.331 138.340 90.637 1.00 55.91 260 SER E CA 1
ATOM 12088 C C . SER E 1 260 ? 112.273 138.928 89.711 1.00 57.19 260 SER E C 1
ATOM 12089 O O . SER E 1 260 ? 112.172 138.513 88.550 1.00 58.19 260 SER E O 1
ATOM 12092 N N . TRP E 1 261 ? 111.475 139.885 90.192 1.00 54.27 261 TRP E N 1
ATOM 12093 C CA . TRP E 1 261 ? 110.385 140.386 89.359 1.00 56.87 261 TRP E CA 1
ATOM 12094 C C . TRP E 1 261 ? 110.805 141.519 88.431 1.00 61.39 261 TRP E C 1
ATOM 12095 O O . TRP E 1 261 ? 110.065 141.828 87.490 1.00 62.82 261 TRP E O 1
ATOM 12106 N N . VAL E 1 262 ? 111.968 142.143 88.655 1.00 59.01 262 VAL E N 1
ATOM 12107 C CA . VAL E 1 262 ? 112.483 143.101 87.676 1.00 63.44 262 VAL E CA 1
ATOM 12108 C C . VAL E 1 262 ? 113.233 142.421 86.545 1.00 64.13 262 VAL E C 1
ATOM 12109 O O . VAL E 1 262 ? 113.559 143.079 85.549 1.00 60.44 262 VAL E O 1
ATOM 12113 N N . SER E 1 263 ? 113.517 141.123 86.666 1.00 60.48 263 SER E N 1
ATOM 12114 C CA . SER E 1 263 ? 114.131 140.375 85.578 1.00 57.50 263 SER E CA 1
ATOM 12115 C C . SER E 1 263 ? 113.153 140.070 84.452 1.00 60.35 263 SER E C 1
ATOM 12116 O O . SER E 1 263 ? 113.577 139.580 83.401 1.00 62.08 263 SER E O 1
ATOM 12119 N N . PHE E 1 264 ? 111.860 140.336 84.651 1.00 58.22 264 PHE E N 1
ATOM 12120 C CA . PHE E 1 264 ? 110.897 140.168 83.569 1.00 60.40 264 PHE E CA 1
ATOM 12121 C C . PHE E 1 264 ? 111.127 141.184 82.459 1.00 60.80 264 PHE E C 1
ATOM 12122 O O . PHE E 1 264 ? 110.760 140.934 81.305 1.00 58.91 264 PHE E O 1
ATOM 12130 N N . TRP E 1 265 ? 111.718 142.338 82.788 1.00 63.50 265 TRP E N 1
ATOM 12131 C CA . TRP E 1 265 ? 112.088 143.301 81.756 1.00 63.71 265 TRP E CA 1
ATOM 12132 C C . TRP E 1 265 ? 113.096 142.710 80.780 1.00 65.95 265 TRP E C 1
ATOM 12133 O O . TRP E 1 265 ? 113.138 143.112 79.612 1.00 64.88 265 TRP E O 1
ATOM 12144 N N . ILE E 1 266 ? 113.916 141.763 81.238 1.00 62.47 266 ILE E N 1
ATOM 12145 C CA . ILE E 1 266 ? 114.792 141.031 80.333 1.00 62.05 266 ILE E CA 1
ATOM 12146 C C . ILE E 1 266 ? 113.938 140.181 79.403 1.00 62.11 266 ILE E C 1
ATOM 12147 O O . ILE E 1 266 ? 113.025 139.472 79.847 1.00 58.61 266 ILE E O 1
ATOM 12152 N N . SER E 1 267 ? 114.228 140.252 78.108 1.00 58.50 267 SER E N 1
ATOM 12153 C CA . SER E 1 267 ? 113.389 139.607 77.111 1.00 57.94 267 SER E CA 1
ATOM 12154 C C . SER E 1 267 ? 113.468 138.087 77.227 1.00 58.16 267 SER E C 1
ATOM 12155 O O . SER E 1 267 ? 114.439 137.519 77.735 1.00 57.75 267 SER E O 1
ATOM 12158 N N . LEU E 1 268 ? 112.412 137.427 76.744 1.00 53.29 268 LEU E N 1
ATOM 12159 C CA . LEU E 1 268 ? 112.369 135.970 76.733 1.00 54.46 268 LEU E CA 1
ATOM 12160 C C . LEU E 1 268 ? 113.419 135.373 75.803 1.00 52.86 268 LEU E C 1
ATOM 12161 O O . LEU E 1 268 ? 113.745 134.189 75.936 1.00 50.58 268 LEU E O 1
ATOM 12166 N N . ASP E 1 269 ? 113.963 136.169 74.878 1.00 53.51 269 ASP E N 1
ATOM 12167 C CA . ASP E 1 269 ? 114.986 135.666 73.967 1.00 55.71 269 ASP E CA 1
ATOM 12168 C C . ASP E 1 269 ? 116.208 135.154 74.718 1.00 53.64 269 ASP E C 1
ATOM 12169 O O . ASP E 1 269 ? 116.801 134.143 74.323 1.00 50.35 269 ASP E O 1
ATOM 12174 N N . SER E 1 270 ? 116.599 135.829 75.799 1.00 49.67 270 SER E N 1
ATOM 12175 C CA . SER E 1 270 ? 117.730 135.392 76.619 1.00 52.13 270 SER E CA 1
ATOM 12176 C C . SER E 1 270 ? 117.247 134.356 77.635 1.00 52.73 270 SER E C 1
ATOM 12177 O O . SER E 1 270 ? 117.156 134.600 78.839 1.00 51.52 270 SER E O 1
ATOM 12180 N N . VAL E 1 271 ? 116.923 133.171 77.110 1.00 52.11 271 VAL E N 1
ATOM 12181 C CA . VAL E 1 271 ? 116.438 132.088 77.969 1.00 53.51 271 VAL E CA 1
ATOM 12182 C C . VAL E 1 271 ? 117.479 131.655 78.997 1.00 53.21 271 VAL E C 1
ATOM 12183 O O . VAL E 1 271 ? 117.158 131.644 80.197 1.00 48.84 271 VAL E O 1
ATOM 12187 N N . PRO E 1 272 ? 118.723 131.308 78.620 1.00 56.96 272 PRO E N 1
ATOM 12188 C CA . PRO E 1 272 ? 119.666 130.811 79.640 1.00 57.92 272 PRO E CA 1
ATOM 12189 C C . PRO E 1 272 ? 119.918 131.801 80.760 1.00 54.77 272 PRO E C 1
ATOM 12190 O O . PRO E 1 272 ? 120.073 131.393 81.918 1.00 51.58 272 PRO E O 1
ATOM 12194 N N . ALA E 1 273 ? 119.948 133.098 80.450 1.00 50.17 273 ALA E N 1
ATOM 12195 C CA . ALA E 1 273 ? 120.109 134.102 81.496 1.00 51.81 273 ALA E CA 1
ATOM 12196 C C . ALA E 1 273 ? 118.945 134.058 82.476 1.00 52.01 273 ALA E C 1
ATOM 12197 O O . ALA E 1 273 ? 119.146 134.104 83.695 1.00 50.16 273 ALA E O 1
ATOM 12199 N N . ARG E 1 274 ? 117.716 133.961 81.961 1.00 54.31 274 ARG E N 1
ATOM 12200 C CA . ARG E 1 274 ? 116.551 133.905 82.838 1.00 55.04 274 ARG E CA 1
ATOM 12201 C C . ARG E 1 274 ? 116.570 132.654 83.707 1.00 53.23 274 ARG E C 1
ATOM 12202 O O . ARG E 1 274 ? 116.262 132.720 84.904 1.00 52.76 274 ARG E O 1
ATOM 12210 N N . THR E 1 275 ? 116.924 131.503 83.126 1.00 52.07 275 THR E N 1
ATOM 12211 C CA . THR E 1 275 ? 117.023 130.286 83.928 1.00 55.87 275 THR E CA 1
ATOM 12212 C C . THR E 1 275 ? 118.090 130.424 85.007 1.00 50.70 275 THR E C 1
ATOM 12213 O O . THR E 1 275 ? 117.898 129.982 86.144 1.00 49.13 275 THR E O 1
ATOM 12217 N N . CYS E 1 276 ? 119.225 131.041 84.667 1.00 45.87 276 CYS E N 1
ATOM 12218 C CA . CYS E 1 276 ? 120.281 131.236 85.655 1.00 49.63 276 CYS E CA 1
ATOM 12219 C C . CYS E 1 276 ? 119.810 132.117 86.807 1.00 48.95 276 CYS E C 1
ATOM 12220 O O . CYS E 1 276 ? 120.016 131.774 87.979 1.00 47.13 276 CYS E O 1
ATOM 12223 N N . ILE E 1 277 ? 119.166 133.247 86.496 1.00 49.51 277 ILE E N 1
ATOM 12224 C CA . ILE E 1 277 ? 118.686 134.137 87.554 1.00 47.37 277 ILE E CA 1
ATOM 12225 C C . ILE E 1 277 ? 117.649 133.427 88.415 1.00 46.61 277 ILE E C 1
ATOM 12226 O O . ILE E 1 277 ? 117.684 133.508 89.649 1.00 45.34 277 ILE E O 1
ATOM 12231 N N . GLY E 1 278 ? 116.712 132.719 87.780 1.00 44.24 278 GLY E N 1
ATOM 12232 C CA . GLY E 1 278 ? 115.680 132.035 88.541 1.00 40.75 278 GLY E CA 1
ATOM 12233 C C . GLY E 1 278 ? 116.243 130.963 89.454 1.00 42.60 278 GLY E C 1
ATOM 12234 O O . GLY E 1 278 ? 115.866 130.864 90.624 1.00 42.29 278 GLY E O 1
ATOM 12235 N N . VAL E 1 279 ? 117.166 130.151 88.931 1.00 42.51 279 VAL E N 1
ATOM 12236 C CA . VAL E 1 279 ? 117.759 129.080 89.726 1.00 43.76 279 VAL E CA 1
ATOM 12237 C C . VAL E 1 279 ? 118.556 129.660 90.887 1.00 43.00 279 VAL E C 1
ATOM 12238 O O . VAL E 1 279 ? 118.459 129.187 92.026 1.00 38.81 279 VAL E O 1
ATOM 12242 N N . THR E 1 280 ? 119.356 130.698 90.618 1.00 42.09 280 THR E N 1
ATOM 12243 C CA . THR E 1 280 ? 120.152 131.302 91.681 1.00 42.60 280 THR E CA 1
ATOM 12244 C C . THR E 1 280 ? 119.265 131.907 92.761 1.00 44.23 280 THR E C 1
ATOM 12245 O O . THR E 1 280 ? 119.527 131.731 93.956 1.00 40.95 280 THR E O 1
ATOM 12249 N N . THR E 1 281 ? 118.202 132.613 92.363 1.00 45.69 281 THR E N 1
ATOM 12250 C CA . THR E 1 281 ? 117.306 133.213 93.346 1.00 43.60 281 THR E CA 1
ATOM 12251 C C . THR E 1 281 ? 116.590 132.148 94.168 1.00 41.06 281 THR E C 1
ATOM 12252 O O . THR E 1 281 ? 116.458 132.284 95.389 1.00 40.97 281 THR E O 1
ATOM 12256 N N . VAL E 1 282 ? 116.125 131.077 93.518 1.00 41.90 282 VAL E N 1
ATOM 12257 C CA . VAL E 1 282 ? 115.420 130.019 94.237 1.00 45.83 282 VAL E CA 1
ATOM 12258 C C . VAL E 1 282 ? 116.356 129.334 95.226 1.00 45.99 282 VAL E C 1
ATOM 12259 O O . VAL E 1 282 ? 115.988 129.071 96.379 1.00 44.40 282 VAL E O 1
ATOM 12263 N N . LEU E 1 283 ? 117.585 129.040 94.792 1.00 45.59 283 LEU E N 1
ATOM 12264 C CA . LEU E 1 283 ? 118.548 128.394 95.678 1.00 46.11 283 LEU E CA 1
ATOM 12265 C C . LEU E 1 283 ? 118.915 129.300 96.848 1.00 47.65 283 LEU E C 1
ATOM 12266 O O . LEU E 1 283 ? 119.023 128.836 97.990 1.00 42.73 283 LEU E O 1
ATOM 12271 N N . SER E 1 284 ? 119.107 130.596 96.584 1.00 46.72 284 SER E N 1
ATOM 12272 C CA . SER E 1 284 ? 119.411 131.530 97.661 1.00 48.56 284 SER E CA 1
ATOM 12273 C C . SER E 1 284 ? 118.260 131.615 98.654 1.00 50.72 284 SER E C 1
ATOM 12274 O O . SER E 1 284 ? 118.481 131.652 99.870 1.00 46.79 284 SER E O 1
ATOM 12277 N N . MET E 1 285 ? 117.022 131.638 98.155 1.00 50.03 285 MET E N 1
ATOM 12278 C CA . MET E 1 285 ? 115.864 131.691 99.039 1.00 47.32 285 MET E CA 1
ATOM 12279 C C . MET E 1 285 ? 115.761 130.433 99.894 1.00 48.33 285 MET E C 1
ATOM 12280 O O . MET E 1 285 ? 115.482 130.513 101.097 1.00 50.97 285 MET E O 1
ATOM 12285 N N . THR E 1 286 ? 115.984 129.263 99.289 1.00 47.10 286 THR E N 1
ATOM 12286 C CA . THR E 1 286 ? 115.934 128.017 100.048 1.00 51.20 286 THR E CA 1
ATOM 12287 C C . THR E 1 286 ? 117.021 127.976 101.114 1.00 51.06 286 THR E C 1
ATOM 12288 O O . THR E 1 286 ? 116.771 127.559 102.253 1.00 48.77 286 THR E O 1
ATOM 12292 N N . THR E 1 287 ? 118.238 128.403 100.764 1.00 47.66 287 THR E N 1
ATOM 12293 C CA . THR E 1 287 ? 119.322 128.417 101.740 1.00 51.04 287 THR E CA 1
ATOM 12294 C C . THR E 1 287 ? 119.029 129.396 102.869 1.00 49.47 287 THR E C 1
ATOM 12295 O O . THR E 1 287 ? 119.317 129.109 104.036 1.00 46.52 287 THR E O 1
ATOM 12299 N N . LEU E 1 288 ? 118.457 130.558 102.542 1.00 45.16 288 LEU E N 1
ATOM 12300 C CA . LEU E 1 288 ? 118.088 131.518 103.577 1.00 43.99 288 LEU E CA 1
ATOM 12301 C C . LEU E 1 288 ? 117.032 130.941 104.510 1.00 44.87 288 LEU E C 1
ATOM 12302 O O . LEU E 1 288 ? 117.125 131.097 105.733 1.00 46.40 288 LEU E O 1
ATOM 12307 N N . MET E 1 289 ? 116.026 130.265 103.952 1.00 45.01 289 MET E N 1
ATOM 12308 C CA . MET E 1 289 ? 114.991 129.654 104.781 1.00 47.88 289 MET E CA 1
ATOM 12309 C C . MET E 1 289 ? 115.580 128.589 105.699 1.00 48.37 289 MET E C 1
ATOM 12310 O O . MET E 1 289 ? 115.259 128.533 106.893 1.00 41.21 289 MET E O 1
ATOM 12315 N N . ILE E 1 290 ? 116.455 127.739 105.157 1.00 48.96 290 ILE E N 1
ATOM 12316 C CA . ILE E 1 290 ? 117.053 126.676 105.961 1.00 48.92 290 ILE E CA 1
ATOM 12317 C C . ILE E 1 290 ? 117.929 127.261 107.063 1.00 50.98 290 ILE E C 1
ATOM 12318 O O . ILE E 1 290 ? 117.871 126.822 108.220 1.00 52.04 290 ILE E O 1
ATOM 12323 N N . GLY E 1 291 ? 118.748 128.261 106.729 1.00 50.47 291 GLY E N 1
ATOM 12324 C CA . GLY E 1 291 ? 119.585 128.887 107.738 1.00 49.53 291 GLY E CA 1
ATOM 12325 C C . GLY E 1 291 ? 118.777 129.564 108.826 1.00 45.87 291 GLY E C 1
ATOM 12326 O O . GLY E 1 291 ? 119.108 129.464 110.009 1.00 44.04 291 GLY E O 1
ATOM 12327 N N . SER E 1 292 ? 117.700 130.255 108.443 1.00 45.36 292 SER E N 1
ATOM 12328 C CA . SER E 1 292 ? 116.821 130.874 109.428 1.00 46.02 292 SER E CA 1
ATOM 12329 C C . SER E 1 292 ? 116.192 129.827 110.335 1.00 48.28 292 SER E C 1
ATOM 12330 O O . SER E 1 292 ? 116.072 130.032 111.548 1.00 48.28 292 SER E O 1
ATOM 12333 N N . ARG E 1 293 ? 115.776 128.695 109.761 1.00 50.42 293 ARG E N 1
ATOM 12334 C CA . ARG E 1 293 ? 115.252 127.607 110.578 1.00 51.37 293 ARG E CA 1
ATOM 12335 C C . ARG E 1 293 ? 116.304 127.105 111.559 1.00 54.82 293 ARG E C 1
ATOM 12336 O O . ARG E 1 293 ? 115.990 126.790 112.713 1.00 54.83 293 ARG E O 1
ATOM 12344 N N . THR E 1 294 ? 117.560 127.024 111.116 1.00 53.46 294 THR E N 1
ATOM 12345 C CA . THR E 1 294 ? 118.630 126.553 111.988 1.00 52.54 294 THR E CA 1
ATOM 12346 C C . THR E 1 294 ? 119.233 127.677 112.829 1.00 52.84 294 THR E C 1
ATOM 12347 O O . THR E 1 294 ? 119.925 127.400 113.816 1.00 54.25 294 THR E O 1
ATOM 12351 N N . SER E 1 295 ? 118.983 128.939 112.469 1.00 52.40 295 SER E N 1
ATOM 12352 C CA . SER E 1 295 ? 119.623 130.048 113.174 1.00 55.16 295 SER E CA 1
ATOM 12353 C C . SER E 1 295 ? 119.120 130.162 114.608 1.00 56.51 295 SER E C 1
ATOM 12354 O O . SER E 1 295 ? 119.916 130.282 115.548 1.00 54.30 295 SER E O 1
ATOM 12357 N N . LEU E 1 296 ? 117.800 130.129 114.800 1.00 53.82 296 LEU E N 1
ATOM 12358 C CA . LEU E 1 296 ? 117.240 130.220 116.139 1.00 51.28 296 LEU E CA 1
ATOM 12359 C C . LEU E 1 296 ? 116.663 128.871 116.544 1.00 49.88 296 LEU E C 1
ATOM 12360 O O . LEU E 1 296 ? 115.568 128.510 116.085 1.00 50.41 296 LEU E O 1
ATOM 12365 N N . PRO E 1 297 ? 117.359 128.086 117.380 1.00 48.68 297 PRO E N 1
ATOM 12366 C CA . PRO E 1 297 ? 116.836 126.796 117.845 1.00 49.85 297 PRO E CA 1
ATOM 12367 C C . PRO E 1 297 ? 116.023 126.916 119.132 1.00 47.87 297 PRO E C 1
ATOM 12368 O O . PRO E 1 297 ? 116.280 126.221 120.122 1.00 46.35 297 PRO E O 1
ATOM 12372 N N . ASN E 1 298 ? 115.034 127.801 119.129 1.00 44.76 298 ASN E N 1
ATOM 12373 C CA . ASN E 1 298 ? 114.204 128.043 120.298 1.00 47.94 298 ASN E CA 1
ATOM 12374 C C . ASN E 1 298 ? 112.997 127.112 120.300 1.00 44.28 298 ASN E C 1
ATOM 12375 O O . ASN E 1 298 ? 112.392 126.842 119.260 1.00 42.00 298 ASN E O 1
ATOM 12380 N N . THR E 1 299 ? 112.660 126.619 121.489 1.00 40.98 299 THR E N 1
ATOM 12381 C CA . THR E 1 299 ? 111.549 125.686 121.666 1.00 42.77 299 THR E CA 1
ATOM 12382 C C . THR E 1 299 ? 110.279 126.470 121.995 1.00 42.51 299 THR E C 1
ATOM 12383 O O . THR E 1 299 ? 109.754 126.443 123.109 1.00 45.49 299 THR E O 1
ATOM 12387 N N . ASN E 1 300 ? 109.796 127.195 120.989 1.00 39.29 300 ASN E N 1
ATOM 12388 C CA . ASN E 1 300 ? 108.700 128.146 121.158 1.00 38.04 300 ASN E CA 1
ATOM 12389 C C . ASN E 1 300 ? 107.704 128.030 120.007 1.00 40.67 300 ASN E C 1
ATOM 12390 O O . ASN E 1 300 ? 107.344 129.019 119.365 1.00 42.94 300 ASN E O 1
ATOM 12395 N N . CYS E 1 301 ? 107.246 126.810 119.728 1.00 42.93 301 CYS E N 1
ATOM 12396 C CA . CYS E 1 301 ? 106.402 126.578 118.560 1.00 40.34 301 CYS E CA 1
ATOM 12397 C C . CYS E 1 301 ? 105.079 127.326 118.676 1.00 39.99 301 CYS E C 1
ATOM 12398 O O . CYS E 1 301 ? 104.183 126.908 119.417 1.00 38.74 301 CYS E O 1
ATOM 12401 N N . PHE E 1 302 ? 104.948 128.432 117.936 1.00 43.51 302 PHE E N 1
ATOM 12402 C CA . PHE E 1 302 ? 103.740 129.250 117.962 1.00 39.62 302 PHE E CA 1
ATOM 12403 C C . PHE E 1 302 ? 103.401 129.804 116.582 1.00 42.58 302 PHE E C 1
ATOM 12404 O O . PHE E 1 302 ? 102.747 130.848 116.483 1.00 46.47 302 PHE E O 1
ATOM 12412 N N . ILE E 1 303 ? 103.801 129.095 115.519 1.00 38.40 303 ILE E N 1
ATOM 12413 C CA . ILE E 1 303 ? 103.822 129.568 114.131 1.00 37.63 303 ILE E CA 1
ATOM 12414 C C . ILE E 1 303 ? 104.065 131.076 114.080 1.00 45.98 303 ILE E C 1
ATOM 12415 O O . ILE E 1 303 ? 103.128 131.883 114.061 1.00 44.58 303 ILE E O 1
ATOM 12420 N N . LYS E 1 304 ? 105.338 131.459 114.041 1.00 44.65 304 LYS E N 1
ATOM 12421 C CA . LYS E 1 304 ? 105.743 132.839 114.273 1.00 37.72 304 LYS E CA 1
ATOM 12422 C C . LYS E 1 304 ? 105.541 133.682 113.014 1.00 38.81 304 LYS E C 1
ATOM 12423 O O . LYS E 1 304 ? 104.972 133.236 112.013 1.00 38.59 304 LYS E O 1
ATOM 12429 N N . ALA E 1 305 ? 106.021 134.928 113.062 1.00 43.48 305 ALA E N 1
ATOM 12430 C CA . ALA E 1 305 ? 105.828 135.869 111.964 1.00 40.23 305 ALA E CA 1
ATOM 12431 C C . ALA E 1 305 ? 106.887 135.703 110.881 1.00 38.96 305 ALA E C 1
ATOM 12432 O O . ALA E 1 305 ? 106.582 135.813 109.684 1.00 36.50 305 ALA E O 1
ATOM 12434 N N . ILE E 1 306 ? 108.136 135.454 111.283 1.00 38.80 306 ILE E N 1
ATOM 12435 C CA . ILE E 1 306 ? 109.197 135.228 110.308 1.00 40.46 306 ILE E CA 1
ATOM 12436 C C . ILE E 1 306 ? 108.876 134.015 109.452 1.00 41.73 306 ILE E C 1
ATOM 12437 O O . ILE E 1 306 ? 109.192 133.989 108.258 1.00 42.06 306 ILE E O 1
ATOM 12442 N N . ASP E 1 307 ? 108.230 133.002 110.035 1.00 40.51 307 ASP E N 1
ATOM 12443 C CA . ASP E 1 307 ? 107.801 131.848 109.253 1.00 40.26 307 ASP E CA 1
ATOM 12444 C C . ASP E 1 307 ? 106.813 132.260 108.169 1.00 41.18 307 ASP E C 1
ATOM 12445 O O . ASP E 1 307 ? 106.918 131.820 107.019 1.00 40.65 307 ASP E O 1
ATOM 12450 N N . VAL E 1 308 ? 105.852 133.119 108.516 1.00 41.29 308 VAL E N 1
ATOM 12451 C CA . VAL E 1 308 ? 104.850 133.554 107.545 1.00 42.31 308 VAL E CA 1
ATOM 12452 C C . VAL E 1 308 ? 105.504 134.352 106.423 1.00 43.39 308 VAL E C 1
ATOM 12453 O O . VAL E 1 308 ? 105.236 134.124 105.235 1.00 45.91 308 VAL E O 1
ATOM 12457 N N . TYR E 1 309 ? 106.376 135.300 106.780 1.00 43.74 309 TYR E N 1
ATOM 12458 C CA . TYR E 1 309 ? 107.026 136.113 105.755 1.00 43.39 309 TYR E CA 1
ATOM 12459 C C . TYR E 1 309 ? 107.924 135.264 104.862 1.00 45.77 309 TYR E C 1
ATOM 12460 O O . TYR E 1 309 ? 107.953 135.448 103.637 1.00 47.22 309 TYR E O 1
ATOM 12469 N N . LEU E 1 310 ? 108.666 134.330 105.458 1.00 43.35 310 LEU E N 1
ATOM 12470 C CA . LEU E 1 310 ? 109.546 133.465 104.682 1.00 42.01 310 LEU E CA 1
ATOM 12471 C C . LEU E 1 310 ? 108.745 132.558 103.760 1.00 43.19 310 LEU E C 1
ATOM 12472 O O . LEU E 1 310 ? 109.154 132.300 102.623 1.00 43.49 310 LEU E O 1
ATOM 12477 N N . GLY E 1 311 ? 107.600 132.063 104.235 1.00 40.34 311 GLY E N 1
ATOM 12478 C CA . GLY E 1 311 ? 106.729 131.285 103.371 1.00 41.70 311 GLY E CA 1
ATOM 12479 C C . GLY E 1 311 ? 106.184 132.105 102.221 1.00 40.02 311 GLY E C 1
ATOM 12480 O O . GLY E 1 311 ? 106.049 131.611 101.102 1.00 40.08 311 GLY E O 1
ATOM 12481 N N . ILE E 1 312 ? 105.870 133.376 102.481 1.00 43.44 312 ILE E N 1
ATOM 12482 C CA . ILE E 1 312 ? 105.402 134.259 101.413 1.00 46.64 312 ILE E CA 1
ATOM 12483 C C . ILE E 1 312 ? 106.489 134.441 100.359 1.00 45.61 312 ILE E C 1
ATOM 12484 O O . ILE E 1 312 ? 106.231 134.367 99.151 1.00 41.89 312 ILE E O 1
ATOM 12489 N N . CYS E 1 313 ? 107.725 134.678 100.805 1.00 46.84 313 CYS E N 1
ATOM 12490 C CA . CYS E 1 313 ? 108.828 134.866 99.863 1.00 43.86 313 CYS E CA 1
ATOM 12491 C C . CYS E 1 313 ? 109.109 133.590 99.071 1.00 48.85 313 CYS E C 1
ATOM 12492 O O . CYS E 1 313 ? 109.366 133.638 97.861 1.00 45.08 313 CYS E O 1
ATOM 12495 N N . PHE E 1 314 ? 109.071 132.436 99.743 1.00 49.21 314 PHE E N 1
ATOM 12496 C CA . PHE E 1 314 ? 109.257 131.162 99.054 1.00 47.10 314 PHE E CA 1
ATOM 12497 C C . PHE E 1 314 ? 108.147 130.925 98.038 1.00 48.04 314 PHE E C 1
ATOM 12498 O O . PHE E 1 314 ? 108.400 130.449 96.920 1.00 50.31 314 PHE E O 1
ATOM 12506 N N . SER E 1 315 ? 106.909 131.251 98.412 1.00 45.32 315 SER E N 1
ATOM 12507 C CA . SER E 1 315 ? 105.793 131.136 97.485 1.00 47.97 315 SER E CA 1
ATOM 12508 C C . SER E 1 315 ? 106.023 132.005 96.261 1.00 49.76 315 SER E C 1
ATOM 12509 O O . SER E 1 315 ? 105.828 131.562 95.127 1.00 49.22 315 SER E O 1
ATOM 12512 N N . PHE E 1 316 ? 106.471 133.242 96.471 1.00 48.97 316 PHE E N 1
ATOM 12513 C CA . PHE E 1 316 ? 106.683 134.129 95.335 1.00 50.67 316 PHE E CA 1
ATOM 12514 C C . PHE E 1 316 ? 107.813 133.639 94.438 1.00 51.17 316 PHE E C 1
ATOM 12515 O O . PHE E 1 316 ? 107.699 133.702 93.211 1.00 46.15 316 PHE E O 1
ATOM 12523 N N . VAL E 1 317 ? 108.901 133.122 95.015 1.00 49.80 317 VAL E N 1
ATOM 12524 C CA . VAL E 1 317 ? 110.017 132.705 94.166 1.00 49.52 317 VAL E CA 1
ATOM 12525 C C . VAL E 1 317 ? 109.665 131.446 93.370 1.00 50.08 317 VAL E C 1
ATOM 12526 O O . VAL E 1 317 ? 109.922 131.374 92.156 1.00 50.40 317 VAL E O 1
ATOM 12530 N N . PHE E 1 318 ? 109.054 130.440 94.010 1.00 49.65 318 PHE E N 1
ATOM 12531 C CA . PHE E 1 318 ? 108.766 129.244 93.223 1.00 53.71 318 PHE E CA 1
ATOM 12532 C C . PHE E 1 318 ? 107.573 129.476 92.302 1.00 52.66 318 PHE E C 1
ATOM 12533 O O . PHE E 1 318 ? 107.467 128.828 91.255 1.00 50.36 318 PHE E O 1
ATOM 12541 N N . GLY E 1 319 ? 106.697 130.427 92.642 1.00 50.20 319 GLY E N 1
ATOM 12542 C CA . GLY E 1 319 ? 105.678 130.850 91.701 1.00 52.28 319 GLY E CA 1
ATOM 12543 C C . GLY E 1 319 ? 106.263 131.578 90.509 1.00 51.71 319 GLY E C 1
ATOM 12544 O O . GLY E 1 319 ? 105.758 131.461 89.397 1.00 48.47 319 GLY E O 1
ATOM 12545 N N . ALA E 1 320 ? 107.333 132.346 90.727 1.00 50.43 320 ALA E N 1
ATOM 12546 C CA . ALA E 1 320 ? 108.033 132.973 89.612 1.00 53.75 320 ALA E CA 1
ATOM 12547 C C . ALA E 1 320 ? 108.636 131.921 88.691 1.00 53.36 320 ALA E C 1
ATOM 12548 O O . ALA E 1 320 ? 108.575 132.044 87.463 1.00 50.94 320 ALA E O 1
ATOM 12550 N N . LEU E 1 321 ? 109.218 130.871 89.271 1.00 52.27 321 LEU E N 1
ATOM 12551 C CA . LEU E 1 321 ? 109.743 129.775 88.454 1.00 54.16 321 LEU E CA 1
ATOM 12552 C C . LEU E 1 321 ? 108.625 129.078 87.673 1.00 57.15 321 LEU E C 1
ATOM 12553 O O . LEU E 1 321 ? 108.736 128.845 86.455 1.00 54.26 321 LEU E O 1
ATOM 12558 N N . LEU E 1 322 ? 107.530 128.749 88.363 1.00 55.28 322 LEU E N 1
ATOM 12559 C CA . LEU E 1 322 ? 106.401 128.090 87.717 1.00 52.04 322 LEU E CA 1
ATOM 12560 C C . LEU E 1 322 ? 105.807 128.968 86.623 1.00 51.79 322 LEU E C 1
ATOM 12561 O O . LEU E 1 322 ? 105.405 128.475 85.566 1.00 50.46 322 LEU E O 1
ATOM 12566 N N . GLU E 1 323 ? 105.748 130.280 86.860 1.00 53.58 323 GLU E N 1
ATOM 12567 C CA . GLU E 1 323 ? 105.198 131.192 85.869 1.00 58.99 323 GLU E CA 1
ATOM 12568 C C . GLU E 1 323 ? 106.157 131.408 84.710 1.00 57.95 323 GLU E C 1
ATOM 12569 O O . GLU E 1 323 ? 105.711 131.685 83.600 1.00 54.47 323 GLU E O 1
ATOM 12575 N N . TYR E 1 324 ? 107.465 131.278 84.936 1.00 55.47 324 TYR E N 1
ATOM 12576 C CA . TYR E 1 324 ? 108.397 131.208 83.815 1.00 55.72 324 TYR E CA 1
ATOM 12577 C C . TYR E 1 324 ? 108.057 130.027 82.915 1.00 54.48 324 TYR E C 1
ATOM 12578 O O . TYR E 1 324 ? 107.934 130.171 81.689 1.00 50.99 324 TYR E O 1
ATOM 12587 N N . ALA E 1 325 ? 107.873 128.849 83.519 1.00 53.36 325 ALA E N 1
ATOM 12588 C CA . ALA E 1 325 ? 107.517 127.673 82.726 1.00 55.95 325 ALA E CA 1
ATOM 12589 C C . ALA E 1 325 ? 106.182 127.866 82.007 1.00 56.82 325 ALA E C 1
ATOM 12590 O O . ALA E 1 325 ? 106.055 127.564 80.811 1.00 54.80 325 ALA E O 1
ATOM 12592 N N . VAL E 1 326 ? 105.181 128.387 82.718 1.00 55.41 326 VAL E N 1
ATOM 12593 C CA . VAL E 1 326 ? 103.845 128.551 82.147 1.00 54.60 326 VAL E CA 1
ATOM 12594 C C . VAL E 1 326 ? 103.857 129.614 81.054 1.00 55.12 326 VAL E C 1
ATOM 12595 O O . VAL E 1 326 ? 103.155 129.498 80.046 1.00 54.04 326 VAL E O 1
ATOM 12599 N N . ALA E 1 327 ? 104.650 130.671 81.242 1.00 55.04 327 ALA E N 1
ATOM 12600 C CA . ALA E 1 327 ? 104.768 131.709 80.228 1.00 56.64 327 ALA E CA 1
ATOM 12601 C C . ALA E 1 327 ? 105.420 131.169 78.967 1.00 56.07 327 ALA E C 1
ATOM 12602 O O . ALA E 1 327 ? 105.003 131.507 77.856 1.00 53.56 327 ALA E O 1
ATOM 12604 N N . HIS E 1 328 ? 106.448 130.329 79.115 1.00 57.15 328 HIS E N 1
ATOM 12605 C CA . HIS E 1 328 ? 107.025 129.683 77.939 1.00 59.03 328 HIS E CA 1
ATOM 12606 C C . HIS E 1 328 ? 105.985 128.821 77.232 1.00 55.38 328 HIS E C 1
ATOM 12607 O O . HIS E 1 328 ? 105.845 128.872 76.001 1.00 50.59 328 HIS E O 1
ATOM 12614 N N . TYR E 1 329 ? 105.224 128.040 78.005 1.00 54.92 329 TYR E N 1
ATOM 12615 C CA . TYR E 1 329 ? 104.206 127.173 77.414 1.00 55.98 329 TYR E CA 1
ATOM 12616 C C . TYR E 1 329 ? 103.138 127.979 76.681 1.00 54.85 329 TYR E C 1
ATOM 12617 O O . TYR E 1 329 ? 102.693 127.591 75.594 1.00 51.55 329 TYR E O 1
ATOM 12626 N N . SER E 1 330 ? 102.713 129.103 77.262 1.00 53.37 330 SER E N 1
ATOM 12627 C CA . SER E 1 330 ? 101.646 129.899 76.662 1.00 52.16 330 SER E CA 1
ATOM 12628 C C . SER E 1 330 ? 102.149 130.689 75.460 1.00 52.69 330 SER E C 1
ATOM 12629 O O . SER E 1 330 ? 101.413 130.881 74.486 1.00 51.03 330 SER E O 1
ATOM 12632 N N . SER E 1 331 ? 103.396 131.165 75.513 1.00 53.44 331 SER E N 1
ATOM 12633 C CA . SER E 1 331 ? 103.982 131.837 74.360 1.00 51.34 331 SER E CA 1
ATOM 12634 C C . SER E 1 331 ? 104.133 130.875 73.191 1.00 52.26 331 SER E C 1
ATOM 12635 O O . SER E 1 331 ? 103.917 131.257 72.035 1.00 48.55 331 SER E O 1
ATOM 12638 N N . LEU E 1 332 ? 104.500 129.623 73.480 1.00 53.15 332 LEU E N 1
ATOM 12639 C CA . LEU E 1 332 ? 104.588 128.540 72.490 1.00 52.42 332 LEU E CA 1
ATOM 12640 C C . LEU E 1 332 ? 105.219 128.966 71.165 1.00 51.39 332 LEU E C 1
ATOM 12641 O O . LEU E 1 332 ? 106.192 129.719 71.142 1.00 48.57 332 LEU E O 1
ATOM 12646 N N . ASN E 1 413 ? 103.883 138.885 76.124 1.00 62.52 413 ASN E N 1
ATOM 12647 C CA . ASN E 1 413 ? 104.996 139.589 76.748 1.00 61.88 413 ASN E CA 1
ATOM 12648 C C . ASN E 1 413 ? 105.170 139.153 78.199 1.00 59.95 413 ASN E C 1
ATOM 12649 O O . ASN E 1 413 ? 104.220 139.178 78.981 1.00 61.13 413 ASN E O 1
ATOM 12654 N N . VAL E 1 414 ? 106.391 138.749 78.551 1.00 57.40 414 VAL E N 1
ATOM 12655 C CA . VAL E 1 414 ? 106.667 138.354 79.929 1.00 62.23 414 VAL E CA 1
ATOM 12656 C C . VAL E 1 414 ? 106.585 139.559 80.860 1.00 60.93 414 VAL E C 1
ATOM 12657 O O . VAL E 1 414 ? 106.160 139.438 82.015 1.00 55.11 414 VAL E O 1
ATOM 12661 N N . ASP E 1 415 ? 106.982 140.739 80.377 1.00 63.73 415 ASP E N 1
ATOM 12662 C CA . ASP E 1 415 ? 106.901 141.939 81.201 1.00 63.03 415 ASP E CA 1
ATOM 12663 C C . ASP E 1 415 ? 105.465 142.399 81.404 1.00 62.89 415 ASP E C 1
ATOM 12664 O O . ASP E 1 415 ? 105.211 143.240 82.274 1.00 60.42 415 ASP E O 1
ATOM 12669 N N . HIS E 1 416 ? 104.521 141.882 80.613 1.00 62.82 416 HIS E N 1
ATOM 12670 C CA . HIS E 1 416 ? 103.114 142.155 80.883 1.00 63.96 416 HIS E CA 1
ATOM 12671 C C . HIS E 1 416 ? 102.664 141.491 82.177 1.00 65.44 416 HIS E C 1
ATOM 12672 O O . HIS E 1 416 ? 101.705 141.948 82.810 1.00 66.58 416 HIS E O 1
ATOM 12679 N N . TYR E 1 417 ? 103.343 140.419 82.588 1.00 62.21 417 TYR E N 1
ATOM 12680 C CA . TYR E 1 417 ? 103.093 139.765 83.865 1.00 64.09 417 TYR E CA 1
ATOM 12681 C C . TYR E 1 417 ? 103.941 140.342 84.994 1.00 63.04 417 TYR E C 1
ATOM 12682 O O . TYR E 1 417 ? 104.015 139.739 86.071 1.00 59.68 417 TYR E O 1
ATOM 12691 N N . SER E 1 418 ? 104.603 141.475 84.760 1.00 59.83 418 SER E N 1
ATOM 12692 C CA . SER E 1 418 ? 105.410 142.122 85.786 1.00 60.56 418 SER E CA 1
ATOM 12693 C C . SER E 1 418 ? 104.978 143.564 85.997 1.00 62.48 418 SER E C 1
ATOM 12694 O O . SER E 1 418 ? 105.055 144.085 87.113 1.00 64.73 418 SER E O 1
ATOM 12697 N N . LYS E 1 419 ? 104.550 144.224 84.924 1.00 56.45 419 LYS E N 1
ATOM 12698 C CA . LYS E 1 419 ? 104.164 145.625 85.006 1.00 53.74 419 LYS E CA 1
ATOM 12699 C C . LYS E 1 419 ? 103.008 145.806 85.982 1.00 54.22 419 LYS E C 1
ATOM 12700 O O . LYS E 1 419 ? 102.985 146.775 86.744 1.00 51.46 419 LYS E O 1
ATOM 12706 N N . LEU E 1 420 ? 102.039 144.890 85.974 1.00 53.62 420 LEU E N 1
ATOM 12707 C CA . LEU E 1 420 ? 100.902 144.978 86.879 1.00 56.37 420 LEU E CA 1
ATOM 12708 C C . LEU E 1 420 ? 100.523 143.598 87.427 1.00 58.42 420 LEU E C 1
ATOM 12709 O O . LEU E 1 420 ? 99.361 143.306 87.721 1.00 58.71 420 LEU E O 1
ATOM 12714 N N . LEU E 1 421 ? 101.497 142.704 87.565 1.00 57.48 421 LEU E N 1
ATOM 12715 C CA . LEU E 1 421 ? 101.123 141.462 88.219 1.00 59.88 421 LEU E CA 1
ATOM 12716 C C . LEU E 1 421 ? 101.948 141.174 89.464 1.00 58.57 421 LEU E C 1
ATOM 12717 O O . LEU E 1 421 ? 101.412 141.190 90.572 1.00 55.78 421 LEU E O 1
ATOM 12722 N N . PHE E 1 422 ? 103.253 140.971 89.316 1.00 58.37 422 PHE E N 1
ATOM 12723 C CA . PHE E 1 422 ? 103.983 140.401 90.448 1.00 58.23 422 PHE E CA 1
ATOM 12724 C C . PHE E 1 422 ? 104.308 141.402 91.553 1.00 56.72 422 PHE E C 1
ATOM 12725 O O . PHE E 1 422 ? 103.942 141.156 92.710 1.00 51.74 422 PHE E O 1
ATOM 12733 N N . PRO E 1 423 ? 104.970 142.528 91.264 1.00 56.95 423 PRO E N 1
ATOM 12734 C CA . PRO E 1 423 ? 105.235 143.478 92.354 1.00 53.10 423 PRO E CA 1
ATOM 12735 C C . PRO E 1 423 ? 103.960 143.948 93.018 1.00 53.47 423 PRO E C 1
ATOM 12736 O O . PRO E 1 423 ? 103.962 144.209 94.222 1.00 54.59 423 PRO E O 1
ATOM 12740 N N . LEU E 1 424 ? 102.855 144.029 92.271 1.00 53.20 424 LEU E N 1
ATOM 12741 C CA . LEU E 1 424 ? 101.594 144.462 92.867 1.00 55.13 424 LEU E CA 1
ATOM 12742 C C . LEU E 1 424 ? 101.037 143.421 93.835 1.00 54.84 424 LEU E C 1
ATOM 12743 O O . LEU E 1 424 ? 100.552 143.775 94.916 1.00 53.50 424 LEU E O 1
ATOM 12748 N N . ILE E 1 425 ? 101.088 142.135 93.471 1.00 52.57 425 ILE E N 1
ATOM 12749 C CA . ILE E 1 425 ? 100.661 141.098 94.410 1.00 52.85 425 ILE E CA 1
ATOM 12750 C C . ILE E 1 425 ? 101.560 141.083 95.640 1.00 52.80 425 ILE E C 1
ATOM 12751 O O . ILE E 1 425 ? 101.084 140.910 96.768 1.00 53.62 425 ILE E O 1
ATOM 12756 N N . PHE E 1 426 ? 102.871 141.255 95.451 1.00 50.55 426 PHE E N 1
ATOM 12757 C CA . PHE E 1 426 ? 103.736 141.252 96.626 1.00 49.01 426 PHE E CA 1
ATOM 12758 C C . PHE E 1 426 ? 103.479 142.477 97.494 1.00 50.15 426 PHE E C 1
ATOM 12759 O O . PHE E 1 426 ? 103.573 142.406 98.724 1.00 52.42 426 PHE E O 1
ATOM 12767 N N . MET E 1 427 ? 103.160 143.612 96.870 1.00 48.12 427 MET E N 1
ATOM 12768 C CA . MET E 1 427 ? 102.825 144.810 97.628 1.00 47.64 427 MET E CA 1
ATOM 12769 C C . MET E 1 427 ? 101.557 144.595 98.440 1.00 51.48 427 MET E C 1
ATOM 12770 O O . MET E 1 427 ? 101.481 144.989 99.607 1.00 50.27 427 MET E O 1
ATOM 12775 N N . LEU E 1 428 ? 100.552 143.956 97.838 1.00 51.77 428 LEU E N 1
ATOM 12776 C CA . LEU E 1 428 ? 99.327 143.642 98.569 1.00 50.25 428 LEU E CA 1
ATOM 12777 C C . LEU E 1 428 ? 99.607 142.677 99.717 1.00 50.79 428 LEU E C 1
ATOM 12778 O O . LEU E 1 428 ? 99.054 142.819 100.815 1.00 48.55 428 LEU E O 1
ATOM 12783 N N . ALA E 1 429 ? 100.464 141.681 99.478 1.00 50.12 429 ALA E N 1
ATOM 12784 C CA . ALA E 1 429 ? 100.814 140.731 100.530 1.00 47.95 429 ALA E CA 1
ATOM 12785 C C . ALA E 1 429 ? 101.528 141.422 101.685 1.00 50.07 429 ALA E C 1
ATOM 12786 O O . ALA E 1 429 ? 101.240 141.148 102.856 1.00 50.74 429 ALA E O 1
ATOM 12788 N N . ASN E 1 430 ? 102.462 142.325 101.376 1.00 50.44 430 ASN E N 1
ATOM 12789 C CA . ASN E 1 430 ? 103.153 143.069 102.425 1.00 50.31 430 ASN E CA 1
ATOM 12790 C C . ASN E 1 430 ? 102.200 144.000 103.161 1.00 50.62 430 ASN E C 1
ATOM 12791 O O . ASN E 1 430 ? 102.325 144.194 104.376 1.00 49.98 430 ASN E O 1
ATOM 12796 N N . VAL E 1 431 ? 101.247 144.595 102.441 1.00 49.14 431 VAL E N 1
ATOM 12797 C CA . VAL E 1 431 ? 100.247 145.444 103.084 1.00 49.80 431 VAL E CA 1
ATOM 12798 C C . VAL E 1 431 ? 99.424 144.629 104.073 1.00 52.62 431 VAL E C 1
ATOM 12799 O O . VAL E 1 431 ? 99.174 145.061 105.202 1.00 52.73 431 VAL E O 1
ATOM 12803 N N . PHE E 1 432 ? 99.002 143.429 103.665 1.00 48.06 432 PHE E N 1
ATOM 12804 C CA . PHE E 1 432 ? 98.246 142.564 104.568 1.00 46.98 432 PHE E CA 1
ATOM 12805 C C . PHE E 1 432 ? 99.091 142.136 105.765 1.00 50.72 432 PHE E C 1
ATOM 12806 O O . PHE E 1 432 ? 98.602 142.103 106.900 1.00 49.54 432 PHE E O 1
ATOM 12814 N N . TYR E 1 433 ? 100.361 141.805 105.524 1.00 50.18 433 TYR E N 1
ATOM 12815 C CA . TYR E 1 433 ? 101.272 141.416 106.598 1.00 48.17 433 TYR E CA 1
ATOM 12816 C C . TYR E 1 433 ? 101.409 142.533 107.629 1.00 52.42 433 TYR E C 1
ATOM 12817 O O . TYR E 1 433 ? 101.255 142.314 108.841 1.00 52.23 433 TYR E O 1
ATOM 12826 N N . TRP E 1 434 ? 101.675 143.751 107.154 1.00 52.44 434 TRP E N 1
ATOM 12827 C CA . TRP E 1 434 ? 101.884 144.873 108.060 1.00 51.61 434 TRP E CA 1
ATOM 12828 C C . TRP E 1 434 ? 100.583 145.293 108.730 1.00 52.40 434 TRP E C 1
ATOM 12829 O O . TRP E 1 434 ? 100.591 145.740 109.878 1.00 55.52 434 TRP E O 1
ATOM 12840 N N . ALA E 1 435 ? 99.449 145.137 108.043 1.00 51.11 435 ALA E N 1
ATOM 12841 C CA . ALA E 1 435 ? 98.165 145.406 108.681 1.00 50.37 435 ALA E CA 1
ATOM 12842 C C . ALA E 1 435 ? 97.887 144.403 109.793 1.00 51.16 435 ALA E C 1
ATOM 12843 O O . ALA E 1 435 ? 97.343 144.762 110.844 1.00 50.73 435 ALA E O 1
ATOM 12845 N N . TYR E 1 436 ? 98.247 143.137 109.573 1.00 48.77 436 TYR E N 1
ATOM 12846 C CA . TYR E 1 436 ? 98.102 142.123 110.610 1.00 49.06 436 TYR E CA 1
ATOM 12847 C C . TYR E 1 436 ? 98.962 142.463 111.822 1.00 51.06 436 TYR E C 1
ATOM 12848 O O . TYR E 1 436 ? 98.513 142.355 112.969 1.00 50.13 436 TYR E O 1
ATOM 12857 N N . TYR E 1 437 ? 100.199 142.897 111.585 1.00 48.23 437 TYR E N 1
ATOM 12858 C CA . TYR E 1 437 ? 101.144 143.110 112.686 1.00 46.22 437 TYR E CA 1
ATOM 12859 C C . TYR E 1 437 ? 101.177 144.574 113.136 1.00 46.91 437 TYR E C 1
ATOM 12860 O O . TYR E 1 437 ? 102.047 145.009 113.890 1.00 50.94 437 TYR E O 1
ATOM 12869 N N . MET E 1 438 ? 100.202 145.341 112.651 1.00 49.66 438 MET E N 1
ATOM 12870 C CA . MET E 1 438 ? 100.050 146.730 113.064 1.00 50.28 438 MET E CA 1
ATOM 12871 C C . MET E 1 438 ? 98.827 146.919 113.952 1.00 53.17 438 MET E C 1
ATOM 12872 O O . MET E 1 438 ? 98.934 147.456 115.060 1.00 55.27 438 MET E O 1
ATOM 12877 N N . TYR E 1 439 ? 97.662 146.482 113.476 1.00 57.67 439 TYR E N 1
ATOM 12878 C CA . TYR E 1 439 ? 96.417 146.706 114.200 1.00 56.51 439 TYR E CA 1
ATOM 12879 C C . TYR E 1 439 ? 95.668 145.400 114.433 1.00 57.44 439 TYR E C 1
ATOM 12880 O O . TYR E 1 439 ? 96.172 144.319 114.111 1.00 58.20 439 TYR E O 1
ATOM 12889 N N . PHE E 1 440 ? 94.465 145.493 114.989 1.00 62.82 440 PHE E N 1
ATOM 12890 C CA . PHE E 1 440 ? 93.641 144.320 115.251 1.00 62.14 440 PHE E CA 1
ATOM 12891 C C . PHE E 1 440 ? 92.272 144.457 114.592 1.00 63.61 440 PHE E C 1
ATOM 12892 O O . PHE E 1 440 ? 91.866 145.550 114.195 1.00 60.94 440 PHE E O 1
#

Nearest PDB structures (foldseek):
  8vsz-assembly1_A  TM=1.003E+00  e=7.188E-64  Homo sapiens
  7qn5-assembly1_B  TM=9.011E-01  e=2.851E-38  Homo sapiens
  4cof-assembly1_E  TM=8.808E-01  e=3.821E-37  Homo sapiens
  8oq6-assembly1_A  TM=9.224E-01  e=3.242E-35  Homo sapiens
  8rh9-assembly1_A  TM=9.175E-01  e=1.821E-35  Homo sapiens

InterPro domains:
  IPR006028 Gamma-aminobutyric acid A receptor/Glycine receptor alpha [PR00253] (245-265)
  IPR006028 Gamma-aminobutyric acid A receptor/Glycine receptor alpha [PR00253] (271-292)
  IPR006028 Gamma-aminobutyric acid A receptor/Glycine receptor alpha [PR00253] (306-327)
  IPR006028 Gamma-aminobutyric acid A receptor/Glycine receptor alpha [PR00253] (417-437)
  IPR006029 Neurotransmitter-gated ion-channel transmembrane domain [PF02932] (249-338)
  IPR006201 Neurotransmitter-gated ion-channel [PR00252] (83-99)
  IPR006201 Neurotransmitter-gated ion-channel [PR00252] (114-125)
  IPR006201 Neurotransmitter-gated ion-channel [PR00252] (160-174)
  IPR006201 Neurotransmitter-gated ion-channel [PR00252] (236-248)
  IPR006201 Neurotransmitter-gated ion-channel [PTHR18945] (44-334)
  IPR006201 Neurotransmitter-gated ion-channel [TIGR00860] (39-437)
  IPR006202 Neurotransmitter-gated ion-channel ligand-binding domain [PF02931] (42-241)
  IPR008100 Gamma-aminobutyric-acid A rece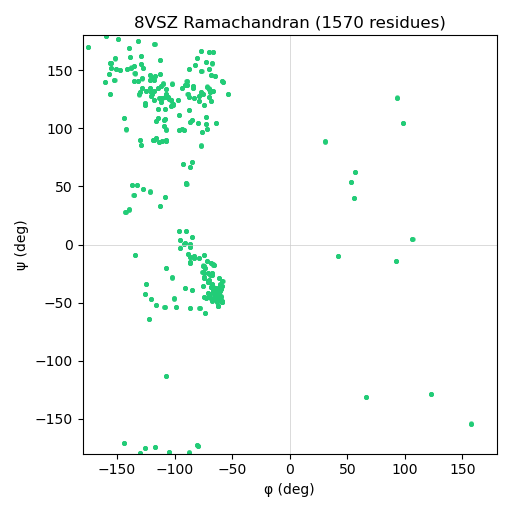ptor pi subunit [PR01724] (1-25)
  IPR008100 Gamma-aminobutyric-acid A receptor pi subunit [PR01724] (26-47)
  IPR008100 Gamma-aminobutyric-acid A receptor pi subunit [PR01724] (73-94)
  IPR008100 Gamma-aminobutyric-acid A receptor pi subunit [PR01724] (386-400)
  IPR018000 Neurotransmitter-gated ion-channel, conserved site [PS00236] (160-174)
  IPR036719 Neurotransmitter-gated ion-channel transmembrane domain superfamily [SSF90112] (243-439)
  IPR036734 Neurotransmitter-gated ion-channel ligand-binding domain superfamily [G3DSA:2.70.170.10] (33-239)
  IPR036734 Neurotransmitter-gated ion-channel ligand-binding domain superfamily [SSF63712] (42-241)

Secondary structure (DSSP, 8-state):
---TTTTSPTT-SSSPEEEEEEEEEEEEEEEETTTTEEEEEEEEEEEEE-TT---SSS--EEE-STTTTTS----EEETTEEEEEE-BSSSBSEEEEE-TTSEEEEEEEEEEEEE----TTSSTT-EEEEEEEEEESSS-TTTEEEEESSGGGGEESGGG-B-SS-EEEEEEEEE---B-SS-B--EEEEEEEEE--HHHHIIIIIHHHHHHHHHHHHGGGS-TT-HHHHHHHHHHHHHHHHHHHHHHHHH------S--HHHHHHHHHHHHHHHHHHHHHHHHHHH--TTHHHHTTHHHHHHHHHHHHHHHTT--/---TTTTSPTT-SSSPEEEEEEEEEEEEEEEETTTTEEEEEEEEEEEEE-TT---SSS--EEE-STTTTTS----EEETTEEEEEE-BSSSBSEEEEE-TTSEEEEEEEEEEEEE----TTSSTT-EEEEEEEEEESSS-TTTEEEEESSGGGGEESGGG-B-SS-EEEEEEEEE---B-SS-B--EEEEEEEEE--HHHHIIIIIHHHHHHHHHHHHGGGS-TT-HHHHHHHHHHHHHHHHHHHHHHHHH------S--HHHHHHHHHHHHHHHHHHHHHHHHHHH--TTHHHHTTHHHHHHHHHHHHHHHTT--/---TTTTSPTT-SSSPEEEEEEEEEEEEEEEETTTTEEEEEEEEEEEEE-TT---SSS--EEE-STTTTTS----EEETTEEEEEE-BSSSBSEEEEE-TTSEEEEEEEEEEEEE----TTSSTT-EEEEEEEEEESSS-TTTEEEEESSGGGGEESGGG-B-SS-EEEEEEEEE---B-SS-B--EEEEEEEEE--HHHHIIIIIHHHHHHHHHHHHGGGS-TT-HHHHHHHHHHHHHHHHHHHHHHHHH------S--HHHHHHHHHHHHHHHHHHHHHHHHHHH--TTHHHHTTHHHHHHHHHHHHHHHTT--/---TTTTSPTT-SSSPEEEEEEEEEEEEEEEETTTTEEEEEEEEEEEEE-TT---SSS--EEE-STTTTTS----EEETTEEEEEE-BSSSBSEEEEE-TTSEEEEEEEEEEEEE----TTSSTT-EEEEEEEEEESSS-TTTEEEEESSGGGGEESGGG-B-SS-EEEEEEEEE---B-SS-B--EEEEEEEEE--HHHHIIIIIHHHHHHHHHHHHGGGS-TT-HHHHHHHHHHHHHHHHHHHHHHHHH------S--HHHHHHHHHHHHHHHHHHHHHHHHHHH--TTHHHHTTHHHHHHHHHHHHHHHTT--/---TTTTSPTT-SSSPEEEEEEEEEEEEEEEETTTTEEEEEEEEEEEEE-TT---SSS--EEE-STTTTTS----EEETTEEEEEE-BSSSBSEEEEE-TTSEEEEEEEEEEEEE----TTSSTT-EEEEEEEEEESSS-TTTEEEEESSGGGGEESGGG-B-SS-EEEEEEEEE---B-SS-B--EEEEEEEEE--HHHHIIIIIHHHHHHHHHHHHGGGS-TT-HHHHHHHHHHHHHHHHHHHHHHHHH------S--HHHHHHHHHHHHHHHHHHHHHHHHHHH--TTHHHHTTHHHHHHHHHHHHHHHTT--

Foldseek 3Di:
DDDPLFPDDAPNDDAAWEKAWFKEWPAKDPCALFQQKIKTKMKIKIKTFHQSPADDDWDKDWDFPVCPVRHDDFQKDWPQFPDKDWDQPPHGQWIWIAGNRGITITITIMITIGHFHDLQQAPQFFWGKDKGKIWRPPDACRHHPYHHPPFFPSYDHLQVYDYPFWHWDDKGWDWDFDQDDVGTIIMIMIIIITGTDNVVVCVLQVVVLVVLLVVLLVCLVPACVPVVVNVVSLVVSLVVLVVSVVCVPVVDPGNNPNCHLSNVVSVVSNCLSVVSVVVNVVVVVVVCSSCVCRVPNRVVVVVVVVVVSCCVSPDD/DDDPLFPDDAPNDDAAWEKAWFKEWPAKDPCALFQQKIKTKMKIKIKTFHQSPADDDWDKDWDFPVCPVRHDDFQKDWPQFPDKDWDQPPHGQWIWIAGNRGITITITIMITIGHFHDLQQAPQFFWGKDKGKIWRPPDACRHHPYHHPPFFPSYDHLQVYDYPFWHWDDKGWDWDFDQDDVGTIIMIMIIIITGTDNVVVCVLQVVVLVVLLVVLLVCLVPACVPVVVNVVSLVVSLVVLVVSVVCVPVVDPGNNPNCHLSNVVSVVSNCLSVVSVVVNVVVVVVVCSSCVCRVPNRVVVVVVVVVVSCCVSPDD/DDDPLFPDDAPNDDAAWEKAWFKEWPAKDPCALFQQKIKTKMKIKIKTFHQSPADDDWDKDWDFPVCPVRHDDFQKDWPQFPDKDWDQPPHGQWIWIAGNRGITITITIMITIGHFHDLQQAPQFFWGKDKGKIWRPPDACRHHPYHHPPFFPSYDHLQVYDYPFWHWDDKGWDWDFDQDDVGTIIMIMIIIITGTDNVVVCVLQVVVLVVLLVVLLVCLVPACVPVVVNVVSLVVSLVVLVVSVVCVPVVDPGNNPNCHLSNVVSVVSNCLSVVSVVVNVVVVVVVCSSCVCRVPNRVVVVVVVVVVSCCVSPDD/DDDPLFPDDAPNDDAAWEKAWFKEWPAKDPCALFQQKIKTKMKIKIKTFHQSPADDDWDKDWDFPVCPVRHDDFQKDWPQFPDKDWDQPPHGQWIWIAGNRGITITITIMITIGHFHDLQQAPQFFWGKDKGKIWRPPDACRHHPYHHPPFFPSYDHLQVYDYPFWHWDDKGWDWDFDQDDVGTIIMIMIIIITGTDNVVVCVLQVVVLVVLLVVLLVCLVPACVPVVVNVVSLVVSLVVLVVSVVCVPVVDPGNNPNCHLSNVVSVVSNCLSVVSVVVNVVVVVVVCSSCVCRVPNRVVVVVVVVVVSCCVSPDD/DDDPLFPDDAPNDDAAWEKAWFKEWPAKDPCALFQQKIKTKMKIKIKTFHQSPADDDWDKDWDFPVCPVRHDDFQKDWPQFPDKDWDQPPHGQWIWIAGNRGITITITIMITIGHFHDLQQAPQFFWGKDKGKIWRPPDACRHHPYHHPPFFPSYDHLQVYDYPFWHWDDKGWDWDFDQDDVGTIIMIMIIIITGTDNVVVCVLQVVVLVVLLVVLLVCLVPACVPVVVNVVSLVVSLVVLVVSVVCVPVVDPGNNPNCHLSNVVSVVSNCLSVVSVVVNVVVVVVVCSSCVCRVPNRVVVVVVVVVVSCCVSPDD

Sequence (1580 aa):
TAGYNKFLRPNFGGEPVQIALTLDIASISSISESNMDYTATIYLRQRWMDQRLVFEGNKSFTLDARLVEFLWVPDTYIVESKKSFLHEVTVGNRLIRLFSNGTVLYALRITTTVACNMDLSKYPMDTQTCKLQLESWGYDGNDVEFTWLRGNDSVRGLEHLRLAQYTIERYFTLVTRSQQETGNYTRLVLQFELRRNVLYFILETYVPSTFLVVLSWVSFWISLDSVPARTCIGVTTVLSMTTLMIGSRTSLPNTNCFIKAIDVYLGICFSFVFGALLEYAVAHYSSLNVDHYSKLLFPLIFMLANVFYWAYYMYFTAGYNKFLRPNFGGEPVQIALTLDIASISSISESNMDYTATIYLRQRWMDQRLVFEGNKSFTLDARLVEFLWVPDTYIVESKKSFLHEVTVGNRLIRLFSNGTVLYALRITTTVACNMDLSKYPMDTQTCKLQLESWGYDGNDVEFTWLRGNDSVRGLEHLRLAQYTIERYFTLVTRSQQETGNYTRLVLQFELRRNVLYFILETYVPSTFLVVLSWVSFWISLDSVPARTCIGVTTVLSMTTLMIGSRTSLPNTNCFIKAIDVYLGICFSFVFGALLEYAVAHYSSLNVDHYSKLLFPLIFMLANVFYWAYYMYFTAGYNKFLRPNFGGEPVQIALTLDIASISSISESNMDYTATIYLRQRWMDQRLVFEGNKSFTLDARLVEFLWVPDTYIVESKKSFLHEVTVGNRLIRLFSNGTVLYALRITTTVACNMDLSKYPMDTQTCKLQLESWGYDGNDVEFTWLRGNDSVRGLEHLRLAQYTIERYFTLVTRSQQETGNYTRLVLQFELRRNVLYFILETYVPSTFLVVLSWVSFWISLDSVPARTCIGVTTVLSMTTLMIGSRTSLPNTNCFIKAIDVYLGICFSFVFGALLEYAVAHYSSLNVDHYSKLLFPLIFMLANVFYWAYYMYFTAGYNKFLRPNFGGEPVQIALTLDIASISSISESNMDYTATIYLRQRWMDQRLVFEGNKSFTLDARLVEFLWVPDTYIVESKKSFLHEVTVGNRLIRLFSNGTVLYALRITTTVACNMDLSKYPMDTQTCKLQLESWGYDGNDVEFTWLRGNDSVRGLEHLRLAQYTIERYFTLVTRSQQETGNYTRLVLQFELRRNVLYFILETYVPSTFLVVLSWVSFWISLDSVPARTCIGVTTVLSMTTLMIGSRTSLPNTNCFIKAIDVYLGICFSFVFGALLEYAVAHYSSLNVDHYSKLLFPLIFMLANVFYWAYYMYFTAGYNKFLRPNFGGEPVQIALTLDIASISSISESNMDYTATIYLRQRWMDQRLVFEGNKSFTLDARLVEFLWVPDTYIVESKKSFLHEVTVGNRLIRLFSNGTVLYALRITTTVACNMDLSKYPMDTQTCKLQLESWGYDGNDVEFTWLRGNDSVRGLEHLRLAQYTIERYFTLVTRSQQETGNYTRLVLQFELRRNVLYFILETYVPSTFLVVLSWVSFWISLDSVPARTCIGVTTVLSMTTLMIGSRTSLPNTNCFIKAIDVYLGICFSFVFGALLEYAVAHYSSLNVDHYSKLLFPLIFMLANVFYWAYYMYF

GO terms:
  GO:0004890 GABA-A receptor activity (F, IDA)
  GO:0022851 GABA-gated chloride ion channel activity (F, IDA)
  GO:0004890 GABA-A receptor activity (F, TAS)

Solvent-accessible surface area: 66554 Å² total; per-residue (Å²): 196,65,53,158,126,135,99,51,18,1,76,74,66,69,133,35,5,110,0,18,0,4,0,35,6,19,13,10,15,50,26,33,19,39,52,23,12,0,28,2,6,0,28,0,12,0,33,7,98,6,130,85,49,92,51,171,34,135,120,49,64,16,31,31,13,88,51,3,92,152,39,16,13,0,9,0,11,0,5,53,2,28,99,8,49,27,2,98,2,20,40,12,0,40,3,0,13,15,62,36,88,0,32,5,12,2,5,3,7,0,6,0,21,0,20,10,94,0,90,0,48,80,14,0,59,11,66,8,65,0,82,2,16,0,0,0,31,3,16,24,0,103,22,0,34,4,52,22,62,78,42,94,72,0,2,98,10,1,113,130,27,97,12,12,17,6,53,34,89,143,74,47,15,66,83,45,109,24,124,60,59,33,23,40,0,4,38,0,4,1,33,2,23,0,104,1,44,36,118,26,15,50,70,16,26,14,72,28,2,47,107,6,6,48,9,12,58,42,19,13,142,16,47,50,127,9,64,83,26,18,37,29,16,21,44,5,6,10,22,4,1,5,18,21,22,27,2,14,46,26,28,42,94,45,66,0,16,46,44,11,0,16,16,52,7,9,31,40,0,28,50,36,5,20,16,17,16,56,63,33,9,57,11,70,103,66,60,185,130,14,22,134,84,2,117,122,74,23,15,82,83,12,127,101,20,35,88,132,9,154,51,137,17,131,163,261,195,66,54,163,127,135,98,52,18,0,76,78,66,69,132,36,6,110,0,18,0,4,0,34,6,19,14,10,18,51,27,32,19,40,51,22,13,0,28,2,7,0,29,0,12,0,35,7,98,6,130,90,50,92,48,172,33,137,119,49,60,15,32,31,13,85,49,3,94,150,38,14,13,0,8,0,11,1,5,53,2,24,100,9,49,26,3,98,1,21,39,13,0,40,3,0,14,14,62,35,90,0,32,5,13,1,5,4,8,0,7,0,20,0,20,10,92,0,90,0,47,79,15,0,60,11,67,8,65,0,82,1,16,0,0,0,32,2,16,23,0,106,22,0,34,4,53,22,62,79,41,94,73,0,2,97,10,1,111,130,27,98,13,13,18,5,52,35,89,144,74,47,15,66,84,44,110,24,123,62,61,34,23,39,0,4,38,0,4,0,31,2,24,0,105,1,46,36,120,26,15,49,77,20,25,13,71,35,2,46,111,7,7,47,11,12,56,46,18,14,145,22,47,49,130,10,61,93,26,19,31,35,18,22,39,8,7,10,23,7,1,5,17,27,18,23,2,15,41,24,32,42,91,44,62,0,13,47,43,10,0,16,12,52,9,8,27,41,0,27,49,36,4,14,16,18,15,58,63,33,11,58,11,66,113,65,59,185,130,14,22,135,84,1,118,122,74,25,15,83,85,12,130,101,20,34,88,132,9,153,50,137,17,130,158,262,198,67,54,160,125,136,100,52,17,1,74,76,67,68,134,36,6,111,0,18,0,4,0,35,6,21,16,10,18,50,26,32,19,39,50,22,13,0,28,1,6,0,30,0,12,0,34,6,97,6,130,89,50,92,50,172,33,137,120,48,60,16,32,33,14,87,50,2,94,150,39,14,14,0,9,0,12,0,6,55,2,25,98,7,49,27,3,96,1,21,39,12,0,40,4,0,14,14,62,35,90,0,32,5,14,1,6,4,8,0,7,0,22,0,19,10,95,0,89,0,47,81,14,0,61,11,66,9,63,0,83,1,16,0,0,0,32,3,16,24,0,103,22,0,33,4,52,22,62,81,40,94,75,0,3,98,10,1,113,130,27,100,13,14,18,6,51,35,90,142,74,47,15,66,84,42,110,24,124,60,61,32,23,42,0,3,38,0,4,0,32,2,23,0,105,1,47,36,121,26,15,49,79,20,26,14,72,35,2,47,110,6,6,47,10,12,58,47,18,14,147,21,45,50,129,8,66,92,26,18,36,36,17,21,46,7,7,13,24,6,1,5,18,28,23,27,1,15,45,25,32,42,95,44,64,0,15,46,47,10,0,16,15,53,8,7,29,42,0,31,52,36,7,18,16,18,19,60,64,33,13,60,12,73,116,66,59,186,130,12,22,133,82,1,116,122,74,24,15,83,82,12,127,102,20,34,90,133,10,151,52,136,17,130,157,261,196,68,53,161,126,135,104,52,17,1,76,76,65,67,133,35,5,110,0,18,0,4,0,34,5,18,16,11,18,50,28,31,19,38,50,24,13,0,28,2,7,0,30,0,14,0,34,7,98,6,130,89,50,90,50,172,34,138,121,48,61,15,32,32,13,89,50,3,95,153,39,16,13,0,9,0,11,0,5,54,2,25,99,7,50,27,3,97,2,20,40,13,0,39,4,0,14,14,63,36,90,0,32,5,13,1,5,3,7,0,8,0,23,0,20,10,94,0,90,0,46,79,14,0,60,11,67,8,65,0,81,2,16,0,0,0,34,3,18,25,0,104,23,0,33,4,51,21,63,80,40,94,73,0,3,97,10,1,113,131,26,97,13,13,18,6,51,35,89,143,75,48,14,67,85,43,109,24,121,62,62,33,23,41,0,4,38,0,4,0,32,2,23,0,107,1,45,35,119,26,14,50,76,17,26,14,72,30,2,47,107,6,6,48,10,13,57,46,19,15,143,20,47,48,129,9,65,90,28,17,38,34,18,22,44,7,7,12,25,6,1,5,20,27,24,28,1,15,44,27,31,42,94,46,63,0,15,46,46,11,0,16,16,51,7,8,29,40,0,30,51,36,6,18,16,18,18,58,64,35,12,57,10,72,111,64,59,186,131,14,20,132,84,1,119,124,74,24,15,82,81,13,127,101,20,34,88,133,11,154,52,134,18,129,159,258,195,67,54,164,127,134,102,50,17,0,74,75,65,70,134,36,5,109,0,18,0,3,0,33,6,18,16,10,18,49,27,32,19,38,51,24,12,0,28,2,6,0,27,0,12,0,35,6,100,6,133,90,50,92,48,172,34,138,118,48,60,14,32,34,13,87,48,3,94,151,39,15,13,0,9,0,11,1,5,54,2,26,102,7,48,26,3,96,1,21,40,12,0,40,4,0,14,14,61,34,89,0,32,5,13,2,5,3,8,0,6,0,22,0,20,10,94,0,88,0,46,79,15,0,61,10,65,8,66,0,82,2,16,0,1,0,32,3,16,24,0,103,23,0,34,4,52,22,62,79,40,94,73,0,2,96,10,1,113,130,26,102,14,14,17,7,53,35,91,144,75,47,15,64,83,44,110,24,123,60,59,32,24,41,0,4,38,0,4,0,33,2,24,0,107,1,46,36,123,24,15,48,79,22,26,14,71,35,2,46,113,6,7,48,8,14,57,48,18,14,143,20,43,51,130,7,65,89,23,17,37,32,16,21,43,7,6,11,24,5,1,6,17,27,21,24,1,14,44,24,32,42,93,45,64,0,14,46,45,11,0,17,15,50,7,8,28,40,1,32,50,35,5,16,17,17,16,60,64,34,12,60,11,73,114,66,59,184,130,13,22,135,83,2,118,122,75,23,16,83,81,12,125,101,20,34,90,130,10,153,52,137,17,130,160,262

B-factor: mean 36.97, std 17.47, range [0.01, 66.87]

Organism: Homo sapiens (NCBI:txid9606)